Protein 2LPM (pdb70)

CATH classification: 3.40.50.2300

Nearest PDB structures (foldseek):
  2lpm-assembly1_A  TM=9.044E-01  e=1.992E-19  Sinorhizobium meliloti 1021
  2m98-assembly1_A  TM=8.127E-01  e=1.547E-15  Sinorhizobium meliloti 1021
  1mvo-assembly1_A-2  TM=5.714E-01  e=1.784E-02  Bacillus subtilis
  1krw-assembly1_A  TM=5.373E-01  e=9.145E-02  Salmonella enterica subsp. enterica serovar Typhimurium
  1rnl-assembly1_A  TM=5.120E-01  e=8.566E-02  Escherichia coli str. K-12 substr. W3110

Secondary structure (DSSP, 8-state):
----------EEEESSSTTTSHHHHHHHHHH-----B-S--HHHHHHHHHH--SSEEEE-SSSSS--SHHHHHHHHHT--SS--B-TT-TTS--SSS-S-S-B-SSSSHHHHHHHHSTT-S--

InterPro domains:
  IPR001789 Signal transduction response regulator, receiver domain [PF00072] (8-110)
  IPR001789 Signal transduction response regulator, receiver domain [PS50110] (7-117)
  IPR001789 Signal transduction response regulator, receiver domain [SM00448] (6-113)
  IPR011006 CheY-like superfamily [SSF52172] (5-116)
  IPR050595 Bacterial response regulator [PTHR44591] (1-114)

Sequence (123 aa):
GSHMTERRLRVLVVEDESMIAMLIEDTLCELGHEVAATASRMQEALDIARKGQFDIAIIDVNLDGEPSYPVADILAERNVPFIFATGYGSKGLDTRYSNIPLLTKPFLDSELEAVLVQISKEVGSHMTERRLRVLVVEDESMIAMLIEDTLCELGHEVAATASRMQEALDIARKGQFDIAIIDVNLDGEPSYPVADILAERNVPFIFATGYGSKGLDTRYSNIPLLTKPFLDSELEAVLVQISKEVGSHMTERRLRVLVVEDESMIAMLIEDTLCELGHEVAATASRMQEALDIARKGQFDIAIIDVNLDGEPSYPVADILAERNVPFIFATGYGSKGLDTRYSNIPLLTKPFLDSELEAVLVQISKEVGSHMTERRLRVLVVEDESMIAMLIEDTLCELGHEVAATASRMQEALDIARKGQFDIAIIDVNLDGEPSYPVADILAERNVPFIFATGYGSKGLDTRYSNIPLLTKPFLDSELEAVLVQISKEVGSHMTERRLRVLVVEDESMIAMLIEDTLCELGHEVAATASRMQEALDIARKGQFDIAIIDVNLDGEPSYPVADILAERNVPFIFATGYGSKGLDTRYSNIPLLTKPFLDSELEAVLVQISKEVGSHMTERRLRVLVVEDESMIAMLIEDTLCELGHEVAATASRMQEALDIARKGQFDIAIIDVNLDGEPSYPVADILAERNVPFIFATGYGSKGLDTRYSNIPLLTKPFLDSELEAVLVQISKEVGSHMTERRLRVLVVEDESMIAMLIEDTLCELGHEVAATASRMQEALDIARKGQFDIAIIDVNLDGEPSYPVADILAERNVPFIFATGYGSKGLDTRYSNIPLLTKPFLDSELEAVLVQISKEVGSHMTERRLRVLVVEDESMIAMLIEDTLCELGHEVAATASRMQEALDIARKGQFDIAIIDVNLDGEPSYPVADILAERNVPFIFATGYGSKGLDTRYSNIPLLTKPFLDSELEAVLVQISKEVGSHMTERRLRVLVVEDESMIAMLIEDTLCELGHEVAATASRMQEALDIARKGQFDIAIIDVNLDGEPSYPVADILAERNVPFIFATGYGSKGLDTRYSNIPLLTKPFLDSELEAVLVQISKEVGSHMTERRLRVLVVEDESMIAMLIEDTLCELGHEVAATASRMQEALDIARKGQFDIAIIDVNLDGEPSYPVADILAERNVPFIFATGYGSKGLDTRYSNIPLLTKPFLDSELEAVLVQISKEVGSHMTERRLRVLVVEDESMIAMLIEDTLCELGHEVAATASRMQEALDIARKGQFDIAIIDVNLDGEPSYPVADILAERNVPFIFATGYGSKGLDTRYSNIPLLTKPFLDSELEAVLVQISKEVGSHMTERRLRVLVVEDESMIAMLIEDTLCELGHEVAATASRMQEALDIARKGQFDIAIIDVNLDGEPSYPVADILAERNVPFIFATGYGSKGLDTRYSNIPLLTKPFLDSELEAVLVQISKEVGSHMTERRLRVLVVEDESMIAMLIEDTLCELGHEVAATASRMQEALDIARKGQFDIAIIDVNLDGEPSYPVADILAERNVPFIFATGYGSKGLDTRYSNIPLLTKPFLDSELEAVLVQISKEVGSHMTERRLRVLVVEDESMIAMLIEDTLCELGHEVAATASRMQEALDIARKGQFDIAIIDVNLDGEPSYPVADILAERNVPFIFATGYGSKGLDTRYSNIPLLTKPFLDSELEAVLVQISKEVGSHMTERRLRVLVVEDESMIAMLIEDTLCELGHEVAATASRMQEALDIARKGQFDIAIIDVNLDGEPSYPVADILAERNVPFIFATGYGSKGLDTRYSNIPLLTKPFLDSELEAVLVQISKEVGSHMTERRLRVLVVEDESMIAMLIEDTLCELGHEVAATASRMQEALDIARKGQFDIAIIDVNLDGEPSYPVADILAERNVPFIFATGYGSKGLDTRYSNIPLLTKPFLDSELEAVLVQISKEVGSHMTERRLRVLVVEDESMIAMLIEDTLCELGHEVAATASRMQEALDIARKGQFDIAIIDVNLDGEPSYPVADILAERNVPFIFATGYGSKGLDTRYSNIPLLTKPFLDSELEAVLVQISKEVGSHMTERRLRVLVVEDESMIAMLIEDTLCELGHEVAATASRMQEALDIARKGQFDIAIIDVNLDGEPSYPVADILAERNVPFIFATGYGSKGLDTRYSNIPLLTKPFLDSELEAVLVQISKEVGSHMTERRLRVLVVEDESMIAMLIEDTLCELGHEVAATASRMQEALDIARKGQFDIAIIDVNLDGEPSYPVADILAERNVPFIFATGYGSKGLDTRYSNIPLLTKPFLDSELEAVLVQISKEVGSHMTERRLRVLVVEDESMIAMLIEDTLCELGHEVAATASRMQEALDIARKGQFDIAIIDVNLDGEPSYPVADILAERNVPFIFATGYGSKGLDTRYSNIPLLTKPFLDSELEAVLVQISKEV

Structure (mmCIF, N/CA/C/O backbone):
data_2LPM
#
_entry.id   2LPM
#
loop_
_atom_site.group_PDB
_atom_site.id
_atom_site.type_symbol
_atom_site.label_atom_id
_atom_site.label_alt_id
_atom_site.label_comp_id
_atom_site.label_asym_id
_atom_site.label_entity_id
_atom_site.label_seq_id
_atom_site.pdbx_PDB_ins_code
_atom_site.Cartn_x
_atom_site.Cartn_y
_atom_site.Cartn_z
_atom_site.occupancy
_atom_site.B_iso_or_equiv
_atom_site.auth_seq_id
_atom_site.auth_comp_id
_atom_site.auth_asym_id
_atom_site.auth_atom_id
_atom_site.pdbx_PDB_model_num
ATOM 1 N N . GLY A 1 1 ? 9.613 32.478 2.242 1.00 0.00 1 GLY A N 1
ATOM 2 C CA . GLY A 1 1 ? 9.774 31.541 3.390 1.00 0.00 1 GLY A CA 1
ATOM 3 C C . GLY A 1 1 ? 9.463 30.115 2.931 1.00 0.00 1 GLY A C 1
ATOM 4 O O . GLY A 1 1 ? 8.771 29.905 1.955 1.00 0.00 1 GLY A O 1
ATOM 10 N N . SER A 1 2 ? 9.965 29.132 3.628 1.00 0.00 2 SER A N 1
ATOM 11 C CA . SER A 1 2 ? 9.692 27.722 3.229 1.00 0.00 2 SER A CA 1
ATOM 12 C C . SER A 1 2 ? 9.480 26.849 4.470 1.00 0.00 2 SER A C 1
ATOM 13 O O . SER A 1 2 ? 9.433 25.637 4.386 1.00 0.00 2 SER A O 1
ATOM 21 N N . HIS A 1 3 ? 9.347 27.453 5.620 1.00 0.00 3 HIS A N 1
ATOM 22 C CA . HIS A 1 3 ? 9.135 26.654 6.862 1.00 0.00 3 HIS A CA 1
ATOM 23 C C . HIS A 1 3 ? 7.695 26.136 6.925 1.00 0.00 3 HIS A C 1
ATOM 24 O O . HIS A 1 3 ? 6.826 26.742 7.520 1.00 0.00 3 HIS A O 1
ATOM 38 N N . MET A 1 4 ? 7.437 25.013 6.311 1.00 0.00 4 MET A N 1
ATOM 39 C CA . MET A 1 4 ? 6.055 24.454 6.330 1.00 0.00 4 MET A CA 1
ATOM 40 C C . MET A 1 4 ? 6.095 22.925 6.229 1.00 0.00 4 MET A C 1
ATOM 41 O O . MET A 1 4 ? 7.133 22.333 6.011 1.00 0.00 4 MET A O 1
ATOM 55 N N . THR A 1 5 ? 4.968 22.285 6.380 1.00 0.00 5 THR A N 1
ATOM 56 C CA . THR A 1 5 ? 4.929 20.798 6.287 1.00 0.00 5 THR A CA 1
ATOM 57 C C . THR A 1 5 ? 3.818 20.377 5.331 1.00 0.00 5 THR A C 1
ATOM 58 O O . THR A 1 5 ? 2.931 21.147 5.020 1.00 0.00 5 THR A O 1
ATOM 69 N N . GLU A 1 6 ? 3.852 19.165 4.861 1.00 0.00 6 GLU A N 1
ATOM 70 C CA . GLU A 1 6 ? 2.789 18.712 3.926 1.00 0.00 6 GLU A CA 1
ATOM 71 C C . GLU A 1 6 ? 2.390 17.269 4.240 1.00 0.00 6 GLU A C 1
ATOM 72 O O . GLU A 1 6 ? 1.931 16.538 3.386 1.00 0.00 6 GLU A O 1
ATOM 84 N N . ARG A 1 7 ? 2.554 16.864 5.470 1.00 0.00 7 ARG A N 1
ATOM 85 C CA . ARG A 1 7 ? 2.176 15.476 5.864 1.00 0.00 7 ARG A CA 1
ATOM 86 C C . ARG A 1 7 ? 3.040 14.444 5.135 1.00 0.00 7 ARG A C 1
ATOM 87 O O . ARG A 1 7 ? 2.776 14.082 4.005 1.00 0.00 7 ARG A O 1
ATOM 108 N N . ARG A 1 8 ? 4.062 13.955 5.783 1.00 0.00 8 ARG A N 1
ATOM 109 C CA . ARG A 1 8 ? 4.936 12.931 5.141 1.00 0.00 8 ARG A CA 1
ATOM 110 C C . ARG A 1 8 ? 4.493 11.534 5.594 1.00 0.00 8 ARG A C 1
ATOM 111 O O . ARG A 1 8 ? 4.545 11.211 6.764 1.00 0.00 8 ARG A O 1
ATOM 132 N N . LEU A 1 9 ? 4.044 10.708 4.686 1.00 0.00 9 LEU A N 1
ATOM 133 C CA . LEU A 1 9 ? 3.587 9.348 5.084 1.00 0.00 9 LEU A CA 1
ATOM 134 C C . LEU A 1 9 ? 4.443 8.267 4.408 1.00 0.00 9 LEU A C 1
ATOM 135 O O . LEU A 1 9 ? 5.218 8.553 3.516 1.00 0.00 9 LEU A O 1
ATOM 151 N N . ARG A 1 10 ? 4.315 7.025 4.819 1.00 0.00 10 ARG A N 1
ATOM 152 C CA . ARG A 1 10 ? 5.135 5.953 4.177 1.00 0.00 10 ARG A CA 1
ATOM 153 C C . ARG A 1 10 ? 4.231 4.870 3.573 1.00 0.00 10 ARG A C 1
ATOM 154 O O . ARG A 1 10 ? 3.169 4.576 4.077 1.00 0.00 10 ARG A O 1
ATOM 175 N N . VAL A 1 11 ? 4.635 4.274 2.492 1.00 0.00 11 VAL A N 1
ATOM 176 C CA . VAL A 1 11 ? 3.780 3.220 1.877 1.00 0.00 11 VAL A CA 1
ATOM 177 C C . VAL A 1 11 ? 4.640 2.064 1.366 1.00 0.00 11 VAL A C 1
ATOM 178 O O . VAL A 1 11 ? 5.064 2.056 0.228 1.00 0.00 11 VAL A O 1
ATOM 191 N N . LEU A 1 12 ? 4.894 1.077 2.186 1.00 0.00 12 LEU A N 1
ATOM 192 C CA . LEU A 1 12 ? 5.718 -0.071 1.711 1.00 0.00 12 LEU A CA 1
ATOM 193 C C . LEU A 1 12 ? 4.913 -0.849 0.685 1.00 0.00 12 LEU A C 1
ATOM 194 O O . LEU A 1 12 ? 4.233 -1.804 1.008 1.00 0.00 12 LEU A O 1
ATOM 210 N N . VAL A 1 13 ? 4.967 -0.450 -0.551 1.00 0.00 13 VAL A N 1
ATOM 211 C CA . VAL A 1 13 ? 4.181 -1.181 -1.571 1.00 0.00 13 VAL A CA 1
ATOM 212 C C . VAL A 1 13 ? 5.073 -2.172 -2.296 1.00 0.00 13 VAL A C 1
ATOM 213 O O . VAL A 1 13 ? 6.211 -1.890 -2.611 1.00 0.00 13 VAL A O 1
ATOM 226 N N . VAL A 1 14 ? 4.568 -3.343 -2.542 1.00 0.00 14 VAL A N 1
ATOM 227 C CA . VAL A 1 14 ? 5.391 -4.368 -3.220 1.00 0.00 14 VAL A CA 1
ATOM 228 C C . VAL A 1 14 ? 4.497 -5.417 -3.893 1.00 0.00 14 VAL A C 1
ATOM 229 O O . VAL A 1 14 ? 3.363 -5.627 -3.500 1.00 0.00 14 VAL A O 1
ATOM 242 N N . GLU A 1 15 ? 4.995 -6.078 -4.904 1.00 0.00 15 GLU A N 1
ATOM 243 C CA . GLU A 1 15 ? 4.159 -7.110 -5.589 1.00 0.00 15 GLU A CA 1
ATOM 244 C C . GLU A 1 15 ? 4.954 -7.833 -6.691 1.00 0.00 15 GLU A C 1
ATOM 245 O O . GLU A 1 15 ? 5.019 -9.046 -6.717 1.00 0.00 15 GLU A O 1
ATOM 257 N N . ASP A 1 16 ? 5.552 -7.108 -7.600 1.00 0.00 16 ASP A N 1
ATOM 258 C CA . ASP A 1 16 ? 6.327 -7.772 -8.686 1.00 0.00 16 ASP A CA 1
ATOM 259 C C . ASP A 1 16 ? 7.681 -7.081 -8.879 1.00 0.00 16 ASP A C 1
ATOM 260 O O . ASP A 1 16 ? 8.633 -7.372 -8.183 1.00 0.00 16 ASP A O 1
ATOM 269 N N . GLU A 1 17 ? 7.789 -6.179 -9.819 1.00 0.00 17 GLU A N 1
ATOM 270 C CA . GLU A 1 17 ? 9.103 -5.503 -10.031 1.00 0.00 17 GLU A CA 1
ATOM 271 C C . GLU A 1 17 ? 8.924 -4.104 -10.641 1.00 0.00 17 GLU A C 1
ATOM 272 O O . GLU A 1 17 ? 8.876 -3.116 -9.935 1.00 0.00 17 GLU A O 1
ATOM 284 N N . SER A 1 18 ? 8.843 -4.005 -11.942 1.00 0.00 18 SER A N 1
ATOM 285 C CA . SER A 1 18 ? 8.692 -2.665 -12.582 1.00 0.00 18 SER A CA 1
ATOM 286 C C . SER A 1 18 ? 7.229 -2.207 -12.570 1.00 0.00 18 SER A C 1
ATOM 287 O O . SER A 1 18 ? 6.939 -1.038 -12.725 1.00 0.00 18 SER A O 1
ATOM 295 N N . MET A 1 19 ? 6.306 -3.112 -12.393 1.00 0.00 19 MET A N 1
ATOM 296 C CA . MET A 1 19 ? 4.869 -2.710 -12.380 1.00 0.00 19 MET A CA 1
ATOM 297 C C . MET A 1 19 ? 4.534 -1.963 -11.086 1.00 0.00 19 MET A C 1
ATOM 298 O O . MET A 1 19 ? 3.615 -1.170 -11.036 1.00 0.00 19 MET A O 1
ATOM 312 N N . ILE A 1 20 ? 5.276 -2.207 -10.042 1.00 0.00 20 ILE A N 1
ATOM 313 C CA . ILE A 1 20 ? 5.009 -1.508 -8.750 1.00 0.00 20 ILE A CA 1
ATOM 314 C C . ILE A 1 20 ? 6.072 -0.438 -8.509 1.00 0.00 20 ILE A C 1
ATOM 315 O O . ILE A 1 20 ? 5.928 0.423 -7.664 1.00 0.00 20 ILE A O 1
ATOM 331 N N . ALA A 1 21 ? 7.145 -0.498 -9.242 1.00 0.00 21 ALA A N 1
ATOM 332 C CA . ALA A 1 21 ? 8.233 0.499 -9.062 1.00 0.00 21 ALA A CA 1
ATOM 333 C C . ALA A 1 21 ? 7.813 1.860 -9.629 1.00 0.00 21 ALA A C 1
ATOM 334 O O . ALA A 1 21 ? 7.287 2.697 -8.926 1.00 0.00 21 ALA A O 1
ATOM 341 N N . MET A 1 22 ? 8.040 2.089 -10.894 1.00 0.00 22 MET A N 1
ATOM 342 C CA . MET A 1 22 ? 7.651 3.401 -11.498 1.00 0.00 22 MET A CA 1
ATOM 343 C C . MET A 1 22 ? 6.250 3.811 -11.032 1.00 0.00 22 MET A C 1
ATOM 344 O O . MET A 1 22 ? 5.904 4.976 -11.017 1.00 0.00 22 MET A O 1
ATOM 358 N N . LEU A 1 23 ? 5.442 2.860 -10.660 1.00 0.00 23 LEU A N 1
ATOM 359 C CA . LEU A 1 23 ? 4.061 3.181 -10.203 1.00 0.00 23 LEU A CA 1
ATOM 360 C C . LEU A 1 23 ? 4.086 3.715 -8.762 1.00 0.00 23 LEU A C 1
ATOM 361 O O . LEU A 1 23 ? 3.079 4.140 -8.233 1.00 0.00 23 LEU A O 1
ATOM 377 N N . ILE A 1 24 ? 5.231 3.707 -8.124 1.00 0.00 24 ILE A N 1
ATOM 378 C CA . ILE A 1 24 ? 5.303 4.219 -6.720 1.00 0.00 24 ILE A CA 1
ATOM 379 C C . ILE A 1 24 ? 6.116 5.515 -6.648 1.00 0.00 24 ILE A C 1
ATOM 380 O O . ILE A 1 24 ? 5.888 6.355 -5.800 1.00 0.00 24 ILE A O 1
ATOM 396 N N . GLU A 1 25 ? 7.062 5.685 -7.526 1.00 0.00 25 GLU A N 1
ATOM 397 C CA . GLU A 1 25 ? 7.885 6.928 -7.498 1.00 0.00 25 GLU A CA 1
ATOM 398 C C . GLU A 1 25 ? 7.152 8.054 -8.225 1.00 0.00 25 GLU A C 1
ATOM 399 O O . GLU A 1 25 ? 7.360 9.221 -7.957 1.00 0.00 25 GLU A O 1
ATOM 411 N N . ASP A 1 26 ? 6.287 7.710 -9.137 1.00 0.00 26 ASP A N 1
ATOM 412 C CA . ASP A 1 26 ? 5.529 8.754 -9.875 1.00 0.00 26 ASP A CA 1
ATOM 413 C C . ASP A 1 26 ? 4.332 9.205 -9.034 1.00 0.00 26 ASP A C 1
ATOM 414 O O . ASP A 1 26 ? 3.984 10.368 -9.004 1.00 0.00 26 ASP A O 1
ATOM 423 N N . THR A 1 27 ? 3.710 8.295 -8.336 1.00 0.00 27 THR A N 1
ATOM 424 C CA . THR A 1 27 ? 2.556 8.681 -7.485 1.00 0.00 27 THR A CA 1
ATOM 425 C C . THR A 1 27 ? 3.041 9.647 -6.406 1.00 0.00 27 THR A C 1
ATOM 426 O O . THR A 1 27 ? 2.425 10.658 -6.134 1.00 0.00 27 THR A O 1
ATOM 437 N N . LEU A 1 28 ? 4.159 9.350 -5.805 1.00 0.00 28 LEU A N 1
ATOM 438 C CA . LEU A 1 28 ? 4.707 10.254 -4.760 1.00 0.00 28 LEU A CA 1
ATOM 439 C C . LEU A 1 28 ? 5.012 11.618 -5.389 1.00 0.00 28 LEU A C 1
ATOM 440 O O . LEU A 1 28 ? 4.733 12.655 -4.820 1.00 0.00 28 LEU A O 1
ATOM 456 N N . CYS A 1 29 ? 5.575 11.621 -6.567 1.00 0.00 29 CYS A N 1
ATOM 457 C CA . CYS A 1 29 ? 5.890 12.912 -7.235 1.00 0.00 29 CYS A CA 1
ATOM 458 C C . CYS A 1 29 ? 4.682 13.845 -7.139 1.00 0.00 29 CYS A C 1
ATOM 459 O O . CYS A 1 29 ? 4.810 15.054 -7.171 1.00 0.00 29 CYS A O 1
ATOM 467 N N . GLU A 1 30 ? 3.508 13.286 -7.026 1.00 0.00 30 GLU A N 1
ATOM 468 C CA . GLU A 1 30 ? 2.286 14.124 -6.934 1.00 0.00 30 GLU A CA 1
ATOM 469 C C . GLU A 1 30 ? 1.854 14.312 -5.472 1.00 0.00 30 GLU A C 1
ATOM 470 O O . GLU A 1 30 ? 1.524 15.404 -5.053 1.00 0.00 30 GLU A O 1
ATOM 482 N N . LEU A 1 31 ? 1.835 13.258 -4.695 1.00 0.00 31 LEU A N 1
ATOM 483 C CA . LEU A 1 31 ? 1.402 13.391 -3.269 1.00 0.00 31 LEU A CA 1
ATOM 484 C C . LEU A 1 31 ? 2.545 13.920 -2.395 1.00 0.00 31 LEU A C 1
ATOM 485 O O . LEU A 1 31 ? 2.412 14.928 -1.731 1.00 0.00 31 LEU A O 1
ATOM 501 N N . GLY A 1 32 ? 3.668 13.253 -2.388 1.00 0.00 32 GLY A N 1
ATOM 502 C CA . GLY A 1 32 ? 4.808 13.733 -1.556 1.00 0.00 32 GLY A CA 1
ATOM 503 C C . GLY A 1 32 ? 5.158 12.698 -0.481 1.00 0.00 32 GLY A C 1
ATOM 504 O O . GLY A 1 32 ? 5.911 12.977 0.431 1.00 0.00 32 GLY A O 1
ATOM 508 N N . HIS A 1 33 ? 4.623 11.508 -0.570 1.00 0.00 33 HIS A N 1
ATOM 509 C CA . HIS A 1 33 ? 4.943 10.473 0.458 1.00 0.00 33 HIS A CA 1
ATOM 510 C C . HIS A 1 33 ? 6.455 10.446 0.716 1.00 0.00 33 HIS A C 1
ATOM 511 O O . HIS A 1 33 ? 7.220 11.107 0.043 1.00 0.00 33 HIS A O 1
ATOM 525 N N . GLU A 1 34 ? 6.895 9.704 1.697 1.00 0.00 34 GLU A N 1
ATOM 526 C CA . GLU A 1 34 ? 8.358 9.667 1.999 1.00 0.00 34 GLU A CA 1
ATOM 527 C C . GLU A 1 34 ? 8.987 8.326 1.595 1.00 0.00 34 GLU A C 1
ATOM 528 O O . GLU A 1 34 ? 9.679 7.714 2.377 1.00 0.00 34 GLU A O 1
ATOM 540 N N . VAL A 1 35 ? 8.760 7.885 0.379 1.00 0.00 35 VAL A N 1
ATOM 541 C CA . VAL A 1 35 ? 9.348 6.588 -0.110 1.00 0.00 35 VAL A CA 1
ATOM 542 C C . VAL A 1 35 ? 9.079 5.435 0.867 1.00 0.00 35 VAL A C 1
ATOM 543 O O . VAL A 1 35 ? 8.924 5.629 2.054 1.00 0.00 35 VAL A O 1
ATOM 556 N N . ALA A 1 36 ? 9.020 4.226 0.377 1.00 0.00 36 ALA A N 1
ATOM 557 C CA . ALA A 1 36 ? 8.765 3.081 1.290 1.00 0.00 36 ALA A CA 1
ATOM 558 C C . ALA A 1 36 ? 9.227 1.760 0.668 1.00 0.00 36 ALA A C 1
ATOM 559 O O . ALA A 1 36 ? 10.380 1.393 0.774 1.00 0.00 36 ALA A O 1
ATOM 566 N N . ALA A 1 37 ? 8.345 1.024 0.037 1.00 0.00 37 ALA A N 1
ATOM 567 C CA . ALA A 1 37 ? 8.775 -0.273 -0.553 1.00 0.00 37 ALA A CA 1
ATOM 568 C C . ALA A 1 37 ? 8.389 -0.365 -2.030 1.00 0.00 37 ALA A C 1
ATOM 569 O O . ALA A 1 37 ? 7.416 0.214 -2.473 1.00 0.00 37 ALA A O 1
ATOM 576 N N . THR A 1 38 ? 9.152 -1.107 -2.785 1.00 0.00 38 THR A N 1
ATOM 577 C CA . THR A 1 38 ? 8.867 -1.279 -4.235 1.00 0.00 38 THR A CA 1
ATOM 578 C C . THR A 1 38 ? 9.127 -2.738 -4.620 1.00 0.00 38 THR A C 1
ATOM 579 O O . THR A 1 38 ? 9.875 -3.433 -3.961 1.00 0.00 38 THR A O 1
ATOM 590 N N . ALA A 1 39 ? 8.507 -3.218 -5.661 1.00 0.00 39 ALA A N 1
ATOM 591 C CA . ALA A 1 39 ? 8.718 -4.644 -6.053 1.00 0.00 39 ALA A CA 1
ATOM 592 C C . ALA A 1 39 ? 8.350 -5.527 -4.868 1.00 0.00 39 ALA A C 1
ATOM 593 O O . ALA A 1 39 ? 7.947 -5.030 -3.851 1.00 0.00 39 ALA A O 1
ATOM 600 N N . SER A 1 40 ? 8.475 -6.820 -4.966 1.00 0.00 40 SER A N 1
ATOM 601 C CA . SER A 1 40 ? 8.108 -7.659 -3.789 1.00 0.00 40 SER A CA 1
ATOM 602 C C . SER A 1 40 ? 9.352 -8.228 -3.112 1.00 0.00 40 SER A C 1
ATOM 603 O O . SER A 1 40 ? 10.142 -8.936 -3.705 1.00 0.00 40 SER A O 1
ATOM 611 N N . ARG A 1 41 ? 9.526 -7.898 -1.859 1.00 0.00 41 ARG A N 1
ATOM 612 C CA . ARG A 1 41 ? 10.704 -8.379 -1.102 1.00 0.00 41 ARG A CA 1
ATOM 613 C C . ARG A 1 41 ? 10.263 -9.101 0.174 1.00 0.00 41 ARG A C 1
ATOM 614 O O . ARG A 1 41 ? 9.329 -8.694 0.837 1.00 0.00 41 ARG A O 1
ATOM 635 N N . MET A 1 42 ? 10.929 -10.167 0.525 1.00 0.00 42 MET A N 1
ATOM 636 C CA . MET A 1 42 ? 10.554 -10.911 1.756 1.00 0.00 42 MET A CA 1
ATOM 637 C C . MET A 1 42 ? 11.111 -10.195 2.989 1.00 0.00 42 MET A C 1
ATOM 638 O O . MET A 1 42 ? 10.548 -10.255 4.064 1.00 0.00 42 MET A O 1
ATOM 652 N N . GLN A 1 43 ? 12.214 -9.516 2.838 1.00 0.00 43 GLN A N 1
ATOM 653 C CA . GLN A 1 43 ? 12.813 -8.792 3.994 1.00 0.00 43 GLN A CA 1
ATOM 654 C C . GLN A 1 43 ? 11.962 -7.569 4.339 1.00 0.00 43 GLN A C 1
ATOM 655 O O . GLN A 1 43 ? 11.656 -7.315 5.487 1.00 0.00 43 GLN A O 1
ATOM 669 N N . GLU A 1 44 ? 11.572 -6.812 3.349 1.00 0.00 44 GLU A N 1
ATOM 670 C CA . GLU A 1 44 ? 10.738 -5.609 3.615 1.00 0.00 44 GLU A CA 1
ATOM 671 C C . GLU A 1 44 ? 9.398 -6.026 4.228 1.00 0.00 44 GLU A C 1
ATOM 672 O O . GLU A 1 44 ? 8.976 -5.498 5.237 1.00 0.00 44 GLU A O 1
ATOM 684 N N . ALA A 1 45 ? 8.729 -6.976 3.633 1.00 0.00 45 ALA A N 1
ATOM 685 C CA . ALA A 1 45 ? 7.425 -7.424 4.195 1.00 0.00 45 ALA A CA 1
ATOM 686 C C . ALA A 1 45 ? 7.588 -7.734 5.684 1.00 0.00 45 ALA A C 1
ATOM 687 O O . ALA A 1 45 ? 6.870 -7.221 6.520 1.00 0.00 45 ALA A O 1
ATOM 694 N N . LEU A 1 46 ? 8.537 -8.562 6.023 1.00 0.00 46 LEU A N 1
ATOM 695 C CA . LEU A 1 46 ? 8.760 -8.898 7.456 1.00 0.00 46 LEU A CA 1
ATOM 696 C C . LEU A 1 46 ? 8.875 -7.613 8.274 1.00 0.00 46 LEU A C 1
ATOM 697 O O . LEU A 1 46 ? 8.359 -7.511 9.369 1.00 0.00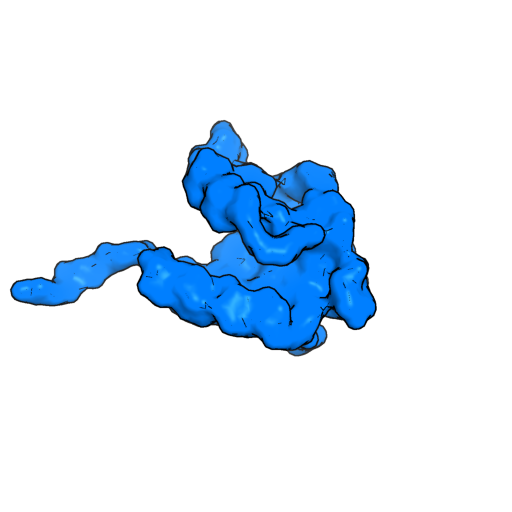 46 LEU A O 1
ATOM 713 N N . ASP A 1 47 ? 9.548 -6.628 7.746 1.00 0.00 47 ASP A N 1
ATOM 714 C CA . ASP A 1 47 ? 9.695 -5.349 8.490 1.00 0.00 47 ASP A CA 1
ATOM 715 C C . ASP A 1 47 ? 8.323 -4.709 8.695 1.00 0.00 47 ASP A C 1
ATOM 716 O O . ASP A 1 47 ? 7.945 -4.374 9.801 1.00 0.00 47 ASP A O 1
ATOM 725 N N . ILE A 1 48 ? 7.564 -4.546 7.645 1.00 0.00 48 ILE A N 1
ATOM 726 C CA . ILE A 1 48 ? 6.215 -3.941 7.807 1.00 0.00 48 ILE A CA 1
ATOM 727 C C . ILE A 1 48 ? 5.306 -4.952 8.513 1.00 0.00 48 ILE A C 1
ATOM 728 O O . ILE A 1 48 ? 4.267 -4.613 9.034 1.00 0.00 48 ILE A O 1
ATOM 744 N N . ALA A 1 49 ? 5.712 -6.194 8.558 1.00 0.00 49 ALA A N 1
ATOM 745 C CA . ALA A 1 49 ? 4.891 -7.220 9.254 1.00 0.00 49 ALA A CA 1
ATOM 746 C C . ALA A 1 49 ? 5.163 -7.152 10.757 1.00 0.00 49 ALA A C 1
ATOM 747 O O . ALA A 1 49 ? 4.335 -7.513 11.570 1.00 0.00 49 ALA A O 1
ATOM 754 N N . ARG A 1 50 ? 6.327 -6.691 11.126 1.00 0.00 50 ARG A N 1
ATOM 755 C CA . ARG A 1 50 ? 6.674 -6.589 12.564 1.00 0.00 50 ARG A CA 1
ATOM 756 C C . ARG A 1 50 ? 6.566 -5.133 13.018 1.00 0.00 50 ARG A C 1
ATOM 757 O O . ARG A 1 50 ? 6.398 -4.844 14.186 1.00 0.00 50 ARG A O 1
ATOM 778 N N . LYS A 1 51 ? 6.663 -4.215 12.096 1.00 0.00 51 LYS A N 1
ATOM 779 C CA . LYS A 1 51 ? 6.570 -2.775 12.457 1.00 0.00 51 LYS A CA 1
ATOM 780 C C . LYS A 1 51 ? 5.144 -2.415 12.878 1.00 0.00 51 LYS A C 1
ATOM 781 O O . LYS A 1 51 ? 4.933 -1.769 13.885 1.00 0.00 51 LYS A O 1
ATOM 800 N N . GLY A 1 52 ? 4.162 -2.808 12.112 1.00 0.00 52 GLY A N 1
ATOM 801 C CA . GLY A 1 52 ? 2.762 -2.458 12.481 1.00 0.00 52 GLY A CA 1
ATOM 802 C C . GLY A 1 52 ? 2.674 -0.940 12.628 1.00 0.00 52 GLY A C 1
ATOM 803 O O . GLY A 1 52 ? 1.784 -0.411 13.264 1.00 0.00 52 GLY A O 1
ATOM 807 N N . GLN A 1 53 ? 3.607 -0.242 12.041 1.00 0.00 53 GLN A N 1
ATOM 808 C CA . GLN A 1 53 ? 3.615 1.243 12.128 1.00 0.00 53 GLN A CA 1
ATOM 809 C C . GLN A 1 53 ? 4.296 1.816 10.889 1.00 0.00 53 GLN A C 1
ATOM 810 O O . GLN A 1 53 ? 5.374 2.371 10.959 1.00 0.00 53 GLN A O 1
ATOM 824 N N . PHE A 1 54 ? 3.685 1.664 9.751 1.00 0.00 54 PHE A N 1
ATOM 825 C CA . PHE A 1 54 ? 4.311 2.177 8.504 1.00 0.00 54 PHE A CA 1
ATOM 826 C C . PHE A 1 54 ? 3.256 2.792 7.582 1.00 0.00 54 PHE A C 1
ATOM 827 O O . PHE A 1 54 ? 3.387 2.767 6.376 1.00 0.00 54 PHE A O 1
ATOM 844 N N . ASP A 1 55 ? 2.222 3.348 8.143 1.00 0.00 55 ASP A N 1
ATOM 845 C CA . ASP A 1 55 ? 1.153 3.975 7.320 1.00 0.00 55 ASP A CA 1
ATOM 846 C C . ASP A 1 55 ? 0.479 2.947 6.390 1.00 0.00 55 ASP A C 1
ATOM 847 O O . ASP A 1 55 ? -0.705 2.703 6.506 1.00 0.00 55 ASP A O 1
ATOM 856 N N . ILE A 1 56 ? 1.189 2.345 5.460 1.00 0.00 56 ILE A N 1
ATOM 857 C CA . ILE A 1 56 ? 0.493 1.360 4.561 1.00 0.00 56 ILE A CA 1
ATOM 858 C C . ILE A 1 56 ? 1.375 0.164 4.158 1.00 0.00 56 ILE A C 1
ATOM 859 O O . ILE A 1 56 ? 2.582 0.181 4.300 1.00 0.00 56 ILE A O 1
ATOM 875 N N . ALA A 1 57 ? 0.752 -0.896 3.674 1.00 0.00 57 ALA A N 1
ATOM 876 C CA . ALA A 1 57 ? 1.516 -2.126 3.287 1.00 0.00 57 ALA A CA 1
ATOM 877 C C . ALA A 1 57 ? 0.859 -2.850 2.101 1.00 0.00 57 ALA A C 1
ATOM 878 O O . ALA A 1 57 ? -0.107 -3.562 2.268 1.00 0.00 57 ALA A O 1
ATOM 885 N N . ILE A 1 58 ? 1.390 -2.728 0.915 1.00 0.00 58 ILE A N 1
ATOM 886 C CA . ILE A 1 58 ? 0.782 -3.457 -0.229 1.00 0.00 58 ILE A CA 1
ATOM 887 C C . ILE A 1 58 ? 1.672 -4.641 -0.583 1.00 0.00 58 ILE A C 1
ATOM 888 O O . ILE A 1 58 ? 2.879 -4.531 -0.628 1.00 0.00 58 ILE A O 1
ATOM 904 N N . ILE A 1 59 ? 1.081 -5.769 -0.819 1.00 0.00 59 ILE A N 1
ATOM 905 C CA . ILE A 1 59 ? 1.875 -6.989 -1.154 1.00 0.00 59 ILE A CA 1
ATOM 906 C C . ILE A 1 59 ? 1.000 -7.975 -1.959 1.00 0.00 59 ILE A C 1
ATOM 907 O O . ILE A 1 59 ? 0.541 -8.975 -1.442 1.00 0.00 59 ILE A O 1
ATOM 923 N N . ASP A 1 60 ? 0.750 -7.692 -3.208 1.00 0.00 60 ASP A N 1
ATOM 924 C CA . ASP A 1 60 ? -0.104 -8.595 -4.041 1.00 0.00 60 ASP A CA 1
ATOM 925 C C . ASP A 1 60 ? 0.243 -10.068 -3.823 1.00 0.00 60 ASP A C 1
ATOM 926 O O . ASP A 1 60 ? 1.393 -10.460 -3.847 1.00 0.00 60 ASP A O 1
ATOM 935 N N . VAL A 1 61 ? -0.762 -10.880 -3.605 1.00 0.00 61 VAL A N 1
ATOM 936 C CA . VAL A 1 61 ? -0.533 -12.342 -3.362 1.00 0.00 61 VAL A CA 1
ATOM 937 C C . VAL A 1 61 ? -0.981 -13.198 -4.546 1.00 0.00 61 VAL A C 1
ATOM 938 O O . VAL A 1 61 ? -1.256 -14.372 -4.394 1.00 0.00 61 VAL A O 1
ATOM 951 N N . ASN A 1 62 ? -1.065 -12.646 -5.717 1.00 0.00 62 ASN A N 1
ATOM 952 C CA . ASN A 1 62 ? -1.505 -13.481 -6.869 1.00 0.00 62 ASN A CA 1
ATOM 953 C C . ASN A 1 62 ? -1.086 -12.869 -8.204 1.00 0.00 62 ASN A C 1
ATOM 954 O O . ASN A 1 62 ? -1.536 -13.288 -9.252 1.00 0.00 62 ASN A O 1
ATOM 965 N N . LEU A 1 63 ? -0.224 -11.898 -8.187 1.00 0.00 63 LEU A N 1
ATOM 966 C CA . LEU A 1 63 ? 0.215 -11.293 -9.470 1.00 0.00 63 LEU A CA 1
ATOM 967 C C . LEU A 1 63 ? 1.685 -11.611 -9.705 1.00 0.00 63 LEU A C 1
ATOM 968 O O . LEU A 1 63 ? 2.508 -11.478 -8.822 1.00 0.00 63 LEU A O 1
ATOM 984 N N . ASP A 1 64 ? 2.011 -12.041 -10.889 1.00 0.00 64 ASP A N 1
ATOM 985 C CA . ASP A 1 64 ? 3.423 -12.381 -11.214 1.00 0.00 64 ASP A CA 1
ATOM 986 C C . ASP A 1 64 ? 3.938 -13.558 -10.367 1.00 0.00 64 ASP A C 1
ATOM 987 O O . ASP A 1 64 ? 5.065 -13.980 -10.532 1.00 0.00 64 ASP A O 1
ATOM 996 N N . GLY A 1 65 ? 3.145 -14.124 -9.483 1.00 0.00 65 GLY A N 1
ATOM 997 C CA . GLY A 1 65 ? 3.674 -15.286 -8.700 1.00 0.00 65 GLY A CA 1
ATOM 998 C C . GLY A 1 65 ? 3.238 -15.244 -7.231 1.00 0.00 65 GLY A C 1
ATOM 999 O O . GLY A 1 65 ? 3.829 -15.900 -6.396 1.00 0.00 65 GLY A O 1
ATOM 1003 N N . GLU A 1 66 ? 2.218 -14.501 -6.907 1.00 0.00 66 GLU A N 1
ATOM 1004 C CA . GLU A 1 66 ? 1.746 -14.438 -5.494 1.00 0.00 66 GLU A CA 1
ATOM 1005 C C . GLU A 1 66 ? 2.917 -14.464 -4.507 1.00 0.00 66 GLU A C 1
ATOM 1006 O O . GLU A 1 66 ? 2.950 -15.281 -3.608 1.00 0.00 66 GLU A O 1
ATOM 1018 N N . PRO A 1 67 ? 3.834 -13.556 -4.696 1.00 0.00 67 PRO A N 1
ATOM 1019 C CA . PRO A 1 67 ? 5.008 -13.467 -3.799 1.00 0.00 67 PRO A CA 1
ATOM 1020 C C . PRO A 1 67 ? 4.655 -12.710 -2.512 1.00 0.00 67 PRO A C 1
ATOM 1021 O O . PRO A 1 67 ? 5.514 -12.147 -1.862 1.00 0.00 67 PRO A O 1
ATOM 1032 N N . SER A 1 68 ? 3.400 -12.671 -2.143 1.00 0.00 68 SER A N 1
ATOM 1033 C CA . SER A 1 68 ? 3.019 -11.924 -0.904 1.00 0.00 68 SER A CA 1
ATOM 1034 C C . SER A 1 68 ? 3.294 -12.740 0.363 1.00 0.00 68 SER A C 1
ATOM 1035 O O . SER A 1 68 ? 2.787 -12.428 1.420 1.00 0.00 68 SER A O 1
ATOM 1043 N N . TYR A 1 69 ? 4.098 -13.760 0.273 1.00 0.00 69 TYR A N 1
ATOM 1044 C CA . TYR A 1 69 ? 4.424 -14.588 1.477 1.00 0.00 69 TYR A CA 1
ATOM 1045 C C . TYR A 1 69 ? 3.164 -14.956 2.275 1.00 0.00 69 TYR A C 1
ATOM 1046 O O . TYR A 1 69 ? 2.077 -14.449 2.042 1.00 0.00 69 TYR A O 1
ATOM 1064 N N . PRO A 1 70 ? 3.366 -15.835 3.215 1.00 0.00 70 PRO A N 1
ATOM 1065 C CA . PRO A 1 70 ? 2.257 -16.285 4.079 1.00 0.00 70 PRO A CA 1
ATOM 1066 C C . PRO A 1 70 ? 1.849 -15.155 5.022 1.00 0.00 70 PRO A C 1
ATOM 1067 O O . PRO A 1 70 ? 0.896 -15.270 5.765 1.00 0.00 70 PRO A O 1
ATOM 1078 N N . VAL A 1 71 ? 2.559 -14.054 4.993 1.00 0.00 71 VAL A N 1
ATOM 1079 C CA . VAL A 1 71 ? 2.184 -12.927 5.889 1.00 0.00 71 VAL A CA 1
ATOM 1080 C C . VAL A 1 71 ? 1.167 -12.023 5.189 1.00 0.00 71 VAL A C 1
ATOM 1081 O O . VAL A 1 71 ? 0.079 -11.846 5.691 1.00 0.00 71 VAL A O 1
ATOM 1094 N N . ALA A 1 72 ? 1.462 -11.489 4.019 1.00 0.00 72 ALA A N 1
ATOM 1095 C CA . ALA A 1 72 ? 0.422 -10.667 3.319 1.00 0.00 72 ALA A CA 1
ATOM 1096 C C . ALA A 1 72 ? -0.885 -11.432 3.424 1.00 0.00 72 ALA A C 1
ATOM 1097 O O . ALA A 1 72 ? -1.948 -10.876 3.606 1.00 0.00 72 ALA A O 1
ATOM 1104 N N . ASP A 1 73 ? -0.781 -12.731 3.362 1.00 0.00 73 ASP A N 1
ATOM 1105 C CA . ASP A 1 73 ? -1.982 -13.584 3.517 1.00 0.00 73 ASP A CA 1
ATOM 1106 C C . ASP A 1 73 ? -2.588 -13.311 4.888 1.00 0.00 73 ASP A C 1
ATOM 1107 O O . ASP A 1 73 ? -3.759 -13.023 5.033 1.00 0.00 73 ASP A O 1
ATOM 1116 N N . ILE A 1 74 ? -1.762 -13.397 5.892 1.00 0.00 74 ILE A N 1
ATOM 1117 C CA . ILE A 1 74 ? -2.224 -13.141 7.284 1.00 0.00 74 ILE A CA 1
ATOM 1118 C C . ILE A 1 74 ? -2.597 -11.670 7.431 1.00 0.00 74 ILE A C 1
ATOM 1119 O O . ILE A 1 74 ? -3.629 -11.325 7.972 1.00 0.00 74 ILE A O 1
ATOM 1135 N N . LEU A 1 75 ? -1.760 -10.801 6.937 1.00 0.00 75 LEU A N 1
ATOM 1136 C CA . LEU A 1 75 ? -2.052 -9.349 7.025 1.00 0.00 75 LEU A CA 1
ATOM 1137 C C . LEU A 1 75 ? -3.491 -9.095 6.574 1.00 0.00 75 LEU A C 1
ATOM 1138 O O . LEU A 1 75 ? -4.107 -8.113 6.936 1.00 0.00 75 LEU A O 1
ATOM 1154 N N . ALA A 1 76 ? -4.024 -9.984 5.784 1.00 0.00 76 ALA A N 1
ATOM 1155 C CA . ALA A 1 76 ? -5.413 -9.825 5.296 1.00 0.00 76 ALA A CA 1
ATOM 1156 C C . ALA A 1 76 ? -6.393 -10.536 6.234 1.00 0.00 76 ALA A C 1
ATOM 1157 O O . ALA A 1 76 ? -7.525 -10.123 6.392 1.00 0.00 76 ALA A O 1
ATOM 1164 N N . GLU A 1 77 ? -5.972 -11.607 6.850 1.00 0.00 77 GLU A N 1
ATOM 1165 C CA . GLU A 1 77 ? -6.883 -12.345 7.767 1.00 0.00 77 GLU A CA 1
ATOM 1166 C C . GLU A 1 77 ? -7.235 -11.480 8.980 1.00 0.00 77 GLU A C 1
ATOM 1167 O O . GLU A 1 77 ? -8.355 -11.485 9.452 1.00 0.00 77 GLU A O 1
ATOM 1179 N N . ARG A 1 78 ? -6.291 -10.732 9.489 1.00 0.00 78 ARG A N 1
ATOM 1180 C CA . ARG A 1 78 ? -6.583 -9.870 10.664 1.00 0.00 78 ARG A CA 1
ATOM 1181 C C . ARG A 1 78 ? -6.606 -8.396 10.249 1.00 0.00 78 ARG A C 1
ATOM 1182 O O . ARG A 1 78 ? -7.316 -7.596 10.823 1.00 0.00 78 ARG A O 1
ATOM 1203 N N . ASN A 1 79 ? -5.850 -8.039 9.245 1.00 0.00 79 ASN A N 1
ATOM 1204 C CA . ASN A 1 79 ? -5.829 -6.630 8.774 1.00 0.00 79 ASN A CA 1
ATOM 1205 C C . ASN A 1 79 ? -5.484 -5.657 9.916 1.00 0.00 79 ASN A C 1
ATOM 1206 O O . ASN A 1 79 ? -5.920 -5.802 11.040 1.00 0.00 79 ASN A O 1
ATOM 1217 N N . VAL A 1 80 ? -4.699 -4.662 9.616 1.00 0.00 80 VAL A N 1
ATOM 1218 C CA . VAL A 1 80 ? -4.298 -3.648 10.640 1.00 0.00 80 VAL A CA 1
ATOM 1219 C C . VAL A 1 80 ? -4.372 -2.259 9.970 1.00 0.00 80 VAL A C 1
ATOM 1220 O O . VAL A 1 80 ? -4.749 -2.184 8.823 1.00 0.00 80 VAL A O 1
ATOM 1233 N N . PRO A 1 81 ? -4.005 -1.199 10.656 1.00 0.00 81 PRO A N 1
ATOM 1234 C CA . PRO A 1 81 ? -4.042 0.133 9.997 1.00 0.00 81 PRO A CA 1
ATOM 1235 C C . PRO A 1 81 ? -3.045 0.120 8.844 1.00 0.00 81 PRO A C 1
ATOM 1236 O O . PRO A 1 81 ? -1.857 -0.025 9.049 1.00 0.00 81 PRO A O 1
ATOM 1247 N N . PHE A 1 82 ? -3.526 0.225 7.634 1.00 0.00 82 PHE A N 1
ATOM 1248 C CA . PHE A 1 82 ? -2.616 0.152 6.456 1.00 0.00 82 PHE A CA 1
ATOM 1249 C C . PHE A 1 82 ? -3.412 0.151 5.143 1.00 0.00 82 PHE A C 1
ATOM 1250 O O . PHE A 1 82 ? -4.397 0.845 4.985 1.00 0.00 82 PHE A O 1
ATOM 1267 N N . ILE A 1 83 ? -2.993 -0.683 4.227 1.00 0.00 83 ILE A N 1
ATOM 1268 C CA . ILE A 1 83 ? -3.688 -0.834 2.930 1.00 0.00 83 ILE A CA 1
ATOM 1269 C C . ILE A 1 83 ? -3.090 -2.055 2.242 1.00 0.00 83 ILE A C 1
ATOM 1270 O O . ILE A 1 83 ? -2.030 -2.502 2.618 1.00 0.00 83 ILE A O 1
ATOM 1286 N N . PHE A 1 84 ? -3.750 -2.616 1.271 1.00 0.00 84 PHE A N 1
ATOM 1287 C CA . PHE A 1 84 ? -3.177 -3.826 0.618 1.00 0.00 84 PHE A CA 1
ATOM 1288 C C . PHE A 1 84 ? -3.732 -4.016 -0.794 1.00 0.00 84 PHE A C 1
ATOM 1289 O O . PHE A 1 84 ? -4.708 -3.407 -1.207 1.00 0.00 84 PHE A O 1
ATOM 1306 N N . ALA A 1 85 ? -3.113 -4.872 -1.539 1.00 0.00 85 ALA A N 1
ATOM 1307 C CA . ALA A 1 85 ? -3.588 -5.137 -2.907 1.00 0.00 85 ALA A CA 1
ATOM 1308 C C . ALA A 1 85 ? -3.249 -6.568 -3.274 1.00 0.00 85 ALA A C 1
ATOM 1309 O O . ALA A 1 85 ? -2.210 -7.055 -2.899 1.00 0.00 85 ALA A O 1
ATOM 1316 N N . THR A 1 86 ? -4.089 -7.230 -4.017 1.00 0.00 86 THR A N 1
ATOM 1317 C CA . THR A 1 86 ? -3.774 -8.642 -4.413 1.00 0.00 86 THR A CA 1
ATOM 1318 C C . THR A 1 86 ? -4.689 -9.094 -5.548 1.00 0.00 86 THR A C 1
ATOM 1319 O O . THR A 1 86 ? -5.558 -8.371 -5.981 1.00 0.00 86 THR A O 1
ATOM 1330 N N . GLY A 1 87 ? -4.504 -10.296 -6.021 1.00 0.00 87 GLY A N 1
ATOM 1331 C CA . GLY A 1 87 ? -5.364 -10.807 -7.123 1.00 0.00 87 GLY A CA 1
ATOM 1332 C C . GLY A 1 87 ? -6.842 -10.708 -6.735 1.00 0.00 87 GLY A C 1
ATOM 1333 O O . GLY A 1 87 ? -7.692 -10.491 -7.578 1.00 0.00 87 GLY A O 1
ATOM 1337 N N . TYR A 1 88 ? -7.173 -10.868 -5.478 1.00 0.00 88 TYR A N 1
ATOM 1338 C CA . TYR A 1 88 ? -8.613 -10.780 -5.094 1.00 0.00 88 TYR A CA 1
ATOM 1339 C C . TYR A 1 88 ? -8.973 -9.361 -4.643 1.00 0.00 88 TYR A C 1
ATOM 1340 O O . TYR A 1 88 ? -10.120 -9.063 -4.378 1.00 0.00 88 TYR A O 1
ATOM 1358 N N . GLY A 1 89 ? -8.012 -8.481 -4.564 1.00 0.00 89 GLY A N 1
ATOM 1359 C CA . GLY A 1 89 ? -8.321 -7.088 -4.140 1.00 0.00 89 GLY A CA 1
ATOM 1360 C C . GLY A 1 89 ? -8.637 -7.070 -2.645 1.00 0.00 89 GLY A C 1
ATOM 1361 O O . GLY A 1 89 ? -9.742 -6.771 -2.237 1.00 0.00 89 GLY A O 1
ATOM 1365 N N . SER A 1 90 ? -7.671 -7.391 -1.828 1.00 0.00 90 SER A N 1
ATOM 1366 C CA . SER A 1 90 ? -7.892 -7.399 -0.353 1.00 0.00 90 SER A CA 1
ATOM 1367 C C . SER A 1 90 ? -8.950 -8.432 0.041 1.00 0.00 90 SER A C 1
ATOM 1368 O O . SER A 1 90 ? -8.612 -9.525 0.422 1.00 0.00 90 SER A O 1
ATOM 1376 N N . LYS A 1 91 ? -10.212 -8.053 -0.045 1.00 0.00 91 LYS A N 1
ATOM 1377 C CA . LYS A 1 91 ? -11.391 -8.932 0.326 1.00 0.00 91 LYS A CA 1
ATOM 1378 C C . LYS A 1 91 ? -12.232 -8.187 1.358 1.00 0.00 91 LYS A C 1
ATOM 1379 O O . LYS A 1 91 ? -12.760 -8.771 2.282 1.00 0.00 91 LYS A O 1
ATOM 1398 N N . GLY A 1 92 ? -12.331 -6.893 1.230 1.00 0.00 92 GLY A N 1
ATOM 1399 C CA . GLY A 1 92 ? -13.106 -6.110 2.229 1.00 0.00 92 GLY A CA 1
ATOM 1400 C C . GLY A 1 92 ? -12.239 -5.961 3.478 1.00 0.00 92 GLY A C 1
ATOM 1401 O O . GLY A 1 92 ? -12.726 -5.744 4.571 1.00 0.00 92 GLY A O 1
ATOM 1405 N N . LEU A 1 93 ? -10.948 -6.092 3.312 1.00 0.00 93 LEU A N 1
ATOM 1406 C CA . LEU A 1 93 ? -10.011 -5.978 4.465 1.00 0.00 93 LEU A CA 1
ATOM 1407 C C . LEU A 1 93 ? -10.468 -4.884 5.437 1.00 0.00 93 LEU A C 1
ATOM 1408 O O . LEU A 1 93 ? -11.159 -3.956 5.069 1.00 0.00 93 LEU A O 1
ATOM 1424 N N . ASP A 1 94 ? -10.107 -5.008 6.689 1.00 0.00 94 ASP A N 1
ATOM 1425 C CA . ASP A 1 94 ? -10.540 -3.996 7.700 1.00 0.00 94 ASP A CA 1
ATOM 1426 C C . ASP A 1 94 ? -9.349 -3.170 8.191 1.00 0.00 94 ASP A C 1
ATOM 1427 O O . ASP A 1 94 ? -8.249 -3.668 8.323 1.00 0.00 94 ASP A O 1
ATOM 1436 N N . THR A 1 95 ? -9.565 -1.913 8.468 1.00 0.00 95 THR A N 1
ATOM 1437 C CA . THR A 1 95 ? -8.451 -1.051 8.955 1.00 0.00 95 THR A CA 1
ATOM 1438 C C . THR A 1 95 ? -8.970 0.363 9.224 1.00 0.00 95 THR A C 1
ATOM 1439 O O . THR A 1 95 ? -10.098 0.688 8.912 1.00 0.00 95 THR A O 1
ATOM 1450 N N . ARG A 1 96 ? -8.159 1.212 9.791 1.00 0.00 96 ARG A N 1
ATOM 1451 C CA . ARG A 1 96 ? -8.622 2.601 10.060 1.00 0.00 96 ARG A CA 1
ATOM 1452 C C . ARG A 1 96 ? -8.617 3.405 8.757 1.00 0.00 96 ARG A C 1
ATOM 1453 O O . ARG A 1 96 ? -8.935 4.578 8.738 1.00 0.00 96 ARG A O 1
ATOM 1474 N N . TYR A 1 97 ? -8.248 2.784 7.664 1.00 0.00 97 TYR A N 1
ATOM 1475 C CA . TYR A 1 97 ? -8.213 3.527 6.369 1.00 0.00 97 TYR A CA 1
ATOM 1476 C C . TYR A 1 97 ? -9.565 3.439 5.639 1.00 0.00 97 TYR A C 1
ATOM 1477 O O . TYR A 1 97 ? -10.112 4.453 5.258 1.00 0.00 97 TYR A O 1
ATOM 1495 N N . SER A 1 98 ? -10.085 2.230 5.449 1.00 0.00 98 SER A N 1
ATOM 1496 C CA . SER A 1 98 ? -11.407 1.994 4.755 1.00 0.00 98 SER A CA 1
ATOM 1497 C C . SER A 1 98 ? -11.197 1.501 3.322 1.00 0.00 98 SER A C 1
ATOM 1498 O O . SER A 1 98 ? -11.618 2.148 2.387 1.00 0.00 98 SER A O 1
ATOM 1506 N N . ASN A 1 99 ? -10.566 0.356 3.146 1.00 0.00 99 ASN A N 1
ATOM 1507 C CA . ASN A 1 99 ? -10.337 -0.199 1.765 1.00 0.00 99 ASN A CA 1
ATOM 1508 C C . ASN A 1 99 ? -9.466 0.752 0.944 1.00 0.00 99 ASN A C 1
ATOM 1509 O O . ASN A 1 99 ? -8.412 0.389 0.460 1.00 0.00 99 ASN A O 1
ATOM 1520 N N . ILE A 1 100 ? -9.889 1.970 0.815 1.00 0.00 100 ILE A N 1
ATOM 1521 C CA . ILE A 1 100 ? -9.084 2.982 0.076 1.00 0.00 100 ILE A CA 1
ATOM 1522 C C . ILE A 1 100 ? -8.657 2.410 -1.308 1.00 0.00 100 ILE A C 1
ATOM 1523 O O . ILE A 1 100 ? -9.503 1.848 -1.975 1.00 0.00 100 ILE A O 1
ATOM 1539 N N . PRO A 1 101 ? -7.413 2.575 -1.768 1.00 0.00 101 PRO A N 1
ATOM 1540 C CA . PRO A 1 101 ? -7.082 2.057 -3.114 1.00 0.00 101 PRO A CA 1
ATOM 1541 C C . PRO A 1 101 ? -6.715 0.576 -3.102 1.00 0.00 101 PRO A C 1
ATOM 1542 O O . PRO A 1 101 ? -5.555 0.214 -3.118 1.00 0.00 101 PRO A O 1
ATOM 1553 N N . LEU A 1 102 ? -7.688 -0.282 -3.128 1.00 0.00 102 LEU A N 1
ATOM 1554 C CA . LEU A 1 102 ? -7.380 -1.736 -3.176 1.00 0.00 102 LEU A CA 1
ATOM 1555 C C . LEU A 1 102 ? -6.750 -2.023 -4.543 1.00 0.00 102 LEU A C 1
ATOM 1556 O O . LEU A 1 102 ? -7.302 -1.659 -5.561 1.00 0.00 102 LEU A O 1
ATOM 1572 N N . LEU A 1 103 ? -5.579 -2.602 -4.611 1.00 0.00 103 LEU A N 1
ATOM 1573 C CA . LEU A 1 103 ? -4.992 -2.772 -5.976 1.00 0.00 103 LEU A CA 1
ATOM 1574 C C . LEU A 1 103 ? -4.877 -4.216 -6.465 1.00 0.00 103 LEU A C 1
ATOM 1575 O O . LEU A 1 103 ? -4.597 -5.147 -5.736 1.00 0.00 103 LEU A O 1
ATOM 1591 N N . THR A 1 104 ? -5.082 -4.348 -7.746 1.00 0.00 104 THR A N 1
ATOM 1592 C CA . THR A 1 104 ? -4.994 -5.651 -8.457 1.00 0.00 104 THR A CA 1
ATOM 1593 C C . THR A 1 104 ? -5.314 -5.416 -9.945 1.00 0.00 104 THR A C 1
ATOM 1594 O O . THR A 1 104 ? -5.833 -6.278 -10.625 1.00 0.00 104 THR A O 1
ATOM 1605 N N . LYS A 1 105 ? -5.009 -4.237 -10.447 1.00 0.00 105 LYS A N 1
ATOM 1606 C CA . LYS A 1 105 ? -5.292 -3.904 -11.879 1.00 0.00 105 LYS A CA 1
ATOM 1607 C C . LYS A 1 105 ? -4.127 -3.066 -12.441 1.00 0.00 105 LYS A C 1
ATOM 1608 O O . LYS A 1 105 ? -3.138 -2.870 -11.763 1.00 0.00 105 LYS A O 1
ATOM 1627 N N . PRO A 1 106 ? -4.264 -2.605 -13.663 1.00 0.00 106 PRO A N 1
ATOM 1628 C CA . PRO A 1 106 ? -3.188 -1.804 -14.287 1.00 0.00 106 PRO A CA 1
ATOM 1629 C C . PRO A 1 106 ? -3.263 -0.324 -13.872 1.00 0.00 106 PRO A C 1
ATOM 1630 O O . PRO A 1 106 ? -2.960 0.562 -14.646 1.00 0.00 106 PRO A O 1
ATOM 1641 N N . PHE A 1 107 ? -3.633 -0.054 -12.646 1.00 0.00 107 PHE A N 1
ATOM 1642 C CA . PHE A 1 107 ? -3.694 1.363 -12.162 1.00 0.00 107 PHE A CA 1
ATOM 1643 C C . PHE A 1 107 ? -4.857 2.138 -12.796 1.00 0.00 107 PHE A C 1
ATOM 1644 O O . PHE A 1 107 ? -4.937 2.288 -13.999 1.00 0.00 107 PHE A O 1
ATOM 1661 N N . LEU A 1 108 ? -5.740 2.649 -11.973 1.00 0.00 108 LEU A N 1
ATOM 1662 C CA . LEU A 1 108 ? -6.905 3.444 -12.475 1.00 0.00 108 LEU A CA 1
ATOM 1663 C C . LEU A 1 108 ? -7.782 3.859 -11.279 1.00 0.00 108 LEU A C 1
ATOM 1664 O O . LEU A 1 108 ? -7.418 4.730 -10.505 1.00 0.00 108 LEU A O 1
ATOM 1680 N N . ASP A 1 109 ? -8.917 3.234 -11.091 1.00 0.00 109 ASP A N 1
ATOM 1681 C CA . ASP A 1 109 ? -9.761 3.599 -9.923 1.00 0.00 109 ASP A CA 1
ATOM 1682 C C . ASP A 1 109 ? -8.887 3.581 -8.676 1.00 0.00 109 ASP A C 1
ATOM 1683 O O . ASP A 1 109 ? -9.171 4.226 -7.686 1.00 0.00 109 ASP A O 1
ATOM 1692 N N . SER A 1 110 ? -7.812 2.844 -8.731 1.00 0.00 110 SER A N 1
ATOM 1693 C CA . SER A 1 110 ? -6.895 2.772 -7.569 1.00 0.00 110 SER A CA 1
ATOM 1694 C C . SER A 1 110 ? -6.629 4.170 -7.024 1.00 0.00 110 SER A C 1
ATOM 1695 O O . SER A 1 110 ? -7.114 4.530 -5.973 1.00 0.00 110 SER A O 1
ATOM 1703 N N . GLU A 1 111 ? -5.879 4.969 -7.737 1.00 0.00 111 GLU A N 1
ATOM 1704 C CA . GLU A 1 111 ? -5.596 6.345 -7.251 1.00 0.00 111 GLU A CA 1
ATOM 1705 C C . GLU A 1 111 ? -6.910 7.054 -6.923 1.00 0.00 111 GLU A C 1
ATOM 1706 O O . GLU A 1 111 ? -6.979 7.877 -6.031 1.00 0.00 111 GLU A O 1
ATOM 1718 N N . LEU A 1 112 ? -7.961 6.723 -7.622 1.00 0.00 112 LEU A N 1
ATOM 1719 C CA . LEU A 1 112 ? -9.271 7.370 -7.323 1.00 0.00 112 LEU A CA 1
ATOM 1720 C C . LEU A 1 112 ? -9.728 6.935 -5.932 1.00 0.00 112 LEU A C 1
ATOM 1721 O O . LEU A 1 112 ? -9.847 7.738 -5.029 1.00 0.00 112 LEU A O 1
ATOM 1737 N N . GLU A 1 113 ? -9.955 5.666 -5.742 1.00 0.00 113 GLU A N 1
ATOM 1738 C CA . GLU A 1 113 ? -10.367 5.188 -4.396 1.00 0.00 113 GLU A CA 1
ATOM 1739 C C . GLU A 1 113 ? -9.230 5.447 -3.419 1.00 0.00 113 GLU A C 1
ATOM 1740 O O . GLU A 1 113 ? -9.409 5.458 -2.218 1.00 0.00 113 GLU A O 1
ATOM 1752 N N . ALA A 1 114 ? -8.050 5.646 -3.935 1.00 0.00 114 ALA A N 1
ATOM 1753 C CA . ALA A 1 114 ? -6.889 5.889 -3.046 1.00 0.00 114 ALA A CA 1
ATOM 1754 C C . ALA A 1 114 ? -7.084 7.157 -2.224 1.00 0.00 114 ALA A C 1
ATOM 1755 O O . ALA A 1 114 ? -6.687 7.222 -1.077 1.00 0.00 114 ALA A O 1
ATOM 1762 N N . VAL A 1 115 ? -7.663 8.178 -2.787 1.00 0.00 115 VAL A N 1
ATOM 1763 C CA . VAL A 1 115 ? -7.828 9.430 -1.988 1.00 0.00 115 VAL A CA 1
ATOM 1764 C C . VAL A 1 115 ? -9.308 9.766 -1.749 1.00 0.00 115 VAL A C 1
ATOM 1765 O O . VAL A 1 115 ? -9.647 10.427 -0.788 1.00 0.00 115 VAL A O 1
ATOM 1778 N N . LEU A 1 116 ? -10.192 9.332 -2.608 1.00 0.00 116 LEU A N 1
ATOM 1779 C CA . LEU A 1 116 ? -11.640 9.655 -2.405 1.00 0.00 116 LEU A CA 1
ATOM 1780 C C . LEU A 1 116 ? -12.261 8.742 -1.339 1.00 0.00 116 LEU A C 1
ATOM 1781 O O . LEU A 1 116 ? -13.336 9.007 -0.839 1.00 0.00 116 LEU A O 1
ATOM 1797 N N . VAL A 1 117 ? -11.604 7.671 -0.988 1.00 0.00 117 VAL A N 1
ATOM 1798 C CA . VAL A 1 117 ? -12.175 6.755 0.043 1.00 0.00 117 VAL A CA 1
ATOM 1799 C C . VAL A 1 117 ? -11.474 6.946 1.388 1.00 0.00 117 VAL A C 1
ATOM 1800 O O . VAL A 1 117 ? -11.866 6.379 2.389 1.00 0.00 117 VAL A O 1
ATOM 1813 N N . GLN A 1 118 ? -10.423 7.716 1.419 1.00 0.00 118 GLN A N 1
ATOM 1814 C CA . GLN A 1 118 ? -9.681 7.917 2.695 1.00 0.00 118 GLN A CA 1
ATOM 1815 C C . GLN A 1 118 ? -10.418 8.876 3.620 1.00 0.00 118 GLN A C 1
ATOM 1816 O O . GLN A 1 118 ? -9.850 9.811 4.152 1.00 0.00 118 GLN A O 1
ATOM 1830 N N . ILE A 1 119 ? -11.667 8.624 3.844 1.00 0.00 119 ILE A N 1
ATOM 1831 C CA . ILE A 1 119 ? -12.451 9.480 4.767 1.00 0.00 119 ILE A CA 1
ATOM 1832 C C . ILE A 1 119 ? -12.436 8.843 6.153 1.00 0.00 119 ILE A C 1
ATOM 1833 O O . ILE A 1 119 ? -12.924 9.407 7.114 1.00 0.00 119 ILE A O 1
ATOM 1849 N N . SER A 1 120 ? -11.900 7.648 6.240 1.00 0.00 120 SER A N 1
ATOM 1850 C CA . SER A 1 120 ? -11.852 6.902 7.535 1.00 0.00 120 SER A CA 1
ATOM 1851 C C . SER A 1 120 ? -13.194 6.220 7.790 1.00 0.00 120 SER A C 1
ATOM 1852 O O . SER A 1 120 ? -13.256 5.067 8.167 1.00 0.00 120 SER A O 1
ATOM 1860 N N . LYS A 1 121 ? -14.270 6.925 7.586 1.00 0.00 121 LYS A N 1
ATOM 1861 C CA . LYS A 1 121 ? -15.609 6.322 7.814 1.00 0.00 121 LYS A CA 1
ATOM 1862 C C . LYS A 1 121 ? -15.711 5.810 9.251 1.00 0.00 121 LYS A C 1
ATOM 1863 O O . LYS A 1 121 ? -15.170 4.776 9.587 1.00 0.00 121 LYS A O 1
ATOM 1882 N N . GLU A 1 122 ? -16.381 6.546 10.102 1.00 0.00 122 GLU A N 1
ATOM 1883 C CA . GLU A 1 122 ? -16.514 6.133 11.532 1.00 0.00 122 GLU A CA 1
ATOM 1884 C C . GLU A 1 122 ? -15.184 5.577 12.023 1.00 0.00 122 GLU A C 1
ATOM 1885 O O . GLU A 1 122 ? -15.127 4.737 12.899 1.00 0.00 122 GLU A O 1
ATOM 1897 N N . VAL A 1 123 ? -14.115 6.055 11.450 1.00 0.00 123 VAL A N 1
ATOM 1898 C CA . VAL A 1 123 ? -12.759 5.588 11.843 1.00 0.00 123 VAL A CA 1
ATOM 1899 C C . VAL A 1 123 ? -12.777 4.098 12.195 1.00 0.00 123 VAL A C 1
ATOM 1900 O O . VAL A 1 123 ? -13.583 3.383 11.624 1.00 0.00 123 VAL A O 1
ATOM 1913 N N . GLY A 1 1 ? 17.179 22.857 3.215 1.00 0.00 1 GLY A N 2
ATOM 1914 C CA . GLY A 1 1 ? 17.075 21.707 4.157 1.00 0.00 1 GLY A CA 2
ATOM 1915 C C . GLY A 1 1 ? 15.919 20.801 3.731 1.00 0.00 1 GLY A C 2
ATOM 1916 O O . GLY A 1 1 ? 15.422 20.888 2.625 1.00 0.00 1 GLY A O 2
ATOM 1922 N N . SER A 1 2 ? 15.485 19.932 4.601 1.00 0.00 2 SER A N 2
ATOM 1923 C CA . SER A 1 2 ? 14.361 19.020 4.246 1.00 0.00 2 SER A CA 2
ATOM 1924 C C . SER A 1 2 ? 13.310 19.021 5.362 1.00 0.00 2 SER A C 2
ATOM 1925 O O . SER A 1 2 ? 12.413 18.202 5.382 1.00 0.00 2 SER A O 2
ATOM 1933 N N . HIS A 1 3 ? 13.415 19.934 6.291 1.00 0.00 3 HIS A N 2
ATOM 1934 C CA . HIS A 1 3 ? 12.423 19.986 7.405 1.00 0.00 3 HIS A CA 2
ATOM 1935 C C . HIS A 1 3 ? 12.149 18.576 7.933 1.00 0.00 3 HIS A C 2
ATOM 1936 O O . HIS A 1 3 ? 12.968 17.687 7.810 1.00 0.00 3 HIS A O 2
ATOM 1950 N N . MET A 1 4 ? 11.002 18.365 8.518 1.00 0.00 4 MET A N 2
ATOM 1951 C CA . MET A 1 4 ? 10.679 17.012 9.050 1.00 0.00 4 MET A CA 2
ATOM 1952 C C . MET A 1 4 ? 9.438 16.453 8.354 1.00 0.00 4 MET A C 2
ATOM 1953 O O . MET A 1 4 ? 9.509 15.477 7.632 1.00 0.00 4 MET A O 2
ATOM 1967 N N . THR A 1 5 ? 8.301 17.059 8.561 1.00 0.00 5 THR A N 2
ATOM 1968 C CA . THR A 1 5 ? 7.066 16.555 7.909 1.00 0.00 5 THR A CA 2
ATOM 1969 C C . THR A 1 5 ? 6.330 17.696 7.213 1.00 0.00 5 THR A C 2
ATOM 1970 O O . THR A 1 5 ? 6.570 18.859 7.469 1.00 0.00 5 THR A O 2
ATOM 1981 N N . GLU A 1 6 ? 5.430 17.365 6.341 1.00 0.00 6 GLU A N 2
ATOM 1982 C CA . GLU A 1 6 ? 4.660 18.409 5.624 1.00 0.00 6 GLU A CA 2
ATOM 1983 C C . GLU A 1 6 ? 3.622 17.718 4.744 1.00 0.00 6 GLU A C 2
ATOM 1984 O O . GLU A 1 6 ? 3.775 17.624 3.543 1.00 0.00 6 GLU A O 2
ATOM 1996 N N . ARG A 1 7 ? 2.589 17.195 5.348 1.00 0.00 7 ARG A N 2
ATOM 1997 C CA . ARG A 1 7 ? 1.550 16.465 4.567 1.00 0.00 7 ARG A CA 2
ATOM 1998 C C . ARG A 1 7 ? 2.201 15.253 3.901 1.00 0.00 7 ARG A C 2
ATOM 1999 O O . ARG A 1 7 ? 1.870 14.877 2.795 1.00 0.00 7 ARG A O 2
ATOM 2020 N N . ARG A 1 8 ? 3.140 14.647 4.579 1.00 0.00 8 ARG A N 2
ATOM 2021 C CA . ARG A 1 8 ? 3.841 13.463 4.009 1.00 0.00 8 ARG A CA 2
ATOM 2022 C C . ARG A 1 8 ? 3.271 12.173 4.600 1.00 0.00 8 ARG A C 2
ATOM 2023 O O . ARG A 1 8 ? 3.448 11.881 5.767 1.00 0.00 8 ARG A O 2
ATOM 2044 N N . LEU A 1 9 ? 2.599 11.393 3.801 1.00 0.00 9 LEU A N 2
ATOM 2045 C CA . LEU A 1 9 ? 2.030 10.121 4.305 1.00 0.00 9 LEU A CA 2
ATOM 2046 C C . LEU A 1 9 ? 3.000 8.981 4.002 1.00 0.00 9 LEU A C 2
ATOM 2047 O O . LEU A 1 9 ? 3.962 9.157 3.282 1.00 0.00 9 LEU A O 2
ATOM 2063 N N . ARG A 1 10 ? 2.773 7.816 4.542 1.00 0.00 10 ARG A N 2
ATOM 2064 C CA . ARG A 1 10 ? 3.713 6.697 4.263 1.00 0.00 10 ARG A CA 2
ATOM 2065 C C . ARG A 1 10 ? 3.006 5.605 3.454 1.00 0.00 10 ARG A C 2
ATOM 2066 O O . ARG A 1 10 ? 2.110 4.938 3.935 1.00 0.00 10 ARG A O 2
ATOM 2087 N N . VAL A 1 11 ? 3.398 5.421 2.226 1.00 0.00 11 VAL A N 2
ATOM 2088 C CA . VAL A 1 11 ? 2.743 4.381 1.385 1.00 0.00 11 VAL A CA 2
ATOM 2089 C C . VAL A 1 11 ? 3.792 3.400 0.847 1.00 0.00 11 VAL A C 2
ATOM 2090 O O . VAL A 1 11 ? 4.430 3.648 -0.157 1.00 0.00 11 VAL A O 2
ATOM 2103 N N . LEU A 1 12 ? 3.966 2.285 1.502 1.00 0.00 12 LEU A N 2
ATOM 2104 C CA . LEU A 1 12 ? 4.964 1.291 1.022 1.00 0.00 12 LEU A CA 2
ATOM 2105 C C . LEU A 1 12 ? 4.283 0.269 0.118 1.00 0.00 12 LEU A C 2
ATOM 2106 O O . LEU A 1 12 ? 3.700 -0.693 0.576 1.00 0.00 12 LEU A O 2
ATOM 2122 N N . VAL A 1 13 ? 4.345 0.473 -1.165 1.00 0.00 13 VAL A N 2
ATOM 2123 C CA . VAL A 1 13 ? 3.692 -0.486 -2.095 1.00 0.00 13 VAL A CA 2
ATOM 2124 C C . VAL A 1 13 ? 4.746 -1.399 -2.729 1.00 0.00 13 VAL A C 2
ATOM 2125 O O . VAL A 1 13 ? 5.850 -0.981 -3.010 1.00 0.00 13 VAL A O 2
ATOM 2138 N N . VAL A 1 14 ? 4.422 -2.649 -2.943 1.00 0.00 14 VAL A N 2
ATOM 2139 C CA . VAL A 1 14 ? 5.421 -3.579 -3.540 1.00 0.00 14 VAL A CA 2
ATOM 2140 C C . VAL A 1 14 ? 4.714 -4.665 -4.380 1.00 0.00 14 VAL A C 2
ATOM 2141 O O . VAL A 1 14 ? 3.681 -5.188 -3.991 1.00 0.00 14 VAL A O 2
ATOM 2154 N N . GLU A 1 15 ? 5.271 -5.001 -5.529 1.00 0.00 15 GLU A N 2
ATOM 2155 C CA . GLU A 1 15 ? 4.665 -6.042 -6.422 1.00 0.00 15 GLU A CA 2
ATOM 2156 C C . GLU A 1 15 ? 5.156 -5.824 -7.848 1.00 0.00 15 GLU A C 2
ATOM 2157 O O . GLU A 1 15 ? 4.785 -4.864 -8.489 1.00 0.00 15 GLU A O 2
ATOM 2169 N N . ASP A 1 16 ? 5.989 -6.697 -8.345 1.00 0.00 16 ASP A N 2
ATOM 2170 C CA . ASP A 1 16 ? 6.518 -6.550 -9.726 1.00 0.00 16 ASP A CA 2
ATOM 2171 C C . ASP A 1 16 ? 7.640 -5.517 -9.744 1.00 0.00 16 ASP A C 2
ATOM 2172 O O . ASP A 1 16 ? 7.551 -4.468 -9.159 1.00 0.00 16 ASP A O 2
ATOM 2181 N N . GLU A 1 17 ? 8.715 -5.839 -10.378 1.00 0.00 17 GLU A N 2
ATOM 2182 C CA . GLU A 1 17 ? 9.879 -4.908 -10.402 1.00 0.00 17 GLU A CA 2
ATOM 2183 C C . GLU A 1 17 ? 9.609 -3.613 -11.193 1.00 0.00 17 GLU A C 2
ATOM 2184 O O . GLU A 1 17 ? 9.955 -2.537 -10.747 1.00 0.00 17 GLU A O 2
ATOM 2196 N N . SER A 1 18 ? 9.058 -3.692 -12.377 1.00 0.00 18 SER A N 2
ATOM 2197 C CA . SER A 1 18 ? 8.862 -2.434 -13.172 1.00 0.00 18 SER A CA 2
ATOM 2198 C C . SER A 1 18 ? 7.403 -1.957 -13.243 1.00 0.00 18 SER A C 2
ATOM 2199 O O . SER A 1 18 ? 7.120 -0.944 -13.853 1.00 0.00 18 SER A O 2
ATOM 2207 N N . MET A 1 19 ? 6.475 -2.641 -12.647 1.00 0.00 19 MET A N 2
ATOM 2208 C CA . MET A 1 19 ? 5.061 -2.162 -12.725 1.00 0.00 19 MET A CA 2
ATOM 2209 C C . MET A 1 19 ? 4.774 -1.192 -11.577 1.00 0.00 19 MET A C 2
ATOM 2210 O O . MET A 1 19 ? 4.438 -0.042 -11.781 1.00 0.00 19 MET A O 2
ATOM 2224 N N . ILE A 1 20 ? 4.915 -1.659 -10.376 1.00 0.00 20 ILE A N 2
ATOM 2225 C CA . ILE A 1 20 ? 4.670 -0.797 -9.180 1.00 0.00 20 ILE A CA 2
ATOM 2226 C C . ILE A 1 20 ? 5.711 0.316 -9.114 1.00 0.00 20 ILE A C 2
ATOM 2227 O O . ILE A 1 20 ? 5.586 1.265 -8.367 1.00 0.00 20 ILE A O 2
ATOM 2243 N N . ALA A 1 21 ? 6.742 0.187 -9.888 1.00 0.00 21 ALA A N 2
ATOM 2244 C CA . ALA A 1 21 ? 7.820 1.203 -9.897 1.00 0.00 21 ALA A CA 2
ATOM 2245 C C . ALA A 1 21 ? 7.263 2.597 -10.214 1.00 0.00 21 ALA A C 2
ATOM 2246 O O . ALA A 1 21 ? 6.783 3.296 -9.341 1.00 0.00 21 ALA A O 2
ATOM 2253 N N . MET A 1 22 ? 7.321 3.011 -11.451 1.00 0.00 22 MET A N 2
ATOM 2254 C CA . MET A 1 22 ? 6.789 4.359 -11.806 1.00 0.00 22 MET A CA 2
ATOM 2255 C C . MET A 1 22 ? 5.417 4.562 -11.161 1.00 0.00 22 MET A C 2
ATOM 2256 O O . MET A 1 22 ? 4.977 5.672 -10.947 1.00 0.00 22 MET A O 2
ATOM 2270 N N . LEU A 1 23 ? 4.740 3.489 -10.862 1.00 0.00 23 LEU A N 2
ATOM 2271 C CA . LEU A 1 23 ? 3.388 3.580 -10.241 1.00 0.00 23 LEU A CA 2
ATOM 2272 C C . LEU A 1 23 ? 3.425 4.332 -8.902 1.00 0.00 23 LEU A C 2
ATOM 2273 O O . LEU A 1 23 ? 2.425 4.860 -8.458 1.00 0.00 23 LEU A O 2
ATOM 2289 N N . ILE A 1 24 ? 4.553 4.376 -8.244 1.00 0.00 24 ILE A N 2
ATOM 2290 C CA . ILE A 1 24 ? 4.608 5.086 -6.930 1.00 0.00 24 ILE A CA 2
ATOM 2291 C C . ILE A 1 24 ? 5.408 6.385 -7.037 1.00 0.00 24 ILE A C 2
ATOM 2292 O O . ILE A 1 24 ? 5.011 7.411 -6.522 1.00 0.00 24 ILE A O 2
ATOM 2308 N N . GLU A 1 25 ? 6.536 6.351 -7.684 1.00 0.00 25 GLU A N 2
ATOM 2309 C CA . GLU A 1 25 ? 7.358 7.587 -7.796 1.00 0.00 25 GLU A CA 2
ATOM 2310 C C . GLU A 1 25 ? 6.617 8.657 -8.600 1.00 0.00 25 GLU A C 2
ATOM 2311 O O . GLU A 1 25 ? 6.936 9.827 -8.531 1.00 0.00 25 GLU A O 2
ATOM 2323 N N . ASP A 1 26 ? 5.626 8.272 -9.355 1.00 0.00 26 ASP A N 2
ATOM 2324 C CA . ASP A 1 26 ? 4.867 9.280 -10.148 1.00 0.00 26 ASP A CA 2
ATOM 2325 C C . ASP A 1 26 ? 3.710 9.823 -9.309 1.00 0.00 26 ASP A C 2
ATOM 2326 O O . ASP A 1 26 ? 3.499 11.016 -9.226 1.00 0.00 26 ASP A O 2
ATOM 2335 N N . THR A 1 27 ? 2.971 8.961 -8.665 1.00 0.00 27 THR A N 2
ATOM 2336 C CA . THR A 1 27 ? 1.853 9.444 -7.815 1.00 0.00 27 THR A CA 2
ATOM 2337 C C . THR A 1 27 ? 2.430 10.326 -6.713 1.00 0.00 27 THR A C 2
ATOM 2338 O O . THR A 1 27 ? 1.857 11.328 -6.333 1.00 0.00 27 THR A O 2
ATOM 2349 N N . LEU A 1 28 ? 3.580 9.963 -6.216 1.00 0.00 28 LEU A N 2
ATOM 2350 C CA . LEU A 1 28 ? 4.226 10.777 -5.156 1.00 0.00 28 LEU A CA 2
ATOM 2351 C C . LEU A 1 28 ? 4.629 12.130 -5.747 1.00 0.00 28 LEU A C 2
ATOM 2352 O O . LEU A 1 28 ? 4.473 13.163 -5.126 1.00 0.00 28 LEU A O 2
ATOM 2368 N N . CYS A 1 29 ? 5.137 12.129 -6.950 1.00 0.00 29 CYS A N 2
ATOM 2369 C CA . CYS A 1 29 ? 5.539 13.414 -7.587 1.00 0.00 29 CYS A CA 2
ATOM 2370 C C . CYS A 1 29 ? 4.385 14.412 -7.493 1.00 0.00 29 CYS A C 2
ATOM 2371 O O . CYS A 1 29 ? 4.582 15.610 -7.432 1.00 0.00 29 CYS A O 2
ATOM 2379 N N . GLU A 1 30 ? 3.178 13.916 -7.481 1.00 0.00 30 GLU A N 2
ATOM 2380 C CA . GLU A 1 30 ? 1.997 14.807 -7.393 1.00 0.00 30 GLU A CA 2
ATOM 2381 C C . GLU A 1 30 ? 1.526 14.927 -5.940 1.00 0.00 30 GLU A C 2
ATOM 2382 O O . GLU A 1 30 ? 1.194 15.997 -5.470 1.00 0.00 30 GLU A O 2
ATOM 2394 N N . LEU A 1 31 ? 1.488 13.834 -5.228 1.00 0.00 31 LEU A N 2
ATOM 2395 C CA . LEU A 1 31 ? 1.029 13.882 -3.810 1.00 0.00 31 LEU A CA 2
ATOM 2396 C C . LEU A 1 31 ? 2.155 14.371 -2.895 1.00 0.00 31 LEU A C 2
ATOM 2397 O O . LEU A 1 31 ? 2.007 15.343 -2.181 1.00 0.00 31 LEU A O 2
ATOM 2413 N N . GLY A 1 32 ? 3.279 13.711 -2.913 1.00 0.00 32 GLY A N 2
ATOM 2414 C CA . GLY A 1 32 ? 4.407 14.149 -2.045 1.00 0.00 32 GLY A CA 2
ATOM 2415 C C . GLY A 1 32 ? 4.637 13.129 -0.928 1.00 0.00 32 GLY A C 2
ATOM 2416 O O . GLY A 1 32 ? 5.317 13.410 0.034 1.00 0.00 32 GLY A O 2
ATOM 2420 N N . HIS A 1 33 ? 4.073 11.951 -1.046 1.00 0.00 33 HIS A N 2
ATOM 2421 C CA . HIS A 1 33 ? 4.261 10.909 0.014 1.00 0.00 33 HIS A CA 2
ATOM 2422 C C . HIS A 1 33 ? 5.682 10.980 0.592 1.00 0.00 33 HIS A C 2
ATOM 2423 O O . HIS A 1 33 ? 6.637 11.235 -0.115 1.00 0.00 33 HIS A O 2
ATOM 2437 N N . GLU A 1 34 ? 5.820 10.783 1.877 1.00 0.00 34 GLU A N 2
ATOM 2438 C CA . GLU A 1 34 ? 7.171 10.867 2.513 1.00 0.00 34 GLU A CA 2
ATOM 2439 C C . GLU A 1 34 ? 8.095 9.756 2.011 1.00 0.00 34 GLU A C 2
ATOM 2440 O O . GLU A 1 34 ? 9.057 10.006 1.312 1.00 0.00 34 GLU A O 2
ATOM 2452 N N . VAL A 1 35 ? 7.825 8.533 2.373 1.00 0.00 35 VAL A N 2
ATOM 2453 C CA . VAL A 1 35 ? 8.704 7.417 1.925 1.00 0.00 35 VAL A CA 2
ATOM 2454 C C . VAL A 1 35 ? 7.858 6.269 1.374 1.00 0.00 35 VAL A C 2
ATOM 2455 O O . VAL A 1 35 ? 7.315 5.473 2.115 1.00 0.00 35 VAL A O 2
ATOM 2468 N N . ALA A 1 36 ? 7.741 6.178 0.078 1.00 0.00 36 ALA A N 2
ATOM 2469 C CA . ALA A 1 36 ? 6.935 5.089 -0.517 1.00 0.00 36 ALA A CA 2
ATOM 2470 C C . ALA A 1 36 ? 7.827 3.884 -0.808 1.00 0.00 36 ALA A C 2
ATOM 2471 O O . ALA A 1 36 ? 9.037 3.972 -0.767 1.00 0.00 36 ALA A O 2
ATOM 2478 N N . ALA A 1 37 ? 7.243 2.762 -1.114 1.00 0.00 37 ALA A N 2
ATOM 2479 C CA . ALA A 1 37 ? 8.063 1.559 -1.418 1.00 0.00 37 ALA A CA 2
ATOM 2480 C C . ALA A 1 37 ? 7.679 1.034 -2.800 1.00 0.00 37 ALA A C 2
ATOM 2481 O O . ALA A 1 37 ? 6.566 1.220 -3.250 1.00 0.00 37 ALA A O 2
ATOM 2488 N N . THR A 1 38 ? 8.585 0.404 -3.491 1.00 0.00 38 THR A N 2
ATOM 2489 C CA . THR A 1 38 ? 8.247 -0.090 -4.851 1.00 0.00 38 THR A CA 2
ATOM 2490 C C . THR A 1 38 ? 8.708 -1.536 -5.054 1.00 0.00 38 THR A C 2
ATOM 2491 O O . THR A 1 38 ? 9.440 -2.092 -4.260 1.00 0.00 38 THR A O 2
ATOM 2502 N N . ALA A 1 39 ? 8.272 -2.138 -6.124 1.00 0.00 39 ALA A N 2
ATOM 2503 C CA . ALA A 1 39 ? 8.654 -3.547 -6.414 1.00 0.00 39 ALA A CA 2
ATOM 2504 C C . ALA A 1 39 ? 8.337 -4.412 -5.207 1.00 0.00 39 ALA A C 2
ATOM 2505 O O . ALA A 1 39 ? 8.013 -3.904 -4.165 1.00 0.00 39 ALA A O 2
ATOM 2512 N N . SER A 1 40 ? 8.422 -5.706 -5.327 1.00 0.00 40 SER A N 2
ATOM 2513 C CA . SER A 1 40 ? 8.115 -6.563 -4.148 1.00 0.00 40 SER A CA 2
ATOM 2514 C C . SER A 1 40 ? 9.401 -6.904 -3.394 1.00 0.00 40 SER A C 2
ATOM 2515 O O . SER A 1 40 ? 10.313 -7.498 -3.933 1.00 0.00 40 SER A O 2
ATOM 2523 N N . ARG A 1 41 ? 9.482 -6.509 -2.151 1.00 0.00 41 ARG A N 2
ATOM 2524 C CA . ARG A 1 41 ? 10.706 -6.780 -1.358 1.00 0.00 41 ARG A CA 2
ATOM 2525 C C . ARG A 1 41 ? 10.347 -7.207 0.069 1.00 0.00 41 ARG A C 2
ATOM 2526 O O . ARG A 1 41 ? 9.469 -6.645 0.693 1.00 0.00 41 ARG A O 2
ATOM 2547 N N . MET A 1 42 ? 11.028 -8.190 0.594 1.00 0.00 42 MET A N 2
ATOM 2548 C CA . MET A 1 42 ? 10.735 -8.640 1.979 1.00 0.00 42 MET A CA 2
ATOM 2549 C C . MET A 1 42 ? 11.413 -7.702 2.983 1.00 0.00 42 MET A C 2
ATOM 2550 O O . MET A 1 42 ? 10.883 -7.419 4.039 1.00 0.00 42 MET A O 2
ATOM 2564 N N . GLN A 1 43 ? 12.575 -7.204 2.651 1.00 0.00 43 GLN A N 2
ATOM 2565 C CA . GLN A 1 43 ? 13.277 -6.270 3.575 1.00 0.00 43 GLN A CA 2
ATOM 2566 C C . GLN A 1 43 ? 12.359 -5.089 3.883 1.00 0.00 43 GLN A C 2
ATOM 2567 O O . GLN A 1 43 ? 11.930 -4.898 5.004 1.00 0.00 43 GLN A O 2
ATOM 2581 N N . GLU A 1 44 ? 12.033 -4.307 2.891 1.00 0.00 44 GLU A N 2
ATOM 2582 C CA . GLU A 1 44 ? 11.120 -3.159 3.129 1.00 0.00 44 GLU A CA 2
ATOM 2583 C C . GLU A 1 44 ? 9.830 -3.682 3.755 1.00 0.00 44 GLU A C 2
ATOM 2584 O O . GLU A 1 44 ? 9.355 -3.173 4.750 1.00 0.00 44 GLU A O 2
ATOM 2596 N N . ALA A 1 45 ? 9.277 -4.719 3.184 1.00 0.00 45 ALA A N 2
ATOM 2597 C CA . ALA A 1 45 ? 8.032 -5.306 3.748 1.00 0.00 45 ALA A CA 2
ATOM 2598 C C . ALA A 1 45 ? 8.252 -5.582 5.231 1.00 0.00 45 ALA A C 2
ATOM 2599 O O . ALA A 1 45 ? 7.366 -5.445 6.047 1.00 0.00 45 ALA A O 2
ATOM 2606 N N . LEU A 1 46 ? 9.445 -5.954 5.583 1.00 0.00 46 LEU A N 2
ATOM 2607 C CA . LEU A 1 46 ? 9.751 -6.218 7.007 1.00 0.00 46 LEU A CA 2
ATOM 2608 C C . LEU A 1 46 ? 9.481 -4.952 7.818 1.00 0.00 46 LEU A C 2
ATOM 2609 O O . LEU A 1 46 ? 8.858 -4.987 8.861 1.00 0.00 46 LEU A O 2
ATOM 2625 N N . ASP A 1 47 ? 9.939 -3.830 7.334 1.00 0.00 47 ASP A N 2
ATOM 2626 C CA . ASP A 1 47 ? 9.706 -2.555 8.060 1.00 0.00 47 ASP A CA 2
ATOM 2627 C C . ASP A 1 47 ? 8.207 -2.246 8.110 1.00 0.00 47 AS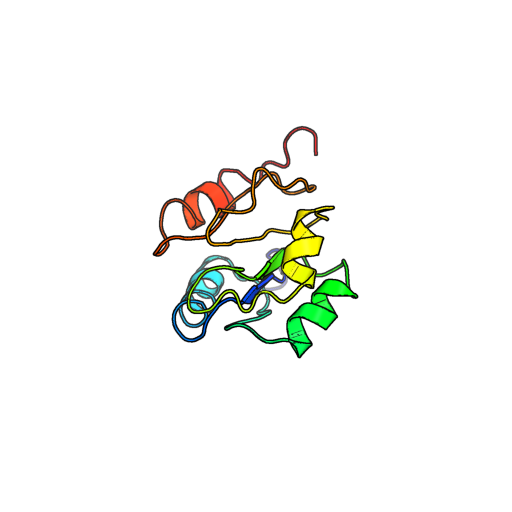P A C 2
ATOM 2628 O O . ASP A 1 47 ? 7.732 -1.590 9.014 1.00 0.00 47 ASP A O 2
ATOM 2637 N N . ILE A 1 48 ? 7.454 -2.714 7.147 1.00 0.00 48 ILE A N 2
ATOM 2638 C CA . ILE A 1 48 ? 5.991 -2.437 7.162 1.00 0.00 48 ILE A CA 2
ATOM 2639 C C . ILE A 1 48 ? 5.276 -3.473 8.040 1.00 0.00 48 ILE A C 2
ATOM 2640 O O . ILE A 1 48 ? 4.126 -3.320 8.384 1.00 0.00 48 ILE A O 2
ATOM 2656 N N . ALA A 1 49 ? 5.951 -4.526 8.404 1.00 0.00 49 ALA A N 2
ATOM 2657 C CA . ALA A 1 49 ? 5.311 -5.559 9.258 1.00 0.00 49 ALA A CA 2
ATOM 2658 C C . ALA A 1 49 ? 5.618 -5.301 10.730 1.00 0.00 49 ALA A C 2
ATOM 2659 O O . ALA A 1 49 ? 4.743 -5.324 11.573 1.00 0.00 49 ALA A O 2
ATOM 2666 N N . ARG A 1 50 ? 6.856 -5.064 11.047 1.00 0.00 50 ARG A N 2
ATOM 2667 C CA . ARG A 1 50 ? 7.226 -4.817 12.461 1.00 0.00 50 ARG A CA 2
ATOM 2668 C C . ARG A 1 50 ? 6.787 -3.415 12.887 1.00 0.00 50 ARG A C 2
ATOM 2669 O O . ARG A 1 50 ? 6.771 -3.087 14.057 1.00 0.00 50 ARG A O 2
ATOM 2690 N N . LYS A 1 51 ? 6.429 -2.586 11.947 1.00 0.00 51 LYS A N 2
ATOM 2691 C CA . LYS A 1 51 ? 5.987 -1.209 12.302 1.00 0.00 51 LYS A CA 2
ATOM 2692 C C . LYS A 1 51 ? 4.804 -1.268 13.270 1.00 0.00 51 LYS A C 2
ATOM 2693 O O . LYS A 1 51 ? 4.792 -0.617 14.296 1.00 0.00 51 LYS A O 2
ATOM 2712 N N . GLY A 1 52 ? 3.806 -2.036 12.942 1.00 0.00 52 GLY A N 2
ATOM 2713 C CA . GLY A 1 52 ? 2.613 -2.140 13.819 1.00 0.00 52 GLY A CA 2
ATOM 2714 C C . GLY A 1 52 ? 1.762 -0.857 13.734 1.00 0.00 52 GLY A C 2
ATOM 2715 O O . GLY A 1 52 ? 0.679 -0.800 14.281 1.00 0.00 52 GLY A O 2
ATOM 2719 N N . GLN A 1 53 ? 2.229 0.178 13.071 1.00 0.00 53 GLN A N 2
ATOM 2720 C CA . GLN A 1 53 ? 1.408 1.429 13.000 1.00 0.00 53 GLN A CA 2
ATOM 2721 C C . GLN A 1 53 ? 1.599 2.192 11.672 1.00 0.00 53 GLN A C 2
ATOM 2722 O O . GLN A 1 53 ? 0.788 3.026 11.321 1.00 0.00 53 GLN A O 2
ATOM 2736 N N . PHE A 1 54 ? 2.657 1.943 10.941 1.00 0.00 54 PHE A N 2
ATOM 2737 C CA . PHE A 1 54 ? 2.867 2.687 9.654 1.00 0.00 54 PHE A CA 2
ATOM 2738 C C . PHE A 1 54 ? 1.553 2.811 8.869 1.00 0.00 54 PHE A C 2
ATOM 2739 O O . PHE A 1 54 ? 0.559 2.189 9.185 1.00 0.00 54 PHE A O 2
ATOM 2756 N N . ASP A 1 55 ? 1.528 3.687 7.904 1.00 0.00 55 ASP A N 2
ATOM 2757 C CA . ASP A 1 55 ? 0.266 3.962 7.153 1.00 0.00 55 ASP A CA 2
ATOM 2758 C C . ASP A 1 55 ? -0.243 2.821 6.255 1.00 0.00 55 ASP A C 2
ATOM 2759 O O . ASP A 1 55 ? -1.355 2.368 6.433 1.00 0.00 55 ASP A O 2
ATOM 2768 N N . ILE A 1 56 ? 0.483 2.392 5.250 1.00 0.00 56 ILE A N 2
ATOM 2769 C CA . ILE A 1 56 ? -0.132 1.342 4.353 1.00 0.00 56 ILE A CA 2
ATOM 2770 C C . ILE A 1 56 ? 0.865 0.354 3.726 1.00 0.00 56 ILE A C 2
ATOM 2771 O O . ILE A 1 56 ? 2.023 0.659 3.516 1.00 0.00 56 ILE A O 2
ATOM 2787 N N . ALA A 1 57 ? 0.400 -0.858 3.443 1.00 0.00 57 ALA A N 2
ATOM 2788 C CA . ALA A 1 57 ? 1.293 -1.920 2.866 1.00 0.00 57 ALA A CA 2
ATOM 2789 C C . ALA A 1 57 ? 0.662 -2.627 1.661 1.00 0.00 57 ALA A C 2
ATOM 2790 O O . ALA A 1 57 ? -0.187 -3.474 1.817 1.00 0.00 57 ALA A O 2
ATOM 2797 N N . ILE A 1 58 ? 1.104 -2.351 0.471 1.00 0.00 58 ILE A N 2
ATOM 2798 C CA . ILE A 1 58 ? 0.535 -3.071 -0.695 1.00 0.00 58 ILE A CA 2
ATOM 2799 C C . ILE A 1 58 ? 1.531 -4.135 -1.141 1.00 0.00 58 ILE A C 2
ATOM 2800 O O . ILE A 1 58 ? 2.712 -3.883 -1.257 1.00 0.00 58 ILE A O 2
ATOM 2816 N N . ILE A 1 59 ? 1.065 -5.328 -1.360 1.00 0.00 59 ILE A N 2
ATOM 2817 C CA . ILE A 1 59 ? 1.975 -6.433 -1.765 1.00 0.00 59 ILE A CA 2
ATOM 2818 C C . ILE A 1 59 ? 1.194 -7.478 -2.557 1.00 0.00 59 ILE A C 2
ATOM 2819 O O . ILE A 1 59 ? 0.820 -8.503 -2.033 1.00 0.00 59 ILE A O 2
ATOM 2835 N N . ASP A 1 60 ? 0.937 -7.224 -3.806 1.00 0.00 60 ASP A N 2
ATOM 2836 C CA . ASP A 1 60 ? 0.159 -8.210 -4.619 1.00 0.00 60 ASP A CA 2
ATOM 2837 C C . ASP A 1 60 ? 0.575 -9.642 -4.274 1.00 0.00 60 ASP A C 2
ATOM 2838 O O . ASP A 1 60 ? 1.739 -9.991 -4.312 1.00 0.00 60 ASP A O 2
ATOM 2847 N N . VAL A 1 61 ? -0.373 -10.470 -3.925 1.00 0.00 61 VAL A N 2
ATOM 2848 C CA . VAL A 1 61 ? -0.041 -11.879 -3.562 1.00 0.00 61 VAL A CA 2
ATOM 2849 C C . VAL A 1 61 ? -0.243 -12.803 -4.763 1.00 0.00 61 VAL A C 2
ATOM 2850 O O . VAL A 1 61 ? -0.141 -14.009 -4.657 1.00 0.00 61 VAL A O 2
ATOM 2863 N N . ASN A 1 62 ? -0.527 -12.244 -5.902 1.00 0.00 62 ASN A N 2
ATOM 2864 C CA . ASN A 1 62 ? -0.735 -13.081 -7.114 1.00 0.00 62 ASN A CA 2
ATOM 2865 C C . ASN A 1 62 ? -0.148 -12.372 -8.333 1.00 0.00 62 ASN A C 2
ATOM 2866 O O . ASN A 1 62 ? -0.433 -12.715 -9.464 1.00 0.00 62 ASN A O 2
ATOM 2877 N N . LEU A 1 63 ? 0.669 -11.382 -8.107 1.00 0.00 63 LEU A N 2
ATOM 2878 C CA . LEU A 1 63 ? 1.278 -10.641 -9.244 1.00 0.00 63 LEU A CA 2
ATOM 2879 C C . LEU A 1 63 ? 2.744 -11.039 -9.396 1.00 0.00 63 LEU A C 2
ATOM 2880 O O . LEU A 1 63 ? 3.502 -11.028 -8.447 1.00 0.00 63 LEU A O 2
ATOM 2896 N N . ASP A 1 64 ? 3.143 -11.402 -10.585 1.00 0.00 64 ASP A N 2
ATOM 2897 C CA . ASP A 1 64 ? 4.559 -11.823 -10.824 1.00 0.00 64 ASP A CA 2
ATOM 2898 C C . ASP A 1 64 ? 4.810 -13.240 -10.284 1.00 0.00 64 ASP A C 2
ATOM 2899 O O . ASP A 1 64 ? 5.795 -13.867 -10.620 1.00 0.00 64 ASP A O 2
ATOM 2908 N N . GLY A 1 65 ? 3.931 -13.765 -9.465 1.00 0.00 65 GLY A N 2
ATOM 2909 C CA . GLY A 1 65 ? 4.150 -15.145 -8.944 1.00 0.00 65 GLY A CA 2
ATOM 2910 C C . GLY A 1 65 ? 3.950 -15.185 -7.428 1.00 0.00 65 GLY A C 2
ATOM 2911 O O . GLY A 1 65 ? 4.646 -15.886 -6.721 1.00 0.00 65 GLY A O 2
ATOM 2915 N N . GLU A 1 66 ? 2.999 -14.454 -6.927 1.00 0.00 66 GLU A N 2
ATOM 2916 C CA . GLU A 1 66 ? 2.744 -14.463 -5.458 1.00 0.00 66 GLU A CA 2
ATOM 2917 C C . GLU A 1 66 ? 3.976 -13.987 -4.679 1.00 0.00 66 GLU A C 2
ATOM 2918 O O . GLU A 1 66 ? 4.507 -14.707 -3.858 1.00 0.00 66 GLU A O 2
ATOM 2930 N N . PRO A 1 67 ? 4.375 -12.776 -4.953 1.00 0.00 67 PRO A N 2
ATOM 2931 C CA . PRO A 1 67 ? 5.540 -12.175 -4.264 1.00 0.00 67 PRO A CA 2
ATOM 2932 C C . PRO A 1 67 ? 5.098 -11.536 -2.941 1.00 0.00 67 PRO A C 2
ATOM 2933 O O . PRO A 1 67 ? 5.697 -10.595 -2.461 1.00 0.00 67 PRO A O 2
ATOM 2944 N N . SER A 1 68 ? 4.041 -12.037 -2.361 1.00 0.00 68 SER A N 2
ATOM 2945 C CA . SER A 1 68 ? 3.528 -11.470 -1.080 1.00 0.00 68 SER A CA 2
ATOM 2946 C C . SER A 1 68 ? 4.253 -12.085 0.120 1.00 0.00 68 SER A C 2
ATOM 2947 O O . SER A 1 68 ? 3.965 -11.774 1.256 1.00 0.00 68 SER A O 2
ATOM 2955 N N . TYR A 1 69 ? 5.177 -12.967 -0.124 1.00 0.00 69 TYR A N 2
ATOM 2956 C CA . TYR A 1 69 ? 5.907 -13.627 0.997 1.00 0.00 69 TYR A CA 2
ATOM 2957 C C . TYR A 1 69 ? 4.913 -14.169 2.029 1.00 0.00 69 TYR A C 2
ATOM 2958 O O . TYR A 1 69 ? 3.713 -13.936 1.949 1.00 0.00 69 TYR A O 2
ATOM 2976 N N . PRO A 1 70 ? 5.454 -14.881 2.975 1.00 0.00 70 PRO A N 2
ATOM 2977 C CA . PRO A 1 70 ? 4.624 -15.477 4.042 1.00 0.00 70 PRO A CA 2
ATOM 2978 C C . PRO A 1 70 ? 4.055 -14.388 4.952 1.00 0.00 70 PRO A C 2
ATOM 2979 O O . PRO A 1 70 ? 3.293 -14.667 5.856 1.00 0.00 70 PRO A O 2
ATOM 2990 N N . VAL A 1 71 ? 4.403 -13.145 4.729 1.00 0.00 71 VAL A N 2
ATOM 2991 C CA . VAL A 1 71 ? 3.848 -12.085 5.609 1.00 0.00 71 VAL A CA 2
ATOM 2992 C C . VAL A 1 71 ? 2.635 -11.423 4.958 1.00 0.00 71 VAL A C 2
ATOM 2993 O O . VAL A 1 71 ? 1.566 -11.452 5.527 1.00 0.00 71 VAL A O 2
ATOM 3006 N N . ALA A 1 72 ? 2.752 -10.871 3.767 1.00 0.00 72 ALA A N 2
ATOM 3007 C CA . ALA A 1 72 ? 1.542 -10.282 3.112 1.00 0.00 72 ALA A CA 2
ATOM 3008 C C . ALA A 1 72 ? 0.388 -11.233 3.366 1.00 0.00 72 ALA A C 2
ATOM 3009 O O . ALA A 1 72 ? -0.726 -10.847 3.670 1.00 0.00 72 ALA A O 2
ATOM 3016 N N . ASP A 1 73 ? 0.692 -12.495 3.276 1.00 0.00 73 ASP A N 2
ATOM 3017 C CA . ASP A 1 73 ? -0.323 -13.531 3.541 1.00 0.00 73 ASP A CA 2
ATOM 3018 C C . ASP A 1 73 ? -0.817 -13.389 4.976 1.00 0.00 73 ASP A C 2
ATOM 3019 O O . ASP A 1 73 ? -1.994 -13.244 5.243 1.00 0.00 73 ASP A O 2
ATOM 3028 N N . ILE A 1 74 ? 0.101 -13.424 5.901 1.00 0.00 74 ILE A N 2
ATOM 3029 C CA . ILE A 1 74 ? -0.276 -13.284 7.334 1.00 0.00 74 ILE A CA 2
ATOM 3030 C C . ILE A 1 74 ? -0.921 -11.919 7.542 1.00 0.00 74 ILE A C 2
ATOM 3031 O O . ILE A 1 74 ? -1.881 -11.771 8.272 1.00 0.00 74 ILE A O 2
ATOM 3047 N N . LEU A 1 75 ? -0.405 -10.922 6.881 1.00 0.00 75 LEU A N 2
ATOM 3048 C CA . LEU A 1 75 ? -0.986 -9.565 7.005 1.00 0.00 75 LEU A CA 2
ATOM 3049 C C . LEU A 1 75 ? -2.484 -9.644 6.707 1.00 0.00 75 LEU A C 2
ATOM 3050 O O . LEU A 1 75 ? -3.262 -8.814 7.132 1.00 0.00 75 LEU A O 2
ATOM 3066 N N . ALA A 1 76 ? -2.885 -10.658 5.987 1.00 0.00 76 ALA A N 2
ATOM 3067 C CA . ALA A 1 76 ? -4.322 -10.838 5.662 1.00 0.00 76 ALA A CA 2
ATOM 3068 C C . ALA A 1 76 ? -4.967 -11.787 6.678 1.00 0.00 76 ALA A C 2
ATOM 3069 O O . ALA A 1 76 ? -6.173 -11.881 6.783 1.00 0.00 76 ALA A O 2
ATOM 3076 N N . GLU A 1 77 ? -4.164 -12.498 7.423 1.00 0.00 77 GLU A N 2
ATOM 3077 C CA . GLU A 1 77 ? -4.718 -13.441 8.433 1.00 0.00 77 GLU A CA 2
ATOM 3078 C C . GLU A 1 77 ? -5.050 -12.679 9.729 1.00 0.00 77 GLU A C 2
ATOM 3079 O O . GLU A 1 77 ? -5.823 -13.134 10.549 1.00 0.00 77 GLU A O 2
ATOM 3091 N N . ARG A 1 78 ? -4.475 -11.520 9.907 1.00 0.00 78 ARG A N 2
ATOM 3092 C CA . ARG A 1 78 ? -4.756 -10.718 11.133 1.00 0.00 78 ARG A CA 2
ATOM 3093 C C . ARG A 1 78 ? -5.112 -9.272 10.752 1.00 0.00 78 ARG A C 2
ATOM 3094 O O . ARG A 1 78 ? -5.864 -8.607 11.435 1.00 0.00 78 ARG A O 2
ATOM 3115 N N . ASN A 1 79 ? -4.597 -8.802 9.646 1.00 0.00 79 ASN A N 2
ATOM 3116 C CA . ASN A 1 79 ? -4.905 -7.420 9.161 1.00 0.00 79 ASN A CA 2
ATOM 3117 C C . ASN A 1 79 ? -4.859 -6.371 10.283 1.00 0.00 79 ASN A C 2
ATOM 3118 O O . ASN A 1 79 ? -5.700 -6.331 11.159 1.00 0.00 79 ASN A O 2
ATOM 3129 N N . VAL A 1 80 ? -3.900 -5.487 10.217 1.00 0.00 80 VAL A N 2
ATOM 3130 C CA . VAL A 1 80 ? -3.793 -4.387 11.221 1.00 0.00 80 VAL A CA 2
ATOM 3131 C C . VAL A 1 80 ? -4.121 -3.072 10.480 1.00 0.00 80 VAL A C 2
ATOM 3132 O O . VAL A 1 80 ? -4.827 -3.120 9.495 1.00 0.00 80 VAL A O 2
ATOM 3145 N N . PRO A 1 81 ? -3.614 -1.939 10.923 1.00 0.00 81 PRO A N 2
ATOM 3146 C CA . PRO A 1 81 ? -3.909 -0.683 10.194 1.00 0.00 81 PRO A CA 2
ATOM 3147 C C . PRO A 1 81 ? -3.026 -0.638 8.951 1.00 0.00 81 PRO A C 2
ATOM 3148 O O . PRO A 1 81 ? -1.817 -0.681 9.048 1.00 0.00 81 PRO A O 2
ATOM 3159 N N . PHE A 1 82 ? -3.620 -0.590 7.787 1.00 0.00 82 PHE A N 2
ATOM 3160 C CA . PHE A 1 82 ? -2.819 -0.602 6.537 1.00 0.00 82 PHE A CA 2
ATOM 3161 C C . PHE A 1 82 ? -3.742 -0.676 5.320 1.00 0.00 82 PHE A C 2
ATOM 3162 O O . PHE A 1 82 ? -4.838 -0.151 5.309 1.00 0.00 82 PHE A O 2
ATOM 3179 N N . ILE A 1 83 ? -3.291 -1.355 4.308 1.00 0.00 83 ILE A N 2
ATOM 3180 C CA . ILE A 1 83 ? -4.092 -1.529 3.076 1.00 0.00 83 ILE A CA 2
ATOM 3181 C C . ILE A 1 83 ? -3.379 -2.567 2.223 1.00 0.00 83 ILE A C 2
ATOM 3182 O O . ILE A 1 83 ? -2.175 -2.661 2.273 1.00 0.00 83 ILE A O 2
ATOM 3198 N N . PHE A 1 84 ? -4.091 -3.351 1.465 1.00 0.00 84 PHE A N 2
ATOM 3199 C CA . PHE A 1 84 ? -3.400 -4.386 0.648 1.00 0.00 84 PHE A CA 2
ATOM 3200 C C . PHE A 1 84 ? -4.213 -4.753 -0.586 1.00 0.00 84 PHE A C 2
ATOM 3201 O O . PHE A 1 84 ? -5.426 -4.626 -0.628 1.00 0.00 84 PHE A O 2
ATOM 3218 N N . ALA A 1 85 ? -3.558 -5.235 -1.589 1.00 0.00 85 ALA A N 2
ATOM 3219 C CA . ALA A 1 85 ? -4.294 -5.632 -2.801 1.00 0.00 85 ALA A CA 2
ATOM 3220 C C . ALA A 1 85 ? -3.731 -6.936 -3.340 1.00 0.00 85 ALA A C 2
ATOM 3221 O O . ALA A 1 85 ? -2.654 -7.359 -2.972 1.00 0.00 85 ALA A O 2
ATOM 3228 N N . THR A 1 86 ? -4.447 -7.579 -4.205 1.00 0.00 86 THR A N 2
ATOM 3229 C CA . THR A 1 86 ? -3.941 -8.863 -4.756 1.00 0.00 86 THR A CA 2
ATOM 3230 C C . THR A 1 86 ? -4.628 -9.174 -6.084 1.00 0.00 86 THR A C 2
ATOM 3231 O O . THR A 1 86 ? -5.494 -8.448 -6.530 1.00 0.00 86 THR A O 2
ATOM 3242 N N . GLY A 1 87 ? -4.254 -10.247 -6.720 1.00 0.00 87 GLY A N 2
ATOM 3243 C CA . GLY A 1 87 ? -4.891 -10.595 -8.018 1.00 0.00 87 GLY A CA 2
ATOM 3244 C C . GLY A 1 87 ? -6.155 -11.421 -7.772 1.00 0.00 87 GLY A C 2
ATOM 3245 O O . GLY A 1 87 ? -6.578 -12.183 -8.618 1.00 0.00 87 GLY A O 2
ATOM 3249 N N . TYR A 1 88 ? -6.767 -11.283 -6.624 1.00 0.00 88 TYR A N 2
ATOM 3250 C CA . TYR A 1 88 ? -8.003 -12.075 -6.355 1.00 0.00 88 TYR A CA 2
ATOM 3251 C C . TYR A 1 88 ? -9.002 -11.302 -5.479 1.00 0.00 88 TYR A C 2
ATOM 3252 O O . TYR A 1 88 ? -10.113 -11.750 -5.277 1.00 0.00 88 TYR A O 2
ATOM 3270 N N . GLY A 1 89 ? -8.642 -10.153 -4.955 1.00 0.00 89 GLY A N 2
ATOM 3271 C CA . GLY A 1 89 ? -9.619 -9.409 -4.111 1.00 0.00 89 GLY A CA 2
ATOM 3272 C C . GLY A 1 89 ? -9.375 -9.705 -2.631 1.00 0.00 89 GLY A C 2
ATOM 3273 O O . GLY A 1 89 ? -10.028 -10.548 -2.051 1.00 0.00 89 GLY A O 2
ATOM 3277 N N . SER A 1 90 ? -8.443 -8.996 -2.033 1.00 0.00 90 SER A N 2
ATOM 3278 C CA . SER A 1 90 ? -8.107 -9.170 -0.576 1.00 0.00 90 SER A CA 2
ATOM 3279 C C . SER A 1 90 ? -9.056 -10.121 0.133 1.00 0.00 90 SER A C 2
ATOM 3280 O O . SER A 1 90 ? -10.250 -9.908 0.192 1.00 0.00 90 SER A O 2
ATOM 3288 N N . LYS A 1 91 ? -8.517 -11.169 0.680 1.00 0.00 91 LYS A N 2
ATOM 3289 C CA . LYS A 1 91 ? -9.354 -12.148 1.405 1.00 0.00 91 LYS A CA 2
ATOM 3290 C C . LYS A 1 91 ? -10.139 -11.432 2.507 1.00 0.00 91 LYS A C 2
ATOM 3291 O O . LYS A 1 91 ? -9.725 -11.393 3.649 1.00 0.00 91 LYS A O 2
ATOM 3310 N N . GLY A 1 92 ? -11.261 -10.852 2.170 1.00 0.00 92 GLY A N 2
ATOM 3311 C CA . GLY A 1 92 ? -12.067 -10.125 3.196 1.00 0.00 92 GLY A CA 2
ATOM 3312 C C . GLY A 1 92 ? -11.129 -9.342 4.118 1.00 0.00 92 GLY A C 2
ATOM 3313 O O . GLY A 1 92 ? -11.427 -9.110 5.273 1.00 0.00 92 GLY A O 2
ATOM 3317 N N . LEU A 1 93 ? -9.989 -8.944 3.617 1.00 0.00 93 LEU A N 2
ATOM 3318 C CA . LEU A 1 93 ? -9.021 -8.188 4.466 1.00 0.00 93 LEU A CA 2
ATOM 3319 C C . LEU A 1 93 ? -9.727 -7.075 5.250 1.00 0.00 93 LEU A C 2
ATOM 3320 O O . LEU A 1 93 ? -10.493 -6.297 4.722 1.00 0.00 93 LEU A O 2
ATOM 3336 N N . ASP A 1 94 ? -9.478 -7.009 6.525 1.00 0.00 94 ASP A N 2
ATOM 3337 C CA . ASP A 1 94 ? -10.133 -5.963 7.358 1.00 0.00 94 ASP A CA 2
ATOM 3338 C C . ASP A 1 94 ? -9.102 -4.936 7.809 1.00 0.00 94 ASP A C 2
ATOM 3339 O O . ASP A 1 94 ? -7.929 -5.233 7.922 1.00 0.00 94 ASP A O 2
ATOM 3348 N N . THR A 1 95 ? -9.519 -3.731 8.065 1.00 0.00 95 THR A N 2
ATOM 3349 C CA . THR A 1 95 ? -8.540 -2.702 8.501 1.00 0.00 95 THR A CA 2
ATOM 3350 C C . THR A 1 95 ? -9.247 -1.467 9.043 1.00 0.00 95 THR A C 2
ATOM 3351 O O . THR A 1 95 ? -10.345 -1.136 8.639 1.00 0.00 95 THR A O 2
ATOM 3362 N N . ARG A 1 96 ? -8.601 -0.750 9.920 1.00 0.00 96 ARG A N 2
ATOM 3363 C CA . ARG A 1 96 ? -9.215 0.496 10.440 1.00 0.00 96 ARG A CA 2
ATOM 3364 C C . ARG A 1 96 ? -9.490 1.415 9.248 1.00 0.00 96 ARG A C 2
ATOM 3365 O O . ARG A 1 96 ? -10.251 2.359 9.326 1.00 0.00 96 ARG A O 2
ATOM 3386 N N . TYR A 1 97 ? -8.855 1.127 8.141 1.00 0.00 97 TYR A N 2
ATOM 3387 C CA . TYR A 1 97 ? -9.034 1.945 6.915 1.00 0.00 97 TYR A CA 2
ATOM 3388 C C . TYR A 1 97 ? -10.434 1.749 6.327 1.00 0.00 97 TYR A C 2
ATOM 3389 O O . TYR A 1 97 ? -10.912 2.560 5.559 1.00 0.00 97 TYR A O 2
ATOM 3407 N N . SER A 1 98 ? -11.101 0.685 6.691 1.00 0.00 98 SER A N 2
ATOM 3408 C CA . SER A 1 98 ? -12.479 0.439 6.169 1.00 0.00 98 SER A CA 2
ATOM 3409 C C . SER A 1 98 ? -12.440 0.013 4.698 1.00 0.00 98 SER A C 2
ATOM 3410 O O . SER A 1 98 ? -13.350 0.291 3.942 1.00 0.00 98 SER A O 2
ATOM 3418 N N . ASN A 1 99 ? -11.403 -0.670 4.286 1.00 0.00 99 ASN A N 2
ATOM 3419 C CA . ASN A 1 99 ? -11.327 -1.124 2.865 1.00 0.00 99 ASN A CA 2
ATOM 3420 C C . ASN A 1 99 ? -11.404 0.060 1.895 1.00 0.00 99 ASN A C 2
ATOM 3421 O O . ASN A 1 99 ? -12.428 0.700 1.761 1.00 0.00 99 ASN A O 2
ATOM 3432 N N . ILE A 1 100 ? -10.332 0.341 1.204 1.00 0.00 100 ILE A N 2
ATOM 3433 C CA . ILE A 1 100 ? -10.344 1.468 0.223 1.00 0.00 100 ILE A CA 2
ATOM 3434 C C . ILE A 1 100 ? -9.513 1.041 -1.032 1.00 0.00 100 ILE A C 2
ATOM 3435 O O . ILE A 1 100 ? -10.016 0.222 -1.775 1.00 0.00 100 ILE A O 2
ATOM 3451 N N . PRO A 1 101 ? -8.292 1.517 -1.280 1.00 0.00 101 PRO A N 2
ATOM 3452 C CA . PRO A 1 101 ? -7.577 1.015 -2.486 1.00 0.00 101 PRO A CA 2
ATOM 3453 C C . PRO A 1 101 ? -7.103 -0.411 -2.222 1.00 0.00 101 PRO A C 2
ATOM 3454 O O . PRO A 1 101 ? -5.990 -0.626 -1.785 1.00 0.00 101 PRO A O 2
ATOM 3465 N N . LEU A 1 102 ? -7.931 -1.389 -2.450 1.00 0.00 102 LEU A N 2
ATOM 3466 C CA . LEU A 1 102 ? -7.492 -2.781 -2.161 1.00 0.00 102 LEU A CA 2
ATOM 3467 C C . LEU A 1 102 ? -7.619 -3.687 -3.386 1.00 0.00 102 LEU A C 2
ATOM 3468 O O . LEU A 1 102 ? -7.736 -3.233 -4.505 1.00 0.00 102 LEU A O 2
ATOM 3484 N N . LEU A 1 103 ? -7.602 -4.975 -3.156 1.00 0.00 103 LEU A N 2
ATOM 3485 C CA . LEU A 1 103 ? -7.730 -5.979 -4.265 1.00 0.00 103 LEU A CA 2
ATOM 3486 C C . LEU A 1 103 ? -6.931 -5.566 -5.507 1.00 0.00 103 LEU A C 2
ATOM 3487 O O . LEU A 1 103 ? -5.984 -4.821 -5.422 1.00 0.00 103 LEU A O 2
ATOM 3503 N N . THR A 1 104 ? -7.280 -6.079 -6.658 1.00 0.00 104 THR A N 2
ATOM 3504 C CA . THR A 1 104 ? -6.512 -5.740 -7.892 1.00 0.00 104 THR A CA 2
ATOM 3505 C C . THR A 1 104 ? -6.929 -4.377 -8.457 1.00 0.00 104 THR A C 2
ATOM 3506 O O . THR A 1 104 ? -8.059 -3.957 -8.332 1.00 0.00 104 THR A O 2
ATOM 3517 N N . LYS A 1 105 ? -6.017 -3.686 -9.088 1.00 0.00 105 LYS A N 2
ATOM 3518 C CA . LYS A 1 105 ? -6.352 -2.353 -9.668 1.00 0.00 105 LYS A CA 2
ATOM 3519 C C . LYS A 1 105 ? -5.601 -2.149 -10.988 1.00 0.00 105 LYS A C 2
ATOM 3520 O O . LYS A 1 105 ? -4.424 -2.434 -11.082 1.00 0.00 105 LYS A O 2
ATOM 3539 N N . PRO A 1 106 ? -6.316 -1.669 -11.970 1.00 0.00 106 PRO A N 2
ATOM 3540 C CA . PRO A 1 106 ? -5.719 -1.431 -13.308 1.00 0.00 106 PRO A CA 2
ATOM 3541 C C . PRO A 1 106 ? -4.867 -0.155 -13.318 1.00 0.00 106 PRO A C 2
ATOM 3542 O O . PRO A 1 106 ? -5.102 0.748 -14.096 1.00 0.00 106 PRO A O 2
ATOM 3553 N N . PHE A 1 107 ? -3.875 -0.077 -12.470 1.00 0.00 107 PHE A N 2
ATOM 3554 C CA . PHE A 1 107 ? -3.004 1.137 -12.440 1.00 0.00 107 PHE A CA 2
ATOM 3555 C C . PHE A 1 107 ? -3.829 2.390 -12.117 1.00 0.00 107 PHE A C 2
ATOM 3556 O O . PHE A 1 107 ? -3.756 2.926 -11.032 1.00 0.00 107 PHE A O 2
ATOM 3573 N N . LEU A 1 108 ? -4.605 2.865 -13.052 1.00 0.00 108 LEU A N 2
ATOM 3574 C CA . LEU A 1 108 ? -5.425 4.086 -12.797 1.00 0.00 108 LEU A CA 2
ATOM 3575 C C . LEU A 1 108 ? -6.233 3.934 -11.503 1.00 0.00 108 LEU A C 2
ATOM 3576 O O . LEU A 1 108 ? -5.916 4.529 -10.491 1.00 0.00 108 LEU A O 2
ATOM 3592 N N . ASP A 1 109 ? -7.276 3.143 -11.531 1.00 0.00 109 ASP A N 2
ATOM 3593 C CA . ASP A 1 109 ? -8.115 2.948 -10.309 1.00 0.00 109 ASP A CA 2
ATOM 3594 C C . ASP A 1 109 ? -7.239 2.900 -9.056 1.00 0.00 109 ASP A C 2
ATOM 3595 O O . ASP A 1 109 ? -7.669 3.241 -7.972 1.00 0.00 109 ASP A O 2
ATOM 3604 N N . SER A 1 110 ? -6.015 2.476 -9.194 1.00 0.00 110 SER A N 2
ATOM 3605 C CA . SER A 1 110 ? -5.114 2.403 -8.013 1.00 0.00 110 SER A CA 2
ATOM 3606 C C . SER A 1 110 ? -5.137 3.722 -7.236 1.00 0.00 110 SER A C 2
ATOM 3607 O O . SER A 1 110 ? -5.331 3.738 -6.040 1.00 0.00 110 SER A O 2
ATOM 3615 N N . GLU A 1 111 ? -4.929 4.826 -7.901 1.00 0.00 111 GLU A N 2
ATOM 3616 C CA . GLU A 1 111 ? -4.927 6.138 -7.186 1.00 0.00 111 GLU A CA 2
ATOM 3617 C C . GLU A 1 111 ? -6.351 6.673 -7.030 1.00 0.00 111 GLU A C 2
ATOM 3618 O O . GLU A 1 111 ? -6.615 7.547 -6.230 1.00 0.00 111 GLU A O 2
ATOM 3630 N N . LEU A 1 112 ? -7.270 6.156 -7.787 1.00 0.00 112 LEU A N 2
ATOM 3631 C CA . LEU A 1 112 ? -8.679 6.641 -7.678 1.00 0.00 112 LEU A CA 2
ATOM 3632 C C . LEU A 1 112 ? -9.339 6.032 -6.446 1.00 0.00 112 LEU A C 2
ATOM 3633 O O . LEU A 1 112 ? -9.878 6.726 -5.607 1.00 0.00 112 LEU A O 2
ATOM 3649 N N . GLU A 1 113 ? -9.300 4.735 -6.333 1.00 0.00 113 GLU A N 2
ATOM 3650 C CA . GLU A 1 113 ? -9.922 4.072 -5.158 1.00 0.00 113 GLU A CA 2
ATOM 3651 C C . GLU A 1 113 ? -9.122 4.385 -3.898 1.00 0.00 113 GLU A C 2
ATOM 3652 O O . GLU A 1 113 ? -9.623 4.299 -2.794 1.00 0.00 113 GLU A O 2
ATOM 3664 N N . ALA A 1 114 ? -7.873 4.722 -4.055 1.00 0.00 114 ALA A N 2
ATOM 3665 C CA . ALA A 1 114 ? -7.029 5.001 -2.857 1.00 0.00 114 ALA A CA 2
ATOM 3666 C C . ALA A 1 114 ? -7.265 6.400 -2.292 1.00 0.00 114 ALA A C 2
ATOM 3667 O O . ALA A 1 114 ? -7.051 6.639 -1.120 1.00 0.00 114 ALA A O 2
ATOM 3674 N N . VAL A 1 115 ? -7.678 7.333 -3.093 1.00 0.00 115 VAL A N 2
ATOM 3675 C CA . VAL A 1 115 ? -7.883 8.704 -2.543 1.00 0.00 115 VAL A CA 2
ATOM 3676 C C . VAL A 1 115 ? -9.363 9.091 -2.575 1.00 0.00 115 VAL A C 2
ATOM 3677 O O . VAL A 1 115 ? -9.794 9.984 -1.872 1.00 0.00 115 VAL A O 2
ATOM 3690 N N . LEU A 1 116 ? -10.148 8.434 -3.379 1.00 0.00 116 LEU A N 2
ATOM 3691 C CA . LEU A 1 116 ? -11.598 8.778 -3.443 1.00 0.00 116 LEU A CA 2
ATOM 3692 C C . LEU A 1 116 ? -12.403 7.890 -2.493 1.00 0.00 116 LEU A C 2
ATOM 3693 O O . LEU A 1 116 ? -13.374 8.322 -1.904 1.00 0.00 116 LEU A O 2
ATOM 3709 N N . VAL A 1 117 ? -12.019 6.652 -2.338 1.00 0.00 117 VAL A N 2
ATOM 3710 C CA . VAL A 1 117 ? -12.786 5.761 -1.426 1.00 0.00 117 VAL A CA 2
ATOM 3711 C C . VAL A 1 117 ? -12.428 6.062 0.034 1.00 0.00 117 VAL A C 2
ATOM 3712 O O . VAL A 1 117 ? -13.227 5.862 0.927 1.00 0.00 117 VAL A O 2
ATOM 3725 N N . GLN A 1 118 ? -11.245 6.564 0.290 1.00 0.00 118 GLN A N 2
ATOM 3726 C CA . GLN A 1 118 ? -10.871 6.893 1.698 1.00 0.00 118 GLN A CA 2
ATOM 3727 C C . GLN A 1 118 ? -11.356 8.301 2.023 1.00 0.00 118 GLN A C 2
ATOM 3728 O O . GLN A 1 118 ? -12.021 8.533 3.012 1.00 0.00 118 GLN A O 2
ATOM 3742 N N . ILE A 1 119 ? -11.064 9.226 1.158 1.00 0.00 119 ILE A N 2
ATOM 3743 C CA . ILE A 1 119 ? -11.528 10.621 1.336 1.00 0.00 119 ILE A CA 2
ATOM 3744 C C . ILE A 1 119 ? -11.568 11.055 2.815 1.00 0.00 119 ILE A C 2
ATOM 3745 O O . ILE A 1 119 ? -12.328 11.920 3.189 1.00 0.00 119 ILE A O 2
ATOM 3761 N N . SER A 1 120 ? -10.734 10.491 3.649 1.00 0.00 120 SER A N 2
ATOM 3762 C CA . SER A 1 120 ? -10.713 10.897 5.095 1.00 0.00 120 SER A CA 2
ATOM 3763 C C . SER A 1 120 ? -12.049 10.581 5.781 1.00 0.00 120 SER A C 2
ATOM 3764 O O . SER A 1 120 ? -12.088 9.876 6.770 1.00 0.00 120 SER A O 2
ATOM 3772 N N . LYS A 1 121 ? -13.141 11.102 5.274 1.00 0.00 121 LYS A N 2
ATOM 3773 C CA . LYS A 1 121 ? -14.475 10.837 5.898 1.00 0.00 121 LYS A CA 2
ATOM 3774 C C . LYS A 1 121 ? -14.623 11.647 7.182 1.00 0.00 121 LYS A C 2
ATOM 3775 O O . LYS A 1 121 ? -13.674 11.847 7.904 1.00 0.00 121 LYS A O 2
ATOM 3794 N N . GLU A 1 122 ? -15.810 12.141 7.437 1.00 0.00 122 GLU A N 2
ATOM 3795 C CA . GLU A 1 122 ? -16.056 12.976 8.648 1.00 0.00 122 GLU A CA 2
ATOM 3796 C C . GLU A 1 122 ? -15.093 14.155 8.638 1.00 0.00 122 GLU A C 2
ATOM 3797 O O . GLU A 1 122 ? -14.669 14.644 9.667 1.00 0.00 122 GLU A O 2
ATOM 3809 N N . VAL A 1 123 ? -14.737 14.602 7.467 1.00 0.00 123 VAL A N 2
ATOM 3810 C CA . VAL A 1 123 ? -13.789 15.739 7.360 1.00 0.00 123 VAL A CA 2
ATOM 3811 C C . VAL A 1 123 ? -14.367 16.982 8.041 1.00 0.00 123 VAL A C 2
ATOM 3812 O O . VAL A 1 123 ? -14.536 16.949 9.248 1.00 0.00 123 VAL A O 2
ATOM 3825 N N . GLY A 1 1 ? 18.363 26.171 13.799 1.00 0.00 1 GLY A N 3
ATOM 3826 C CA . GLY A 1 1 ? 17.277 25.728 12.880 1.00 0.00 1 GLY A CA 3
ATOM 3827 C C . GLY A 1 1 ? 16.912 24.274 13.184 1.00 0.00 1 GLY A C 3
ATOM 3828 O O . GLY A 1 1 ? 17.232 23.748 14.232 1.00 0.00 1 GLY A O 3
ATOM 3834 N N . SER A 1 2 ? 16.243 23.619 12.275 1.00 0.00 2 SER A N 3
ATOM 3835 C CA . SER A 1 2 ? 15.857 22.199 12.511 1.00 0.00 2 SER A CA 3
ATOM 3836 C C . SER A 1 2 ? 16.220 21.344 11.294 1.00 0.00 2 SER A C 3
ATOM 3837 O O . SER A 1 2 ? 16.882 21.794 10.379 1.00 0.00 2 SER A O 3
ATOM 3845 N N . HIS A 1 3 ? 15.790 20.114 11.276 1.00 0.00 3 HIS A N 3
ATOM 3846 C CA . HIS A 1 3 ? 16.109 19.228 10.118 1.00 0.00 3 HIS A CA 3
ATOM 3847 C C . HIS A 1 3 ? 15.094 18.086 10.028 1.00 0.00 3 HIS A C 3
ATOM 3848 O O . HIS A 1 3 ? 14.067 18.102 10.677 1.00 0.00 3 HIS A O 3
ATOM 3862 N N . MET A 1 4 ? 15.373 17.095 9.224 1.00 0.00 4 MET A N 3
ATOM 3863 C CA . MET A 1 4 ? 14.422 15.952 9.088 1.00 0.00 4 MET A CA 3
ATOM 3864 C C . MET A 1 4 ? 13.131 16.416 8.409 1.00 0.00 4 MET A C 3
ATOM 3865 O O . MET A 1 4 ? 12.913 17.595 8.207 1.00 0.00 4 MET A O 3
ATOM 3879 N N . THR A 1 5 ? 12.274 15.499 8.055 1.00 0.00 5 THR A N 3
ATOM 3880 C CA . THR A 1 5 ? 10.998 15.888 7.389 1.00 0.00 5 THR A CA 3
ATOM 3881 C C . THR A 1 5 ? 9.802 15.349 8.179 1.00 0.00 5 THR A C 3
ATOM 3882 O O . THR A 1 5 ? 9.931 14.444 8.979 1.00 0.00 5 THR A O 3
ATOM 3893 N N . GLU A 1 6 ? 8.638 15.900 7.965 1.00 0.00 6 GLU A N 3
ATOM 3894 C CA . GLU A 1 6 ? 7.439 15.418 8.708 1.00 0.00 6 GLU A CA 3
ATOM 3895 C C . GLU A 1 6 ? 6.166 15.700 7.904 1.00 0.00 6 GLU A C 3
ATOM 3896 O O . GLU A 1 6 ? 5.103 15.895 8.458 1.00 0.00 6 GLU A O 3
ATOM 3908 N N . ARG A 1 7 ? 6.267 15.730 6.603 1.00 0.00 7 ARG A N 3
ATOM 3909 C CA . ARG A 1 7 ? 5.057 16.006 5.770 1.00 0.00 7 ARG A CA 3
ATOM 3910 C C . ARG A 1 7 ? 4.953 15.020 4.603 1.00 0.00 7 ARG A C 3
ATOM 3911 O O . ARG A 1 7 ? 3.933 14.930 3.950 1.00 0.00 7 ARG A O 3
ATOM 3932 N N . ARG A 1 8 ? 5.991 14.280 4.333 1.00 0.00 8 ARG A N 3
ATOM 3933 C CA . ARG A 1 8 ? 5.928 13.309 3.212 1.00 0.00 8 ARG A CA 3
ATOM 3934 C C . ARG A 1 8 ? 5.377 11.990 3.735 1.00 0.00 8 ARG A C 3
ATOM 3935 O O . ARG A 1 8 ? 5.928 11.391 4.639 1.00 0.00 8 ARG A O 3
ATOM 3956 N N . LEU A 1 9 ? 4.292 11.532 3.186 1.00 0.00 9 LEU A N 3
ATOM 3957 C CA . LEU A 1 9 ? 3.713 10.260 3.668 1.00 0.00 9 LEU A CA 3
ATOM 3958 C C . LEU A 1 9 ? 4.460 9.099 3.022 1.00 0.00 9 LEU A C 3
ATOM 3959 O O . LEU A 1 9 ? 5.231 9.291 2.113 1.00 0.00 9 LEU A O 3
ATOM 3975 N N . ARG A 1 10 ? 4.257 7.899 3.470 1.00 0.00 10 ARG A N 3
ATOM 3976 C CA . ARG A 1 10 ? 4.996 6.775 2.838 1.00 0.00 10 ARG A CA 3
ATOM 3977 C C . ARG A 1 10 ? 4.015 5.694 2.371 1.00 0.00 10 ARG A C 3
ATOM 3978 O O . ARG A 1 10 ? 3.213 5.191 3.139 1.00 0.00 10 ARG A O 3
ATOM 3999 N N . VAL A 1 11 ? 4.067 5.335 1.118 1.00 0.00 11 VAL A N 3
ATOM 4000 C CA . VAL A 1 11 ? 3.133 4.295 0.602 1.00 0.00 11 VAL A CA 3
ATOM 4001 C C . VAL A 1 11 ? 3.893 3.016 0.233 1.00 0.00 11 VAL A C 3
ATOM 4002 O O . VAL A 1 11 ? 4.268 2.817 -0.906 1.00 0.00 11 VAL A O 3
ATOM 4015 N N . LEU A 1 12 ? 4.109 2.138 1.175 1.00 0.00 12 LEU A N 3
ATOM 4016 C CA . LEU A 1 12 ? 4.826 0.873 0.848 1.00 0.00 12 LEU A CA 3
ATOM 4017 C C . LEU A 1 12 ? 3.926 0.024 -0.037 1.00 0.00 12 LEU A C 3
ATOM 4018 O O . LEU A 1 12 ? 3.123 -0.755 0.435 1.00 0.00 12 LEU A O 3
ATOM 4034 N N . VAL A 1 13 ? 4.036 0.196 -1.324 1.00 0.00 13 VAL A N 3
ATOM 4035 C CA . VAL A 1 13 ? 3.164 -0.572 -2.248 1.00 0.00 13 VAL A CA 3
ATOM 4036 C C . VAL A 1 13 ? 3.981 -1.588 -3.042 1.00 0.00 13 VAL A C 3
ATOM 4037 O O . VAL A 1 13 ? 5.036 -1.286 -3.561 1.00 0.00 13 VAL A O 3
ATOM 4050 N N . VAL A 1 14 ? 3.492 -2.791 -3.147 1.00 0.00 14 VAL A N 3
ATOM 4051 C CA . VAL A 1 14 ? 4.229 -3.828 -3.916 1.00 0.00 14 VAL A CA 3
ATOM 4052 C C . VAL A 1 14 ? 3.234 -4.810 -4.554 1.00 0.00 14 VAL A C 3
ATOM 4053 O O . VAL A 1 14 ? 2.129 -4.986 -4.077 1.00 0.00 14 VAL A O 3
ATOM 4066 N N . GLU A 1 15 ? 3.605 -5.440 -5.639 1.00 0.00 15 GLU A N 3
ATOM 4067 C CA . GLU A 1 15 ? 2.662 -6.392 -6.304 1.00 0.00 15 GLU A CA 3
ATOM 4068 C C . GLU A 1 15 ? 3.421 -7.396 -7.179 1.00 0.00 15 GLU A C 3
ATOM 4069 O O . GLU A 1 15 ? 3.764 -8.476 -6.747 1.00 0.00 15 GLU A O 3
ATOM 4081 N N . ASP A 1 16 ? 3.670 -7.050 -8.415 1.00 0.00 16 ASP A N 3
ATOM 4082 C CA . ASP A 1 16 ? 4.393 -7.983 -9.316 1.00 0.00 16 ASP A CA 3
ATOM 4083 C C . ASP A 1 16 ? 5.852 -7.548 -9.476 1.00 0.00 16 ASP A C 3
ATOM 4084 O O . ASP A 1 16 ? 6.744 -8.119 -8.882 1.00 0.00 16 ASP A O 3
ATOM 4093 N N . GLU A 1 17 ? 6.110 -6.543 -10.272 1.00 0.00 17 GLU A N 3
ATOM 4094 C CA . GLU A 1 17 ? 7.522 -6.094 -10.451 1.00 0.00 17 GLU A CA 3
ATOM 4095 C C . GLU A 1 17 ? 7.606 -4.900 -11.410 1.00 0.00 17 GLU A C 3
ATOM 4096 O O . GLU A 1 17 ? 8.089 -3.843 -11.055 1.00 0.00 17 GLU A O 3
ATOM 4108 N N . SER A 1 18 ? 7.158 -5.061 -12.626 1.00 0.00 18 SER A N 3
ATOM 4109 C CA . SER A 1 18 ? 7.238 -3.934 -13.604 1.00 0.00 18 SER A CA 3
ATOM 4110 C C . SER A 1 18 ? 5.955 -3.093 -13.590 1.00 0.00 18 SER A C 3
ATOM 4111 O O . SER A 1 18 ? 5.898 -2.033 -14.183 1.00 0.00 18 SER A O 3
ATOM 4119 N N . MET A 1 19 ? 4.928 -3.545 -12.927 1.00 0.00 19 MET A N 3
ATOM 4120 C CA . MET A 1 19 ? 3.662 -2.751 -12.894 1.00 0.00 19 MET A CA 3
ATOM 4121 C C . MET A 1 19 ? 3.657 -1.806 -11.691 1.00 0.00 19 MET A C 3
ATOM 4122 O O . MET A 1 19 ? 3.319 -0.645 -11.804 1.00 0.00 19 MET A O 3
ATOM 4136 N N . ILE A 1 20 ? 4.025 -2.293 -10.541 1.00 0.00 20 ILE A N 3
ATOM 4137 C CA . ILE A 1 20 ? 4.036 -1.418 -9.336 1.00 0.00 20 ILE A CA 3
ATOM 4138 C C . ILE A 1 20 ? 5.405 -0.776 -9.162 1.00 0.00 20 ILE A C 3
ATOM 4139 O O . ILE A 1 20 ? 6.061 -0.942 -8.153 1.00 0.00 20 ILE A O 3
ATOM 4155 N N . ALA A 1 21 ? 5.840 -0.046 -10.140 1.00 0.00 21 ALA A N 3
ATOM 4156 C CA . ALA A 1 21 ? 7.166 0.608 -10.042 1.00 0.00 21 ALA A CA 3
ATOM 4157 C C . ALA A 1 21 ? 7.061 2.044 -10.555 1.00 0.00 21 ALA A C 3
ATOM 4158 O O . ALA A 1 21 ? 6.656 2.934 -9.838 1.00 0.00 21 ALA A O 3
ATOM 4165 N N . MET A 1 22 ? 7.394 2.282 -11.791 1.00 0.00 22 MET A N 3
ATOM 4166 C CA . MET A 1 22 ? 7.273 3.667 -12.320 1.00 0.00 22 MET A CA 3
ATOM 4167 C C . MET A 1 22 ? 5.847 4.167 -12.086 1.00 0.00 22 MET A C 3
ATOM 4168 O O . MET A 1 22 ? 5.603 5.349 -11.958 1.00 0.00 22 MET A O 3
ATOM 4182 N N . LEU A 1 23 ? 4.904 3.264 -12.024 1.00 0.00 23 LEU A N 3
ATOM 4183 C CA . LEU A 1 23 ? 3.488 3.670 -11.793 1.00 0.00 23 LEU A CA 3
ATOM 4184 C C . LEU A 1 23 ? 3.334 4.301 -10.404 1.00 0.00 23 LEU A C 3
ATOM 4185 O O . LEU A 1 23 ? 2.504 5.161 -10.194 1.00 0.00 23 LEU A O 3
ATOM 4201 N N . ILE A 1 24 ? 4.122 3.878 -9.451 1.00 0.00 24 ILE A N 3
ATOM 4202 C CA . ILE A 1 24 ? 4.004 4.457 -8.079 1.00 0.00 24 ILE A CA 3
ATOM 4203 C C . ILE A 1 24 ? 4.856 5.720 -7.961 1.00 0.00 24 ILE A C 3
ATOM 4204 O O . ILE A 1 24 ? 4.580 6.597 -7.167 1.00 0.00 24 ILE A O 3
ATOM 4220 N N . GLU A 1 25 ? 5.888 5.818 -8.748 1.00 0.00 25 GLU A N 3
ATOM 4221 C CA . GLU A 1 25 ? 6.761 7.023 -8.686 1.00 0.00 25 GLU A CA 3
ATOM 4222 C C . GLU A 1 25 ? 6.203 8.121 -9.594 1.00 0.00 25 GLU A C 3
ATOM 4223 O O . GLU A 1 25 ? 6.579 9.272 -9.496 1.00 0.00 25 GLU A O 3
ATOM 4235 N N . ASP A 1 26 ? 5.308 7.774 -10.479 1.00 0.00 26 ASP A N 3
ATOM 4236 C CA . ASP A 1 26 ? 4.730 8.800 -11.391 1.00 0.00 26 ASP A CA 3
ATOM 4237 C C . ASP A 1 26 ? 3.552 9.503 -10.704 1.00 0.00 26 ASP A C 3
ATOM 4238 O O . ASP A 1 26 ? 3.488 10.716 -10.652 1.00 0.00 26 ASP A O 3
ATOM 4247 N N . THR A 1 27 ? 2.631 8.754 -10.159 1.00 0.00 27 THR A N 3
ATOM 4248 C CA . THR A 1 27 ? 1.479 9.382 -9.460 1.00 0.00 27 THR A CA 3
ATOM 4249 C C . THR A 1 27 ? 1.995 10.112 -8.223 1.00 0.00 27 THR A C 3
ATOM 4250 O O . THR A 1 27 ? 1.631 11.238 -7.945 1.00 0.00 27 THR A O 3
ATOM 4261 N N . LEU A 1 28 ? 2.865 9.473 -7.495 1.00 0.00 28 LEU A N 3
ATOM 4262 C CA . LEU A 1 28 ? 3.450 10.105 -6.284 1.00 0.00 28 LEU A CA 3
ATOM 4263 C C . LEU A 1 28 ? 4.216 11.364 -6.695 1.00 0.00 28 LEU A C 3
ATOM 4264 O O . LEU A 1 28 ? 4.269 12.340 -5.974 1.00 0.00 28 LEU A O 3
ATOM 4280 N N . CYS A 1 29 ? 4.807 11.341 -7.861 1.00 0.00 29 CYS A N 3
ATOM 4281 C CA . CYS A 1 29 ? 5.570 12.527 -8.341 1.00 0.00 29 CYS A CA 3
ATOM 4282 C C . CYS A 1 29 ? 4.724 13.792 -8.183 1.00 0.00 29 CYS A C 3
ATOM 4283 O O . CYS A 1 29 ? 5.227 14.854 -7.872 1.00 0.00 29 CYS A O 3
ATOM 4291 N N . GLU A 1 30 ? 3.441 13.685 -8.397 1.00 0.00 30 GLU A N 3
ATOM 4292 C CA . GLU A 1 30 ? 2.562 14.875 -8.262 1.00 0.00 30 GLU A CA 3
ATOM 4293 C C . GLU A 1 30 ? 1.943 14.923 -6.864 1.00 0.00 30 GLU A C 3
ATOM 4294 O O . GLU A 1 30 ? 1.877 15.964 -6.241 1.00 0.00 30 GLU A O 3
ATOM 4306 N N . LEU A 1 31 ? 1.491 13.805 -6.362 1.00 0.00 31 LEU A N 3
ATOM 4307 C CA . LEU A 1 31 ? 0.881 13.800 -5.002 1.00 0.00 31 LEU A CA 3
ATOM 4308 C C . LEU A 1 31 ? 1.892 14.308 -3.976 1.00 0.00 31 LEU A C 3
ATOM 4309 O O . LEU A 1 31 ? 1.594 15.163 -3.166 1.00 0.00 31 LEU A O 3
ATOM 4325 N N . GLY A 1 32 ? 3.087 13.786 -4.002 1.00 0.00 32 GLY A N 3
ATOM 4326 C CA . GLY A 1 32 ? 4.115 14.238 -3.023 1.00 0.00 32 GLY A CA 3
ATOM 4327 C C . GLY A 1 32 ? 4.461 13.075 -2.097 1.00 0.00 32 GLY A C 3
ATOM 4328 O O . GLY A 1 32 ? 5.512 13.045 -1.488 1.00 0.00 32 GLY A O 3
ATOM 4332 N N . HIS A 1 33 ? 3.577 12.117 -1.994 1.00 0.00 33 HIS A N 3
ATOM 4333 C CA . HIS A 1 33 ? 3.827 10.937 -1.120 1.00 0.00 33 HIS A CA 3
ATOM 4334 C C . HIS A 1 33 ? 5.305 10.545 -1.161 1.00 0.00 33 HIS A C 3
ATOM 4335 O O . HIS A 1 33 ? 5.932 10.558 -2.201 1.00 0.00 33 HIS A O 3
ATOM 4349 N N . GLU A 1 34 ? 5.862 10.190 -0.042 1.00 0.00 34 GLU A N 3
ATOM 4350 C CA . GLU A 1 34 ? 7.291 9.785 -0.021 1.00 0.00 34 GLU A CA 3
ATOM 4351 C C . GLU A 1 34 ? 7.437 8.410 -0.677 1.00 0.00 34 GLU A C 3
ATOM 4352 O O . GLU A 1 34 ? 6.518 7.615 -0.687 1.00 0.00 34 GLU A O 3
ATOM 4364 N N . VAL A 1 35 ? 8.581 8.126 -1.224 1.00 0.00 35 VAL A N 3
ATOM 4365 C CA . VAL A 1 35 ? 8.786 6.803 -1.879 1.00 0.00 35 VAL A CA 3
ATOM 4366 C C . VAL A 1 35 ? 8.840 5.715 -0.811 1.00 0.00 35 VAL A C 3
ATOM 4367 O O . VAL A 1 35 ? 9.545 5.833 0.171 1.00 0.00 35 VAL A O 3
ATOM 4380 N N . ALA A 1 36 ? 8.090 4.665 -0.983 1.00 0.00 36 ALA A N 3
ATOM 4381 C CA . ALA A 1 36 ? 8.092 3.590 0.034 1.00 0.00 36 ALA A CA 3
ATOM 4382 C C . ALA A 1 36 ? 8.439 2.236 -0.597 1.00 0.00 36 ALA A C 3
ATOM 4383 O O . ALA A 1 36 ? 9.580 1.818 -0.578 1.00 0.00 36 ALA A O 3
ATOM 4390 N N . ALA A 1 37 ? 7.480 1.532 -1.144 1.00 0.00 37 ALA A N 3
ATOM 4391 C CA . ALA A 1 37 ? 7.811 0.207 -1.744 1.00 0.00 37 ALA A CA 3
ATOM 4392 C C . ALA A 1 37 ? 7.351 0.116 -3.203 1.00 0.00 37 ALA A C 3
ATOM 4393 O O . ALA A 1 37 ? 6.328 0.649 -3.585 1.00 0.00 37 ALA A O 3
ATOM 4400 N N . THR A 1 38 ? 8.110 -0.579 -4.009 1.00 0.00 38 THR A N 3
ATOM 4401 C CA . THR A 1 38 ? 7.753 -0.751 -5.448 1.00 0.00 38 THR A CA 3
ATOM 4402 C C . THR A 1 38 ? 8.026 -2.202 -5.858 1.00 0.00 38 THR A C 3
ATOM 4403 O O . THR A 1 38 ? 8.929 -2.833 -5.347 1.00 0.00 38 THR A O 3
ATOM 4414 N N . ALA A 1 39 ? 7.242 -2.754 -6.746 1.00 0.00 39 ALA A N 3
ATOM 4415 C CA . ALA A 1 39 ? 7.464 -4.177 -7.133 1.00 0.00 39 ALA A CA 3
ATOM 4416 C C . ALA A 1 39 ? 7.117 -5.038 -5.923 1.00 0.00 39 ALA A C 3
ATOM 4417 O O . ALA A 1 39 ? 6.516 -4.558 -4.994 1.00 0.00 39 ALA A O 3
ATOM 4424 N N . SER A 1 40 ? 7.483 -6.284 -5.893 1.00 0.00 40 SER A N 3
ATOM 4425 C CA . SER A 1 40 ? 7.142 -7.091 -4.687 1.00 0.00 40 SER A CA 3
ATOM 4426 C C . SER A 1 40 ? 8.400 -7.708 -4.084 1.00 0.00 40 SER A C 3
ATOM 4427 O O . SER A 1 40 ? 9.094 -8.487 -4.705 1.00 0.00 40 SER A O 3
ATOM 4435 N N . ARG A 1 41 ? 8.705 -7.324 -2.874 1.00 0.00 41 ARG A N 3
ATOM 4436 C CA . ARG A 1 41 ? 9.923 -7.829 -2.202 1.00 0.00 41 ARG A CA 3
ATOM 4437 C C . ARG A 1 41 ? 9.588 -8.432 -0.835 1.00 0.00 41 ARG A C 3
ATOM 4438 O O . ARG A 1 41 ? 8.782 -7.906 -0.092 1.00 0.00 41 ARG A O 3
ATOM 4459 N N . MET A 1 42 ? 10.214 -9.524 -0.491 1.00 0.00 42 MET A N 3
ATOM 4460 C CA . MET A 1 42 ? 9.945 -10.150 0.828 1.00 0.00 42 MET A CA 3
ATOM 4461 C C . MET A 1 42 ? 10.711 -9.402 1.923 1.00 0.00 42 MET A C 3
ATOM 4462 O O . MET A 1 42 ? 10.229 -9.232 3.025 1.00 0.00 42 MET A O 3
ATOM 4476 N N . GLN A 1 43 ? 11.898 -8.943 1.626 1.00 0.00 43 GLN A N 3
ATOM 4477 C CA . GLN A 1 43 ? 12.680 -8.199 2.651 1.00 0.00 43 GLN A CA 3
ATOM 4478 C C . GLN A 1 43 ? 11.975 -6.881 2.972 1.00 0.00 43 GLN A C 3
ATOM 4479 O O . GLN A 1 43 ? 11.642 -6.605 4.107 1.00 0.00 43 GLN A O 3
ATOM 4493 N N . GLU A 1 44 ? 11.731 -6.071 1.978 1.00 0.00 44 GLU A N 3
ATOM 4494 C CA . GLU A 1 44 ? 11.033 -4.783 2.235 1.00 0.00 44 GLU A CA 3
ATOM 4495 C C . GLU A 1 44 ? 9.767 -5.053 3.050 1.00 0.00 44 GLU A C 3
ATOM 4496 O O . GLU A 1 44 ? 9.418 -4.306 3.942 1.00 0.00 44 GLU A O 3
ATOM 4508 N N . ALA A 1 45 ? 9.086 -6.129 2.759 1.00 0.00 45 ALA A N 3
ATOM 4509 C CA . ALA A 1 45 ? 7.853 -6.457 3.530 1.00 0.00 45 ALA A CA 3
ATOM 4510 C C . ALA A 1 45 ? 8.218 -6.611 5.007 1.00 0.00 45 ALA A C 3
ATOM 4511 O O . ALA A 1 45 ? 7.433 -6.347 5.893 1.00 0.00 45 ALA A O 3
ATOM 4518 N N . LEU A 1 46 ? 9.421 -7.026 5.274 1.00 0.00 46 LEU A N 3
ATOM 4519 C CA . LEU A 1 46 ? 9.859 -7.179 6.683 1.00 0.00 46 LEU A CA 3
ATOM 4520 C C . LEU A 1 46 ? 9.966 -5.792 7.325 1.00 0.00 46 LEU A C 3
ATOM 4521 O O . LEU A 1 46 ? 9.596 -5.590 8.464 1.00 0.00 46 LEU A O 3
ATOM 4537 N N . ASP A 1 47 ? 10.465 -4.832 6.593 1.00 0.00 47 ASP A N 3
ATOM 4538 C CA . ASP A 1 47 ? 10.593 -3.456 7.148 1.00 0.00 47 ASP A CA 3
ATOM 4539 C C . ASP A 1 47 ? 9.211 -2.889 7.486 1.00 0.00 47 ASP A C 3
ATOM 4540 O O . ASP A 1 47 ? 9.049 -2.159 8.438 1.00 0.00 47 ASP A O 3
ATOM 4549 N N . ILE A 1 48 ? 8.211 -3.226 6.718 1.00 0.00 48 ILE A N 3
ATOM 4550 C CA . ILE A 1 48 ? 6.844 -2.710 7.009 1.00 0.00 48 ILE A CA 3
ATOM 4551 C C . ILE A 1 48 ? 6.070 -3.762 7.814 1.00 0.00 48 ILE A C 3
ATOM 4552 O O . ILE A 1 48 ? 4.999 -3.507 8.321 1.00 0.00 48 ILE A O 3
ATOM 4568 N N . ALA A 1 49 ? 6.612 -4.945 7.937 1.00 0.00 49 ALA A N 3
ATOM 4569 C CA . ALA A 1 49 ? 5.915 -6.006 8.708 1.00 0.00 49 ALA A CA 3
ATOM 4570 C C . ALA A 1 49 ? 6.184 -5.831 10.206 1.00 0.00 49 ALA A C 3
ATOM 4571 O O . ALA A 1 49 ? 5.283 -5.892 11.018 1.00 0.00 49 ALA A O 3
ATOM 4578 N N . ARG A 1 50 ? 7.418 -5.613 10.579 1.00 0.00 50 ARG A N 3
ATOM 4579 C CA . ARG A 1 50 ? 7.737 -5.436 12.021 1.00 0.00 50 ARG A CA 3
ATOM 4580 C C . ARG A 1 50 ? 7.556 -3.969 12.422 1.00 0.00 50 ARG A C 3
ATOM 4581 O O . ARG A 1 50 ? 7.268 -3.655 13.560 1.00 0.00 50 ARG A O 3
ATOM 4602 N N . LYS A 1 51 ? 7.734 -3.067 11.494 1.00 0.00 51 LYS A N 3
ATOM 4603 C CA . LYS A 1 51 ? 7.585 -1.618 11.815 1.00 0.00 51 LYS A CA 3
ATOM 4604 C C . LYS A 1 51 ? 6.190 -1.323 12.372 1.00 0.00 51 LYS A C 3
ATOM 4605 O O . LYS A 1 51 ? 6.043 -0.702 13.406 1.00 0.00 51 LYS A O 3
ATOM 4624 N N . GLY A 1 52 ? 5.164 -1.753 11.691 1.00 0.00 52 GLY A N 3
ATOM 4625 C CA . GLY A 1 52 ? 3.783 -1.485 12.181 1.00 0.00 52 GLY A CA 3
ATOM 4626 C C . GLY A 1 52 ? 3.609 0.018 12.408 1.00 0.00 52 GLY A C 3
ATOM 4627 O O . GLY A 1 52 ? 2.723 0.449 13.118 1.00 0.00 52 GLY A O 3
ATOM 4631 N N . GLN A 1 53 ? 4.450 0.820 11.812 1.00 0.00 53 GLN A N 3
ATOM 4632 C CA . GLN A 1 53 ? 4.333 2.296 11.996 1.00 0.00 53 GLN A CA 3
ATOM 4633 C C . GLN A 1 53 ? 4.290 3.001 10.632 1.00 0.00 53 GLN A C 3
ATOM 4634 O O . GLN A 1 53 ? 3.923 4.154 10.532 1.00 0.00 53 GLN A O 3
ATOM 4648 N N . PHE A 1 54 ? 4.663 2.319 9.584 1.00 0.00 54 PHE A N 3
ATOM 4649 C CA . PHE A 1 54 ? 4.644 2.957 8.239 1.00 0.00 54 PHE A CA 3
ATOM 4650 C C . PHE A 1 54 ? 3.265 3.551 7.973 1.00 0.00 54 PHE A C 3
ATOM 4651 O O . PHE A 1 54 ? 2.397 3.535 8.824 1.00 0.00 54 PHE A O 3
ATOM 4668 N N . ASP A 1 55 ? 3.050 4.079 6.803 1.00 0.00 55 ASP A N 3
ATOM 4669 C CA . ASP A 1 55 ? 1.721 4.672 6.504 1.00 0.00 55 ASP A CA 3
ATOM 4670 C C . ASP A 1 55 ? 0.821 3.645 5.816 1.00 0.00 55 ASP A C 3
ATOM 4671 O O . ASP A 1 55 ? -0.296 3.417 6.234 1.00 0.00 55 ASP A O 3
ATOM 4680 N N . ILE A 1 56 ? 1.280 3.023 4.763 1.00 0.00 56 ILE A N 3
ATOM 4681 C CA . ILE A 1 56 ? 0.407 2.025 4.080 1.00 0.00 56 ILE A CA 3
ATOM 4682 C C . ILE A 1 56 ? 1.218 0.840 3.544 1.00 0.00 56 ILE A C 3
ATOM 4683 O O . ILE A 1 56 ? 2.430 0.879 3.489 1.00 0.00 56 ILE A O 3
ATOM 4699 N N . ALA A 1 57 ? 0.551 -0.230 3.178 1.00 0.00 57 ALA A N 3
ATOM 4700 C CA . ALA A 1 57 ? 1.278 -1.436 2.680 1.00 0.00 57 ALA A CA 3
ATOM 4701 C C . ALA A 1 57 ? 0.450 -2.198 1.635 1.00 0.00 57 ALA A C 3
ATOM 4702 O O . ALA A 1 57 ? -0.449 -2.937 1.973 1.00 0.00 57 ALA A O 3
ATOM 4709 N N . ILE A 1 58 ? 0.764 -2.072 0.374 1.00 0.00 58 ILE A N 3
ATOM 4710 C CA . ILE A 1 58 ? -0.009 -2.826 -0.652 1.00 0.00 58 ILE A CA 3
ATOM 4711 C C . ILE A 1 58 ? 0.831 -3.997 -1.147 1.00 0.00 58 ILE A C 3
ATOM 4712 O O . ILE A 1 58 ? 1.988 -3.843 -1.474 1.00 0.00 58 ILE A O 3
ATOM 4728 N N . ILE A 1 59 ? 0.271 -5.170 -1.183 1.00 0.00 59 ILE A N 3
ATOM 4729 C CA . ILE A 1 59 ? 1.062 -6.349 -1.632 1.00 0.00 59 ILE A CA 3
ATOM 4730 C C . ILE A 1 59 ? 0.148 -7.391 -2.277 1.00 0.00 59 ILE A C 3
ATOM 4731 O O . ILE A 1 59 ? -0.172 -8.394 -1.681 1.00 0.00 59 ILE A O 3
ATOM 4747 N N . ASP A 1 60 ? -0.279 -7.172 -3.480 1.00 0.00 60 ASP A N 3
ATOM 4748 C CA . ASP A 1 60 ? -1.174 -8.169 -4.134 1.00 0.00 60 ASP A CA 3
ATOM 4749 C C . ASP A 1 60 ? -0.662 -9.595 -3.883 1.00 0.00 60 ASP A C 3
ATOM 4750 O O . ASP A 1 60 ? 0.488 -9.900 -4.128 1.00 0.00 60 ASP A O 3
ATOM 4759 N N . VAL A 1 61 ? -1.512 -10.467 -3.398 1.00 0.00 61 VAL A N 3
ATOM 4760 C CA . VAL A 1 61 ? -1.084 -11.877 -3.121 1.00 0.00 61 VAL A CA 3
ATOM 4761 C C . VAL A 1 61 ? -1.714 -12.840 -4.123 1.00 0.00 61 VAL A C 3
ATOM 4762 O O . VAL A 1 61 ? -1.909 -14.007 -3.845 1.00 0.00 61 VAL A O 3
ATOM 4775 N N . ASN A 1 62 ? -2.023 -12.363 -5.288 1.00 0.00 62 ASN A N 3
ATOM 4776 C CA . ASN A 1 62 ? -2.630 -13.250 -6.315 1.00 0.00 62 ASN A CA 3
ATOM 4777 C C . ASN A 1 62 ? -2.428 -12.642 -7.700 1.00 0.00 62 ASN A C 3
ATOM 4778 O O . ASN A 1 62 ? -3.130 -12.955 -8.641 1.00 0.00 62 ASN A O 3
ATOM 4789 N N . LEU A 1 63 ? -1.466 -11.775 -7.825 1.00 0.00 63 LEU A N 3
ATOM 4790 C CA . LEU A 1 63 ? -1.196 -11.136 -9.138 1.00 0.00 63 LEU A CA 3
ATOM 4791 C C . LEU A 1 63 ? 0.207 -11.519 -9.606 1.00 0.00 63 LEU A C 3
ATOM 4792 O O . LEU A 1 63 ? 1.194 -11.175 -8.987 1.00 0.00 63 LEU A O 3
ATOM 4808 N N . ASP A 1 64 ? 0.293 -12.234 -10.695 1.00 0.00 64 ASP A N 3
ATOM 4809 C CA . ASP A 1 64 ? 1.618 -12.663 -11.237 1.00 0.00 64 ASP A CA 3
ATOM 4810 C C . ASP A 1 64 ? 2.183 -13.854 -10.448 1.00 0.00 64 ASP A C 3
ATOM 4811 O O . ASP A 1 64 ? 3.153 -14.459 -10.860 1.00 0.00 64 ASP A O 3
ATOM 4820 N N . GLY A 1 65 ? 1.593 -14.221 -9.334 1.00 0.00 65 GLY A N 3
ATOM 4821 C CA . GLY A 1 65 ? 2.141 -15.397 -8.588 1.00 0.00 65 GLY A CA 3
ATOM 4822 C C . GLY A 1 65 ? 2.168 -15.138 -7.080 1.00 0.00 65 GLY A C 3
ATOM 4823 O O . GLY A 1 65 ? 3.171 -15.354 -6.429 1.00 0.00 65 GLY A O 3
ATOM 4827 N N . GLU A 1 66 ? 1.065 -14.703 -6.530 1.00 0.00 66 GLU A N 3
ATOM 4828 C CA . GLU A 1 66 ? 0.965 -14.441 -5.059 1.00 0.00 66 GLU A CA 3
ATOM 4829 C C . GLU A 1 66 ? 2.324 -14.168 -4.407 1.00 0.00 66 GLU A C 3
ATOM 4830 O O . GLU A 1 66 ? 2.729 -14.873 -3.503 1.00 0.00 66 GLU A O 3
ATOM 4842 N N . PRO A 1 67 ? 2.974 -13.137 -4.867 1.00 0.00 67 PRO A N 3
ATOM 4843 C CA . PRO A 1 67 ? 4.283 -12.753 -4.299 1.00 0.00 67 PRO A CA 3
ATOM 4844 C C . PRO A 1 67 ? 4.074 -11.889 -3.046 1.00 0.00 67 PRO A C 3
ATOM 4845 O O . PRO A 1 67 ? 4.979 -11.226 -2.577 1.00 0.00 67 PRO A O 3
ATOM 4856 N N . SER A 1 68 ? 2.878 -11.883 -2.513 1.00 0.00 68 SER A N 3
ATOM 4857 C CA . SER A 1 68 ? 2.591 -11.051 -1.301 1.00 0.00 68 SER A CA 3
ATOM 4858 C C . SER A 1 68 ? 3.099 -11.729 -0.022 1.00 0.00 68 SER A C 3
ATOM 4859 O O . SER A 1 68 ? 2.788 -11.308 1.073 1.00 0.00 68 SER A O 3
ATOM 4867 N N . TYR A 1 69 ? 3.886 -12.763 -0.161 1.00 0.00 69 TYR A N 3
ATOM 4868 C CA . TYR A 1 69 ? 4.444 -13.487 1.023 1.00 0.00 69 TYR A CA 3
ATOM 4869 C C . TYR A 1 69 ? 3.362 -13.809 2.061 1.00 0.00 69 TYR A C 3
ATOM 4870 O O . TYR A 1 69 ? 2.271 -13.253 2.062 1.00 0.00 69 TYR A O 3
ATOM 4888 N N . PRO A 1 70 ? 3.718 -14.711 2.928 1.00 0.00 70 PRO A N 3
ATOM 4889 C CA . PRO A 1 70 ? 2.799 -15.137 3.999 1.00 0.00 70 PRO A CA 3
ATOM 4890 C C . PRO A 1 70 ? 2.611 -14.003 5.002 1.00 0.00 70 PRO A C 3
ATOM 4891 O O . PRO A 1 70 ? 1.820 -14.104 5.918 1.00 0.00 70 PRO A O 3
ATOM 4902 N N . VAL A 1 71 ? 3.315 -12.910 4.837 1.00 0.00 71 VAL A N 3
ATOM 4903 C CA . VAL A 1 71 ? 3.123 -11.799 5.798 1.00 0.00 71 VAL A CA 3
ATOM 4904 C C . VAL A 1 71 ? 1.973 -10.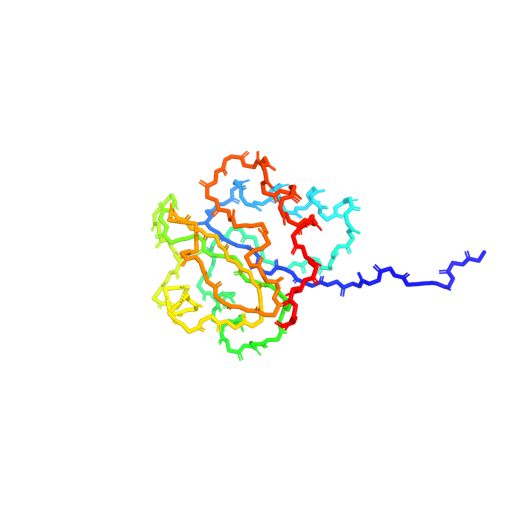918 5.323 1.00 0.00 71 VAL A C 3
ATOM 4905 O O . VAL A 1 71 ? 1.011 -10.764 6.029 1.00 0.00 71 VAL A O 3
ATOM 4918 N N . ALA A 1 72 ? 2.010 -10.389 4.119 1.00 0.00 72 ALA A N 3
ATOM 4919 C CA . ALA A 1 72 ? 0.837 -9.593 3.639 1.00 0.00 72 ALA A CA 3
ATOM 4920 C C . ALA A 1 72 ? -0.419 -10.337 4.053 1.00 0.00 72 ALA A C 3
ATOM 4921 O O . ALA A 1 72 ? -1.403 -9.767 4.482 1.00 0.00 72 ALA A O 3
ATOM 4928 N N . ASP A 1 73 ? -0.347 -11.633 3.951 1.00 0.00 73 ASP A N 3
ATOM 4929 C CA . ASP A 1 73 ? -1.483 -12.490 4.362 1.00 0.00 73 ASP A CA 3
ATOM 4930 C C . ASP A 1 73 ? -1.753 -12.300 5.848 1.00 0.00 73 ASP A C 3
ATOM 4931 O O . ASP A 1 73 ? -2.848 -11.989 6.273 1.00 0.00 73 ASP A O 3
ATOM 4940 N N . ILE A 1 74 ? -0.736 -12.502 6.635 1.00 0.00 74 ILE A N 3
ATOM 4941 C CA . ILE A 1 74 ? -0.875 -12.358 8.111 1.00 0.00 74 ILE A CA 3
ATOM 4942 C C . ILE A 1 74 ? -1.092 -10.893 8.473 1.00 0.00 74 ILE A C 3
ATOM 4943 O O . ILE A 1 74 ? -1.888 -10.562 9.329 1.00 0.00 74 ILE A O 3
ATOM 4959 N N . LEU A 1 75 ? -0.399 -10.013 7.815 1.00 0.00 75 LEU A N 3
ATOM 4960 C CA . LEU A 1 75 ? -0.572 -8.575 8.100 1.00 0.00 75 LEU A CA 3
ATOM 4961 C C . LEU A 1 75 ? -2.061 -8.257 8.044 1.00 0.00 75 LEU A C 3
ATOM 4962 O O . LEU A 1 75 ? -2.598 -7.608 8.905 1.00 0.00 75 LEU A O 3
ATOM 4978 N N . ALA A 1 76 ? -2.725 -8.736 7.035 1.00 0.00 76 ALA A N 3
ATOM 4979 C CA . ALA A 1 76 ? -4.189 -8.498 6.899 1.00 0.00 76 ALA A CA 3
ATOM 4980 C C . ALA A 1 76 ? -4.959 -9.086 8.090 1.00 0.00 76 ALA A C 3
ATOM 4981 O O . ALA A 1 76 ? -5.928 -8.518 8.554 1.00 0.00 76 ALA A O 3
ATOM 4988 N N . GLU A 1 77 ? -4.547 -10.224 8.581 1.00 0.00 77 GLU A N 3
ATOM 4989 C CA . GLU A 1 77 ? -5.265 -10.853 9.731 1.00 0.00 77 GLU A CA 3
ATOM 4990 C C . GLU A 1 77 ? -5.154 -9.979 10.986 1.00 0.00 77 GLU A C 3
ATOM 4991 O O . GLU A 1 77 ? -6.075 -9.881 11.772 1.00 0.00 77 GLU A O 3
ATOM 5003 N N . ARG A 1 78 ? -4.033 -9.342 11.169 1.00 0.00 78 ARG A N 3
ATOM 5004 C CA . ARG A 1 78 ? -3.842 -8.464 12.357 1.00 0.00 78 ARG A CA 3
ATOM 5005 C C . ARG A 1 78 ? -3.500 -7.055 11.881 1.00 0.00 78 ARG A C 3
ATOM 5006 O O . ARG A 1 78 ? -2.891 -6.269 12.579 1.00 0.00 78 ARG A O 3
ATOM 5027 N N . ASN A 1 79 ? -3.861 -6.761 10.670 1.00 0.00 79 ASN A N 3
ATOM 5028 C CA . ASN A 1 79 ? -3.544 -5.438 10.074 1.00 0.00 79 ASN A CA 3
ATOM 5029 C C . ASN A 1 79 ? -4.251 -4.307 10.824 1.00 0.00 79 ASN A C 3
ATOM 5030 O O . ASN A 1 79 ? -5.412 -4.409 11.169 1.00 0.00 79 ASN A O 3
ATOM 5041 N N . VAL A 1 80 ? -3.565 -3.221 11.063 1.00 0.00 80 VAL A N 3
ATOM 5042 C CA . VAL A 1 80 ? -4.213 -2.079 11.772 1.00 0.00 80 VAL A CA 3
ATOM 5043 C C . VAL A 1 80 ? -4.120 -0.781 10.905 1.00 0.00 80 VAL A C 3
ATOM 5044 O O . VAL A 1 80 ? -4.935 -0.639 10.016 1.00 0.00 80 VAL A O 3
ATOM 5057 N N . PRO A 1 81 ? -3.175 0.137 11.125 1.00 0.00 81 PRO A N 3
ATOM 5058 C CA . PRO A 1 81 ? -3.128 1.345 10.254 1.00 0.00 81 PRO A CA 3
ATOM 5059 C C . PRO A 1 81 ? -2.343 1.054 8.972 1.00 0.00 81 PRO A C 3
ATOM 5060 O O . PRO A 1 81 ? -1.164 0.776 9.020 1.00 0.00 81 PRO A O 3
ATOM 5071 N N . PHE A 1 82 ? -2.986 1.136 7.833 1.00 0.00 82 PHE A N 3
ATOM 5072 C CA . PHE A 1 82 ? -2.289 0.869 6.531 1.00 0.00 82 PHE A CA 3
ATOM 5073 C C . PHE A 1 82 ? -3.323 0.752 5.401 1.00 0.00 82 PHE A C 3
ATOM 5074 O O . PHE A 1 82 ? -4.377 1.356 5.426 1.00 0.00 82 PHE A O 3
ATOM 5091 N N . ILE A 1 83 ? -3.021 -0.074 4.435 1.00 0.00 83 ILE A N 3
ATOM 5092 C CA . ILE A 1 83 ? -3.954 -0.324 3.304 1.00 0.00 83 ILE A CA 3
ATOM 5093 C C . ILE A 1 83 ? -3.425 -1.523 2.520 1.00 0.00 83 ILE A C 3
ATOM 5094 O O . ILE A 1 83 ? -2.259 -1.826 2.597 1.00 0.00 83 ILE A O 3
ATOM 5110 N N . PHE A 1 84 ? -4.242 -2.219 1.780 1.00 0.00 84 PHE A N 3
ATOM 5111 C CA . PHE A 1 84 ? -3.691 -3.388 1.037 1.00 0.00 84 PHE A CA 3
ATOM 5112 C C . PHE A 1 84 ? -4.560 -3.788 -0.163 1.00 0.00 84 PHE A C 3
ATOM 5113 O O . PHE A 1 84 ? -5.714 -3.390 -0.319 1.00 0.00 84 PHE A O 3
ATOM 5130 N N . ALA A 1 85 ? -4.011 -4.608 -1.007 1.00 0.00 85 ALA A N 3
ATOM 5131 C CA . ALA A 1 85 ? -4.784 -5.077 -2.171 1.00 0.00 85 ALA A CA 3
ATOM 5132 C C . ALA A 1 85 ? -4.346 -6.490 -2.554 1.00 0.00 85 ALA A C 3
ATOM 5133 O O . ALA A 1 85 ? -3.257 -6.919 -2.233 1.00 0.00 85 ALA A O 3
ATOM 5140 N N . THR A 1 86 ? -5.178 -7.215 -3.241 1.00 0.00 86 THR A N 3
ATOM 5141 C CA . THR A 1 86 ? -4.793 -8.593 -3.639 1.00 0.00 86 THR A CA 3
ATOM 5142 C C . THR A 1 86 ? -5.831 -9.168 -4.612 1.00 0.00 86 THR A C 3
ATOM 5143 O O . THR A 1 86 ? -6.924 -8.652 -4.742 1.00 0.00 86 THR A O 3
ATOM 5154 N N . GLY A 1 87 ? -5.494 -10.229 -5.295 1.00 0.00 87 GLY A N 3
ATOM 5155 C CA . GLY A 1 87 ? -6.457 -10.836 -6.260 1.00 0.00 87 GLY A CA 3
ATOM 5156 C C . GLY A 1 87 ? -7.652 -11.416 -5.498 1.00 0.00 87 GLY A C 3
ATOM 5157 O O . GLY A 1 87 ? -7.939 -12.594 -5.578 1.00 0.00 87 GLY A O 3
ATOM 5161 N N . TYR A 1 88 ? -8.351 -10.595 -4.762 1.00 0.00 88 TYR A N 3
ATOM 5162 C CA . TYR A 1 88 ? -9.531 -11.086 -3.994 1.00 0.00 88 TYR A CA 3
ATOM 5163 C C . TYR A 1 88 ? -10.358 -9.889 -3.502 1.00 0.00 88 TYR A C 3
ATOM 5164 O O . TYR A 1 88 ? -11.573 -9.911 -3.541 1.00 0.00 88 TYR A O 3
ATOM 5182 N N . GLY A 1 89 ? -9.715 -8.843 -3.046 1.00 0.00 89 GLY A N 3
ATOM 5183 C CA . GLY A 1 89 ? -10.482 -7.656 -2.567 1.00 0.00 89 GLY A CA 3
ATOM 5184 C C . GLY A 1 89 ? -10.303 -7.474 -1.056 1.00 0.00 89 GLY A C 3
ATOM 5185 O O . GLY A 1 89 ? -11.127 -6.870 -0.399 1.00 0.00 89 GLY A O 3
ATOM 5189 N N . SER A 1 90 ? -9.233 -7.977 -0.496 1.00 0.00 90 SER A N 3
ATOM 5190 C CA . SER A 1 90 ? -9.008 -7.814 0.975 1.00 0.00 90 SER A CA 3
ATOM 5191 C C . SER A 1 90 ? -10.008 -8.650 1.778 1.00 0.00 90 SER A C 3
ATOM 5192 O O . SER A 1 90 ? -11.173 -8.734 1.443 1.00 0.00 90 SER A O 3
ATOM 5200 N N . LYS A 1 91 ? -9.564 -9.257 2.847 1.00 0.00 91 LYS A N 3
ATOM 5201 C CA . LYS A 1 91 ? -10.491 -10.068 3.683 1.00 0.00 91 LYS A CA 3
ATOM 5202 C C . LYS A 1 91 ? -11.235 -9.142 4.638 1.00 0.00 91 LYS A C 3
ATOM 5203 O O . LYS A 1 91 ? -11.137 -9.277 5.842 1.00 0.00 91 LYS A O 3
ATOM 5222 N N . GLY A 1 92 ? -11.947 -8.176 4.127 1.00 0.00 92 GLY A N 3
ATOM 5223 C CA . GLY A 1 92 ? -12.644 -7.236 5.042 1.00 0.00 92 GLY A CA 3
ATOM 5224 C C . GLY A 1 92 ? -11.611 -6.728 6.047 1.00 0.00 92 GLY A C 3
ATOM 5225 O O . GLY A 1 92 ? -11.939 -6.302 7.137 1.00 0.00 92 GLY A O 3
ATOM 5229 N N . LEU A 1 93 ? -10.356 -6.789 5.672 1.00 0.00 93 LEU A N 3
ATOM 5230 C CA . LEU A 1 93 ? -9.258 -6.334 6.570 1.00 0.00 93 LEU A CA 3
ATOM 5231 C C . LEU A 1 93 ? -9.695 -5.131 7.409 1.00 0.00 93 LEU A C 3
ATOM 5232 O O . LEU A 1 93 ? -10.532 -4.347 7.009 1.00 0.00 93 LEU A O 3
ATOM 5248 N N . ASP A 1 94 ? -9.145 -4.998 8.586 1.00 0.00 94 ASP A N 3
ATOM 5249 C CA . ASP A 1 94 ? -9.536 -3.866 9.476 1.00 0.00 94 ASP A CA 3
ATOM 5250 C C . ASP A 1 94 ? -8.411 -2.836 9.562 1.00 0.00 94 ASP A C 3
ATOM 5251 O O . ASP A 1 94 ? -7.251 -3.152 9.388 1.00 0.00 94 ASP A O 3
ATOM 5260 N N . THR A 1 95 ? -8.746 -1.604 9.829 1.00 0.00 95 THR A N 3
ATOM 5261 C CA . THR A 1 95 ? -7.693 -0.554 9.925 1.00 0.00 95 THR A CA 3
ATOM 5262 C C . THR A 1 95 ? -8.302 0.786 10.329 1.00 0.00 95 THR A C 3
ATOM 5263 O O . THR A 1 95 ? -9.473 1.038 10.122 1.00 0.00 95 THR A O 3
ATOM 5274 N N . ARG A 1 96 ? -7.503 1.666 10.872 1.00 0.00 96 ARG A N 3
ATOM 5275 C CA . ARG A 1 96 ? -8.028 3.006 11.248 1.00 0.00 96 ARG A CA 3
ATOM 5276 C C . ARG A 1 96 ? -8.471 3.732 9.976 1.00 0.00 96 ARG A C 3
ATOM 5277 O O . ARG A 1 96 ? -9.116 4.761 10.018 1.00 0.00 96 ARG A O 3
ATOM 5298 N N . TYR A 1 97 ? -8.106 3.197 8.843 1.00 0.00 97 TYR A N 3
ATOM 5299 C CA . TYR A 1 97 ? -8.468 3.832 7.551 1.00 0.00 97 TYR A CA 3
ATOM 5300 C C . TYR A 1 97 ? -9.940 3.582 7.206 1.00 0.00 97 TYR A C 3
ATOM 5301 O O . TYR A 1 97 ? -10.524 4.286 6.407 1.00 0.00 97 TYR A O 3
ATOM 5319 N N . SER A 1 98 ? -10.542 2.581 7.791 1.00 0.00 98 SER A N 3
ATOM 5320 C CA . SER A 1 98 ? -11.970 2.281 7.486 1.00 0.00 98 SER A CA 3
ATOM 5321 C C . SER A 1 98 ? -12.082 1.697 6.079 1.00 0.00 98 SER A C 3
ATOM 5322 O O . SER A 1 98 ? -13.025 1.958 5.360 1.00 0.00 98 SER A O 3
ATOM 5330 N N . ASN A 1 99 ? -11.122 0.905 5.683 1.00 0.00 99 ASN A N 3
ATOM 5331 C CA . ASN A 1 99 ? -11.172 0.300 4.328 1.00 0.00 99 ASN A CA 3
ATOM 5332 C C . ASN A 1 99 ? -11.230 1.400 3.265 1.00 0.00 99 ASN A C 3
ATOM 5333 O O . ASN A 1 99 ? -12.172 2.162 3.197 1.00 0.00 99 ASN A O 3
ATOM 5344 N N . ILE A 1 100 ? -10.221 1.490 2.441 1.00 0.00 100 ILE A N 3
ATOM 5345 C CA . ILE A 1 100 ? -10.208 2.545 1.380 1.00 0.00 100 ILE A CA 3
ATOM 5346 C C . ILE A 1 100 ? -9.822 1.888 0.019 1.00 0.00 100 ILE A C 3
ATOM 5347 O O . ILE A 1 100 ? -10.706 1.339 -0.608 1.00 0.00 100 ILE A O 3
ATOM 5363 N N . PRO A 1 101 ? -8.564 1.887 -0.430 1.00 0.00 101 PRO A N 3
ATOM 5364 C CA . PRO A 1 101 ? -8.263 1.194 -1.717 1.00 0.00 101 PRO A CA 3
ATOM 5365 C C . PRO A 1 101 ? -8.299 -0.326 -1.525 1.00 0.00 101 PRO A C 3
ATOM 5366 O O . PRO A 1 101 ? -7.397 -1.024 -1.946 1.00 0.00 101 PRO A O 3
ATOM 5377 N N . LEU A 1 102 ? -9.306 -0.855 -0.892 1.00 0.00 102 LEU A N 3
ATOM 5378 C CA . LEU A 1 102 ? -9.331 -2.334 -0.692 1.00 0.00 102 LEU A CA 3
ATOM 5379 C C . LEU A 1 102 ? -9.566 -3.040 -2.026 1.00 0.00 102 LEU A C 3
ATOM 5380 O O . LEU A 1 102 ? -10.681 -3.163 -2.486 1.00 0.00 102 LEU A O 3
ATOM 5396 N N . LEU A 1 103 ? -8.528 -3.505 -2.670 1.00 0.00 103 LEU A N 3
ATOM 5397 C CA . LEU A 1 103 ? -8.764 -4.180 -3.985 1.00 0.00 103 LEU A CA 3
ATOM 5398 C C . LEU A 1 103 ? -7.489 -4.826 -4.531 1.00 0.00 103 LEU A C 3
ATOM 5399 O O . LEU A 1 103 ? -6.683 -5.343 -3.796 1.00 0.00 103 LEU A O 3
ATOM 5415 N N . THR A 1 104 ? -7.315 -4.817 -5.825 1.00 0.00 104 THR A N 3
ATOM 5416 C CA . THR A 1 104 ? -6.105 -5.441 -6.418 1.00 0.00 104 THR A CA 3
ATOM 5417 C C . THR A 1 104 ? -5.448 -4.490 -7.425 1.00 0.00 104 THR A C 3
ATOM 5418 O O . THR A 1 104 ? -4.396 -4.773 -7.963 1.00 0.00 104 THR A O 3
ATOM 5429 N N . LYS A 1 105 ? -6.057 -3.365 -7.685 1.00 0.00 105 LYS A N 3
ATOM 5430 C CA . LYS A 1 105 ? -5.462 -2.402 -8.657 1.00 0.00 105 LYS A CA 3
ATOM 5431 C C . LYS A 1 105 ? -4.548 -1.414 -7.930 1.00 0.00 105 LYS A C 3
ATOM 5432 O O . LYS A 1 105 ? -4.849 -0.977 -6.838 1.00 0.00 105 LYS A O 3
ATOM 5451 N N . PRO A 1 106 ? -3.457 -1.097 -8.568 1.00 0.00 106 PRO A N 3
ATOM 5452 C CA . PRO A 1 106 ? -2.477 -0.149 -7.981 1.00 0.00 106 PRO A CA 3
ATOM 5453 C C . PRO A 1 106 ? -3.020 1.286 -8.010 1.00 0.00 106 PRO A C 3
ATOM 5454 O O . PRO A 1 106 ? -3.692 1.723 -7.097 1.00 0.00 106 PRO A O 3
ATOM 5465 N N . PHE A 1 107 ? -2.726 2.025 -9.047 1.00 0.00 107 PHE A N 3
ATOM 5466 C CA . PHE A 1 107 ? -3.218 3.431 -9.125 1.00 0.00 107 PHE A CA 3
ATOM 5467 C C . PHE A 1 107 ? -4.196 3.595 -10.289 1.00 0.00 107 PHE A C 3
ATOM 5468 O O . PHE A 1 107 ? -3.800 3.722 -11.430 1.00 0.00 107 PHE A O 3
ATOM 5485 N N . LEU A 1 108 ? -5.470 3.599 -10.007 1.00 0.00 108 LEU A N 3
ATOM 5486 C CA . LEU A 1 108 ? -6.480 3.762 -11.094 1.00 0.00 108 LEU A CA 3
ATOM 5487 C C . LEU A 1 108 ? -7.893 3.706 -10.499 1.00 0.00 108 LEU A C 3
ATOM 5488 O O . LEU A 1 108 ? -8.134 4.215 -9.422 1.00 0.00 108 LEU A O 3
ATOM 5504 N N . ASP A 1 109 ? -8.827 3.097 -11.183 1.00 0.00 109 ASP A N 3
ATOM 5505 C CA . ASP A 1 109 ? -10.215 3.021 -10.639 1.00 0.00 109 ASP A CA 3
ATOM 5506 C C . ASP A 1 109 ? -10.163 2.685 -9.142 1.00 0.00 109 ASP A C 3
ATOM 5507 O O . ASP A 1 109 ? -11.044 3.039 -8.384 1.00 0.00 109 ASP A O 3
ATOM 5516 N N . SER A 1 110 ? -9.132 2.010 -8.715 1.00 0.00 110 SER A N 3
ATOM 5517 C CA . SER A 1 110 ? -9.015 1.658 -7.273 1.00 0.00 110 SER A CA 3
ATOM 5518 C C . SER A 1 110 ? -8.549 2.878 -6.475 1.00 0.00 110 SER A C 3
ATOM 5519 O O . SER A 1 110 ? -9.123 3.227 -5.464 1.00 0.00 110 SER A O 3
ATOM 5527 N N . GLU A 1 111 ? -7.513 3.533 -6.927 1.00 0.00 111 GLU A N 3
ATOM 5528 C CA . GLU A 1 111 ? -7.016 4.735 -6.196 1.00 0.00 111 GLU A CA 3
ATOM 5529 C C . GLU A 1 111 ? -8.194 5.628 -5.810 1.00 0.00 111 GLU A C 3
ATOM 5530 O O . GLU A 1 111 ? -8.140 6.367 -4.846 1.00 0.00 111 GLU A O 3
ATOM 5542 N N . LEU A 1 112 ? -9.265 5.551 -6.549 1.00 0.00 112 LEU A N 3
ATOM 5543 C CA . LEU A 1 112 ? -10.459 6.381 -6.216 1.00 0.00 112 LEU A CA 3
ATOM 5544 C C . LEU A 1 112 ? -10.959 5.975 -4.836 1.00 0.00 112 LEU A C 3
ATOM 5545 O O . LEU A 1 112 ? -10.952 6.754 -3.903 1.00 0.00 112 LEU A O 3
ATOM 5561 N N . GLU A 1 113 ? -11.366 4.744 -4.694 1.00 0.00 113 GLU A N 3
ATOM 5562 C CA . GLU A 1 113 ? -11.838 4.266 -3.369 1.00 0.00 113 GLU A CA 3
ATOM 5563 C C . GLU A 1 113 ? -10.763 4.551 -2.332 1.00 0.00 113 GLU A C 3
ATOM 5564 O O . GLU A 1 113 ? -11.022 4.598 -1.147 1.00 0.00 113 GLU A O 3
ATOM 5576 N N . ALA A 1 114 ? -9.549 4.716 -2.780 1.00 0.00 114 ALA A N 3
ATOM 5577 C CA . ALA A 1 114 ? -8.433 4.965 -1.830 1.00 0.00 114 ALA A CA 3
ATOM 5578 C C . ALA A 1 114 ? -8.452 6.390 -1.286 1.00 0.00 114 ALA A C 3
ATOM 5579 O O . ALA A 1 114 ? -7.925 6.656 -0.225 1.00 0.00 114 ALA A O 3
ATOM 5586 N N . VAL A 1 115 ? -9.024 7.315 -1.995 1.00 0.00 115 VAL A N 3
ATOM 5587 C CA . VAL A 1 115 ? -9.021 8.713 -1.482 1.00 0.00 115 VAL A CA 3
ATOM 5588 C C . VAL A 1 115 ? -10.433 9.170 -1.098 1.00 0.00 115 VAL A C 3
ATOM 5589 O O . VAL A 1 115 ? -10.613 9.916 -0.157 1.00 0.00 115 VAL A O 3
ATOM 5602 N N . LEU A 1 116 ? -11.433 8.743 -1.819 1.00 0.00 116 LEU A N 3
ATOM 5603 C CA . LEU A 1 116 ? -12.823 9.174 -1.487 1.00 0.00 116 LEU A CA 3
ATOM 5604 C C . LEU A 1 116 ? -13.395 8.344 -0.334 1.00 0.00 116 LEU A C 3
ATOM 5605 O O . LEU A 1 116 ? -14.059 8.875 0.525 1.00 0.00 116 LEU A O 3
ATOM 5621 N N . VAL A 1 117 ? -13.151 7.061 -0.278 1.00 0.00 117 VAL A N 3
ATOM 5622 C CA . VAL A 1 117 ? -13.718 6.286 0.861 1.00 0.00 117 VAL A CA 3
ATOM 5623 C C . VAL A 1 117 ? -13.391 7.002 2.167 1.00 0.00 117 VAL A C 3
ATOM 5624 O O . VAL A 1 117 ? -14.156 6.977 3.111 1.00 0.00 117 VAL A O 3
ATOM 5637 N N . GLN A 1 118 ? -12.270 7.669 2.219 1.00 0.00 118 GLN A N 3
ATOM 5638 C CA . GLN A 1 118 ? -11.916 8.417 3.455 1.00 0.00 118 GLN A CA 3
ATOM 5639 C C . GLN A 1 118 ? -13.063 9.367 3.782 1.00 0.00 118 GLN A C 3
ATOM 5640 O O . GLN A 1 118 ? -13.521 9.454 4.903 1.00 0.00 118 GLN A O 3
ATOM 5654 N N . ILE A 1 119 ? -13.533 10.073 2.791 1.00 0.00 119 ILE A N 3
ATOM 5655 C CA . ILE A 1 119 ? -14.657 11.018 3.011 1.00 0.00 119 ILE A CA 3
ATOM 5656 C C . ILE A 1 119 ? -15.727 10.821 1.929 1.00 0.00 119 ILE A C 3
ATOM 5657 O O . ILE A 1 119 ? -16.276 11.760 1.391 1.00 0.00 119 ILE A O 3
ATOM 5673 N N . SER A 1 120 ? -16.028 9.611 1.608 1.00 0.00 120 SER A N 3
ATOM 5674 C CA . SER A 1 120 ? -17.065 9.364 0.580 1.00 0.00 120 SER A CA 3
ATOM 5675 C C . SER A 1 120 ? -18.309 8.886 1.297 1.00 0.00 120 SER A C 3
ATOM 5676 O O . SER A 1 120 ? -19.307 9.572 1.393 1.00 0.00 120 SER A O 3
ATOM 5684 N N . LYS A 1 121 ? -18.228 7.710 1.819 1.00 0.00 121 LYS A N 3
ATOM 5685 C CA . LYS A 1 121 ? -19.375 7.136 2.569 1.00 0.00 121 LYS A CA 3
ATOM 5686 C C . LYS A 1 121 ? -20.531 6.887 1.604 1.00 0.00 121 LYS A C 3
ATOM 5687 O O . LYS A 1 121 ? -21.685 6.810 1.977 1.00 0.00 121 LYS A O 3
ATOM 5706 N N . GLU A 1 122 ? -20.196 6.757 0.359 1.00 0.00 122 GLU A N 3
ATOM 5707 C CA . GLU A 1 122 ? -21.199 6.502 -0.704 1.00 0.00 122 GLU A CA 3
ATOM 5708 C C . GLU A 1 122 ? -20.459 6.554 -2.033 1.00 0.00 122 GLU A C 3
ATOM 5709 O O . GLU A 1 122 ? -20.581 5.679 -2.867 1.00 0.00 122 GLU A O 3
ATOM 5721 N N . VAL A 1 123 ? -19.646 7.563 -2.201 1.00 0.00 123 VAL A N 3
ATOM 5722 C CA . VAL A 1 123 ? -18.832 7.689 -3.436 1.00 0.00 123 VAL A CA 3
ATOM 5723 C C . VAL A 1 123 ? -18.098 9.037 -3.435 1.00 0.00 123 VAL A C 3
ATOM 5724 O O . VAL A 1 123 ? -17.365 9.292 -4.376 1.00 0.00 123 VAL A O 3
ATOM 5737 N N . GLY A 1 1 ? 6.527 7.314 19.947 1.00 0.00 1 GLY A N 4
ATOM 5738 C CA . GLY A 1 1 ? 5.890 8.118 18.865 1.00 0.00 1 GLY A CA 4
ATOM 5739 C C . GLY A 1 1 ? 5.378 7.187 17.763 1.00 0.00 1 GLY A C 4
ATOM 5740 O O . GLY A 1 1 ? 5.794 6.050 17.654 1.00 0.00 1 GLY A O 4
ATOM 5746 N N . SER A 1 2 ? 4.476 7.660 16.947 1.00 0.00 2 SER A N 4
ATOM 5747 C CA . SER A 1 2 ? 3.936 6.801 15.852 1.00 0.00 2 SER A CA 4
ATOM 5748 C C . SER A 1 2 ? 3.906 7.571 14.527 1.00 0.00 2 SER A C 4
ATOM 5749 O O . SER A 1 2 ? 3.998 6.993 13.463 1.00 0.00 2 SER A O 4
ATOM 5757 N N . HIS A 1 3 ? 3.772 8.870 14.581 1.00 0.00 3 HIS A N 4
ATOM 5758 C CA . HIS A 1 3 ? 3.731 9.667 13.321 1.00 0.00 3 HIS A CA 4
ATOM 5759 C C . HIS A 1 3 ? 4.066 11.134 13.604 1.00 0.00 3 HIS A C 4
ATOM 5760 O O . HIS A 1 3 ? 3.968 11.603 14.721 1.00 0.00 3 HIS A O 4
ATOM 5774 N N . MET A 1 4 ? 4.452 11.862 12.595 1.00 0.00 4 MET A N 4
ATOM 5775 C CA . MET A 1 4 ? 4.787 13.301 12.791 1.00 0.00 4 MET A CA 4
ATOM 5776 C C . MET A 1 4 ? 4.860 13.996 11.430 1.00 0.00 4 MET A C 4
ATOM 5777 O O . MET A 1 4 ? 5.718 14.820 11.185 1.00 0.00 4 MET A O 4
ATOM 5791 N N . THR A 1 5 ? 3.963 13.660 10.541 1.00 0.00 5 THR A N 4
ATOM 5792 C CA . THR A 1 5 ? 3.971 14.286 9.188 1.00 0.00 5 THR A CA 4
ATOM 5793 C C . THR A 1 5 ? 2.597 14.880 8.873 1.00 0.00 5 THR A C 4
ATOM 5794 O O . THR A 1 5 ? 1.612 14.564 9.509 1.00 0.00 5 THR A O 4
ATOM 5805 N N . GLU A 1 6 ? 2.524 15.737 7.894 1.00 0.00 6 GLU A N 4
ATOM 5806 C CA . GLU A 1 6 ? 1.214 16.348 7.537 1.00 0.00 6 GLU A CA 4
ATOM 5807 C C . GLU A 1 6 ? 1.194 16.711 6.051 1.00 0.00 6 GLU A C 4
ATOM 5808 O O . GLU A 1 6 ? 0.463 17.580 5.626 1.00 0.00 6 GLU A O 4
ATOM 5820 N N . ARG A 1 7 ? 1.993 16.047 5.261 1.00 0.00 7 ARG A N 4
ATOM 5821 C CA . ARG A 1 7 ? 2.025 16.347 3.799 1.00 0.00 7 ARG A CA 4
ATOM 5822 C C . ARG A 1 7 ? 2.871 15.301 3.072 1.00 0.00 7 ARG A C 4
ATOM 5823 O O . ARG A 1 7 ? 2.471 14.753 2.064 1.00 0.00 7 ARG A O 4
ATOM 5844 N N . ARG A 1 8 ? 4.034 15.012 3.588 1.00 0.00 8 ARG A N 4
ATOM 5845 C CA . ARG A 1 8 ? 4.903 13.995 2.942 1.00 0.00 8 ARG A CA 4
ATOM 5846 C C . ARG A 1 8 ? 4.443 12.608 3.373 1.00 0.00 8 ARG A C 4
ATOM 5847 O O . ARG A 1 8 ? 4.743 12.155 4.459 1.00 0.00 8 ARG A O 4
ATOM 5868 N N . LEU A 1 9 ? 3.705 11.933 2.541 1.00 0.00 9 LEU A N 4
ATOM 5869 C CA . LEU A 1 9 ? 3.222 10.590 2.923 1.00 0.00 9 LEU A CA 4
ATOM 5870 C C . LEU A 1 9 ? 4.155 9.523 2.355 1.00 0.00 9 LEU A C 4
ATOM 5871 O O . LEU A 1 9 ? 4.995 9.803 1.523 1.00 0.00 9 LEU A O 4
ATOM 5887 N N . ARG A 1 10 ? 4.022 8.304 2.792 1.00 0.00 10 ARG A N 4
ATOM 5888 C CA . ARG A 1 10 ? 4.910 7.236 2.263 1.00 0.00 10 ARG A CA 4
ATOM 5889 C C . ARG A 1 10 ? 4.085 5.988 1.946 1.00 0.00 10 ARG A C 4
ATOM 5890 O O . ARG A 1 10 ? 3.510 5.375 2.824 1.00 0.00 10 ARG A O 4
ATOM 5911 N N . VAL A 1 11 ? 4.015 5.607 0.704 1.00 0.00 11 VAL A N 4
ATOM 5912 C CA . VAL A 1 11 ? 3.214 4.403 0.348 1.00 0.00 11 VAL A CA 4
ATOM 5913 C C . VAL A 1 11 ? 4.114 3.296 -0.205 1.00 0.00 11 VAL A C 4
ATOM 5914 O O . VAL A 1 11 ? 4.696 3.426 -1.262 1.00 0.00 11 VAL A O 4
ATOM 5927 N N . LEU A 1 12 ? 4.220 2.200 0.495 1.00 0.00 12 LEU A N 4
ATOM 5928 C CA . LEU A 1 12 ? 5.066 1.077 -0.003 1.00 0.00 12 LEU A CA 4
ATOM 5929 C C . LEU A 1 12 ? 4.189 0.098 -0.784 1.00 0.00 12 LEU A C 4
ATOM 5930 O O . LEU A 1 12 ? 3.413 -0.639 -0.208 1.00 0.00 12 LEU A O 4
ATOM 5946 N N . VAL A 1 13 ? 4.281 0.086 -2.087 1.00 0.00 13 VAL A N 4
ATOM 5947 C CA . VAL A 1 13 ? 3.419 -0.846 -2.864 1.00 0.00 13 VAL A CA 4
ATOM 5948 C C . VAL A 1 13 ? 4.270 -1.834 -3.658 1.00 0.00 13 VAL A C 4
ATOM 5949 O O . VAL A 1 13 ? 4.837 -1.507 -4.680 1.00 0.00 13 VAL A O 4
ATOM 5962 N N . VAL A 1 14 ? 4.356 -3.049 -3.194 1.00 0.00 14 VAL A N 4
ATOM 5963 C CA . VAL A 1 14 ? 5.168 -4.065 -3.919 1.00 0.00 14 VAL A CA 4
ATOM 5964 C C . VAL A 1 14 ? 4.250 -5.201 -4.413 1.00 0.00 14 VAL A C 4
ATOM 5965 O O . VAL A 1 14 ? 3.237 -5.514 -3.803 1.00 0.00 14 VAL A O 4
ATOM 5978 N N . GLU A 1 15 ? 4.574 -5.801 -5.530 1.00 0.00 15 GLU A N 4
ATOM 5979 C CA . GLU A 1 15 ? 3.691 -6.883 -6.062 1.00 0.00 15 GLU A CA 4
ATOM 5980 C C . GLU A 1 15 ? 4.425 -7.772 -7.073 1.00 0.00 15 GLU A C 4
ATOM 5981 O O . GLU A 1 15 ? 4.732 -8.915 -6.797 1.00 0.00 15 GLU A O 4
ATOM 5993 N N . ASP A 1 16 ? 4.692 -7.267 -8.247 1.00 0.00 16 ASP A N 4
ATOM 5994 C CA . ASP A 1 16 ? 5.386 -8.095 -9.264 1.00 0.00 16 ASP A CA 4
ATOM 5995 C C . ASP A 1 16 ? 6.596 -7.348 -9.833 1.00 0.00 16 ASP A C 4
ATOM 5996 O O . ASP A 1 16 ? 7.702 -7.495 -9.351 1.00 0.00 16 ASP A O 4
ATOM 6005 N N . GLU A 1 17 ? 6.412 -6.556 -10.860 1.00 0.00 17 GLU A N 4
ATOM 6006 C CA . GLU A 1 17 ? 7.583 -5.832 -11.435 1.00 0.00 17 GLU A CA 4
ATOM 6007 C C . GLU A 1 17 ? 7.158 -4.678 -12.356 1.00 0.00 17 GLU A C 4
ATOM 6008 O O . GLU A 1 17 ? 7.528 -3.541 -12.143 1.00 0.00 17 GLU A O 4
ATOM 6020 N N . SER A 1 18 ? 6.422 -4.959 -13.397 1.00 0.00 18 SER A N 4
ATOM 6021 C CA . SER A 1 18 ? 6.026 -3.871 -14.344 1.00 0.00 18 SER A CA 4
ATOM 6022 C C . SER A 1 18 ? 4.641 -3.295 -14.021 1.00 0.00 18 SER A C 4
ATOM 6023 O O . SER A 1 18 ? 4.332 -2.177 -14.385 1.00 0.00 18 SER A O 4
ATOM 6031 N N . MET A 1 19 ? 3.800 -4.036 -13.357 1.00 0.00 19 MET A N 4
ATOM 6032 C CA . MET A 1 19 ? 2.441 -3.502 -13.041 1.00 0.00 19 MET A CA 4
ATOM 6033 C C . MET A 1 19 ? 2.516 -2.507 -11.884 1.00 0.00 19 MET A C 4
ATOM 6034 O O . MET A 1 19 ? 1.877 -1.474 -11.898 1.00 0.00 19 MET A O 4
ATOM 6048 N N . ILE A 1 20 ? 3.290 -2.812 -10.885 1.00 0.00 20 ILE A N 4
ATOM 6049 C CA . ILE A 1 20 ? 3.409 -1.889 -9.725 1.00 0.00 20 ILE A CA 4
ATOM 6050 C C . ILE A 1 20 ? 4.630 -0.990 -9.893 1.00 0.00 20 ILE A C 4
ATOM 6051 O O . ILE A 1 20 ? 5.496 -0.931 -9.044 1.00 0.00 20 ILE A O 4
ATOM 6067 N N . ALA A 1 21 ? 4.702 -0.294 -10.986 1.00 0.00 21 ALA A N 4
ATOM 6068 C CA . ALA A 1 21 ? 5.862 0.603 -11.226 1.00 0.00 21 ALA A CA 4
ATOM 6069 C C . ALA A 1 21 ? 5.374 1.907 -11.857 1.00 0.00 21 ALA A C 4
ATOM 6070 O O . ALA A 1 21 ? 5.046 2.854 -11.169 1.00 0.00 21 ALA A O 4
ATOM 6077 N N . MET A 1 22 ? 5.298 1.965 -13.156 1.00 0.00 22 MET A N 4
ATOM 6078 C CA . MET A 1 22 ? 4.799 3.209 -13.800 1.00 0.00 22 MET A CA 4
ATOM 6079 C C . MET A 1 22 ? 3.479 3.603 -13.122 1.00 0.00 22 MET A C 4
ATOM 6080 O O . MET A 1 22 ? 3.093 4.754 -13.100 1.00 0.00 22 MET A O 4
ATOM 6094 N N . LEU A 1 23 ? 2.795 2.644 -12.553 1.00 0.00 23 LEU A N 4
ATOM 6095 C CA . LEU A 1 23 ? 1.510 2.947 -11.859 1.00 0.00 23 LEU A CA 4
ATOM 6096 C C . LEU A 1 23 ? 1.795 3.589 -10.495 1.00 0.00 23 LEU A C 4
ATOM 6097 O O . LEU A 1 23 ? 0.933 4.190 -9.887 1.00 0.00 23 LEU A O 4
ATOM 6113 N N . ILE A 1 24 ? 3.000 3.464 -10.009 1.00 0.00 24 ILE A N 4
ATOM 6114 C CA . ILE A 1 24 ? 3.337 4.062 -8.683 1.00 0.00 24 ILE A CA 4
ATOM 6115 C C . ILE A 1 24 ? 4.304 5.235 -8.858 1.00 0.00 24 ILE A C 4
ATOM 6116 O O . ILE A 1 24 ? 4.331 6.159 -8.069 1.00 0.00 24 ILE A O 4
ATOM 6132 N N . GLU A 1 25 ? 5.104 5.192 -9.884 1.00 0.00 25 GLU A N 4
ATOM 6133 C CA . GLU A 1 25 ? 6.088 6.289 -10.122 1.00 0.00 25 GLU A CA 4
ATOM 6134 C C . GLU A 1 25 ? 5.390 7.526 -10.691 1.00 0.00 25 GLU A C 4
ATOM 6135 O O . GLU A 1 25 ? 5.830 8.642 -10.497 1.00 0.00 25 GLU A O 4
ATOM 6147 N N . ASP A 1 26 ? 4.311 7.337 -11.397 1.00 0.00 26 ASP A N 4
ATOM 6148 C CA . ASP A 1 26 ? 3.592 8.503 -11.985 1.00 0.00 26 ASP A CA 4
ATOM 6149 C C . ASP A 1 26 ? 2.855 9.280 -10.889 1.00 0.00 26 ASP A C 4
ATOM 6150 O O . ASP A 1 26 ? 2.904 10.494 -10.836 1.00 0.00 26 ASP A O 4
ATOM 6159 N N . THR A 1 27 ? 2.179 8.592 -10.012 1.00 0.00 27 THR A N 4
ATOM 6160 C CA . THR A 1 27 ? 1.451 9.295 -8.921 1.00 0.00 27 THR A CA 4
ATOM 6161 C C . THR A 1 27 ? 2.443 10.091 -8.073 1.00 0.00 27 THR A C 4
ATOM 6162 O O . THR A 1 27 ? 2.272 11.271 -7.842 1.00 0.00 27 THR A O 4
ATOM 6173 N N . LEU A 1 28 ? 3.487 9.455 -7.618 1.00 0.00 28 LEU A N 4
ATOM 6174 C CA . LEU A 1 28 ? 4.499 10.177 -6.796 1.00 0.00 28 LEU A CA 4
ATOM 6175 C C . LEU A 1 28 ? 5.090 11.331 -7.606 1.00 0.00 28 LEU A C 4
ATOM 6176 O O . LEU A 1 28 ? 5.349 12.399 -7.089 1.00 0.00 28 LEU A O 4
ATOM 6192 N N . CYS A 1 29 ? 5.298 11.124 -8.876 1.00 0.00 29 CYS A N 4
ATOM 6193 C CA . CYS A 1 29 ? 5.867 12.208 -9.723 1.00 0.00 29 CYS A CA 4
ATOM 6194 C C . CYS A 1 29 ? 5.084 13.508 -9.516 1.00 0.00 29 CYS A C 4
ATOM 6195 O O . CYS A 1 29 ? 5.626 14.592 -9.598 1.00 0.00 29 CYS A O 4
ATOM 6203 N N . GLU A 1 30 ? 3.808 13.405 -9.263 1.00 0.00 30 GLU A N 4
ATOM 6204 C CA . GLU A 1 30 ? 2.985 14.626 -9.069 1.00 0.00 30 GLU A CA 4
ATOM 6205 C C . GLU A 1 30 ? 2.828 14.962 -7.580 1.00 0.00 30 GLU A C 4
ATOM 6206 O O . GLU A 1 30 ? 2.834 16.114 -7.195 1.00 0.00 30 GLU A O 4
ATOM 6218 N N . LEU A 1 31 ? 2.674 13.973 -6.740 1.00 0.00 31 LEU A N 4
ATOM 6219 C CA . LEU A 1 31 ? 2.503 14.259 -5.284 1.00 0.00 31 LEU A CA 4
ATOM 6220 C C . LEU A 1 31 ? 3.859 14.506 -4.616 1.00 0.00 31 LEU A C 4
ATOM 6221 O O . LEU A 1 31 ? 4.088 15.543 -4.028 1.00 0.00 31 LEU A O 4
ATOM 6237 N N . GLY A 1 32 ? 4.765 13.572 -4.707 1.00 0.00 32 GLY A N 4
ATOM 6238 C CA . GLY A 1 32 ? 6.102 13.774 -4.080 1.00 0.00 32 GLY A CA 4
ATOM 6239 C C . GLY A 1 32 ? 6.252 12.872 -2.850 1.00 0.00 32 GLY A C 4
ATOM 6240 O O . GLY A 1 32 ? 7.186 13.015 -2.087 1.00 0.00 32 GLY A O 4
ATOM 6244 N N . HIS A 1 33 ? 5.338 11.953 -2.652 1.00 0.00 33 HIS A N 4
ATOM 6245 C CA . HIS A 1 33 ? 5.418 11.036 -1.474 1.00 0.00 33 HIS A CA 4
ATOM 6246 C C . HIS A 1 33 ? 6.879 10.706 -1.145 1.00 0.00 33 HIS A C 4
ATOM 6247 O O . HIS A 1 33 ? 7.733 10.705 -2.008 1.00 0.00 33 HIS A O 4
ATOM 6261 N N . GLU A 1 34 ? 7.174 10.443 0.100 1.00 0.00 34 GLU A N 4
ATOM 6262 C CA . GLU A 1 34 ? 8.583 10.131 0.486 1.00 0.00 34 GLU A CA 4
ATOM 6263 C C . GLU A 1 34 ? 9.038 8.810 -0.139 1.00 0.00 34 GLU A C 4
ATOM 6264 O O . GLU A 1 34 ? 9.421 7.885 0.549 1.00 0.00 34 GLU A O 4
ATOM 6276 N N . VAL A 1 35 ? 9.005 8.721 -1.439 1.00 0.00 35 VAL A N 4
ATOM 6277 C CA . VAL A 1 35 ? 9.442 7.469 -2.119 1.00 0.00 35 VAL A CA 4
ATOM 6278 C C . VAL A 1 35 ? 8.550 6.296 -1.713 1.00 0.00 35 VAL A C 4
ATOM 6279 O O . VAL A 1 35 ? 8.421 5.972 -0.548 1.00 0.00 35 VAL A O 4
ATOM 6292 N N . ALA A 1 36 ? 7.941 5.654 -2.668 1.00 0.00 36 ALA A N 4
ATOM 6293 C CA . ALA A 1 36 ? 7.065 4.500 -2.355 1.00 0.00 36 ALA A CA 4
ATOM 6294 C C . ALA A 1 36 ? 7.825 3.199 -2.612 1.00 0.00 36 ALA A C 4
ATOM 6295 O O . ALA A 1 36 ? 9.039 3.163 -2.594 1.00 0.00 36 ALA A O 4
ATOM 6302 N N . ALA A 1 37 ? 7.122 2.135 -2.865 1.00 0.00 37 ALA A N 4
ATOM 6303 C CA . ALA A 1 37 ? 7.804 0.843 -3.140 1.00 0.00 37 ALA A CA 4
ATOM 6304 C C . ALA A 1 37 ? 7.328 0.311 -4.490 1.0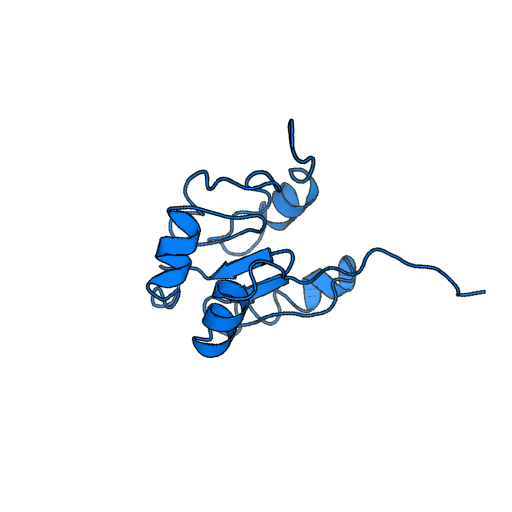0 0.00 37 ALA A C 4
ATOM 6305 O O . ALA A 1 37 ? 6.157 0.377 -4.808 1.00 0.00 37 ALA A O 4
ATOM 6312 N N . THR A 1 38 ? 8.227 -0.196 -5.292 1.00 0.00 38 THR A N 4
ATOM 6313 C CA . THR A 1 38 ? 7.831 -0.712 -6.631 1.00 0.00 38 THR A CA 4
ATOM 6314 C C . THR A 1 38 ? 8.126 -2.206 -6.736 1.00 0.00 38 THR A C 4
ATOM 6315 O O . THR A 1 38 ? 9.055 -2.714 -6.141 1.00 0.00 38 THR A O 4
ATOM 6326 N N . ALA A 1 39 ? 7.337 -2.910 -7.493 1.00 0.00 39 ALA A N 4
ATOM 6327 C CA . ALA A 1 39 ? 7.557 -4.374 -7.645 1.00 0.00 39 ALA A CA 4
ATOM 6328 C C . ALA A 1 39 ? 7.622 -5.013 -6.267 1.00 0.00 39 ALA A C 4
ATOM 6329 O O . ALA A 1 39 ? 7.558 -4.331 -5.275 1.00 0.00 39 ALA A O 4
ATOM 6336 N N . SER A 1 40 ? 7.742 -6.308 -6.190 1.00 0.00 40 SER A N 4
ATOM 6337 C CA . SER A 1 40 ? 7.804 -6.961 -4.852 1.00 0.00 40 SER A CA 4
ATOM 6338 C C . SER A 1 40 ? 9.261 -7.198 -4.447 1.00 0.00 40 SER A C 4
ATOM 6339 O O . SER A 1 40 ? 10.053 -7.716 -5.208 1.00 0.00 40 SER A O 4
ATOM 6347 N N . ARG A 1 41 ? 9.622 -6.805 -3.255 1.00 0.00 41 ARG A N 4
ATOM 6348 C CA . ARG A 1 41 ? 11.024 -6.986 -2.799 1.00 0.00 41 ARG A CA 4
ATOM 6349 C C . ARG A 1 41 ? 11.061 -7.455 -1.344 1.00 0.00 41 ARG A C 4
ATOM 6350 O O . ARG A 1 41 ? 10.516 -6.819 -0.464 1.00 0.00 41 ARG A O 4
ATOM 6371 N N . MET A 1 42 ? 11.701 -8.559 -1.083 1.00 0.00 42 MET A N 4
ATOM 6372 C CA . MET A 1 42 ? 11.774 -9.067 0.313 1.00 0.00 42 MET A CA 4
ATOM 6373 C C . MET A 1 42 ? 12.611 -8.124 1.183 1.00 0.00 42 MET A C 4
ATOM 6374 O O . MET A 1 42 ? 12.329 -7.926 2.349 1.00 0.00 42 MET A O 4
ATOM 6388 N N . GLN A 1 43 ? 13.640 -7.542 0.628 1.00 0.00 43 GLN A N 4
ATOM 6389 C CA . GLN A 1 43 ? 14.491 -6.615 1.430 1.00 0.00 43 GLN A CA 4
ATOM 6390 C C . GLN A 1 43 ? 13.652 -5.433 1.915 1.00 0.00 43 GLN A C 4
ATOM 6391 O O . GLN A 1 43 ? 13.562 -5.165 3.096 1.00 0.00 43 GLN A O 4
ATOM 6405 N N . GLU A 1 44 ? 13.031 -4.729 1.009 1.00 0.00 44 GLU A N 4
ATOM 6406 C CA . GLU A 1 44 ? 12.191 -3.574 1.414 1.00 0.00 44 GLU A CA 4
ATOM 6407 C C . GLU A 1 44 ? 10.909 -4.076 2.085 1.00 0.00 44 GLU A C 4
ATOM 6408 O O . GLU A 1 44 ? 10.511 -3.591 3.125 1.00 0.00 44 GLU A O 4
ATOM 6420 N N . ALA A 1 45 ? 10.264 -5.053 1.503 1.00 0.00 45 ALA A N 4
ATOM 6421 C CA . ALA A 1 45 ? 9.014 -5.589 2.117 1.00 0.00 45 ALA A CA 4
ATOM 6422 C C . ALA A 1 45 ? 9.237 -5.843 3.608 1.00 0.00 45 ALA A C 4
ATOM 6423 O O . ALA A 1 45 ? 8.336 -5.714 4.412 1.00 0.00 45 ALA A O 4
ATOM 6430 N N . LEU A 1 46 ? 10.434 -6.196 3.986 1.00 0.00 46 LEU A N 4
ATOM 6431 C CA . LEU A 1 46 ? 10.715 -6.443 5.424 1.00 0.00 46 LEU A CA 4
ATOM 6432 C C . LEU A 1 46 ? 10.669 -5.117 6.184 1.00 0.00 46 LEU A C 4
ATOM 6433 O O . LEU A 1 46 ? 10.169 -5.034 7.287 1.00 0.00 46 LEU A O 4
ATOM 6449 N N . ASP A 1 47 ? 11.184 -4.077 5.591 1.00 0.00 47 ASP A N 4
ATOM 6450 C CA . ASP A 1 47 ? 11.172 -2.751 6.265 1.00 0.00 47 ASP A CA 4
ATOM 6451 C C . ASP A 1 47 ? 9.732 -2.342 6.594 1.00 0.00 47 ASP A C 4
ATOM 6452 O O . ASP A 1 47 ? 9.477 -1.674 7.575 1.00 0.00 47 ASP A O 4
ATOM 6461 N N . ILE A 1 48 ? 8.790 -2.740 5.782 1.00 0.00 48 ILE A N 4
ATOM 6462 C CA . ILE A 1 48 ? 7.371 -2.380 6.046 1.00 0.00 48 ILE A CA 4
ATOM 6463 C C . ILE A 1 48 ? 6.660 -3.545 6.746 1.00 0.00 48 ILE A C 4
ATOM 6464 O O . ILE A 1 48 ? 5.526 -3.437 7.167 1.00 0.00 48 ILE A O 4
ATOM 6480 N N . ALA A 1 49 ? 7.316 -4.665 6.865 1.00 0.00 49 ALA A N 4
ATOM 6481 C CA . ALA A 1 49 ? 6.681 -5.831 7.530 1.00 0.00 49 ALA A CA 4
ATOM 6482 C C . ALA A 1 49 ? 6.943 -5.802 9.040 1.00 0.00 49 ALA A C 4
ATOM 6483 O O . ALA A 1 49 ? 6.083 -6.134 9.832 1.00 0.00 49 ALA A O 4
ATOM 6490 N N . ARG A 1 50 ? 8.124 -5.420 9.447 1.00 0.00 50 ARG A N 4
ATOM 6491 C CA . ARG A 1 50 ? 8.432 -5.389 10.904 1.00 0.00 50 ARG A CA 4
ATOM 6492 C C . ARG A 1 50 ? 8.402 -3.950 11.433 1.00 0.00 50 ARG A C 4
ATOM 6493 O O . ARG A 1 50 ? 8.556 -3.715 12.615 1.00 0.00 50 ARG A O 4
ATOM 6514 N N . LYS A 1 51 ? 8.222 -2.986 10.572 1.00 0.00 51 LYS A N 4
ATOM 6515 C CA . LYS A 1 51 ? 8.203 -1.571 11.034 1.00 0.00 51 LYS A CA 4
ATOM 6516 C C . LYS A 1 51 ? 6.798 -1.161 11.483 1.00 0.00 51 LYS A C 4
ATOM 6517 O O . LYS A 1 51 ? 6.614 -0.609 12.550 1.00 0.00 51 LYS A O 4
ATOM 6536 N N . GLY A 1 52 ? 5.805 -1.415 10.677 1.00 0.00 52 GLY A N 4
ATOM 6537 C CA . GLY A 1 52 ? 4.421 -1.023 11.067 1.00 0.00 52 GLY A CA 4
ATOM 6538 C C . GLY A 1 52 ? 4.422 0.450 11.480 1.00 0.00 52 GLY A C 4
ATOM 6539 O O . GLY A 1 52 ? 3.766 0.845 12.424 1.00 0.00 52 GLY A O 4
ATOM 6543 N N . GLN A 1 53 ? 5.163 1.264 10.777 1.00 0.00 53 GLN A N 4
ATOM 6544 C CA . GLN A 1 53 ? 5.224 2.716 11.117 1.00 0.00 53 GLN A CA 4
ATOM 6545 C C . GLN A 1 53 ? 4.958 3.559 9.867 1.00 0.00 53 GLN A C 4
ATOM 6546 O O . GLN A 1 53 ? 4.374 4.622 9.933 1.00 0.00 53 GLN A O 4
ATOM 6560 N N . PHE A 1 54 ? 5.389 3.091 8.728 1.00 0.00 54 PHE A N 4
ATOM 6561 C CA . PHE A 1 54 ? 5.167 3.860 7.469 1.00 0.00 54 PHE A CA 4
ATOM 6562 C C . PHE A 1 54 ? 3.685 4.196 7.309 1.00 0.00 54 PHE A C 4
ATOM 6563 O O . PHE A 1 54 ? 2.898 4.041 8.223 1.00 0.00 54 PHE A O 4
ATOM 6580 N N . ASP A 1 55 ? 3.299 4.654 6.152 1.00 0.00 55 ASP A N 4
ATOM 6581 C CA . ASP A 1 55 ? 1.869 5.000 5.929 1.00 0.00 55 ASP A CA 4
ATOM 6582 C C . ASP A 1 55 ? 1.106 3.796 5.371 1.00 0.00 55 ASP A C 4
ATOM 6583 O O . ASP A 1 55 ? 0.025 3.475 5.821 1.00 0.00 55 ASP A O 4
ATOM 6592 N N . ILE A 1 56 ? 1.636 3.129 4.384 1.00 0.00 56 ILE A N 4
ATOM 6593 C CA . ILE A 1 56 ? 0.886 1.972 3.824 1.00 0.00 56 ILE A CA 4
ATOM 6594 C C . ILE A 1 56 ? 1.811 0.851 3.359 1.00 0.00 56 ILE A C 4
ATOM 6595 O O . ILE A 1 56 ? 3.015 1.004 3.297 1.00 0.00 56 ILE A O 4
ATOM 6611 N N . ALA A 1 57 ? 1.248 -0.291 3.048 1.00 0.00 57 ALA A N 4
ATOM 6612 C CA . ALA A 1 57 ? 2.087 -1.437 2.605 1.00 0.00 57 ALA A CA 4
ATOM 6613 C C . ALA A 1 57 ? 1.302 -2.369 1.678 1.00 0.00 57 ALA A C 4
ATOM 6614 O O . ALA A 1 57 ? 0.516 -3.175 2.127 1.00 0.00 57 ALA A O 4
ATOM 6621 N N . ILE A 1 58 ? 1.532 -2.314 0.396 1.00 0.00 58 ILE A N 4
ATOM 6622 C CA . ILE A 1 58 ? 0.805 -3.244 -0.504 1.00 0.00 58 ILE A CA 4
ATOM 6623 C C . ILE A 1 58 ? 1.768 -4.331 -0.959 1.00 0.00 58 ILE A C 4
ATOM 6624 O O . ILE A 1 58 ? 2.845 -4.067 -1.453 1.00 0.00 58 ILE A O 4
ATOM 6640 N N . ILE A 1 59 ? 1.380 -5.546 -0.770 1.00 0.00 59 ILE A N 4
ATOM 6641 C CA . ILE A 1 59 ? 2.243 -6.691 -1.151 1.00 0.00 59 ILE A CA 4
ATOM 6642 C C . ILE A 1 59 ? 1.363 -7.860 -1.599 1.00 0.00 59 ILE A C 4
ATOM 6643 O O . ILE A 1 59 ? 1.140 -8.801 -0.865 1.00 0.00 59 ILE A O 4
ATOM 6659 N N . ASP A 1 60 ? 0.848 -7.794 -2.796 1.00 0.00 60 ASP A N 4
ATOM 6660 C CA . ASP A 1 60 ? -0.039 -8.893 -3.288 1.00 0.00 60 ASP A CA 4
ATOM 6661 C C . ASP A 1 60 ? 0.521 -10.260 -2.888 1.00 0.00 60 ASP A C 4
ATOM 6662 O O . ASP A 1 60 ? 1.715 -10.486 -2.908 1.00 0.00 60 ASP A O 4
ATOM 6671 N N . VAL A 1 61 ? -0.339 -11.170 -2.518 1.00 0.00 61 VAL A N 4
ATOM 6672 C CA . VAL A 1 61 ? 0.128 -12.528 -2.107 1.00 0.00 61 VAL A CA 4
ATOM 6673 C C . VAL A 1 61 ? -0.476 -13.600 -3.014 1.00 0.00 61 VAL A C 4
ATOM 6674 O O . VAL A 1 61 ? -0.541 -14.762 -2.664 1.00 0.00 61 VAL A O 4
ATOM 6687 N N . ASN A 1 62 ? -0.898 -13.221 -4.182 1.00 0.00 62 ASN A N 4
ATOM 6688 C CA . ASN A 1 62 ? -1.477 -14.214 -5.130 1.00 0.00 62 ASN A CA 4
ATOM 6689 C C . ASN A 1 62 ? -1.005 -13.897 -6.549 1.00 0.00 62 ASN A C 4
ATOM 6690 O O . ASN A 1 62 ? -1.443 -14.495 -7.511 1.00 0.00 62 ASN A O 4
ATOM 6701 N N . LEU A 1 63 ? -0.104 -12.962 -6.679 1.00 0.00 63 LEU A N 4
ATOM 6702 C CA . LEU A 1 63 ? 0.415 -12.602 -8.021 1.00 0.00 63 LEU A CA 4
ATOM 6703 C C . LEU A 1 63 ? 1.852 -13.093 -8.138 1.00 0.00 63 LEU A C 4
ATOM 6704 O O . LEU A 1 63 ? 2.658 -12.892 -7.250 1.00 0.00 63 LEU A O 4
ATOM 6720 N N . ASP A 1 64 ? 2.173 -13.750 -9.216 1.00 0.00 64 ASP A N 4
ATOM 6721 C CA . ASP A 1 64 ? 3.557 -14.282 -9.403 1.00 0.00 64 ASP A CA 4
ATOM 6722 C C . ASP A 1 64 ? 3.776 -15.544 -8.554 1.00 0.00 64 ASP A C 4
ATOM 6723 O O . ASP A 1 64 ? 4.727 -16.271 -8.762 1.00 0.00 64 ASP A O 4
ATOM 6732 N N . GLY A 1 65 ? 2.907 -15.835 -7.610 1.00 0.00 65 GLY A N 4
ATOM 6733 C CA . GLY A 1 65 ? 3.109 -17.072 -6.796 1.00 0.00 65 GLY A CA 4
ATOM 6734 C C . GLY A 1 65 ? 3.032 -16.764 -5.299 1.00 0.00 65 GLY A C 4
ATOM 6735 O O . GLY A 1 65 ? 3.546 -17.500 -4.481 1.00 0.00 65 GLY A O 4
ATOM 6739 N N . GLU A 1 66 ? 2.383 -15.699 -4.933 1.00 0.00 66 GLU A N 4
ATOM 6740 C CA . GLU A 1 66 ? 2.256 -15.356 -3.487 1.00 0.00 66 GLU A CA 4
ATOM 6741 C C . GLU A 1 66 ? 3.607 -14.972 -2.874 1.00 0.00 66 GLU A C 4
ATOM 6742 O O . GLU A 1 66 ? 4.046 -15.579 -1.917 1.00 0.00 66 GLU A O 4
ATOM 6754 N N . PRO A 1 67 ? 4.209 -13.957 -3.429 1.00 0.00 67 PRO A N 4
ATOM 6755 C CA . PRO A 1 67 ? 5.504 -13.465 -2.912 1.00 0.00 67 PRO A CA 4
ATOM 6756 C C . PRO A 1 67 ? 5.269 -12.444 -1.788 1.00 0.00 67 PRO A C 4
ATOM 6757 O O . PRO A 1 67 ? 6.043 -11.526 -1.600 1.00 0.00 67 PRO A O 4
ATOM 6768 N N . SER A 1 68 ? 4.195 -12.585 -1.054 1.00 0.00 68 SER A N 4
ATOM 6769 C CA . SER A 1 68 ? 3.898 -11.610 0.039 1.00 0.00 68 SER A CA 4
ATOM 6770 C C . SER A 1 68 ? 4.522 -12.053 1.364 1.00 0.00 68 SER A C 4
ATOM 6771 O O . SER A 1 68 ? 4.173 -11.554 2.412 1.00 0.00 68 SER A O 4
ATOM 6779 N N . TYR A 1 69 ? 5.448 -12.969 1.322 1.00 0.00 69 TYR A N 4
ATOM 6780 C CA . TYR A 1 69 ? 6.113 -13.439 2.578 1.00 0.00 69 TYR A CA 4
ATOM 6781 C C . TYR A 1 69 ? 5.085 -13.723 3.680 1.00 0.00 69 TYR A C 4
ATOM 6782 O O . TYR A 1 69 ? 3.904 -13.435 3.554 1.00 0.00 69 TYR A O 4
ATOM 6800 N N . PRO A 1 70 ? 5.583 -14.285 4.741 1.00 0.00 70 PRO A N 4
ATOM 6801 C CA . PRO A 1 70 ? 4.722 -14.618 5.893 1.00 0.00 70 PRO A CA 4
ATOM 6802 C C . PRO A 1 70 ? 4.322 -13.345 6.642 1.00 0.00 70 PRO A C 4
ATOM 6803 O O . PRO A 1 70 ? 3.621 -13.400 7.633 1.00 0.00 70 PRO A O 4
ATOM 6814 N N . VAL A 1 71 ? 4.755 -12.194 6.187 1.00 0.00 71 VAL A N 4
ATOM 6815 C CA . VAL A 1 71 ? 4.370 -10.955 6.911 1.00 0.00 71 VAL A CA 4
ATOM 6816 C C . VAL A 1 71 ? 3.131 -10.321 6.274 1.00 0.00 71 VAL A C 4
ATOM 6817 O O . VAL A 1 71 ? 2.119 -10.196 6.927 1.00 0.00 71 VAL A O 4
ATOM 6830 N N . ALA A 1 72 ? 3.153 -9.963 5.010 1.00 0.00 72 ALA A N 4
ATOM 6831 C CA . ALA A 1 72 ? 1.907 -9.407 4.408 1.00 0.00 72 ALA A CA 4
ATOM 6832 C C . ALA A 1 72 ? 0.782 -10.353 4.789 1.00 0.00 72 ALA A C 4
ATOM 6833 O O . ALA A 1 72 ? -0.324 -9.958 5.104 1.00 0.00 72 ALA A O 4
ATOM 6840 N N . ASP A 1 73 ? 1.103 -11.616 4.804 1.00 0.00 73 ASP A N 4
ATOM 6841 C CA . ASP A 1 73 ? 0.118 -12.642 5.211 1.00 0.00 73 ASP A CA 4
ATOM 6842 C C . ASP A 1 73 ? -0.374 -12.328 6.618 1.00 0.00 73 ASP A C 4
ATOM 6843 O O . ASP A 1 73 ? -1.555 -12.221 6.882 1.00 0.00 73 ASP A O 4
ATOM 6852 N N . ILE A 1 74 ? 0.557 -12.179 7.519 1.00 0.00 74 ILE A N 4
ATOM 6853 C CA . ILE A 1 74 ? 0.206 -11.867 8.933 1.00 0.00 74 ILE A CA 4
ATOM 6854 C C . ILE A 1 74 ? -0.396 -10.470 9.001 1.00 0.00 74 ILE A C 4
ATOM 6855 O O . ILE A 1 74 ? -1.390 -10.235 9.661 1.00 0.00 74 ILE A O 4
ATOM 6871 N N . LEU A 1 75 ? 0.190 -9.549 8.292 1.00 0.00 75 LEU A N 4
ATOM 6872 C CA . LEU A 1 75 ? -0.345 -8.167 8.268 1.00 0.00 75 LEU A CA 4
ATOM 6873 C C . LEU A 1 75 ? -1.862 -8.238 8.082 1.00 0.00 75 LEU A C 4
ATOM 6874 O O . LEU A 1 75 ? -2.594 -7.346 8.460 1.00 0.00 75 LEU A O 4
ATOM 6890 N N . ALA A 1 76 ? -2.330 -9.310 7.499 1.00 0.00 76 ALA A N 4
ATOM 6891 C CA . ALA A 1 76 ? -3.784 -9.482 7.272 1.00 0.00 76 ALA A CA 4
ATOM 6892 C C . ALA A 1 76 ? -4.431 -10.252 8.435 1.00 0.00 76 ALA A C 4
ATOM 6893 O O . ALA A 1 76 ? -5.533 -9.952 8.850 1.00 0.00 76 ALA A O 4
ATOM 6900 N N . GLU A 1 77 ? -3.762 -11.248 8.956 1.00 0.00 77 GLU A N 4
ATOM 6901 C CA . GLU A 1 77 ? -4.353 -12.036 10.080 1.00 0.00 77 GLU A CA 4
ATOM 6902 C C . GLU A 1 77 ? -4.676 -11.126 11.273 1.00 0.00 77 GLU A C 4
ATOM 6903 O O . GLU A 1 77 ? -5.373 -11.514 12.189 1.00 0.00 77 GLU A O 4
ATOM 6915 N N . ARG A 1 78 ? -4.178 -9.922 11.268 1.00 0.00 78 ARG A N 4
ATOM 6916 C CA . ARG A 1 78 ? -4.455 -8.994 12.393 1.00 0.00 78 ARG A CA 4
ATOM 6917 C C . ARG A 1 78 ? -4.691 -7.579 11.858 1.00 0.00 78 ARG A C 4
ATOM 6918 O O . ARG A 1 78 ? -5.530 -6.849 12.347 1.00 0.00 78 ARG A O 4
ATOM 6939 N N . ASN A 1 79 ? -3.964 -7.196 10.847 1.00 0.00 79 ASN A N 4
ATOM 6940 C CA . ASN A 1 79 ? -4.145 -5.844 10.262 1.00 0.00 79 ASN A CA 4
ATOM 6941 C C . ASN A 1 79 ? -3.794 -4.749 11.275 1.00 0.00 79 ASN A C 4
ATOM 6942 O O . ASN A 1 79 ? -4.223 -4.764 12.412 1.00 0.00 79 ASN A O 4
ATOM 6953 N N . VAL A 1 80 ? -3.012 -3.800 10.844 1.00 0.00 80 VAL A N 4
ATOM 6954 C CA . VAL A 1 80 ? -2.595 -2.669 11.721 1.00 0.00 80 VAL A CA 4
ATOM 6955 C C . VAL A 1 80 ? -2.699 -1.384 10.872 1.00 0.00 80 VAL A C 4
ATOM 6956 O O . VAL A 1 80 ? -3.276 -1.440 9.807 1.00 0.00 80 VAL A O 4
ATOM 6969 N N . PRO A 1 81 ? -2.157 -0.267 11.307 1.00 0.00 81 PRO A N 4
ATOM 6970 C CA . PRO A 1 81 ? -2.258 0.946 10.457 1.00 0.00 81 PRO A CA 4
ATOM 6971 C C . PRO A 1 81 ? -1.475 0.698 9.173 1.00 0.00 81 PRO A C 4
ATOM 6972 O O . PRO A 1 81 ? -0.274 0.517 9.192 1.00 0.00 81 PRO A O 4
ATOM 6983 N N . PHE A 1 82 ? -2.165 0.646 8.066 1.00 0.00 82 PHE A N 4
ATOM 6984 C CA . PHE A 1 82 ? -1.506 0.345 6.769 1.00 0.00 82 PHE A CA 4
ATOM 6985 C C . PHE A 1 82 ? -2.548 0.192 5.662 1.00 0.00 82 PHE A C 4
ATOM 6986 O O . PHE A 1 82 ? -3.616 0.770 5.692 1.00 0.00 82 PHE A O 4
ATOM 7003 N N . ILE A 1 83 ? -2.241 -0.651 4.722 1.00 0.00 83 ILE A N 4
ATOM 7004 C CA . ILE A 1 83 ? -3.181 -0.955 3.622 1.00 0.00 83 ILE A CA 4
ATOM 7005 C C . ILE A 1 83 ? -2.610 -2.134 2.850 1.00 0.00 83 ILE A C 4
ATOM 7006 O O . ILE A 1 83 ? -1.429 -2.396 2.928 1.00 0.00 83 ILE A O 4
ATOM 7022 N N . PHE A 1 84 ? -3.414 -2.866 2.137 1.00 0.00 84 PHE A N 4
ATOM 7023 C CA . PHE A 1 84 ? -2.850 -4.042 1.421 1.00 0.00 84 PHE A CA 4
ATOM 7024 C C . PHE A 1 84 ? -3.689 -4.467 0.221 1.00 0.00 84 PHE A C 4
ATOM 7025 O O . PHE A 1 84 ? -4.824 -4.058 0.024 1.00 0.00 84 PHE A O 4
ATOM 7042 N N . ALA A 1 85 ? -3.127 -5.322 -0.573 1.00 0.00 85 ALA A N 4
ATOM 7043 C CA . ALA A 1 85 ? -3.856 -5.830 -1.747 1.00 0.00 85 ALA A CA 4
ATOM 7044 C C . ALA A 1 85 ? -3.428 -7.274 -2.004 1.00 0.00 85 ALA A C 4
ATOM 7045 O O . ALA A 1 85 ? -2.413 -7.720 -1.508 1.00 0.00 85 ALA A O 4
ATOM 7052 N N . THR A 1 86 ? -4.183 -8.017 -2.761 1.00 0.00 86 THR A N 4
ATOM 7053 C CA . THR A 1 86 ? -3.792 -9.433 -3.019 1.00 0.00 86 THR A CA 4
ATOM 7054 C C . THR A 1 86 ? -4.922 -10.164 -3.753 1.00 0.00 86 THR A C 4
ATOM 7055 O O . THR A 1 86 ? -6.024 -9.668 -3.867 1.00 0.00 86 THR A O 4
ATOM 7066 N N . GLY A 1 87 ? -4.665 -11.358 -4.213 1.00 0.00 87 GLY A N 4
ATOM 7067 C CA . GLY A 1 87 ? -5.734 -12.139 -4.897 1.00 0.00 87 GLY A CA 4
ATOM 7068 C C . GLY A 1 87 ? -6.753 -12.540 -3.833 1.00 0.00 87 GLY A C 4
ATOM 7069 O O . GLY A 1 87 ? -6.968 -13.705 -3.560 1.00 0.00 87 GLY A O 4
ATOM 7073 N N . TYR A 1 88 ? -7.353 -11.566 -3.212 1.00 0.00 88 TYR A N 4
ATOM 7074 C CA . TYR A 1 88 ? -8.337 -11.835 -2.130 1.00 0.00 88 TYR A CA 4
ATOM 7075 C C . TYR A 1 88 ? -9.353 -10.690 -2.074 1.00 0.00 88 TYR A C 4
ATOM 7076 O O . TYR A 1 88 ? -10.527 -10.897 -1.841 1.00 0.00 88 TYR A O 4
ATOM 7094 N N . GLY A 1 89 ? -8.904 -9.479 -2.291 1.00 0.00 89 GLY A N 4
ATOM 7095 C CA . GLY A 1 89 ? -9.838 -8.317 -2.257 1.00 0.00 89 GLY A CA 4
ATOM 7096 C C . GLY A 1 89 ? -9.854 -7.718 -0.852 1.00 0.00 89 GLY A C 4
ATOM 7097 O O . GLY A 1 89 ? -10.784 -7.038 -0.466 1.00 0.00 89 GLY A O 4
ATOM 7101 N N . SER A 1 90 ? -8.830 -7.966 -0.084 1.00 0.00 90 SER A N 4
ATOM 7102 C CA . SER A 1 90 ? -8.788 -7.412 1.298 1.00 0.00 90 SER A CA 4
ATOM 7103 C C . SER A 1 90 ? -10.151 -7.589 1.971 1.00 0.00 90 SER A C 4
ATOM 7104 O O . SER A 1 90 ? -11.023 -6.754 1.849 1.00 0.00 90 SER A O 4
ATOM 7112 N N . LYS A 1 91 ? -10.339 -8.673 2.677 1.00 0.00 91 LYS A N 4
ATOM 7113 C CA . LYS A 1 91 ? -11.644 -8.910 3.360 1.00 0.00 91 LYS A CA 4
ATOM 7114 C C . LYS A 1 91 ? -11.982 -7.733 4.271 1.00 0.00 91 LYS A C 4
ATOM 7115 O O . LYS A 1 91 ? -11.750 -7.776 5.463 1.00 0.00 91 LYS A O 4
ATOM 7134 N N . GLY A 1 92 ? -12.513 -6.676 3.727 1.00 0.00 92 GLY A N 4
ATOM 7135 C CA . GLY A 1 92 ? -12.844 -5.499 4.574 1.00 0.00 92 GLY A CA 4
ATOM 7136 C C . GLY A 1 92 ? -11.545 -4.814 5.002 1.00 0.00 92 GLY A C 4
ATOM 7137 O O . GLY A 1 92 ? -11.356 -3.634 4.788 1.00 0.00 92 GLY A O 4
ATOM 7141 N N . LEU A 1 93 ? -10.648 -5.546 5.607 1.00 0.00 93 LEU A N 4
ATOM 7142 C CA . LEU A 1 93 ? -9.368 -4.934 6.048 1.00 0.00 93 LEU A CA 4
ATOM 7143 C C . LEU A 1 93 ? -9.658 -3.820 7.049 1.00 0.00 93 LEU A C 4
ATOM 7144 O O . LEU A 1 93 ? -10.366 -2.878 6.756 1.00 0.00 93 LEU A O 4
ATOM 7160 N N . ASP A 1 94 ? -9.134 -3.928 8.234 1.00 0.00 94 ASP A N 4
ATOM 7161 C CA . ASP A 1 94 ? -9.403 -2.881 9.256 1.00 0.00 94 ASP A CA 4
ATOM 7162 C C . ASP A 1 94 ? -8.152 -2.057 9.529 1.00 0.00 94 ASP A C 4
ATOM 7163 O O . ASP A 1 94 ? -7.063 -2.581 9.651 1.00 0.00 94 ASP A O 4
ATOM 7172 N N . THR A 1 95 ? -8.304 -0.768 9.625 1.00 0.00 95 THR A N 4
ATOM 7173 C CA . THR A 1 95 ? -7.131 0.101 9.884 1.00 0.00 95 THR A CA 4
ATOM 7174 C C . THR A 1 95 ? -7.580 1.558 9.982 1.00 0.00 95 THR A C 4
ATOM 7175 O O . THR A 1 95 ? -8.676 1.907 9.590 1.00 0.00 95 THR A O 4
ATOM 7186 N N . ARG A 1 96 ? -6.741 2.415 10.489 1.00 0.00 96 ARG A N 4
ATOM 7187 C CA . ARG A 1 96 ? -7.120 3.852 10.595 1.00 0.00 96 ARG A CA 4
ATOM 7188 C C . ARG A 1 96 ? -7.190 4.473 9.199 1.00 0.00 96 ARG A C 4
ATOM 7189 O O . ARG A 1 96 ? -7.500 5.637 9.040 1.00 0.00 96 ARG A O 4
ATOM 7210 N N . TYR A 1 97 ? -6.870 3.710 8.188 1.00 0.00 97 TYR A N 4
ATOM 7211 C CA . TYR A 1 97 ? -6.879 4.259 6.804 1.00 0.00 97 TYR A CA 4
ATOM 7212 C C . TYR A 1 97 ? -8.279 4.252 6.181 1.00 0.00 97 TYR A C 4
ATOM 7213 O O . TYR A 1 97 ? -8.542 4.986 5.249 1.00 0.00 97 TYR A O 4
ATOM 7231 N N . SER A 1 98 ? -9.183 3.449 6.678 1.00 0.00 98 SER A N 4
ATOM 7232 C CA . SER A 1 98 ? -10.561 3.431 6.103 1.00 0.00 98 SER A CA 4
ATOM 7233 C C . SER A 1 98 ? -10.561 2.795 4.715 1.00 0.00 98 SER A C 4
ATOM 7234 O O . SER A 1 98 ? -11.169 3.308 3.798 1.00 0.00 98 SER A O 4
ATOM 7242 N N . ASN A 1 99 ? -9.907 1.681 4.547 1.00 0.00 99 ASN A N 4
ATOM 7243 C CA . ASN A 1 99 ? -9.912 1.038 3.202 1.00 0.00 99 ASN A CA 4
ATOM 7244 C C . ASN A 1 99 ? -9.446 2.025 2.120 1.00 0.00 99 ASN A C 4
ATOM 7245 O O . ASN A 1 99 ? -10.154 2.942 1.753 1.00 0.00 99 ASN A O 4
ATOM 7256 N N . ILE A 1 100 ? -8.261 1.841 1.605 1.00 0.00 100 ILE A N 4
ATOM 7257 C CA . ILE A 1 100 ? -7.742 2.762 0.545 1.00 0.00 100 ILE A CA 4
ATOM 7258 C C . ILE A 1 100 ? -7.647 1.974 -0.791 1.00 0.00 100 ILE A C 4
ATOM 7259 O O . ILE A 1 100 ? -8.608 1.306 -1.118 1.00 0.00 100 ILE A O 4
ATOM 7275 N N . PRO A 1 101 ? -6.547 2.008 -1.557 1.00 0.00 101 PRO A N 4
ATOM 7276 C CA . PRO A 1 101 ? -6.547 1.197 -2.812 1.00 0.00 101 PRO A CA 4
ATOM 7277 C C . PRO A 1 101 ? -6.479 -0.300 -2.483 1.00 0.00 101 PRO A C 4
ATOM 7278 O O . PRO A 1 101 ? -5.694 -1.030 -3.053 1.00 0.00 101 PRO A O 4
ATOM 7289 N N . LEU A 1 102 ? -7.276 -0.764 -1.557 1.00 0.00 102 LEU A N 4
ATOM 7290 C CA . LEU A 1 102 ? -7.226 -2.205 -1.191 1.00 0.00 102 LEU A CA 4
ATOM 7291 C C . LEU A 1 102 ? -7.855 -3.079 -2.277 1.00 0.00 102 LEU A C 4
ATOM 7292 O O . LEU A 1 102 ? -8.912 -2.778 -2.786 1.00 0.00 102 LEU A O 4
ATOM 7308 N N . LEU A 1 103 ? -7.208 -4.170 -2.612 1.00 0.00 103 LEU A N 4
ATOM 7309 C CA . LEU A 1 103 ? -7.754 -5.103 -3.661 1.00 0.00 103 LEU A CA 4
ATOM 7310 C C . LEU A 1 103 ? -6.638 -6.005 -4.191 1.00 0.00 103 LEU A C 4
ATOM 7311 O O . LEU A 1 103 ? -5.586 -6.113 -3.605 1.00 0.00 103 LEU A O 4
ATOM 7327 N N . THR A 1 104 ? -6.859 -6.649 -5.304 1.00 0.00 104 THR A N 4
ATOM 7328 C CA . THR A 1 104 ? -5.804 -7.531 -5.873 1.00 0.00 104 THR A CA 4
ATOM 7329 C C . THR A 1 104 ? -4.692 -6.680 -6.494 1.00 0.00 104 THR A C 4
ATOM 7330 O O . THR A 1 104 ? -3.641 -6.499 -5.913 1.00 0.00 104 THR A O 4
ATOM 7341 N N . LYS A 1 105 ? -4.917 -6.147 -7.663 1.00 0.00 105 LYS A N 4
ATOM 7342 C CA . LYS A 1 105 ? -3.871 -5.300 -8.306 1.00 0.00 105 LYS A CA 4
ATOM 7343 C C . LYS A 1 105 ? -4.395 -3.866 -8.463 1.00 0.00 105 LYS A C 4
ATOM 7344 O O . LYS A 1 105 ? -5.474 -3.655 -8.981 1.00 0.00 105 LYS A O 4
ATOM 7363 N N . PRO A 1 106 ? -3.616 -2.929 -7.996 1.00 0.00 106 PRO A N 4
ATOM 7364 C CA . PRO A 1 106 ? -4.014 -1.501 -8.071 1.00 0.00 106 PRO A CA 4
ATOM 7365 C C . PRO A 1 106 ? -3.843 -0.951 -9.493 1.00 0.00 106 PRO A C 4
ATOM 7366 O O . PRO A 1 106 ? -2.754 -0.931 -10.032 1.00 0.00 106 PRO A O 4
ATOM 7377 N N . PHE A 1 107 ? -4.908 -0.493 -10.101 1.00 0.00 107 PHE A N 4
ATOM 7378 C CA . PHE A 1 107 ? -4.798 0.066 -11.481 1.00 0.00 107 PHE A CA 4
ATOM 7379 C C . PHE A 1 107 ? -6.086 0.803 -11.868 1.00 0.00 107 PHE A C 4
ATOM 7380 O O . PHE A 1 107 ? -6.048 1.869 -12.451 1.00 0.00 107 PHE A O 4
ATOM 7397 N N . LEU A 1 108 ? -7.225 0.248 -11.554 1.00 0.00 108 LEU A N 4
ATOM 7398 C CA . LEU A 1 108 ? -8.504 0.929 -11.913 1.00 0.00 108 LEU A CA 4
ATOM 7399 C C . LEU A 1 108 ? -9.174 1.506 -10.656 1.00 0.00 108 LEU A C 4
ATOM 7400 O O . LEU A 1 108 ? -8.860 2.600 -10.221 1.00 0.00 108 LEU A O 4
ATOM 7416 N N . ASP A 1 109 ? -10.091 0.786 -10.065 1.00 0.00 109 ASP A N 4
ATOM 7417 C CA . ASP A 1 109 ? -10.769 1.308 -8.845 1.00 0.00 109 ASP A CA 4
ATOM 7418 C C . ASP A 1 109 ? -9.732 1.675 -7.787 1.00 0.00 109 ASP A C 4
ATOM 7419 O O . ASP A 1 109 ? -9.966 2.511 -6.938 1.00 0.00 109 ASP A O 4
ATOM 7428 N N . SER A 1 110 ? -8.582 1.066 -7.836 1.00 0.00 110 SER A N 4
ATOM 7429 C CA . SER A 1 110 ? -7.535 1.397 -6.835 1.00 0.00 110 SER A CA 4
ATOM 7430 C C . SER A 1 110 ? -7.244 2.896 -6.884 1.00 0.00 110 SER A C 4
ATOM 7431 O O . SER A 1 110 ? -7.585 3.625 -5.981 1.00 0.00 110 SER A O 4
ATOM 7439 N N . GLU A 1 111 ? -6.634 3.362 -7.943 1.00 0.00 111 GLU A N 4
ATOM 7440 C CA . GLU A 1 111 ? -6.337 4.821 -8.057 1.00 0.00 111 GLU A CA 4
ATOM 7441 C C . GLU A 1 111 ? -7.522 5.635 -7.529 1.00 0.00 111 GLU A C 4
ATOM 7442 O O . GLU A 1 111 ? -7.365 6.575 -6.772 1.00 0.00 111 GLU A O 4
ATOM 7454 N N . LEU A 1 112 ? -8.710 5.263 -7.911 1.00 0.00 112 LEU A N 4
ATOM 7455 C CA . LEU A 1 112 ? -9.913 6.009 -7.419 1.00 0.00 112 LEU A CA 4
ATOM 7456 C C . LEU A 1 112 ? -10.059 5.800 -5.915 1.00 0.00 112 LEU A C 4
ATOM 7457 O O . LEU A 1 112 ? -10.091 6.738 -5.143 1.00 0.00 112 LEU A O 4
ATOM 7473 N N . GLU A 1 113 ? -10.149 4.571 -5.497 1.00 0.00 113 GLU A N 4
ATOM 7474 C CA . GLU A 1 113 ? -10.296 4.282 -4.045 1.00 0.00 113 GLU A CA 4
ATOM 7475 C C . GLU A 1 113 ? -9.059 4.723 -3.282 1.00 0.00 113 GLU A C 4
ATOM 7476 O O . GLU A 1 113 ? -9.109 4.954 -2.098 1.00 0.00 113 GLU A O 4
ATOM 7488 N N . ALA A 1 114 ? -7.942 4.802 -3.934 1.00 0.00 114 ALA A N 4
ATOM 7489 C CA . ALA A 1 114 ? -6.703 5.170 -3.200 1.00 0.00 114 ALA A CA 4
ATOM 7490 C C . ALA A 1 114 ? -6.577 6.662 -2.935 1.00 0.00 114 ALA A C 4
ATOM 7491 O O . ALA A 1 114 ? -5.788 7.071 -2.106 1.00 0.00 114 ALA A O 4
ATOM 7498 N N . VAL A 1 115 ? -7.293 7.497 -3.618 1.00 0.00 115 VAL A N 4
ATOM 7499 C CA . VAL A 1 115 ? -7.097 8.944 -3.336 1.00 0.00 115 VAL A CA 4
ATOM 7500 C C . VAL A 1 115 ? -8.319 9.565 -2.648 1.00 0.00 115 VAL A C 4
ATOM 7501 O O . VAL A 1 115 ? -8.229 10.625 -2.059 1.00 0.00 115 VAL A O 4
ATOM 7514 N N . LEU A 1 116 ? -9.453 8.927 -2.702 1.00 0.00 116 LEU A N 4
ATOM 7515 C CA . LEU A 1 116 ? -10.656 9.507 -2.032 1.00 0.00 116 LEU A CA 4
ATOM 7516 C C . LEU A 1 116 ? -10.801 8.939 -0.617 1.00 0.00 116 LEU A C 4
ATOM 7517 O O . LEU A 1 116 ? -11.091 9.650 0.325 1.00 0.00 116 LEU A O 4
ATOM 7533 N N . VAL A 1 117 ? -10.605 7.660 -0.471 1.00 0.00 117 VAL A N 4
ATOM 7534 C CA . VAL A 1 117 ? -10.729 7.016 0.871 1.00 0.00 117 VAL A CA 4
ATOM 7535 C C . VAL A 1 117 ? -10.105 7.878 1.975 1.00 0.00 117 VAL A C 4
ATOM 7536 O O . VAL A 1 117 ? -10.640 7.989 3.060 1.00 0.00 117 VAL A O 4
ATOM 7549 N N . GLN A 1 118 ? -8.961 8.453 1.726 1.00 0.00 118 GLN A N 4
ATOM 7550 C CA . GLN A 1 118 ? -8.288 9.263 2.785 1.00 0.00 118 GLN A CA 4
ATOM 7551 C C . GLN A 1 118 ? -9.049 10.557 3.100 1.00 0.00 118 GLN A C 4
ATOM 7552 O O . GLN A 1 118 ? -8.639 11.325 3.948 1.00 0.00 118 GLN A O 4
ATOM 7566 N N . ILE A 1 119 ? -10.150 10.815 2.449 1.00 0.00 119 ILE A N 4
ATOM 7567 C CA . ILE A 1 119 ? -10.900 12.069 2.761 1.00 0.00 119 ILE A CA 4
ATOM 7568 C C . ILE A 1 119 ? -12.406 11.870 2.581 1.00 0.00 119 ILE A C 4
ATOM 7569 O O . ILE A 1 119 ? -13.191 12.356 3.370 1.00 0.00 119 ILE A O 4
ATOM 7585 N N . SER A 1 120 ? -12.807 11.177 1.543 1.00 0.00 120 SER A N 4
ATOM 7586 C CA . SER A 1 120 ? -14.265 10.952 1.293 1.00 0.00 120 SER A CA 4
ATOM 7587 C C . SER A 1 120 ? -15.028 10.875 2.616 1.00 0.00 120 SER A C 4
ATOM 7588 O O . SER A 1 120 ? -15.600 11.848 3.066 1.00 0.00 120 SER A O 4
ATOM 7596 N N . LYS A 1 121 ? -15.043 9.729 3.237 1.00 0.00 121 LYS A N 4
ATOM 7597 C CA . LYS A 1 121 ? -15.768 9.589 4.537 1.00 0.00 121 LYS A CA 4
ATOM 7598 C C . LYS A 1 121 ? -17.248 9.920 4.341 1.00 0.00 121 LYS A C 4
ATOM 7599 O O . LYS A 1 121 ? -17.987 10.135 5.281 1.00 0.00 121 LYS A O 4
ATOM 7618 N N . GLU A 1 122 ? -17.673 9.963 3.112 1.00 0.00 122 GLU A N 4
ATOM 7619 C CA . GLU A 1 122 ? -19.094 10.280 2.797 1.00 0.00 122 GLU A CA 4
ATOM 7620 C C . GLU A 1 122 ? -19.224 10.517 1.291 1.00 0.00 122 GLU A C 4
ATOM 7621 O O . GLU A 1 122 ? -20.014 11.324 0.845 1.00 0.00 122 GLU A O 4
ATOM 7633 N N . VAL A 1 123 ? -18.434 9.811 0.519 1.00 0.00 123 VAL A N 4
ATOM 7634 C CA . VAL A 1 123 ? -18.453 9.959 -0.964 1.00 0.00 123 VAL A CA 4
ATOM 7635 C C . VAL A 1 123 ? -18.865 11.376 -1.378 1.00 0.00 123 VAL A C 4
ATOM 7636 O O . VAL A 1 123 ? -19.584 11.499 -2.356 1.00 0.00 123 VAL A O 4
ATOM 7649 N N . GLY A 1 1 ? 7.127 22.009 -6.393 1.00 0.00 1 GLY A N 5
ATOM 7650 C CA . GLY A 1 1 ? 7.752 23.335 -6.121 1.00 0.00 1 GLY A CA 5
ATOM 7651 C C . GLY A 1 1 ? 7.778 23.586 -4.614 1.00 0.00 1 GLY A C 5
ATOM 7652 O O . GLY A 1 1 ? 7.455 24.661 -4.148 1.00 0.00 1 GLY A O 5
ATOM 7658 N N . SER A 1 2 ? 8.159 22.603 -3.848 1.00 0.00 2 SER A N 5
ATOM 7659 C CA . SER A 1 2 ? 8.204 22.785 -2.371 1.00 0.00 2 SER A CA 5
ATOM 7660 C C . SER A 1 2 ? 9.233 21.837 -1.750 1.00 0.00 2 SER A C 5
ATOM 7661 O O . SER A 1 2 ? 9.066 20.633 -1.750 1.00 0.00 2 SER A O 5
ATOM 7669 N N . HIS A 1 3 ? 10.297 22.374 -1.221 1.00 0.00 3 HIS A N 5
ATOM 7670 C CA . HIS A 1 3 ? 11.341 21.513 -0.598 1.00 0.00 3 HIS A CA 5
ATOM 7671 C C . HIS A 1 3 ? 11.302 21.678 0.928 1.00 0.00 3 HIS A C 5
ATOM 7672 O O . HIS A 1 3 ? 11.710 22.688 1.466 1.00 0.00 3 HIS A O 5
ATOM 7686 N N . MET A 1 4 ? 10.813 20.690 1.625 1.00 0.00 4 MET A N 5
ATOM 7687 C CA . MET A 1 4 ? 10.744 20.781 3.112 1.00 0.00 4 MET A CA 5
ATOM 7688 C C . MET A 1 4 ? 10.153 19.492 3.688 1.00 0.00 4 MET A C 5
ATOM 7689 O O . MET A 1 4 ? 9.689 18.636 2.961 1.00 0.00 4 MET A O 5
ATOM 7703 N N . THR A 1 5 ? 10.158 19.346 4.985 1.00 0.00 5 THR A N 5
ATOM 7704 C CA . THR A 1 5 ? 9.586 18.112 5.590 1.00 0.00 5 THR A CA 5
ATOM 7705 C C . THR A 1 5 ? 8.599 18.482 6.693 1.00 0.00 5 THR A C 5
ATOM 7706 O O . THR A 1 5 ? 8.687 19.535 7.293 1.00 0.00 5 THR A O 5
ATOM 7717 N N . GLU A 1 6 ? 7.667 17.620 6.968 1.00 0.00 6 GLU A N 5
ATOM 7718 C CA . GLU A 1 6 ? 6.676 17.913 8.038 1.00 0.00 6 GLU A CA 5
ATOM 7719 C C . GLU A 1 6 ? 5.846 16.659 8.323 1.00 0.00 6 GLU A C 5
ATOM 7720 O O . GLU A 1 6 ? 4.657 16.619 8.076 1.00 0.00 6 GLU A O 5
ATOM 7732 N N . ARG A 1 7 ? 6.474 15.635 8.833 1.00 0.00 7 ARG A N 5
ATOM 7733 C CA . ARG A 1 7 ? 5.745 14.369 9.131 1.00 0.00 7 ARG A CA 5
ATOM 7734 C C . ARG A 1 7 ? 5.170 13.767 7.852 1.00 0.00 7 ARG A C 5
ATOM 7735 O O . ARG A 1 7 ? 3.992 13.880 7.578 1.00 0.00 7 ARG A O 5
ATOM 7756 N N . ARG A 1 8 ? 5.981 13.105 7.080 1.00 0.00 8 ARG A N 5
ATOM 7757 C CA . ARG A 1 8 ? 5.463 12.477 5.842 1.00 0.00 8 ARG A CA 5
ATOM 7758 C C . ARG A 1 8 ? 5.106 11.031 6.155 1.00 0.00 8 ARG A C 5
ATOM 7759 O O . ARG A 1 8 ? 5.796 10.362 6.898 1.00 0.00 8 ARG A O 5
ATOM 7780 N N . LEU A 1 9 ? 4.037 10.536 5.612 1.00 0.00 9 LEU A N 5
ATOM 7781 C CA . LEU A 1 9 ? 3.666 9.139 5.907 1.00 0.00 9 LEU A CA 5
ATOM 7782 C C . LEU A 1 9 ? 4.485 8.210 5.025 1.00 0.00 9 LEU A C 5
ATOM 7783 O O . LEU A 1 9 ? 4.946 8.593 3.969 1.00 0.00 9 LEU A O 5
ATOM 7799 N N . ARG A 1 10 ? 4.684 6.998 5.443 1.00 0.00 10 ARG A N 5
ATOM 7800 C CA . ARG A 1 10 ? 5.490 6.075 4.604 1.00 0.00 10 ARG A CA 5
ATOM 7801 C C . ARG A 1 10 ? 4.620 4.905 4.136 1.00 0.00 10 ARG A C 5
ATOM 7802 O O . ARG A 1 10 ? 3.824 4.364 4.882 1.00 0.00 10 ARG A O 5
ATOM 7823 N N . VAL A 1 11 ? 4.747 4.523 2.898 1.00 0.00 11 VAL A N 5
ATOM 7824 C CA . VAL A 1 11 ? 3.904 3.409 2.380 1.00 0.00 11 VAL A CA 5
ATOM 7825 C C . VAL A 1 11 ? 4.762 2.239 1.898 1.00 0.00 11 VAL A C 5
ATOM 7826 O O . VAL A 1 11 ? 5.382 2.298 0.854 1.00 0.00 11 VAL A O 5
ATOM 7839 N N . LEU A 1 12 ? 4.778 1.161 2.633 1.00 0.00 12 LEU A N 5
ATOM 7840 C CA . LEU A 1 12 ? 5.569 -0.017 2.194 1.00 0.00 12 LEU A CA 5
ATOM 7841 C C . LEU A 1 12 ? 4.793 -0.742 1.094 1.00 0.00 12 LEU A C 5
ATOM 7842 O O . LEU A 1 12 ? 3.909 -1.532 1.358 1.00 0.00 12 LEU A O 5
ATOM 7858 N N . VAL A 1 13 ? 5.101 -0.455 -0.142 1.00 0.00 13 VAL A N 5
ATOM 7859 C CA . VAL A 1 13 ? 4.363 -1.103 -1.266 1.00 0.00 13 VAL A CA 5
ATOM 7860 C C . VAL A 1 13 ? 5.134 -2.305 -1.800 1.00 0.00 13 VAL A C 5
ATOM 7861 O O . VAL A 1 13 ? 6.322 -2.442 -1.590 1.00 0.00 13 VAL A O 5
ATOM 7874 N N . VAL A 1 14 ? 4.448 -3.185 -2.473 1.00 0.00 14 VAL A N 5
ATOM 7875 C CA . VAL A 1 14 ? 5.108 -4.403 -3.009 1.00 0.00 14 VAL A CA 5
ATOM 7876 C C . VAL A 1 14 ? 4.194 -5.082 -4.049 1.00 0.00 14 VAL A C 5
ATOM 7877 O O . VAL A 1 14 ? 2.976 -5.050 -3.954 1.00 0.00 14 VAL A O 5
ATOM 7890 N N . GLU A 1 15 ? 4.783 -5.704 -5.032 1.00 0.00 15 GLU A N 5
ATOM 7891 C CA . GLU A 1 15 ? 3.993 -6.394 -6.085 1.00 0.00 15 GLU A CA 5
ATOM 7892 C C . GLU A 1 15 ? 4.897 -7.384 -6.810 1.00 0.00 15 GLU A C 5
ATOM 7893 O O . GLU A 1 15 ? 6.105 -7.261 -6.777 1.00 0.00 15 GLU A O 5
ATOM 7905 N N . ASP A 1 16 ? 4.322 -8.372 -7.432 1.00 0.00 16 ASP A N 5
ATOM 7906 C CA . ASP A 1 16 ? 5.128 -9.413 -8.138 1.00 0.00 16 ASP A CA 5
ATOM 7907 C C . ASP A 1 16 ? 6.491 -8.888 -8.617 1.00 0.00 16 ASP A C 5
ATOM 7908 O O . ASP A 1 16 ? 7.522 -9.306 -8.129 1.00 0.00 16 ASP A O 5
ATOM 7917 N N . GLU A 1 17 ? 6.521 -8.001 -9.576 1.00 0.00 17 GLU A N 5
ATOM 7918 C CA . GLU A 1 17 ? 7.845 -7.508 -10.065 1.00 0.00 17 GLU A CA 5
ATOM 7919 C C . GLU A 1 17 ? 7.936 -5.975 -10.038 1.00 0.00 17 GLU A C 5
ATOM 7920 O O . GLU A 1 17 ? 7.235 -5.309 -9.303 1.00 0.00 17 GLU A O 5
ATOM 7932 N N . SER A 1 18 ? 8.824 -5.423 -10.826 1.00 0.00 18 SER A N 5
ATOM 7933 C CA . SER A 1 18 ? 9.016 -3.941 -10.853 1.00 0.00 18 SER A CA 5
ATOM 7934 C C . SER A 1 18 ? 7.783 -3.213 -11.407 1.00 0.00 18 SER A C 5
ATOM 7935 O O . SER A 1 18 ? 7.742 -1.998 -11.434 1.00 0.00 18 SER A O 5
ATOM 7943 N N . MET A 1 19 ? 6.773 -3.924 -11.830 1.00 0.00 19 MET A N 5
ATOM 7944 C CA . MET A 1 19 ? 5.559 -3.227 -12.352 1.00 0.00 19 MET A CA 5
ATOM 7945 C C . MET A 1 19 ? 5.111 -2.189 -11.324 1.00 0.00 19 MET A C 5
ATOM 7946 O O . MET A 1 19 ? 4.437 -1.227 -11.631 1.00 0.00 19 MET A O 5
ATOM 7960 N N . ILE A 1 20 ? 5.498 -2.397 -10.099 1.00 0.00 20 ILE A N 5
ATOM 7961 C CA . ILE A 1 20 ? 5.133 -1.459 -9.004 1.00 0.00 20 ILE A CA 5
ATOM 7962 C C . ILE A 1 20 ? 6.340 -0.593 -8.656 1.00 0.00 20 ILE A C 5
ATOM 7963 O O . ILE A 1 20 ? 6.491 -0.134 -7.542 1.00 0.00 20 ILE A O 5
ATOM 7979 N N . ALA A 1 21 ? 7.212 -0.390 -9.600 1.00 0.00 21 ALA A N 5
ATOM 7980 C CA . ALA A 1 21 ? 8.428 0.423 -9.332 1.00 0.00 21 ALA A CA 5
ATOM 7981 C C . ALA A 1 21 ? 8.371 1.748 -10.104 1.00 0.00 21 ALA A C 5
ATOM 7982 O O . ALA A 1 21 ? 8.052 2.783 -9.553 1.00 0.00 21 ALA A O 5
ATOM 7989 N N . MET A 1 22 ? 8.654 1.736 -11.375 1.00 0.00 22 MET A N 5
ATOM 7990 C CA . MET A 1 22 ? 8.576 3.011 -12.144 1.00 0.00 22 MET A CA 5
ATOM 7991 C C . MET A 1 22 ? 7.156 3.571 -12.021 1.00 0.00 22 MET A C 5
ATOM 7992 O O . MET A 1 22 ? 6.900 4.726 -12.298 1.00 0.00 22 MET A O 5
ATOM 8006 N N . LEU A 1 23 ? 6.234 2.742 -11.605 1.00 0.00 23 LEU A N 5
ATOM 8007 C CA . LEU A 1 23 ? 4.819 3.180 -11.450 1.00 0.00 23 LEU A CA 5
ATOM 8008 C C . LEU A 1 23 ? 4.561 3.655 -10.011 1.00 0.00 23 LEU A C 5
ATOM 8009 O O . LEU A 1 23 ? 3.565 4.287 -9.729 1.00 0.00 23 LEU A O 5
ATOM 8025 N N . ILE A 1 24 ? 5.442 3.350 -9.091 1.00 0.00 24 ILE A N 5
ATOM 8026 C CA . ILE A 1 24 ? 5.211 3.783 -7.677 1.00 0.00 24 ILE A CA 5
ATOM 8027 C C . ILE A 1 24 ? 6.105 4.967 -7.295 1.00 0.00 24 ILE A C 5
ATOM 8028 O O . ILE A 1 24 ? 5.685 5.866 -6.594 1.00 0.00 24 ILE A O 5
ATOM 8044 N N . GLU A 1 25 ? 7.331 4.980 -7.735 1.00 0.00 25 GLU A N 5
ATOM 8045 C CA . GLU A 1 25 ? 8.227 6.117 -7.374 1.00 0.00 25 GLU A CA 5
ATOM 8046 C C . GLU A 1 25 ? 7.765 7.392 -8.082 1.00 0.00 25 GLU A C 5
ATOM 8047 O O . GLU A 1 25 ? 8.048 8.493 -7.650 1.00 0.00 25 GLU A O 5
ATOM 8059 N N . ASP A 1 26 ? 7.048 7.250 -9.164 1.00 0.00 26 ASP A N 5
ATOM 8060 C CA . ASP A 1 26 ? 6.556 8.449 -9.898 1.00 0.00 26 ASP A CA 5
ATOM 8061 C C . ASP A 1 26 ? 5.345 9.043 -9.168 1.00 0.00 26 ASP A C 5
ATOM 8062 O O . ASP A 1 26 ? 5.188 10.244 -9.080 1.00 0.00 26 ASP A O 5
ATOM 8071 N N . THR A 1 27 ? 4.493 8.210 -8.632 1.00 0.00 27 THR A N 5
ATOM 8072 C CA . THR A 1 27 ? 3.309 8.733 -7.898 1.00 0.00 27 THR A CA 5
ATOM 8073 C C . THR A 1 27 ? 3.778 9.504 -6.666 1.00 0.00 27 THR A C 5
ATOM 8074 O O . THR A 1 27 ? 3.495 10.676 -6.504 1.00 0.00 27 THR A O 5
ATOM 8085 N N . LEU A 1 28 ? 4.512 8.857 -5.804 1.00 0.00 28 LEU A N 5
ATOM 8086 C CA . LEU A 1 28 ? 5.022 9.552 -4.592 1.00 0.00 28 LEU A CA 5
ATOM 8087 C C . LEU A 1 28 ? 5.651 10.882 -5.017 1.00 0.00 28 LEU A C 5
ATOM 8088 O O . LEU A 1 28 ? 5.547 11.880 -4.333 1.00 0.00 28 LEU A O 5
ATOM 8104 N N . CYS A 1 29 ? 6.293 10.898 -6.152 1.00 0.00 29 CYS A N 5
ATOM 8105 C CA . CYS A 1 29 ? 6.923 12.156 -6.638 1.00 0.00 29 CYS A CA 5
ATOM 8106 C C . CYS A 1 29 ? 5.931 13.317 -6.535 1.00 0.00 29 CYS A C 5
ATOM 8107 O O . CYS A 1 29 ? 6.312 14.468 -6.452 1.00 0.00 29 CYS A O 5
ATOM 8115 N N . GLU A 1 30 ? 4.659 13.024 -6.556 1.00 0.00 30 GLU A N 5
ATOM 8116 C CA . GLU A 1 30 ? 3.647 14.107 -6.478 1.00 0.00 30 GLU A CA 5
ATOM 8117 C C . GLU A 1 30 ? 3.156 14.308 -5.041 1.00 0.00 30 GLU A C 5
ATOM 8118 O O . GLU A 1 30 ? 2.925 15.421 -4.612 1.00 0.00 30 GLU A O 5
ATOM 8130 N N . LEU A 1 31 ? 2.978 13.250 -4.295 1.00 0.00 31 LEU A N 5
ATOM 8131 C CA . LEU A 1 31 ? 2.484 13.413 -2.895 1.00 0.00 31 LEU A CA 5
ATOM 8132 C C . LEU A 1 31 ? 3.646 13.681 -1.932 1.00 0.00 31 LEU A C 5
ATOM 8133 O O . LEU A 1 31 ? 3.672 14.684 -1.248 1.00 0.00 31 LEU A O 5
ATOM 8149 N N . GLY A 1 32 ? 4.609 12.800 -1.871 1.00 0.00 32 GLY A N 5
ATOM 8150 C CA . GLY A 1 32 ? 5.760 13.024 -0.948 1.00 0.00 32 GLY A CA 5
ATOM 8151 C C . GLY A 1 32 ? 5.917 11.822 -0.013 1.00 0.00 32 GLY A C 5
ATOM 8152 O O . GLY A 1 32 ? 7.011 11.512 0.413 1.00 0.00 32 GLY A O 5
ATOM 8156 N N . HIS A 1 33 ? 4.826 11.157 0.305 1.00 0.00 33 HIS A N 5
ATOM 8157 C CA . HIS A 1 33 ? 4.863 9.962 1.216 1.00 0.00 33 HIS A CA 5
ATOM 8158 C C . HIS A 1 33 ? 6.274 9.381 1.345 1.00 0.00 33 HIS A C 5
ATOM 8159 O O . HIS A 1 33 ? 6.854 8.912 0.386 1.00 0.00 33 HIS A O 5
ATOM 8173 N N . GLU A 1 34 ? 6.828 9.407 2.525 1.00 0.00 34 GLU A N 5
ATOM 8174 C CA . GLU A 1 34 ? 8.198 8.856 2.719 1.00 0.00 34 GLU A CA 5
ATOM 8175 C C . GLU A 1 34 ? 8.320 7.493 2.030 1.00 0.00 34 GLU A C 5
ATOM 8176 O O . GLU A 1 34 ? 7.855 6.491 2.536 1.00 0.00 34 GLU A O 5
ATOM 8188 N N . VAL A 1 35 ? 8.941 7.454 0.878 1.00 0.00 35 VAL A N 5
ATOM 8189 C CA . VAL A 1 35 ? 9.103 6.163 0.140 1.00 0.00 35 VAL A CA 5
ATOM 8190 C C . VAL A 1 35 ? 9.359 5.019 1.123 1.00 0.00 35 VAL A C 5
ATOM 8191 O O . VAL A 1 35 ? 9.905 5.219 2.190 1.00 0.00 35 VAL A O 5
ATOM 8204 N N . ALA A 1 36 ? 8.953 3.824 0.787 1.00 0.00 36 ALA A N 5
ATOM 8205 C CA . ALA A 1 36 ? 9.163 2.691 1.723 1.00 0.00 36 ALA A CA 5
ATOM 8206 C C . ALA A 1 36 ? 9.476 1.393 0.971 1.00 0.00 36 ALA A C 5
ATOM 8207 O O . ALA A 1 36 ? 10.611 0.962 0.917 1.00 0.00 36 ALA A O 5
ATOM 8214 N N . ALA A 1 37 ? 8.487 0.749 0.407 1.00 0.00 37 ALA A N 5
ATOM 8215 C CA . ALA A 1 37 ? 8.765 -0.531 -0.310 1.00 0.00 37 ALA A CA 5
ATOM 8216 C C . ALA A 1 37 ? 8.258 -0.483 -1.753 1.00 0.00 37 ALA A C 5
ATOM 8217 O O . ALA A 1 37 ? 7.256 0.134 -2.058 1.00 0.00 37 ALA A O 5
ATOM 8224 N N . THR A 1 38 ? 8.949 -1.148 -2.638 1.00 0.00 38 THR A N 5
ATOM 8225 C CA . THR A 1 38 ? 8.528 -1.174 -4.067 1.00 0.00 38 THR A CA 5
ATOM 8226 C C . THR A 1 38 ? 8.860 -2.545 -4.666 1.00 0.00 38 THR A C 5
ATOM 8227 O O . THR A 1 38 ? 10.003 -2.958 -4.672 1.00 0.00 38 THR A O 5
ATOM 8238 N N . ALA A 1 39 ? 7.854 -3.252 -5.137 1.00 0.00 39 ALA A N 5
ATOM 8239 C CA . ALA A 1 39 ? 8.048 -4.625 -5.724 1.00 0.00 39 ALA A CA 5
ATOM 8240 C C . ALA A 1 39 ? 7.889 -5.653 -4.621 1.00 0.00 39 ALA A C 5
ATOM 8241 O O . ALA A 1 39 ? 7.811 -5.315 -3.464 1.00 0.00 39 ALA A O 5
ATOM 8248 N N . SER A 1 40 ? 7.778 -6.901 -4.954 1.00 0.00 40 SER A N 5
ATOM 8249 C CA . SER A 1 40 ? 7.566 -7.894 -3.873 1.00 0.00 40 SER A CA 5
ATOM 8250 C C . SER A 1 40 ? 8.868 -8.546 -3.433 1.00 0.00 40 SER A C 5
ATOM 8251 O O . SER A 1 40 ? 9.631 -9.065 -4.223 1.00 0.00 40 SER A O 5
ATOM 8259 N N . ARG A 1 41 ? 9.105 -8.519 -2.153 1.00 0.00 41 ARG A N 5
ATOM 8260 C CA . ARG A 1 41 ? 10.329 -9.124 -1.587 1.00 0.00 41 ARG A CA 5
ATOM 8261 C C . ARG A 1 41 ? 9.991 -9.745 -0.228 1.00 0.00 41 ARG A C 5
ATOM 8262 O O . ARG A 1 41 ? 9.416 -9.107 0.632 1.00 0.00 41 ARG A O 5
ATOM 8283 N N . MET A 1 42 ? 10.316 -10.992 -0.039 1.00 0.00 42 MET A N 5
ATOM 8284 C CA . MET A 1 42 ? 9.986 -11.668 1.248 1.00 0.00 42 MET A CA 5
ATOM 8285 C C . MET A 1 42 ? 10.723 -11.021 2.428 1.00 0.00 42 MET A C 5
ATOM 8286 O O . MET A 1 42 ? 10.222 -10.988 3.535 1.00 0.00 42 MET A O 5
ATOM 8300 N N . GLN A 1 43 ? 11.904 -10.512 2.211 1.00 0.00 43 GLN A N 5
ATOM 8301 C CA . GLN A 1 43 ? 12.656 -9.879 3.334 1.00 0.00 43 GLN A CA 5
ATOM 8302 C C . GLN A 1 43 ? 12.029 -8.530 3.701 1.00 0.00 43 GLN A C 5
ATOM 8303 O O . GLN A 1 43 ? 11.682 -8.286 4.840 1.00 0.00 43 GLN A O 5
ATOM 8317 N N . GLU A 1 44 ? 11.882 -7.653 2.746 1.00 0.00 44 GLU A N 5
ATOM 8318 C CA . GLU A 1 44 ? 11.281 -6.321 3.041 1.00 0.00 44 GLU A CA 5
ATOM 8319 C C . GLU A 1 44 ? 9.845 -6.483 3.550 1.00 0.00 44 GLU A C 5
ATOM 8320 O O . GLU A 1 44 ? 9.432 -5.829 4.486 1.00 0.00 44 GLU A O 5
ATOM 8332 N N . ALA A 1 45 ? 9.080 -7.351 2.947 1.00 0.00 45 ALA A N 5
ATOM 8333 C CA . ALA A 1 45 ? 7.678 -7.547 3.416 1.00 0.00 45 ALA A CA 5
ATOM 8334 C C . ALA A 1 45 ? 7.672 -7.737 4.933 1.00 0.00 45 ALA A C 5
ATOM 8335 O O . ALA A 1 45 ? 6.984 -7.045 5.658 1.00 0.00 45 ALA A O 5
ATOM 8342 N N . LEU A 1 46 ? 8.449 -8.664 5.417 1.00 0.00 46 LEU A N 5
ATOM 8343 C CA . LEU A 1 46 ? 8.514 -8.902 6.885 1.00 0.00 46 LEU A CA 5
ATOM 8344 C C . LEU A 1 46 ? 8.707 -7.574 7.614 1.00 0.00 46 LEU A C 5
ATOM 8345 O O . LEU A 1 46 ? 8.131 -7.327 8.655 1.00 0.00 46 LEU A O 5
ATOM 8361 N N . ASP A 1 47 ? 9.527 -6.727 7.069 1.00 0.00 47 ASP A N 5
ATOM 8362 C CA . ASP A 1 47 ? 9.788 -5.409 7.713 1.00 0.00 47 ASP A CA 5
ATOM 8363 C C . ASP A 1 47 ? 8.486 -4.626 7.895 1.00 0.00 47 ASP A C 5
ATOM 8364 O O . ASP A 1 47 ? 8.223 -4.088 8.949 1.00 0.00 47 ASP A O 5
ATOM 8373 N N . ILE A 1 48 ? 7.672 -4.552 6.878 1.00 0.00 48 ILE A N 5
ATOM 8374 C CA . ILE A 1 48 ? 6.392 -3.783 7.017 1.00 0.00 48 ILE A CA 5
ATOM 8375 C C . ILE A 1 48 ? 5.539 -4.402 8.130 1.00 0.00 48 ILE A C 5
ATOM 8376 O O . ILE A 1 48 ? 4.806 -3.718 8.815 1.00 0.00 48 ILE A O 5
ATOM 8392 N N . ALA A 1 49 ? 5.637 -5.691 8.319 1.00 0.00 49 ALA A N 5
ATOM 8393 C CA . ALA A 1 49 ? 4.842 -6.345 9.392 1.00 0.00 49 ALA A CA 5
ATOM 8394 C C . ALA A 1 49 ? 5.411 -5.966 10.761 1.00 0.00 49 ALA A C 5
ATOM 8395 O O . ALA A 1 49 ? 4.693 -5.568 11.658 1.00 0.00 49 ALA A O 5
ATOM 8402 N N . ARG A 1 50 ? 6.700 -6.088 10.926 1.00 0.00 50 ARG A N 5
ATOM 8403 C CA . ARG A 1 50 ? 7.327 -5.741 12.228 1.00 0.00 50 ARG A CA 5
ATOM 8404 C C . ARG A 1 50 ? 7.539 -4.226 12.335 1.00 0.00 50 ARG A C 5
ATOM 8405 O O . ARG A 1 50 ? 7.647 -3.681 13.415 1.00 0.00 50 ARG A O 5
ATOM 8426 N N . LYS A 1 51 ? 7.599 -3.544 11.224 1.00 0.00 51 LYS A N 5
ATOM 8427 C CA . LYS A 1 51 ? 7.804 -2.067 11.265 1.00 0.00 51 LYS A CA 5
ATOM 8428 C C . LYS A 1 51 ? 6.695 -1.413 12.093 1.00 0.00 51 LYS A C 5
ATOM 8429 O O . LYS A 1 51 ? 6.953 -0.647 13.000 1.00 0.00 51 LYS A O 5
ATOM 8448 N N . GLY A 1 52 ? 5.462 -1.721 11.799 1.00 0.00 52 GLY A N 5
ATOM 8449 C CA . GLY A 1 52 ? 4.338 -1.128 12.579 1.00 0.00 52 GLY A CA 5
ATOM 8450 C C . GLY A 1 52 ? 4.243 0.375 12.304 1.00 0.00 52 GLY A C 5
ATOM 8451 O O . GLY A 1 52 ? 3.249 0.859 11.800 1.00 0.00 52 GLY A O 5
ATOM 8455 N N . GLN A 1 53 ? 5.262 1.119 12.638 1.00 0.00 53 GLN A N 5
ATOM 8456 C CA . GLN A 1 53 ? 5.216 2.591 12.401 1.00 0.00 53 GLN A CA 5
ATOM 8457 C C . GLN A 1 53 ? 4.920 2.892 10.929 1.00 0.00 53 GLN A C 5
ATOM 8458 O O . GLN A 1 53 ? 4.549 3.995 10.578 1.00 0.00 53 GLN A O 5
ATOM 8472 N N . PHE A 1 54 ? 5.069 1.927 10.060 1.00 0.00 54 PHE A N 5
ATOM 8473 C CA . PHE A 1 54 ? 4.782 2.186 8.621 1.00 0.00 54 PHE A CA 5
ATOM 8474 C C . PHE A 1 54 ? 3.309 2.577 8.459 1.00 0.00 54 PHE A C 5
ATOM 8475 O O . PHE A 1 54 ? 2.476 2.230 9.272 1.00 0.00 54 PHE A O 5
ATOM 8492 N N . ASP A 1 55 ? 2.987 3.330 7.444 1.00 0.00 55 ASP A N 5
ATOM 8493 C CA . ASP A 1 55 ? 1.574 3.775 7.272 1.00 0.00 55 ASP A CA 5
ATOM 8494 C C . ASP A 1 55 ? 0.754 2.786 6.435 1.00 0.00 55 ASP A C 5
ATOM 8495 O O . ASP A 1 55 ? -0.420 2.598 6.685 1.00 0.00 55 ASP A O 5
ATOM 8504 N N . ILE A 1 56 ? 1.325 2.166 5.435 1.00 0.00 56 ILE A N 5
ATOM 8505 C CA . ILE A 1 56 ? 0.493 1.229 4.619 1.00 0.00 56 ILE A CA 5
ATOM 8506 C C . ILE A 1 56 ? 1.263 -0.015 4.165 1.00 0.00 56 ILE A C 5
ATOM 8507 O O . ILE A 1 56 ? 2.471 -0.088 4.257 1.00 0.00 56 ILE A O 5
ATOM 8523 N N . ALA A 1 57 ? 0.544 -1.001 3.678 1.00 0.00 57 ALA A N 5
ATOM 8524 C CA . ALA A 1 57 ? 1.191 -2.268 3.217 1.00 0.00 57 ALA A CA 5
ATOM 8525 C C . ALA A 1 57 ? 0.545 -2.759 1.913 1.00 0.00 57 ALA A C 5
ATOM 8526 O O . ALA A 1 57 ? -0.520 -3.338 1.930 1.00 0.00 57 ALA A O 5
ATOM 8533 N N . ILE A 1 58 ? 1.177 -2.571 0.787 1.00 0.00 58 ILE A N 5
ATOM 8534 C CA . ILE A 1 58 ? 0.566 -3.062 -0.481 1.00 0.00 58 ILE A CA 5
ATOM 8535 C C . ILE A 1 58 ? 1.365 -4.250 -1.005 1.00 0.00 58 ILE A C 5
ATOM 8536 O O . ILE A 1 58 ? 2.519 -4.132 -1.351 1.00 0.00 58 ILE A O 5
ATOM 8552 N N . ILE A 1 59 ? 0.757 -5.394 -1.057 1.00 0.00 59 ILE A N 5
ATOM 8553 C CA . ILE A 1 59 ? 1.472 -6.599 -1.547 1.00 0.00 59 ILE A CA 5
ATOM 8554 C C . ILE A 1 59 ? 0.503 -7.470 -2.351 1.00 0.00 59 ILE A C 5
ATOM 8555 O O . ILE A 1 59 ? -0.017 -8.447 -1.857 1.00 0.00 59 ILE A O 5
ATOM 8571 N N . ASP A 1 60 ? 0.244 -7.115 -3.575 1.00 0.00 60 ASP A N 5
ATOM 8572 C CA . ASP A 1 60 ? -0.710 -7.916 -4.403 1.00 0.00 60 ASP A CA 5
ATOM 8573 C C . ASP A 1 60 ? -0.542 -9.416 -4.145 1.00 0.00 60 ASP A C 5
ATOM 8574 O O . ASP A 1 60 ? 0.545 -9.952 -4.219 1.00 0.00 60 ASP A O 5
ATOM 8583 N N . VAL A 1 61 ? -1.617 -10.098 -3.853 1.00 0.00 61 VAL A N 5
ATOM 8584 C CA . VAL A 1 61 ? -1.523 -11.565 -3.602 1.00 0.00 61 VAL A CA 5
ATOM 8585 C C . VAL A 1 61 ? -2.290 -12.332 -4.684 1.00 0.00 61 VAL A C 5
ATOM 8586 O O . VAL A 1 61 ? -2.776 -13.423 -4.461 1.00 0.00 61 VAL A O 5
ATOM 8599 N N . ASN A 1 62 ? -2.403 -11.763 -5.853 1.00 0.00 62 ASN A N 5
ATOM 8600 C CA . ASN A 1 62 ? -3.132 -12.452 -6.959 1.00 0.00 62 ASN A CA 5
ATOM 8601 C C . ASN A 1 62 ? -2.809 -11.786 -8.295 1.00 0.00 62 ASN A C 5
ATOM 8602 O O . ASN A 1 62 ? -3.540 -11.919 -9.257 1.00 0.00 62 ASN A O 5
ATOM 8613 N N . LEU A 1 63 ? -1.727 -11.065 -8.367 1.00 0.00 63 LEU A N 5
ATOM 8614 C CA . LEU A 1 63 ? -1.377 -10.394 -9.644 1.00 0.00 63 LEU A CA 5
ATOM 8615 C C . LEU A 1 63 ? -0.070 -10.952 -10.196 1.00 0.00 63 LEU A C 5
ATOM 8616 O O . LEU A 1 63 ? 1.003 -10.627 -9.727 1.00 0.00 63 LEU A O 5
ATOM 8632 N N . ASP A 1 64 ? -0.160 -11.779 -11.199 1.00 0.00 64 ASP A N 5
ATOM 8633 C CA . ASP A 1 64 ? 1.061 -12.364 -11.823 1.00 0.00 64 ASP A CA 5
ATOM 8634 C C . ASP A 1 64 ? 1.671 -13.478 -10.958 1.00 0.00 64 ASP A C 5
ATOM 8635 O O . ASP A 1 64 ? 2.695 -14.030 -11.308 1.00 0.00 64 ASP A O 5
ATOM 8644 N N . GLY A 1 65 ? 1.068 -13.848 -9.850 1.00 0.00 65 GLY A N 5
ATOM 8645 C CA . GLY A 1 65 ? 1.689 -14.957 -9.055 1.00 0.00 65 GLY A CA 5
ATOM 8646 C C . GLY A 1 65 ? 1.386 -14.856 -7.556 1.00 0.00 65 GLY A C 5
ATOM 8647 O O . GLY A 1 65 ? 1.871 -15.654 -6.780 1.00 0.00 65 GLY A O 5
ATOM 8651 N N . GLU A 1 66 ? 0.602 -13.904 -7.137 1.00 0.00 66 GLU A N 5
ATOM 8652 C CA . GLU A 1 66 ? 0.279 -13.778 -5.687 1.00 0.00 66 GLU A CA 5
ATOM 8653 C C . GLU A 1 66 ? 1.494 -14.107 -4.815 1.00 0.00 66 GLU A C 5
ATOM 8654 O O . GLU A 1 66 ? 1.441 -14.999 -3.990 1.00 0.00 66 GLU A O 5
ATOM 8666 N N . PRO A 1 67 ? 2.547 -13.360 -5.014 1.00 0.00 67 PRO A N 5
ATOM 8667 C CA . PRO A 1 67 ? 3.778 -13.560 -4.224 1.00 0.00 67 PRO A CA 5
ATOM 8668 C C . PRO A 1 67 ? 3.680 -12.801 -2.896 1.00 0.00 67 PRO A C 5
ATOM 8669 O O . PRO A 1 67 ? 4.677 -12.468 -2.286 1.00 0.00 67 PRO A O 5
ATOM 8680 N N . SER A 1 68 ? 2.482 -12.520 -2.448 1.00 0.00 68 SER A N 5
ATOM 8681 C CA . SER A 1 68 ? 2.311 -11.775 -1.162 1.00 0.00 68 SER A CA 5
ATOM 8682 C C . SER A 1 68 ? 2.533 -12.698 0.046 1.00 0.00 68 SER A C 5
ATOM 8683 O O . SER A 1 68 ? 2.258 -12.330 1.170 1.00 0.00 68 SER A O 5
ATOM 8691 N N . TYR A 1 69 ? 3.034 -13.887 -0.180 1.00 0.00 69 TYR A N 5
ATOM 8692 C CA . TYR A 1 69 ? 3.288 -14.850 0.943 1.00 0.00 69 TYR A CA 5
ATOM 8693 C C . TYR A 1 69 ? 2.082 -14.937 1.888 1.00 0.00 69 TYR A C 5
ATOM 8694 O O . TYR A 1 69 ? 1.108 -14.211 1.751 1.00 0.00 69 TYR A O 5
ATOM 8712 N N . PRO A 1 70 ? 2.191 -15.836 2.830 1.00 0.00 70 PRO A N 5
ATOM 8713 C CA . PRO A 1 70 ? 1.105 -16.031 3.814 1.00 0.00 70 PRO A CA 5
ATOM 8714 C C . PRO A 1 70 ? 1.017 -14.817 4.734 1.00 0.00 70 PRO A C 5
ATOM 8715 O O . PRO A 1 70 ? 0.138 -14.722 5.567 1.00 0.00 70 PRO A O 5
ATOM 8726 N N . VAL A 1 71 ? 1.916 -13.878 4.588 1.00 0.00 71 VAL A N 5
ATOM 8727 C CA . VAL A 1 71 ? 1.859 -12.677 5.455 1.00 0.00 71 VAL A CA 5
ATOM 8728 C C . VAL A 1 71 ? 0.805 -11.715 4.924 1.00 0.00 71 VAL A C 5
ATOM 8729 O O . VAL A 1 71 ? -0.229 -11.553 5.529 1.00 0.00 71 VAL A O 5
ATOM 8742 N N . ALA A 1 72 ? 1.031 -11.104 3.784 1.00 0.00 72 ALA A N 5
ATOM 8743 C CA . ALA A 1 72 ? -0.014 -10.197 3.212 1.00 0.00 72 ALA A CA 5
ATOM 8744 C C . ALA A 1 72 ? -1.354 -10.870 3.425 1.00 0.00 72 ALA A C 5
ATOM 8745 O O . ALA A 1 72 ? -2.360 -10.252 3.714 1.00 0.00 72 ALA A O 5
ATOM 8752 N N . ASP A 1 73 ? -1.332 -12.164 3.320 1.00 0.00 73 ASP A N 5
ATOM 8753 C CA . ASP A 1 73 ? -2.551 -12.963 3.550 1.00 0.00 73 ASP A CA 5
ATOM 8754 C C . ASP A 1 73 ? -3.003 -12.774 4.992 1.00 0.00 73 ASP A C 5
ATOM 8755 O O . ASP A 1 73 ? -4.125 -12.409 5.282 1.00 0.00 73 ASP A O 5
ATOM 8764 N N . ILE A 1 74 ? -2.102 -13.023 5.895 1.00 0.00 74 ILE A N 5
ATOM 8765 C CA . ILE A 1 74 ? -2.410 -12.872 7.341 1.00 0.00 74 ILE A CA 5
ATOM 8766 C C . ILE A 1 74 ? -2.613 -11.396 7.665 1.00 0.00 74 ILE A C 5
ATOM 8767 O O . ILE A 1 74 ? -3.512 -11.023 8.392 1.00 0.00 74 ILE A O 5
ATOM 8783 N N . LEU A 1 75 ? -1.790 -10.550 7.115 1.00 0.00 75 LEU A N 5
ATOM 8784 C CA . LEU A 1 75 ? -1.945 -9.102 7.376 1.00 0.00 75 LEU A CA 5
ATOM 8785 C C . LEU A 1 75 ? -3.361 -8.687 6.987 1.00 0.00 75 LEU A C 5
ATOM 8786 O O . LEU A 1 75 ? -3.867 -7.678 7.423 1.00 0.00 75 LEU A O 5
ATOM 8802 N N . ALA A 1 76 ? -4.006 -9.479 6.172 1.00 0.00 76 ALA A N 5
ATOM 8803 C CA . ALA A 1 76 ? -5.392 -9.158 5.748 1.00 0.00 76 ALA A CA 5
ATOM 8804 C C . ALA A 1 76 ? -6.403 -9.760 6.730 1.00 0.00 76 ALA A C 5
ATOM 8805 O O . ALA A 1 76 ? -7.508 -9.276 6.870 1.00 0.00 76 ALA A O 5
ATOM 8812 N N . GLU A 1 77 ? -6.040 -10.815 7.404 1.00 0.00 77 GLU A N 5
ATOM 8813 C CA . GLU A 1 77 ? -6.989 -11.441 8.366 1.00 0.00 77 GLU A CA 5
ATOM 8814 C C . GLU A 1 77 ? -7.236 -10.518 9.576 1.00 0.00 77 GLU A C 5
ATOM 8815 O O . GLU A 1 77 ? -8.318 -10.488 10.127 1.00 0.00 77 GLU A O 5
ATOM 8827 N N . ARG A 1 78 ? -6.249 -9.770 9.997 1.00 0.00 78 ARG A N 5
ATOM 8828 C CA . ARG A 1 78 ? -6.449 -8.867 11.168 1.00 0.00 78 ARG A CA 5
ATOM 8829 C C . ARG A 1 78 ? -6.035 -7.429 10.826 1.00 0.00 78 ARG A C 5
ATOM 8830 O O . ARG A 1 78 ? -6.705 -6.480 11.178 1.00 0.00 78 ARG A O 5
ATOM 8851 N N . ASN A 1 79 ? -4.944 -7.281 10.118 1.00 0.00 79 ASN A N 5
ATOM 8852 C CA . ASN A 1 79 ? -4.430 -5.936 9.693 1.00 0.00 79 ASN A CA 5
ATOM 8853 C C . ASN A 1 79 ? -4.529 -4.851 10.776 1.00 0.00 79 ASN A C 5
ATOM 8854 O O . ASN A 1 79 ? -5.127 -5.011 11.820 1.00 0.00 79 ASN A O 5
ATOM 8865 N N . VAL A 1 80 ? -3.926 -3.731 10.484 1.00 0.00 80 VAL A N 5
ATOM 8866 C CA . VAL A 1 80 ? -3.928 -2.554 11.401 1.00 0.00 80 VAL A CA 5
ATOM 8867 C C . VAL A 1 80 ? -4.150 -1.309 10.513 1.00 0.00 80 VAL A C 5
ATOM 8868 O O . VAL A 1 80 ? -4.695 -1.454 9.438 1.00 0.00 80 VAL A O 5
ATOM 8881 N N . PRO A 1 81 ? -3.715 -0.129 10.919 1.00 0.00 81 PRO A N 5
ATOM 8882 C CA . PRO A 1 81 ? -3.907 1.041 10.026 1.00 0.00 81 PRO A CA 5
ATOM 8883 C C . PRO A 1 81 ? -3.038 0.832 8.786 1.00 0.00 81 PRO A C 5
ATOM 8884 O O . PRO A 1 81 ? -1.835 0.693 8.890 1.00 0.00 81 PRO A O 5
ATOM 8895 N N . PHE A 1 82 ? -3.629 0.766 7.616 1.00 0.00 82 PHE A N 5
ATOM 8896 C CA . PHE A 1 82 ? -2.812 0.504 6.397 1.00 0.00 82 PHE A CA 5
ATOM 8897 C C . PHE A 1 82 ? -3.684 0.428 5.140 1.00 0.00 82 PHE A C 5
ATOM 8898 O O . PHE A 1 82 ? -4.718 1.049 5.038 1.00 0.00 82 PHE A O 5
ATOM 8915 N N . ILE A 1 83 ? -3.264 -0.362 4.191 1.00 0.00 83 ILE A N 5
ATOM 8916 C CA . ILE A 1 83 ? -4.046 -0.527 2.937 1.00 0.00 83 ILE A CA 5
ATOM 8917 C C . ILE A 1 83 ? -3.448 -1.677 2.127 1.00 0.00 83 ILE A C 5
ATOM 8918 O O . ILE A 1 83 ? -2.274 -1.954 2.219 1.00 0.00 83 ILE A O 5
ATOM 8934 N N . PHE A 1 84 ? -4.244 -2.353 1.352 1.00 0.00 84 PHE A N 5
ATOM 8935 C CA . PHE A 1 84 ? -3.698 -3.502 0.559 1.00 0.00 84 PHE A CA 5
ATOM 8936 C C . PHE A 1 84 ? -4.540 -3.790 -0.687 1.00 0.00 84 PHE A C 5
ATOM 8937 O O . PHE A 1 84 ? -5.732 -3.556 -0.735 1.00 0.00 84 PHE A O 5
ATOM 8954 N N . ALA A 1 85 ? -3.940 -4.331 -1.696 1.00 0.00 85 ALA A N 5
ATOM 8955 C CA . ALA A 1 85 ? -4.741 -4.652 -2.899 1.00 0.00 85 ALA A CA 5
ATOM 8956 C C . ALA A 1 85 ? -4.461 -6.083 -3.351 1.00 0.00 85 ALA A C 5
ATOM 8957 O O . ALA A 1 85 ? -3.329 -6.516 -3.418 1.00 0.00 85 ALA A O 5
ATOM 8964 N N . THR A 1 86 ? -5.490 -6.820 -3.653 1.00 0.00 86 THR A N 5
ATOM 8965 C CA . THR A 1 86 ? -5.294 -8.229 -4.095 1.00 0.00 86 THR A CA 5
ATOM 8966 C C . THR A 1 86 ? -6.361 -8.607 -5.130 1.00 0.00 86 THR A C 5
ATOM 8967 O O . THR A 1 86 ? -7.420 -8.023 -5.188 1.00 0.00 86 THR A O 5
ATOM 8978 N N . GLY A 1 87 ? -6.067 -9.562 -5.960 1.00 0.00 87 GLY A N 5
ATOM 8979 C CA . GLY A 1 87 ? -7.023 -9.981 -7.028 1.00 0.00 87 GLY A CA 5
ATOM 8980 C C . GLY A 1 87 ? -8.487 -9.981 -6.561 1.00 0.00 87 GLY A C 5
ATOM 8981 O O . GLY A 1 87 ? -9.383 -9.923 -7.378 1.00 0.00 87 GLY A O 5
ATOM 8985 N N . TYR A 1 88 ? -8.772 -10.075 -5.288 1.00 0.00 88 TYR A N 5
ATOM 8986 C CA . TYR A 1 88 ? -10.218 -10.109 -4.892 1.00 0.00 88 TYR A CA 5
ATOM 8987 C C . TYR A 1 88 ? -10.654 -8.862 -4.109 1.00 0.00 88 TYR A C 5
ATOM 8988 O O . TYR A 1 88 ? -11.807 -8.737 -3.745 1.00 0.00 88 TYR A O 5
ATOM 9006 N N . GLY A 1 89 ? -9.781 -7.925 -3.870 1.00 0.00 89 GLY A N 5
ATOM 9007 C CA . GLY A 1 89 ? -10.221 -6.695 -3.144 1.00 0.00 89 GLY A CA 5
ATOM 9008 C C . GLY A 1 89 ? -9.802 -6.731 -1.671 1.00 0.00 89 GLY A C 5
ATOM 9009 O O . GLY A 1 89 ? -10.240 -5.915 -0.886 1.00 0.00 89 GLY A O 5
ATOM 9013 N N . SER A 1 90 ? -8.957 -7.653 -1.289 1.00 0.00 90 SER A N 5
ATOM 9014 C CA . SER A 1 90 ? -8.499 -7.723 0.139 1.00 0.00 90 SER A CA 5
ATOM 9015 C C . SER A 1 90 ? -9.568 -8.322 1.044 1.00 0.00 90 SER A C 5
ATOM 9016 O O . SER A 1 90 ? -9.598 -8.063 2.231 1.00 0.00 90 SER A O 5
ATOM 9024 N N . LYS A 1 91 ? -10.419 -9.148 0.512 1.00 0.00 91 LYS A N 5
ATOM 9025 C CA . LYS A 1 91 ? -11.445 -9.787 1.371 1.00 0.00 91 LYS A CA 5
ATOM 9026 C C . LYS A 1 91 ? -12.265 -8.722 2.108 1.00 0.00 91 LYS A C 5
ATOM 9027 O O . LYS A 1 91 ? -13.318 -8.317 1.662 1.00 0.00 91 LYS A O 5
ATOM 9046 N N . GLY A 1 92 ? -11.791 -8.275 3.235 1.00 0.00 92 GLY A N 5
ATOM 9047 C CA . GLY A 1 92 ? -12.539 -7.246 4.009 1.00 0.00 92 GLY A CA 5
ATOM 9048 C C . GLY A 1 92 ? -11.685 -6.808 5.196 1.00 0.00 92 GLY A C 5
ATOM 9049 O O . GLY A 1 92 ? -12.182 -6.547 6.274 1.00 0.00 92 GLY A O 5
ATOM 9053 N N . LEU A 1 93 ? -10.398 -6.730 4.994 1.00 0.00 93 LEU A N 5
ATOM 9054 C CA . LEU A 1 93 ? -9.478 -6.313 6.088 1.00 0.00 93 LEU A CA 5
ATOM 9055 C C . LEU A 1 93 ? -10.119 -5.208 6.941 1.00 0.00 93 LEU A C 5
ATOM 9056 O O . LEU A 1 93 ? -10.991 -4.491 6.494 1.00 0.00 93 LEU A O 5
ATOM 9072 N N . ASP A 1 94 ? -9.714 -5.080 8.175 1.00 0.00 94 ASP A N 5
ATOM 9073 C CA . ASP A 1 94 ? -10.322 -4.032 9.047 1.00 0.00 94 ASP A CA 5
ATOM 9074 C C . ASP A 1 94 ? -9.313 -2.922 9.354 1.00 0.00 94 ASP A C 5
ATOM 9075 O O . ASP A 1 94 ? -8.200 -3.176 9.768 1.00 0.00 94 ASP A O 5
ATOM 9084 N N . THR A 1 95 ? -9.702 -1.692 9.163 1.00 0.00 95 THR A N 5
ATOM 9085 C CA . THR A 1 95 ? -8.776 -0.560 9.451 1.00 0.00 95 THR A CA 5
ATOM 9086 C C . THR A 1 95 ? -9.546 0.765 9.406 1.00 0.00 95 THR A C 5
ATOM 9087 O O . THR A 1 95 ? -10.506 0.909 8.676 1.00 0.00 95 THR A O 5
ATOM 9098 N N . ARG A 1 96 ? -9.127 1.743 10.167 1.00 0.00 96 ARG A N 5
ATOM 9099 C CA . ARG A 1 96 ? -9.834 3.057 10.141 1.00 0.00 96 ARG A CA 5
ATOM 9100 C C . ARG A 1 96 ? -10.118 3.448 8.693 1.00 0.00 96 ARG A C 5
ATOM 9101 O O . ARG A 1 96 ? -11.031 4.192 8.401 1.00 0.00 96 ARG A O 5
ATOM 9122 N N . TYR A 1 97 ? -9.334 2.940 7.789 1.00 0.00 97 TYR A N 5
ATOM 9123 C CA . TYR A 1 97 ? -9.524 3.254 6.355 1.00 0.00 97 TYR A CA 5
ATOM 9124 C C . TYR A 1 97 ? -10.865 2.684 5.869 1.00 0.00 97 TYR A C 5
ATOM 9125 O O . TYR A 1 97 ? -11.707 3.413 5.387 1.00 0.00 97 TYR A O 5
ATOM 9143 N N . SER A 1 98 ? -11.064 1.390 6.012 1.00 0.00 98 SER A N 5
ATOM 9144 C CA . SER A 1 98 ? -12.346 0.733 5.591 1.00 0.00 98 SER A CA 5
ATOM 9145 C C . SER A 1 98 ? -12.313 0.369 4.109 1.00 0.00 98 SER A C 5
ATOM 9146 O O . SER A 1 98 ? -13.157 0.793 3.347 1.00 0.00 98 SER A O 5
ATOM 9154 N N . ASN A 1 99 ? -11.360 -0.442 3.711 1.00 0.00 99 ASN A N 5
ATOM 9155 C CA . ASN A 1 99 ? -11.270 -0.881 2.279 1.00 0.00 99 ASN A CA 5
ATOM 9156 C C . ASN A 1 99 ? -11.064 0.304 1.328 1.00 0.00 99 ASN A C 5
ATOM 9157 O O . ASN A 1 99 ? -10.080 0.381 0.624 1.00 0.00 99 ASN A O 5
ATOM 9168 N N . ILE A 1 100 ? -11.996 1.217 1.319 1.00 0.00 100 ILE A N 5
ATOM 9169 C CA . ILE A 1 100 ? -11.936 2.436 0.427 1.00 0.00 100 ILE A CA 5
ATOM 9170 C C . ILE A 1 100 ? -10.833 2.339 -0.679 1.00 0.00 100 ILE A C 5
ATOM 9171 O O . ILE A 1 100 ? -11.073 1.664 -1.660 1.00 0.00 100 ILE A O 5
ATOM 9187 N N . PRO A 1 101 ? -9.670 2.983 -0.555 1.00 0.00 101 PRO A N 5
ATOM 9188 C CA . PRO A 1 101 ? -8.639 2.877 -1.640 1.00 0.00 101 PRO A CA 5
ATOM 9189 C C . PRO A 1 101 ? -8.205 1.456 -1.943 1.00 0.00 101 PRO A C 5
ATOM 9190 O O . PRO A 1 101 ? -8.036 1.076 -3.085 1.00 0.00 101 PRO A O 5
ATOM 9201 N N . LEU A 1 102 ? -7.951 0.691 -0.936 1.00 0.00 102 LEU A N 5
ATOM 9202 C CA . LEU A 1 102 ? -7.439 -0.672 -1.174 1.00 0.00 102 LEU A CA 5
ATOM 9203 C C . LEU A 1 102 ? -8.480 -1.567 -1.821 1.00 0.00 102 LEU A C 5
ATOM 9204 O O . LEU A 1 102 ? -9.663 -1.463 -1.565 1.00 0.00 102 LEU A O 5
ATOM 9220 N N . LEU A 1 103 ? -8.021 -2.434 -2.688 1.00 0.00 103 LEU A N 5
ATOM 9221 C CA . LEU A 1 103 ? -8.942 -3.338 -3.417 1.00 0.00 103 LEU A CA 5
ATOM 9222 C C . LEU A 1 103 ? -8.158 -4.181 -4.434 1.00 0.00 103 LEU A C 5
ATOM 9223 O O . LEU A 1 103 ? -7.671 -5.248 -4.117 1.00 0.00 103 LEU A O 5
ATOM 9239 N N . THR A 1 104 ? -8.029 -3.710 -5.651 1.00 0.00 104 THR A N 5
ATOM 9240 C CA . THR A 1 104 ? -7.286 -4.479 -6.683 1.00 0.00 104 THR A CA 5
ATOM 9241 C C . THR A 1 104 ? -7.030 -3.603 -7.915 1.00 0.00 104 THR A C 5
ATOM 9242 O O . THR A 1 104 ? -7.865 -3.513 -8.781 1.00 0.00 104 THR A O 5
ATOM 9253 N N . LYS A 1 105 ? -5.888 -2.966 -8.003 1.00 0.00 105 LYS A N 5
ATOM 9254 C CA . LYS A 1 105 ? -5.585 -2.098 -9.193 1.00 0.00 105 LYS A CA 5
ATOM 9255 C C . LYS A 1 105 ? -4.289 -1.312 -8.929 1.00 0.00 105 LYS A C 5
ATOM 9256 O O . LYS A 1 105 ? -3.685 -1.467 -7.887 1.00 0.00 105 LYS A O 5
ATOM 9275 N N . PRO A 1 106 ? -3.892 -0.493 -9.874 1.00 0.00 106 PRO A N 5
ATOM 9276 C CA . PRO A 1 106 ? -2.655 0.302 -9.703 1.00 0.00 106 PRO A CA 5
ATOM 9277 C C . PRO A 1 106 ? -2.913 1.496 -8.780 1.00 0.00 106 PRO A C 5
ATOM 9278 O O . PRO A 1 106 ? -3.854 1.504 -8.011 1.00 0.00 106 PRO A O 5
ATOM 9289 N N . PHE A 1 107 ? -2.085 2.501 -8.845 1.00 0.00 107 PHE A N 5
ATOM 9290 C CA . PHE A 1 107 ? -2.288 3.685 -7.963 1.00 0.00 107 PHE A CA 5
ATOM 9291 C C . PHE A 1 107 ? -3.062 4.781 -8.703 1.00 0.00 107 PHE A C 5
ATOM 9292 O O . PHE A 1 107 ? -4.227 4.619 -9.005 1.00 0.00 107 PHE A O 5
ATOM 9309 N N . LEU A 1 108 ? -2.449 5.898 -8.992 1.00 0.00 108 LEU A N 5
ATOM 9310 C CA . LEU A 1 108 ? -3.201 6.972 -9.695 1.00 0.00 108 LEU A CA 5
ATOM 9311 C C . LEU A 1 108 ? -4.545 7.169 -8.985 1.00 0.00 108 LEU A C 5
ATOM 9312 O O . LEU A 1 108 ? -4.581 7.523 -7.826 1.00 0.00 108 LEU A O 5
ATOM 9328 N N . ASP A 1 109 ? -5.648 6.921 -9.646 1.00 0.00 109 ASP A N 5
ATOM 9329 C CA . ASP A 1 109 ? -6.965 7.082 -8.966 1.00 0.00 109 ASP A CA 5
ATOM 9330 C C . ASP A 1 109 ? -6.903 6.446 -7.575 1.00 0.00 109 ASP A C 5
ATOM 9331 O O . ASP A 1 109 ? -7.508 6.917 -6.632 1.00 0.00 109 ASP A O 5
ATOM 9340 N N . SER A 1 110 ? -6.170 5.374 -7.448 1.00 0.00 110 SER A N 5
ATOM 9341 C CA . SER A 1 110 ? -6.054 4.690 -6.128 1.00 0.00 110 SER A CA 5
ATOM 9342 C C . SER A 1 110 ? -5.418 5.629 -5.101 1.00 0.00 110 SER A C 5
ATOM 9343 O O . SER A 1 110 ? -6.041 6.009 -4.129 1.00 0.00 110 SER A O 5
ATOM 9351 N N . GLU A 1 111 ? -4.183 6.006 -5.313 1.00 0.00 111 GLU A N 5
ATOM 9352 C CA . GLU A 1 111 ? -3.505 6.927 -4.354 1.00 0.00 111 GLU A CA 5
ATOM 9353 C C . GLU A 1 111 ? -4.483 8.005 -3.903 1.00 0.00 111 GLU A C 5
ATOM 9354 O O . GLU A 1 111 ? -4.570 8.337 -2.737 1.00 0.00 111 GLU A O 5
ATOM 9366 N N . LEU A 1 112 ? -5.236 8.538 -4.822 1.00 0.00 112 LEU A N 5
ATOM 9367 C CA . LEU A 1 112 ? -6.234 9.583 -4.443 1.00 0.00 112 LEU A CA 5
ATOM 9368 C C . LEU A 1 112 ? -7.171 8.980 -3.409 1.00 0.00 112 LEU A C 5
ATOM 9369 O O . LEU A 1 112 ? -7.320 9.484 -2.314 1.00 0.00 112 LEU A O 5
ATOM 9385 N N . GLU A 1 113 ? -7.783 7.877 -3.741 1.00 0.00 113 GLU A N 5
ATOM 9386 C CA . GLU A 1 113 ? -8.682 7.214 -2.766 1.00 0.00 113 GLU A CA 5
ATOM 9387 C C . GLU A 1 113 ? -7.860 6.799 -1.560 1.00 0.00 113 GLU A C 5
ATOM 9388 O O . GLU A 1 113 ? -8.350 6.713 -0.451 1.00 0.00 113 GLU A O 5
ATOM 9400 N N . ALA A 1 114 ? -6.605 6.504 -1.783 1.00 0.00 114 ALA A N 5
ATOM 9401 C CA . ALA A 1 114 ? -5.744 6.051 -0.655 1.00 0.00 114 ALA A CA 5
ATOM 9402 C C . ALA A 1 114 ? -5.707 7.107 0.439 1.00 0.00 114 ALA A C 5
ATOM 9403 O O . ALA A 1 114 ? -5.465 6.812 1.592 1.00 0.00 114 ALA A O 5
ATOM 9410 N N . VAL A 1 115 ? -5.972 8.332 0.098 1.00 0.00 115 VAL A N 5
ATOM 9411 C CA . VAL A 1 115 ? -5.981 9.393 1.140 1.00 0.00 115 VAL A CA 5
ATOM 9412 C C . VAL A 1 115 ? -7.396 9.948 1.286 1.00 0.00 115 VAL A C 5
ATOM 9413 O O . VAL A 1 115 ? -7.793 10.390 2.345 1.00 0.00 115 VAL A O 5
ATOM 9426 N N . LEU A 1 116 ? -8.169 9.911 0.237 1.00 0.00 116 LEU A N 5
ATOM 9427 C CA . LEU A 1 116 ? -9.565 10.417 0.334 1.00 0.00 116 LEU A CA 5
ATOM 9428 C C . LEU A 1 116 ? -10.357 9.517 1.284 1.00 0.00 116 LEU A C 5
ATOM 9429 O O . LEU A 1 116 ? -11.396 9.886 1.787 1.00 0.00 116 LEU A O 5
ATOM 9445 N N . VAL A 1 117 ? -9.858 8.337 1.536 1.00 0.00 117 VAL A N 5
ATOM 9446 C CA . VAL A 1 117 ? -10.562 7.395 2.456 1.00 0.00 117 VAL A CA 5
ATOM 9447 C C . VAL A 1 117 ? -11.111 8.145 3.673 1.00 0.00 117 VAL A C 5
ATOM 9448 O O . VAL A 1 117 ? -12.089 7.744 4.273 1.00 0.00 117 VAL A O 5
ATOM 9461 N N . GLN A 1 118 ? -10.488 9.225 4.044 1.00 0.00 118 GLN A N 5
ATOM 9462 C CA . GLN A 1 118 ? -10.969 9.994 5.224 1.00 0.00 118 GLN A CA 5
ATOM 9463 C C . GLN A 1 118 ? -12.222 10.806 4.863 1.00 0.00 118 GLN A C 5
ATOM 9464 O O . GLN A 1 118 ? -12.737 11.562 5.662 1.00 0.00 118 GLN A O 5
ATOM 9478 N N . ILE A 1 119 ? -12.716 10.648 3.662 1.00 0.00 119 ILE A N 5
ATOM 9479 C CA . ILE A 1 119 ? -13.935 11.398 3.238 1.00 0.00 119 ILE A CA 5
ATOM 9480 C C . ILE A 1 119 ? -14.521 10.803 1.941 1.00 0.00 119 ILE A C 5
ATOM 9481 O O . ILE A 1 119 ? -15.697 10.937 1.670 1.00 0.00 119 ILE A O 5
ATOM 9497 N N . SER A 1 120 ? -13.699 10.153 1.145 1.00 0.00 120 SER A N 5
ATOM 9498 C CA . SER A 1 120 ? -14.162 9.540 -0.143 1.00 0.00 120 SER A CA 5
ATOM 9499 C C . SER A 1 120 ? -15.644 9.165 -0.107 1.00 0.00 120 SER A C 5
ATOM 9500 O O . SER A 1 120 ? -16.502 9.965 -0.421 1.00 0.00 120 SER A O 5
ATOM 9508 N N . LYS A 1 121 ? -15.957 7.950 0.248 1.00 0.00 121 LYS A N 5
ATOM 9509 C CA . LYS A 1 121 ? -17.381 7.540 0.269 1.00 0.00 121 LYS A CA 5
ATOM 9510 C C . LYS A 1 121 ? -17.935 7.608 -1.156 1.00 0.00 121 LYS A C 5
ATOM 9511 O O . LYS A 1 121 ? -18.282 8.664 -1.642 1.00 0.00 121 LYS A O 5
ATOM 9530 N N . GLU A 1 122 ? -17.980 6.491 -1.835 1.00 0.00 122 GLU A N 5
ATOM 9531 C CA . GLU A 1 122 ? -18.474 6.471 -3.245 1.00 0.00 122 GLU A CA 5
ATOM 9532 C C . GLU A 1 122 ? -17.772 7.562 -4.051 1.00 0.00 122 GLU A C 5
ATOM 9533 O O . GLU A 1 122 ? -18.260 8.015 -5.067 1.00 0.00 122 GLU A O 5
ATOM 9545 N N . VAL A 1 123 ? -16.620 7.974 -3.591 1.00 0.00 123 VAL A N 5
ATOM 9546 C CA . VAL A 1 123 ? -15.843 9.034 -4.294 1.00 0.00 123 VAL A CA 5
ATOM 9547 C C . VAL A 1 123 ? -16.773 10.055 -4.958 1.00 0.00 123 VAL A C 5
ATOM 9548 O O . VAL A 1 123 ? -16.428 10.532 -6.025 1.00 0.00 123 VAL A O 5
ATOM 9561 N N . GLY A 1 1 ? 15.767 18.821 8.038 1.00 0.00 1 GLY A N 6
ATOM 9562 C CA . GLY A 1 1 ? 16.023 19.531 6.753 1.00 0.00 1 GLY A CA 6
ATOM 9563 C C . GLY A 1 1 ? 15.093 20.741 6.645 1.00 0.00 1 GLY A C 6
ATOM 9564 O O . GLY A 1 1 ? 13.978 20.639 6.173 1.00 0.00 1 GLY A O 6
ATOM 9570 N N . SER A 1 2 ? 15.541 21.885 7.082 1.00 0.00 2 SER A N 6
ATOM 9571 C CA . SER A 1 2 ? 14.678 23.099 7.004 1.00 0.00 2 SER A CA 6
ATOM 9572 C C . SER A 1 2 ? 13.343 22.841 7.710 1.00 0.00 2 SER A C 6
ATOM 9573 O O . SER A 1 2 ? 13.104 21.770 8.234 1.00 0.00 2 SER A O 6
ATOM 9581 N N . HIS A 1 3 ? 12.470 23.812 7.726 1.00 0.00 3 HIS A N 6
ATOM 9582 C CA . HIS A 1 3 ? 11.152 23.618 8.397 1.00 0.00 3 HIS A CA 6
ATOM 9583 C C . HIS A 1 3 ? 10.268 22.685 7.562 1.00 0.00 3 HIS A C 6
ATOM 9584 O O . HIS A 1 3 ? 10.070 21.535 7.900 1.00 0.00 3 HIS A O 6
ATOM 9598 N N . MET A 1 4 ? 9.739 23.170 6.472 1.00 0.00 4 MET A N 6
ATOM 9599 C CA . MET A 1 4 ? 8.873 22.310 5.615 1.00 0.00 4 MET A CA 6
ATOM 9600 C C . MET A 1 4 ? 7.864 21.541 6.472 1.00 0.00 4 MET A C 6
ATOM 9601 O O . MET A 1 4 ? 7.448 21.997 7.519 1.00 0.00 4 MET A O 6
ATOM 9615 N N . THR A 1 5 ? 7.469 20.377 6.036 1.00 0.00 5 THR A N 6
ATOM 9616 C CA . THR A 1 5 ? 6.489 19.576 6.819 1.00 0.00 5 THR A CA 6
ATOM 9617 C C . THR A 1 5 ? 7.004 18.148 6.989 1.00 0.00 5 THR A C 6
ATOM 9618 O O . THR A 1 5 ? 7.901 17.714 6.295 1.00 0.00 5 THR A O 6
ATOM 9629 N N . GLU A 1 6 ? 6.444 17.413 7.905 1.00 0.00 6 GLU A N 6
ATOM 9630 C CA . GLU A 1 6 ? 6.904 16.015 8.112 1.00 0.00 6 GLU A CA 6
ATOM 9631 C C . GLU A 1 6 ? 5.709 15.108 8.413 1.00 0.00 6 GLU A C 6
ATOM 9632 O O . GLU A 1 6 ? 5.816 14.140 9.140 1.00 0.00 6 GLU A O 6
ATOM 9644 N N . ARG A 1 7 ? 4.571 15.410 7.846 1.00 0.00 7 ARG A N 6
ATOM 9645 C CA . ARG A 1 7 ? 3.369 14.561 8.083 1.00 0.00 7 ARG A CA 6
ATOM 9646 C C . ARG A 1 7 ? 2.940 13.900 6.777 1.00 0.00 7 ARG A C 6
ATOM 9647 O O . ARG A 1 7 ? 1.766 13.753 6.499 1.00 0.00 7 ARG A O 6
ATOM 9668 N N . ARG A 1 8 ? 3.880 13.486 5.980 1.00 0.00 8 ARG A N 6
ATOM 9669 C CA . ARG A 1 8 ? 3.527 12.820 4.708 1.00 0.00 8 ARG A CA 6
ATOM 9670 C C . ARG A 1 8 ? 3.251 11.358 5.019 1.00 0.00 8 ARG A C 6
ATOM 9671 O O . ARG A 1 8 ? 3.988 10.719 5.744 1.00 0.00 8 ARG A O 6
ATOM 9692 N N . LEU A 1 9 ? 2.188 10.824 4.512 1.00 0.00 9 LEU A N 6
ATOM 9693 C CA . LEU A 1 9 ? 1.875 9.418 4.823 1.00 0.00 9 LEU A CA 6
ATOM 9694 C C . LEU A 1 9 ? 2.785 8.508 4.023 1.00 0.00 9 LEU A C 6
ATOM 9695 O O . LEU A 1 9 ? 3.481 8.948 3.129 1.00 0.00 9 LEU A O 6
ATOM 9711 N N . ARG A 1 10 ? 2.799 7.246 4.320 1.00 0.00 10 ARG A N 6
ATOM 9712 C CA . ARG A 1 10 ? 3.682 6.352 3.544 1.00 0.00 10 ARG A CA 6
ATOM 9713 C C . ARG A 1 10 ? 2.873 5.206 2.939 1.00 0.00 10 ARG A C 6
ATOM 9714 O O . ARG A 1 10 ? 2.275 4.414 3.641 1.00 0.00 10 ARG A O 6
ATOM 9735 N N . VAL A 1 11 ? 2.847 5.111 1.644 1.00 0.00 11 VAL A N 6
ATOM 9736 C CA . VAL A 1 11 ? 2.077 4.013 1.003 1.00 0.00 11 VAL A CA 6
ATOM 9737 C C . VAL A 1 11 ? 3.005 2.839 0.685 1.00 0.00 11 VAL A C 6
ATOM 9738 O O . VAL A 1 11 ? 3.528 2.728 -0.405 1.00 0.00 11 VAL A O 6
ATOM 9751 N N . LEU A 1 12 ? 3.211 1.951 1.621 1.00 0.00 12 LEU A N 6
ATOM 9752 C CA . LEU A 1 12 ? 4.101 0.793 1.336 1.00 0.00 12 LEU A CA 6
ATOM 9753 C C . LEU A 1 12 ? 3.411 -0.097 0.312 1.00 0.00 12 LEU A C 6
ATOM 9754 O O . LEU A 1 12 ? 2.628 -0.961 0.649 1.00 0.00 12 LEU A O 6
ATOM 9770 N N . VAL A 1 13 ? 3.680 0.125 -0.941 1.00 0.00 13 VAL A N 6
ATOM 9771 C CA . VAL A 1 13 ? 3.018 -0.690 -1.997 1.00 0.00 13 VAL A CA 6
ATOM 9772 C C . VAL A 1 13 ? 4.048 -1.532 -2.750 1.00 0.00 13 VAL A C 6
ATOM 9773 O O . VAL A 1 13 ? 4.954 -1.018 -3.370 1.00 0.00 13 VAL A O 6
ATOM 9786 N N . VAL A 1 14 ? 3.912 -2.828 -2.701 1.00 0.00 14 VAL A N 6
ATOM 9787 C CA . VAL A 1 14 ? 4.883 -3.701 -3.414 1.00 0.00 14 VAL A CA 6
ATOM 9788 C C . VAL A 1 14 ? 4.142 -4.795 -4.202 1.00 0.00 14 VAL A C 6
ATOM 9789 O O . VAL A 1 14 ? 3.159 -5.344 -3.744 1.00 0.00 14 VAL A O 6
ATOM 9802 N N . GLU A 1 15 ? 4.614 -5.103 -5.390 1.00 0.00 15 GLU A N 6
ATOM 9803 C CA . GLU A 1 15 ? 3.956 -6.150 -6.240 1.00 0.00 15 GLU A CA 6
ATOM 9804 C C . GLU A 1 15 ? 4.411 -6.000 -7.695 1.00 0.00 15 GLU A C 6
ATOM 9805 O O . GLU A 1 15 ? 3.858 -5.214 -8.437 1.00 0.00 15 GLU A O 6
ATOM 9817 N N . ASP A 1 16 ? 5.412 -6.756 -8.087 1.00 0.00 16 ASP A N 6
ATOM 9818 C CA . ASP A 1 16 ? 5.960 -6.715 -9.490 1.00 0.00 16 ASP A CA 6
ATOM 9819 C C . ASP A 1 16 ? 7.162 -5.768 -9.575 1.00 0.00 16 ASP A C 6
ATOM 9820 O O . ASP A 1 16 ? 7.108 -4.624 -9.173 1.00 0.00 16 ASP A O 6
ATOM 9829 N N . GLU A 1 17 ? 8.252 -6.271 -10.079 1.00 0.00 17 GLU A N 6
ATOM 9830 C CA . GLU A 1 17 ? 9.509 -5.471 -10.190 1.00 0.00 17 GLU A CA 6
ATOM 9831 C C . GLU A 1 17 ? 9.277 -3.998 -10.593 1.00 0.00 17 GLU A C 6
ATOM 9832 O O . GLU A 1 17 ? 9.000 -3.157 -9.761 1.00 0.00 17 GLU A O 6
ATOM 9844 N N . SER A 1 18 ? 9.462 -3.673 -11.850 1.00 0.00 18 SER A N 6
ATOM 9845 C CA . SER A 1 18 ? 9.340 -2.248 -12.305 1.00 0.00 18 SER A CA 6
ATOM 9846 C C . SER A 1 18 ? 7.892 -1.775 -12.502 1.00 0.00 18 SER A C 6
ATOM 9847 O O . SER A 1 18 ? 7.666 -0.673 -12.961 1.00 0.00 18 SER A O 6
ATOM 9855 N N . MET A 1 19 ? 6.908 -2.563 -12.184 1.00 0.00 19 MET A N 6
ATOM 9856 C CA . MET A 1 19 ? 5.510 -2.084 -12.392 1.00 0.00 19 MET A CA 6
ATOM 9857 C C . MET A 1 19 ? 5.075 -1.199 -11.227 1.00 0.00 19 MET A C 6
ATOM 9858 O O . MET A 1 19 ? 4.426 -0.188 -11.406 1.00 0.00 19 MET A O 6
ATOM 9872 N N . ILE A 1 20 ? 5.429 -1.575 -10.038 1.00 0.00 20 ILE A N 6
ATOM 9873 C CA . ILE A 1 20 ? 5.046 -0.764 -8.851 1.00 0.00 20 ILE A CA 6
ATOM 9874 C C . ILE A 1 20 ? 6.263 -0.021 -8.324 1.00 0.00 20 ILE A C 6
ATOM 9875 O O . ILE A 1 20 ? 6.430 0.173 -7.137 1.00 0.00 20 ILE A O 6
ATOM 9891 N N . ALA A 1 21 ? 7.122 0.379 -9.203 1.00 0.00 21 ALA A N 6
ATOM 9892 C CA . ALA A 1 21 ? 8.344 1.094 -8.777 1.00 0.00 21 ALA A CA 6
ATOM 9893 C C . ALA A 1 21 ? 8.278 2.547 -9.255 1.00 0.00 21 ALA A C 6
ATOM 9894 O O . ALA A 1 21 ? 7.580 3.356 -8.678 1.00 0.00 21 ALA A O 6
ATOM 9901 N N . MET A 1 22 ? 8.969 2.889 -10.309 1.00 0.00 22 MET A N 6
ATOM 9902 C CA . MET A 1 22 ? 8.888 4.294 -10.801 1.00 0.00 22 MET A CA 6
ATOM 9903 C C . MET A 1 22 ? 7.420 4.705 -10.845 1.00 0.00 22 MET A C 6
ATOM 9904 O O . MET A 1 22 ? 7.080 5.867 -10.738 1.00 0.00 22 MET A O 6
ATOM 9918 N N . LEU A 1 23 ? 6.543 3.746 -10.989 1.00 0.00 23 LEU A N 6
ATOM 9919 C CA . LEU A 1 23 ? 5.091 4.061 -11.025 1.00 0.00 23 LEU A CA 6
ATOM 9920 C C . LEU A 1 23 ? 4.651 4.662 -9.683 1.00 0.00 23 LEU A C 6
ATOM 9921 O O . LEU A 1 23 ? 3.599 5.259 -9.580 1.00 0.00 23 LEU A O 6
ATOM 9937 N N . ILE A 1 24 ? 5.450 4.519 -8.654 1.00 0.00 24 ILE A N 6
ATOM 9938 C CA . ILE A 1 24 ? 5.066 5.098 -7.329 1.00 0.00 24 ILE A CA 6
ATOM 9939 C C . ILE A 1 24 ? 5.880 6.369 -7.067 1.00 0.00 24 ILE A C 6
ATOM 9940 O O . ILE A 1 24 ? 5.344 7.394 -6.697 1.00 0.00 24 ILE A O 6
ATOM 9956 N N . GLU A 1 25 ? 7.170 6.311 -7.264 1.00 0.00 25 GLU A N 6
ATOM 9957 C CA . GLU A 1 25 ? 8.014 7.518 -7.030 1.00 0.00 25 GLU A CA 6
ATOM 9958 C C . GLU A 1 25 ? 7.520 8.680 -7.895 1.00 0.00 25 GLU A C 6
ATOM 9959 O O . GLU A 1 25 ? 7.682 9.834 -7.551 1.00 0.00 25 GLU A O 6
ATOM 9971 N N . ASP A 1 26 ? 6.914 8.385 -9.012 1.00 0.00 26 ASP A N 6
ATOM 9972 C CA . ASP A 1 26 ? 6.407 9.476 -9.889 1.00 0.00 26 ASP A CA 6
ATOM 9973 C C . ASP A 1 26 ? 5.076 10.002 -9.340 1.00 0.00 26 ASP A C 6
ATOM 9974 O O . ASP A 1 26 ? 4.885 11.193 -9.195 1.00 0.00 26 ASP A O 6
ATOM 9983 N N . THR A 1 27 ? 4.161 9.128 -9.009 1.00 0.00 27 THR A N 6
ATOM 9984 C CA . THR A 1 27 ? 2.868 9.601 -8.444 1.00 0.00 27 THR A CA 6
ATOM 9985 C C . THR A 1 27 ? 3.132 10.233 -7.078 1.00 0.00 27 THR A C 6
ATOM 9986 O O . THR A 1 27 ? 2.821 11.384 -6.844 1.00 0.00 27 THR A O 6
ATOM 9997 N N . LEU A 1 28 ? 3.736 9.495 -6.184 1.00 0.00 28 LEU A N 6
ATOM 9998 C CA . LEU A 1 28 ? 4.055 10.065 -4.846 1.00 0.00 28 LEU A CA 6
ATOM 9999 C C . LEU A 1 28 ? 4.744 11.412 -5.054 1.00 0.00 28 LEU A C 6
ATOM 10000 O O . LEU A 1 28 ? 4.556 12.347 -4.301 1.00 0.00 28 LEU A O 6
ATOM 10016 N N . CYS A 1 29 ? 5.532 11.516 -6.093 1.00 0.00 29 CYS A N 6
ATOM 10017 C CA . CYS A 1 29 ? 6.226 12.800 -6.377 1.00 0.00 29 CYS A CA 6
ATOM 10018 C C . CYS A 1 29 ? 5.209 13.942 -6.347 1.00 0.00 29 CYS A C 6
ATOM 10019 O O . CYS A 1 29 ? 5.509 15.047 -5.942 1.00 0.00 29 CYS A O 6
ATOM 10027 N N . GLU A 1 30 ? 4.003 13.673 -6.769 1.00 0.00 30 GLU A N 6
ATOM 10028 C CA . GLU A 1 30 ? 2.953 14.725 -6.765 1.00 0.00 30 GLU A CA 6
ATOM 10029 C C . GLU A 1 30 ? 2.200 14.710 -5.431 1.00 0.00 30 GLU A C 6
ATOM 10030 O O . GLU A 1 30 ? 1.791 15.736 -4.926 1.00 0.00 30 GLU A O 6
ATOM 10042 N N . LEU A 1 31 ? 2.014 13.551 -4.860 1.00 0.00 31 LEU A N 6
ATOM 10043 C CA . LEU A 1 31 ? 1.284 13.466 -3.562 1.00 0.00 31 LEU A CA 6
ATOM 10044 C C . LEU A 1 31 ? 2.145 14.024 -2.427 1.00 0.00 31 LEU A C 6
ATOM 10045 O O . LEU A 1 31 ? 1.748 14.936 -1.729 1.00 0.00 31 LEU A O 6
ATOM 10061 N N . GLY A 1 32 ? 3.323 13.493 -2.236 1.00 0.00 32 GLY A N 6
ATOM 10062 C CA . GLY A 1 32 ? 4.195 14.014 -1.145 1.00 0.00 32 GLY A CA 6
ATOM 10063 C C . GLY A 1 32 ? 4.406 12.936 -0.079 1.00 0.00 32 GLY A C 6
ATOM 10064 O O . GLY A 1 32 ? 5.213 13.095 0.815 1.00 0.00 32 GLY A O 6
ATOM 10068 N N . HIS A 1 33 ? 3.686 11.844 -0.167 1.00 0.00 33 HIS A N 6
ATOM 10069 C CA . HIS A 1 33 ? 3.837 10.744 0.836 1.00 0.00 33 HIS A CA 6
ATOM 10070 C C . HIS A 1 33 ? 5.295 10.638 1.304 1.00 0.00 33 HIS A C 6
ATOM 10071 O O . HIS A 1 33 ? 6.216 10.887 0.552 1.00 0.00 33 HIS A O 6
ATOM 10085 N N . GLU A 1 34 ? 5.511 10.285 2.543 1.00 0.00 34 GLU A N 6
ATOM 10086 C CA . GLU A 1 34 ? 6.909 10.181 3.061 1.00 0.00 34 GLU A CA 6
ATOM 10087 C C . GLU A 1 34 ? 7.557 8.869 2.622 1.00 0.00 34 GLU A C 6
ATOM 10088 O O . GLU A 1 34 ? 7.682 7.951 3.404 1.00 0.00 34 GLU A O 6
ATOM 10100 N N . VAL A 1 35 ? 7.970 8.776 1.384 1.00 0.00 35 VAL A N 6
ATOM 10101 C CA . VAL A 1 35 ? 8.611 7.519 0.893 1.00 0.00 35 VAL A CA 6
ATOM 10102 C C . VAL A 1 35 ? 7.686 6.326 1.147 1.00 0.00 35 VAL A C 6
ATOM 10103 O O . VAL A 1 35 ? 6.864 6.340 2.039 1.00 0.00 35 VAL A O 6
ATOM 10116 N N . ALA A 1 36 ? 7.796 5.300 0.360 1.00 0.00 36 ALA A N 6
ATOM 10117 C CA . ALA A 1 36 ? 6.909 4.129 0.557 1.00 0.00 36 ALA A CA 6
ATOM 10118 C C . ALA A 1 36 ? 7.622 2.847 0.129 1.00 0.00 36 ALA A C 6
ATOM 10119 O O . ALA A 1 36 ? 8.818 2.709 0.292 1.00 0.00 36 ALA A O 6
ATOM 10126 N N . ALA A 1 37 ? 6.903 1.912 -0.424 1.00 0.00 37 ALA A N 6
ATOM 10127 C CA . ALA A 1 37 ? 7.548 0.649 -0.866 1.00 0.00 37 ALA A CA 6
ATOM 10128 C C . ALA A 1 37 ? 7.273 0.446 -2.354 1.00 0.00 37 ALA A C 6
ATOM 10129 O O . ALA A 1 37 ? 6.233 0.816 -2.854 1.00 0.00 37 ALA A O 6
ATOM 10136 N N . THR A 1 38 ? 8.205 -0.115 -3.069 1.00 0.00 38 THR A N 6
ATOM 10137 C CA . THR A 1 38 ? 8.000 -0.321 -4.534 1.00 0.00 38 THR A CA 6
ATOM 10138 C C . THR A 1 38 ? 8.375 -1.750 -4.926 1.00 0.00 38 THR A C 6
ATOM 10139 O O . THR A 1 38 ? 9.200 -2.384 -4.298 1.00 0.00 38 THR A O 6
ATOM 10150 N N . ALA A 1 39 ? 7.766 -2.262 -5.959 1.00 0.00 39 ALA A N 6
ATOM 10151 C CA . ALA A 1 39 ? 8.077 -3.652 -6.392 1.00 0.00 39 ALA A CA 6
ATOM 10152 C C . ALA A 1 39 ? 7.803 -4.602 -5.241 1.00 0.00 39 ALA A C 6
ATOM 10153 O O . ALA A 1 39 ? 7.462 -4.177 -4.165 1.00 0.00 39 ALA A O 6
ATOM 10160 N N . SER A 1 40 ? 7.966 -5.876 -5.437 1.00 0.00 40 SER A N 6
ATOM 10161 C CA . SER A 1 40 ? 7.733 -6.808 -4.306 1.00 0.00 40 SER A CA 6
ATOM 10162 C C . SER A 1 40 ? 9.084 -7.207 -3.724 1.00 0.00 40 SER A C 6
ATOM 10163 O O . SER A 1 40 ? 9.908 -7.811 -4.381 1.00 0.00 40 SER A O 6
ATOM 10171 N N . ARG A 1 41 ? 9.331 -6.831 -2.503 1.00 0.00 41 ARG A N 6
ATOM 10172 C CA . ARG A 1 41 ? 10.637 -7.137 -1.882 1.00 0.00 41 ARG A CA 6
ATOM 10173 C C . ARG A 1 41 ? 10.455 -7.625 -0.445 1.00 0.00 41 ARG A C 6
ATOM 10174 O O . ARG A 1 41 ? 9.888 -6.942 0.384 1.00 0.00 41 ARG A O 6
ATOM 10195 N N . MET A 1 42 ? 10.939 -8.797 -0.141 1.00 0.00 42 MET A N 6
ATOM 10196 C CA . MET A 1 42 ? 10.799 -9.315 1.247 1.00 0.00 42 MET A CA 6
ATOM 10197 C C . MET A 1 42 ? 11.508 -8.371 2.221 1.00 0.00 42 MET A C 6
ATOM 10198 O O . MET A 1 42 ? 11.053 -8.147 3.326 1.00 0.00 42 MET A O 6
ATOM 10212 N N . GLN A 1 43 ? 12.612 -7.806 1.814 1.00 0.00 43 GLN A N 6
ATOM 10213 C CA . GLN A 1 43 ? 13.340 -6.866 2.712 1.00 0.00 43 GLN A CA 6
ATOM 10214 C C . GLN A 1 43 ? 12.415 -5.708 3.088 1.00 0.00 43 GLN A C 6
ATOM 10215 O O . GLN A 1 43 ? 12.155 -5.458 4.248 1.00 0.00 43 GLN A O 6
ATOM 10229 N N . GLU A 1 44 ? 11.908 -5.005 2.110 1.00 0.00 44 GLU A N 6
ATOM 10230 C CA . GLU A 1 44 ? 10.988 -3.873 2.405 1.00 0.00 44 GLU A CA 6
ATOM 10231 C C . GLU A 1 44 ? 9.734 -4.404 3.102 1.00 0.00 44 GLU A C 6
ATOM 10232 O O . GLU A 1 44 ? 9.285 -3.864 4.093 1.00 0.00 44 GLU A O 6
ATOM 10244 N N . ALA A 1 45 ? 9.175 -5.469 2.593 1.00 0.00 45 ALA A N 6
ATOM 10245 C CA . ALA A 1 45 ? 7.959 -6.051 3.229 1.00 0.00 45 ALA A CA 6
ATOM 10246 C C . ALA A 1 45 ? 8.186 -6.202 4.733 1.00 0.00 45 ALA A C 6
ATOM 10247 O O . ALA A 1 45 ? 7.384 -5.777 5.540 1.00 0.00 45 ALA A O 6
ATOM 10254 N N . LEU A 1 46 ? 9.283 -6.796 5.115 1.00 0.00 46 LEU A N 6
ATOM 10255 C CA . LEU A 1 46 ? 9.569 -6.963 6.566 1.00 0.00 46 LEU A CA 6
ATOM 10256 C C . LEU A 1 46 ? 9.392 -5.621 7.278 1.00 0.00 46 LEU A C 6
ATOM 10257 O O . LEU A 1 46 ? 8.899 -5.551 8.386 1.00 0.00 46 LEU A O 6
ATOM 10273 N N . ASP A 1 47 ? 9.789 -4.556 6.638 1.00 0.00 47 ASP A N 6
ATOM 10274 C CA . ASP A 1 47 ? 9.647 -3.210 7.256 1.00 0.00 47 ASP A CA 6
ATOM 10275 C C . ASP A 1 47 ? 8.167 -2.838 7.366 1.00 0.00 47 ASP A C 6
ATOM 10276 O O . ASP A 1 47 ? 7.779 -2.025 8.178 1.00 0.00 47 ASP A O 6
ATOM 10285 N N . ILE A 1 48 ? 7.340 -3.427 6.549 1.00 0.00 48 ILE A N 6
ATOM 10286 C CA . ILE A 1 48 ? 5.885 -3.118 6.593 1.00 0.00 48 ILE A CA 6
ATOM 10287 C C . ILE A 1 48 ? 5.154 -4.214 7.386 1.00 0.00 48 ILE A C 6
ATOM 10288 O O . ILE A 1 48 ? 3.973 -4.126 7.649 1.00 0.00 48 ILE A O 6
ATOM 10304 N N . ALA A 1 49 ? 5.854 -5.251 7.761 1.00 0.00 49 ALA A N 6
ATOM 10305 C CA . ALA A 1 49 ? 5.214 -6.350 8.531 1.00 0.00 49 ALA A CA 6
ATOM 10306 C C . ALA A 1 49 ? 5.292 -6.075 10.040 1.00 0.00 49 ALA A C 6
ATOM 10307 O O . ALA A 1 49 ? 4.329 -6.250 10.761 1.00 0.00 49 ALA A O 6
ATOM 10314 N N . ARG A 1 50 ? 6.433 -5.661 10.524 1.00 0.00 50 ARG A N 6
ATOM 10315 C CA . ARG A 1 50 ? 6.578 -5.395 11.982 1.00 0.00 50 ARG A CA 6
ATOM 10316 C C . ARG A 1 50 ? 6.364 -3.911 12.292 1.00 0.00 50 ARG A C 6
ATOM 10317 O O . ARG A 1 50 ? 5.979 -3.545 13.385 1.00 0.00 50 ARG A O 6
ATOM 10338 N N . LYS A 1 51 ? 6.618 -3.053 11.345 1.00 0.00 51 LYS A N 6
ATOM 10339 C CA . LYS A 1 51 ? 6.437 -1.594 11.591 1.00 0.00 51 LYS A CA 6
ATOM 10340 C C . LYS A 1 51 ? 4.993 -1.290 11.997 1.00 0.00 51 LYS A C 6
ATOM 10341 O O . LYS A 1 51 ? 4.750 -0.569 12.944 1.00 0.00 51 LYS A O 6
ATOM 10360 N N . GLY A 1 52 ? 4.033 -1.826 11.290 1.00 0.00 52 GLY A N 6
ATOM 10361 C CA . GLY A 1 52 ? 2.611 -1.551 11.646 1.00 0.00 52 GLY A CA 6
ATOM 10362 C C . GLY A 1 52 ? 2.462 -0.055 11.924 1.00 0.00 52 GLY A C 6
ATOM 10363 O O . GLY A 1 52 ? 1.762 0.359 12.827 1.00 0.00 52 GLY A O 6
ATOM 10367 N N . GLN A 1 53 ? 3.135 0.755 11.155 1.00 0.00 53 GLN A N 6
ATOM 10368 C CA . GLN A 1 53 ? 3.067 2.231 11.360 1.00 0.00 53 GLN A CA 6
ATOM 10369 C C . GLN A 1 53 ? 3.410 2.951 10.055 1.00 0.00 53 GLN A C 6
ATOM 10370 O O . GLN A 1 53 ? 3.980 4.024 10.053 1.00 0.00 53 GLN A O 6
ATOM 10384 N N . PHE A 1 54 ? 3.074 2.357 8.947 1.00 0.00 54 PHE A N 6
ATOM 10385 C CA . PHE A 1 54 ? 3.384 2.983 7.629 1.00 0.00 54 PHE A CA 6
ATOM 10386 C C . PHE A 1 54 ? 2.091 3.381 6.921 1.00 0.00 54 PHE A C 6
ATOM 10387 O O . PHE A 1 54 ? 2.026 3.430 5.711 1.00 0.00 54 PHE A O 6
ATOM 10404 N N . ASP A 1 55 ? 1.062 3.657 7.665 1.00 0.00 55 ASP A N 6
ATOM 10405 C CA . ASP A 1 55 ? -0.233 4.047 7.043 1.00 0.00 55 ASP A CA 6
ATOM 10406 C C . ASP A 1 55 ? -0.820 2.897 6.216 1.00 0.00 55 ASP A C 6
ATOM 10407 O O . ASP A 1 55 ? -1.885 2.401 6.518 1.00 0.00 55 ASP A O 6
ATOM 10416 N N . ILE A 1 56 ? -0.163 2.478 5.161 1.00 0.00 56 ILE A N 6
ATOM 10417 C CA . ILE A 1 56 ? -0.757 1.381 4.333 1.00 0.00 56 ILE A CA 6
ATOM 10418 C C . ILE A 1 56 ? 0.304 0.422 3.771 1.00 0.00 56 ILE A C 6
ATOM 10419 O O . ILE A 1 56 ? 1.471 0.739 3.709 1.00 0.00 56 ILE A O 6
ATOM 10435 N N . ALA A 1 57 ? -0.103 -0.770 3.385 1.00 0.00 57 ALA A N 6
ATOM 10436 C CA . ALA A 1 57 ? 0.881 -1.777 2.865 1.00 0.00 57 ALA A CA 6
ATOM 10437 C C . ALA A 1 57 ? 0.280 -2.651 1.749 1.00 0.00 57 ALA A C 6
ATOM 10438 O O . ALA A 1 57 ? -0.580 -3.463 1.998 1.00 0.00 57 ALA A O 6
ATOM 10445 N N . ILE A 1 58 ? 0.745 -2.539 0.530 1.00 0.00 58 ILE A N 6
ATOM 10446 C CA . ILE A 1 58 ? 0.183 -3.411 -0.542 1.00 0.00 58 ILE A CA 6
ATOM 10447 C C . ILE A 1 58 ? 1.226 -4.433 -0.979 1.00 0.00 58 ILE A C 6
ATOM 10448 O O . ILE A 1 58 ? 2.371 -4.112 -1.232 1.00 0.00 58 ILE A O 6
ATOM 10464 N N . ILE A 1 59 ? 0.822 -5.661 -1.067 1.00 0.00 59 ILE A N 6
ATOM 10465 C CA . ILE A 1 59 ? 1.744 -6.753 -1.476 1.00 0.00 59 ILE A CA 6
ATOM 10466 C C . ILE A 1 59 ? 0.952 -7.780 -2.290 1.00 0.00 59 ILE A C 6
ATOM 10467 O O . ILE A 1 59 ? 0.612 -8.838 -1.800 1.00 0.00 59 ILE A O 6
ATOM 10483 N N . ASP A 1 60 ? 0.630 -7.464 -3.512 1.00 0.00 60 ASP A N 6
ATOM 10484 C CA . ASP A 1 60 ? -0.172 -8.411 -4.348 1.00 0.00 60 ASP A CA 6
ATOM 10485 C C . ASP A 1 60 ? 0.246 -9.863 -4.095 1.00 0.00 60 ASP A C 6
ATOM 10486 O O . ASP A 1 60 ? 1.379 -10.147 -3.763 1.00 0.00 60 ASP A O 6
ATOM 10495 N N . VAL A 1 61 ? -0.666 -10.779 -4.262 1.00 0.00 61 VAL A N 6
ATOM 10496 C CA . VAL A 1 61 ? -0.330 -12.215 -4.045 1.00 0.00 61 VAL A CA 6
ATOM 10497 C C . VAL A 1 61 ? -0.721 -13.039 -5.278 1.00 0.00 61 VAL A C 6
ATOM 10498 O O . VAL A 1 61 ? -0.789 -14.251 -5.231 1.00 0.00 61 VAL A O 6
ATOM 10511 N N . ASN A 1 62 ? -0.968 -12.387 -6.382 1.00 0.00 62 ASN A N 6
ATOM 10512 C CA . ASN A 1 62 ? -1.342 -13.126 -7.624 1.00 0.00 62 ASN A CA 6
ATOM 10513 C C . ASN A 1 62 ? -0.813 -12.385 -8.850 1.00 0.00 62 ASN A C 6
ATOM 10514 O O . ASN A 1 62 ? -1.188 -12.669 -9.970 1.00 0.00 62 ASN A O 6
ATOM 10525 N N . LEU A 1 63 ? 0.060 -11.440 -8.649 1.00 0.00 63 LEU A N 6
ATOM 10526 C CA . LEU A 1 63 ? 0.616 -10.686 -9.802 1.00 0.00 63 LEU A CA 6
ATOM 10527 C C . LEU A 1 63 ? 2.025 -11.178 -10.076 1.00 0.00 63 LEU A C 6
ATOM 10528 O O . LEU A 1 63 ? 2.781 -11.449 -9.166 1.00 0.00 63 LEU A O 6
ATOM 10544 N N . ASP A 1 64 ? 2.386 -11.327 -11.312 1.00 0.00 64 ASP A N 6
ATOM 10545 C CA . ASP A 1 64 ? 3.744 -11.837 -11.600 1.00 0.00 64 ASP A CA 6
ATOM 10546 C C . ASP A 1 64 ? 3.895 -13.210 -10.940 1.00 0.00 64 ASP A C 6
ATOM 10547 O O . ASP A 1 64 ? 4.986 -13.719 -10.777 1.00 0.00 64 ASP A O 6
ATOM 10556 N N . GLY A 1 65 ? 2.793 -13.809 -10.550 1.00 0.00 65 GLY A N 6
ATOM 10557 C CA . GLY A 1 65 ? 2.856 -15.141 -9.890 1.00 0.00 65 GLY A CA 6
ATOM 10558 C C . GLY A 1 65 ? 2.186 -15.051 -8.516 1.00 0.00 65 GLY A C 6
ATOM 10559 O O . GLY A 1 65 ? 1.247 -15.768 -8.240 1.00 0.00 65 GLY A O 6
ATOM 10563 N N . GLU A 1 66 ? 2.668 -14.153 -7.677 1.00 0.00 66 GLU A N 6
ATOM 10564 C CA . GLU A 1 66 ? 2.108 -13.938 -6.293 1.00 0.00 66 GLU A CA 6
ATOM 10565 C C . GLU A 1 66 ? 3.230 -13.554 -5.318 1.00 0.00 66 GLU A C 6
ATOM 10566 O O . GLU A 1 66 ? 3.452 -14.244 -4.344 1.00 0.00 66 GLU A O 6
ATOM 10578 N N . PRO A 1 67 ? 3.900 -12.467 -5.598 1.00 0.00 67 PRO A N 6
ATOM 10579 C CA . PRO A 1 67 ? 4.998 -12.011 -4.708 1.00 0.00 67 PRO A CA 6
ATOM 10580 C C . PRO A 1 67 ? 4.421 -11.471 -3.397 1.00 0.00 67 PRO A C 6
ATOM 10581 O O . PRO A 1 67 ? 4.608 -10.320 -3.052 1.00 0.00 67 PRO A O 6
ATOM 10592 N N . SER A 1 68 ? 3.710 -12.287 -2.671 1.00 0.00 68 SER A N 6
ATOM 10593 C CA . SER A 1 68 ? 3.110 -11.814 -1.388 1.00 0.00 68 SER A CA 6
ATOM 10594 C C . SER A 1 68 ? 3.646 -12.635 -0.214 1.00 0.00 68 SER A C 6
ATOM 10595 O O . SER A 1 68 ? 3.423 -12.312 0.935 1.00 0.00 68 SER A O 6
ATOM 10603 N N . TYR A 1 69 ? 4.347 -13.695 -0.502 1.00 0.00 69 TYR A N 6
ATOM 10604 C CA . TYR A 1 69 ? 4.899 -14.571 0.573 1.00 0.00 69 TYR A CA 6
ATOM 10605 C C . TYR A 1 69 ? 3.809 -14.897 1.604 1.00 0.00 69 TYR A C 6
ATOM 10606 O O . TYR A 1 69 ? 2.700 -14.383 1.546 1.00 0.00 69 TYR A O 6
ATOM 10624 N N . PRO A 1 70 ? 4.155 -15.767 2.509 1.00 0.00 70 PRO A N 6
ATOM 10625 C CA . PRO A 1 70 ? 3.195 -16.196 3.551 1.00 0.00 70 PRO A CA 6
ATOM 10626 C C . PRO A 1 70 ? 2.898 -15.072 4.548 1.00 0.00 70 PRO A C 6
ATOM 10627 O O . PRO A 1 70 ? 2.184 -15.276 5.509 1.00 0.00 70 PRO A O 6
ATOM 10638 N N . VAL A 1 71 ? 3.421 -13.887 4.352 1.00 0.00 71 VAL A N 6
ATOM 10639 C CA . VAL A 1 71 ? 3.112 -12.814 5.334 1.00 0.00 71 VAL A CA 6
ATOM 10640 C C . VAL A 1 71 ? 1.909 -11.998 4.860 1.00 0.00 71 VAL A C 6
ATOM 10641 O O . VAL A 1 71 ? 0.912 -11.929 5.539 1.00 0.00 71 VAL A O 6
ATOM 10654 N N . ALA A 1 72 ? 1.947 -11.432 3.685 1.00 0.00 72 ALA A N 6
ATOM 10655 C CA . ALA A 1 72 ? 0.749 -10.706 3.194 1.00 0.00 72 ALA A CA 6
ATOM 10656 C C . ALA A 1 72 ? -0.414 -11.659 3.358 1.00 0.00 72 ALA A C 6
ATOM 10657 O O . ALA A 1 72 ? -1.518 -11.294 3.709 1.00 0.00 72 ALA A O 6
ATOM 10664 N N . ASP A 1 73 ? -0.125 -12.906 3.129 1.00 0.00 73 ASP A N 6
ATOM 10665 C CA . ASP A 1 73 ? -1.143 -13.960 3.287 1.00 0.00 73 ASP A CA 6
ATOM 10666 C C . ASP A 1 73 ? -1.603 -13.994 4.737 1.00 0.00 73 ASP A C 6
ATOM 10667 O O . ASP A 1 73 ? -2.772 -13.878 5.051 1.00 0.00 73 ASP A O 6
ATOM 10676 N N . ILE A 1 74 ? -0.662 -14.145 5.621 1.00 0.00 74 ILE A N 6
ATOM 10677 C CA . ILE A 1 74 ? -0.993 -14.181 7.071 1.00 0.00 74 ILE A CA 6
ATOM 10678 C C . ILE A 1 74 ? -1.612 -12.847 7.456 1.00 0.00 74 ILE A C 6
ATOM 10679 O O . ILE A 1 74 ? -2.607 -12.776 8.154 1.00 0.00 74 ILE A O 6
ATOM 10695 N N . LEU A 1 75 ? -1.039 -11.786 6.972 1.00 0.00 75 LEU A N 6
ATOM 10696 C CA . LEU A 1 75 ? -1.590 -10.449 7.264 1.00 0.00 75 LEU A CA 6
ATOM 10697 C C . LEU A 1 75 ? -3.089 -10.490 6.981 1.00 0.00 75 LEU A C 6
ATOM 10698 O O . LEU A 1 75 ? -3.879 -9.889 7.672 1.00 0.00 75 LEU A O 6
ATOM 10714 N N . ALA A 1 76 ? -3.480 -11.230 5.979 1.00 0.00 76 ALA A N 6
ATOM 10715 C CA . ALA A 1 76 ? -4.925 -11.350 5.652 1.00 0.00 76 ALA A CA 6
ATOM 10716 C C . ALA A 1 76 ? -5.654 -12.080 6.784 1.00 0.00 76 ALA A C 6
ATOM 10717 O O . ALA A 1 76 ? -6.794 -11.794 7.090 1.00 0.00 76 ALA A O 6
ATOM 10724 N N . GLU A 1 77 ? -5.000 -13.025 7.407 1.00 0.00 77 GLU A N 6
ATOM 10725 C CA . GLU A 1 77 ? -5.651 -13.780 8.519 1.00 0.00 77 GLU A CA 6
ATOM 10726 C C . GLU A 1 77 ? -6.021 -12.843 9.679 1.00 0.00 77 GLU A C 6
ATOM 10727 O O . GLU A 1 77 ? -6.957 -13.098 10.411 1.00 0.00 77 GLU A O 6
ATOM 10739 N N . ARG A 1 78 ? -5.298 -11.767 9.863 1.00 0.00 78 ARG A N 6
ATOM 10740 C CA . ARG A 1 78 ? -5.628 -10.840 10.985 1.00 0.00 78 ARG A CA 6
ATOM 10741 C C . ARG A 1 78 ? -5.785 -9.398 10.485 1.00 0.00 78 ARG A C 6
ATOM 10742 O O . ARG A 1 78 ? -6.681 -8.693 10.895 1.00 0.00 78 ARG A O 6
ATOM 10763 N N . ASN A 1 79 ? -4.933 -8.970 9.594 1.00 0.00 79 ASN A N 6
ATOM 10764 C CA . ASN A 1 79 ? -5.019 -7.591 9.040 1.00 0.00 79 ASN A CA 6
ATOM 10765 C C . ASN A 1 79 ? -5.135 -6.526 10.145 1.00 0.00 79 ASN A C 6
ATOM 10766 O O . ASN A 1 79 ? -6.058 -6.512 10.935 1.00 0.00 79 ASN A O 6
ATOM 10777 N N . VAL A 1 80 ? -4.193 -5.623 10.182 1.00 0.00 80 VAL A N 6
ATOM 10778 C CA . VAL A 1 80 ? -4.202 -4.530 11.205 1.00 0.00 80 VAL A CA 6
ATOM 10779 C C . VAL A 1 80 ? -4.536 -3.204 10.488 1.00 0.00 80 VAL A C 6
ATOM 10780 O O . VAL A 1 80 ? -5.052 -3.245 9.392 1.00 0.00 80 VAL A O 6
ATOM 10793 N N . PRO A 1 81 ? -4.235 -2.062 11.081 1.00 0.00 81 PRO A N 6
ATOM 10794 C CA . PRO A 1 81 ? -4.539 -0.788 10.379 1.00 0.00 81 PRO A CA 6
ATOM 10795 C C . PRO A 1 81 ? -3.621 -0.699 9.165 1.00 0.00 81 PRO A C 6
ATOM 10796 O O . PRO A 1 81 ? -2.417 -0.765 9.292 1.00 0.00 81 PRO A O 6
ATOM 10807 N N . PHE A 1 82 ? -4.188 -0.604 7.991 1.00 0.00 82 PHE A N 6
ATOM 10808 C CA . PHE A 1 82 ? -3.365 -0.591 6.744 1.00 0.00 82 PHE A CA 6
ATOM 10809 C C . PHE A 1 82 ? -4.259 -0.722 5.507 1.00 0.00 82 PHE A C 6
ATOM 10810 O O . PHE A 1 82 ? -5.375 -0.246 5.463 1.00 0.00 82 PHE A O 6
ATOM 10827 N N . ILE A 1 83 ? -3.762 -1.419 4.519 1.00 0.00 83 ILE A N 6
ATOM 10828 C CA . ILE A 1 83 ? -4.536 -1.670 3.280 1.00 0.00 83 ILE A CA 6
ATOM 10829 C C . ILE A 1 83 ? -3.775 -2.705 2.450 1.00 0.00 83 ILE A C 6
ATOM 10830 O O . ILE A 1 83 ? -2.599 -2.892 2.647 1.00 0.00 83 ILE A O 6
ATOM 10846 N N . PHE A 1 84 ? -4.426 -3.396 1.553 1.00 0.00 84 PHE A N 6
ATOM 10847 C CA . PHE A 1 84 ? -3.697 -4.436 0.757 1.00 0.00 84 PHE A CA 6
ATOM 10848 C C . PHE A 1 84 ? -4.408 -4.731 -0.566 1.00 0.00 84 PHE A C 6
ATOM 10849 O O . PHE A 1 84 ? -5.557 -4.376 -0.778 1.00 0.00 84 PHE A O 6
ATOM 10866 N N . ALA A 1 85 ? -3.737 -5.405 -1.454 1.00 0.00 85 ALA A N 6
ATOM 10867 C CA . ALA A 1 85 ? -4.377 -5.753 -2.743 1.00 0.00 85 ALA A CA 6
ATOM 10868 C C . ALA A 1 85 ? -3.885 -7.118 -3.227 1.00 0.00 85 ALA A C 6
ATOM 10869 O O . ALA A 1 85 ? -2.778 -7.531 -2.944 1.00 0.00 85 ALA A O 6
ATOM 10876 N N . THR A 1 86 ? -4.701 -7.815 -3.964 1.00 0.00 86 THR A N 6
ATOM 10877 C CA . THR A 1 86 ? -4.296 -9.150 -4.485 1.00 0.00 86 THR A CA 6
ATOM 10878 C C . THR A 1 86 ? -5.117 -9.478 -5.736 1.00 0.00 86 THR A C 6
ATOM 10879 O O . THR A 1 86 ? -6.201 -8.962 -5.924 1.00 0.00 86 THR A O 6
ATOM 10890 N N . GLY A 1 87 ? -4.623 -10.330 -6.591 1.00 0.00 87 GLY A N 6
ATOM 10891 C CA . GLY A 1 87 ? -5.400 -10.676 -7.816 1.00 0.00 87 GLY A CA 6
ATOM 10892 C C . GLY A 1 87 ? -6.795 -11.149 -7.404 1.00 0.00 87 GLY A C 6
ATOM 10893 O O . GLY A 1 87 ? -7.722 -11.149 -8.188 1.00 0.00 87 GLY A O 6
ATOM 10897 N N . TYR A 1 88 ? -6.945 -11.558 -6.173 1.00 0.00 88 TYR A N 6
ATOM 10898 C CA . TYR A 1 88 ? -8.273 -12.042 -5.695 1.00 0.00 88 TYR A CA 6
ATOM 10899 C C . TYR A 1 88 ? -9.228 -10.863 -5.459 1.00 0.00 88 TYR A C 6
ATOM 10900 O O . TYR A 1 88 ? -10.428 -10.999 -5.587 1.00 0.00 88 TYR A O 6
ATOM 10918 N N . GLY A 1 89 ? -8.715 -9.711 -5.116 1.00 0.00 89 GLY A N 6
ATOM 10919 C CA . GLY A 1 89 ? -9.616 -8.547 -4.878 1.00 0.00 89 GLY A CA 6
ATOM 10920 C C . GLY A 1 89 ? -9.887 -8.401 -3.380 1.00 0.00 89 GLY A C 6
ATOM 10921 O O . GLY A 1 89 ? -10.869 -7.814 -2.971 1.00 0.00 89 GLY A O 6
ATOM 10925 N N . SER A 1 90 ? -9.019 -8.928 -2.559 1.00 0.00 90 SER A N 6
ATOM 10926 C CA . SER A 1 90 ? -9.211 -8.818 -1.084 1.00 0.00 90 SER A CA 6
ATOM 10927 C C . SER A 1 90 ? -10.526 -9.473 -0.650 1.00 0.00 90 SER A C 6
ATOM 10928 O O . SER A 1 90 ? -11.413 -9.705 -1.447 1.00 0.00 90 SER A O 6
ATOM 10936 N N . LYS A 1 91 ? -10.653 -9.762 0.617 1.00 0.00 91 LYS A N 6
ATOM 10937 C CA . LYS A 1 91 ? -11.898 -10.389 1.133 1.00 0.00 91 LYS A CA 6
ATOM 10938 C C . LYS A 1 91 ? -12.618 -9.411 2.063 1.00 0.00 91 LYS A C 6
ATOM 10939 O O . LYS A 1 91 ? -13.388 -9.805 2.916 1.00 0.00 91 LYS A O 6
ATOM 10958 N N . GLY A 1 92 ? -12.345 -8.143 1.934 1.00 0.00 92 GLY A N 6
ATOM 10959 C CA . GLY A 1 92 ? -12.986 -7.159 2.846 1.00 0.00 92 GLY A CA 6
ATOM 10960 C C . GLY A 1 92 ? -12.327 -7.305 4.216 1.00 0.00 92 GLY A C 6
ATOM 10961 O O . GLY A 1 92 ? -12.984 -7.376 5.235 1.00 0.00 92 GLY A O 6
ATOM 10965 N N . LEU A 1 93 ? -11.023 -7.376 4.228 1.00 0.00 93 LEU A N 6
ATOM 10966 C CA . LEU A 1 93 ? -10.274 -7.544 5.506 1.00 0.00 93 LEU A CA 6
ATOM 10967 C C . LEU A 1 93 ? -10.753 -6.556 6.566 1.00 0.00 93 LEU A C 6
ATOM 10968 O O . LEU A 1 93 ? -11.703 -5.831 6.373 1.00 0.00 93 LEU A O 6
ATOM 10984 N N . ASP A 1 94 ? -10.094 -6.524 7.688 1.00 0.00 94 ASP A N 6
ATOM 10985 C CA . ASP A 1 94 ? -10.501 -5.576 8.761 1.00 0.00 94 ASP A CA 6
ATOM 10986 C C . ASP A 1 94 ? -9.446 -4.488 8.906 1.00 0.00 94 ASP A C 6
ATOM 10987 O O . ASP A 1 94 ? -8.267 -4.735 8.764 1.00 0.00 94 ASP A O 6
ATOM 10996 N N . THR A 1 95 ? -9.854 -3.291 9.192 1.00 0.00 95 THR A N 6
ATOM 10997 C CA . THR A 1 95 ? -8.864 -2.197 9.346 1.00 0.00 95 THR A CA 6
ATOM 10998 C C . THR A 1 95 ? -9.582 -0.898 9.673 1.00 0.00 95 THR A C 6
ATOM 10999 O O . THR A 1 95 ? -10.723 -0.699 9.307 1.00 0.00 95 THR A O 6
ATOM 11010 N N . ARG A 1 96 ? -8.916 0.007 10.326 1.00 0.00 96 ARG A N 6
ATOM 11011 C CA . ARG A 1 96 ? -9.562 1.307 10.626 1.00 0.00 96 ARG A CA 6
ATOM 11012 C C . ARG A 1 96 ? -9.855 2.018 9.303 1.00 0.00 96 ARG A C 6
ATOM 11013 O O . ARG A 1 96 ? -10.535 3.024 9.256 1.00 0.00 96 ARG A O 6
ATOM 11034 N N . TYR A 1 97 ? -9.326 1.493 8.225 1.00 0.00 97 TYR A N 6
ATOM 11035 C CA . TYR A 1 97 ? -9.538 2.109 6.892 1.00 0.00 97 TYR A CA 6
ATOM 11036 C C . TYR A 1 97 ? -10.970 1.861 6.394 1.00 0.00 97 TYR A C 6
ATOM 11037 O O . TYR A 1 97 ? -11.417 2.478 5.447 1.00 0.00 97 TYR A O 6
ATOM 11055 N N . SER A 1 98 ? -11.704 0.988 7.040 1.00 0.00 98 SER A N 6
ATOM 11056 C CA . SER A 1 98 ? -13.118 0.728 6.623 1.00 0.00 98 SER A CA 6
ATOM 11057 C C . SER A 1 98 ? -13.175 -0.045 5.306 1.00 0.00 98 SER A C 6
ATOM 11058 O O . SER A 1 98 ? -14.125 0.067 4.560 1.00 0.00 98 SER A O 6
ATOM 11066 N N . ASN A 1 99 ? -12.179 -0.837 5.020 1.00 0.00 99 ASN A N 6
ATOM 11067 C CA . ASN A 1 99 ? -12.200 -1.622 3.751 1.00 0.00 99 ASN A CA 6
ATOM 11068 C C . ASN A 1 99 ? -12.517 -0.707 2.565 1.00 0.00 99 ASN A C 6
ATOM 11069 O O . ASN A 1 99 ? -13.646 -0.315 2.347 1.00 0.00 99 ASN A O 6
ATOM 11080 N N . ILE A 1 100 ? -11.521 -0.356 1.803 1.00 0.00 100 ILE A N 6
ATOM 11081 C CA . ILE A 1 100 ? -11.752 0.551 0.640 1.00 0.00 100 ILE A CA 6
ATOM 11082 C C . ILE A 1 100 ? -10.725 0.261 -0.504 1.00 0.00 100 ILE A C 6
ATOM 11083 O O . ILE A 1 100 ? -10.972 -0.659 -1.259 1.00 0.00 100 ILE A O 6
ATOM 11099 N N . PRO A 1 101 ? -9.612 0.990 -0.655 1.00 0.00 101 PRO A N 6
ATOM 11100 C CA . PRO A 1 101 ? -8.676 0.649 -1.772 1.00 0.00 101 PRO A CA 6
ATOM 11101 C C . PRO A 1 101 ? -8.013 -0.710 -1.566 1.00 0.00 101 PRO A C 6
ATOM 11102 O O . PRO A 1 101 ? -6.802 -0.811 -1.522 1.00 0.00 101 PRO A O 6
ATOM 11113 N N . LEU A 1 102 ? -8.770 -1.757 -1.439 1.00 0.00 102 LEU A N 6
ATOM 11114 C CA . LEU A 1 102 ? -8.127 -3.082 -1.239 1.00 0.00 102 LEU A CA 6
ATOM 11115 C C . LEU A 1 102 ? -8.688 -4.104 -2.223 1.00 0.00 102 LEU A C 6
ATOM 11116 O O . LEU A 1 102 ? -9.850 -4.444 -2.181 1.00 0.00 102 LEU A O 6
ATOM 11132 N N . LEU A 1 103 ? -7.852 -4.592 -3.101 1.00 0.00 103 LEU A N 6
ATOM 11133 C CA . LEU A 1 103 ? -8.299 -5.602 -4.113 1.00 0.00 103 LEU A CA 6
ATOM 11134 C C . LEU A 1 103 ? -7.222 -5.753 -5.203 1.00 0.00 103 LEU A C 6
ATOM 11135 O O . LEU A 1 103 ? -6.081 -6.040 -4.913 1.00 0.00 103 LEU A O 6
ATOM 11151 N N . THR A 1 104 ? -7.567 -5.555 -6.452 1.00 0.00 104 THR A N 6
ATOM 11152 C CA . THR A 1 104 ? -6.558 -5.682 -7.537 1.00 0.00 104 THR A CA 6
ATOM 11153 C C . THR A 1 104 ? -6.581 -4.427 -8.415 1.00 0.00 104 THR A C 6
ATOM 11154 O O . THR A 1 104 ? -7.530 -4.182 -9.133 1.00 0.00 104 THR A O 6
ATOM 11165 N N . LYS A 1 105 ? -5.550 -3.625 -8.362 1.00 0.00 105 LYS A N 6
ATOM 11166 C CA . LYS A 1 105 ? -5.537 -2.384 -9.194 1.00 0.00 105 LYS A CA 6
ATOM 11167 C C . LYS A 1 105 ? -4.123 -1.796 -9.281 1.00 0.00 105 LYS A C 6
ATOM 11168 O O . LYS A 1 105 ? -3.326 -1.947 -8.376 1.00 0.00 105 LYS A O 6
ATOM 11187 N N . PRO A 1 106 ? -3.870 -1.132 -10.379 1.00 0.00 106 PRO A N 6
ATOM 11188 C CA . PRO A 1 106 ? -2.553 -0.496 -10.607 1.00 0.00 106 PRO A CA 6
ATOM 11189 C C . PRO A 1 106 ? -2.480 0.843 -9.858 1.00 0.00 106 PRO A C 6
ATOM 11190 O O . PRO A 1 106 ? -2.214 0.882 -8.673 1.00 0.00 106 PRO A O 6
ATOM 11201 N N . PHE A 1 107 ? -2.731 1.939 -10.528 1.00 0.00 107 PHE A N 6
ATOM 11202 C CA . PHE A 1 107 ? -2.691 3.258 -9.832 1.00 0.00 107 PHE A CA 6
ATOM 11203 C C . PHE A 1 107 ? -3.781 4.181 -10.389 1.00 0.00 107 PHE A C 6
ATOM 11204 O O . PHE A 1 107 ? -3.817 5.359 -10.097 1.00 0.00 107 PHE A O 6
ATOM 11221 N N . LEU A 1 108 ? -4.682 3.649 -11.175 1.00 0.00 108 LEU A N 6
ATOM 11222 C CA . LEU A 1 108 ? -5.781 4.494 -11.729 1.00 0.00 108 LEU A CA 6
ATOM 11223 C C . LEU A 1 108 ? -7.016 4.368 -10.831 1.00 0.00 108 LEU A C 6
ATOM 11224 O O . LEU A 1 108 ? -7.138 5.052 -9.830 1.00 0.00 108 LEU A O 6
ATOM 11240 N N . ASP A 1 109 ? -7.924 3.486 -11.156 1.00 0.00 109 ASP A N 6
ATOM 11241 C CA . ASP A 1 109 ? -9.120 3.321 -10.285 1.00 0.00 109 ASP A CA 6
ATOM 11242 C C . ASP A 1 109 ? -8.649 3.218 -8.837 1.00 0.00 109 ASP A C 6
ATOM 11243 O O . ASP A 1 109 ? -9.359 3.552 -7.908 1.00 0.00 109 ASP A O 6
ATOM 11252 N N . SER A 1 110 ? -7.439 2.769 -8.649 1.00 0.00 110 SER A N 6
ATOM 11253 C CA . SER A 1 110 ? -6.882 2.651 -7.276 1.00 0.00 110 SER A CA 6
ATOM 11254 C C . SER A 1 110 ? -6.811 4.036 -6.638 1.00 0.00 110 SER A C 6
ATOM 11255 O O . SER A 1 110 ? -7.441 4.298 -5.637 1.00 0.00 110 SER A O 6
ATOM 11263 N N . GLU A 1 111 ? -6.052 4.924 -7.226 1.00 0.00 111 GLU A N 6
ATOM 11264 C CA . GLU A 1 111 ? -5.938 6.305 -6.676 1.00 0.00 111 GLU A CA 6
ATOM 11265 C C . GLU A 1 111 ? -7.294 6.769 -6.156 1.00 0.00 111 GLU A C 6
ATOM 11266 O O . GLU A 1 111 ? -7.396 7.483 -5.177 1.00 0.00 111 GLU A O 6
ATOM 11278 N N . LEU A 1 112 ? -8.335 6.359 -6.817 1.00 0.00 112 LEU A N 6
ATOM 11279 C CA . LEU A 1 112 ? -9.707 6.761 -6.384 1.00 0.00 112 LEU A CA 6
ATOM 11280 C C . LEU A 1 112 ? -10.016 6.158 -5.013 1.00 0.00 112 LEU A C 6
ATOM 11281 O O . LEU A 1 112 ? -10.069 6.854 -4.018 1.00 0.00 112 LEU A O 6
ATOM 11297 N N . GLU A 1 113 ? -10.197 4.869 -4.942 1.00 0.00 113 GLU A N 6
ATOM 11298 C CA . GLU A 1 113 ? -10.473 4.242 -3.622 1.00 0.00 113 GLU A CA 6
ATOM 11299 C C . GLU A 1 113 ? -9.249 4.431 -2.733 1.00 0.00 113 GLU A C 6
ATOM 11300 O O . GLU A 1 113 ? -9.348 4.563 -1.532 1.00 0.00 113 GLU A O 6
ATOM 11312 N N . ALA A 1 114 ? -8.093 4.438 -3.333 1.00 0.00 114 ALA A N 6
ATOM 11313 C CA . ALA A 1 114 ? -6.832 4.598 -2.559 1.00 0.00 114 ALA A CA 6
ATOM 11314 C C . ALA A 1 114 ? -6.836 5.879 -1.728 1.00 0.00 114 ALA A C 6
ATOM 11315 O O . ALA A 1 114 ? -6.165 5.963 -0.719 1.00 0.00 114 ALA A O 6
ATOM 11322 N N . VAL A 1 115 ? -7.558 6.888 -2.128 1.00 0.00 115 VAL A N 6
ATOM 11323 C CA . VAL A 1 115 ? -7.535 8.134 -1.315 1.00 0.00 115 VAL A CA 6
ATOM 11324 C C . VAL A 1 115 ? -8.891 8.397 -0.664 1.00 0.00 115 VAL A C 6
ATOM 11325 O O . VAL A 1 115 ? -8.970 8.688 0.513 1.00 0.00 115 VAL A O 6
ATOM 11338 N N . LEU A 1 116 ? -9.956 8.301 -1.405 1.00 0.00 116 LEU A N 6
ATOM 11339 C CA . LEU A 1 116 ? -11.292 8.549 -0.797 1.00 0.00 116 LEU A CA 6
ATOM 11340 C C . LEU A 1 116 ? -11.375 7.848 0.562 1.00 0.00 116 LEU A C 6
ATOM 11341 O O . LEU A 1 116 ? -12.099 8.259 1.446 1.00 0.00 116 LEU A O 6
ATOM 11357 N N . VAL A 1 117 ? -10.629 6.791 0.726 1.00 0.00 117 VAL A N 6
ATOM 11358 C CA . VAL A 1 117 ? -10.647 6.047 2.021 1.00 0.00 117 VAL A CA 6
ATOM 11359 C C . VAL A 1 117 ? -10.295 6.972 3.196 1.00 0.00 117 VAL A C 6
ATOM 11360 O O . VAL A 1 117 ? -10.808 6.820 4.287 1.00 0.00 117 VAL A O 6
ATOM 11373 N N . GLN A 1 118 ? -9.415 7.914 2.995 1.00 0.00 118 GLN A N 6
ATOM 11374 C CA . GLN A 1 118 ? -9.034 8.818 4.119 1.00 0.00 118 GLN A CA 6
ATOM 11375 C C . GLN A 1 118 ? -10.039 9.961 4.257 1.00 0.00 118 GLN A C 6
ATOM 11376 O O . GLN A 1 118 ? -9.828 10.898 5.001 1.00 0.00 118 GLN A O 6
ATOM 11390 N N . ILE A 1 119 ? -11.136 9.890 3.555 1.00 0.00 119 ILE A N 6
ATOM 11391 C CA . ILE A 1 119 ? -12.149 10.974 3.663 1.00 0.00 119 ILE A CA 6
ATOM 11392 C C . ILE A 1 119 ? -13.559 10.375 3.757 1.00 0.00 119 ILE A C 6
ATOM 11393 O O . ILE A 1 119 ? -14.546 11.082 3.721 1.00 0.00 119 ILE A O 6
ATOM 11409 N N . SER A 1 120 ? -13.657 9.080 3.886 1.00 0.00 120 SER A N 6
ATOM 11410 C CA . SER A 1 120 ? -15.000 8.443 3.994 1.00 0.00 120 SER A CA 6
ATOM 11411 C C . SER A 1 120 ? -15.594 8.726 5.376 1.00 0.00 120 SER A C 6
ATOM 11412 O O . SER A 1 120 ? -16.710 8.350 5.676 1.00 0.00 120 SER A O 6
ATOM 11420 N N . LYS A 1 121 ? -14.852 9.397 6.217 1.00 0.00 121 LYS A N 6
ATOM 11421 C CA . LYS A 1 121 ? -15.362 9.721 7.580 1.00 0.00 121 LYS A CA 6
ATOM 11422 C C . LYS A 1 121 ? -16.516 10.711 7.463 1.00 0.00 121 LYS A C 6
ATOM 11423 O O . LYS A 1 121 ? -17.447 10.704 8.244 1.00 0.00 121 LYS A O 6
ATOM 11442 N N . GLU A 1 122 ? -16.456 11.554 6.476 1.00 0.00 122 GLU A N 6
ATOM 11443 C CA . GLU A 1 122 ? -17.538 12.553 6.263 1.00 0.00 122 GLU A CA 6
ATOM 11444 C C . GLU A 1 122 ? -17.823 12.659 4.767 1.00 0.00 122 GLU A C 6
ATOM 11445 O O . GLU A 1 122 ? -18.406 13.615 4.296 1.00 0.00 122 GLU A O 6
ATOM 11457 N N . VAL A 1 123 ? -17.411 11.667 4.025 1.00 0.00 123 VAL A N 6
ATOM 11458 C CA . VAL A 1 123 ? -17.642 11.668 2.557 1.00 0.00 123 VAL A CA 6
ATOM 11459 C C . VAL A 1 123 ? -17.464 13.075 1.980 1.00 0.00 123 VAL A C 6
ATOM 11460 O O . VAL A 1 123 ? -18.381 13.546 1.328 1.00 0.00 123 VAL A O 6
ATOM 11473 N N . GLY A 1 1 ? 20.262 20.604 4.306 1.00 0.00 1 GLY A N 7
ATOM 11474 C CA . GLY A 1 1 ? 20.223 19.467 5.269 1.00 0.00 1 GLY A CA 7
ATOM 11475 C C . GLY A 1 1 ? 19.717 19.962 6.626 1.00 0.00 1 GLY A C 7
ATOM 11476 O O . GLY A 1 1 ? 20.325 19.726 7.651 1.00 0.00 1 GLY A O 7
ATOM 11482 N N . SER A 1 2 ? 18.606 20.648 6.639 1.00 0.00 2 SER A N 7
ATOM 11483 C CA . SER A 1 2 ? 18.059 21.160 7.928 1.00 0.00 2 SER A CA 7
ATOM 11484 C C . SER A 1 2 ? 17.097 20.137 8.540 1.00 0.00 2 SER A C 7
ATOM 11485 O O . SER A 1 2 ? 17.321 18.945 8.480 1.00 0.00 2 SER A O 7
ATOM 11493 N N . HIS A 1 3 ? 16.029 20.596 9.132 1.00 0.00 3 HIS A N 7
ATOM 11494 C CA . HIS A 1 3 ? 15.053 19.652 9.753 1.00 0.00 3 HIS A CA 7
ATOM 11495 C C . HIS A 1 3 ? 13.616 20.091 9.429 1.00 0.00 3 HIS A C 7
ATOM 11496 O O . HIS A 1 3 ? 13.150 19.926 8.318 1.00 0.00 3 HIS A O 7
ATOM 11510 N N . MET A 1 4 ? 12.908 20.651 10.379 1.00 0.00 4 MET A N 7
ATOM 11511 C CA . MET A 1 4 ? 11.511 21.097 10.104 1.00 0.00 4 MET A CA 7
ATOM 11512 C C . MET A 1 4 ? 10.670 19.934 9.566 1.00 0.00 4 MET A C 7
ATOM 11513 O O . MET A 1 4 ? 10.269 19.926 8.419 1.00 0.00 4 MET A O 7
ATOM 11527 N N . THR A 1 5 ? 10.392 18.956 10.386 1.00 0.00 5 THR A N 7
ATOM 11528 C CA . THR A 1 5 ? 9.569 17.805 9.913 1.00 0.00 5 THR A CA 7
ATOM 11529 C C . THR A 1 5 ? 8.359 17.604 10.828 1.00 0.00 5 THR A C 7
ATOM 11530 O O . THR A 1 5 ? 8.341 18.049 11.958 1.00 0.00 5 THR A O 7
ATOM 11541 N N . GLU A 1 6 ? 7.353 16.931 10.347 1.00 0.00 6 GLU A N 7
ATOM 11542 C CA . GLU A 1 6 ? 6.143 16.692 11.183 1.00 0.00 6 GLU A CA 7
ATOM 11543 C C . GLU A 1 6 ? 5.442 15.413 10.725 1.00 0.00 6 GLU A C 7
ATOM 11544 O O . GLU A 1 6 ? 4.289 15.427 10.343 1.00 0.00 6 GLU A O 7
ATOM 11556 N N . ARG A 1 7 ? 6.137 14.310 10.760 1.00 0.00 7 ARG A N 7
ATOM 11557 C CA . ARG A 1 7 ? 5.534 13.014 10.329 1.00 0.00 7 ARG A CA 7
ATOM 11558 C C . ARG A 1 7 ? 5.374 12.968 8.809 1.00 0.00 7 ARG A C 7
ATOM 11559 O O . ARG A 1 7 ? 4.449 13.529 8.255 1.00 0.00 7 ARG A O 7
ATOM 11580 N N . ARG A 1 8 ? 6.247 12.277 8.135 1.00 0.00 8 ARG A N 7
ATOM 11581 C CA . ARG A 1 8 ? 6.122 12.163 6.662 1.00 0.00 8 ARG A CA 7
ATOM 11582 C C . ARG A 1 8 ? 5.273 10.932 6.362 1.00 0.00 8 ARG A C 7
ATOM 11583 O O . ARG A 1 8 ? 5.320 9.954 7.082 1.00 0.00 8 ARG A O 7
ATOM 11604 N N . LEU A 1 9 ? 4.484 10.959 5.329 1.00 0.00 9 LEU A N 7
ATOM 11605 C CA . LEU A 1 9 ? 3.644 9.781 5.039 1.00 0.00 9 LEU A CA 7
ATOM 11606 C C . LEU A 1 9 ? 4.420 8.799 4.175 1.00 0.00 9 LEU A C 7
ATOM 11607 O O . LEU A 1 9 ? 5.162 9.193 3.283 1.00 0.00 9 LEU A O 7
ATOM 11623 N N . ARG A 1 10 ? 4.266 7.526 4.407 1.00 0.00 10 ARG A N 7
ATOM 11624 C CA . ARG A 1 10 ? 5.014 6.578 3.560 1.00 0.00 10 ARG A CA 7
ATOM 11625 C C . ARG A 1 10 ? 4.197 5.335 3.218 1.00 0.00 10 ARG A C 7
ATOM 11626 O O . ARG A 1 10 ? 3.591 4.713 4.064 1.00 0.00 10 ARG A O 7
ATOM 11647 N N . VAL A 1 11 ? 4.192 4.973 1.966 1.00 0.00 11 VAL A N 7
ATOM 11648 C CA . VAL A 1 11 ? 3.425 3.776 1.529 1.00 0.00 11 VAL A CA 7
ATOM 11649 C C . VAL A 1 11 ? 4.366 2.693 0.994 1.00 0.00 11 VAL A C 7
ATOM 11650 O O . VAL A 1 11 ? 4.737 2.698 -0.162 1.00 0.00 11 VAL A O 7
ATOM 11663 N N . LEU A 1 12 ? 4.742 1.753 1.810 1.00 0.00 12 LEU A N 7
ATOM 11664 C CA . LEU A 1 12 ? 5.639 0.674 1.315 1.00 0.00 12 LEU A CA 7
ATOM 11665 C C . LEU A 1 12 ? 4.860 -0.239 0.361 1.00 0.00 12 LEU A C 7
ATOM 11666 O O . LEU A 1 12 ? 4.219 -1.183 0.777 1.00 0.00 12 LEU A O 7
ATOM 11682 N N . VAL A 1 13 ? 4.903 0.044 -0.917 1.00 0.00 13 VAL A N 7
ATOM 11683 C CA . VAL A 1 13 ? 4.154 -0.801 -1.893 1.00 0.00 13 VAL A CA 7
ATOM 11684 C C . VAL A 1 13 ? 5.031 -1.951 -2.375 1.00 0.00 13 VAL A C 7
ATOM 11685 O O . VAL A 1 13 ? 6.240 -1.906 -2.280 1.00 0.00 13 VAL A O 7
ATOM 11698 N N . VAL A 1 14 ? 4.426 -2.993 -2.868 1.00 0.00 14 VAL A N 7
ATOM 11699 C CA . VAL A 1 14 ? 5.216 -4.164 -3.326 1.00 0.00 14 VAL A CA 7
ATOM 11700 C C . VAL A 1 14 ? 4.356 -5.067 -4.231 1.00 0.00 14 VAL A C 7
ATOM 11701 O O . VAL A 1 14 ? 3.145 -5.136 -4.099 1.00 0.00 14 VAL A O 7
ATOM 11714 N N . GLU A 1 15 ? 4.978 -5.762 -5.149 1.00 0.00 15 GLU A N 7
ATOM 11715 C CA . GLU A 1 15 ? 4.202 -6.656 -6.060 1.00 0.00 15 GLU A CA 7
ATOM 11716 C C . GLU A 1 15 ? 5.135 -7.384 -7.038 1.00 0.00 15 GLU A C 7
ATOM 11717 O O . GLU A 1 15 ? 5.624 -8.460 -6.762 1.00 0.00 15 GLU A O 7
ATOM 11729 N N . ASP A 1 16 ? 5.372 -6.812 -8.187 1.00 0.00 16 ASP A N 7
ATOM 11730 C CA . ASP A 1 16 ? 6.256 -7.478 -9.178 1.00 0.00 16 ASP A CA 7
ATOM 11731 C C . ASP A 1 16 ? 7.653 -6.845 -9.177 1.00 0.00 16 ASP A C 7
ATOM 11732 O O . ASP A 1 16 ? 8.499 -7.200 -8.380 1.00 0.00 16 ASP A O 7
ATOM 11741 N N . GLU A 1 17 ? 7.909 -5.918 -10.065 1.00 0.00 17 GLU A N 7
ATOM 11742 C CA . GLU A 1 17 ? 9.258 -5.283 -10.107 1.00 0.00 17 GLU A CA 7
ATOM 11743 C C . GLU A 1 17 ? 9.194 -3.915 -10.802 1.00 0.00 17 GLU A C 7
ATOM 11744 O O . GLU A 1 17 ? 9.346 -2.884 -10.176 1.00 0.00 17 GLU A O 7
ATOM 11756 N N . SER A 1 18 ? 8.978 -3.896 -12.092 1.00 0.00 18 SER A N 7
ATOM 11757 C CA . SER A 1 18 ? 8.915 -2.593 -12.819 1.00 0.00 18 SER A CA 7
ATOM 11758 C C . SER A 1 18 ? 7.462 -2.123 -12.959 1.00 0.00 18 SER A C 7
ATOM 11759 O O . SER A 1 18 ? 7.194 -0.949 -13.126 1.00 0.00 18 SER A O 7
ATOM 11767 N N . MET A 1 19 ? 6.521 -3.028 -12.890 1.00 0.00 19 MET A N 7
ATOM 11768 C CA . MET A 1 19 ? 5.087 -2.629 -13.016 1.00 0.00 19 MET A CA 7
ATOM 11769 C C . MET A 1 19 ? 4.648 -1.833 -11.782 1.00 0.00 19 MET A C 7
ATOM 11770 O O . MET A 1 19 ? 3.912 -0.871 -11.879 1.00 0.00 19 MET A O 7
ATOM 11784 N N . ILE A 1 20 ? 5.100 -2.227 -10.623 1.00 0.00 20 ILE A N 7
ATOM 11785 C CA . ILE A 1 20 ? 4.721 -1.495 -9.378 1.00 0.00 20 ILE A CA 7
ATOM 11786 C C . ILE A 1 20 ? 5.551 -0.215 -9.258 1.00 0.00 20 ILE A C 7
ATOM 11787 O O . ILE A 1 20 ? 5.255 0.664 -8.472 1.00 0.00 20 ILE A O 7
ATOM 11803 N N . ALA A 1 21 ? 6.596 -0.120 -10.030 1.00 0.00 21 ALA A N 7
ATOM 11804 C CA . ALA A 1 21 ? 7.479 1.080 -9.984 1.00 0.00 21 ALA A CA 7
ATOM 11805 C C . ALA A 1 21 ? 6.720 2.345 -10.403 1.00 0.00 21 ALA A C 7
ATOM 11806 O O . ALA A 1 21 ? 6.207 3.064 -9.571 1.00 0.00 21 ALA A O 7
ATOM 11813 N N . MET A 1 22 ? 6.639 2.627 -11.679 1.00 0.00 22 MET A N 7
ATOM 11814 C CA . MET A 1 22 ? 5.901 3.850 -12.123 1.00 0.00 22 MET A CA 7
ATOM 11815 C C . MET A 1 22 ? 4.589 3.951 -11.347 1.00 0.00 22 MET A C 7
ATOM 11816 O O . MET A 1 22 ? 4.059 5.019 -11.113 1.00 0.00 22 MET A O 7
ATOM 11830 N N . LEU A 1 23 ? 4.078 2.828 -10.943 1.00 0.00 23 LEU A N 7
ATOM 11831 C CA . LEU A 1 23 ? 2.809 2.788 -10.168 1.00 0.00 23 LEU A CA 7
ATOM 11832 C C . LEU A 1 23 ? 2.982 3.520 -8.833 1.00 0.00 23 LEU A C 7
ATOM 11833 O O . LEU A 1 23 ? 2.023 3.864 -8.172 1.00 0.00 23 LEU A O 7
ATOM 11849 N N . ILE A 1 24 ? 4.198 3.737 -8.422 1.00 0.00 24 ILE A N 7
ATOM 11850 C CA . ILE A 1 24 ? 4.437 4.415 -7.118 1.00 0.00 24 ILE A CA 7
ATOM 11851 C C . ILE A 1 24 ? 4.900 5.866 -7.323 1.00 0.00 24 ILE A C 7
ATOM 11852 O O . ILE A 1 24 ? 4.456 6.772 -6.645 1.00 0.00 24 ILE A O 7
ATOM 11868 N N . GLU A 1 25 ? 5.798 6.089 -8.242 1.00 0.00 25 GLU A N 7
ATOM 11869 C CA . GLU A 1 25 ? 6.299 7.475 -8.477 1.00 0.00 25 GLU A CA 7
ATOM 11870 C C . GLU A 1 25 ? 5.191 8.363 -9.052 1.00 0.00 25 GLU A C 7
ATOM 11871 O O . GLU A 1 25 ? 5.221 9.571 -8.922 1.00 0.00 25 GLU A O 7
ATOM 11883 N N . ASP A 1 26 ? 4.214 7.782 -9.690 1.00 0.00 26 ASP A N 7
ATOM 11884 C CA . ASP A 1 26 ? 3.116 8.607 -10.268 1.00 0.00 26 ASP A CA 7
ATOM 11885 C C . ASP A 1 26 ? 2.109 8.987 -9.177 1.00 0.00 26 ASP A C 7
ATOM 11886 O O . ASP A 1 26 ? 1.623 10.099 -9.127 1.00 0.00 26 ASP A O 7
ATOM 11895 N N . THR A 1 27 ? 1.794 8.070 -8.304 1.00 0.00 27 THR A N 7
ATOM 11896 C CA . THR A 1 27 ? 0.821 8.378 -7.219 1.00 0.00 27 THR A CA 7
ATOM 11897 C C . THR A 1 27 ? 1.400 9.439 -6.284 1.00 0.00 27 THR A C 7
ATOM 11898 O O . THR A 1 27 ? 0.763 10.430 -5.976 1.00 0.00 27 THR A O 7
ATOM 11909 N N . LEU A 1 28 ? 2.608 9.244 -5.834 1.00 0.00 28 LEU A N 7
ATOM 11910 C CA . LEU A 1 28 ? 3.229 10.246 -4.930 1.00 0.00 28 LEU A CA 7
ATOM 11911 C C . LEU A 1 28 ? 3.419 11.555 -5.698 1.00 0.00 28 LEU A C 7
ATOM 11912 O O . LEU A 1 28 ? 3.477 12.622 -5.119 1.00 0.00 28 LEU A O 7
ATOM 11928 N N . CYS A 1 29 ? 3.493 11.487 -7.000 1.00 0.00 29 CYS A N 7
ATOM 11929 C CA . CYS A 1 29 ? 3.650 12.737 -7.790 1.00 0.00 29 CYS A CA 7
ATOM 11930 C C . CYS A 1 29 ? 2.431 13.625 -7.551 1.00 0.00 29 CYS A C 7
ATOM 11931 O O . CYS A 1 29 ? 2.428 14.800 -7.862 1.00 0.00 29 CYS A O 7
ATOM 11939 N N . GLU A 1 30 ? 1.389 13.060 -7.001 1.00 0.00 30 GLU A N 7
ATOM 11940 C CA . GLU A 1 30 ? 0.158 13.849 -6.739 1.00 0.00 30 GLU A CA 7
ATOM 11941 C C . GLU A 1 30 ? 0.127 14.346 -5.290 1.00 0.00 30 GLU A C 7
ATOM 11942 O O . GLU A 1 30 ? -0.061 15.518 -5.034 1.00 0.00 30 GLU A O 7
ATOM 11954 N N . LEU A 1 31 ? 0.293 13.465 -4.337 1.00 0.00 31 LEU A N 7
ATOM 11955 C CA . LEU A 1 31 ? 0.252 13.905 -2.907 1.00 0.00 31 LEU A CA 7
ATOM 11956 C C . LEU A 1 31 ? 1.592 14.511 -2.480 1.00 0.00 31 LEU A C 7
ATOM 11957 O O . LEU A 1 31 ? 1.661 15.644 -2.049 1.00 0.00 31 LEU A O 7
ATOM 11973 N N . GLY A 1 32 ? 2.655 13.763 -2.586 1.00 0.00 32 GLY A N 7
ATOM 11974 C CA . GLY A 1 32 ? 3.984 14.293 -2.178 1.00 0.00 32 GLY A CA 7
ATOM 11975 C C . GLY A 1 32 ? 4.768 13.155 -1.539 1.00 0.00 32 GLY A C 7
ATOM 11976 O O . GLY A 1 32 ? 5.778 12.721 -2.051 1.00 0.00 32 GLY A O 7
ATOM 11980 N N . HIS A 1 33 ? 4.275 12.642 -0.446 1.00 0.00 33 HIS A N 7
ATOM 11981 C CA . HIS A 1 33 ? 4.946 11.498 0.223 1.00 0.00 33 HIS A CA 7
ATOM 11982 C C . HIS A 1 33 ? 6.473 11.673 0.261 1.00 0.00 33 HIS A C 7
ATOM 11983 O O . HIS A 1 33 ? 7.017 12.663 -0.183 1.00 0.00 33 HIS A O 7
ATOM 11997 N N . GLU A 1 34 ? 7.162 10.717 0.817 1.00 0.00 34 GLU A N 7
ATOM 11998 C CA . GLU A 1 34 ? 8.656 10.816 0.906 1.00 0.00 34 GLU A CA 7
ATOM 11999 C C . GLU A 1 34 ? 9.335 9.854 -0.085 1.00 0.00 34 GLU A C 7
ATOM 12000 O O . GLU A 1 34 ? 9.907 10.271 -1.073 1.00 0.00 34 GLU A O 7
ATOM 12012 N N . VAL A 1 35 ? 9.268 8.572 0.168 1.00 0.00 35 VAL A N 7
ATOM 12013 C CA . VAL A 1 35 ? 9.898 7.572 -0.756 1.00 0.00 35 VAL A CA 7
ATOM 12014 C C . VAL A 1 35 ? 9.304 6.193 -0.465 1.00 0.00 35 VAL A C 7
ATOM 12015 O O . VAL A 1 35 ? 9.748 5.486 0.417 1.00 0.00 35 VAL A O 7
ATOM 12028 N N . ALA A 1 36 ? 8.282 5.822 -1.184 1.00 0.00 36 ALA A N 7
ATOM 12029 C CA . ALA A 1 36 ? 7.618 4.523 -0.943 1.00 0.00 36 ALA A CA 7
ATOM 12030 C C . ALA A 1 36 ? 8.495 3.364 -1.383 1.00 0.00 36 ALA A C 7
ATOM 12031 O O . ALA A 1 36 ? 9.682 3.505 -1.604 1.00 0.00 36 ALA A O 7
ATOM 12038 N N . ALA A 1 37 ? 7.905 2.216 -1.508 1.00 0.00 37 ALA A N 7
ATOM 12039 C CA . ALA A 1 37 ? 8.675 1.024 -1.931 1.00 0.00 37 ALA A CA 7
ATOM 12040 C C . ALA A 1 37 ? 7.954 0.342 -3.092 1.00 0.00 37 ALA A C 7
ATOM 12041 O O . ALA A 1 37 ? 6.748 0.202 -3.090 1.00 0.00 37 ALA A O 7
ATOM 12048 N N . THR A 1 38 ? 8.682 -0.057 -4.092 1.00 0.00 38 THR A N 7
ATOM 12049 C CA . THR A 1 38 ? 8.041 -0.704 -5.269 1.00 0.00 38 THR A CA 7
ATOM 12050 C C . THR A 1 38 ? 8.717 -2.037 -5.607 1.00 0.00 38 THR A C 7
ATOM 12051 O O . THR A 1 38 ? 9.925 -2.113 -5.703 1.00 0.00 38 THR A O 7
ATOM 12062 N N . ALA A 1 39 ? 7.915 -3.075 -5.767 1.00 0.00 39 ALA A N 7
ATOM 12063 C CA . ALA A 1 39 ? 8.406 -4.466 -6.091 1.00 0.00 39 ALA A CA 7
ATOM 12064 C C . ALA A 1 39 ? 8.196 -5.336 -4.871 1.00 0.00 39 ALA A C 7
ATOM 12065 O O . ALA A 1 39 ? 7.914 -4.844 -3.809 1.00 0.00 39 ALA A O 7
ATOM 12072 N N . SER A 1 40 ? 8.308 -6.620 -4.992 1.00 0.00 40 SER A N 7
ATOM 12073 C CA . SER A 1 40 ? 8.077 -7.454 -3.790 1.00 0.00 40 SER A CA 7
ATOM 12074 C C . SER A 1 40 ? 9.369 -8.075 -3.279 1.00 0.00 40 SER A C 7
ATOM 12075 O O . SER A 1 40 ? 10.054 -8.804 -3.968 1.00 0.00 40 SER A O 7
ATOM 12083 N N . ARG A 1 41 ? 9.689 -7.778 -2.053 1.00 0.00 41 ARG A N 7
ATOM 12084 C CA . ARG A 1 41 ? 10.914 -8.318 -1.431 1.00 0.00 41 ARG A CA 7
ATOM 12085 C C . ARG A 1 41 ? 10.556 -8.938 -0.078 1.00 0.00 41 ARG A C 7
ATOM 12086 O O . ARG A 1 41 ? 9.900 -8.326 0.742 1.00 0.00 41 ARG A O 7
ATOM 12107 N N . MET A 1 42 ? 10.958 -10.155 0.151 1.00 0.00 42 MET A N 7
ATOM 12108 C CA . MET A 1 42 ? 10.617 -10.825 1.437 1.00 0.00 42 MET A CA 7
ATOM 12109 C C . MET A 1 42 ? 11.209 -10.076 2.637 1.00 0.00 42 MET A C 7
ATOM 12110 O O . MET A 1 42 ? 10.630 -10.055 3.705 1.00 0.00 42 MET A O 7
ATOM 12124 N N . GLN A 1 43 ? 12.352 -9.465 2.484 1.00 0.00 43 GLN A N 7
ATOM 12125 C CA . GLN A 1 43 ? 12.950 -8.733 3.638 1.00 0.00 43 GLN A CA 7
ATOM 12126 C C . GLN A 1 43 ? 12.193 -7.428 3.895 1.00 0.00 43 GLN A C 7
ATOM 12127 O O . GLN A 1 43 ? 11.741 -7.172 4.994 1.00 0.00 43 GLN A O 7
ATOM 12141 N N . GLU A 1 44 ? 12.050 -6.598 2.897 1.00 0.00 44 GLU A N 7
ATOM 12142 C CA . GLU A 1 44 ? 11.320 -5.315 3.104 1.00 0.00 44 GLU A CA 7
ATOM 12143 C C . GLU A 1 44 ? 9.886 -5.601 3.554 1.00 0.00 44 GLU A C 7
ATOM 12144 O O . GLU A 1 44 ? 9.402 -5.026 4.508 1.00 0.00 44 GLU A O 7
ATOM 12156 N N . ALA A 1 45 ? 9.207 -6.494 2.881 1.00 0.00 45 ALA A N 7
ATOM 12157 C CA . ALA A 1 45 ? 7.810 -6.819 3.289 1.00 0.00 45 ALA A CA 7
ATOM 12158 C C . ALA A 1 45 ? 7.754 -6.947 4.810 1.00 0.00 45 ALA A C 7
ATOM 12159 O O . ALA A 1 45 ? 7.054 -6.221 5.482 1.00 0.00 45 ALA A O 7
ATOM 12166 N N . LEU A 1 46 ? 8.514 -7.848 5.360 1.00 0.00 46 LEU A N 7
ATOM 12167 C CA . LEU A 1 46 ? 8.527 -7.998 6.837 1.00 0.00 46 LEU A CA 7
ATOM 12168 C C . LEU A 1 46 ? 8.715 -6.622 7.473 1.00 0.00 46 LEU A C 7
ATOM 12169 O O . LEU A 1 46 ? 8.089 -6.281 8.457 1.00 0.00 46 LEU A O 7
ATOM 12185 N N . ASP A 1 47 ? 9.585 -5.834 6.906 1.00 0.00 47 ASP A N 7
ATOM 12186 C CA . ASP A 1 47 ? 9.844 -4.475 7.453 1.00 0.00 47 ASP A CA 7
ATOM 12187 C C . ASP A 1 47 ? 8.570 -3.621 7.420 1.00 0.00 47 ASP A C 7
ATOM 12188 O O . ASP A 1 47 ? 8.192 -3.027 8.406 1.00 0.00 47 ASP A O 7
ATOM 12197 N N . ILE A 1 48 ? 7.903 -3.549 6.300 1.00 0.00 48 ILE A N 7
ATOM 12198 C CA . ILE A 1 48 ? 6.659 -2.713 6.243 1.00 0.00 48 ILE A CA 7
ATOM 12199 C C . ILE A 1 48 ? 5.660 -3.215 7.291 1.00 0.00 48 ILE A C 7
ATOM 12200 O O . ILE A 1 48 ? 4.801 -2.487 7.747 1.00 0.00 48 ILE A O 7
ATOM 12216 N N . ALA A 1 49 ? 5.775 -4.456 7.674 1.00 0.00 49 ALA A N 7
ATOM 12217 C CA . ALA A 1 49 ? 4.847 -5.017 8.689 1.00 0.00 49 ALA A CA 7
ATOM 12218 C C . ALA A 1 49 ? 5.345 -4.679 10.099 1.00 0.00 49 ALA A C 7
ATOM 12219 O O . ALA A 1 49 ? 4.579 -4.313 10.970 1.00 0.00 49 ALA A O 7
ATOM 12226 N N . ARG A 1 50 ? 6.624 -4.797 10.329 1.00 0.00 50 ARG A N 7
ATOM 12227 C CA . ARG A 1 50 ? 7.173 -4.484 11.674 1.00 0.00 50 ARG A CA 7
ATOM 12228 C C . ARG A 1 50 ? 7.549 -3.003 11.759 1.00 0.00 50 ARG A C 7
ATOM 12229 O O . ARG A 1 50 ? 7.786 -2.470 12.825 1.00 0.00 50 ARG A O 7
ATOM 12250 N N . LYS A 1 51 ? 7.611 -2.336 10.639 1.00 0.00 51 LYS A N 7
ATOM 12251 C CA . LYS A 1 51 ? 7.979 -0.894 10.645 1.00 0.00 51 LYS A CA 7
ATOM 12252 C C . LYS A 1 51 ? 6.889 -0.068 11.335 1.00 0.00 51 LYS A C 7
ATOM 12253 O O . LYS A 1 51 ? 7.161 0.715 12.224 1.00 0.00 51 LYS A O 7
ATOM 12272 N N . GLY A 1 52 ? 5.658 -0.238 10.936 1.00 0.00 52 GLY A N 7
ATOM 12273 C CA . GLY A 1 52 ? 4.551 0.533 11.572 1.00 0.00 52 GLY A CA 7
ATOM 12274 C C . GLY A 1 52 ? 4.617 2.003 11.142 1.00 0.00 52 GLY A C 7
ATOM 12275 O O . GLY A 1 52 ? 3.649 2.559 10.662 1.00 0.00 52 GLY A O 7
ATOM 12279 N N . GLN A 1 53 ? 5.745 2.642 11.318 1.00 0.00 53 GLN A N 7
ATOM 12280 C CA . GLN A 1 53 ? 5.854 4.077 10.923 1.00 0.00 53 GLN A CA 7
ATOM 12281 C C . GLN A 1 53 ? 5.239 4.292 9.530 1.00 0.00 53 GLN A C 7
ATOM 12282 O O . GLN A 1 53 ? 4.447 5.191 9.329 1.00 0.00 53 GLN A O 7
ATOM 12296 N N . PHE A 1 54 ? 5.590 3.475 8.569 1.00 0.00 54 PHE A N 7
ATOM 12297 C CA . PHE A 1 54 ? 5.006 3.652 7.206 1.00 0.00 54 PHE A CA 7
ATOM 12298 C C . PHE A 1 54 ? 3.489 3.832 7.325 1.00 0.00 54 PHE A C 7
ATOM 12299 O O . PHE A 1 54 ? 2.891 3.471 8.319 1.00 0.00 54 PHE A O 7
ATOM 12316 N N . ASP A 1 55 ? 2.859 4.419 6.346 1.00 0.00 55 ASP A N 7
ATOM 12317 C CA . ASP A 1 55 ? 1.391 4.639 6.460 1.00 0.00 55 ASP A CA 7
ATOM 12318 C C . ASP A 1 55 ? 0.590 3.599 5.676 1.00 0.00 55 ASP A C 7
ATOM 12319 O O . ASP A 1 55 ? -0.606 3.497 5.844 1.00 0.00 55 ASP A O 7
ATOM 12328 N N . ILE A 1 56 ? 1.211 2.831 4.818 1.00 0.00 56 ILE A N 7
ATOM 12329 C CA . ILE A 1 56 ? 0.415 1.827 4.051 1.00 0.00 56 ILE A CA 7
ATOM 12330 C C . ILE A 1 56 ? 1.267 0.642 3.597 1.00 0.00 56 ILE A C 7
ATOM 12331 O O . ILE A 1 56 ? 2.478 0.664 3.676 1.00 0.00 56 ILE A O 7
ATOM 12347 N N . ALA A 1 57 ? 0.629 -0.407 3.137 1.00 0.00 57 ALA A N 7
ATOM 12348 C CA . ALA A 1 57 ? 1.388 -1.609 2.700 1.00 0.00 57 ALA A CA 7
ATOM 12349 C C . ALA A 1 57 ? 0.708 -2.276 1.505 1.00 0.00 57 ALA A C 7
ATOM 12350 O O . ALA A 1 57 ? -0.314 -2.913 1.647 1.00 0.00 57 ALA A O 7
ATOM 12357 N N . ILE A 1 58 ? 1.272 -2.173 0.339 1.00 0.00 58 ILE A N 7
ATOM 12358 C CA . ILE A 1 58 ? 0.643 -2.841 -0.824 1.00 0.00 58 ILE A CA 7
ATOM 12359 C C . ILE A 1 58 ? 1.486 -4.042 -1.223 1.00 0.00 58 ILE A C 7
ATOM 12360 O O . ILE A 1 58 ? 2.663 -3.940 -1.490 1.00 0.00 58 ILE A O 7
ATOM 12376 N N . ILE A 1 59 ? 0.879 -5.182 -1.245 1.00 0.00 59 ILE A N 7
ATOM 12377 C CA . ILE A 1 59 ? 1.608 -6.424 -1.606 1.00 0.00 59 ILE A CA 7
ATOM 12378 C C . ILE A 1 59 ? 0.644 -7.349 -2.362 1.00 0.00 59 ILE A C 7
ATOM 12379 O O . ILE A 1 59 ? 0.152 -8.325 -1.833 1.00 0.00 59 ILE A O 7
ATOM 12395 N N . ASP A 1 60 ? 0.345 -7.010 -3.588 1.00 0.00 60 ASP A N 7
ATOM 12396 C CA . ASP A 1 60 ? -0.623 -7.820 -4.394 1.00 0.00 60 ASP A CA 7
ATOM 12397 C C . ASP A 1 60 ? -0.276 -9.311 -4.385 1.00 0.00 60 ASP A C 7
ATOM 12398 O O . ASP A 1 60 ? 0.874 -9.697 -4.328 1.00 0.00 60 ASP A O 7
ATOM 12407 N N . VAL A 1 61 ? -1.281 -10.147 -4.457 1.00 0.00 61 VAL A N 7
ATOM 12408 C CA . VAL A 1 61 ? -1.048 -11.619 -4.468 1.00 0.00 61 VAL A CA 7
ATOM 12409 C C . VAL A 1 61 ? -1.681 -12.238 -5.717 1.00 0.00 61 VAL A C 7
ATOM 12410 O O . VAL A 1 61 ? -1.849 -13.438 -5.813 1.00 0.00 61 VAL A O 7
ATOM 12423 N N . ASN A 1 62 ? -2.015 -11.427 -6.679 1.00 0.00 62 ASN A N 7
ATOM 12424 C CA . ASN A 1 62 ? -2.617 -11.963 -7.934 1.00 0.00 62 ASN A CA 7
ATOM 12425 C C . ASN A 1 62 ? -2.140 -11.157 -9.143 1.00 0.00 62 ASN A C 7
ATOM 12426 O O . ASN A 1 62 ? -2.568 -11.382 -10.257 1.00 0.00 62 ASN A O 7
ATOM 12437 N N . LEU A 1 63 ? -1.256 -10.222 -8.935 1.00 0.00 63 LEU A N 7
ATOM 12438 C CA . LEU A 1 63 ? -0.754 -9.412 -10.072 1.00 0.00 63 LEU A CA 7
ATOM 12439 C C . LEU A 1 63 ? 0.679 -9.820 -10.389 1.00 0.00 63 LEU A C 7
ATOM 12440 O O . LEU A 1 63 ? 1.531 -9.834 -9.526 1.00 0.00 63 LEU A O 7
ATOM 12456 N N . ASP A 1 64 ? 0.941 -10.153 -11.620 1.00 0.00 64 ASP A N 7
ATOM 12457 C CA . ASP A 1 64 ? 2.315 -10.563 -12.032 1.00 0.00 64 ASP A CA 7
ATOM 12458 C C . ASP A 1 64 ? 2.680 -11.961 -11.503 1.00 0.00 64 ASP A C 7
ATOM 12459 O O . ASP A 1 64 ? 3.654 -12.541 -11.939 1.00 0.00 64 ASP A O 7
ATOM 12468 N N . GLY A 1 65 ? 1.920 -12.539 -10.597 1.00 0.00 65 GLY A N 7
ATOM 12469 C CA . GLY A 1 65 ? 2.297 -13.914 -10.138 1.00 0.00 65 GLY A CA 7
ATOM 12470 C C . GLY A 1 65 ? 2.179 -14.061 -8.621 1.00 0.00 65 GLY A C 7
ATOM 12471 O O . GLY A 1 65 ? 2.924 -14.797 -8.001 1.00 0.00 65 GLY A O 7
ATOM 12475 N N . GLU A 1 66 ? 1.239 -13.403 -8.020 1.00 0.00 66 GLU A N 7
ATOM 12476 C CA . GLU A 1 66 ? 1.057 -13.538 -6.550 1.00 0.00 66 GLU A CA 7
ATOM 12477 C C . GLU A 1 66 ? 2.386 -13.463 -5.798 1.00 0.00 66 GLU A C 7
ATOM 12478 O O . GLU A 1 66 ? 2.794 -14.412 -5.157 1.00 0.00 66 GLU A O 7
ATOM 12490 N N . PRO A 1 67 ? 2.998 -12.316 -5.875 1.00 0.00 67 PRO A N 7
ATOM 12491 C CA . PRO A 1 67 ? 4.270 -12.080 -5.168 1.00 0.00 67 PRO A CA 7
ATOM 12492 C C . PRO A 1 67 ? 3.986 -11.573 -3.749 1.00 0.00 67 PRO A C 7
ATOM 12493 O O . PRO A 1 67 ? 4.812 -10.933 -3.133 1.00 0.00 67 PRO A O 7
ATOM 12504 N N . SER A 1 68 ? 2.811 -11.838 -3.238 1.00 0.00 68 SER A N 7
ATOM 12505 C CA . SER A 1 68 ? 2.463 -11.352 -1.865 1.00 0.00 68 SER A CA 7
ATOM 12506 C C . SER A 1 68 ? 2.925 -12.340 -0.792 1.00 0.00 68 SER A C 7
ATOM 12507 O O . SER A 1 68 ? 2.726 -12.115 0.384 1.00 0.00 68 SER A O 7
ATOM 12515 N N . TYR A 1 69 ? 3.526 -13.428 -1.190 1.00 0.00 69 TYR A N 7
ATOM 12516 C CA . TYR A 1 69 ? 3.993 -14.458 -0.206 1.00 0.00 69 TYR A CA 7
ATOM 12517 C C . TYR A 1 69 ? 2.908 -14.747 0.841 1.00 0.00 69 TYR A C 7
ATOM 12518 O O . TYR A 1 69 ? 1.859 -14.118 0.871 1.00 0.00 69 TYR A O 7
ATOM 12536 N N . PRO A 1 70 ? 3.195 -15.703 1.681 1.00 0.00 70 PRO A N 7
ATOM 12537 C CA . PRO A 1 70 ? 2.236 -16.075 2.742 1.00 0.00 70 PRO A CA 7
ATOM 12538 C C . PRO A 1 70 ? 2.082 -14.930 3.742 1.00 0.00 70 PRO A C 7
ATOM 12539 O O . PRO A 1 70 ? 1.265 -14.990 4.639 1.00 0.00 70 PRO A O 7
ATOM 12550 N N . VAL A 1 71 ? 2.845 -13.876 3.596 1.00 0.00 71 VAL A N 7
ATOM 12551 C CA . VAL A 1 71 ? 2.697 -12.747 4.546 1.00 0.00 71 VAL A CA 7
ATOM 12552 C C . VAL A 1 71 ? 1.503 -11.895 4.128 1.00 0.00 71 VAL A C 7
ATOM 12553 O O . VAL A 1 71 ? 0.481 -11.956 4.758 1.00 0.00 71 VAL A O 7
ATOM 12566 N N . ALA A 1 72 ? 1.601 -11.137 3.054 1.00 0.00 72 ALA A N 7
ATOM 12567 C CA . ALA A 1 72 ? 0.419 -10.336 2.586 1.00 0.00 72 ALA A CA 7
ATOM 12568 C C . ALA A 1 72 ? -0.833 -11.147 2.864 1.00 0.00 72 ALA A C 7
ATOM 12569 O O . ALA A 1 72 ? -1.866 -10.639 3.253 1.00 0.00 72 ALA A O 7
ATOM 12576 N N . ASP A 1 73 ? -0.704 -12.431 2.701 1.00 0.00 73 ASP A N 7
ATOM 12577 C CA . ASP A 1 73 ? -1.830 -13.343 2.985 1.00 0.00 73 ASP A CA 7
ATOM 12578 C C . ASP A 1 73 ? -2.140 -13.291 4.476 1.00 0.00 73 ASP A C 7
ATOM 12579 O O . ASP A 1 73 ? -3.229 -12.954 4.906 1.00 0.00 73 ASP A O 7
ATOM 12588 N N . ILE A 1 74 ? -1.155 -13.607 5.264 1.00 0.00 74 ILE A N 7
ATOM 12589 C CA . ILE A 1 74 ? -1.331 -13.568 6.739 1.00 0.00 74 ILE A CA 7
ATOM 12590 C C . ILE A 1 74 ? -1.646 -12.135 7.139 1.00 0.00 74 ILE A C 7
ATOM 12591 O O . ILE A 1 74 ? -2.492 -11.872 7.966 1.00 0.00 74 ILE A O 7
ATOM 12607 N N . LEU A 1 75 ? -0.990 -11.202 6.519 1.00 0.00 75 LEU A N 7
ATOM 12608 C CA . LEU A 1 75 ? -1.269 -9.784 6.816 1.00 0.00 75 LEU A CA 7
ATOM 12609 C C . LEU A 1 75 ? -2.782 -9.595 6.784 1.00 0.00 75 LEU A C 7
ATOM 12610 O O . LEU A 1 75 ? -3.383 -9.126 7.727 1.00 0.00 75 LEU A O 7
ATOM 12626 N N . ALA A 1 76 ? -3.403 -10.004 5.712 1.00 0.00 76 ALA A N 7
ATOM 12627 C CA . ALA A 1 76 ? -4.883 -9.893 5.622 1.00 0.00 76 ALA A CA 7
ATOM 12628 C C . ALA A 1 76 ? -5.509 -10.436 6.905 1.00 0.00 76 ALA A C 7
ATOM 12629 O O . ALA A 1 76 ? -6.517 -9.948 7.377 1.00 0.00 76 ALA A O 7
ATOM 12636 N N . GLU A 1 77 ? -4.920 -11.451 7.475 1.00 0.00 77 GLU A N 7
ATOM 12637 C CA . GLU A 1 77 ? -5.486 -12.023 8.728 1.00 0.00 77 GLU A CA 7
ATOM 12638 C C . GLU A 1 77 ? -5.265 -11.069 9.915 1.00 0.00 77 GLU A C 7
ATOM 12639 O O . GLU A 1 77 ? -6.180 -10.783 10.661 1.00 0.00 77 GLU A O 7
ATOM 12651 N N . ARG A 1 78 ? -4.064 -10.577 10.108 1.00 0.00 78 ARG A N 7
ATOM 12652 C CA . ARG A 1 78 ? -3.818 -9.656 11.257 1.00 0.00 78 ARG A CA 7
ATOM 12653 C C . ARG A 1 78 ? -3.985 -8.188 10.828 1.00 0.00 78 ARG A C 7
ATOM 12654 O O . ARG A 1 78 ? -4.684 -7.434 11.466 1.00 0.00 78 ARG A O 7
ATOM 12675 N N . ASN A 1 79 ? -3.371 -7.800 9.739 1.00 0.00 79 ASN A N 7
ATOM 12676 C CA . ASN A 1 79 ? -3.486 -6.403 9.219 1.00 0.00 79 ASN A CA 7
ATOM 12677 C C . ASN A 1 79 ? -3.304 -5.322 10.301 1.00 0.00 79 ASN A C 7
ATOM 12678 O O . ASN A 1 79 ? -3.629 -5.490 11.457 1.00 0.00 79 ASN A O 7
ATOM 12689 N N . VAL A 1 80 ? -2.783 -4.196 9.897 1.00 0.00 80 VAL A N 7
ATOM 12690 C CA . VAL A 1 80 ? -2.564 -3.057 10.838 1.00 0.00 80 VAL A CA 7
ATOM 12691 C C . VAL A 1 80 ? -2.990 -1.759 10.118 1.00 0.00 80 VAL A C 7
ATOM 12692 O O . VAL A 1 80 ? -3.751 -1.828 9.175 1.00 0.00 80 VAL A O 7
ATOM 12705 N N . PRO A 1 81 ? -2.498 -0.614 10.545 1.00 0.00 81 PRO A N 7
ATOM 12706 C CA . PRO A 1 81 ? -2.882 0.642 9.856 1.00 0.00 81 PRO A CA 7
ATOM 12707 C C . PRO A 1 81 ? -2.143 0.727 8.523 1.00 0.00 81 PRO A C 7
ATOM 12708 O O . PRO A 1 81 ? -0.930 0.718 8.483 1.00 0.00 81 PRO A O 7
ATOM 12719 N N . PHE A 1 82 ? -2.872 0.786 7.435 1.00 0.00 82 PHE A N 7
ATOM 12720 C CA . PHE A 1 82 ? -2.232 0.828 6.088 1.00 0.00 82 PHE A CA 7
ATOM 12721 C C . PHE A 1 82 ? -3.285 0.685 4.973 1.00 0.00 82 PHE A C 7
ATOM 12722 O O . PHE A 1 82 ? -4.316 1.331 4.983 1.00 0.00 82 PHE A O 7
ATOM 12739 N N . ILE A 1 83 ? -3.023 -0.183 4.021 1.00 0.00 83 ILE A N 7
ATOM 12740 C CA . ILE A 1 83 ? -3.973 -0.423 2.903 1.00 0.00 83 ILE A CA 7
ATOM 12741 C C . ILE A 1 83 ? -3.493 -1.643 2.130 1.00 0.00 83 ILE A C 7
ATOM 12742 O O . ILE A 1 83 ? -2.320 -1.959 2.157 1.00 0.00 83 ILE A O 7
ATOM 12758 N N . PHE A 1 84 ? -4.365 -2.329 1.441 1.00 0.00 84 PHE A N 7
ATOM 12759 C CA . PHE A 1 84 ? -3.886 -3.526 0.681 1.00 0.00 84 PHE A CA 7
ATOM 12760 C C . PHE A 1 84 ? -4.800 -3.897 -0.488 1.00 0.00 84 PHE A C 7
ATOM 12761 O O . PHE A 1 84 ? -5.916 -3.416 -0.642 1.00 0.00 84 PHE A O 7
ATOM 12778 N N . ALA A 1 85 ? -4.322 -4.772 -1.318 1.00 0.00 85 ALA A N 7
ATOM 12779 C CA . ALA A 1 85 ? -5.133 -5.212 -2.469 1.00 0.00 85 ALA A CA 7
ATOM 12780 C C . ALA A 1 85 ? -4.777 -6.661 -2.823 1.00 0.00 85 ALA A C 7
ATOM 12781 O O . ALA A 1 85 ? -3.669 -7.104 -2.597 1.00 0.00 85 ALA A O 7
ATOM 12788 N N . THR A 1 86 ? -5.695 -7.404 -3.379 1.00 0.00 86 THR A N 7
ATOM 12789 C CA . THR A 1 86 ? -5.377 -8.817 -3.740 1.00 0.00 86 THR A CA 7
ATOM 12790 C C . THR A 1 86 ? -6.552 -9.461 -4.480 1.00 0.00 86 THR A C 7
ATOM 12791 O O . THR A 1 86 ? -7.585 -9.732 -3.904 1.00 0.00 86 THR A O 7
ATOM 12802 N N . GLY A 1 87 ? -6.373 -9.722 -5.750 1.00 0.00 87 GLY A N 7
ATOM 12803 C CA . GLY A 1 87 ? -7.439 -10.370 -6.574 1.00 0.00 87 GLY A CA 7
ATOM 12804 C C . GLY A 1 87 ? -8.846 -10.005 -6.080 1.00 0.00 87 GLY A C 7
ATOM 12805 O O . GLY A 1 87 ? -9.461 -9.077 -6.562 1.00 0.00 87 GLY A O 7
ATOM 12809 N N . TYR A 1 88 ? -9.375 -10.753 -5.149 1.00 0.00 88 TYR A N 7
ATOM 12810 C CA . TYR A 1 88 ? -10.758 -10.469 -4.658 1.00 0.00 88 TYR A CA 7
ATOM 12811 C C . TYR A 1 88 ? -10.872 -9.072 -4.032 1.00 0.00 88 TYR A C 7
ATOM 12812 O O . TYR A 1 88 ? -11.935 -8.485 -4.023 1.00 0.00 88 TYR A O 7
ATOM 12830 N N . GLY A 1 89 ? -9.808 -8.528 -3.503 1.00 0.00 89 GLY A N 7
ATOM 12831 C CA . GLY A 1 89 ? -9.916 -7.174 -2.885 1.00 0.00 89 GLY A CA 7
ATOM 12832 C C . GLY A 1 89 ? -9.921 -7.308 -1.360 1.00 0.00 89 GLY A C 7
ATOM 12833 O O . GLY A 1 89 ? -10.903 -7.029 -0.704 1.00 0.00 89 GLY A O 7
ATOM 12837 N N . SER A 1 90 ? -8.818 -7.731 -0.811 1.00 0.00 90 SER A N 7
ATOM 12838 C CA . SER A 1 90 ? -8.688 -7.904 0.673 1.00 0.00 90 SER A CA 7
ATOM 12839 C C . SER A 1 90 ? -10.013 -8.331 1.318 1.00 0.00 90 SER A C 7
ATOM 12840 O O . SER A 1 90 ? -10.905 -7.531 1.518 1.00 0.00 90 SER A O 7
ATOM 12848 N N . LYS A 1 91 ? -10.136 -9.587 1.663 1.00 0.00 91 LYS A N 7
ATOM 12849 C CA . LYS A 1 91 ? -11.394 -10.070 2.309 1.00 0.00 91 LYS A CA 7
ATOM 12850 C C . LYS A 1 91 ? -11.918 -9.031 3.311 1.00 0.00 91 LYS A C 7
ATOM 12851 O O . LYS A 1 91 ? -12.708 -8.174 2.969 1.00 0.00 91 LYS A O 7
ATOM 12870 N N . GLY A 1 92 ? -11.485 -9.094 4.542 1.00 0.00 92 GLY A N 7
ATOM 12871 C CA . GLY A 1 92 ? -11.962 -8.106 5.550 1.00 0.00 92 GLY A CA 7
ATOM 12872 C C . GLY A 1 92 ? -10.765 -7.579 6.344 1.00 0.00 92 GLY A C 7
ATOM 12873 O O . GLY A 1 92 ? -10.831 -7.408 7.545 1.00 0.00 92 GLY A O 7
ATOM 12877 N N . LEU A 1 93 ? -9.671 -7.324 5.682 1.00 0.00 93 LEU A N 7
ATOM 12878 C CA . LEU A 1 93 ? -8.468 -6.812 6.396 1.00 0.00 93 LEU A CA 7
ATOM 12879 C C . LEU A 1 93 ? -8.881 -5.712 7.389 1.00 0.00 93 LEU A C 7
ATOM 12880 O O . LEU A 1 93 ? -9.828 -4.989 7.164 1.00 0.00 93 LEU A O 7
ATOM 12896 N N . ASP A 1 94 ? -8.177 -5.588 8.485 1.00 0.00 94 ASP A N 7
ATOM 12897 C CA . ASP A 1 94 ? -8.533 -4.540 9.490 1.00 0.00 94 ASP A CA 7
ATOM 12898 C C . ASP A 1 94 ? -7.482 -3.423 9.478 1.00 0.00 94 ASP A C 7
ATOM 12899 O O . ASP A 1 94 ? -6.341 -3.643 9.122 1.00 0.00 94 ASP A O 7
ATOM 12908 N N . THR A 1 95 ? -7.851 -2.226 9.852 1.00 0.00 95 THR A N 7
ATOM 12909 C CA . THR A 1 95 ? -6.851 -1.113 9.842 1.00 0.00 95 THR A CA 7
ATOM 12910 C C . THR A 1 95 ? -7.499 0.213 10.246 1.00 0.00 95 THR A C 7
ATOM 12911 O O . THR A 1 95 ? -8.699 0.386 10.157 1.00 0.00 95 THR A O 7
ATOM 12922 N N . ARG A 1 96 ? -6.704 1.162 10.673 1.00 0.00 96 ARG A N 7
ATOM 12923 C CA . ARG A 1 96 ? -7.264 2.488 11.062 1.00 0.00 96 ARG A CA 7
ATOM 12924 C C . ARG A 1 96 ? -7.977 3.105 9.862 1.00 0.00 96 ARG A C 7
ATOM 12925 O O . ARG A 1 96 ? -8.716 4.062 9.985 1.00 0.00 96 ARG A O 7
ATOM 12946 N N . TYR A 1 97 ? -7.742 2.568 8.697 1.00 0.00 97 TYR A N 7
ATOM 12947 C CA . TYR A 1 97 ? -8.380 3.122 7.476 1.00 0.00 97 TYR A CA 7
ATOM 12948 C C . TYR A 1 97 ? -9.866 2.750 7.423 1.00 0.00 97 TYR A C 7
ATOM 12949 O O . TYR A 1 97 ? -10.650 3.438 6.799 1.00 0.00 97 TYR A O 7
ATOM 12967 N N . SER A 1 98 ? -10.247 1.669 8.075 1.00 0.00 98 SER A N 7
ATOM 12968 C CA . SER A 1 98 ? -11.679 1.210 8.103 1.00 0.00 98 SER A CA 7
ATOM 12969 C C . SER A 1 98 ? -11.959 0.236 6.958 1.00 0.00 98 SER A C 7
ATOM 12970 O O . SER A 1 98 ? -13.096 0.011 6.594 1.00 0.00 98 SER A O 7
ATOM 12978 N N . ASN A 1 99 ? -10.941 -0.366 6.400 1.00 0.00 99 ASN A N 7
ATOM 12979 C CA . ASN A 1 99 ? -11.183 -1.344 5.300 1.00 0.00 99 ASN A CA 7
ATOM 12980 C C . ASN A 1 99 ? -11.991 -0.683 4.196 1.00 0.00 99 ASN A C 7
ATOM 12981 O O . ASN A 1 99 ? -13.180 -0.469 4.325 1.00 0.00 99 ASN A O 7
ATOM 12992 N N . ILE A 1 100 ? -11.361 -0.326 3.116 1.00 0.00 100 ILE A N 7
ATOM 12993 C CA . ILE A 1 100 ? -12.119 0.356 2.041 1.00 0.00 100 ILE A CA 7
ATOM 12994 C C . ILE A 1 100 ? -11.394 0.288 0.676 1.00 0.00 100 ILE A C 7
ATOM 12995 O O . ILE A 1 100 ? -11.934 -0.260 -0.263 1.00 0.00 100 ILE A O 7
ATOM 13011 N N . PRO A 1 101 ? -10.216 0.860 0.586 1.00 0.00 101 PRO A N 7
ATOM 13012 C CA . PRO A 1 101 ? -9.473 0.867 -0.700 1.00 0.00 101 PRO A CA 7
ATOM 13013 C C . PRO A 1 101 ? -8.892 -0.505 -1.024 1.00 0.00 101 PRO A C 7
ATOM 13014 O O . PRO A 1 101 ? -7.752 -0.617 -1.431 1.00 0.00 101 PRO A O 7
ATOM 13025 N N . LEU A 1 102 ? -9.649 -1.549 -0.872 1.00 0.00 102 LEU A N 7
ATOM 13026 C CA . LEU A 1 102 ? -9.095 -2.879 -1.204 1.00 0.00 102 LEU A CA 7
ATOM 13027 C C . LEU A 1 102 ? -9.285 -3.132 -2.691 1.00 0.00 102 LEU A C 7
ATOM 13028 O O . LEU A 1 102 ? -10.378 -3.033 -3.211 1.00 0.00 102 LEU A O 7
ATOM 13044 N N . LEU A 1 103 ? -8.230 -3.429 -3.395 1.00 0.00 103 LEU A N 7
ATOM 13045 C CA . LEU A 1 103 ? -8.399 -3.647 -4.865 1.00 0.00 103 LEU A CA 7
ATOM 13046 C C . LEU A 1 103 ? -7.313 -4.562 -5.445 1.00 0.00 103 LEU A C 7
ATOM 13047 O O . LEU A 1 103 ? -6.737 -5.382 -4.760 1.00 0.00 103 LEU A O 7
ATOM 13063 N N . THR A 1 104 ? -7.054 -4.427 -6.720 1.00 0.00 104 THR A N 7
ATOM 13064 C CA . THR A 1 104 ? -6.028 -5.270 -7.394 1.00 0.00 104 THR A CA 7
ATOM 13065 C C . THR A 1 104 ? -5.970 -4.892 -8.878 1.00 0.00 104 THR A C 7
ATOM 13066 O O . THR A 1 104 ? -5.926 -5.740 -9.746 1.00 0.00 104 THR A O 7
ATOM 13077 N N . LYS A 1 105 ? -5.976 -3.617 -9.169 1.00 0.00 105 LYS A N 7
ATOM 13078 C CA . LYS A 1 105 ? -5.929 -3.166 -10.596 1.00 0.00 105 LYS A CA 7
ATOM 13079 C C . LYS A 1 105 ? -4.841 -2.094 -10.769 1.00 0.00 105 LYS A C 7
ATOM 13080 O O . LYS A 1 105 ? -4.157 -1.755 -9.825 1.00 0.00 105 LYS A O 7
ATOM 13099 N N . PRO A 1 106 ? -4.713 -1.596 -11.977 1.00 0.00 106 PRO A N 7
ATOM 13100 C CA . PRO A 1 106 ? -3.688 -0.556 -12.269 1.00 0.00 106 PRO A CA 7
ATOM 13101 C C . PRO A 1 106 ? -4.074 0.782 -11.623 1.00 0.00 106 PRO A C 7
ATOM 13102 O O . PRO A 1 106 ? -4.794 0.813 -10.651 1.00 0.00 106 PRO A O 7
ATOM 13113 N N . PHE A 1 107 ? -3.592 1.887 -12.137 1.00 0.00 107 PHE A N 7
ATOM 13114 C CA . PHE A 1 107 ? -3.941 3.208 -11.516 1.00 0.00 107 PHE A CA 7
ATOM 13115 C C . PHE A 1 107 ? -5.191 3.789 -12.182 1.00 0.00 107 PHE A C 7
ATOM 13116 O O . PHE A 1 107 ? -5.991 3.073 -12.750 1.00 0.00 107 PHE A O 7
ATOM 13133 N N . LEU A 1 108 ? -5.364 5.086 -12.121 1.00 0.00 108 LEU A N 7
ATOM 13134 C CA . LEU A 1 108 ? -6.562 5.715 -12.754 1.00 0.00 108 LEU A CA 7
ATOM 13135 C C . LEU A 1 108 ? -7.830 5.329 -11.964 1.00 0.00 108 LEU A C 7
ATOM 13136 O O . LEU A 1 108 ? -7.893 5.543 -10.770 1.00 0.00 108 LEU A O 7
ATOM 13152 N N . ASP A 1 109 ? -8.835 4.757 -12.590 1.00 0.00 109 ASP A N 7
ATOM 13153 C CA . ASP A 1 109 ? -10.063 4.365 -11.830 1.00 0.00 109 ASP A CA 7
ATOM 13154 C C . ASP A 1 109 ? -9.681 3.711 -10.497 1.00 0.00 109 ASP A C 7
ATOM 13155 O O . ASP A 1 109 ? -10.470 3.633 -9.580 1.00 0.00 109 ASP A O 7
ATOM 13164 N N . SER A 1 110 ? -8.479 3.223 -10.390 1.00 0.00 110 SER A N 7
ATOM 13165 C CA . SER A 1 110 ? -8.044 2.567 -9.130 1.00 0.00 110 SER A CA 7
ATOM 13166 C C . SER A 1 110 ? -7.518 3.596 -8.128 1.00 0.00 110 SER A C 7
ATOM 13167 O O . SER A 1 110 ? -7.968 3.663 -7.002 1.00 0.00 110 SER A O 7
ATOM 13175 N N . GLU A 1 111 ? -6.558 4.390 -8.533 1.00 0.00 111 GLU A N 7
ATOM 13176 C CA . GLU A 1 111 ? -5.983 5.411 -7.610 1.00 0.00 111 GLU A CA 7
ATOM 13177 C C . GLU A 1 111 ? -7.099 6.032 -6.781 1.00 0.00 111 GLU A C 7
ATOM 13178 O O . GLU A 1 111 ? -6.985 6.200 -5.580 1.00 0.00 111 GLU A O 7
ATOM 13190 N N . LEU A 1 112 ? -8.186 6.357 -7.416 1.00 0.00 112 LEU A N 7
ATOM 13191 C CA . LEU A 1 112 ? -9.323 6.955 -6.652 1.00 0.00 112 LEU A CA 7
ATOM 13192 C C . LEU A 1 112 ? -9.700 6.023 -5.511 1.00 0.00 112 LEU A C 7
ATOM 13193 O O . LEU A 1 112 ? -9.619 6.376 -4.351 1.00 0.00 112 LEU A O 7
ATOM 13209 N N . GLU A 1 113 ? -10.118 4.833 -5.839 1.00 0.00 113 GLU A N 7
ATOM 13210 C CA . GLU A 1 113 ? -10.507 3.869 -4.780 1.00 0.00 113 GLU A CA 7
ATOM 13211 C C . GLU A 1 113 ? -9.511 3.930 -3.628 1.00 0.00 113 GLU A C 7
ATOM 13212 O O . GLU A 1 113 ? -9.844 4.275 -2.512 1.00 0.00 113 GLU A O 7
ATOM 13224 N N . ALA A 1 114 ? -8.297 3.562 -3.897 1.00 0.00 114 ALA A N 7
ATOM 13225 C CA . ALA A 1 114 ? -7.259 3.544 -2.836 1.00 0.00 114 ALA A CA 7
ATOM 13226 C C . ALA A 1 114 ? -7.418 4.694 -1.833 1.00 0.00 114 ALA A C 7
ATOM 13227 O O . ALA A 1 114 ? -7.178 4.523 -0.654 1.00 0.00 114 ALA A O 7
ATOM 13234 N N . VAL A 1 115 ? -7.783 5.868 -2.270 1.00 0.00 115 VAL A N 7
ATOM 13235 C CA . VAL A 1 115 ? -7.899 6.994 -1.291 1.00 0.00 115 VAL A CA 7
ATOM 13236 C C . VAL A 1 115 ? -9.348 7.478 -1.129 1.00 0.00 115 VAL A C 7
ATOM 13237 O O . VAL A 1 115 ? -9.683 8.111 -0.148 1.00 0.00 115 VAL A O 7
ATOM 13250 N N . LEU A 1 116 ? -10.210 7.205 -2.069 1.00 0.00 116 LEU A N 7
ATOM 13251 C CA . LEU A 1 116 ? -11.622 7.680 -1.928 1.00 0.00 116 LEU A CA 7
ATOM 13252 C C . LEU A 1 116 ? -12.469 6.650 -1.179 1.00 0.00 116 LEU A C 7
ATOM 13253 O O . LEU A 1 116 ? -13.307 7.002 -0.373 1.00 0.00 116 LEU A O 7
ATOM 13269 N N . VAL A 1 117 ? -12.259 5.383 -1.411 1.00 0.00 117 VAL A N 7
ATOM 13270 C CA . VAL A 1 117 ? -13.068 4.377 -0.664 1.00 0.00 117 VAL A CA 7
ATOM 13271 C C . VAL A 1 117 ? -12.916 4.667 0.826 1.00 0.00 117 VAL A C 7
ATOM 13272 O O . VAL A 1 117 ? -13.842 4.565 1.596 1.00 0.00 117 VAL A O 7
ATOM 13285 N N . GLN A 1 118 ? -11.750 5.079 1.230 1.00 0.00 118 GLN A N 7
ATOM 13286 C CA . GLN A 1 118 ? -11.535 5.416 2.662 1.00 0.00 118 GLN A CA 7
ATOM 13287 C C . GLN A 1 118 ? -12.582 6.430 3.130 1.00 0.00 118 GLN A C 7
ATOM 13288 O O . GLN A 1 118 ? -12.747 6.672 4.309 1.00 0.00 118 GLN A O 7
ATOM 13302 N N . ILE A 1 119 ? -13.280 7.040 2.214 1.00 0.00 119 ILE A N 7
ATOM 13303 C CA . ILE A 1 119 ? -14.294 8.051 2.603 1.00 0.00 119 ILE A CA 7
ATOM 13304 C C . ILE A 1 119 ? -15.729 7.580 2.275 1.00 0.00 119 ILE A C 7
ATOM 13305 O O . ILE A 1 119 ? -16.597 8.380 1.991 1.00 0.00 119 ILE A O 7
ATOM 13321 N N . SER A 1 120 ? -16.000 6.302 2.319 1.00 0.00 120 SER A N 7
ATOM 13322 C CA . SER A 1 120 ? -17.393 5.845 2.016 1.00 0.00 120 SER A CA 7
ATOM 13323 C C . SER A 1 120 ? -18.127 5.486 3.298 1.00 0.00 120 SER A C 7
ATOM 13324 O O . SER A 1 120 ? -18.588 4.374 3.464 1.00 0.00 120 SER A O 7
ATOM 13332 N N . LYS A 1 121 ? -18.250 6.399 4.208 1.00 0.00 121 LYS A N 7
ATOM 13333 C CA . LYS A 1 121 ? -18.966 6.064 5.460 1.00 0.00 121 LYS A CA 7
ATOM 13334 C C . LYS A 1 121 ? -20.374 6.654 5.422 1.00 0.00 121 LYS A C 7
ATOM 13335 O O . LYS A 1 121 ? -21.240 6.294 6.195 1.00 0.00 121 LYS A O 7
ATOM 13354 N N . GLU A 1 122 ? -20.598 7.562 4.520 1.00 0.00 122 GLU A N 7
ATOM 13355 C CA . GLU A 1 122 ? -21.937 8.201 4.397 1.00 0.00 122 GLU A CA 7
ATOM 13356 C C . GLU A 1 122 ? -21.874 9.298 3.333 1.00 0.00 122 GLU A C 7
ATOM 13357 O O . GLU A 1 122 ? -22.554 10.301 3.417 1.00 0.00 122 GLU A O 7
ATOM 13369 N N . VAL A 1 123 ? -21.053 9.109 2.332 1.00 0.00 123 VAL A N 7
ATOM 13370 C CA . VAL A 1 123 ? -20.924 10.132 1.255 1.00 0.00 123 VAL A CA 7
ATOM 13371 C C . VAL A 1 123 ? -22.301 10.688 0.874 1.00 0.00 123 VAL A C 7
ATOM 13372 O O . VAL A 1 123 ? -22.343 11.733 0.246 1.00 0.00 123 VAL A O 7
ATOM 13385 N N . GLY A 1 1 ? 15.338 21.584 4.386 1.00 0.00 1 GLY A N 8
ATOM 13386 C CA . GLY A 1 1 ? 14.248 20.648 3.992 1.00 0.00 1 GLY A CA 8
ATOM 13387 C C . GLY A 1 1 ? 13.556 20.112 5.247 1.00 0.00 1 GLY A C 8
ATOM 13388 O O . GLY A 1 1 ? 13.980 19.136 5.835 1.00 0.00 1 GLY A O 8
ATOM 13394 N N . SER A 1 2 ? 12.493 20.743 5.662 1.00 0.00 2 SER A N 8
ATOM 13395 C CA . SER A 1 2 ? 11.773 20.273 6.880 1.00 0.00 2 SER A CA 8
ATOM 13396 C C . SER A 1 2 ? 10.614 21.219 7.204 1.00 0.00 2 SER A C 8
ATOM 13397 O O . SER A 1 2 ? 9.461 20.838 7.177 1.00 0.00 2 SER A O 8
ATOM 13405 N N . HIS A 1 3 ? 10.914 22.450 7.512 1.00 0.00 3 HIS A N 8
ATOM 13406 C CA . HIS A 1 3 ? 9.833 23.422 7.839 1.00 0.00 3 HIS A CA 8
ATOM 13407 C C . HIS A 1 3 ? 8.905 23.610 6.637 1.00 0.00 3 HIS A C 8
ATOM 13408 O O . HIS A 1 3 ? 7.709 23.761 6.782 1.00 0.00 3 HIS A O 8
ATOM 13422 N N . MET A 1 4 ? 9.448 23.605 5.450 1.00 0.00 4 MET A N 8
ATOM 13423 C CA . MET A 1 4 ? 8.597 23.788 4.240 1.00 0.00 4 MET A CA 8
ATOM 13424 C C . MET A 1 4 ? 7.354 22.896 4.323 1.00 0.00 4 MET A C 8
ATOM 13425 O O . MET A 1 4 ? 6.244 23.340 4.101 1.00 0.00 4 MET A O 8
ATOM 13439 N N . THR A 1 5 ? 7.527 21.642 4.642 1.00 0.00 5 THR A N 8
ATOM 13440 C CA . THR A 1 5 ? 6.350 20.731 4.738 1.00 0.00 5 THR A CA 8
ATOM 13441 C C . THR A 1 5 ? 6.381 19.955 6.057 1.00 0.00 5 THR A C 8
ATOM 13442 O O . THR A 1 5 ? 7.402 19.853 6.707 1.00 0.00 5 THR A O 8
ATOM 13453 N N . GLU A 1 6 ? 5.268 19.401 6.452 1.00 0.00 6 GLU A N 8
ATOM 13454 C CA . GLU A 1 6 ? 5.230 18.623 7.722 1.00 0.00 6 GLU A CA 8
ATOM 13455 C C . GLU A 1 6 ? 4.178 17.514 7.618 1.00 0.00 6 GLU A C 8
ATOM 13456 O O . GLU A 1 6 ? 3.549 17.145 8.590 1.00 0.00 6 GLU A O 8
ATOM 13468 N N . ARG A 1 7 ? 3.986 16.980 6.441 1.00 0.00 7 ARG A N 8
ATOM 13469 C CA . ARG A 1 7 ? 2.978 15.894 6.266 1.00 0.00 7 ARG A CA 8
ATOM 13470 C C . ARG A 1 7 ? 3.474 14.869 5.241 1.00 0.00 7 ARG A C 8
ATOM 13471 O O . ARG A 1 7 ? 2.831 14.612 4.243 1.00 0.00 7 ARG A O 8
ATOM 13492 N N . ARG A 1 8 ? 4.617 14.284 5.479 1.00 0.00 8 ARG A N 8
ATOM 13493 C CA . ARG A 1 8 ? 5.158 13.280 4.520 1.00 0.00 8 ARG A CA 8
ATOM 13494 C C . ARG A 1 8 ? 4.901 11.861 5.029 1.00 0.00 8 ARG A C 8
ATOM 13495 O O . ARG A 1 8 ? 5.398 11.460 6.063 1.00 0.00 8 ARG A O 8
ATOM 13516 N N . LEU A 1 9 ? 4.130 11.099 4.304 1.00 0.00 9 LEU A N 8
ATOM 13517 C CA . LEU A 1 9 ? 3.838 9.709 4.731 1.00 0.00 9 LEU A CA 8
ATOM 13518 C C . LEU A 1 9 ? 4.636 8.729 3.869 1.00 0.00 9 LEU A C 8
ATOM 13519 O O . LEU A 1 9 ? 5.238 9.111 2.885 1.00 0.00 9 LEU A O 8
ATOM 13535 N N . ARG A 1 10 ? 4.654 7.472 4.220 1.00 0.00 10 ARG A N 8
ATOM 13536 C CA . ARG A 1 10 ? 5.424 6.495 3.399 1.00 0.00 10 ARG A CA 8
ATOM 13537 C C . ARG A 1 10 ? 4.500 5.401 2.860 1.00 0.00 10 ARG A C 8
ATOM 13538 O O . ARG A 1 10 ? 3.983 4.584 3.597 1.00 0.00 10 ARG A O 8
ATOM 13559 N N . VAL A 1 11 ? 4.302 5.376 1.575 1.00 0.00 11 VAL A N 8
ATOM 13560 C CA . VAL A 1 11 ? 3.420 4.336 0.969 1.00 0.00 11 VAL A CA 8
ATOM 13561 C C . VAL A 1 11 ? 4.250 3.102 0.620 1.00 0.00 11 VAL A C 8
ATOM 13562 O O . VAL A 1 11 ? 4.805 2.998 -0.458 1.00 0.00 11 VAL A O 8
ATOM 13575 N N . LEU A 1 12 ? 4.342 2.160 1.516 1.00 0.00 12 LEU A N 8
ATOM 13576 C CA . LEU A 1 12 ? 5.140 0.940 1.217 1.00 0.00 12 LEU A CA 8
ATOM 13577 C C . LEU A 1 12 ? 4.395 0.118 0.170 1.00 0.00 12 LEU A C 8
ATOM 13578 O O . LEU A 1 12 ? 3.462 -0.595 0.483 1.00 0.00 12 LEU A O 8
ATOM 13594 N N . VAL A 1 13 ? 4.776 0.217 -1.074 1.00 0.00 13 VAL A N 8
ATOM 13595 C CA . VAL A 1 13 ? 4.048 -0.558 -2.113 1.00 0.00 13 VAL A CA 8
ATOM 13596 C C . VAL A 1 13 ? 5.003 -1.485 -2.867 1.00 0.00 13 VAL A C 8
ATOM 13597 O O . VAL A 1 13 ? 5.919 -1.046 -3.529 1.00 0.00 13 VAL A O 8
ATOM 13610 N N . VAL A 1 14 ? 4.799 -2.772 -2.763 1.00 0.00 14 VAL A N 8
ATOM 13611 C CA . VAL A 1 14 ? 5.709 -3.721 -3.464 1.00 0.00 14 VAL A CA 8
ATOM 13612 C C . VAL A 1 14 ? 4.921 -4.809 -4.215 1.00 0.00 14 VAL A C 8
ATOM 13613 O O . VAL A 1 14 ? 3.865 -5.245 -3.786 1.00 0.00 14 VAL A O 8
ATOM 13626 N N . GLU A 1 15 ? 5.443 -5.255 -5.334 1.00 0.00 15 GLU A N 8
ATOM 13627 C CA . GLU A 1 15 ? 4.751 -6.324 -6.131 1.00 0.00 15 GLU A CA 8
ATOM 13628 C C . GLU A 1 15 ? 5.728 -6.969 -7.117 1.00 0.00 15 GLU A C 8
ATOM 13629 O O . GLU A 1 15 ? 6.088 -8.123 -6.995 1.00 0.00 15 GLU A O 8
ATOM 13641 N N . ASP A 1 16 ? 6.144 -6.221 -8.105 1.00 0.00 16 ASP A N 8
ATOM 13642 C CA . ASP A 1 16 ? 7.079 -6.755 -9.119 1.00 0.00 16 ASP A CA 8
ATOM 13643 C C . ASP A 1 16 ? 8.025 -5.647 -9.583 1.00 0.00 16 ASP A C 8
ATOM 13644 O O . ASP A 1 16 ? 7.619 -4.680 -10.194 1.00 0.00 16 ASP A O 8
ATOM 13653 N N . GLU A 1 17 ? 9.274 -5.803 -9.264 1.00 0.00 17 GLU A N 8
ATOM 13654 C CA . GLU A 1 17 ? 10.336 -4.808 -9.625 1.00 0.00 17 GLU A CA 8
ATOM 13655 C C . GLU A 1 17 ? 9.949 -3.859 -10.765 1.00 0.00 17 GLU A C 8
ATOM 13656 O O . GLU A 1 17 ? 10.257 -2.685 -10.719 1.00 0.00 17 GLU A O 8
ATOM 13668 N N . SER A 1 18 ? 9.327 -4.335 -11.803 1.00 0.00 18 SER A N 8
ATOM 13669 C CA . SER A 1 18 ? 9.006 -3.409 -12.925 1.00 0.00 18 SER A CA 8
ATOM 13670 C C . SER A 1 18 ? 7.557 -2.898 -12.884 1.00 0.00 18 SER A C 8
ATOM 13671 O O . SER A 1 18 ? 7.281 -1.792 -13.304 1.00 0.00 18 SER A O 8
ATOM 13679 N N . MET A 1 19 ? 6.627 -3.681 -12.417 1.00 0.00 19 MET A N 8
ATOM 13680 C CA . MET A 1 19 ? 5.208 -3.205 -12.403 1.00 0.00 19 MET A CA 8
ATOM 13681 C C . MET A 1 19 ? 4.972 -2.185 -11.285 1.00 0.00 19 MET A C 8
ATOM 13682 O O . MET A 1 19 ? 4.431 -1.125 -11.512 1.00 0.00 19 MET A O 8
ATOM 13696 N N . ILE A 1 20 ? 5.359 -2.503 -10.086 1.00 0.00 20 ILE A N 8
ATOM 13697 C CA . ILE A 1 20 ? 5.147 -1.563 -8.941 1.00 0.00 20 ILE A CA 8
ATOM 13698 C C . ILE A 1 20 ? 6.150 -0.416 -8.982 1.00 0.00 20 ILE A C 8
ATOM 13699 O O . ILE A 1 20 ? 6.078 0.520 -8.211 1.00 0.00 20 ILE A O 8
ATOM 13715 N N . ALA A 1 21 ? 7.089 -0.487 -9.868 1.00 0.00 21 ALA A N 8
ATOM 13716 C CA . ALA A 1 21 ? 8.108 0.586 -9.960 1.00 0.00 21 ALA A CA 8
ATOM 13717 C C . ALA A 1 21 ? 7.448 1.922 -10.299 1.00 0.00 21 ALA A C 8
ATOM 13718 O O . ALA A 1 21 ? 7.037 2.661 -9.428 1.00 0.00 21 ALA A O 8
ATOM 13725 N N . MET A 1 22 ? 7.330 2.237 -11.557 1.00 0.00 22 MET A N 8
ATOM 13726 C CA . MET A 1 22 ? 6.681 3.521 -11.931 1.00 0.00 22 MET A CA 8
ATOM 13727 C C . MET A 1 22 ? 5.359 3.653 -11.172 1.00 0.00 22 MET A C 8
ATOM 13728 O O . MET A 1 22 ? 4.849 4.735 -10.962 1.00 0.00 22 MET A O 8
ATOM 13742 N N . LEU A 1 23 ? 4.806 2.544 -10.765 1.00 0.00 23 LEU A N 8
ATOM 13743 C CA . LEU A 1 23 ? 3.516 2.557 -10.021 1.00 0.00 23 LEU A CA 8
ATOM 13744 C C . LEU A 1 23 ? 3.623 3.365 -8.725 1.00 0.00 23 LEU A C 8
ATOM 13745 O O . LEU A 1 23 ? 2.628 3.792 -8.173 1.00 0.00 23 LEU A O 8
ATOM 13761 N N . ILE A 1 24 ? 4.810 3.566 -8.219 1.00 0.00 24 ILE A N 8
ATOM 13762 C CA . ILE A 1 24 ? 4.940 4.334 -6.946 1.00 0.00 24 ILE A CA 8
ATOM 13763 C C . ILE A 1 24 ? 5.541 5.717 -7.200 1.00 0.00 24 ILE A C 8
ATOM 13764 O O . ILE A 1 24 ? 5.058 6.711 -6.696 1.00 0.00 24 ILE A O 8
ATOM 13780 N N . GLU A 1 25 ? 6.588 5.795 -7.972 1.00 0.00 25 GLU A N 8
ATOM 13781 C CA . GLU A 1 25 ? 7.206 7.122 -8.239 1.00 0.00 25 GLU A CA 8
ATOM 13782 C C . GLU A 1 25 ? 6.182 8.048 -8.897 1.00 0.00 25 GLU A C 8
ATOM 13783 O O . GLU A 1 25 ? 6.248 9.257 -8.774 1.00 0.00 25 GLU A O 8
ATOM 13795 N N . ASP A 1 26 ? 5.226 7.490 -9.583 1.00 0.00 26 ASP A N 8
ATOM 13796 C CA . ASP A 1 26 ? 4.191 8.334 -10.238 1.00 0.00 26 ASP A CA 8
ATOM 13797 C C . ASP A 1 26 ? 3.076 8.652 -9.236 1.00 0.00 26 ASP A C 8
ATOM 13798 O O . ASP A 1 26 ? 2.648 9.781 -9.106 1.00 0.00 26 ASP A O 8
ATOM 13807 N N . THR A 1 27 ? 2.612 7.664 -8.517 1.00 0.00 27 THR A N 8
ATOM 13808 C CA . THR A 1 27 ? 1.536 7.913 -7.517 1.00 0.00 27 THR A CA 8
ATOM 13809 C C . THR A 1 27 ? 1.986 9.004 -6.546 1.00 0.00 27 THR A C 8
ATOM 13810 O O . THR A 1 27 ? 1.280 9.960 -6.292 1.00 0.00 27 THR A O 8
ATOM 13821 N N . LEU A 1 28 ? 3.165 8.865 -6.006 1.00 0.00 28 LEU A N 8
ATOM 13822 C CA . LEU A 1 28 ? 3.680 9.889 -5.054 1.00 0.00 28 LEU A CA 8
ATOM 13823 C C . LEU A 1 28 ? 3.769 11.246 -5.756 1.00 0.00 28 LEU A C 8
ATOM 13824 O O . LEU A 1 28 ? 3.440 12.271 -5.193 1.00 0.00 28 LEU A O 8
ATOM 13840 N N . CYS A 1 29 ? 4.210 11.256 -6.984 1.00 0.00 29 CYS A N 8
ATOM 13841 C CA . CYS A 1 29 ? 4.318 12.543 -7.727 1.00 0.00 29 CYS A CA 8
ATOM 13842 C C . CYS A 1 29 ? 3.020 13.343 -7.582 1.00 0.00 29 CYS A C 8
ATOM 13843 O O . CYS A 1 29 ? 3.024 14.559 -7.572 1.00 0.00 29 CYS A O 8
ATOM 13851 N N . GLU A 1 30 ? 1.907 12.667 -7.476 1.00 0.00 30 GLU A N 8
ATOM 13852 C CA . GLU A 1 30 ? 0.610 13.377 -7.339 1.00 0.00 30 GLU A CA 8
ATOM 13853 C C . GLU A 1 30 ? 0.205 13.486 -5.866 1.00 0.00 30 GLU A C 8
ATOM 13854 O O . GLU A 1 30 ? -0.620 14.299 -5.501 1.00 0.00 30 GLU A O 8
ATOM 13866 N N . LEU A 1 31 ? 0.767 12.672 -5.014 1.00 0.00 31 LEU A N 8
ATOM 13867 C CA . LEU A 1 31 ? 0.392 12.739 -3.572 1.00 0.00 31 LEU A CA 8
ATOM 13868 C C . LEU A 1 31 ? 1.356 13.645 -2.798 1.00 0.00 31 LEU A C 8
ATOM 13869 O O . LEU A 1 31 ? 0.948 14.600 -2.168 1.00 0.00 31 LEU A O 8
ATOM 13885 N N . GLY A 1 32 ? 2.629 13.361 -2.837 1.00 0.00 32 GLY A N 8
ATOM 13886 C CA . GLY A 1 32 ? 3.600 14.219 -2.099 1.00 0.00 32 GLY A CA 8
ATOM 13887 C C . GLY A 1 32 ? 4.305 13.397 -1.014 1.00 0.00 32 GLY A C 8
ATOM 13888 O O . GLY A 1 32 ? 5.113 13.911 -0.267 1.00 0.00 32 GLY A O 8
ATOM 13892 N N . HIS A 1 33 ? 4.011 12.126 -0.921 1.00 0.00 33 HIS A N 8
ATOM 13893 C CA . HIS A 1 33 ? 4.675 11.277 0.113 1.00 0.00 33 HIS A CA 8
ATOM 13894 C C . HIS A 1 33 ? 6.197 11.403 -0.004 1.00 0.00 33 HIS A C 8
ATOM 13895 O O . HIS A 1 33 ? 6.710 12.281 -0.668 1.00 0.00 33 HIS A O 8
ATOM 13909 N N . GLU A 1 34 ? 6.925 10.529 0.633 1.00 0.00 34 GLU A N 8
ATOM 13910 C CA . GLU A 1 34 ? 8.411 10.603 0.553 1.00 0.00 34 GLU A CA 8
ATOM 13911 C C . GLU A 1 34 ? 8.988 9.235 0.189 1.00 0.00 34 GLU A C 8
ATOM 13912 O O . GLU A 1 34 ? 9.823 8.700 0.890 1.00 0.00 34 GLU A O 8
ATOM 13924 N N . VAL A 1 35 ? 8.551 8.665 -0.902 1.00 0.00 35 VAL A N 8
ATOM 13925 C CA . VAL A 1 35 ? 9.078 7.331 -1.308 1.00 0.00 35 VAL A CA 8
ATOM 13926 C C . VAL A 1 35 ? 8.819 6.307 -0.199 1.00 0.00 35 VAL A C 8
ATOM 13927 O O . VAL A 1 35 ? 8.748 6.646 0.965 1.00 0.00 35 VAL A O 8
ATOM 13940 N N . ALA A 1 36 ? 8.667 5.058 -0.545 1.00 0.00 36 ALA A N 8
ATOM 13941 C CA . ALA A 1 36 ? 8.404 4.031 0.498 1.00 0.00 36 ALA A CA 8
ATOM 13942 C C . ALA A 1 36 ? 8.937 2.663 0.063 1.00 0.00 36 ALA A C 8
ATOM 13943 O O . ALA A 1 36 ? 10.088 2.342 0.286 1.00 0.00 36 ALA A O 8
ATOM 13950 N N . ALA A 1 37 ? 8.120 1.846 -0.553 1.00 0.00 37 ALA A N 8
ATOM 13951 C CA . ALA A 1 37 ? 8.618 0.508 -0.981 1.00 0.00 37 ALA A CA 8
ATOM 13952 C C . ALA A 1 37 ? 8.418 0.324 -2.481 1.00 0.00 37 ALA A C 8
ATOM 13953 O O . ALA A 1 37 ? 7.388 0.657 -3.026 1.00 0.00 37 ALA A O 8
ATOM 13960 N N . THR A 1 38 ? 9.400 -0.213 -3.147 1.00 0.00 38 THR A N 8
ATOM 13961 C CA . THR A 1 38 ? 9.281 -0.434 -4.614 1.00 0.00 38 THR A CA 8
ATOM 13962 C C . THR A 1 38 ? 9.610 -1.890 -4.941 1.00 0.00 38 THR A C 8
ATOM 13963 O O . THR A 1 38 ? 10.414 -2.517 -4.280 1.00 0.00 38 THR A O 8
ATOM 13974 N N . ALA A 1 39 ? 8.986 -2.438 -5.944 1.00 0.00 39 ALA A N 8
ATOM 13975 C CA . ALA A 1 39 ? 9.253 -3.861 -6.295 1.00 0.00 39 ALA A CA 8
ATOM 13976 C C . ALA A 1 39 ? 8.832 -4.736 -5.123 1.00 0.00 39 ALA A C 8
ATOM 13977 O O . ALA A 1 39 ? 8.317 -4.241 -4.150 1.00 0.00 39 ALA A O 8
ATOM 13984 N N . SER A 1 40 ? 9.045 -6.019 -5.184 1.00 0.00 40 SER A N 8
ATOM 13985 C CA . SER A 1 40 ? 8.645 -6.865 -4.025 1.00 0.00 40 SER A CA 8
ATOM 13986 C C . SER A 1 40 ? 9.882 -7.426 -3.337 1.00 0.00 40 SER A C 8
ATOM 13987 O O . SER A 1 40 ? 10.673 -8.142 -3.919 1.00 0.00 40 SER A O 8
ATOM 13995 N N . ARG A 1 41 ? 10.060 -7.064 -2.098 1.00 0.00 41 ARG A N 8
ATOM 13996 C CA . ARG A 1 41 ? 11.246 -7.518 -1.341 1.00 0.00 41 ARG A CA 8
ATOM 13997 C C . ARG A 1 41 ? 10.839 -8.131 -0.001 1.00 0.00 41 ARG A C 8
ATOM 13998 O O . ARG A 1 41 ? 9.907 -7.687 0.639 1.00 0.00 41 ARG A O 8
ATOM 14019 N N . MET A 1 42 ? 11.539 -9.141 0.436 1.00 0.00 42 MET A N 8
ATOM 14020 C CA . MET A 1 42 ? 11.203 -9.773 1.737 1.00 0.00 42 MET A CA 8
ATOM 14021 C C . MET A 1 42 ? 11.833 -8.974 2.881 1.00 0.00 42 MET A C 8
ATOM 14022 O O . MET A 1 42 ? 11.293 -8.898 3.968 1.00 0.00 42 MET A O 8
ATOM 14036 N N . GLN A 1 43 ? 12.967 -8.369 2.644 1.00 0.00 43 GLN A N 8
ATOM 14037 C CA . GLN A 1 43 ? 13.623 -7.567 3.717 1.00 0.00 43 GLN A CA 8
ATOM 14038 C C . GLN A 1 43 ? 12.816 -6.290 3.974 1.00 0.00 43 GLN A C 8
ATOM 14039 O O . GLN A 1 43 ? 12.480 -5.973 5.097 1.00 0.00 43 GLN A O 8
ATOM 14053 N N . GLU A 1 44 ? 12.495 -5.558 2.939 1.00 0.00 44 GLU A N 8
ATOM 14054 C CA . GLU A 1 44 ? 11.703 -4.310 3.127 1.00 0.00 44 GLU A CA 8
ATOM 14055 C C . GLU A 1 44 ? 10.334 -4.654 3.712 1.00 0.00 44 GLU A C 8
ATOM 14056 O O . GLU A 1 44 ? 9.924 -4.115 4.721 1.00 0.00 44 GLU A O 8
ATOM 14068 N N . ALA A 1 45 ? 9.628 -5.556 3.088 1.00 0.00 45 ALA A N 8
ATOM 14069 C CA . ALA A 1 45 ? 8.289 -5.944 3.616 1.00 0.00 45 ALA A CA 8
ATOM 14070 C C . ALA A 1 45 ? 8.412 -6.268 5.104 1.00 0.00 45 ALA A C 8
ATOM 14071 O O . ALA A 1 45 ? 7.642 -5.810 5.922 1.00 0.00 45 ALA A O 8
ATOM 14078 N N . LEU A 1 46 ? 9.395 -7.042 5.463 1.00 0.00 46 LEU A N 8
ATOM 14079 C CA . LEU A 1 46 ? 9.586 -7.375 6.898 1.00 0.00 46 LEU A CA 8
ATOM 14080 C C . LEU A 1 46 ? 9.538 -6.091 7.719 1.00 0.00 46 LEU A C 8
ATOM 14081 O O . LEU A 1 46 ? 9.029 -6.055 8.822 1.00 0.00 46 LEU A O 8
ATOM 14097 N N . ASP A 1 47 ? 10.073 -5.036 7.175 1.00 0.00 47 ASP A N 8
ATOM 14098 C CA . ASP A 1 47 ? 10.075 -3.738 7.899 1.00 0.00 47 ASP A CA 8
ATOM 14099 C C . ASP A 1 47 ? 8.639 -3.273 8.141 1.00 0.00 47 ASP A C 8
ATOM 14100 O O . ASP A 1 47 ? 8.247 -3.008 9.258 1.00 0.00 47 ASP A O 8
ATOM 14109 N N . ILE A 1 48 ? 7.843 -3.188 7.109 1.00 0.00 48 ILE A N 8
ATOM 14110 C CA . ILE A 1 48 ? 6.430 -2.751 7.320 1.00 0.00 48 ILE A CA 8
ATOM 14111 C C . ILE A 1 48 ? 5.660 -3.892 7.993 1.00 0.00 48 ILE A C 8
ATOM 14112 O O . ILE A 1 48 ? 4.639 -3.685 8.612 1.00 0.00 48 ILE A O 8
ATOM 14128 N N . ALA A 1 49 ? 6.159 -5.094 7.892 1.00 0.00 49 ALA A N 8
ATOM 14129 C CA . ALA A 1 49 ? 5.472 -6.240 8.542 1.00 0.00 49 ALA A CA 8
ATOM 14130 C C . ALA A 1 49 ? 5.703 -6.180 10.051 1.00 0.00 49 ALA A C 8
ATOM 14131 O O . ALA A 1 49 ? 4.898 -6.641 10.835 1.00 0.00 49 ALA A O 8
ATOM 14138 N N . ARG A 1 50 ? 6.803 -5.610 10.457 1.00 0.00 50 ARG A N 8
ATOM 14139 C CA . ARG A 1 50 ? 7.103 -5.508 11.904 1.00 0.00 50 ARG A CA 8
ATOM 14140 C C . ARG A 1 50 ? 6.939 -4.058 12.373 1.00 0.00 50 ARG A C 8
ATOM 14141 O O . ARG A 1 50 ? 6.711 -3.794 13.536 1.00 0.00 50 ARG A O 8
ATOM 14162 N N . LYS A 1 51 ? 7.052 -3.118 11.474 1.00 0.00 51 LYS A N 8
ATOM 14163 C CA . LYS A 1 51 ? 6.901 -1.687 11.863 1.00 0.00 51 LYS A CA 8
ATOM 14164 C C . LYS A 1 51 ? 5.511 -1.444 12.460 1.00 0.00 51 LYS A C 8
ATOM 14165 O O . LYS A 1 51 ? 5.372 -0.908 13.541 1.00 0.00 51 LYS A O 8
ATOM 14184 N N . GLY A 1 52 ? 4.484 -1.850 11.766 1.00 0.00 52 GLY A N 8
ATOM 14185 C CA . GLY A 1 52 ? 3.099 -1.663 12.288 1.00 0.00 52 GLY A CA 8
ATOM 14186 C C . GLY A 1 52 ? 2.820 -0.178 12.563 1.00 0.00 52 GLY A C 8
ATOM 14187 O O . GLY A 1 52 ? 1.881 0.161 13.253 1.00 0.00 52 GLY A O 8
ATOM 14191 N N . GLN A 1 53 ? 3.615 0.710 12.026 1.00 0.00 53 GLN A N 8
ATOM 14192 C CA . GLN A 1 53 ? 3.366 2.166 12.265 1.00 0.00 53 GLN A CA 8
ATOM 14193 C C . GLN A 1 53 ? 3.639 2.969 10.988 1.00 0.00 53 GLN A C 8
ATOM 14194 O O . GLN A 1 53 ? 3.731 4.181 11.007 1.00 0.00 53 GLN A O 8
ATOM 14208 N N . PHE A 1 54 ? 3.753 2.296 9.878 1.00 0.00 54 PHE A N 8
ATOM 14209 C CA . PHE A 1 54 ? 4.003 3.000 8.585 1.00 0.00 54 PHE A CA 8
ATOM 14210 C C . PHE A 1 54 ? 2.681 3.544 8.039 1.00 0.00 54 PHE A C 8
ATOM 14211 O O . PHE A 1 54 ? 1.645 3.409 8.659 1.00 0.00 54 PHE A O 8
ATOM 14228 N N . ASP A 1 55 ? 2.700 4.164 6.894 1.00 0.00 55 ASP A N 8
ATOM 14229 C CA . ASP A 1 55 ? 1.432 4.714 6.340 1.00 0.00 55 ASP A CA 8
ATOM 14230 C C . ASP A 1 55 ? 0.606 3.610 5.679 1.00 0.00 55 ASP A C 8
ATOM 14231 O O . ASP A 1 55 ? -0.532 3.385 6.037 1.00 0.00 55 ASP A O 8
ATOM 14240 N N . ILE A 1 56 ? 1.160 2.927 4.710 1.00 0.00 56 ILE A N 8
ATOM 14241 C CA . ILE A 1 56 ? 0.377 1.852 4.021 1.00 0.00 56 ILE A CA 8
ATOM 14242 C C . ILE A 1 56 ? 1.267 0.663 3.639 1.00 0.00 56 ILE A C 8
ATOM 14243 O O . ILE A 1 56 ? 2.465 0.695 3.829 1.00 0.00 56 ILE A O 8
ATOM 14259 N N . ALA A 1 57 ? 0.685 -0.395 3.114 1.00 0.00 57 ALA A N 8
ATOM 14260 C CA . ALA A 1 57 ? 1.505 -1.588 2.743 1.00 0.00 57 ALA A CA 8
ATOM 14261 C C . ALA A 1 57 ? 0.871 -2.366 1.584 1.00 0.00 57 ALA A C 8
ATOM 14262 O O . ALA A 1 57 ? -0.073 -3.105 1.770 1.00 0.00 57 ALA A O 8
ATOM 14269 N N . ILE A 1 58 ? 1.399 -2.246 0.397 1.00 0.00 58 ILE A N 8
ATOM 14270 C CA . ILE A 1 58 ? 0.825 -3.013 -0.740 1.00 0.00 58 ILE A CA 8
ATOM 14271 C C . ILE A 1 58 ? 1.798 -4.116 -1.144 1.00 0.00 58 ILE A C 8
ATOM 14272 O O . ILE A 1 58 ? 2.953 -3.873 -1.426 1.00 0.00 58 ILE A O 8
ATOM 14288 N N . ILE A 1 59 ? 1.332 -5.327 -1.152 1.00 0.00 59 ILE A N 8
ATOM 14289 C CA . ILE A 1 59 ? 2.203 -6.480 -1.509 1.00 0.00 59 ILE A CA 8
ATOM 14290 C C . ILE A 1 59 ? 1.378 -7.500 -2.302 1.00 0.00 59 ILE A C 8
ATOM 14291 O O . ILE A 1 59 ? 0.940 -8.502 -1.779 1.00 0.00 59 ILE A O 8
ATOM 14307 N N . ASP A 1 60 ? 1.146 -7.229 -3.552 1.00 0.00 60 ASP A N 8
ATOM 14308 C CA . ASP A 1 60 ? 0.318 -8.151 -4.398 1.00 0.00 60 ASP A CA 8
ATOM 14309 C C . ASP A 1 60 ? 0.572 -9.619 -4.054 1.00 0.00 60 ASP A C 8
ATOM 14310 O O . ASP A 1 60 ? 1.683 -10.031 -3.787 1.00 0.00 60 ASP A O 8
ATOM 14319 N N . VAL A 1 61 ? -0.467 -10.410 -4.066 1.00 0.00 61 VAL A N 8
ATOM 14320 C CA . VAL A 1 61 ? -0.313 -11.857 -3.748 1.00 0.00 61 VAL A CA 8
ATOM 14321 C C . VAL A 1 61 ? -0.586 -12.702 -4.999 1.00 0.00 61 VAL A C 8
ATOM 14322 O O . VAL A 1 61 ? -0.748 -13.904 -4.923 1.00 0.00 61 VAL A O 8
ATOM 14335 N N . ASN A 1 62 ? -0.644 -12.083 -6.149 1.00 0.00 62 ASN A N 8
ATOM 14336 C CA . ASN A 1 62 ? -0.911 -12.861 -7.391 1.00 0.00 62 ASN A CA 8
ATOM 14337 C C . ASN A 1 62 ? -0.584 -12.042 -8.639 1.00 0.00 62 ASN A C 8
ATOM 14338 O O . ASN A 1 62 ? -1.119 -12.284 -9.703 1.00 0.00 62 ASN A O 8
ATOM 14349 N N . LEU A 1 63 ? 0.280 -11.076 -8.529 1.00 0.00 63 LEU A N 8
ATOM 14350 C CA . LEU A 1 63 ? 0.610 -10.260 -9.727 1.00 0.00 63 LEU A CA 8
ATOM 14351 C C . LEU A 1 63 ? 2.033 -10.552 -10.204 1.00 0.00 63 LEU A C 8
ATOM 14352 O O . LEU A 1 63 ? 2.982 -10.498 -9.447 1.00 0.00 63 LEU A O 8
ATOM 14368 N N . ASP A 1 64 ? 2.177 -10.854 -11.465 1.00 0.00 64 ASP A N 8
ATOM 14369 C CA . ASP A 1 64 ? 3.526 -11.143 -12.029 1.00 0.00 64 ASP A CA 8
ATOM 14370 C C . ASP A 1 64 ? 4.184 -12.344 -11.338 1.00 0.00 64 ASP A C 8
ATOM 14371 O O . ASP A 1 64 ? 5.336 -12.640 -11.587 1.00 0.00 64 ASP A O 8
ATOM 14380 N N . GLY A 1 65 ? 3.489 -13.048 -10.480 1.00 0.00 65 GLY A N 8
ATOM 14381 C CA . GLY A 1 65 ? 4.145 -14.216 -9.823 1.00 0.00 65 GLY A CA 8
ATOM 14382 C C . GLY A 1 65 ? 3.332 -14.691 -8.621 1.00 0.00 65 GLY A C 8
ATOM 14383 O O . GLY A 1 65 ? 3.098 -15.870 -8.466 1.00 0.00 65 GLY A O 8
ATOM 14387 N N . GLU A 1 66 ? 2.930 -13.777 -7.769 1.00 0.00 66 GLU A N 8
ATOM 14388 C CA . GLU A 1 66 ? 2.141 -14.118 -6.537 1.00 0.00 66 GLU A CA 8
ATOM 14389 C C . GLU A 1 66 ? 3.069 -14.396 -5.340 1.00 0.00 66 GLU A C 8
ATOM 14390 O O . GLU A 1 66 ? 2.754 -15.214 -4.500 1.00 0.00 66 GLU A O 8
ATOM 14402 N N . PRO A 1 67 ? 4.177 -13.695 -5.273 1.00 0.00 67 PRO A N 8
ATOM 14403 C CA . PRO A 1 67 ? 5.101 -13.895 -4.139 1.00 0.00 67 PRO A CA 8
ATOM 14404 C C . PRO A 1 67 ? 4.500 -13.288 -2.873 1.00 0.00 67 PRO A C 8
ATOM 14405 O O . PRO A 1 67 ? 3.938 -13.978 -2.047 1.00 0.00 67 PRO A O 8
ATOM 14416 N N . SER A 1 68 ? 4.606 -11.999 -2.719 1.00 0.00 68 SER A N 8
ATOM 14417 C CA . SER A 1 68 ? 4.033 -11.331 -1.508 1.00 0.00 68 SER A CA 8
ATOM 14418 C C . SER A 1 68 ? 4.467 -12.030 -0.204 1.00 0.00 68 SER A C 8
ATOM 14419 O O . SER A 1 68 ? 3.978 -11.708 0.859 1.00 0.00 68 SER A O 8
ATOM 14427 N N . TYR A 1 69 ? 5.380 -12.968 -0.273 1.00 0.00 69 TYR A N 8
ATOM 14428 C CA . TYR A 1 69 ? 5.844 -13.688 0.954 1.00 0.00 69 TYR A CA 8
ATOM 14429 C C . TYR A 1 69 ? 4.664 -14.122 1.841 1.00 0.00 69 TYR A C 8
ATOM 14430 O O . TYR A 1 69 ? 3.514 -13.755 1.626 1.00 0.00 69 TYR A O 8
ATOM 14448 N N . PRO A 1 70 ? 5.005 -14.900 2.829 1.00 0.00 70 PRO A N 8
ATOM 14449 C CA . PRO A 1 70 ? 3.996 -15.406 3.783 1.00 0.00 70 PRO A CA 8
ATOM 14450 C C . PRO A 1 70 ? 3.517 -14.273 4.687 1.00 0.00 70 PRO A C 8
ATOM 14451 O O . PRO A 1 70 ? 2.674 -14.465 5.540 1.00 0.00 70 PRO A O 8
ATOM 14462 N N . VAL A 1 71 ? 4.033 -13.083 4.505 1.00 0.00 71 VAL A N 8
ATOM 14463 C CA . VAL A 1 71 ? 3.572 -11.963 5.362 1.00 0.00 71 VAL A CA 8
ATOM 14464 C C . VAL A 1 71 ? 2.391 -11.279 4.677 1.00 0.00 71 VAL A C 8
ATOM 14465 O O . VAL A 1 71 ? 1.296 -11.313 5.186 1.00 0.00 71 VAL A O 8
ATOM 14478 N N . ALA A 1 72 ? 2.581 -10.705 3.511 1.00 0.00 72 ALA A N 8
ATOM 14479 C CA . ALA A 1 72 ? 1.423 -10.085 2.791 1.00 0.00 72 ALA A CA 8
ATOM 14480 C C . ALA A 1 72 ? 0.227 -10.999 2.974 1.00 0.00 72 ALA A C 8
ATOM 14481 O O . ALA A 1 72 ? -0.889 -10.571 3.190 1.00 0.00 72 ALA A O 8
ATOM 14488 N N . ASP A 1 73 ? 0.487 -12.275 2.932 1.00 0.00 73 ASP A N 8
ATOM 14489 C CA . ASP A 1 73 ? -0.592 -13.262 3.149 1.00 0.00 73 ASP A CA 8
ATOM 14490 C C . ASP A 1 73 ? -1.194 -13.037 4.529 1.00 0.00 73 ASP A C 8
ATOM 14491 O O . ASP A 1 73 ? -2.383 -12.847 4.698 1.00 0.00 73 ASP A O 8
ATOM 14500 N N . ILE A 1 74 ? -0.350 -13.050 5.518 1.00 0.00 74 ILE A N 8
ATOM 14501 C CA . ILE A 1 74 ? -0.815 -12.833 6.912 1.00 0.00 74 ILE A CA 8
ATOM 14502 C C . ILE A 1 74 ? -1.272 -11.389 7.072 1.00 0.00 74 ILE A C 8
ATOM 14503 O O . ILE A 1 74 ? -2.310 -11.111 7.639 1.00 0.00 74 ILE A O 8
ATOM 14519 N N . LEU A 1 75 ? -0.513 -10.466 6.554 1.00 0.00 75 LEU A N 8
ATOM 14520 C CA . LEU A 1 75 ? -0.912 -9.043 6.653 1.00 0.00 75 LEU A CA 8
ATOM 14521 C C . LEU A 1 75 ? -2.383 -8.928 6.271 1.00 0.00 75 LEU A C 8
ATOM 14522 O O . LEU A 1 75 ? -3.081 -8.037 6.699 1.00 0.00 75 LEU A O 8
ATOM 14538 N N . ALA A 1 76 ? -2.858 -9.842 5.470 1.00 0.00 76 ALA A N 8
ATOM 14539 C CA . ALA A 1 76 ? -4.281 -9.815 5.056 1.00 0.00 76 ALA A CA 8
ATOM 14540 C C . ALA A 1 76 ? -5.161 -10.443 6.143 1.00 0.00 76 ALA A C 8
ATOM 14541 O O . ALA A 1 76 ? -6.262 -9.999 6.400 1.00 0.00 76 ALA A O 8
ATOM 14548 N N . GLU A 1 77 ? -4.684 -11.483 6.775 1.00 0.00 77 GLU A N 8
ATOM 14549 C CA . GLU A 1 77 ? -5.490 -12.154 7.837 1.00 0.00 77 GLU A CA 8
ATOM 14550 C C . GLU A 1 77 ? -5.532 -11.318 9.127 1.00 0.00 77 GLU A C 8
ATOM 14551 O O . GLU A 1 77 ? -6.371 -11.529 9.979 1.00 0.00 77 GLU A O 8
ATOM 14563 N N . ARG A 1 78 ? -4.634 -10.383 9.287 1.00 0.00 78 ARG A N 8
ATOM 14564 C CA . ARG A 1 78 ? -4.632 -9.560 10.528 1.00 0.00 78 ARG A CA 8
ATOM 14565 C C . ARG A 1 78 ? -4.140 -8.146 10.226 1.00 0.00 78 ARG A C 8
ATOM 14566 O O . ARG A 1 78 ? -3.703 -7.428 11.104 1.00 0.00 78 ARG A O 8
ATOM 14587 N N . ASN A 1 79 ? -4.190 -7.758 8.986 1.00 0.00 79 ASN A N 8
ATOM 14588 C CA . ASN A 1 79 ? -3.708 -6.397 8.589 1.00 0.00 79 ASN A CA 8
ATOM 14589 C C . ASN A 1 79 ? -3.969 -5.352 9.681 1.00 0.00 79 ASN A C 8
ATOM 14590 O O . ASN A 1 79 ? -4.857 -5.484 10.498 1.00 0.00 79 ASN A O 8
ATOM 14601 N N . VAL A 1 80 ? -3.186 -4.309 9.673 1.00 0.00 80 VAL A N 8
ATOM 14602 C CA . VAL A 1 80 ? -3.338 -3.205 10.674 1.00 0.00 80 VAL A CA 8
ATOM 14603 C C . VAL A 1 80 ? -3.623 -1.910 9.883 1.00 0.00 80 VAL A C 8
ATOM 14604 O O . VAL A 1 80 ? -4.055 -2.010 8.752 1.00 0.00 80 VAL A O 8
ATOM 14617 N N . PRO A 1 81 ? -3.383 -0.728 10.436 1.00 0.00 81 PRO A N 8
ATOM 14618 C CA . PRO A 1 81 ? -3.661 0.496 9.638 1.00 0.00 81 PRO A CA 8
ATOM 14619 C C . PRO A 1 81 ? -2.764 0.496 8.402 1.00 0.00 81 PRO A C 8
ATOM 14620 O O . PRO A 1 81 ? -1.553 0.501 8.499 1.00 0.00 81 PRO A O 8
ATOM 14631 N N . PHE A 1 82 ? -3.363 0.440 7.240 1.00 0.00 82 PHE A N 8
ATOM 14632 C CA . PHE A 1 82 ? -2.572 0.374 5.983 1.00 0.00 82 PHE A CA 8
ATOM 14633 C C . PHE A 1 82 ? -3.514 0.246 4.774 1.00 0.00 82 PHE A C 8
ATOM 14634 O O . PHE A 1 82 ? -4.622 0.746 4.766 1.00 0.00 82 PHE A O 8
ATOM 14651 N N . ILE A 1 83 ? -3.076 -0.480 3.784 1.00 0.00 83 ILE A N 8
ATOM 14652 C CA . ILE A 1 83 ? -3.908 -0.742 2.582 1.00 0.00 83 ILE A CA 8
ATOM 14653 C C . ILE A 1 83 ? -3.211 -1.827 1.769 1.00 0.00 83 ILE A C 8
ATOM 14654 O O . ILE A 1 83 ? -2.007 -1.951 1.819 1.00 0.00 83 ILE A O 8
ATOM 14670 N N . PHE A 1 84 ? -3.944 -2.636 1.059 1.00 0.00 84 PHE A N 8
ATOM 14671 C CA . PHE A 1 84 ? -3.277 -3.737 0.296 1.00 0.00 84 PHE A CA 8
ATOM 14672 C C . PHE A 1 84 ? -4.038 -4.070 -0.984 1.00 0.00 84 PHE A C 8
ATOM 14673 O O . PHE A 1 84 ? -5.185 -3.699 -1.173 1.00 0.00 84 PHE A O 8
ATOM 14690 N N . ALA A 1 85 ? -3.405 -4.785 -1.860 1.00 0.00 85 ALA A N 8
ATOM 14691 C CA . ALA A 1 85 ? -4.077 -5.171 -3.114 1.00 0.00 85 ALA A CA 8
ATOM 14692 C C . ALA A 1 85 ? -3.587 -6.549 -3.553 1.00 0.00 85 ALA A C 8
ATOM 14693 O O . ALA A 1 85 ? -2.528 -6.996 -3.160 1.00 0.00 85 ALA A O 8
ATOM 14700 N N . THR A 1 86 ? -4.346 -7.228 -4.362 1.00 0.00 86 THR A N 8
ATOM 14701 C CA . THR A 1 86 ? -3.917 -8.581 -4.820 1.00 0.00 86 THR A CA 8
ATOM 14702 C C . THR A 1 86 ? -4.631 -8.950 -6.126 1.00 0.00 86 THR A C 8
ATOM 14703 O O . THR A 1 86 ? -5.488 -8.228 -6.598 1.00 0.00 86 THR A O 8
ATOM 14714 N N . GLY A 1 87 ? -4.287 -10.067 -6.713 1.00 0.00 87 GLY A N 8
ATOM 14715 C CA . GLY A 1 87 ? -4.952 -10.476 -7.985 1.00 0.00 87 GLY A CA 8
ATOM 14716 C C . GLY A 1 87 ? -6.458 -10.238 -7.865 1.00 0.00 87 GLY A C 8
ATOM 14717 O O . GLY A 1 87 ? -7.131 -9.946 -8.833 1.00 0.00 87 GLY A O 8
ATOM 14721 N N . TYR A 1 88 ? -6.986 -10.355 -6.678 1.00 0.00 88 TYR A N 8
ATOM 14722 C CA . TYR A 1 88 ? -8.446 -10.128 -6.480 1.00 0.00 88 TYR A CA 8
ATOM 14723 C C . TYR A 1 88 ? -8.688 -8.667 -6.106 1.00 0.00 88 TYR A C 8
ATOM 14724 O O . TYR A 1 88 ? -9.399 -7.947 -6.779 1.00 0.00 88 TYR A O 8
ATOM 14742 N N . GLY A 1 89 ? -8.111 -8.234 -5.026 1.00 0.00 89 GLY A N 8
ATOM 14743 C CA . GLY A 1 89 ? -8.309 -6.829 -4.583 1.00 0.00 89 GLY A CA 8
ATOM 14744 C C . GLY A 1 89 ? -8.888 -6.835 -3.170 1.00 0.00 89 GLY A C 8
ATOM 14745 O O . GLY A 1 89 ? -9.256 -5.809 -2.633 1.00 0.00 89 GLY A O 8
ATOM 14749 N N . SER A 1 90 ? -8.969 -7.988 -2.558 1.00 0.00 90 SER A N 8
ATOM 14750 C CA . SER A 1 90 ? -9.521 -8.056 -1.179 1.00 0.00 90 SER A CA 8
ATOM 14751 C C . SER A 1 90 ? -9.572 -9.507 -0.684 1.00 0.00 90 SER A C 8
ATOM 14752 O O . SER A 1 90 ? -8.836 -10.343 -1.153 1.00 0.00 90 SER A O 8
ATOM 14760 N N . LYS A 1 91 ? -10.448 -9.773 0.263 1.00 0.00 91 LYS A N 8
ATOM 14761 C CA . LYS A 1 91 ? -10.635 -11.146 0.865 1.00 0.00 91 LYS A CA 8
ATOM 14762 C C . LYS A 1 91 ? -10.964 -10.977 2.346 1.00 0.00 91 LYS A C 8
ATOM 14763 O O . LYS A 1 91 ? -11.547 -11.838 2.973 1.00 0.00 91 LYS A O 8
ATOM 14782 N N . GLY A 1 92 ? -10.578 -9.863 2.903 1.00 0.00 92 GLY A N 8
ATOM 14783 C CA . GLY A 1 92 ? -10.843 -9.600 4.343 1.00 0.00 92 GLY A CA 8
ATOM 14784 C C . GLY A 1 92 ? -9.998 -8.405 4.791 1.00 0.00 92 GLY A C 8
ATOM 14785 O O . GLY A 1 92 ? -9.454 -8.386 5.877 1.00 0.00 92 GLY A O 8
ATOM 14789 N N . LEU A 1 93 ? -9.881 -7.408 3.954 1.00 0.00 93 LEU A N 8
ATOM 14790 C CA . LEU A 1 93 ? -9.067 -6.209 4.314 1.00 0.00 93 LEU A CA 8
ATOM 14791 C C . LEU A 1 93 ? -9.560 -5.596 5.627 1.00 0.00 93 LEU A C 8
ATOM 14792 O O . LEU A 1 93 ? -10.446 -4.767 5.639 1.00 0.00 93 LEU A O 8
ATOM 14808 N N . ASP A 1 94 ? -8.987 -5.985 6.733 1.00 0.00 94 ASP A N 8
ATOM 14809 C CA . ASP A 1 94 ? -9.423 -5.405 8.035 1.00 0.00 94 ASP A CA 8
ATOM 14810 C C . ASP A 1 94 ? -8.329 -4.481 8.580 1.00 0.00 94 ASP A C 8
ATOM 14811 O O . ASP A 1 94 ? -7.164 -4.825 8.591 1.00 0.00 94 ASP A O 8
ATOM 14820 N N . THR A 1 95 ? -8.688 -3.308 9.018 1.00 0.00 95 THR A N 8
ATOM 14821 C CA . THR A 1 95 ? -7.656 -2.368 9.545 1.00 0.00 95 THR A CA 8
ATOM 14822 C C . THR A 1 95 ? -8.313 -1.078 10.028 1.00 0.00 95 THR A C 8
ATOM 14823 O O . THR A 1 95 ? -9.521 -0.940 10.021 1.00 0.00 95 THR A O 8
ATOM 14834 N N . ARG A 1 96 ? -7.524 -0.119 10.421 1.00 0.00 96 ARG A N 8
ATOM 14835 C CA . ARG A 1 96 ? -8.101 1.174 10.871 1.00 0.00 96 ARG A CA 8
ATOM 14836 C C . ARG A 1 96 ? -8.641 1.925 9.653 1.00 0.00 96 ARG A C 8
ATOM 14837 O O . ARG A 1 96 ? -9.232 2.980 9.770 1.00 0.00 96 ARG A O 8
ATOM 14858 N N . TYR A 1 97 ? -8.437 1.382 8.479 1.00 0.00 97 TYR A N 8
ATOM 14859 C CA . TYR A 1 97 ? -8.931 2.054 7.247 1.00 0.00 97 TYR A CA 8
ATOM 14860 C C . TYR A 1 97 ? -10.382 1.640 6.957 1.00 0.00 97 TYR A C 8
ATOM 14861 O O . TYR A 1 97 ? -11.149 2.417 6.426 1.00 0.00 97 TYR A O 8
ATOM 14879 N N . SER A 1 98 ? -10.762 0.430 7.320 1.00 0.00 98 SER A N 8
ATOM 14880 C CA . SER A 1 98 ? -12.165 -0.055 7.103 1.00 0.00 98 SER A CA 8
ATOM 14881 C C . SER A 1 98 ? -12.344 -0.617 5.696 1.00 0.00 98 SER A C 8
ATOM 14882 O O . SER A 1 98 ? -13.311 -0.310 5.033 1.00 0.00 98 SER A O 8
ATOM 14890 N N . ASN A 1 99 ? -11.431 -1.453 5.252 1.00 0.00 99 ASN A N 8
ATOM 14891 C CA . ASN A 1 99 ? -11.549 -2.074 3.890 1.00 0.00 99 ASN A CA 8
ATOM 14892 C C . ASN A 1 99 ? -11.545 -1.008 2.789 1.00 0.00 99 ASN A C 8
ATOM 14893 O O . ASN A 1 99 ? -10.707 -1.018 1.911 1.00 0.00 99 ASN A O 8
ATOM 14904 N N . ILE A 1 100 ? -12.481 -0.093 2.859 1.00 0.00 100 ILE A N 8
ATOM 14905 C CA . ILE A 1 100 ? -12.611 1.027 1.864 1.00 0.00 100 ILE A CA 8
ATOM 14906 C C . ILE A 1 100 ? -11.642 0.889 0.654 1.00 0.00 100 ILE A C 8
ATOM 14907 O O . ILE A 1 100 ? -11.817 -0.047 -0.101 1.00 0.00 100 ILE A O 8
ATOM 14923 N N . PRO A 1 101 ? -10.670 1.776 0.426 1.00 0.00 101 PRO A N 8
ATOM 14924 C CA . PRO A 1 101 ? -9.814 1.586 -0.776 1.00 0.00 101 PRO A CA 8
ATOM 14925 C C . PRO A 1 101 ? -9.051 0.270 -0.780 1.00 0.00 101 PRO A C 8
ATOM 14926 O O . PRO A 1 101 ? -8.454 -0.139 0.196 1.00 0.00 101 PRO A O 8
ATOM 14937 N N . LEU A 1 102 ? -9.053 -0.364 -1.909 1.00 0.00 102 LEU A N 8
ATOM 14938 C CA . LEU A 1 102 ? -8.322 -1.641 -2.086 1.00 0.00 102 LEU A CA 8
ATOM 14939 C C . LEU A 1 102 ? -7.980 -1.756 -3.567 1.00 0.00 102 LEU A C 8
ATOM 14940 O O . LEU A 1 102 ? -8.570 -1.071 -4.378 1.00 0.00 102 LEU A O 8
ATOM 14956 N N . LEU A 1 103 ? -7.051 -2.578 -3.966 1.00 0.00 103 LEU A N 8
ATOM 14957 C CA . LEU A 1 103 ? -6.777 -2.612 -5.432 1.00 0.00 103 LEU A CA 8
ATOM 14958 C C . LEU A 1 103 ? -5.902 -3.791 -5.871 1.00 0.00 103 LEU A C 8
ATOM 14959 O O . LEU A 1 103 ? -5.828 -4.818 -5.228 1.00 0.00 103 LEU A O 8
ATOM 14975 N N . THR A 1 104 ? -5.268 -3.628 -7.000 1.00 0.00 104 THR A N 8
ATOM 14976 C CA . THR A 1 104 ? -4.395 -4.681 -7.582 1.00 0.00 104 THR A CA 8
ATOM 14977 C C . THR A 1 104 ? -3.745 -4.113 -8.849 1.00 0.00 104 THR A C 8
ATOM 14978 O O . THR A 1 104 ? -2.612 -4.411 -9.172 1.00 0.00 104 THR A O 8
ATOM 14989 N N . LYS A 1 105 ? -4.462 -3.272 -9.553 1.00 0.00 105 LYS A N 8
ATOM 14990 C CA . LYS A 1 105 ? -3.911 -2.646 -10.786 1.00 0.00 105 LYS A CA 8
ATOM 14991 C C . LYS A 1 105 ? -3.354 -1.256 -10.445 1.00 0.00 105 LYS A C 8
ATOM 14992 O O . LYS A 1 105 ? -3.516 -0.781 -9.338 1.00 0.00 105 LYS A O 8
ATOM 15011 N N . PRO A 1 106 ? -2.694 -0.660 -11.400 1.00 0.00 106 PRO A N 8
ATOM 15012 C CA . PRO A 1 106 ? -2.083 0.675 -11.186 1.00 0.00 106 PRO A CA 8
ATOM 15013 C C . PRO A 1 106 ? -3.092 1.825 -11.360 1.00 0.00 106 PRO A C 8
ATOM 15014 O O . PRO A 1 106 ? -3.783 1.917 -12.356 1.00 0.00 106 PRO A O 8
ATOM 15025 N N . PHE A 1 107 ? -3.141 2.723 -10.406 1.00 0.00 107 PHE A N 8
ATOM 15026 C CA . PHE A 1 107 ? -4.057 3.913 -10.502 1.00 0.00 107 PHE A CA 8
ATOM 15027 C C . PHE A 1 107 ? -5.530 3.494 -10.629 1.00 0.00 107 PHE A C 8
ATOM 15028 O O . PHE A 1 107 ? -5.906 2.397 -10.269 1.00 0.00 107 PHE A O 8
ATOM 15045 N N . LEU A 1 108 ? -6.352 4.387 -11.150 1.00 0.00 108 LEU A N 8
ATOM 15046 C CA . LEU A 1 108 ? -7.822 4.115 -11.348 1.00 0.00 108 LEU A CA 8
ATOM 15047 C C . LEU A 1 108 ? -8.644 4.458 -10.094 1.00 0.00 108 LEU A C 8
ATOM 15048 O O . LEU A 1 108 ? -8.165 5.076 -9.149 1.00 0.00 108 LEU A O 8
ATOM 15064 N N . ASP A 1 109 ? -9.893 4.054 -10.089 1.00 0.00 109 ASP A N 8
ATOM 15065 C CA . ASP A 1 109 ? -10.774 4.331 -8.921 1.00 0.00 109 ASP A CA 8
ATOM 15066 C C . ASP A 1 109 ? -10.049 3.963 -7.631 1.00 0.00 109 ASP A C 8
ATOM 15067 O O . ASP A 1 109 ? -10.363 4.448 -6.567 1.00 0.00 109 ASP A O 8
ATOM 15076 N N . SER A 1 110 ? -9.077 3.105 -7.727 1.00 0.00 110 SER A N 8
ATOM 15077 C CA . SER A 1 110 ? -8.311 2.695 -6.520 1.00 0.00 110 SER A CA 8
ATOM 15078 C C . SER A 1 110 ? -7.658 3.909 -5.856 1.00 0.00 110 SER A C 8
ATOM 15079 O O . SER A 1 110 ? -7.987 4.282 -4.747 1.00 0.00 110 SER A O 8
ATOM 15087 N N . GLU A 1 111 ? -6.720 4.518 -6.532 1.00 0.00 111 GLU A N 8
ATOM 15088 C CA . GLU A 1 111 ? -6.020 5.698 -5.956 1.00 0.00 111 GLU A CA 8
ATOM 15089 C C . GLU A 1 111 ? -7.034 6.682 -5.382 1.00 0.00 111 GLU A C 8
ATOM 15090 O O . GLU A 1 111 ? -6.950 7.086 -4.230 1.00 0.00 111 GLU A O 8
ATOM 15102 N N . LEU A 1 112 ? -8.001 7.078 -6.161 1.00 0.00 112 LEU A N 8
ATOM 15103 C CA . LEU A 1 112 ? -8.992 8.046 -5.601 1.00 0.00 112 LEU A CA 8
ATOM 15104 C C . LEU A 1 112 ? -9.656 7.443 -4.369 1.00 0.00 112 LEU A C 8
ATOM 15105 O O . LEU A 1 112 ? -9.684 8.046 -3.314 1.00 0.00 112 LEU A O 8
ATOM 15121 N N . GLU A 1 113 ? -10.167 6.251 -4.475 1.00 0.00 113 GLU A N 8
ATOM 15122 C CA . GLU A 1 113 ? -10.792 5.625 -3.282 1.00 0.00 113 GLU A CA 8
ATOM 15123 C C . GLU A 1 113 ? -9.766 5.599 -2.160 1.00 0.00 113 GLU A C 8
ATOM 15124 O O . GLU A 1 113 ? -10.058 5.855 -1.008 1.00 0.00 113 GLU A O 8
ATOM 15136 N N . ALA A 1 114 ? -8.559 5.260 -2.510 1.00 0.00 114 ALA A N 8
ATOM 15137 C CA . ALA A 1 114 ? -7.466 5.166 -1.511 1.00 0.00 114 ALA A CA 8
ATOM 15138 C C . ALA A 1 114 ? -7.351 6.429 -0.667 1.00 0.00 114 ALA A C 8
ATOM 15139 O O . ALA A 1 114 ? -6.764 6.406 0.396 1.00 0.00 114 ALA A O 8
ATOM 15146 N N . VAL A 1 115 ? -7.880 7.533 -1.102 1.00 0.00 115 VAL A N 8
ATOM 15147 C CA . VAL A 1 115 ? -7.734 8.748 -0.251 1.00 0.00 115 VAL A CA 8
ATOM 15148 C C . VAL A 1 115 ? -9.076 9.259 0.308 1.00 0.00 115 VAL A C 8
ATOM 15149 O O . VAL A 1 115 ? -9.151 9.662 1.451 1.00 0.00 115 VAL A O 8
ATOM 15162 N N . LEU A 1 116 ? -10.124 9.280 -0.470 1.00 0.00 116 LEU A N 8
ATOM 15163 C CA . LEU A 1 116 ? -11.421 9.810 0.064 1.00 0.00 116 LEU A CA 8
ATOM 15164 C C . LEU A 1 116 ? -12.276 8.707 0.705 1.00 0.00 116 LEU A C 8
ATOM 15165 O O . LEU A 1 116 ? -13.277 8.987 1.333 1.00 0.00 116 LEU A O 8
ATOM 15181 N N . VAL A 1 117 ? -11.903 7.465 0.568 1.00 0.00 117 VAL A N 8
ATOM 15182 C CA . VAL A 1 117 ? -12.721 6.383 1.195 1.00 0.00 117 VAL A CA 8
ATOM 15183 C C . VAL A 1 117 ? -12.052 5.857 2.468 1.00 0.00 117 VAL A C 8
ATOM 15184 O O . VAL A 1 117 ? -12.651 5.128 3.229 1.00 0.00 117 VAL A O 8
ATOM 15197 N N . GLN A 1 118 ? -10.818 6.213 2.713 1.00 0.00 118 GLN A N 8
ATOM 15198 C CA . GLN A 1 118 ? -10.143 5.712 3.948 1.00 0.00 118 GLN A CA 8
ATOM 15199 C C . GLN A 1 118 ? -10.791 6.322 5.192 1.00 0.00 118 GLN A C 8
ATOM 15200 O O . GLN A 1 118 ? -10.452 5.989 6.310 1.00 0.00 118 GLN A O 8
ATOM 15214 N N . ILE A 1 119 ? -11.718 7.217 5.005 1.00 0.00 119 ILE A N 8
ATOM 15215 C CA . ILE A 1 119 ? -12.383 7.852 6.171 1.00 0.00 119 ILE A CA 8
ATOM 15216 C C . ILE A 1 119 ? -13.905 7.881 5.964 1.00 0.00 119 ILE A C 8
ATOM 15217 O O . ILE A 1 119 ? -14.650 8.351 6.799 1.00 0.00 119 ILE A O 8
ATOM 15233 N N . SER A 1 120 ? -14.369 7.364 4.858 1.00 0.00 120 SER A N 8
ATOM 15234 C CA . SER A 1 120 ? -15.838 7.350 4.591 1.00 0.00 120 SER A CA 8
ATOM 15235 C C . SER A 1 120 ? -16.612 6.944 5.847 1.00 0.00 120 SER A C 8
ATOM 15236 O O . SER A 1 120 ? -17.580 7.578 6.215 1.00 0.00 120 SER A O 8
ATOM 15244 N N . LYS A 1 121 ? -16.197 5.884 6.496 1.00 0.00 121 LYS A N 8
ATOM 15245 C CA . LYS A 1 121 ? -16.899 5.410 7.726 1.00 0.00 121 LYS A CA 8
ATOM 15246 C C . LYS A 1 121 ? -18.171 4.660 7.344 1.00 0.00 121 LYS A C 8
ATOM 15247 O O . LYS A 1 121 ? -18.373 3.526 7.732 1.00 0.00 121 LYS A O 8
ATOM 15266 N N . GLU A 1 122 ? -19.011 5.268 6.563 1.00 0.00 122 GLU A N 8
ATOM 15267 C CA . GLU A 1 122 ? -20.251 4.575 6.123 1.00 0.00 122 GLU A CA 8
ATOM 15268 C C . GLU A 1 122 ? -19.867 3.172 5.679 1.00 0.00 122 GLU A C 8
ATOM 15269 O O . GLU A 1 122 ? -20.628 2.232 5.791 1.00 0.00 122 GLU A O 8
ATOM 15281 N N . VAL A 1 123 ? -18.662 3.036 5.197 1.00 0.00 123 VAL A N 8
ATOM 15282 C CA . VAL A 1 123 ? -18.165 1.711 4.757 1.00 0.00 123 VAL A CA 8
ATOM 15283 C C . VAL A 1 123 ? -16.847 1.875 3.991 1.00 0.00 123 VAL A C 8
ATOM 15284 O O . VAL A 1 123 ? -16.120 0.901 3.887 1.00 0.00 123 VAL A O 8
ATOM 15297 N N . GLY A 1 1 ? 16.609 7.309 8.878 1.00 0.00 1 GLY A N 9
ATOM 15298 C CA . GLY A 1 1 ? 15.252 7.462 9.476 1.00 0.00 1 GLY A CA 9
ATOM 15299 C C . GLY A 1 1 ? 14.824 8.928 9.406 1.00 0.00 1 GLY A C 9
ATOM 15300 O O . GLY A 1 1 ? 13.860 9.271 8.751 1.00 0.00 1 GLY A O 9
ATOM 15306 N N . SER A 1 2 ? 15.530 9.795 10.076 1.00 0.00 2 SER A N 9
ATOM 15307 C CA . SER A 1 2 ? 15.159 11.239 10.047 1.00 0.00 2 SER A CA 9
ATOM 15308 C C . SER A 1 2 ? 15.639 11.884 8.744 1.00 0.00 2 SER A C 9
ATOM 15309 O O . SER A 1 2 ? 16.014 11.208 7.806 1.00 0.00 2 SER A O 9
ATOM 15317 N N . HIS A 1 3 ? 15.634 13.187 8.682 1.00 0.00 3 HIS A N 9
ATOM 15318 C CA . HIS A 1 3 ? 16.095 13.878 7.444 1.00 0.00 3 HIS A CA 9
ATOM 15319 C C . HIS A 1 3 ? 15.164 13.551 6.270 1.00 0.00 3 HIS A C 9
ATOM 15320 O O . HIS A 1 3 ? 14.185 12.850 6.425 1.00 0.00 3 HIS A O 9
ATOM 15334 N N . MET A 1 4 ? 15.471 14.063 5.101 1.00 0.00 4 MET A N 9
ATOM 15335 C CA . MET A 1 4 ? 14.622 13.804 3.893 1.00 0.00 4 MET A CA 9
ATOM 15336 C C . MET A 1 4 ? 13.142 13.662 4.268 1.00 0.00 4 MET A C 9
ATOM 15337 O O . MET A 1 4 ? 12.462 12.770 3.802 1.00 0.00 4 MET A O 9
ATOM 15351 N N . THR A 1 5 ? 12.637 14.534 5.100 1.00 0.00 5 THR A N 9
ATOM 15352 C CA . THR A 1 5 ? 11.203 14.446 5.492 1.00 0.00 5 THR A CA 9
ATOM 15353 C C . THR A 1 5 ? 10.535 15.810 5.327 1.00 0.00 5 THR A C 9
ATOM 15354 O O . THR A 1 5 ? 11.191 16.833 5.310 1.00 0.00 5 THR A O 9
ATOM 15365 N N . GLU A 1 6 ? 9.238 15.837 5.212 1.00 0.00 6 GLU A N 9
ATOM 15366 C CA . GLU A 1 6 ? 8.535 17.140 5.057 1.00 0.00 6 GLU A CA 9
ATOM 15367 C C . GLU A 1 6 ? 7.019 16.924 5.041 1.00 0.00 6 GLU A C 9
ATOM 15368 O O . GLU A 1 6 ? 6.342 17.272 4.094 1.00 0.00 6 GLU A O 9
ATOM 15380 N N . ARG A 1 7 ? 6.482 16.348 6.083 1.00 0.00 7 ARG A N 9
ATOM 15381 C CA . ARG A 1 7 ? 5.011 16.107 6.127 1.00 0.00 7 ARG A CA 9
ATOM 15382 C C . ARG A 1 7 ? 4.583 15.264 4.932 1.00 0.00 7 ARG A C 9
ATOM 15383 O O . ARG A 1 7 ? 3.570 15.517 4.312 1.00 0.00 7 ARG A O 9
ATOM 15404 N N . ARG A 1 8 ? 5.344 14.265 4.601 1.00 0.00 8 ARG A N 9
ATOM 15405 C CA . ARG A 1 8 ? 4.978 13.412 3.446 1.00 0.00 8 ARG A CA 9
ATOM 15406 C C . ARG A 1 8 ? 4.470 12.064 3.956 1.00 0.00 8 ARG A C 9
ATOM 15407 O O . ARG A 1 8 ? 5.135 11.382 4.711 1.00 0.00 8 ARG A O 9
ATOM 15428 N N . LEU A 1 9 ? 3.293 11.679 3.555 1.00 0.00 9 LEU A N 9
ATOM 15429 C CA . LEU A 1 9 ? 2.744 10.387 4.022 1.00 0.00 9 LEU A CA 9
ATOM 15430 C C . LEU A 1 9 ? 3.601 9.268 3.461 1.00 0.00 9 LEU A C 9
ATOM 15431 O O . LEU A 1 9 ? 4.441 9.492 2.608 1.00 0.00 9 LEU A O 9
ATOM 15447 N N . ARG A 1 10 ? 3.423 8.068 3.918 1.00 0.00 10 ARG A N 9
ATOM 15448 C CA . ARG A 1 10 ? 4.271 6.987 3.374 1.00 0.00 10 ARG A CA 9
ATOM 15449 C C . ARG A 1 10 ? 3.413 5.817 2.882 1.00 0.00 10 ARG A C 9
ATOM 15450 O O . ARG A 1 10 ? 2.579 5.295 3.598 1.00 0.00 10 ARG A O 9
ATOM 15471 N N . VAL A 1 11 ? 3.616 5.404 1.663 1.00 0.00 11 VAL A N 9
ATOM 15472 C CA . VAL A 1 11 ? 2.820 4.272 1.114 1.00 0.00 11 VAL A CA 9
ATOM 15473 C C . VAL A 1 11 ? 3.730 3.078 0.818 1.00 0.00 11 VAL A C 9
ATOM 15474 O O . VAL A 1 11 ? 4.306 2.979 -0.245 1.00 0.00 11 VAL A O 9
ATOM 15487 N N . LEU A 1 12 ? 3.865 2.168 1.746 1.00 0.00 12 LEU A N 9
ATOM 15488 C CA . LEU A 1 12 ? 4.741 0.984 1.497 1.00 0.00 12 LEU A CA 9
ATOM 15489 C C . LEU A 1 12 ? 4.093 0.100 0.432 1.00 0.00 12 LEU A C 9
ATOM 15490 O O . LEU A 1 12 ? 3.409 -0.856 0.739 1.00 0.00 12 LEU A O 9
ATOM 15506 N N . VAL A 1 13 ? 4.296 0.412 -0.821 1.00 0.00 13 VAL A N 9
ATOM 15507 C CA . VAL A 1 13 ? 3.680 -0.418 -1.895 1.00 0.00 13 VAL A CA 9
ATOM 15508 C C . VAL A 1 13 ? 4.698 -1.434 -2.389 1.00 0.00 13 VAL A C 9
ATOM 15509 O O . VAL A 1 13 ? 5.890 -1.217 -2.322 1.00 0.00 13 VAL A O 9
ATOM 15522 N N . VAL A 1 14 ? 4.246 -2.563 -2.848 1.00 0.00 14 VAL A N 9
ATOM 15523 C CA . VAL A 1 14 ? 5.208 -3.594 -3.292 1.00 0.00 14 VAL A CA 9
ATOM 15524 C C . VAL A 1 14 ? 4.538 -4.616 -4.223 1.00 0.00 14 VAL A C 9
ATOM 15525 O O . VAL A 1 14 ? 3.426 -5.063 -4.003 1.00 0.00 14 VAL A O 9
ATOM 15538 N N . GLU A 1 15 ? 5.236 -4.987 -5.258 1.00 0.00 15 GLU A N 9
ATOM 15539 C CA . GLU A 1 15 ? 4.710 -5.981 -6.231 1.00 0.00 15 GLU A CA 9
ATOM 15540 C C . GLU A 1 15 ? 5.877 -6.534 -7.055 1.00 0.00 15 GLU A C 9
ATOM 15541 O O . GLU A 1 15 ? 6.833 -5.838 -7.330 1.00 0.00 15 GLU A O 9
ATOM 15553 N N . ASP A 1 16 ? 5.818 -7.783 -7.427 1.00 0.00 16 ASP A N 9
ATOM 15554 C CA . ASP A 1 16 ? 6.935 -8.389 -8.211 1.00 0.00 16 ASP A CA 9
ATOM 15555 C C . ASP A 1 16 ? 7.092 -7.711 -9.575 1.00 0.00 16 ASP A C 9
ATOM 15556 O O . ASP A 1 16 ? 7.041 -8.367 -10.597 1.00 0.00 16 ASP A O 9
ATOM 15565 N N . GLU A 1 17 ? 7.290 -6.418 -9.618 1.00 0.00 17 GLU A N 9
ATOM 15566 C CA . GLU A 1 17 ? 7.447 -5.759 -10.949 1.00 0.00 17 GLU A CA 9
ATOM 15567 C C . GLU A 1 17 ? 7.664 -4.249 -10.824 1.00 0.00 17 GLU A C 9
ATOM 15568 O O . GLU A 1 17 ? 7.661 -3.689 -9.745 1.00 0.00 17 GLU A O 9
ATOM 15580 N N . SER A 1 18 ? 7.842 -3.590 -11.942 1.00 0.00 18 SER A N 9
ATOM 15581 C CA . SER A 1 18 ? 8.048 -2.116 -11.931 1.00 0.00 18 SER A CA 9
ATOM 15582 C C . SER A 1 18 ? 6.695 -1.406 -11.979 1.00 0.00 18 SER A C 9
ATOM 15583 O O . SER A 1 18 ? 6.592 -0.226 -11.713 1.00 0.00 18 SER A O 9
ATOM 15591 N N . MET A 1 19 ? 5.649 -2.121 -12.305 1.00 0.00 19 MET A N 9
ATOM 15592 C CA . MET A 1 19 ? 4.303 -1.482 -12.352 1.00 0.00 19 MET A CA 9
ATOM 15593 C C . MET A 1 19 ? 4.064 -0.732 -11.043 1.00 0.00 19 MET A C 9
ATOM 15594 O O . MET A 1 19 ? 3.252 0.167 -10.965 1.00 0.00 19 MET A O 9
ATOM 15608 N N . ILE A 1 20 ? 4.778 -1.107 -10.017 1.00 0.00 20 ILE A N 9
ATOM 15609 C CA . ILE A 1 20 ? 4.626 -0.437 -8.694 1.00 0.00 20 ILE A CA 9
ATOM 15610 C C . ILE A 1 20 ? 5.688 0.657 -8.537 1.00 0.00 20 ILE A C 9
ATOM 15611 O O . ILE A 1 20 ? 5.636 1.457 -7.625 1.00 0.00 20 ILE A O 9
ATOM 15627 N N . ALA A 1 21 ? 6.652 0.697 -9.420 1.00 0.00 21 ALA A N 9
ATOM 15628 C CA . ALA A 1 21 ? 7.718 1.739 -9.320 1.00 0.00 21 ALA A CA 9
ATOM 15629 C C . ALA A 1 21 ? 7.271 3.019 -10.029 1.00 0.00 21 ALA A C 9
ATOM 15630 O O . ALA A 1 21 ? 6.751 3.928 -9.417 1.00 0.00 21 ALA A O 9
ATOM 15637 N N . MET A 1 22 ? 7.455 3.098 -11.318 1.00 0.00 22 MET A N 9
ATOM 15638 C CA . MET A 1 22 ? 7.023 4.322 -12.049 1.00 0.00 22 MET A CA 9
ATOM 15639 C C . MET A 1 22 ? 5.631 4.742 -11.566 1.00 0.00 22 MET A C 9
ATOM 15640 O O . MET A 1 22 ? 5.249 5.891 -11.661 1.00 0.00 22 MET A O 9
ATOM 15654 N N . LEU A 1 23 ? 4.871 3.811 -11.053 1.00 0.00 23 LEU A N 9
ATOM 15655 C CA . LEU A 1 23 ? 3.501 4.137 -10.565 1.00 0.00 23 LEU A CA 9
ATOM 15656 C C . LEU A 1 23 ? 3.550 4.735 -9.150 1.00 0.00 23 LEU A C 9
ATOM 15657 O O . LEU A 1 23 ? 2.608 5.353 -8.701 1.00 0.00 23 LEU A O 9
ATOM 15673 N N . ILE A 1 24 ? 4.630 4.557 -8.439 1.00 0.00 24 ILE A N 9
ATOM 15674 C CA . ILE A 1 24 ? 4.700 5.120 -7.055 1.00 0.00 24 ILE A CA 9
ATOM 15675 C C . ILE A 1 24 ? 5.472 6.442 -7.043 1.00 0.00 24 ILE A C 9
ATOM 15676 O O . ILE A 1 24 ? 5.138 7.355 -6.313 1.00 0.00 24 ILE A O 9
ATOM 15692 N N . GLU A 1 25 ? 6.495 6.559 -7.844 1.00 0.00 25 GLU A N 9
ATOM 15693 C CA . GLU A 1 25 ? 7.272 7.830 -7.867 1.00 0.00 25 GLU A CA 9
ATOM 15694 C C . GLU A 1 25 ? 6.482 8.903 -8.621 1.00 0.00 25 GLU A C 9
ATOM 15695 O O . GLU A 1 25 ? 6.695 10.087 -8.447 1.00 0.00 25 GLU A O 9
ATOM 15707 N N . ASP A 1 26 ? 5.557 8.496 -9.444 1.00 0.00 26 ASP A N 9
ATOM 15708 C CA . ASP A 1 26 ? 4.737 9.487 -10.194 1.00 0.00 26 ASP A CA 9
ATOM 15709 C C . ASP A 1 26 ? 3.543 9.910 -9.333 1.00 0.00 26 ASP A C 9
ATOM 15710 O O . ASP A 1 26 ? 3.179 11.067 -9.278 1.00 0.00 26 ASP A O 9
ATOM 15719 N N . THR A 1 27 ? 2.941 8.973 -8.650 1.00 0.00 27 THR A N 9
ATOM 15720 C CA . THR A 1 27 ? 1.783 9.312 -7.780 1.00 0.00 27 THR A CA 9
ATOM 15721 C C . THR A 1 27 ? 2.208 10.370 -6.763 1.00 0.00 27 THR A C 9
ATOM 15722 O O . THR A 1 27 ? 1.553 11.378 -6.586 1.00 0.00 27 THR A O 9
ATOM 15733 N N . LEU A 1 28 ? 3.315 10.154 -6.106 1.00 0.00 28 LEU A N 9
ATOM 15734 C CA . LEU A 1 28 ? 3.801 11.152 -5.114 1.00 0.00 28 LEU A CA 9
ATOM 15735 C C . LEU A 1 28 ? 4.079 12.468 -5.842 1.00 0.00 28 LEU A C 9
ATOM 15736 O O . LEU A 1 28 ? 3.751 13.536 -5.362 1.00 0.00 28 LEU A O 9
ATOM 15752 N N . CYS A 1 29 ? 4.662 12.398 -7.006 1.00 0.00 29 CYS A N 9
ATOM 15753 C CA . CYS A 1 29 ? 4.946 13.644 -7.766 1.00 0.00 29 CYS A CA 9
ATOM 15754 C C . CYS A 1 29 ? 3.655 14.437 -7.952 1.00 0.00 29 CYS A C 9
ATOM 15755 O O . CYS A 1 29 ? 3.656 15.651 -8.005 1.00 0.00 29 CYS A O 9
ATOM 15763 N N . GLU A 1 30 ? 2.552 13.752 -8.055 1.00 0.00 30 GLU A N 9
ATOM 15764 C CA . GLU A 1 30 ? 1.255 14.445 -8.242 1.00 0.00 30 GLU A CA 9
ATOM 15765 C C . GLU A 1 30 ? 0.524 14.605 -6.905 1.00 0.00 30 GLU A C 9
ATOM 15766 O O . GLU A 1 30 ? -0.332 15.455 -6.755 1.00 0.00 30 GLU A O 9
ATOM 15778 N N . LEU A 1 31 ? 0.835 13.782 -5.940 1.00 0.00 31 LEU A N 9
ATOM 15779 C CA . LEU A 1 31 ? 0.130 13.880 -4.626 1.00 0.00 31 LEU A CA 9
ATOM 15780 C C . LEU A 1 31 ? 0.985 14.615 -3.588 1.00 0.00 31 LEU A C 9
ATOM 15781 O O . LEU A 1 31 ? 0.568 15.609 -3.028 1.00 0.00 31 LEU A O 9
ATOM 15797 N N . GLY A 1 32 ? 2.173 14.144 -3.322 1.00 0.00 32 GLY A N 9
ATOM 15798 C CA . GLY A 1 32 ? 3.032 14.836 -2.317 1.00 0.00 32 GLY A CA 9
ATOM 15799 C C . GLY A 1 32 ? 3.626 13.817 -1.339 1.00 0.00 32 GLY A C 9
ATOM 15800 O O . GLY A 1 32 ? 4.412 14.163 -0.480 1.00 0.00 32 GLY A O 9
ATOM 15804 N N . HIS A 1 33 ? 3.259 12.568 -1.458 1.00 0.00 33 HIS A N 9
ATOM 15805 C CA . HIS A 1 33 ? 3.810 11.533 -0.533 1.00 0.00 33 HIS A CA 9
ATOM 15806 C C . HIS A 1 33 ? 5.340 11.572 -0.546 1.00 0.00 33 HIS A C 9
ATOM 15807 O O . HIS A 1 33 ? 5.943 12.530 -0.980 1.00 0.00 33 HIS A O 9
ATOM 15821 N N . GLU A 1 34 ? 5.976 10.541 -0.070 1.00 0.00 34 GLU A N 9
ATOM 15822 C CA . GLU A 1 34 ? 7.464 10.537 -0.061 1.00 0.00 34 GLU A CA 9
ATOM 15823 C C . GLU A 1 34 ? 7.993 9.272 -0.753 1.00 0.00 34 GLU A C 9
ATOM 15824 O O . GLU A 1 34 ? 7.623 8.970 -1.871 1.00 0.00 34 GLU A O 9
ATOM 15836 N N . VAL A 1 35 ? 8.844 8.529 -0.102 1.00 0.00 35 VAL A N 9
ATOM 15837 C CA . VAL A 1 35 ? 9.383 7.289 -0.723 1.00 0.00 35 VAL A CA 9
ATOM 15838 C C . VAL A 1 35 ? 9.128 6.111 0.218 1.00 0.00 35 VAL A C 9
ATOM 15839 O O . VAL A 1 35 ? 9.770 5.969 1.239 1.00 0.00 35 VAL A O 9
ATOM 15852 N N . ALA A 1 36 ? 8.174 5.283 -0.103 1.00 0.00 36 ALA A N 9
ATOM 15853 C CA . ALA A 1 36 ? 7.857 4.138 0.787 1.00 0.00 36 ALA A CA 9
ATOM 15854 C C . ALA A 1 36 ? 8.395 2.821 0.216 1.00 0.00 36 ALA A C 9
ATOM 15855 O O . ALA A 1 36 ? 9.568 2.525 0.326 1.00 0.00 36 ALA A O 9
ATOM 15862 N N . ALA A 1 37 ? 7.551 2.021 -0.387 1.00 0.00 37 ALA A N 9
ATOM 15863 C CA . ALA A 1 37 ? 8.033 0.730 -0.946 1.00 0.00 37 ALA A CA 9
ATOM 15864 C C . ALA A 1 37 ? 7.669 0.631 -2.425 1.00 0.00 37 ALA A C 9
ATOM 15865 O O . ALA A 1 37 ? 6.611 1.051 -2.851 1.00 0.00 37 ALA A O 9
ATOM 15872 N N . THR A 1 38 ? 8.546 0.074 -3.207 1.00 0.00 38 THR A N 9
ATOM 15873 C CA . THR A 1 38 ? 8.280 -0.067 -4.666 1.00 0.00 38 THR A CA 9
ATOM 15874 C C . THR A 1 38 ? 8.859 -1.391 -5.162 1.00 0.00 38 THR A C 9
ATOM 15875 O O . THR A 1 38 ? 10.055 -1.595 -5.118 1.00 0.00 38 THR A O 9
ATOM 15886 N N . ALA A 1 39 ? 8.002 -2.300 -5.585 1.00 0.00 39 ALA A N 9
ATOM 15887 C CA . ALA A 1 39 ? 8.438 -3.661 -6.057 1.00 0.00 39 ALA A CA 9
ATOM 15888 C C . ALA A 1 39 ? 8.316 -4.606 -4.878 1.00 0.00 39 ALA A C 9
ATOM 15889 O O . ALA A 1 39 ? 8.117 -4.174 -3.765 1.00 0.00 39 ALA A O 9
ATOM 15896 N N . SER A 1 40 ? 8.380 -5.879 -5.088 1.00 0.00 40 SER A N 9
ATOM 15897 C CA . SER A 1 40 ? 8.211 -6.784 -3.924 1.00 0.00 40 SER A CA 9
ATOM 15898 C C . SER A 1 40 ? 9.548 -7.285 -3.379 1.00 0.00 40 SER A C 9
ATOM 15899 O O . SER A 1 40 ? 10.363 -7.846 -4.083 1.00 0.00 40 SER A O 9
ATOM 15907 N N . ARG A 1 41 ? 9.754 -7.074 -2.104 1.00 0.00 41 ARG A N 9
ATOM 15908 C CA . ARG A 1 41 ? 11.005 -7.511 -1.436 1.00 0.00 41 ARG A CA 9
ATOM 15909 C C . ARG A 1 41 ? 10.679 -8.010 -0.024 1.00 0.00 41 ARG A C 9
ATOM 15910 O O . ARG A 1 41 ? 10.162 -7.280 0.798 1.00 0.00 41 ARG A O 9
ATOM 15931 N N . MET A 1 42 ? 10.963 -9.251 0.259 1.00 0.00 42 MET A N 9
ATOM 15932 C CA . MET A 1 42 ? 10.656 -9.803 1.611 1.00 0.00 42 MET A CA 9
ATOM 15933 C C . MET A 1 42 ? 11.298 -8.953 2.715 1.00 0.00 42 MET A C 9
ATOM 15934 O O . MET A 1 42 ? 10.718 -8.745 3.762 1.00 0.00 42 MET A O 9
ATOM 15948 N N . GLN A 1 43 ? 12.488 -8.462 2.497 1.00 0.00 43 GLN A N 9
ATOM 15949 C CA . GLN A 1 43 ? 13.147 -7.631 3.548 1.00 0.00 43 GLN A CA 9
ATOM 15950 C C . GLN A 1 43 ? 12.255 -6.442 3.911 1.00 0.00 43 GLN A C 9
ATOM 15951 O O . GLN A 1 43 ? 11.835 -6.292 5.041 1.00 0.00 43 GLN A O 9
ATOM 15965 N N . GLU A 1 44 ? 11.957 -5.596 2.960 1.00 0.00 44 GLU A N 9
ATOM 15966 C CA . GLU A 1 44 ? 11.088 -4.423 3.253 1.00 0.00 44 GLU A CA 9
ATOM 15967 C C . GLU A 1 44 ? 9.744 -4.898 3.808 1.00 0.00 44 GLU A C 9
ATOM 15968 O O . GLU A 1 44 ? 9.241 -4.366 4.777 1.00 0.00 44 GLU A O 9
ATOM 15980 N N . ALA A 1 45 ? 9.163 -5.902 3.209 1.00 0.00 45 ALA A N 9
ATOM 15981 C CA . ALA A 1 45 ? 7.857 -6.411 3.720 1.00 0.00 45 ALA A CA 9
ATOM 15982 C C . ALA A 1 45 ? 7.955 -6.618 5.231 1.00 0.00 45 ALA A C 9
ATOM 15983 O O . ALA A 1 45 ? 7.061 -6.271 5.977 1.00 0.00 45 ALA A O 9
ATOM 15990 N N . LEU A 1 46 ? 9.048 -7.169 5.687 1.00 0.00 46 LEU A N 9
ATOM 15991 C CA . LEU A 1 46 ? 9.227 -7.388 7.148 1.00 0.00 46 LEU A CA 9
ATOM 15992 C C . LEU A 1 46 ? 9.214 -6.039 7.873 1.00 0.00 46 LEU A C 9
ATOM 15993 O O . LEU A 1 46 ? 8.567 -5.871 8.889 1.00 0.00 46 LEU A O 9
ATOM 16009 N N . ASP A 1 47 ? 9.920 -5.075 7.346 1.00 0.00 47 ASP A N 9
ATOM 16010 C CA . ASP A 1 47 ? 9.951 -3.730 7.985 1.00 0.00 47 ASP A CA 9
ATOM 16011 C C . ASP A 1 47 ? 8.527 -3.191 8.138 1.00 0.00 47 ASP A C 9
ATOM 16012 O O . ASP A 1 47 ? 8.244 -2.398 9.012 1.00 0.00 47 ASP A O 9
ATOM 16021 N N . ILE A 1 48 ? 7.629 -3.620 7.293 1.00 0.00 48 ILE A N 9
ATOM 16022 C CA . ILE A 1 48 ? 6.223 -3.138 7.392 1.00 0.00 48 ILE A CA 9
ATOM 16023 C C . ILE A 1 48 ? 5.363 -4.192 8.106 1.00 0.00 48 ILE A C 9
ATOM 16024 O O . ILE A 1 48 ? 4.276 -3.909 8.569 1.00 0.00 48 ILE A O 9
ATOM 16040 N N . ALA A 1 49 ? 5.838 -5.404 8.193 1.00 0.00 49 ALA A N 9
ATOM 16041 C CA . ALA A 1 49 ? 5.045 -6.466 8.865 1.00 0.00 49 ALA A CA 9
ATOM 16042 C C . ALA A 1 49 ? 5.199 -6.388 10.388 1.00 0.00 49 ALA A C 9
ATOM 16043 O O . ALA A 1 49 ? 4.234 -6.461 11.123 1.00 0.00 49 ALA A O 9
ATOM 16050 N N . ARG A 1 50 ? 6.405 -6.268 10.867 1.00 0.00 50 ARG A N 9
ATOM 16051 C CA . ARG A 1 50 ? 6.624 -6.218 12.338 1.00 0.00 50 ARG A CA 9
ATOM 16052 C C . ARG A 1 50 ? 6.599 -4.770 12.844 1.00 0.00 50 ARG A C 9
ATOM 16053 O O . ARG A 1 50 ? 6.628 -4.519 14.033 1.00 0.00 50 ARG A O 9
ATOM 16074 N N . LYS A 1 51 ? 6.543 -3.817 11.956 1.00 0.00 51 LYS A N 9
ATOM 16075 C CA . LYS A 1 51 ? 6.515 -2.395 12.391 1.00 0.00 51 LYS A CA 9
ATOM 16076 C C . LYS A 1 51 ? 5.091 -1.984 12.772 1.00 0.00 51 LYS A C 9
ATOM 16077 O O . LYS A 1 51 ? 4.849 -1.443 13.833 1.00 0.00 51 LYS A O 9
ATOM 16096 N N . GLY A 1 52 ? 4.146 -2.238 11.910 1.00 0.00 52 GLY A N 9
ATOM 16097 C CA . GLY A 1 52 ? 2.737 -1.866 12.215 1.00 0.00 52 GLY A CA 9
ATOM 16098 C C . GLY A 1 52 ? 2.629 -0.347 12.368 1.00 0.00 52 GLY A C 9
ATOM 16099 O O . GLY A 1 52 ? 1.647 0.167 12.867 1.00 0.00 52 GLY A O 9
ATOM 16103 N N . GLN A 1 53 ? 3.629 0.378 11.944 1.00 0.00 53 GLN A N 9
ATOM 16104 C CA . GLN A 1 53 ? 3.570 1.862 12.070 1.00 0.00 53 GLN A CA 9
ATOM 16105 C C . GLN A 1 53 ? 3.482 2.513 10.682 1.00 0.00 53 GLN A C 9
ATOM 16106 O O . GLN A 1 53 ? 2.880 3.555 10.514 1.00 0.00 53 GLN A O 9
ATOM 16120 N N . PHE A 1 54 ? 4.079 1.910 9.690 1.00 0.00 54 PHE A N 9
ATOM 16121 C CA . PHE A 1 54 ? 4.026 2.501 8.319 1.00 0.00 54 PHE A CA 9
ATOM 16122 C C . PHE A 1 54 ? 2.616 3.017 8.020 1.00 0.00 54 PHE A C 9
ATOM 16123 O O . PHE A 1 54 ? 1.636 2.480 8.494 1.00 0.00 54 PHE A O 9
ATOM 16140 N N . ASP A 1 55 ? 2.512 4.059 7.241 1.00 0.00 55 ASP A N 9
ATOM 16141 C CA . ASP A 1 55 ? 1.170 4.621 6.914 1.00 0.00 55 ASP A CA 9
ATOM 16142 C C . ASP A 1 55 ? 0.289 3.575 6.222 1.00 0.00 55 ASP A C 9
ATOM 16143 O O . ASP A 1 55 ? -0.810 3.292 6.660 1.00 0.00 55 ASP A O 9
ATOM 16152 N N . ILE A 1 56 ? 0.745 3.012 5.134 1.00 0.00 56 ILE A N 9
ATOM 16153 C CA . ILE A 1 56 ? -0.094 2.006 4.415 1.00 0.00 56 ILE A CA 9
ATOM 16154 C C . ILE A 1 56 ? 0.779 0.937 3.746 1.00 0.00 56 ILE A C 9
ATOM 16155 O O . ILE A 1 56 ? 1.972 1.107 3.607 1.00 0.00 56 ILE A O 9
ATOM 16171 N N . ALA A 1 57 ? 0.203 -0.174 3.341 1.00 0.00 57 ALA A N 9
ATOM 16172 C CA . ALA A 1 57 ? 1.029 -1.240 2.707 1.00 0.00 57 ALA A CA 9
ATOM 16173 C C . ALA A 1 57 ? 0.346 -1.794 1.449 1.00 0.00 57 ALA A C 9
ATOM 16174 O O . ALA A 1 57 ? -0.850 -1.737 1.303 1.00 0.00 57 ALA A O 9
ATOM 16181 N N . ILE A 1 58 ? 1.100 -2.354 0.548 1.00 0.00 58 ILE A N 9
ATOM 16182 C CA . ILE A 1 58 ? 0.485 -2.954 -0.674 1.00 0.00 58 ILE A CA 9
ATOM 16183 C C . ILE A 1 58 ? 1.399 -4.055 -1.203 1.00 0.00 58 ILE A C 9
ATOM 16184 O O . ILE A 1 58 ? 2.495 -3.813 -1.665 1.00 0.00 58 ILE A O 9
ATOM 16200 N N . ILE A 1 59 ? 0.948 -5.268 -1.115 1.00 0.00 59 ILE A N 9
ATOM 16201 C CA . ILE A 1 59 ? 1.764 -6.419 -1.583 1.00 0.00 59 ILE A CA 9
ATOM 16202 C C . ILE A 1 59 ? 0.875 -7.390 -2.361 1.00 0.00 59 ILE A C 9
ATOM 16203 O O . ILE A 1 59 ? 0.286 -8.286 -1.797 1.00 0.00 59 ILE A O 9
ATOM 16219 N N . ASP A 1 60 ? 0.768 -7.212 -3.646 1.00 0.00 60 ASP A N 9
ATOM 16220 C CA . ASP A 1 60 ? -0.096 -8.123 -4.468 1.00 0.00 60 ASP A CA 9
ATOM 16221 C C . ASP A 1 60 ? 0.002 -9.569 -3.969 1.00 0.00 60 ASP A C 9
ATOM 16222 O O . ASP A 1 60 ? 1.040 -10.011 -3.517 1.00 0.00 60 ASP A O 9
ATOM 16231 N N . VAL A 1 61 ? -1.074 -10.311 -4.048 1.00 0.00 61 VAL A N 9
ATOM 16232 C CA . VAL A 1 61 ? -1.035 -11.724 -3.578 1.00 0.00 61 VAL A CA 9
ATOM 16233 C C . VAL A 1 61 ? -1.412 -12.687 -4.722 1.00 0.00 61 VAL A C 9
ATOM 16234 O O . VAL A 1 61 ? -1.711 -13.842 -4.497 1.00 0.00 61 VAL A O 9
ATOM 16247 N N . ASN A 1 62 ? -1.387 -12.232 -5.945 1.00 0.00 62 ASN A N 9
ATOM 16248 C CA . ASN A 1 62 ? -1.738 -13.150 -7.072 1.00 0.00 62 ASN A CA 9
ATOM 16249 C C . ASN A 1 62 ? -0.973 -12.795 -8.350 1.00 0.00 62 ASN A C 9
ATOM 16250 O O . ASN A 1 62 ? -1.174 -13.404 -9.383 1.00 0.00 62 ASN A O 9
ATOM 16261 N N . LEU A 1 63 ? -0.110 -11.820 -8.307 1.00 0.00 63 LEU A N 9
ATOM 16262 C CA . LEU A 1 63 ? 0.637 -11.453 -9.541 1.00 0.00 63 LEU A CA 9
ATOM 16263 C C . LEU A 1 63 ? 1.998 -12.146 -9.571 1.00 0.00 63 LEU A C 9
ATOM 16264 O O . LEU A 1 63 ? 2.780 -12.046 -8.646 1.00 0.00 63 LEU A O 9
ATOM 16280 N N . ASP A 1 64 ? 2.286 -12.849 -10.631 1.00 0.00 64 ASP A N 9
ATOM 16281 C CA . ASP A 1 64 ? 3.597 -13.551 -10.731 1.00 0.00 64 ASP A CA 9
ATOM 16282 C C . ASP A 1 64 ? 3.779 -14.507 -9.553 1.00 0.00 64 ASP A C 9
ATOM 16283 O O . ASP A 1 64 ? 4.879 -14.706 -9.076 1.00 0.00 64 ASP A O 9
ATOM 16292 N N . GLY A 1 65 ? 2.719 -15.082 -9.052 1.00 0.00 65 GLY A N 9
ATOM 16293 C CA . GLY A 1 65 ? 2.881 -15.988 -7.882 1.00 0.00 65 GLY A CA 9
ATOM 16294 C C . GLY A 1 65 ? 3.337 -15.122 -6.715 1.00 0.00 65 GLY A C 9
ATOM 16295 O O . GLY A 1 65 ? 4.422 -15.269 -6.189 1.00 0.00 65 GLY A O 9
ATOM 16299 N N . GLU A 1 66 ? 2.509 -14.191 -6.348 1.00 0.00 66 GLU A N 9
ATOM 16300 C CA . GLU A 1 66 ? 2.830 -13.241 -5.260 1.00 0.00 66 GLU A CA 9
ATOM 16301 C C . GLU A 1 66 ? 3.734 -13.842 -4.189 1.00 0.00 66 GLU A C 9
ATOM 16302 O O . GLU A 1 66 ? 3.463 -14.900 -3.657 1.00 0.00 66 GLU A O 9
ATOM 16314 N N . PRO A 1 67 ? 4.753 -13.100 -3.863 1.00 0.00 67 PRO A N 9
ATOM 16315 C CA . PRO A 1 67 ? 5.663 -13.494 -2.790 1.00 0.00 67 PRO A CA 9
ATOM 16316 C C . PRO A 1 67 ? 5.145 -12.813 -1.524 1.00 0.00 67 PRO A C 9
ATOM 16317 O O . PRO A 1 67 ? 5.891 -12.263 -0.748 1.00 0.00 67 PRO A O 9
ATOM 16328 N N . SER A 1 68 ? 3.846 -12.812 -1.353 1.00 0.00 68 SER A N 9
ATOM 16329 C CA . SER A 1 68 ? 3.219 -12.128 -0.176 1.00 0.00 68 SER A CA 9
ATOM 16330 C C . SER A 1 68 ? 3.733 -12.656 1.174 1.00 0.00 68 SER A C 9
ATOM 16331 O O . SER A 1 68 ? 3.313 -12.179 2.210 1.00 0.00 68 SER A O 9
ATOM 16339 N N . TYR A 1 69 ? 4.609 -13.634 1.174 1.00 0.00 69 TYR A N 9
ATOM 16340 C CA . TYR A 1 69 ? 5.131 -14.210 2.456 1.00 0.00 69 TYR A CA 9
ATOM 16341 C C . TYR A 1 69 ? 4.002 -14.385 3.477 1.00 0.00 69 TYR A C 9
ATOM 16342 O O . TYR A 1 69 ? 2.857 -14.041 3.232 1.00 0.00 69 TYR A O 9
ATOM 16360 N N . PRO A 1 70 ? 4.363 -14.919 4.608 1.00 0.00 70 PRO A N 9
ATOM 16361 C CA . PRO A 1 70 ? 3.371 -15.130 5.680 1.00 0.00 70 PRO A CA 9
ATOM 16362 C C . PRO A 1 70 ? 3.005 -13.800 6.346 1.00 0.00 70 PRO A C 9
ATOM 16363 O O . PRO A 1 70 ? 2.348 -13.775 7.366 1.00 0.00 70 PRO A O 9
ATOM 16374 N N . VAL A 1 71 ? 3.416 -12.686 5.796 1.00 0.00 71 VAL A N 9
ATOM 16375 C CA . VAL A 1 71 ? 3.062 -11.400 6.442 1.00 0.00 71 VAL A CA 9
ATOM 16376 C C . VAL A 1 71 ? 1.896 -10.740 5.699 1.00 0.00 71 VAL A C 9
ATOM 16377 O O . VAL A 1 71 ? 0.817 -10.660 6.233 1.00 0.00 71 VAL A O 9
ATOM 16390 N N . ALA A 1 72 ? 2.057 -10.309 4.471 1.00 0.00 72 ALA A N 9
ATOM 16391 C CA . ALA A 1 72 ? 0.885 -9.728 3.756 1.00 0.00 72 ALA A CA 9
ATOM 16392 C C . ALA A 1 72 ? -0.252 -10.711 3.930 1.00 0.00 72 ALA A C 9
ATOM 16393 O O . ALA A 1 72 ? -1.408 -10.360 4.080 1.00 0.00 72 ALA A O 9
ATOM 16400 N N . ASP A 1 73 ? 0.107 -11.959 3.948 1.00 0.00 73 ASP A N 9
ATOM 16401 C CA . ASP A 1 73 ? -0.888 -13.021 4.153 1.00 0.00 73 ASP A CA 9
ATOM 16402 C C . ASP A 1 73 ? -1.545 -12.816 5.511 1.00 0.00 73 ASP A C 9
ATOM 16403 O O . ASP A 1 73 ? -2.748 -12.718 5.642 1.00 0.00 73 ASP A O 9
ATOM 16412 N N . ILE A 1 74 ? -0.724 -12.741 6.521 1.00 0.00 74 ILE A N 9
ATOM 16413 C CA . ILE A 1 74 ? -1.232 -12.529 7.904 1.00 0.00 74 ILE A CA 9
ATOM 16414 C C . ILE A 1 74 ? -1.906 -11.165 7.951 1.00 0.00 74 ILE A C 9
ATOM 16415 O O . ILE A 1 74 ? -2.942 -10.974 8.559 1.00 0.00 74 ILE A O 9
ATOM 16431 N N . LEU A 1 75 ? -1.318 -10.226 7.277 1.00 0.00 75 LEU A N 9
ATOM 16432 C CA . LEU A 1 75 ? -1.887 -8.868 7.220 1.00 0.00 75 LEU A CA 9
ATOM 16433 C C . LEU A 1 75 ? -3.361 -8.982 6.839 1.00 0.00 75 LEU A C 9
ATOM 16434 O O . LEU A 1 75 ? -4.164 -8.119 7.127 1.00 0.00 75 LEU A O 9
ATOM 16450 N N . ALA A 1 76 ? -3.719 -10.066 6.208 1.00 0.00 76 ALA A N 9
ATOM 16451 C CA . ALA A 1 76 ? -5.133 -10.276 5.822 1.00 0.00 76 ALA A CA 9
ATOM 16452 C C . ALA A 1 76 ? -5.863 -11.049 6.928 1.00 0.00 76 ALA A C 9
ATOM 16453 O O . ALA A 1 76 ? -7.004 -10.779 7.242 1.00 0.00 76 ALA A O 9
ATOM 16460 N N . GLU A 1 77 ? -5.213 -12.014 7.518 1.00 0.00 77 GLU A N 9
ATOM 16461 C CA . GLU A 1 77 ? -5.868 -12.807 8.594 1.00 0.00 77 GLU A CA 9
ATOM 16462 C C . GLU A 1 77 ? -6.209 -11.913 9.790 1.00 0.00 77 GLU A C 9
ATOM 16463 O O . GLU A 1 77 ? -7.258 -12.035 10.391 1.00 0.00 77 GLU A O 9
ATOM 16475 N N . ARG A 1 78 ? -5.328 -11.018 10.144 1.00 0.00 78 ARG A N 9
ATOM 16476 C CA . ARG A 1 78 ? -5.596 -10.124 11.300 1.00 0.00 78 ARG A CA 9
ATOM 16477 C C . ARG A 1 78 ? -5.824 -8.685 10.824 1.00 0.00 78 ARG A C 9
ATOM 16478 O O . ARG A 1 78 ? -6.684 -7.987 11.320 1.00 0.00 78 ARG A O 9
ATOM 16499 N N . ASN A 1 79 ? -5.064 -8.243 9.859 1.00 0.00 79 ASN A N 9
ATOM 16500 C CA . ASN A 1 79 ? -5.232 -6.856 9.336 1.00 0.00 79 ASN A CA 9
ATOM 16501 C C . ASN A 1 79 ? -5.052 -5.816 10.450 1.00 0.00 79 ASN A C 9
ATOM 16502 O O . ASN A 1 79 ? -5.521 -5.977 11.560 1.00 0.00 79 ASN A O 9
ATOM 16513 N N . VAL A 1 80 ? -4.372 -4.748 10.139 1.00 0.00 80 VAL A N 9
ATOM 16514 C CA . VAL A 1 80 ? -4.131 -3.654 11.135 1.00 0.00 80 VAL A CA 9
ATOM 16515 C C . VAL A 1 80 ? -4.330 -2.312 10.410 1.00 0.00 80 VAL A C 9
ATOM 16516 O O . VAL A 1 80 ? -4.795 -2.310 9.289 1.00 0.00 80 VAL A O 9
ATOM 16529 N N . PRO A 1 81 ? -3.961 -1.207 11.022 1.00 0.00 81 PRO A N 9
ATOM 16530 C CA . PRO A 1 81 ? -4.117 0.093 10.320 1.00 0.00 81 PRO A CA 9
ATOM 16531 C C . PRO A 1 81 ? -3.225 0.069 9.084 1.00 0.00 81 PRO A C 9
ATOM 16532 O O . PRO A 1 81 ? -2.021 -0.054 9.184 1.00 0.00 81 PRO A O 9
ATOM 16543 N N . PHE A 1 82 ? -3.817 0.134 7.920 1.00 0.00 82 PHE A N 9
ATOM 16544 C CA . PHE A 1 82 ? -3.024 0.044 6.666 1.00 0.00 82 PHE A CA 9
ATOM 16545 C C . PHE A 1 82 ? -3.954 -0.010 5.448 1.00 0.00 82 PHE A C 9
ATOM 16546 O O . PHE A 1 82 ? -5.031 0.550 5.427 1.00 0.00 82 PHE A O 9
ATOM 16563 N N . ILE A 1 83 ? -3.532 -0.742 4.457 1.00 0.00 83 ILE A N 9
ATOM 16564 C CA . ILE A 1 83 ? -4.335 -0.944 3.226 1.00 0.00 83 ILE A CA 9
ATOM 16565 C C . ILE A 1 83 ? -3.634 -2.052 2.439 1.00 0.00 83 ILE A C 9
ATOM 16566 O O . ILE A 1 83 ? -2.463 -2.289 2.650 1.00 0.00 83 ILE A O 9
ATOM 16582 N N . PHE A 1 84 ? -4.321 -2.748 1.571 1.00 0.00 84 PHE A N 9
ATOM 16583 C CA . PHE A 1 84 ? -3.651 -3.848 0.814 1.00 0.00 84 PHE A CA 9
ATOM 16584 C C . PHE A 1 84 ? -4.381 -4.139 -0.499 1.00 0.00 84 PHE A C 9
ATOM 16585 O O . PHE A 1 84 ? -5.514 -3.728 -0.730 1.00 0.00 84 PHE A O 9
ATOM 16602 N N . ALA A 1 85 ? -3.735 -4.852 -1.364 1.00 0.00 85 ALA A N 9
ATOM 16603 C CA . ALA A 1 85 ? -4.361 -5.194 -2.659 1.00 0.00 85 ALA A CA 9
ATOM 16604 C C . ALA A 1 85 ? -3.803 -6.522 -3.151 1.00 0.00 85 ALA A C 9
ATOM 16605 O O . ALA A 1 85 ? -2.790 -6.993 -2.674 1.00 0.00 85 ALA A O 9
ATOM 16612 N N . THR A 1 86 ? -4.449 -7.131 -4.094 1.00 0.00 86 THR A N 9
ATOM 16613 C CA . THR A 1 86 ? -3.939 -8.433 -4.601 1.00 0.00 86 THR A CA 9
ATOM 16614 C C . THR A 1 86 ? -4.696 -8.848 -5.868 1.00 0.00 86 THR A C 9
ATOM 16615 O O . THR A 1 86 ? -5.732 -8.298 -6.187 1.00 0.00 86 THR A O 9
ATOM 16626 N N . GLY A 1 87 ? -4.205 -9.818 -6.587 1.00 0.00 87 GLY A N 9
ATOM 16627 C CA . GLY A 1 87 ? -4.930 -10.257 -7.816 1.00 0.00 87 GLY A CA 9
ATOM 16628 C C . GLY A 1 87 ? -6.415 -10.426 -7.475 1.00 0.00 87 GLY A C 9
ATOM 16629 O O . GLY A 1 87 ? -7.279 -10.276 -8.316 1.00 0.00 87 GLY A O 9
ATOM 16633 N N . TYR A 1 88 ? -6.712 -10.723 -6.237 1.00 0.00 88 TYR A N 9
ATOM 16634 C CA . TYR A 1 88 ? -8.135 -10.888 -5.813 1.00 0.00 88 TYR A CA 9
ATOM 16635 C C . TYR A 1 88 ? -8.654 -9.555 -5.261 1.00 0.00 88 TYR A C 9
ATOM 16636 O O . TYR A 1 88 ? -9.844 -9.326 -5.171 1.00 0.00 88 TYR A O 9
ATOM 16654 N N . GLY A 1 89 ? -7.762 -8.668 -4.917 1.00 0.00 89 GLY A N 9
ATOM 16655 C CA . GLY A 1 89 ? -8.181 -7.338 -4.401 1.00 0.00 89 GLY A CA 9
ATOM 16656 C C . GLY A 1 89 ? -8.085 -7.278 -2.871 1.00 0.00 89 GLY A C 9
ATOM 16657 O O . GLY A 1 89 ? -7.338 -6.500 -2.313 1.00 0.00 89 GLY A O 9
ATOM 16661 N N . SER A 1 90 ? -8.857 -8.076 -2.199 1.00 0.00 90 SER A N 9
ATOM 16662 C CA . SER A 1 90 ? -8.854 -8.069 -0.705 1.00 0.00 90 SER A CA 9
ATOM 16663 C C . SER A 1 90 ? -10.009 -8.927 -0.180 1.00 0.00 90 SER A C 9
ATOM 16664 O O . SER A 1 90 ? -11.084 -8.947 -0.746 1.00 0.00 90 SER A O 9
ATOM 16672 N N . LYS A 1 91 ? -9.797 -9.636 0.893 1.00 0.00 91 LYS A N 9
ATOM 16673 C CA . LYS A 1 91 ? -10.883 -10.488 1.443 1.00 0.00 91 LYS A CA 9
ATOM 16674 C C . LYS A 1 91 ? -11.635 -9.746 2.550 1.00 0.00 91 LYS A C 9
ATOM 16675 O O . LYS A 1 91 ? -12.006 -10.321 3.554 1.00 0.00 91 LYS A O 9
ATOM 16694 N N . GLY A 1 92 ? -11.869 -8.475 2.370 1.00 0.00 92 GLY A N 9
ATOM 16695 C CA . GLY A 1 92 ? -12.605 -7.694 3.405 1.00 0.00 92 GLY A CA 9
ATOM 16696 C C . GLY A 1 92 ? -11.725 -7.501 4.643 1.00 0.00 92 GLY A C 9
ATOM 16697 O O . GLY A 1 92 ? -12.195 -7.549 5.762 1.00 0.00 92 GLY A O 9
ATOM 16701 N N . LEU A 1 93 ? -10.452 -7.283 4.456 1.00 0.00 93 LEU A N 9
ATOM 16702 C CA . LEU A 1 93 ? -9.552 -7.089 5.632 1.00 0.00 93 LEU A CA 9
ATOM 16703 C C . LEU A 1 93 ? -10.164 -6.113 6.651 1.00 0.00 93 LEU A C 9
ATOM 16704 O O . LEU A 1 93 ? -11.058 -5.348 6.347 1.00 0.00 93 LEU A O 9
ATOM 16720 N N . ASP A 1 94 ? -9.683 -6.143 7.863 1.00 0.00 94 ASP A N 9
ATOM 16721 C CA . ASP A 1 94 ? -10.210 -5.223 8.912 1.00 0.00 94 ASP A CA 9
ATOM 16722 C C . ASP A 1 94 ? -9.129 -4.207 9.297 1.00 0.00 94 ASP A C 9
ATOM 16723 O O . ASP A 1 94 ? -7.951 -4.500 9.248 1.00 0.00 94 ASP A O 9
ATOM 16732 N N . THR A 1 95 ? -9.508 -3.023 9.681 1.00 0.00 95 THR A N 9
ATOM 16733 C CA . THR A 1 95 ? -8.485 -2.008 10.067 1.00 0.00 95 THR A CA 9
ATOM 16734 C C . THR A 1 95 ? -9.164 -0.690 10.430 1.00 0.00 95 THR A C 9
ATOM 16735 O O . THR A 1 95 ? -10.369 -0.554 10.348 1.00 0.00 95 THR A O 9
ATOM 16746 N N . ARG A 1 96 ? -8.398 0.288 10.816 1.00 0.00 96 ARG A N 9
ATOM 16747 C CA . ARG A 1 96 ? -8.995 1.603 11.166 1.00 0.00 96 ARG A CA 9
ATOM 16748 C C . ARG A 1 96 ? -9.321 2.364 9.882 1.00 0.00 96 ARG A C 9
ATOM 16749 O O . ARG A 1 96 ? -9.796 3.481 9.910 1.00 0.00 96 ARG A O 9
ATOM 16770 N N . TYR A 1 97 ? -9.049 1.765 8.753 1.00 0.00 97 TYR A N 9
ATOM 16771 C CA . TYR A 1 97 ? -9.319 2.445 7.456 1.00 0.00 97 TYR A CA 9
ATOM 16772 C C . TYR A 1 97 ? -10.752 2.177 6.977 1.00 0.00 97 TYR A C 9
ATOM 16773 O O . TYR A 1 97 ? -11.376 3.029 6.375 1.00 0.00 97 TYR A O 9
ATOM 16791 N N . SER A 1 98 ? -11.273 1.001 7.238 1.00 0.00 98 SER A N 9
ATOM 16792 C CA . SER A 1 98 ? -12.661 0.655 6.813 1.00 0.00 98 SER A CA 9
ATOM 16793 C C . SER A 1 98 ? -12.687 0.285 5.334 1.00 0.00 98 SER A C 9
ATOM 16794 O O . SER A 1 98 ? -13.381 0.903 4.553 1.00 0.00 98 SER A O 9
ATOM 16802 N N . ASN A 1 99 ? -11.950 -0.734 4.955 1.00 0.00 99 ASN A N 9
ATOM 16803 C CA . ASN A 1 99 ? -11.938 -1.181 3.528 1.00 0.00 99 ASN A CA 9
ATOM 16804 C C . ASN A 1 99 ? -11.432 -0.072 2.606 1.00 0.00 99 ASN A C 9
ATOM 16805 O O . ASN A 1 99 ? -10.406 -0.204 1.969 1.00 0.00 99 ASN A O 9
ATOM 16816 N N . ILE A 1 100 ? -12.151 1.013 2.549 1.00 0.00 100 ILE A N 9
ATOM 16817 C CA . ILE A 1 100 ? -11.753 2.176 1.693 1.00 0.00 100 ILE A CA 9
ATOM 16818 C C . ILE A 1 100 ? -10.975 1.683 0.427 1.00 0.00 100 ILE A C 9
ATOM 16819 O O . ILE A 1 100 ? -11.419 0.720 -0.166 1.00 0.00 100 ILE A O 9
ATOM 16835 N N . PRO A 1 101 ? -9.892 2.319 -0.018 1.00 0.00 101 PRO A N 9
ATOM 16836 C CA . PRO A 1 101 ? -9.228 1.830 -1.264 1.00 0.00 101 PRO A CA 9
ATOM 16837 C C . PRO A 1 101 ? -8.575 0.472 -1.122 1.00 0.00 101 PRO A C 9
ATOM 16838 O O . PRO A 1 101 ? -7.369 0.375 -1.028 1.00 0.00 101 PRO A O 9
ATOM 16849 N N . LEU A 1 102 ? -9.330 -0.581 -1.159 1.00 0.00 102 LEU A N 9
ATOM 16850 C CA . LEU A 1 102 ? -8.688 -1.909 -1.069 1.00 0.00 102 LEU A CA 9
ATOM 16851 C C . LEU A 1 102 ? -9.185 -2.815 -2.187 1.00 0.00 102 LEU A C 9
ATOM 16852 O O . LEU A 1 102 ? -10.370 -3.007 -2.365 1.00 0.00 102 LEU A O 9
ATOM 16868 N N . LEU A 1 103 ? -8.262 -3.361 -2.939 1.00 0.00 103 LEU A N 9
ATOM 16869 C CA . LEU A 1 103 ? -8.608 -4.264 -4.087 1.00 0.00 103 LEU A CA 9
ATOM 16870 C C . LEU A 1 103 ? -7.408 -4.322 -5.049 1.00 0.00 103 LEU A C 9
ATOM 16871 O O . LEU A 1 103 ? -6.274 -4.355 -4.620 1.00 0.00 103 LEU A O 9
ATOM 16887 N N . THR A 1 104 ? -7.629 -4.328 -6.338 1.00 0.00 104 THR A N 9
ATOM 16888 C CA . THR A 1 104 ? -6.474 -4.365 -7.277 1.00 0.00 104 THR A CA 9
ATOM 16889 C C . THR A 1 104 ? -6.122 -2.936 -7.698 1.00 0.00 104 THR A C 9
ATOM 16890 O O . THR A 1 104 ? -6.780 -1.991 -7.308 1.00 0.00 104 THR A O 9
ATOM 16901 N N . LYS A 1 105 ? -5.095 -2.758 -8.482 1.00 0.00 105 LYS A N 9
ATOM 16902 C CA . LYS A 1 105 ? -4.731 -1.373 -8.900 1.00 0.00 105 LYS A CA 9
ATOM 16903 C C . LYS A 1 105 ? -4.761 -1.239 -10.425 1.00 0.00 105 LYS A C 9
ATOM 16904 O O . LYS A 1 105 ? -3.845 -1.651 -11.111 1.00 0.00 105 LYS A O 9
ATOM 16923 N N . PRO A 1 106 ? -5.825 -0.647 -10.894 1.00 0.00 106 PRO A N 9
ATOM 16924 C CA . PRO A 1 106 ? -6.019 -0.412 -12.336 1.00 0.00 106 PRO A CA 9
ATOM 16925 C C . PRO A 1 106 ? -5.490 0.976 -12.720 1.00 0.00 106 PRO A C 9
ATOM 16926 O O . PRO A 1 106 ? -5.345 1.299 -13.882 1.00 0.00 106 PRO A O 9
ATOM 16937 N N . PHE A 1 107 ? -5.204 1.796 -11.739 1.00 0.00 107 PHE A N 9
ATOM 16938 C CA . PHE A 1 107 ? -4.687 3.175 -12.009 1.00 0.00 107 PHE A CA 9
ATOM 16939 C C . PHE A 1 107 ? -5.827 4.098 -12.450 1.00 0.00 107 PHE A C 9
ATOM 16940 O O . PHE A 1 107 ? -5.662 4.947 -13.304 1.00 0.00 107 PHE A O 9
ATOM 16957 N N . LEU A 1 108 ? -6.980 3.941 -11.857 1.00 0.00 108 LEU A N 9
ATOM 16958 C CA . LEU A 1 108 ? -8.143 4.808 -12.211 1.00 0.00 108 LEU A CA 9
ATOM 16959 C C . LEU A 1 108 ? -9.146 4.824 -11.050 1.00 0.00 108 LEU A C 9
ATOM 16960 O O . LEU A 1 108 ? -8.992 5.566 -10.098 1.00 0.00 108 LEU A O 9
ATOM 16976 N N . ASP A 1 109 ? -10.164 4.008 -11.108 1.00 0.00 109 ASP A N 9
ATOM 16977 C CA . ASP A 1 109 ? -11.155 3.985 -9.995 1.00 0.00 109 ASP A CA 9
ATOM 16978 C C . ASP A 1 109 ? -10.422 3.846 -8.657 1.00 0.00 109 ASP A C 9
ATOM 16979 O O . ASP A 1 109 ? -10.920 4.233 -7.619 1.00 0.00 109 ASP A O 9
ATOM 16988 N N . SER A 1 110 ? -9.237 3.301 -8.682 1.00 0.00 110 SER A N 9
ATOM 16989 C CA . SER A 1 110 ? -8.459 3.138 -7.421 1.00 0.00 110 SER A CA 9
ATOM 16990 C C . SER A 1 110 ? -7.967 4.499 -6.925 1.00 0.00 110 SER A C 9
ATOM 16991 O O . SER A 1 110 ? -8.266 4.908 -5.821 1.00 0.00 110 SER A O 9
ATOM 16999 N N . GLU A 1 111 ? -7.217 5.205 -7.734 1.00 0.00 111 GLU A N 9
ATOM 17000 C CA . GLU A 1 111 ? -6.713 6.543 -7.305 1.00 0.00 111 GLU A CA 9
ATOM 17001 C C . GLU A 1 111 ? -7.830 7.298 -6.584 1.00 0.00 111 GLU A C 9
ATOM 17002 O O . GLU A 1 111 ? -7.595 8.062 -5.667 1.00 0.00 111 GLU A O 9
ATOM 17014 N N . LEU A 1 112 ? -9.048 7.066 -6.985 1.00 0.00 112 LEU A N 9
ATOM 17015 C CA . LEU A 1 112 ? -10.195 7.749 -6.318 1.00 0.00 112 LEU A CA 9
ATOM 17016 C C . LEU A 1 112 ? -10.346 7.191 -4.905 1.00 0.00 112 LEU A C 9
ATOM 17017 O O . LEU A 1 112 ? -10.073 7.860 -3.928 1.00 0.00 112 LEU A O 9
ATOM 17033 N N . GLU A 1 113 ? -10.761 5.961 -4.787 1.00 0.00 113 GLU A N 9
ATOM 17034 C CA . GLU A 1 113 ? -10.901 5.366 -3.420 1.00 0.00 113 GLU A CA 9
ATOM 17035 C C . GLU A 1 113 ? -9.573 5.510 -2.683 1.00 0.00 113 GLU A C 9
ATOM 17036 O O . GLU A 1 113 ? -9.527 5.709 -1.483 1.00 0.00 113 GLU A O 9
ATOM 17048 N N . ALA A 1 114 ? -8.488 5.366 -3.396 1.00 0.00 114 ALA A N 9
ATOM 17049 C CA . ALA A 1 114 ? -7.144 5.440 -2.747 1.00 0.00 114 ALA A CA 9
ATOM 17050 C C . ALA A 1 114 ? -6.996 6.698 -1.896 1.00 0.00 114 ALA A C 9
ATOM 17051 O O . ALA A 1 114 ? -6.380 6.672 -0.850 1.00 0.00 114 ALA A O 9
ATOM 17058 N N . VAL A 1 115 ? -7.541 7.800 -2.319 1.00 0.00 115 VAL A N 9
ATOM 17059 C CA . VAL A 1 115 ? -7.396 9.033 -1.496 1.00 0.00 115 VAL A CA 9
ATOM 17060 C C . VAL A 1 115 ? -8.656 9.267 -0.656 1.00 0.00 115 VAL A C 9
ATOM 17061 O O . VAL A 1 115 ? -8.601 9.837 0.413 1.00 0.00 115 VAL A O 9
ATOM 17074 N N . LEU A 1 116 ? -9.785 8.826 -1.131 1.00 0.00 116 LEU A N 9
ATOM 17075 C CA . LEU A 1 116 ? -11.059 9.015 -0.370 1.00 0.00 116 LEU A CA 9
ATOM 17076 C C . LEU A 1 116 ? -10.938 8.468 1.057 1.00 0.00 116 LEU A C 9
ATOM 17077 O O . LEU A 1 116 ? -11.668 8.852 1.948 1.00 0.00 116 LEU A O 9
ATOM 17093 N N . VAL A 1 117 ? -10.032 7.566 1.269 1.00 0.00 117 VAL A N 9
ATOM 17094 C CA . VAL A 1 117 ? -9.858 6.971 2.625 1.00 0.00 117 VAL A CA 9
ATOM 17095 C C . VAL A 1 117 ? -9.682 8.053 3.697 1.00 0.00 117 VAL A C 9
ATOM 17096 O O . VAL A 1 117 ? -10.293 7.999 4.746 1.00 0.00 117 VAL A O 9
ATOM 17109 N N . GLN A 1 118 ? -8.839 9.018 3.458 1.00 0.00 118 GLN A N 9
ATOM 17110 C CA . GLN A 1 118 ? -8.610 10.071 4.478 1.00 0.00 118 GLN A CA 9
ATOM 17111 C C . GLN A 1 118 ? -9.169 11.408 4.023 1.00 0.00 118 GLN A C 9
ATOM 17112 O O . GLN A 1 118 ? -8.444 12.358 3.802 1.00 0.00 118 GLN A O 9
ATOM 17126 N N . ILE A 1 119 ? -10.460 11.487 3.883 1.00 0.00 119 ILE A N 9
ATOM 17127 C CA . ILE A 1 119 ? -11.070 12.771 3.440 1.00 0.00 119 ILE A CA 9
ATOM 17128 C C . ILE A 1 119 ? -12.591 12.756 3.651 1.00 0.00 119 ILE A C 9
ATOM 17129 O O . ILE A 1 119 ? -13.186 13.763 3.978 1.00 0.00 119 ILE A O 9
ATOM 17145 N N . SER A 1 120 ? -13.223 11.631 3.467 1.00 0.00 120 SER A N 9
ATOM 17146 C CA . SER A 1 120 ? -14.705 11.559 3.650 1.00 0.00 120 SER A CA 9
ATOM 17147 C C . SER A 1 120 ? -15.224 10.256 3.052 1.00 0.00 120 SER A C 9
ATOM 17148 O O . SER A 1 120 ? -15.937 9.504 3.687 1.00 0.00 120 SER A O 9
ATOM 17156 N N . LYS A 1 121 ? -14.861 9.987 1.826 1.00 0.00 121 LYS A N 9
ATOM 17157 C CA . LYS A 1 121 ? -15.312 8.736 1.163 1.00 0.00 121 LYS A CA 9
ATOM 17158 C C . LYS A 1 121 ? -16.814 8.789 0.905 1.00 0.00 121 LYS A C 9
ATOM 17159 O O . LYS A 1 121 ? -17.493 9.691 1.347 1.00 0.00 121 LYS A O 9
ATOM 17178 N N . GLU A 1 122 ? -17.317 7.844 0.153 1.00 0.00 122 GLU A N 9
ATOM 17179 C CA . GLU A 1 122 ? -18.771 7.813 -0.194 1.00 0.00 122 GLU A CA 9
ATOM 17180 C C . GLU A 1 122 ? -19.208 9.154 -0.781 1.00 0.00 122 GLU A C 9
ATOM 17181 O O . GLU A 1 122 ? -20.384 9.442 -0.877 1.00 0.00 122 GLU A O 9
ATOM 17193 N N . VAL A 1 123 ? -18.256 9.956 -1.191 1.00 0.00 123 VAL A N 9
ATOM 17194 C CA . VAL A 1 123 ? -18.559 11.281 -1.796 1.00 0.00 123 VAL A CA 9
ATOM 17195 C C . VAL A 1 123 ? -19.900 11.838 -1.309 1.00 0.00 123 VAL A C 9
ATOM 17196 O O . VAL A 1 123 ? -20.856 11.770 -2.063 1.00 0.00 123 VAL A O 9
ATOM 17209 N N . GLY A 1 1 ? 20.001 16.080 14.718 1.00 0.00 1 GLY A N 10
ATOM 17210 C CA . GLY A 1 1 ? 20.179 14.763 14.039 1.00 0.00 1 GLY A CA 10
ATOM 17211 C C . GLY A 1 1 ? 18.912 13.920 14.210 1.00 0.00 1 GLY A C 10
ATOM 17212 O O . GLY A 1 1 ? 18.017 14.270 14.953 1.00 0.00 1 GLY A O 10
ATOM 17218 N N . SER A 1 2 ? 18.831 12.811 13.525 1.00 0.00 2 SER A N 10
ATOM 17219 C CA . SER A 1 2 ? 17.623 11.940 13.645 1.00 0.00 2 SER A CA 10
ATOM 17220 C C . SER A 1 2 ? 16.349 12.790 13.634 1.00 0.00 2 SER A C 10
ATOM 17221 O O . SER A 1 2 ? 15.864 13.212 14.665 1.00 0.00 2 SER A O 10
ATOM 17229 N N . HIS A 1 3 ? 15.801 13.039 12.476 1.00 0.00 3 HIS A N 10
ATOM 17230 C CA . HIS A 1 3 ? 14.555 13.856 12.401 1.00 0.00 3 HIS A CA 10
ATOM 17231 C C . HIS A 1 3 ? 13.462 13.079 11.656 1.00 0.00 3 HIS A C 10
ATOM 17232 O O . HIS A 1 3 ? 13.737 12.329 10.741 1.00 0.00 3 HIS A O 10
ATOM 17246 N N . MET A 1 4 ? 12.225 13.245 12.045 1.00 0.00 4 MET A N 10
ATOM 17247 C CA . MET A 1 4 ? 11.125 12.505 11.360 1.00 0.00 4 MET A CA 10
ATOM 17248 C C . MET A 1 4 ? 10.034 13.471 10.884 1.00 0.00 4 MET A C 10
ATOM 17249 O O . MET A 1 4 ? 9.869 14.550 11.416 1.00 0.00 4 MET A O 10
ATOM 17263 N N . THR A 1 5 ? 9.284 13.079 9.889 1.00 0.00 5 THR A N 10
ATOM 17264 C CA . THR A 1 5 ? 8.194 13.955 9.372 1.00 0.00 5 THR A CA 10
ATOM 17265 C C . THR A 1 5 ? 6.892 13.155 9.283 1.00 0.00 5 THR A C 10
ATOM 17266 O O . THR A 1 5 ? 6.902 11.940 9.287 1.00 0.00 5 THR A O 10
ATOM 17277 N N . GLU A 1 6 ? 5.771 13.819 9.206 1.00 0.00 6 GLU A N 10
ATOM 17278 C CA . GLU A 1 6 ? 4.479 13.078 9.122 1.00 0.00 6 GLU A CA 10
ATOM 17279 C C . GLU A 1 6 ? 3.496 13.804 8.199 1.00 0.00 6 GLU A C 10
ATOM 17280 O O . GLU A 1 6 ? 2.300 13.599 8.267 1.00 0.00 6 GLU A O 10
ATOM 17292 N N . ARG A 1 7 ? 3.989 14.645 7.330 1.00 0.00 7 ARG A N 10
ATOM 17293 C CA . ARG A 1 7 ? 3.081 15.374 6.397 1.00 0.00 7 ARG A CA 10
ATOM 17294 C C . ARG A 1 7 ? 2.889 14.569 5.118 1.00 0.00 7 ARG A C 10
ATOM 17295 O O . ARG A 1 7 ? 1.793 14.426 4.614 1.00 0.00 7 ARG A O 10
ATOM 17316 N N . ARG A 1 8 ? 3.958 14.044 4.591 1.00 0.00 8 ARG A N 10
ATOM 17317 C CA . ARG A 1 8 ? 3.862 13.249 3.349 1.00 0.00 8 ARG A CA 10
ATOM 17318 C C . ARG A 1 8 ? 3.469 11.832 3.716 1.00 0.00 8 ARG A C 10
ATOM 17319 O O . ARG A 1 8 ? 4.054 11.217 4.585 1.00 0.00 8 ARG A O 10
ATOM 17340 N N . LEU A 1 9 ? 2.476 11.311 3.079 1.00 0.00 9 LEU A N 10
ATOM 17341 C CA . LEU A 1 9 ? 2.042 9.943 3.413 1.00 0.00 9 LEU A CA 10
ATOM 17342 C C . LEU A 1 9 ? 3.011 8.947 2.790 1.00 0.00 9 LEU A C 10
ATOM 17343 O O . LEU A 1 9 ? 3.840 9.307 1.978 1.00 0.00 9 LEU A O 10
ATOM 17359 N N . ARG A 1 10 ? 2.934 7.703 3.157 1.00 0.00 10 ARG A N 10
ATOM 17360 C CA . ARG A 1 10 ? 3.884 6.727 2.563 1.00 0.00 10 ARG A CA 10
ATOM 17361 C C . ARG A 1 10 ? 3.126 5.595 1.859 1.00 0.00 10 ARG A C 10
ATOM 17362 O O . ARG A 1 10 ? 2.247 4.978 2.423 1.00 0.00 10 ARG A O 10
ATOM 17383 N N . VAL A 1 11 ? 3.462 5.309 0.634 1.00 0.00 11 VAL A N 10
ATOM 17384 C CA . VAL A 1 11 ? 2.755 4.214 -0.086 1.00 0.00 11 VAL A CA 10
ATOM 17385 C C . VAL A 1 11 ? 3.685 3.010 -0.270 1.00 0.00 11 VAL A C 10
ATOM 17386 O O . VAL A 1 11 ? 4.298 2.836 -1.308 1.00 0.00 11 VAL A O 10
ATOM 17399 N N . LEU A 1 12 ? 3.807 2.171 0.727 1.00 0.00 12 LEU A N 10
ATOM 17400 C CA . LEU A 1 12 ? 4.702 0.987 0.581 1.00 0.00 12 LEU A CA 10
ATOM 17401 C C . LEU A 1 12 ? 4.066 0.006 -0.391 1.00 0.00 12 LEU A C 10
ATOM 17402 O O . LEU A 1 12 ? 3.325 -0.875 0.000 1.00 0.00 12 LEU A O 10
ATOM 17418 N N . VAL A 1 13 ? 4.321 0.161 -1.657 1.00 0.00 13 VAL A N 10
ATOM 17419 C CA . VAL A 1 13 ? 3.692 -0.758 -2.639 1.00 0.00 13 VAL A CA 10
ATOM 17420 C C . VAL A 1 13 ? 4.707 -1.735 -3.207 1.00 0.00 13 VAL A C 10
ATOM 17421 O O . VAL A 1 13 ? 5.776 -1.362 -3.645 1.00 0.00 13 VAL A O 10
ATOM 17434 N N . VAL A 1 14 ? 4.364 -2.989 -3.212 1.00 0.00 14 VAL A N 10
ATOM 17435 C CA . VAL A 1 14 ? 5.287 -4.009 -3.759 1.00 0.00 14 VAL A CA 10
ATOM 17436 C C . VAL A 1 14 ? 4.495 -5.187 -4.351 1.00 0.00 14 VAL A C 10
ATOM 17437 O O . VAL A 1 14 ? 3.383 -5.474 -3.933 1.00 0.00 14 VAL A O 10
ATOM 17450 N N . GLU A 1 15 ? 5.103 -5.861 -5.309 1.00 0.00 15 GLU A N 10
ATOM 17451 C CA . GLU A 1 15 ? 4.510 -7.073 -6.001 1.00 0.00 15 GLU A CA 10
ATOM 17452 C C . GLU A 1 15 ? 4.250 -6.838 -7.493 1.00 0.00 15 GLU A C 10
ATOM 17453 O O . GLU A 1 15 ? 3.151 -7.026 -7.970 1.00 0.00 15 GLU A O 10
ATOM 17465 N N . ASP A 1 16 ? 5.266 -6.488 -8.238 1.00 0.00 16 ASP A N 10
ATOM 17466 C CA . ASP A 1 16 ? 5.103 -6.297 -9.716 1.00 0.00 16 ASP A CA 10
ATOM 17467 C C . ASP A 1 16 ? 6.405 -5.767 -10.328 1.00 0.00 16 ASP A C 10
ATOM 17468 O O . ASP A 1 16 ? 6.399 -5.022 -11.288 1.00 0.00 16 ASP A O 10
ATOM 17477 N N . GLU A 1 17 ? 7.522 -6.164 -9.785 1.00 0.00 17 GLU A N 10
ATOM 17478 C CA . GLU A 1 17 ? 8.835 -5.715 -10.331 1.00 0.00 17 GLU A CA 10
ATOM 17479 C C . GLU A 1 17 ? 8.815 -4.234 -10.738 1.00 0.00 17 GLU A C 10
ATOM 17480 O O . GLU A 1 17 ? 8.027 -3.454 -10.254 1.00 0.00 17 GLU A O 10
ATOM 17492 N N . SER A 1 18 ? 9.712 -3.854 -11.612 1.00 0.00 18 SER A N 10
ATOM 17493 C CA . SER A 1 18 ? 9.817 -2.429 -12.061 1.00 0.00 18 SER A CA 10
ATOM 17494 C C . SER A 1 18 ? 8.453 -1.790 -12.374 1.00 0.00 18 SER A C 10
ATOM 17495 O O . SER A 1 18 ? 8.327 -0.583 -12.378 1.00 0.00 18 SER A O 10
ATOM 17503 N N . MET A 1 19 ? 7.434 -2.558 -12.640 1.00 0.00 19 MET A N 10
ATOM 17504 C CA . MET A 1 19 ? 6.112 -1.928 -12.949 1.00 0.00 19 MET A CA 10
ATOM 17505 C C . MET A 1 19 ? 5.643 -1.087 -11.756 1.00 0.00 19 MET A C 10
ATOM 17506 O O . MET A 1 19 ? 5.537 0.120 -11.832 1.00 0.00 19 MET A O 10
ATOM 17520 N N . ILE A 1 20 ? 5.374 -1.726 -10.654 1.00 0.00 20 ILE A N 10
ATOM 17521 C CA . ILE A 1 20 ? 4.922 -0.995 -9.431 1.00 0.00 20 ILE A CA 10
ATOM 17522 C C . ILE A 1 20 ? 5.770 0.266 -9.204 1.00 0.00 20 ILE A C 10
ATOM 17523 O O . ILE A 1 20 ? 5.350 1.197 -8.546 1.00 0.00 20 ILE A O 10
ATOM 17539 N N . ALA A 1 21 ? 6.971 0.292 -9.721 1.00 0.00 21 ALA A N 10
ATOM 17540 C CA . ALA A 1 21 ? 7.854 1.479 -9.510 1.00 0.00 21 ALA A CA 10
ATOM 17541 C C . ALA A 1 21 ? 7.438 2.649 -10.407 1.00 0.00 21 ALA A C 10
ATOM 17542 O O . ALA A 1 21 ? 7.071 3.704 -9.932 1.00 0.00 21 ALA A O 10
ATOM 17549 N N . MET A 1 22 ? 7.488 2.483 -11.698 1.00 0.00 22 MET A N 10
ATOM 17550 C CA . MET A 1 22 ? 7.084 3.607 -12.591 1.00 0.00 22 MET A CA 10
ATOM 17551 C C . MET A 1 22 ? 5.608 3.938 -12.365 1.00 0.00 22 MET A C 10
ATOM 17552 O O . MET A 1 22 ? 5.100 4.931 -12.847 1.00 0.00 22 MET A O 10
ATOM 17566 N N . LEU A 1 23 ? 4.915 3.106 -11.636 1.00 0.00 23 LEU A N 10
ATOM 17567 C CA . LEU A 1 23 ? 3.473 3.355 -11.374 1.00 0.00 23 LEU A CA 10
ATOM 17568 C C . LEU A 1 23 ? 3.280 3.999 -9.992 1.00 0.00 23 LEU A C 10
ATOM 17569 O O . LEU A 1 23 ? 2.226 4.514 -9.683 1.00 0.00 23 LEU A O 10
ATOM 17585 N N . ILE A 1 24 ? 4.280 3.967 -9.150 1.00 0.00 24 ILE A N 10
ATOM 17586 C CA . ILE A 1 24 ? 4.119 4.570 -7.790 1.00 0.00 24 ILE A CA 10
ATOM 17587 C C . ILE A 1 24 ? 4.730 5.970 -7.741 1.00 0.00 24 ILE A C 10
ATOM 17588 O O . ILE A 1 24 ? 4.193 6.869 -7.126 1.00 0.00 24 ILE A O 10
ATOM 17604 N N . GLU A 1 25 ? 5.846 6.165 -8.379 1.00 0.00 25 GLU A N 10
ATOM 17605 C CA . GLU A 1 25 ? 6.484 7.512 -8.361 1.00 0.00 25 GLU A CA 10
ATOM 17606 C C . GLU A 1 25 ? 5.687 8.483 -9.235 1.00 0.00 25 GLU A C 10
ATOM 17607 O O . GLU A 1 25 ? 5.684 9.677 -9.011 1.00 0.00 25 GLU A O 10
ATOM 17619 N N . ASP A 1 26 ? 5.006 7.978 -10.225 1.00 0.00 26 ASP A N 10
ATOM 17620 C CA . ASP A 1 26 ? 4.205 8.870 -11.109 1.00 0.00 26 ASP A CA 10
ATOM 17621 C C . ASP A 1 26 ? 2.872 9.207 -10.434 1.00 0.00 26 ASP A C 10
ATOM 17622 O O . ASP A 1 26 ? 2.442 10.344 -10.419 1.00 0.00 26 ASP A O 10
ATOM 17631 N N . THR A 1 27 ? 2.220 8.231 -9.868 1.00 0.00 27 THR A N 10
ATOM 17632 C CA . THR A 1 27 ? 0.927 8.508 -9.188 1.00 0.00 27 THR A CA 10
ATOM 17633 C C . THR A 1 27 ? 1.163 9.459 -8.015 1.00 0.00 27 THR A C 10
ATOM 17634 O O . THR A 1 27 ? 0.423 10.399 -7.802 1.00 0.00 27 THR A O 10
ATOM 17645 N N . LEU A 1 28 ? 2.200 9.224 -7.259 1.00 0.00 28 LEU A N 10
ATOM 17646 C CA . LEU A 1 28 ? 2.500 10.115 -6.104 1.00 0.00 28 LEU A CA 10
ATOM 17647 C C . LEU A 1 28 ? 2.823 11.517 -6.626 1.00 0.00 28 LEU A C 10
ATOM 17648 O O . LEU A 1 28 ? 2.518 12.511 -5.999 1.00 0.00 28 LEU A O 10
ATOM 17664 N N . CYS A 1 29 ? 3.435 11.600 -7.777 1.00 0.00 29 CYS A N 10
ATOM 17665 C CA . CYS A 1 29 ? 3.771 12.934 -8.343 1.00 0.00 29 CYS A CA 10
ATOM 17666 C C . CYS A 1 29 ? 2.516 13.810 -8.371 1.00 0.00 29 CYS A C 10
ATOM 17667 O O . CYS A 1 29 ? 2.589 15.022 -8.370 1.00 0.00 29 CYS A O 10
ATOM 17675 N N . GLU A 1 30 ? 1.363 13.196 -8.398 1.00 0.00 30 GLU A N 10
ATOM 17676 C CA . GLU A 1 30 ? 0.100 13.975 -8.427 1.00 0.00 30 GLU A CA 10
ATOM 17677 C C . GLU A 1 30 ? -0.459 14.133 -7.010 1.00 0.00 30 GLU A C 10
ATOM 17678 O O . GLU A 1 30 ? -0.976 15.171 -6.648 1.00 0.00 30 GLU A O 10
ATOM 17690 N N . LEU A 1 31 ? -0.364 13.109 -6.204 1.00 0.00 31 LEU A N 10
ATOM 17691 C CA . LEU A 1 31 ? -0.897 13.205 -4.814 1.00 0.00 31 LEU A CA 10
ATOM 17692 C C . LEU A 1 31 ? 0.068 13.988 -3.919 1.00 0.00 31 LEU A C 10
ATOM 17693 O O . LEU A 1 31 ? -0.297 14.980 -3.321 1.00 0.00 31 LEU A O 10
ATOM 17709 N N . GLY A 1 32 ? 1.298 13.558 -3.823 1.00 0.00 32 GLY A N 10
ATOM 17710 C CA . GLY A 1 32 ? 2.270 14.296 -2.966 1.00 0.00 32 GLY A CA 10
ATOM 17711 C C . GLY A 1 32 ? 2.919 13.343 -1.959 1.00 0.00 32 GLY A C 10
ATOM 17712 O O . GLY A 1 32 ? 3.724 13.747 -1.142 1.00 0.00 32 GLY A O 10
ATOM 17716 N N . HIS A 1 33 ? 2.579 12.083 -2.005 1.00 0.00 33 HIS A N 10
ATOM 17717 C CA . HIS A 1 33 ? 3.182 11.112 -1.048 1.00 0.00 33 HIS A CA 10
ATOM 17718 C C . HIS A 1 33 ? 4.710 11.242 -1.052 1.00 0.00 33 HIS A C 10
ATOM 17719 O O . HIS A 1 33 ? 5.267 12.109 -1.695 1.00 0.00 33 HIS A O 10
ATOM 17733 N N . GLU A 1 34 ? 5.389 10.388 -0.337 1.00 0.00 34 GLU A N 10
ATOM 17734 C CA . GLU A 1 34 ? 6.878 10.467 -0.297 1.00 0.00 34 GLU A CA 10
ATOM 17735 C C . GLU A 1 34 ? 7.500 9.141 -0.752 1.00 0.00 34 GLU A C 10
ATOM 17736 O O . GLU A 1 34 ? 7.045 8.519 -1.691 1.00 0.00 34 GLU A O 10
ATOM 17748 N N . VAL A 1 35 ? 8.544 8.711 -0.094 1.00 0.00 35 VAL A N 10
ATOM 17749 C CA . VAL A 1 35 ? 9.211 7.435 -0.481 1.00 0.00 35 VAL A CA 10
ATOM 17750 C C . VAL A 1 35 ? 8.490 6.242 0.146 1.00 0.00 35 VAL A C 10
ATOM 17751 O O . VAL A 1 35 ? 7.876 6.355 1.189 1.00 0.00 35 VAL A O 10
ATOM 17764 N N . ALA A 1 36 ? 8.559 5.097 -0.477 1.00 0.00 36 ALA A N 10
ATOM 17765 C CA . ALA A 1 36 ? 7.879 3.909 0.096 1.00 0.00 36 ALA A CA 10
ATOM 17766 C C . ALA A 1 36 ? 8.475 2.610 -0.463 1.00 0.00 36 ALA A C 10
ATOM 17767 O O . ALA A 1 36 ? 9.661 2.373 -0.350 1.00 0.00 36 ALA A O 10
ATOM 17774 N N . ALA A 1 37 ? 7.672 1.752 -1.050 1.00 0.00 37 ALA A N 10
ATOM 17775 C CA . ALA A 1 37 ? 8.235 0.475 -1.580 1.00 0.00 37 ALA A CA 10
ATOM 17776 C C . ALA A 1 37 ? 7.799 0.236 -3.028 1.00 0.00 37 ALA A C 10
ATOM 17777 O O . ALA A 1 37 ? 6.778 0.723 -3.471 1.00 0.00 37 ALA A O 10
ATOM 17784 N N . THR A 1 38 ? 8.573 -0.520 -3.761 1.00 0.00 38 THR A N 10
ATOM 17785 C CA . THR A 1 38 ? 8.222 -0.814 -5.181 1.00 0.00 38 THR A CA 10
ATOM 17786 C C . THR A 1 38 ? 8.675 -2.232 -5.555 1.00 0.00 38 THR A C 10
ATOM 17787 O O . THR A 1 38 ? 9.840 -2.562 -5.451 1.00 0.00 38 THR A O 10
ATOM 17798 N N . ALA A 1 39 ? 7.752 -3.065 -5.977 1.00 0.00 39 ALA A N 10
ATOM 17799 C CA . ALA A 1 39 ? 8.079 -4.480 -6.364 1.00 0.00 39 ALA A CA 10
ATOM 17800 C C . ALA A 1 39 ? 8.117 -5.336 -5.114 1.00 0.00 39 ALA A C 10
ATOM 17801 O O . ALA A 1 39 ? 8.179 -4.829 -4.032 1.00 0.00 39 ALA A O 10
ATOM 17808 N N . SER A 1 40 ? 8.044 -6.626 -5.235 1.00 0.00 40 SER A N 10
ATOM 17809 C CA . SER A 1 40 ? 8.045 -7.452 -3.994 1.00 0.00 40 SER A CA 10
ATOM 17810 C C . SER A 1 40 ? 9.468 -7.667 -3.482 1.00 0.00 40 SER A C 10
ATOM 17811 O O . SER A 1 40 ? 10.320 -8.196 -4.167 1.00 0.00 40 SER A O 10
ATOM 17819 N N . ARG A 1 41 ? 9.724 -7.245 -2.272 1.00 0.00 41 ARG A N 10
ATOM 17820 C CA . ARG A 1 41 ? 11.078 -7.401 -1.689 1.00 0.00 41 ARG A CA 10
ATOM 17821 C C . ARG A 1 41 ? 10.980 -7.701 -0.190 1.00 0.00 41 ARG A C 10
ATOM 17822 O O . ARG A 1 41 ? 10.472 -6.909 0.579 1.00 0.00 41 ARG A O 10
ATOM 17843 N N . MET A 1 42 ? 11.460 -8.839 0.233 1.00 0.00 42 MET A N 10
ATOM 17844 C CA . MET A 1 42 ? 11.389 -9.184 1.682 1.00 0.00 42 MET A CA 10
ATOM 17845 C C . MET A 1 42 ? 12.142 -8.144 2.516 1.00 0.00 42 MET A C 10
ATOM 17846 O O . MET A 1 42 ? 11.772 -7.845 3.634 1.00 0.00 42 MET A O 10
ATOM 17860 N N . GLN A 1 43 ? 13.195 -7.587 1.981 1.00 0.00 43 GLN A N 10
ATOM 17861 C CA . GLN A 1 43 ? 13.963 -6.564 2.747 1.00 0.00 43 GLN A CA 10
ATOM 17862 C C . GLN A 1 43 ? 13.096 -5.322 2.961 1.00 0.00 43 GLN A C 10
ATOM 17863 O O . GLN A 1 43 ? 12.994 -4.804 4.056 1.00 0.00 43 GLN A O 10
ATOM 17877 N N . GLU A 1 44 ? 12.469 -4.841 1.923 1.00 0.00 44 GLU A N 10
ATOM 17878 C CA . GLU A 1 44 ? 11.607 -3.637 2.060 1.00 0.00 44 GLU A CA 10
ATOM 17879 C C . GLU A 1 44 ? 10.331 -3.981 2.831 1.00 0.00 44 GLU A C 10
ATOM 17880 O O . GLU A 1 44 ? 9.905 -3.250 3.704 1.00 0.00 44 GLU A O 10
ATOM 17892 N N . ALA A 1 45 ? 9.721 -5.092 2.521 1.00 0.00 45 ALA A N 10
ATOM 17893 C CA . ALA A 1 45 ? 8.477 -5.483 3.243 1.00 0.00 45 ALA A CA 10
ATOM 17894 C C . ALA A 1 45 ? 8.722 -5.417 4.750 1.00 0.00 45 ALA A C 10
ATOM 17895 O O . ALA A 1 45 ? 7.933 -4.876 5.499 1.00 0.00 45 ALA A O 10
ATOM 17902 N N . LEU A 1 46 ? 9.822 -5.956 5.193 1.00 0.00 46 LEU A N 10
ATOM 17903 C CA . LEU A 1 46 ? 10.141 -5.921 6.644 1.00 0.00 46 LEU A CA 10
ATOM 17904 C C . LEU A 1 46 ? 10.083 -4.478 7.147 1.00 0.00 46 LEU A C 10
ATOM 17905 O O . LEU A 1 46 ? 9.533 -4.193 8.191 1.00 0.00 46 LEU A O 10
ATOM 17921 N N . ASP A 1 47 ? 10.640 -3.564 6.404 1.00 0.00 47 ASP A N 10
ATOM 17922 C CA . ASP A 1 47 ? 10.612 -2.138 6.831 1.00 0.00 47 ASP A CA 10
ATOM 17923 C C . ASP A 1 47 ? 9.165 -1.681 7.041 1.00 0.00 47 ASP A C 10
ATOM 17924 O O . ASP A 1 47 ? 8.895 -0.785 7.814 1.00 0.00 47 ASP A O 10
ATOM 17933 N N . ILE A 1 48 ? 8.232 -2.291 6.359 1.00 0.00 48 ILE A N 10
ATOM 17934 C CA . ILE A 1 48 ? 6.808 -1.893 6.522 1.00 0.00 48 ILE A CA 10
ATOM 17935 C C . ILE A 1 48 ? 6.116 -2.856 7.497 1.00 0.00 48 ILE A C 10
ATOM 17936 O O . ILE A 1 48 ? 5.026 -2.604 7.966 1.00 0.00 48 ILE A O 10
ATOM 17952 N N . ALA A 1 49 ? 6.747 -3.959 7.800 1.00 0.00 49 ALA A N 10
ATOM 17953 C CA . ALA A 1 49 ? 6.136 -4.937 8.736 1.00 0.00 49 ALA A CA 10
ATOM 17954 C C . ALA A 1 49 ? 6.549 -4.620 10.176 1.00 0.00 49 ALA A C 10
ATOM 17955 O O . ALA A 1 49 ? 5.728 -4.562 11.070 1.00 0.00 49 ALA A O 10
ATOM 17962 N N . ARG A 1 50 ? 7.818 -4.413 10.407 1.00 0.00 50 ARG A N 10
ATOM 17963 C CA . ARG A 1 50 ? 8.280 -4.098 11.786 1.00 0.00 50 ARG A CA 10
ATOM 17964 C C . ARG A 1 50 ? 7.969 -2.632 12.117 1.00 0.00 50 ARG A C 10
ATOM 17965 O O . ARG A 1 50 ? 7.715 -2.281 13.252 1.00 0.00 50 ARG A O 10
ATOM 17986 N N . LYS A 1 51 ? 7.992 -1.777 11.128 1.00 0.00 51 LYS A N 10
ATOM 17987 C CA . LYS A 1 51 ? 7.704 -0.330 11.366 1.00 0.00 51 LYS A CA 10
ATOM 17988 C C . LYS A 1 51 ? 6.310 -0.146 11.979 1.00 0.00 51 LYS A C 10
ATOM 17989 O O . LYS A 1 51 ? 6.149 0.503 12.993 1.00 0.00 51 LYS A O 10
ATOM 18008 N N . GLY A 1 52 ? 5.302 -0.713 11.373 1.00 0.00 52 GLY A N 10
ATOM 18009 C CA . GLY A 1 52 ? 3.920 -0.571 11.921 1.00 0.00 52 GLY A CA 10
ATOM 18010 C C . GLY A 1 52 ? 3.589 0.911 12.132 1.00 0.00 52 GLY A C 10
ATOM 18011 O O . GLY A 1 52 ? 2.676 1.256 12.856 1.00 0.00 52 GLY A O 10
ATOM 18015 N N . GLN A 1 53 ? 4.322 1.789 11.506 1.00 0.00 53 GLN A N 10
ATOM 18016 C CA . GLN A 1 53 ? 4.052 3.249 11.669 1.00 0.00 53 GLN A CA 10
ATOM 18017 C C . GLN A 1 53 ? 3.863 3.908 10.298 1.00 0.00 53 GLN A C 10
ATOM 18018 O O . GLN A 1 53 ? 3.421 5.034 10.193 1.00 0.00 53 GLN A O 10
ATOM 18032 N N . PHE A 1 54 ? 4.198 3.211 9.247 1.00 0.00 54 PHE A N 10
ATOM 18033 C CA . PHE A 1 54 ? 4.046 3.790 7.881 1.00 0.00 54 PHE A CA 10
ATOM 18034 C C . PHE A 1 54 ? 2.585 4.138 7.611 1.00 0.00 54 PHE A C 10
ATOM 18035 O O . PHE A 1 54 ? 1.791 4.272 8.519 1.00 0.00 54 PHE A O 10
ATOM 18052 N N . ASP A 1 55 ? 2.226 4.299 6.368 1.00 0.00 55 ASP A N 10
ATOM 18053 C CA . ASP A 1 55 ? 0.819 4.654 6.049 1.00 0.00 55 ASP A CA 10
ATOM 18054 C C . ASP A 1 55 ? 0.101 3.477 5.378 1.00 0.00 55 ASP A C 10
ATOM 18055 O O . ASP A 1 55 ? -0.982 3.105 5.772 1.00 0.00 55 ASP A O 10
ATOM 18064 N N . ILE A 1 56 ? 0.679 2.875 4.373 1.00 0.00 56 ILE A N 10
ATOM 18065 C CA . ILE A 1 56 ? -0.031 1.729 3.722 1.00 0.00 56 ILE A CA 10
ATOM 18066 C C . ILE A 1 56 ? 0.942 0.635 3.274 1.00 0.00 56 ILE A C 10
ATOM 18067 O O . ILE A 1 56 ? 2.144 0.812 3.296 1.00 0.00 56 ILE A O 10
ATOM 18083 N N . ALA A 1 57 ? 0.422 -0.514 2.896 1.00 0.00 57 ALA A N 10
ATOM 18084 C CA . ALA A 1 57 ? 1.311 -1.640 2.486 1.00 0.00 57 ALA A CA 10
ATOM 18085 C C . ALA A 1 57 ? 0.695 -2.470 1.354 1.00 0.00 57 ALA A C 10
ATOM 18086 O O . ALA A 1 57 ? -0.224 -3.230 1.571 1.00 0.00 57 ALA A O 10
ATOM 18093 N N . ILE A 1 58 ? 1.214 -2.380 0.159 1.00 0.00 58 ILE A N 10
ATOM 18094 C CA . ILE A 1 58 ? 0.655 -3.214 -0.934 1.00 0.00 58 ILE A CA 10
ATOM 18095 C C . ILE A 1 58 ? 1.672 -4.286 -1.305 1.00 0.00 58 ILE A C 10
ATOM 18096 O O . ILE A 1 58 ? 2.806 -4.013 -1.624 1.00 0.00 58 ILE A O 10
ATOM 18112 N N . ILE A 1 59 ? 1.247 -5.501 -1.230 1.00 0.00 59 ILE A N 10
ATOM 18113 C CA . ILE A 1 59 ? 2.117 -6.676 -1.527 1.00 0.00 59 ILE A CA 10
ATOM 18114 C C . ILE A 1 59 ? 1.261 -7.733 -2.224 1.00 0.00 59 ILE A C 10
ATOM 18115 O O . ILE A 1 59 ? 1.016 -8.795 -1.687 1.00 0.00 59 ILE A O 10
ATOM 18131 N N . ASP A 1 60 ? 0.739 -7.416 -3.375 1.00 0.00 60 ASP A N 10
ATOM 18132 C CA . ASP A 1 60 ? -0.186 -8.370 -4.071 1.00 0.00 60 ASP A CA 10
ATOM 18133 C C . ASP A 1 60 ? 0.244 -9.830 -3.881 1.00 0.00 60 ASP A C 10
ATOM 18134 O O . ASP A 1 60 ? 1.395 -10.128 -3.631 1.00 0.00 60 ASP A O 10
ATOM 18143 N N . VAL A 1 61 ? -0.685 -10.742 -4.005 1.00 0.00 61 VAL A N 10
ATOM 18144 C CA . VAL A 1 61 ? -0.345 -12.188 -3.849 1.00 0.00 61 VAL A CA 10
ATOM 18145 C C . VAL A 1 61 ? -0.588 -12.917 -5.171 1.00 0.00 61 VAL A C 10
ATOM 18146 O O . VAL A 1 61 ? -0.240 -14.067 -5.332 1.00 0.00 61 VAL A O 10
ATOM 18159 N N . ASN A 1 62 ? -1.184 -12.250 -6.118 1.00 0.00 62 ASN A N 10
ATOM 18160 C CA . ASN A 1 62 ? -1.444 -12.890 -7.433 1.00 0.00 62 ASN A CA 10
ATOM 18161 C C . ASN A 1 62 ? -0.724 -12.110 -8.531 1.00 0.00 62 ASN A C 10
ATOM 18162 O O . ASN A 1 62 ? -0.869 -12.385 -9.706 1.00 0.00 62 ASN A O 10
ATOM 18173 N N . LEU A 1 63 ? 0.051 -11.133 -8.150 1.00 0.00 63 LEU A N 10
ATOM 18174 C CA . LEU A 1 63 ? 0.784 -10.319 -9.153 1.00 0.00 63 LEU A CA 10
ATOM 18175 C C . LEU A 1 63 ? 2.273 -10.641 -9.071 1.00 0.00 63 LEU A C 10
ATOM 18176 O O . LEU A 1 63 ? 2.841 -10.744 -8.001 1.00 0.00 63 LEU A O 10
ATOM 18192 N N . ASP A 1 64 ? 2.903 -10.819 -10.194 1.00 0.00 64 ASP A N 10
ATOM 18193 C CA . ASP A 1 64 ? 4.356 -11.155 -10.210 1.00 0.00 64 ASP A CA 10
ATOM 18194 C C . ASP A 1 64 ? 4.593 -12.621 -9.800 1.00 0.00 64 ASP A C 10
ATOM 18195 O O . ASP A 1 64 ? 5.643 -13.170 -10.068 1.00 0.00 64 ASP A O 10
ATOM 18204 N N . GLY A 1 65 ? 3.640 -13.283 -9.176 1.00 0.00 65 GLY A N 10
ATOM 18205 C CA . GLY A 1 65 ? 3.883 -14.712 -8.811 1.00 0.00 65 GLY A CA 10
ATOM 18206 C C . GLY A 1 65 ? 3.510 -14.994 -7.355 1.00 0.00 65 GLY A C 10
ATOM 18207 O O . GLY A 1 65 ? 3.752 -16.071 -6.850 1.00 0.00 65 GLY A O 10
ATOM 18211 N N . GLU A 1 66 ? 2.918 -14.045 -6.687 1.00 0.00 66 GLU A N 10
ATOM 18212 C CA . GLU A 1 66 ? 2.503 -14.244 -5.265 1.00 0.00 66 GLU A CA 10
ATOM 18213 C C . GLU A 1 66 ? 3.673 -14.138 -4.268 1.00 0.00 66 GLU A C 10
ATOM 18214 O O . GLU A 1 66 ? 3.565 -14.662 -3.177 1.00 0.00 66 GLU A O 10
ATOM 18226 N N . PRO A 1 67 ? 4.742 -13.455 -4.618 1.00 0.00 67 PRO A N 10
ATOM 18227 C CA . PRO A 1 67 ? 5.862 -13.316 -3.655 1.00 0.00 67 PRO A CA 10
ATOM 18228 C C . PRO A 1 67 ? 5.486 -12.302 -2.567 1.00 0.00 67 PRO A C 10
ATOM 18229 O O . PRO A 1 67 ? 6.218 -11.372 -2.293 1.00 0.00 67 PRO A O 10
ATOM 18240 N N . SER A 1 68 ? 4.345 -12.471 -1.952 1.00 0.00 68 SER A N 10
ATOM 18241 C CA . SER A 1 68 ? 3.912 -11.516 -0.890 1.00 0.00 68 SER A CA 10
ATOM 18242 C C . SER A 1 68 ? 4.455 -11.952 0.474 1.00 0.00 68 SER A C 10
ATOM 18243 O O . SER A 1 68 ? 4.020 -11.485 1.511 1.00 0.00 68 SER A O 10
ATOM 18251 N N . TYR A 1 69 ? 5.418 -12.836 0.468 1.00 0.00 69 TYR A N 10
ATOM 18252 C CA . TYR A 1 69 ? 6.037 -13.329 1.737 1.00 0.00 69 TYR A CA 10
ATOM 18253 C C . TYR A 1 69 ? 4.968 -13.797 2.727 1.00 0.00 69 TYR A C 10
ATOM 18254 O O . TYR A 1 69 ? 3.793 -13.500 2.586 1.00 0.00 69 TYR A O 10
ATOM 18272 N N . PRO A 1 70 ? 5.429 -14.519 3.710 1.00 0.00 70 PRO A N 10
ATOM 18273 C CA . PRO A 1 70 ? 4.528 -15.048 4.759 1.00 0.00 70 PRO A CA 10
ATOM 18274 C C . PRO A 1 70 ? 4.000 -13.904 5.617 1.00 0.00 70 PRO A C 10
ATOM 18275 O O . PRO A 1 70 ? 3.180 -14.102 6.492 1.00 0.00 70 PRO A O 10
ATOM 18286 N N . VAL A 1 71 ? 4.456 -12.704 5.374 1.00 0.00 71 VAL A N 10
ATOM 18287 C CA . VAL A 1 71 ? 3.953 -11.571 6.193 1.00 0.00 71 VAL A CA 10
ATOM 18288 C C . VAL A 1 71 ? 2.730 -10.939 5.530 1.00 0.00 71 VAL A C 10
ATOM 18289 O O . VAL A 1 71 ? 1.666 -10.951 6.108 1.00 0.00 71 VAL A O 10
ATOM 18302 N N . ALA A 1 72 ? 2.832 -10.425 4.319 1.00 0.00 72 ALA A N 10
ATOM 18303 C CA . ALA A 1 72 ? 1.605 -9.863 3.670 1.00 0.00 72 ALA A CA 10
ATOM 18304 C C . ALA A 1 72 ? 0.473 -10.846 3.928 1.00 0.00 72 ALA A C 10
ATOM 18305 O O . ALA A 1 72 ? -0.659 -10.487 4.188 1.00 0.00 72 ALA A O 10
ATOM 18312 N N . ASP A 1 73 ? 0.820 -12.100 3.898 1.00 0.00 73 ASP A N 10
ATOM 18313 C CA . ASP A 1 73 ? -0.164 -13.169 4.178 1.00 0.00 73 ASP A CA 10
ATOM 18314 C C . ASP A 1 73 ? -0.720 -12.985 5.585 1.00 0.00 73 ASP A C 10
ATOM 18315 O O . ASP A 1 73 ? -1.914 -12.954 5.809 1.00 0.00 73 ASP A O 10
ATOM 18324 N N . ILE A 1 74 ? 0.166 -12.864 6.532 1.00 0.00 74 ILE A N 10
ATOM 18325 C CA . ILE A 1 74 ? -0.255 -12.678 7.947 1.00 0.00 74 ILE A CA 10
ATOM 18326 C C . ILE A 1 74 ? -0.839 -11.280 8.119 1.00 0.00 74 ILE A C 10
ATOM 18327 O O . ILE A 1 74 ? -1.794 -11.071 8.840 1.00 0.00 74 ILE A O 10
ATOM 18343 N N . LEU A 1 75 ? -0.283 -10.323 7.434 1.00 0.00 75 LEU A N 10
ATOM 18344 C CA . LEU A 1 75 ? -0.809 -8.942 7.522 1.00 0.00 75 LEU A CA 10
ATOM 18345 C C . LEU A 1 75 ? -2.290 -8.960 7.145 1.00 0.00 75 LEU A C 10
ATOM 18346 O O . LEU A 1 75 ? -3.034 -8.050 7.441 1.00 0.00 75 LEU A O 10
ATOM 18362 N N . ALA A 1 76 ? -2.715 -10.006 6.491 1.00 0.00 76 ALA A N 10
ATOM 18363 C CA . ALA A 1 76 ? -4.135 -10.117 6.087 1.00 0.00 76 ALA A CA 10
ATOM 18364 C C . ALA A 1 76 ? -4.933 -10.877 7.152 1.00 0.00 76 ALA A C 10
ATOM 18365 O O . ALA A 1 76 ? -6.054 -10.528 7.465 1.00 0.00 76 ALA A O 10
ATOM 18372 N N . GLU A 1 77 ? -4.370 -11.918 7.710 1.00 0.00 77 GLU A N 10
ATOM 18373 C CA . GLU A 1 77 ? -5.110 -12.692 8.746 1.00 0.00 77 GLU A CA 10
ATOM 18374 C C . GLU A 1 77 ? -5.293 -11.846 10.011 1.00 0.00 77 GLU A C 10
ATOM 18375 O O . GLU A 1 77 ? -6.082 -12.171 10.877 1.00 0.00 77 GLU A O 10
ATOM 18387 N N . ARG A 1 78 ? -4.581 -10.756 10.118 1.00 0.00 78 ARG A N 10
ATOM 18388 C CA . ARG A 1 78 ? -4.726 -9.885 11.313 1.00 0.00 78 ARG A CA 10
ATOM 18389 C C . ARG A 1 78 ? -4.994 -8.442 10.873 1.00 0.00 78 ARG A C 10
ATOM 18390 O O . ARG A 1 78 ? -5.731 -7.717 11.510 1.00 0.00 78 ARG A O 10
ATOM 18411 N N . ASN A 1 79 ? -4.419 -8.037 9.770 1.00 0.00 79 ASN A N 10
ATOM 18412 C CA . ASN A 1 79 ? -4.639 -6.659 9.247 1.00 0.00 79 ASN A CA 10
ATOM 18413 C C . ASN A 1 79 ? -4.337 -5.578 10.296 1.00 0.00 79 ASN A C 10
ATOM 18414 O O . ASN A 1 79 ? -4.656 -5.696 11.461 1.00 0.00 79 ASN A O 10
ATOM 18425 N N . VAL A 1 80 ? -3.728 -4.513 9.856 1.00 0.00 80 VAL A N 10
ATOM 18426 C CA . VAL A 1 80 ? -3.384 -3.371 10.756 1.00 0.00 80 VAL A CA 10
ATOM 18427 C C . VAL A 1 80 ? -3.719 -2.076 9.987 1.00 0.00 80 VAL A C 10
ATOM 18428 O O . VAL A 1 80 ? -4.220 -2.163 8.887 1.00 0.00 80 VAL A O 10
ATOM 18441 N N . PRO A 1 81 ? -3.435 -0.913 10.532 1.00 0.00 81 PRO A N 10
ATOM 18442 C CA . PRO A 1 81 ? -3.733 0.325 9.770 1.00 0.00 81 PRO A CA 10
ATOM 18443 C C . PRO A 1 81 ? -2.889 0.302 8.501 1.00 0.00 81 PRO A C 10
ATOM 18444 O O . PRO A 1 81 ? -1.677 0.262 8.557 1.00 0.00 81 PRO A O 10
ATOM 18455 N N . PHE A 1 82 ? -3.528 0.270 7.361 1.00 0.00 82 PHE A N 10
ATOM 18456 C CA . PHE A 1 82 ? -2.774 0.169 6.077 1.00 0.00 82 PHE A CA 10
ATOM 18457 C C . PHE A 1 82 ? -3.731 -0.008 4.897 1.00 0.00 82 PHE A C 10
ATOM 18458 O O . PHE A 1 82 ? -4.818 0.527 4.866 1.00 0.00 82 PHE A O 10
ATOM 18475 N N . ILE A 1 83 ? -3.326 -0.822 3.961 1.00 0.00 83 ILE A N 10
ATOM 18476 C CA . ILE A 1 83 ? -4.166 -1.148 2.785 1.00 0.00 83 ILE A CA 10
ATOM 18477 C C . ILE A 1 83 ? -3.498 -2.322 2.079 1.00 0.00 83 ILE A C 10
ATOM 18478 O O . ILE A 1 83 ? -2.289 -2.423 2.072 1.00 0.00 83 ILE A O 10
ATOM 18494 N N . PHE A 1 84 ? -4.247 -3.201 1.492 1.00 0.00 84 PHE A N 10
ATOM 18495 C CA . PHE A 1 84 ? -3.606 -4.346 0.803 1.00 0.00 84 PHE A CA 10
ATOM 18496 C C . PHE A 1 84 ? -4.545 -4.940 -0.241 1.00 0.00 84 PHE A C 10
ATOM 18497 O O . PHE A 1 84 ? -5.757 -4.911 -0.110 1.00 0.00 84 PHE A O 10
ATOM 18514 N N . ALA A 1 85 ? -3.997 -5.491 -1.273 1.00 0.00 85 ALA A N 10
ATOM 18515 C CA . ALA A 1 85 ? -4.843 -6.106 -2.307 1.00 0.00 85 ALA A CA 10
ATOM 18516 C C . ALA A 1 85 ? -4.165 -7.392 -2.805 1.00 0.00 85 ALA A C 10
ATOM 18517 O O . ALA A 1 85 ? -3.055 -7.356 -3.296 1.00 0.00 85 ALA A O 10
ATOM 18524 N N . THR A 1 86 ? -4.803 -8.521 -2.679 1.00 0.00 86 THR A N 10
ATOM 18525 C CA . THR A 1 86 ? -4.161 -9.796 -3.144 1.00 0.00 86 THR A CA 10
ATOM 18526 C C . THR A 1 86 ? -5.234 -10.725 -3.716 1.00 0.00 86 THR A C 10
ATOM 18527 O O . THR A 1 86 ? -6.055 -11.230 -2.983 1.00 0.00 86 THR A O 10
ATOM 18538 N N . GLY A 1 87 ? -5.249 -10.956 -5.014 1.00 0.00 87 GLY A N 10
ATOM 18539 C CA . GLY A 1 87 ? -6.309 -11.844 -5.591 1.00 0.00 87 GLY A CA 10
ATOM 18540 C C . GLY A 1 87 ? -7.628 -11.481 -4.929 1.00 0.00 87 GLY A C 10
ATOM 18541 O O . GLY A 1 87 ? -8.448 -12.321 -4.614 1.00 0.00 87 GLY A O 10
ATOM 18545 N N . TYR A 1 88 ? -7.796 -10.223 -4.678 1.00 0.00 88 TYR A N 10
ATOM 18546 C CA . TYR A 1 88 ? -9.009 -9.739 -3.986 1.00 0.00 88 TYR A CA 10
ATOM 18547 C C . TYR A 1 88 ? -9.282 -10.596 -2.761 1.00 0.00 88 TYR A C 10
ATOM 18548 O O . TYR A 1 88 ? -10.420 -10.853 -2.417 1.00 0.00 88 TYR A O 10
ATOM 18566 N N . GLY A 1 89 ? -8.253 -11.023 -2.079 1.00 0.00 89 GLY A N 10
ATOM 18567 C CA . GLY A 1 89 ? -8.480 -11.837 -0.856 1.00 0.00 89 GLY A CA 10
ATOM 18568 C C . GLY A 1 89 ? -9.528 -11.105 -0.034 1.00 0.00 89 GLY A C 10
ATOM 18569 O O . GLY A 1 89 ? -10.282 -11.698 0.709 1.00 0.00 89 GLY A O 10
ATOM 18573 N N . SER A 1 90 ? -9.574 -9.804 -0.206 1.00 0.00 90 SER A N 10
ATOM 18574 C CA . SER A 1 90 ? -10.562 -8.950 0.506 1.00 0.00 90 SER A CA 10
ATOM 18575 C C . SER A 1 90 ? -10.937 -9.559 1.864 1.00 0.00 90 SER A C 10
ATOM 18576 O O . SER A 1 90 ? -10.336 -9.267 2.879 1.00 0.00 90 SER A O 10
ATOM 18584 N N . LYS A 1 91 ? -11.926 -10.419 1.881 1.00 0.00 91 LYS A N 10
ATOM 18585 C CA . LYS A 1 91 ? -12.342 -11.069 3.159 1.00 0.00 91 LYS A CA 10
ATOM 18586 C C . LYS A 1 91 ? -12.863 -10.012 4.143 1.00 0.00 91 LYS A C 10
ATOM 18587 O O . LYS A 1 91 ? -13.044 -10.273 5.317 1.00 0.00 91 LYS A O 10
ATOM 18606 N N . GLY A 1 92 ? -13.105 -8.822 3.678 1.00 0.00 92 GLY A N 10
ATOM 18607 C CA . GLY A 1 92 ? -13.601 -7.764 4.597 1.00 0.00 92 GLY A CA 10
ATOM 18608 C C . GLY A 1 92 ? -12.414 -7.213 5.380 1.00 0.00 92 GLY A C 10
ATOM 18609 O O . GLY A 1 92 ? -12.509 -6.938 6.560 1.00 0.00 92 GLY A O 10
ATOM 18613 N N . LEU A 1 93 ? -11.296 -7.064 4.716 1.00 0.00 93 LEU A N 10
ATOM 18614 C CA . LEU A 1 93 ? -10.064 -6.537 5.376 1.00 0.00 93 LEU A CA 10
ATOM 18615 C C . LEU A 1 93 ? -10.412 -5.564 6.506 1.00 0.00 93 LEU A C 10
ATOM 18616 O O . LEU A 1 93 ? -11.298 -4.741 6.389 1.00 0.00 93 LEU A O 10
ATOM 18632 N N . ASP A 1 94 ? -9.719 -5.659 7.608 1.00 0.00 94 ASP A N 10
ATOM 18633 C CA . ASP A 1 94 ? -10.004 -4.742 8.747 1.00 0.00 94 ASP A CA 10
ATOM 18634 C C . ASP A 1 94 ? -8.830 -3.786 8.953 1.00 0.00 94 ASP A C 10
ATOM 18635 O O . ASP A 1 94 ? -7.685 -4.156 8.794 1.00 0.00 94 ASP A O 10
ATOM 18644 N N . THR A 1 95 ? -9.103 -2.564 9.309 1.00 0.00 95 THR A N 10
ATOM 18645 C CA . THR A 1 95 ? -7.998 -1.589 9.525 1.00 0.00 95 THR A CA 10
ATOM 18646 C C . THR A 1 95 ? -8.572 -0.230 9.914 1.00 0.00 95 THR A C 10
ATOM 18647 O O . THR A 1 95 ? -9.770 -0.027 9.912 1.00 0.00 95 THR A O 10
ATOM 18658 N N . ARG A 1 96 ? -7.729 0.710 10.232 1.00 0.00 96 ARG A N 10
ATOM 18659 C CA . ARG A 1 96 ? -8.237 2.057 10.597 1.00 0.00 96 ARG A CA 10
ATOM 18660 C C . ARG A 1 96 ? -8.623 2.810 9.323 1.00 0.00 96 ARG A C 10
ATOM 18661 O O . ARG A 1 96 ? -9.053 3.946 9.364 1.00 0.00 96 ARG A O 10
ATOM 18682 N N . TYR A 1 97 ? -8.471 2.179 8.186 1.00 0.00 97 TYR A N 10
ATOM 18683 C CA . TYR A 1 97 ? -8.824 2.851 6.906 1.00 0.00 97 TYR A CA 10
ATOM 18684 C C . TYR A 1 97 ? -10.323 2.667 6.613 1.00 0.00 97 TYR A C 10
ATOM 18685 O O . TYR A 1 97 ? -10.962 3.543 6.065 1.00 0.00 97 TYR A O 10
ATOM 18703 N N . SER A 1 98 ? -10.898 1.556 7.021 1.00 0.00 98 SER A N 10
ATOM 18704 C CA . SER A 1 98 ? -12.364 1.327 6.832 1.00 0.00 98 SER A CA 10
ATOM 18705 C C . SER A 1 98 ? -12.725 0.990 5.387 1.00 0.00 98 SER A C 10
ATOM 18706 O O . SER A 1 98 ? -13.407 1.746 4.728 1.00 0.00 98 SER A O 10
ATOM 18714 N N . ASN A 1 99 ? -12.320 -0.153 4.897 1.00 0.00 99 ASN A N 10
ATOM 18715 C CA . ASN A 1 99 ? -12.703 -0.518 3.504 1.00 0.00 99 ASN A CA 10
ATOM 18716 C C . ASN A 1 99 ? -12.345 0.625 2.553 1.00 0.00 99 ASN A C 10
ATOM 18717 O O . ASN A 1 99 ? -13.027 1.628 2.475 1.00 0.00 99 ASN A O 10
ATOM 18728 N N . ILE A 1 100 ? -11.248 0.500 1.870 1.00 0.00 100 ILE A N 10
ATOM 18729 C CA . ILE A 1 100 ? -10.791 1.593 0.976 1.00 0.00 100 ILE A CA 10
ATOM 18730 C C . ILE A 1 100 ? -10.233 0.961 -0.329 1.00 0.00 100 ILE A C 10
ATOM 18731 O O . ILE A 1 100 ? -10.851 0.042 -0.830 1.00 0.00 100 ILE A O 10
ATOM 18747 N N . PRO A 1 101 ? -9.118 1.426 -0.885 1.00 0.00 101 PRO A N 10
ATOM 18748 C CA . PRO A 1 101 ? -8.639 0.797 -2.142 1.00 0.00 101 PRO A CA 10
ATOM 18749 C C . PRO A 1 101 ? -8.061 -0.584 -1.850 1.00 0.00 101 PRO A C 10
ATOM 18750 O O . PRO A 1 101 ? -6.886 -0.826 -2.041 1.00 0.00 101 PRO A O 10
ATOM 18761 N N . LEU A 1 102 ? -8.866 -1.495 -1.380 1.00 0.00 102 LEU A N 10
ATOM 18762 C CA . LEU A 1 102 ? -8.330 -2.849 -1.077 1.00 0.00 102 LEU A CA 10
ATOM 18763 C C . LEU A 1 102 ? -8.948 -3.901 -2.000 1.00 0.00 102 LEU A C 10
ATOM 18764 O O . LEU A 1 102 ? -10.145 -3.943 -2.203 1.00 0.00 102 LEU A O 10
ATOM 18780 N N . LEU A 1 103 ? -8.129 -4.764 -2.544 1.00 0.00 103 LEU A N 10
ATOM 18781 C CA . LEU A 1 103 ? -8.645 -5.837 -3.453 1.00 0.00 103 LEU A CA 10
ATOM 18782 C C . LEU A 1 103 ? -7.490 -6.504 -4.223 1.00 0.00 103 LEU A C 10
ATOM 18783 O O . LEU A 1 103 ? -7.101 -7.616 -3.923 1.00 0.00 103 LEU A O 10
ATOM 18799 N N . THR A 1 104 ? -6.932 -5.844 -5.207 1.00 0.00 104 THR A N 10
ATOM 18800 C CA . THR A 1 104 ? -5.810 -6.451 -5.974 1.00 0.00 104 THR A CA 10
ATOM 18801 C C . THR A 1 104 ? -5.057 -5.378 -6.771 1.00 0.00 104 THR A C 10
ATOM 18802 O O . THR A 1 104 ? -3.908 -5.086 -6.502 1.00 0.00 104 THR A O 10
ATOM 18813 N N . LYS A 1 105 ? -5.693 -4.796 -7.756 1.00 0.00 105 LYS A N 10
ATOM 18814 C CA . LYS A 1 105 ? -5.011 -3.747 -8.576 1.00 0.00 105 LYS A CA 10
ATOM 18815 C C . LYS A 1 105 ? -4.189 -2.819 -7.674 1.00 0.00 105 LYS A C 10
ATOM 18816 O O . LYS A 1 105 ? -4.656 -2.387 -6.639 1.00 0.00 105 LYS A O 10
ATOM 18835 N N . PRO A 1 106 ? -2.980 -2.554 -8.098 1.00 0.00 106 PRO A N 10
ATOM 18836 C CA . PRO A 1 106 ? -2.072 -1.677 -7.317 1.00 0.00 106 PRO A CA 10
ATOM 18837 C C . PRO A 1 106 ? -2.487 -0.206 -7.430 1.00 0.00 106 PRO A C 10
ATOM 18838 O O . PRO A 1 106 ? -2.815 0.434 -6.449 1.00 0.00 106 PRO A O 10
ATOM 18849 N N . PHE A 1 107 ? -2.469 0.340 -8.615 1.00 0.00 107 PHE A N 10
ATOM 18850 C CA . PHE A 1 107 ? -2.856 1.771 -8.782 1.00 0.00 107 PHE A CA 10
ATOM 18851 C C . PHE A 1 107 ? -3.822 1.923 -9.961 1.00 0.00 107 PHE A C 10
ATOM 18852 O O . PHE A 1 107 ? -4.476 0.981 -10.362 1.00 0.00 107 PHE A O 10
ATOM 18869 N N . LEU A 1 108 ? -3.924 3.101 -10.521 1.00 0.00 108 LEU A N 10
ATOM 18870 C CA . LEU A 1 108 ? -4.856 3.299 -11.670 1.00 0.00 108 LEU A CA 10
ATOM 18871 C C . LEU A 1 108 ? -6.305 3.198 -11.178 1.00 0.00 108 LEU A C 10
ATOM 18872 O O . LEU A 1 108 ? -6.648 3.748 -10.150 1.00 0.00 108 LEU A O 10
ATOM 18888 N N . ASP A 1 109 ? -7.159 2.504 -11.891 1.00 0.00 109 ASP A N 10
ATOM 18889 C CA . ASP A 1 109 ? -8.575 2.381 -11.433 1.00 0.00 109 ASP A CA 10
ATOM 18890 C C . ASP A 1 109 ? -8.607 2.166 -9.918 1.00 0.00 109 ASP A C 10
ATOM 18891 O O . ASP A 1 109 ? -9.542 2.547 -9.244 1.00 0.00 109 ASP A O 10
ATOM 18900 N N . SER A 1 110 ? -7.574 1.577 -9.376 1.00 0.00 110 SER A N 10
ATOM 18901 C CA . SER A 1 110 ? -7.524 1.360 -7.902 1.00 0.00 110 SER A CA 10
ATOM 18902 C C . SER A 1 110 ? -7.356 2.707 -7.198 1.00 0.00 110 SER A C 10
ATOM 18903 O O . SER A 1 110 ? -8.113 3.058 -6.316 1.00 0.00 110 SER A O 10
ATOM 18911 N N . GLU A 1 111 ? -6.370 3.470 -7.593 1.00 0.00 111 GLU A N 10
ATOM 18912 C CA . GLU A 1 111 ? -6.160 4.801 -6.958 1.00 0.00 111 GLU A CA 10
ATOM 18913 C C . GLU A 1 111 ? -7.503 5.522 -6.836 1.00 0.00 111 GLU A C 10
ATOM 18914 O O . GLU A 1 111 ? -7.701 6.351 -5.970 1.00 0.00 111 GLU A O 10
ATOM 18926 N N . LEU A 1 112 ? -8.433 5.192 -7.691 1.00 0.00 112 LEU A N 10
ATOM 18927 C CA . LEU A 1 112 ? -9.775 5.838 -7.619 1.00 0.00 112 LEU A CA 10
ATOM 18928 C C . LEU A 1 112 ? -10.465 5.379 -6.338 1.00 0.00 112 LEU A C 10
ATOM 18929 O O . LEU A 1 112 ? -10.904 6.175 -5.534 1.00 0.00 112 LEU A O 10
ATOM 18945 N N . GLU A 1 113 ? -10.532 4.092 -6.129 1.00 0.00 113 GLU A N 10
ATOM 18946 C CA . GLU A 1 113 ? -11.155 3.574 -4.882 1.00 0.00 113 GLU A CA 10
ATOM 18947 C C . GLU A 1 113 ? -10.327 4.045 -3.693 1.00 0.00 113 GLU A C 10
ATOM 18948 O O . GLU A 1 113 ? -10.758 4.000 -2.558 1.00 0.00 113 GLU A O 10
ATOM 18960 N N . ALA A 1 114 ? -9.124 4.481 -3.955 1.00 0.00 114 ALA A N 10
ATOM 18961 C CA . ALA A 1 114 ? -8.240 4.932 -2.850 1.00 0.00 114 ALA A CA 10
ATOM 18962 C C . ALA A 1 114 ? -8.605 6.337 -2.370 1.00 0.00 114 ALA A C 10
ATOM 18963 O O . ALA A 1 114 ? -8.395 6.675 -1.222 1.00 0.00 114 ALA A O 10
ATOM 18970 N N . VAL A 1 115 ? -9.138 7.165 -3.219 1.00 0.00 115 VAL A N 10
ATOM 18971 C CA . VAL A 1 115 ? -9.488 8.541 -2.757 1.00 0.00 115 VAL A CA 10
ATOM 18972 C C . VAL A 1 115 ? -11.003 8.755 -2.804 1.00 0.00 115 VAL A C 10
ATOM 18973 O O . VAL A 1 115 ? -11.519 9.714 -2.266 1.00 0.00 115 VAL A O 10
ATOM 18986 N N . LEU A 1 116 ? -11.718 7.875 -3.447 1.00 0.00 116 LEU A N 10
ATOM 18987 C CA . LEU A 1 116 ? -13.196 8.038 -3.530 1.00 0.00 116 LEU A CA 10
ATOM 18988 C C . LEU A 1 116 ? -13.891 7.255 -2.411 1.00 0.00 116 LEU A C 10
ATOM 18989 O O . LEU A 1 116 ? -14.967 7.611 -1.972 1.00 0.00 116 LEU A O 10
ATOM 19005 N N . VAL A 1 117 ? -13.294 6.191 -1.946 1.00 0.00 117 VAL A N 10
ATOM 19006 C CA . VAL A 1 117 ? -13.939 5.398 -0.861 1.00 0.00 117 VAL A CA 10
ATOM 19007 C C . VAL A 1 117 ? -13.645 6.021 0.505 1.00 0.00 117 VAL A C 10
ATOM 19008 O O . VAL A 1 117 ? -14.462 5.981 1.404 1.00 0.00 117 VAL A O 10
ATOM 19021 N N . GLN A 1 118 ? -12.487 6.597 0.669 1.00 0.00 118 GLN A N 10
ATOM 19022 C CA . GLN A 1 118 ? -12.146 7.219 1.980 1.00 0.00 118 GLN A CA 10
ATOM 19023 C C . GLN A 1 118 ? -12.586 8.683 2.007 1.00 0.00 118 GLN A C 10
ATOM 19024 O O . GLN A 1 118 ? -11.856 9.550 2.444 1.00 0.00 118 GLN A O 10
ATOM 19038 N N . ILE A 1 119 ? -13.768 8.975 1.538 1.00 0.00 119 ILE A N 10
ATOM 19039 C CA . ILE A 1 119 ? -14.226 10.393 1.543 1.00 0.00 119 ILE A CA 10
ATOM 19040 C C . ILE A 1 119 ? -15.708 10.511 1.928 1.00 0.00 119 ILE A C 10
ATOM 19041 O O . ILE A 1 119 ? -16.187 11.585 2.230 1.00 0.00 119 ILE A O 10
ATOM 19057 N N . SER A 1 120 ? -16.443 9.431 1.924 1.00 0.00 120 SER A N 10
ATOM 19058 C CA . SER A 1 120 ? -17.886 9.524 2.295 1.00 0.00 120 SER A CA 10
ATOM 19059 C C . SER A 1 120 ? -18.052 10.387 3.548 1.00 0.00 120 SER A C 10
ATOM 19060 O O . SER A 1 120 ? -19.098 10.959 3.785 1.00 0.00 120 SER A O 10
ATOM 19068 N N . LYS A 1 121 ? -17.031 10.485 4.354 1.00 0.00 121 LYS A N 10
ATOM 19069 C CA . LYS A 1 121 ? -17.135 11.310 5.590 1.00 0.00 121 LYS A CA 10
ATOM 19070 C C . LYS A 1 121 ? -17.587 12.729 5.243 1.00 0.00 121 LYS A C 10
ATOM 19071 O O . LYS A 1 121 ? -16.805 13.546 4.802 1.00 0.00 121 LYS A O 10
ATOM 19090 N N . GLU A 1 122 ? -18.845 13.020 5.427 1.00 0.00 122 GLU A N 10
ATOM 19091 C CA . GLU A 1 122 ? -19.359 14.380 5.097 1.00 0.00 122 GLU A CA 10
ATOM 19092 C C . GLU A 1 122 ? -18.842 14.794 3.723 1.00 0.00 122 GLU A C 10
ATOM 19093 O O . GLU A 1 122 ? -18.701 15.962 3.419 1.00 0.00 122 GLU A O 10
ATOM 19105 N N . VAL A 1 123 ? -18.551 13.830 2.896 1.00 0.00 123 VAL A N 10
ATOM 19106 C CA . VAL A 1 123 ? -18.032 14.135 1.538 1.00 0.00 123 VAL A CA 10
ATOM 19107 C C . VAL A 1 123 ? -16.874 15.130 1.627 1.00 0.00 123 VAL A C 10
ATOM 19108 O O . VAL A 1 123 ? -15.743 14.686 1.729 1.00 0.00 123 VAL A O 10
ATOM 19121 N N . GLY A 1 1 ? 15.527 20.758 6.581 1.00 0.00 1 GLY A N 11
ATOM 19122 C CA . GLY A 1 1 ? 16.537 20.204 5.635 1.00 0.00 1 GLY A CA 11
ATOM 19123 C C . GLY A 1 1 ? 17.423 19.200 6.372 1.00 0.00 1 GLY A C 11
ATOM 19124 O O . GLY A 1 1 ? 18.035 19.517 7.373 1.00 0.00 1 GLY A O 11
ATOM 19130 N N . SER A 1 2 ? 17.494 17.990 5.889 1.00 0.00 2 SER A N 11
ATOM 19131 C CA . SER A 1 2 ? 18.341 16.966 6.568 1.00 0.00 2 SER A CA 11
ATOM 19132 C C . SER A 1 2 ? 17.761 16.630 7.944 1.00 0.00 2 SER A C 11
ATOM 19133 O O . SER A 1 2 ? 17.672 17.473 8.815 1.00 0.00 2 SER A O 11
ATOM 19141 N N . HIS A 1 3 ? 17.366 15.402 8.146 1.00 0.00 3 HIS A N 11
ATOM 19142 C CA . HIS A 1 3 ? 16.793 15.005 9.465 1.00 0.00 3 HIS A CA 11
ATOM 19143 C C . HIS A 1 3 ? 15.674 15.967 9.876 1.00 0.00 3 HIS A C 11
ATOM 19144 O O . HIS A 1 3 ? 15.925 17.044 10.381 1.00 0.00 3 HIS A O 11
ATOM 19158 N N . MET A 1 4 ? 14.440 15.587 9.671 1.00 0.00 4 MET A N 11
ATOM 19159 C CA . MET A 1 4 ? 13.306 16.481 10.057 1.00 0.00 4 MET A CA 11
ATOM 19160 C C . MET A 1 4 ? 11.973 15.870 9.617 1.00 0.00 4 MET A C 11
ATOM 19161 O O . MET A 1 4 ? 11.922 15.040 8.730 1.00 0.00 4 MET A O 11
ATOM 19175 N N . THR A 1 5 ? 10.892 16.274 10.226 1.00 0.00 5 THR A N 11
ATOM 19176 C CA . THR A 1 5 ? 9.568 15.718 9.837 1.00 0.00 5 THR A CA 11
ATOM 19177 C C . THR A 1 5 ? 8.573 16.852 9.599 1.00 0.00 5 THR A C 11
ATOM 19178 O O . THR A 1 5 ? 8.758 17.959 10.063 1.00 0.00 5 THR A O 11
ATOM 19189 N N . GLU A 1 6 ? 7.515 16.587 8.889 1.00 0.00 6 GLU A N 11
ATOM 19190 C CA . GLU A 1 6 ? 6.508 17.651 8.635 1.00 0.00 6 GLU A CA 11
ATOM 19191 C C . GLU A 1 6 ? 5.288 17.059 7.924 1.00 0.00 6 GLU A C 11
ATOM 19192 O O . GLU A 1 6 ? 5.016 17.365 6.781 1.00 0.00 6 GLU A O 11
ATOM 19204 N N . ARG A 1 7 ? 4.557 16.210 8.595 1.00 0.00 7 ARG A N 11
ATOM 19205 C CA . ARG A 1 7 ? 3.354 15.590 7.967 1.00 0.00 7 ARG A CA 11
ATOM 19206 C C . ARG A 1 7 ? 3.756 14.764 6.742 1.00 0.00 7 ARG A C 11
ATOM 19207 O O . ARG A 1 7 ? 3.612 15.195 5.616 1.00 0.00 7 ARG A O 11
ATOM 19228 N N . ARG A 1 8 ? 4.253 13.578 6.953 1.00 0.00 8 ARG A N 11
ATOM 19229 C CA . ARG A 1 8 ? 4.658 12.725 5.801 1.00 0.00 8 ARG A CA 11
ATOM 19230 C C . ARG A 1 8 ? 3.990 11.352 5.910 1.00 0.00 8 ARG A C 11
ATOM 19231 O O . ARG A 1 8 ? 4.198 10.629 6.864 1.00 0.00 8 ARG A O 11
ATOM 19252 N N . LEU A 1 9 ? 3.198 10.977 4.941 1.00 0.00 9 LEU A N 11
ATOM 19253 C CA . LEU A 1 9 ? 2.542 9.651 5.006 1.00 0.00 9 LEU A CA 11
ATOM 19254 C C . LEU A 1 9 ? 3.446 8.622 4.338 1.00 0.00 9 LEU A C 11
ATOM 19255 O O . LEU A 1 9 ? 4.171 8.931 3.414 1.00 0.00 9 LEU A O 11
ATOM 19271 N N . ARG A 1 10 ? 3.437 7.410 4.804 1.00 0.00 10 ARG A N 11
ATOM 19272 C CA . ARG A 1 10 ? 4.329 6.395 4.192 1.00 0.00 10 ARG A CA 11
ATOM 19273 C C . ARG A 1 10 ? 3.509 5.323 3.471 1.00 0.00 10 ARG A C 11
ATOM 19274 O O . ARG A 1 10 ? 2.539 4.808 3.992 1.00 0.00 10 ARG A O 11
ATOM 19295 N N . VAL A 1 11 ? 3.889 4.986 2.271 1.00 0.00 11 VAL A N 11
ATOM 19296 C CA . VAL A 1 11 ? 3.126 3.955 1.515 1.00 0.00 11 VAL A CA 11
ATOM 19297 C C . VAL A 1 11 ? 4.061 2.861 0.996 1.00 0.00 11 VAL A C 11
ATOM 19298 O O . VAL A 1 11 ? 4.804 3.056 0.054 1.00 0.00 11 VAL A O 11
ATOM 19311 N N . LEU A 1 12 ? 4.019 1.709 1.602 1.00 0.00 12 LEU A N 11
ATOM 19312 C CA . LEU A 1 12 ? 4.889 0.590 1.147 1.00 0.00 12 LEU A CA 11
ATOM 19313 C C . LEU A 1 12 ? 4.095 -0.305 0.192 1.00 0.00 12 LEU A C 11
ATOM 19314 O O . LEU A 1 12 ? 3.273 -1.094 0.614 1.00 0.00 12 LEU A O 11
ATOM 19330 N N . VAL A 1 13 ? 4.316 -0.186 -1.092 1.00 0.00 13 VAL A N 11
ATOM 19331 C CA . VAL A 1 13 ? 3.545 -1.034 -2.046 1.00 0.00 13 VAL A CA 11
ATOM 19332 C C . VAL A 1 13 ? 4.468 -2.007 -2.779 1.00 0.00 13 VAL A C 11
ATOM 19333 O O . VAL A 1 13 ? 5.588 -1.679 -3.112 1.00 0.00 13 VAL A O 11
ATOM 19346 N N . VAL A 1 14 ? 4.008 -3.208 -3.028 1.00 0.00 14 VAL A N 11
ATOM 19347 C CA . VAL A 1 14 ? 4.867 -4.203 -3.731 1.00 0.00 14 VAL A CA 11
ATOM 19348 C C . VAL A 1 14 ? 4.012 -5.337 -4.342 1.00 0.00 14 VAL A C 11
ATOM 19349 O O . VAL A 1 14 ? 2.895 -5.552 -3.919 1.00 0.00 14 VAL A O 11
ATOM 19362 N N . GLU A 1 15 ? 4.567 -6.054 -5.319 1.00 0.00 15 GLU A N 11
ATOM 19363 C CA . GLU A 1 15 ? 3.881 -7.221 -6.011 1.00 0.00 15 GLU A CA 11
ATOM 19364 C C . GLU A 1 15 ? 3.406 -6.862 -7.416 1.00 0.00 15 GLU A C 11
ATOM 19365 O O . GLU A 1 15 ? 2.224 -6.838 -7.700 1.00 0.00 15 GLU A O 11
ATOM 19377 N N . ASP A 1 16 ? 4.336 -6.638 -8.305 1.00 0.00 16 ASP A N 11
ATOM 19378 C CA . ASP A 1 16 ? 3.986 -6.332 -9.724 1.00 0.00 16 ASP A CA 11
ATOM 19379 C C . ASP A 1 16 ? 5.224 -5.862 -10.494 1.00 0.00 16 ASP A C 11
ATOM 19380 O O . ASP A 1 16 ? 5.128 -5.061 -11.401 1.00 0.00 16 ASP A O 11
ATOM 19389 N N . GLU A 1 17 ? 6.379 -6.358 -10.138 1.00 0.00 17 GLU A N 11
ATOM 19390 C CA . GLU A 1 17 ? 7.633 -5.951 -10.838 1.00 0.00 17 GLU A CA 11
ATOM 19391 C C . GLU A 1 17 ? 7.588 -4.471 -11.263 1.00 0.00 17 GLU A C 11
ATOM 19392 O O . GLU A 1 17 ? 7.323 -3.598 -10.460 1.00 0.00 17 GLU A O 11
ATOM 19404 N N . SER A 1 18 ? 7.869 -4.179 -12.511 1.00 0.00 18 SER A N 11
ATOM 19405 C CA . SER A 1 18 ? 7.868 -2.756 -12.973 1.00 0.00 18 SER A CA 11
ATOM 19406 C C . SER A 1 18 ? 6.445 -2.236 -13.221 1.00 0.00 18 SER A C 11
ATOM 19407 O O . SER A 1 18 ? 6.253 -1.074 -13.522 1.00 0.00 18 SER A O 11
ATOM 19415 N N . MET A 1 19 ? 5.445 -3.063 -13.092 1.00 0.00 19 MET A N 11
ATOM 19416 C CA . MET A 1 19 ? 4.053 -2.565 -13.320 1.00 0.00 19 MET A CA 11
ATOM 19417 C C . MET A 1 19 ? 3.625 -1.714 -12.129 1.00 0.00 19 MET A C 11
ATOM 19418 O O . MET A 1 19 ? 3.036 -0.661 -12.273 1.00 0.00 19 MET A O 11
ATOM 19432 N N . ILE A 1 20 ? 3.920 -2.181 -10.951 1.00 0.00 20 ILE A N 11
ATOM 19433 C CA . ILE A 1 20 ? 3.540 -1.433 -9.719 1.00 0.00 20 ILE A CA 11
ATOM 19434 C C . ILE A 1 20 ? 4.443 -0.215 -9.543 1.00 0.00 20 ILE A C 11
ATOM 19435 O O . ILE A 1 20 ? 4.081 0.764 -8.921 1.00 0.00 20 ILE A O 11
ATOM 19451 N N . ALA A 1 21 ? 5.618 -0.280 -10.088 1.00 0.00 21 ALA A N 11
ATOM 19452 C CA . ALA A 1 21 ? 6.572 0.851 -9.970 1.00 0.00 21 ALA A CA 11
ATOM 19453 C C . ALA A 1 21 ? 5.897 2.181 -10.332 1.00 0.00 21 ALA A C 11
ATOM 19454 O O . ALA A 1 21 ? 5.272 2.808 -9.503 1.00 0.00 21 ALA A O 11
ATOM 19461 N N . MET A 1 22 ? 6.016 2.620 -11.559 1.00 0.00 22 MET A N 11
ATOM 19462 C CA . MET A 1 22 ? 5.375 3.911 -11.955 1.00 0.00 22 MET A CA 11
ATOM 19463 C C . MET A 1 22 ? 3.983 4.014 -11.329 1.00 0.00 22 MET A C 11
ATOM 19464 O O . MET A 1 22 ? 3.482 5.089 -11.062 1.00 0.00 22 MET A O 11
ATOM 19478 N N . LEU A 1 23 ? 3.363 2.895 -11.093 1.00 0.00 23 LEU A N 11
ATOM 19479 C CA . LEU A 1 23 ? 2.007 2.889 -10.483 1.00 0.00 23 LEU A CA 11
ATOM 19480 C C . LEU A 1 23 ? 2.003 3.635 -9.144 1.00 0.00 23 LEU A C 11
ATOM 19481 O O . LEU A 1 23 ? 1.000 4.187 -8.737 1.00 0.00 23 LEU A O 11
ATOM 19497 N N . ILE A 1 24 ? 3.107 3.643 -8.447 1.00 0.00 24 ILE A N 11
ATOM 19498 C CA . ILE A 1 24 ? 3.139 4.342 -7.129 1.00 0.00 24 ILE A CA 11
ATOM 19499 C C . ILE A 1 24 ? 3.964 5.629 -7.211 1.00 0.00 24 ILE A C 11
ATOM 19500 O O . ILE A 1 24 ? 3.572 6.658 -6.698 1.00 0.00 24 ILE A O 11
ATOM 19516 N N . GLU A 1 25 ? 5.103 5.583 -7.843 1.00 0.00 25 GLU A N 11
ATOM 19517 C CA . GLU A 1 25 ? 5.941 6.811 -7.942 1.00 0.00 25 GLU A CA 11
ATOM 19518 C C . GLU A 1 25 ? 5.133 7.950 -8.568 1.00 0.00 25 GLU A C 11
ATOM 19519 O O . GLU A 1 25 ? 5.421 9.113 -8.366 1.00 0.00 25 GLU A O 11
ATOM 19531 N N . ASP A 1 26 ? 4.122 7.627 -9.324 1.00 0.00 26 ASP A N 11
ATOM 19532 C CA . ASP A 1 26 ? 3.303 8.698 -9.957 1.00 0.00 26 ASP A CA 11
ATOM 19533 C C . ASP A 1 26 ? 2.278 9.234 -8.954 1.00 0.00 26 ASP A C 11
ATOM 19534 O O . ASP A 1 26 ? 2.119 10.427 -8.799 1.00 0.00 26 ASP A O 11
ATOM 19543 N N . THR A 1 27 ? 1.592 8.366 -8.262 1.00 0.00 27 THR A N 11
ATOM 19544 C CA . THR A 1 27 ? 0.598 8.844 -7.265 1.00 0.00 27 THR A CA 11
ATOM 19545 C C . THR A 1 27 ? 1.317 9.726 -6.236 1.00 0.00 27 THR A C 11
ATOM 19546 O O . THR A 1 27 ? 0.923 10.846 -5.980 1.00 0.00 27 THR A O 11
ATOM 19557 N N . LEU A 1 28 ? 2.386 9.234 -5.666 1.00 0.00 28 LEU A N 11
ATOM 19558 C CA . LEU A 1 28 ? 3.143 10.057 -4.680 1.00 0.00 28 LEU A CA 11
ATOM 19559 C C . LEU A 1 28 ? 3.473 11.405 -5.321 1.00 0.00 28 LEU A C 11
ATOM 19560 O O . LEU A 1 28 ? 3.462 12.435 -4.678 1.00 0.00 28 LEU A O 11
ATOM 19576 N N . CYS A 1 29 ? 3.764 11.397 -6.593 1.00 0.00 29 CYS A N 11
ATOM 19577 C CA . CYS A 1 29 ? 4.091 12.668 -7.289 1.00 0.00 29 CYS A CA 11
ATOM 19578 C C . CYS A 1 29 ? 2.902 13.628 -7.205 1.00 0.00 29 CYS A C 11
ATOM 19579 O O . CYS A 1 29 ? 3.059 14.833 -7.209 1.00 0.00 29 CYS A O 11
ATOM 19587 N N . GLU A 1 30 ? 1.711 13.096 -7.136 1.00 0.00 30 GLU A N 11
ATOM 19588 C CA . GLU A 1 30 ? 0.504 13.959 -7.060 1.00 0.00 30 GLU A CA 11
ATOM 19589 C C . GLU A 1 30 ? 0.053 14.147 -5.605 1.00 0.00 30 GLU A C 11
ATOM 19590 O O . GLU A 1 30 ? -0.642 15.090 -5.280 1.00 0.00 30 GLU A O 11
ATOM 19602 N N . LEU A 1 31 ? 0.428 13.253 -4.729 1.00 0.00 31 LEU A N 11
ATOM 19603 C CA . LEU A 1 31 ? 0.001 13.382 -3.303 1.00 0.00 31 LEU A CA 11
ATOM 19604 C C . LEU A 1 31 ? 1.124 13.971 -2.444 1.00 0.00 31 LEU A C 11
ATOM 19605 O O . LEU A 1 31 ? 0.953 14.986 -1.798 1.00 0.00 31 LEU A O 11
ATOM 19621 N N . GLY A 1 32 ? 2.272 13.348 -2.429 1.00 0.00 32 GLY A N 11
ATOM 19622 C CA . GLY A 1 32 ? 3.394 13.886 -1.607 1.00 0.00 32 GLY A CA 11
ATOM 19623 C C . GLY A 1 32 ? 4.015 12.765 -0.767 1.00 0.00 32 GLY A C 11
ATOM 19624 O O . GLY A 1 32 ? 5.144 12.872 -0.334 1.00 0.00 32 GLY A O 11
ATOM 19628 N N . HIS A 1 33 ? 3.275 11.704 -0.536 1.00 0.00 33 HIS A N 11
ATOM 19629 C CA . HIS A 1 33 ? 3.784 10.548 0.276 1.00 0.00 33 HIS A CA 11
ATOM 19630 C C . HIS A 1 33 ? 5.315 10.498 0.298 1.00 0.00 33 HIS A C 11
ATOM 19631 O O . HIS A 1 33 ? 5.969 10.693 -0.707 1.00 0.00 33 HIS A O 11
ATOM 19645 N N . GLU A 1 34 ? 5.889 10.234 1.441 1.00 0.00 34 GLU A N 11
ATOM 19646 C CA . GLU A 1 34 ? 7.375 10.165 1.533 1.00 0.00 34 GLU A CA 11
ATOM 19647 C C . GLU A 1 34 ? 7.901 9.047 0.623 1.00 0.00 34 GLU A C 11
ATOM 19648 O O . GLU A 1 34 ? 7.370 8.805 -0.443 1.00 0.00 34 GLU A O 11
ATOM 19660 N N . VAL A 1 35 ? 8.936 8.365 1.028 1.00 0.00 35 VAL A N 11
ATOM 19661 C CA . VAL A 1 35 ? 9.485 7.269 0.177 1.00 0.00 35 VAL A CA 11
ATOM 19662 C C . VAL A 1 35 ? 8.584 6.033 0.249 1.00 0.00 35 VAL A C 11
ATOM 19663 O O . VAL A 1 35 ? 8.323 5.504 1.310 1.00 0.00 35 VAL A O 11
ATOM 19676 N N . ALA A 1 36 ? 8.107 5.571 -0.874 1.00 0.00 36 ALA A N 11
ATOM 19677 C CA . ALA A 1 36 ? 7.227 4.378 -0.877 1.00 0.00 36 ALA A CA 11
ATOM 19678 C C . ALA A 1 36 ? 7.993 3.160 -1.397 1.00 0.00 36 ALA A C 11
ATOM 19679 O O . ALA A 1 36 ? 9.194 3.205 -1.574 1.00 0.00 36 ALA A O 11
ATOM 19686 N N . ALA A 1 37 ? 7.315 2.073 -1.649 1.00 0.00 37 ALA A N 11
ATOM 19687 C CA . ALA A 1 37 ? 8.022 0.867 -2.161 1.00 0.00 37 ALA A CA 11
ATOM 19688 C C . ALA A 1 37 ? 7.380 0.407 -3.471 1.00 0.00 37 ALA A C 11
ATOM 19689 O O . ALA A 1 37 ? 6.186 0.531 -3.665 1.00 0.00 37 ALA A O 11
ATOM 19696 N N . THR A 1 38 ? 8.167 -0.110 -4.373 1.00 0.00 38 THR A N 11
ATOM 19697 C CA . THR A 1 38 ? 7.614 -0.567 -5.679 1.00 0.00 38 THR A CA 11
ATOM 19698 C C . THR A 1 38 ? 8.071 -1.997 -5.976 1.00 0.00 38 THR A C 11
ATOM 19699 O O . THR A 1 38 ? 9.169 -2.394 -5.641 1.00 0.00 38 THR A O 11
ATOM 19710 N N . ALA A 1 39 ? 7.226 -2.772 -6.596 1.00 0.00 39 ALA A N 11
ATOM 19711 C CA . ALA A 1 39 ? 7.585 -4.189 -6.918 1.00 0.00 39 ALA A CA 11
ATOM 19712 C C . ALA A 1 39 ? 7.614 -5.008 -5.632 1.00 0.00 39 ALA A C 11
ATOM 19713 O O . ALA A 1 39 ? 7.403 -4.484 -4.568 1.00 0.00 39 ALA A O 11
ATOM 19720 N N . SER A 1 40 ? 7.853 -6.288 -5.700 1.00 0.00 40 SER A N 11
ATOM 19721 C CA . SER A 1 40 ? 7.858 -7.075 -4.435 1.00 0.00 40 SER A CA 11
ATOM 19722 C C . SER A 1 40 ? 9.265 -7.483 -4.030 1.00 0.00 40 SER A C 11
ATOM 19723 O O . SER A 1 40 ? 10.096 -7.839 -4.843 1.00 0.00 40 SER A O 11
ATOM 19731 N N . ARG A 1 41 ? 9.528 -7.400 -2.758 1.00 0.00 41 ARG A N 11
ATOM 19732 C CA . ARG A 1 41 ? 10.864 -7.737 -2.231 1.00 0.00 41 ARG A CA 11
ATOM 19733 C C . ARG A 1 41 ? 10.730 -8.424 -0.869 1.00 0.00 41 ARG A C 11
ATOM 19734 O O . ARG A 1 41 ? 10.180 -7.870 0.063 1.00 0.00 41 ARG A O 11
ATOM 19755 N N . MET A 1 42 ? 11.215 -9.627 -0.746 1.00 0.00 42 MET A N 11
ATOM 19756 C CA . MET A 1 42 ? 11.100 -10.346 0.556 1.00 0.00 42 MET A CA 11
ATOM 19757 C C . MET A 1 42 ? 11.722 -9.522 1.690 1.00 0.00 42 MET A C 11
ATOM 19758 O O . MET A 1 42 ? 11.239 -9.525 2.805 1.00 0.00 42 MET A O 11
ATOM 19772 N N . GLN A 1 43 ? 12.785 -8.816 1.417 1.00 0.00 43 GLN A N 11
ATOM 19773 C CA . GLN A 1 43 ? 13.430 -7.991 2.480 1.00 0.00 43 GLN A CA 11
ATOM 19774 C C . GLN A 1 43 ? 12.497 -6.854 2.905 1.00 0.00 43 GLN A C 11
ATOM 19775 O O . GLN A 1 43 ? 12.107 -6.753 4.051 1.00 0.00 43 GLN A O 11
ATOM 19789 N N . GLU A 1 44 ? 12.137 -5.997 1.987 1.00 0.00 44 GLU A N 11
ATOM 19790 C CA . GLU A 1 44 ? 11.232 -4.867 2.340 1.00 0.00 44 GLU A CA 11
ATOM 19791 C C . GLU A 1 44 ? 9.889 -5.409 2.830 1.00 0.00 44 GLU A C 11
ATOM 19792 O O . GLU A 1 44 ? 9.369 -4.973 3.837 1.00 0.00 44 GLU A O 11
ATOM 19804 N N . ALA A 1 45 ? 9.327 -6.364 2.134 1.00 0.00 45 ALA A N 11
ATOM 19805 C CA . ALA A 1 45 ? 8.023 -6.938 2.577 1.00 0.00 45 ALA A CA 11
ATOM 19806 C C . ALA A 1 45 ? 8.050 -7.136 4.092 1.00 0.00 45 ALA A C 11
ATOM 19807 O O . ALA A 1 45 ? 7.224 -6.614 4.815 1.00 0.00 45 ALA A O 11
ATOM 19814 N N . LEU A 1 46 ? 9.015 -7.864 4.579 1.00 0.00 46 LEU A N 11
ATOM 19815 C CA . LEU A 1 46 ? 9.120 -8.072 6.046 1.00 0.00 46 LEU A CA 11
ATOM 19816 C C . LEU A 1 46 ? 9.179 -6.708 6.730 1.00 0.00 46 LEU A C 11
ATOM 19817 O O . LEU A 1 46 ? 8.463 -6.438 7.675 1.00 0.00 46 LEU A O 11
ATOM 19833 N N . ASP A 1 47 ? 10.023 -5.840 6.244 1.00 0.00 47 ASP A N 11
ATOM 19834 C CA . ASP A 1 47 ? 10.127 -4.484 6.848 1.00 0.00 47 ASP A CA 11
ATOM 19835 C C . ASP A 1 47 ? 8.736 -3.856 6.948 1.00 0.00 47 ASP A C 11
ATOM 19836 O O . ASP A 1 47 ? 8.518 -2.941 7.706 1.00 0.00 47 ASP A O 11
ATOM 19845 N N . ILE A 1 48 ? 7.788 -4.341 6.193 1.00 0.00 48 ILE A N 11
ATOM 19846 C CA . ILE A 1 48 ? 6.418 -3.769 6.275 1.00 0.00 48 ILE A CA 11
ATOM 19847 C C . ILE A 1 48 ? 5.540 -4.687 7.142 1.00 0.00 48 ILE A C 11
ATOM 19848 O O . ILE A 1 48 ? 4.420 -4.365 7.473 1.00 0.00 48 ILE A O 11
ATOM 19864 N N . ALA A 1 49 ? 6.041 -5.839 7.497 1.00 0.00 49 ALA A N 11
ATOM 19865 C CA . ALA A 1 49 ? 5.243 -6.775 8.334 1.00 0.00 49 ALA A CA 11
ATOM 19866 C C . ALA A 1 49 ? 5.596 -6.647 9.825 1.00 0.00 49 ALA A C 11
ATOM 19867 O O . ALA A 1 49 ? 4.850 -7.083 10.679 1.00 0.00 49 ALA A O 11
ATOM 19874 N N . ARG A 1 50 ? 6.740 -6.101 10.151 1.00 0.00 50 ARG A N 11
ATOM 19875 C CA . ARG A 1 50 ? 7.130 -6.014 11.588 1.00 0.00 50 ARG A CA 11
ATOM 19876 C C . ARG A 1 50 ? 7.103 -4.578 12.134 1.00 0.00 50 ARG A C 11
ATOM 19877 O O . ARG A 1 50 ? 7.346 -4.363 13.305 1.00 0.00 50 ARG A O 11
ATOM 19898 N N . LYS A 1 51 ? 6.834 -3.592 11.326 1.00 0.00 51 LYS A N 11
ATOM 19899 C CA . LYS A 1 51 ? 6.830 -2.198 11.864 1.00 0.00 51 LYS A CA 11
ATOM 19900 C C . LYS A 1 51 ? 5.408 -1.703 12.115 1.00 0.00 51 LYS A C 11
ATOM 19901 O O . LYS A 1 51 ? 5.079 -1.232 13.186 1.00 0.00 51 LYS A O 11
ATOM 19920 N N . GLY A 1 52 ? 4.569 -1.791 11.128 1.00 0.00 52 GLY A N 11
ATOM 19921 C CA . GLY A 1 52 ? 3.172 -1.308 11.290 1.00 0.00 52 GLY A CA 11
ATOM 19922 C C . GLY A 1 52 ? 3.173 0.224 11.349 1.00 0.00 52 GLY A C 11
ATOM 19923 O O . GLY A 1 52 ? 2.160 0.845 11.603 1.00 0.00 52 GLY A O 11
ATOM 19927 N N . GLN A 1 53 ? 4.305 0.840 11.113 1.00 0.00 53 GLN A N 11
ATOM 19928 C CA . GLN A 1 53 ? 4.372 2.335 11.153 1.00 0.00 53 GLN A CA 11
ATOM 19929 C C . GLN A 1 53 ? 4.605 2.887 9.743 1.00 0.00 53 GLN A C 11
ATOM 19930 O O . GLN A 1 53 ? 4.871 4.058 9.557 1.00 0.00 53 GLN A O 11
ATOM 19944 N N . PHE A 1 54 ? 4.512 2.047 8.752 1.00 0.00 54 PHE A N 11
ATOM 19945 C CA . PHE A 1 54 ? 4.731 2.512 7.346 1.00 0.00 54 PHE A CA 11
ATOM 19946 C C . PHE A 1 54 ? 3.435 3.074 6.765 1.00 0.00 54 PHE A C 11
ATOM 19947 O O . PHE A 1 54 ? 3.306 3.257 5.571 1.00 0.00 54 PHE A O 11
ATOM 19964 N N . ASP A 1 55 ? 2.476 3.347 7.602 1.00 0.00 55 ASP A N 11
ATOM 19965 C CA . ASP A 1 55 ? 1.181 3.900 7.114 1.00 0.00 55 ASP A CA 11
ATOM 19966 C C . ASP A 1 55 ? 0.433 2.880 6.241 1.00 0.00 55 ASP A C 11
ATOM 19967 O O . ASP A 1 55 ? -0.724 2.596 6.483 1.00 0.00 55 ASP A O 11
ATOM 19976 N N . ILE A 1 56 ? 1.052 2.322 5.226 1.00 0.00 56 ILE A N 11
ATOM 19977 C CA . ILE A 1 56 ? 0.298 1.338 4.388 1.00 0.00 56 ILE A CA 11
ATOM 19978 C C . ILE A 1 56 ? 1.196 0.221 3.826 1.00 0.00 56 ILE A C 11
ATOM 19979 O O . ILE A 1 56 ? 2.406 0.291 3.878 1.00 0.00 56 ILE A O 11
ATOM 19995 N N . ALA A 1 57 ? 0.589 -0.830 3.313 1.00 0.00 57 ALA A N 11
ATOM 19996 C CA . ALA A 1 57 ? 1.385 -1.981 2.778 1.00 0.00 57 ALA A CA 11
ATOM 19997 C C . ALA A 1 57 ? 0.635 -2.716 1.657 1.00 0.00 57 ALA A C 11
ATOM 19998 O O . ALA A 1 57 ? -0.281 -3.468 1.912 1.00 0.00 57 ALA A O 11
ATOM 20005 N N . ILE A 1 58 ? 1.028 -2.545 0.424 1.00 0.00 58 ILE A N 11
ATOM 20006 C CA . ILE A 1 58 ? 0.325 -3.269 -0.669 1.00 0.00 58 ILE A CA 11
ATOM 20007 C C . ILE A 1 58 ? 1.181 -4.431 -1.156 1.00 0.00 58 ILE A C 11
ATOM 20008 O O . ILE A 1 58 ? 2.328 -4.272 -1.520 1.00 0.00 58 ILE A O 11
ATOM 20024 N N . ILE A 1 59 ? 0.620 -5.597 -1.160 1.00 0.00 59 ILE A N 11
ATOM 20025 C CA . ILE A 1 59 ? 1.366 -6.797 -1.613 1.00 0.00 59 ILE A CA 11
ATOM 20026 C C . ILE A 1 59 ? 0.410 -7.714 -2.379 1.00 0.00 59 ILE A C 11
ATOM 20027 O O . ILE A 1 59 ? -0.073 -8.698 -1.858 1.00 0.00 59 ILE A O 11
ATOM 20043 N N . ASP A 1 60 ? 0.129 -7.387 -3.606 1.00 0.00 60 ASP A N 11
ATOM 20044 C CA . ASP A 1 60 ? -0.807 -8.219 -4.420 1.00 0.00 60 ASP A CA 11
ATOM 20045 C C . ASP A 1 60 ? -0.616 -9.712 -4.136 1.00 0.00 60 ASP A C 11
ATOM 20046 O O . ASP A 1 60 ? 0.488 -10.195 -3.982 1.00 0.00 60 ASP A O 11
ATOM 20055 N N . VAL A 1 61 ? -1.697 -10.445 -4.077 1.00 0.00 61 VAL A N 11
ATOM 20056 C CA . VAL A 1 61 ? -1.602 -11.911 -3.819 1.00 0.00 61 VAL A CA 11
ATOM 20057 C C . VAL A 1 61 ? -1.792 -12.679 -5.135 1.00 0.00 61 VAL A C 11
ATOM 20058 O O . VAL A 1 61 ? -1.868 -13.892 -5.150 1.00 0.00 61 VAL A O 11
ATOM 20071 N N . ASN A 1 62 ? -1.865 -11.977 -6.235 1.00 0.00 62 ASN A N 11
ATOM 20072 C CA . ASN A 1 62 ? -2.048 -12.656 -7.551 1.00 0.00 62 ASN A CA 11
ATOM 20073 C C . ASN A 1 62 ? -1.424 -11.822 -8.672 1.00 0.00 62 ASN A C 11
ATOM 20074 O O . ASN A 1 62 ? -1.677 -12.047 -9.839 1.00 0.00 62 ASN A O 11
ATOM 20085 N N . LEU A 1 63 ? -0.607 -10.868 -8.333 1.00 0.00 63 LEU A N 11
ATOM 20086 C CA . LEU A 1 63 ? 0.035 -10.034 -9.384 1.00 0.00 63 LEU A CA 11
ATOM 20087 C C . LEU A 1 63 ? 1.523 -10.341 -9.423 1.00 0.00 63 LEU A C 11
ATOM 20088 O O . LEU A 1 63 ? 2.151 -10.545 -8.403 1.00 0.00 63 LEU A O 11
ATOM 20104 N N . ASP A 1 64 ? 2.089 -10.395 -10.594 1.00 0.00 64 ASP A N 11
ATOM 20105 C CA . ASP A 1 64 ? 3.539 -10.712 -10.712 1.00 0.00 64 ASP A CA 11
ATOM 20106 C C . ASP A 1 64 ? 3.780 -12.195 -10.394 1.00 0.00 64 ASP A C 11
ATOM 20107 O O . ASP A 1 64 ? 4.892 -12.677 -10.469 1.00 0.00 64 ASP A O 11
ATOM 20116 N N . GLY A 1 65 ? 2.748 -12.929 -10.049 1.00 0.00 65 GLY A N 11
ATOM 20117 C CA . GLY A 1 65 ? 2.941 -14.375 -9.744 1.00 0.00 65 GLY A CA 11
ATOM 20118 C C . GLY A 1 65 ? 2.619 -14.650 -8.275 1.00 0.00 65 GLY A C 11
ATOM 20119 O O . GLY A 1 65 ? 3.206 -15.510 -7.657 1.00 0.00 65 GLY A O 11
ATOM 20123 N N . GLU A 1 66 ? 1.689 -13.922 -7.723 1.00 0.00 66 GLU A N 11
ATOM 20124 C CA . GLU A 1 66 ? 1.301 -14.120 -6.296 1.00 0.00 66 GLU A CA 11
ATOM 20125 C C . GLU A 1 66 ? 2.520 -14.174 -5.360 1.00 0.00 66 GLU A C 11
ATOM 20126 O O . GLU A 1 66 ? 2.583 -15.014 -4.483 1.00 0.00 66 GLU A O 11
ATOM 20138 N N . PRO A 1 67 ? 3.448 -13.264 -5.544 1.00 0.00 67 PRO A N 11
ATOM 20139 C CA . PRO A 1 67 ? 4.644 -13.237 -4.673 1.00 0.00 67 PRO A CA 11
ATOM 20140 C C . PRO A 1 67 ? 4.341 -12.487 -3.369 1.00 0.00 67 PRO A C 11
ATOM 20141 O O . PRO A 1 67 ? 5.201 -11.852 -2.803 1.00 0.00 67 PRO A O 11
ATOM 20152 N N . SER A 1 68 ? 3.123 -12.544 -2.900 1.00 0.00 68 SER A N 11
ATOM 20153 C CA . SER A 1 68 ? 2.759 -11.822 -1.643 1.00 0.00 68 SER A CA 11
ATOM 20154 C C . SER A 1 68 ? 3.230 -12.599 -0.410 1.00 0.00 68 SER A C 11
ATOM 20155 O O . SER A 1 68 ? 2.956 -12.222 0.709 1.00 0.00 68 SER A O 11
ATOM 20163 N N . TYR A 1 69 ? 3.932 -13.680 -0.615 1.00 0.00 69 TYR A N 11
ATOM 20164 C CA . TYR A 1 69 ? 4.424 -14.509 0.529 1.00 0.00 69 TYR A CA 11
ATOM 20165 C C . TYR A 1 69 ? 3.297 -14.785 1.532 1.00 0.00 69 TYR A C 11
ATOM 20166 O O . TYR A 1 69 ? 2.222 -14.206 1.473 1.00 0.00 69 TYR A O 11
ATOM 20184 N N . PRO A 1 70 ? 3.595 -15.668 2.439 1.00 0.00 70 PRO A N 11
ATOM 20185 C CA . PRO A 1 70 ? 2.621 -16.039 3.488 1.00 0.00 70 PRO A CA 11
ATOM 20186 C C . PRO A 1 70 ? 2.396 -14.851 4.420 1.00 0.00 70 PRO A C 11
ATOM 20187 O O . PRO A 1 70 ? 1.547 -14.883 5.288 1.00 0.00 70 PRO A O 11
ATOM 20198 N N . VAL A 1 71 ? 3.148 -13.796 4.244 1.00 0.00 71 VAL A N 11
ATOM 20199 C CA . VAL A 1 71 ? 2.964 -12.615 5.124 1.00 0.00 71 VAL A CA 11
ATOM 20200 C C . VAL A 1 71 ? 1.749 -11.820 4.668 1.00 0.00 71 VAL A C 11
ATOM 20201 O O . VAL A 1 71 ? 0.745 -11.803 5.341 1.00 0.00 71 VAL A O 11
ATOM 20214 N N . ALA A 1 72 ? 1.809 -11.190 3.518 1.00 0.00 72 ALA A N 11
ATOM 20215 C CA . ALA A 1 72 ? 0.612 -10.444 3.019 1.00 0.00 72 ALA A CA 11
ATOM 20216 C C . ALA A 1 72 ? -0.608 -11.290 3.328 1.00 0.00 72 ALA A C 11
ATOM 20217 O O . ALA A 1 72 ? -1.663 -10.811 3.696 1.00 0.00 72 ALA A O 11
ATOM 20224 N N . ASP A 1 73 ? -0.422 -12.572 3.218 1.00 0.00 73 ASP A N 11
ATOM 20225 C CA . ASP A 1 73 ? -1.504 -13.521 3.539 1.00 0.00 73 ASP A CA 11
ATOM 20226 C C . ASP A 1 73 ? -1.868 -13.365 5.009 1.00 0.00 73 ASP A C 11
ATOM 20227 O O . ASP A 1 73 ? -3.000 -13.117 5.379 1.00 0.00 73 ASP A O 11
ATOM 20236 N N . ILE A 1 74 ? -0.880 -13.500 5.843 1.00 0.00 74 ILE A N 11
ATOM 20237 C CA . ILE A 1 74 ? -1.098 -13.354 7.305 1.00 0.00 74 ILE A CA 11
ATOM 20238 C C . ILE A 1 74 ? -1.522 -11.918 7.595 1.00 0.00 74 ILE A C 11
ATOM 20239 O O . ILE A 1 74 ? -2.445 -11.664 8.343 1.00 0.00 74 ILE A O 11
ATOM 20255 N N . LEU A 1 75 ? -0.864 -10.979 6.977 1.00 0.00 75 LEU A N 11
ATOM 20256 C CA . LEU A 1 75 ? -1.232 -9.557 7.175 1.00 0.00 75 LEU A CA 11
ATOM 20257 C C . LEU A 1 75 ? -2.752 -9.431 7.086 1.00 0.00 75 LEU A C 11
ATOM 20258 O O . LEU A 1 75 ? -3.356 -8.559 7.677 1.00 0.00 75 LEU A O 11
ATOM 20274 N N . ALA A 1 76 ? -3.370 -10.318 6.353 1.00 0.00 76 ALA A N 11
ATOM 20275 C CA . ALA A 1 76 ? -4.846 -10.288 6.217 1.00 0.00 76 ALA A CA 11
ATOM 20276 C C . ALA A 1 76 ? -5.490 -10.999 7.412 1.00 0.00 76 ALA A C 11
ATOM 20277 O O . ALA A 1 76 ? -6.568 -10.653 7.850 1.00 0.00 76 ALA A O 11
ATOM 20284 N N . GLU A 1 77 ? -4.837 -12.000 7.939 1.00 0.00 77 GLU A N 11
ATOM 20285 C CA . GLU A 1 77 ? -5.417 -12.733 9.102 1.00 0.00 77 GLU A CA 11
ATOM 20286 C C . GLU A 1 77 ? -5.609 -11.788 10.303 1.00 0.00 77 GLU A C 11
ATOM 20287 O O . GLU A 1 77 ? -6.572 -11.897 11.035 1.00 0.00 77 GLU A O 11
ATOM 20299 N N . ARG A 1 78 ? -4.704 -10.867 10.513 1.00 0.00 78 ARG A N 11
ATOM 20300 C CA . ARG A 1 78 ? -4.845 -9.932 11.664 1.00 0.00 78 ARG A CA 11
ATOM 20301 C C . ARG A 1 78 ? -5.097 -8.500 11.171 1.00 0.00 78 ARG A C 11
ATOM 20302 O O . ARG A 1 78 ? -5.582 -7.659 11.899 1.00 0.00 78 ARG A O 11
ATOM 20323 N N . ASN A 1 79 ? -4.770 -8.226 9.938 1.00 0.00 79 ASN A N 11
ATOM 20324 C CA . ASN A 1 79 ? -4.982 -6.858 9.375 1.00 0.00 79 ASN A CA 11
ATOM 20325 C C . ASN A 1 79 ? -4.603 -5.768 10.385 1.00 0.00 79 ASN A C 11
ATOM 20326 O O . ASN A 1 79 ? -5.358 -5.434 11.278 1.00 0.00 79 ASN A O 11
ATOM 20337 N N . VAL A 1 80 ? -3.444 -5.193 10.220 1.00 0.00 80 VAL A N 11
ATOM 20338 C CA . VAL A 1 80 ? -2.994 -4.095 11.127 1.00 0.00 80 VAL A CA 11
ATOM 20339 C C . VAL A 1 80 ? -3.267 -2.762 10.411 1.00 0.00 80 VAL A C 11
ATOM 20340 O O . VAL A 1 80 ? -3.710 -2.780 9.283 1.00 0.00 80 VAL A O 11
ATOM 20353 N N . PRO A 1 81 ? -2.994 -1.646 11.047 1.00 0.00 81 PRO A N 11
ATOM 20354 C CA . PRO A 1 81 ? -3.240 -0.342 10.375 1.00 0.00 81 PRO A CA 11
ATOM 20355 C C . PRO A 1 81 ? -2.420 -0.293 9.094 1.00 0.00 81 PRO A C 11
ATOM 20356 O O . PRO A 1 81 ? -1.213 -0.415 9.124 1.00 0.00 81 PRO A O 11
ATOM 20367 N N .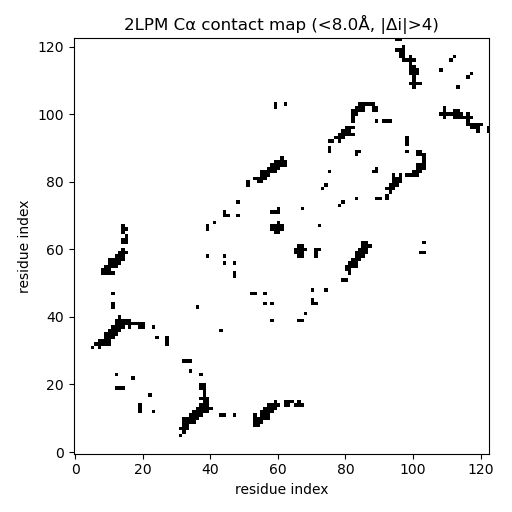 PHE A 1 82 ? -3.072 -0.156 7.965 1.00 0.00 82 PHE A N 11
ATOM 20368 C CA . PHE A 1 82 ? -2.337 -0.164 6.668 1.00 0.00 82 PHE A CA 11
ATOM 20369 C C . PHE A 1 82 ? -3.322 -0.163 5.495 1.00 0.00 82 PHE A C 11
ATOM 20370 O O . PHE A 1 82 ? -4.350 0.485 5.518 1.00 0.00 82 PHE A O 11
ATOM 20387 N N . ILE A 1 83 ? -3.015 -0.934 4.488 1.00 0.00 83 ILE A N 11
ATOM 20388 C CA . ILE A 1 83 ? -3.906 -1.060 3.314 1.00 0.00 83 ILE A CA 11
ATOM 20389 C C . ILE A 1 83 ? -3.367 -2.198 2.452 1.00 0.00 83 ILE A C 11
ATOM 20390 O O . ILE A 1 83 ? -2.201 -2.509 2.522 1.00 0.00 83 ILE A O 11
ATOM 20406 N N . PHE A 1 84 ? -4.184 -2.839 1.669 1.00 0.00 84 PHE A N 11
ATOM 20407 C CA . PHE A 1 84 ? -3.653 -3.968 0.853 1.00 0.00 84 PHE A CA 11
ATOM 20408 C C . PHE A 1 84 ? -4.525 -4.249 -0.362 1.00 0.00 84 PHE A C 11
ATOM 20409 O O . PHE A 1 84 ? -5.711 -3.974 -0.386 1.00 0.00 84 PHE A O 11
ATOM 20426 N N . ALA A 1 85 ? -3.955 -4.837 -1.364 1.00 0.00 85 ALA A N 11
ATOM 20427 C CA . ALA A 1 85 ? -4.765 -5.169 -2.551 1.00 0.00 85 ALA A CA 11
ATOM 20428 C C . ALA A 1 85 ? -4.311 -6.510 -3.127 1.00 0.00 85 ALA A C 11
ATOM 20429 O O . ALA A 1 85 ? -3.162 -6.884 -3.016 1.00 0.00 85 ALA A O 11
ATOM 20436 N N . THR A 1 86 ? -5.199 -7.237 -3.738 1.00 0.00 86 THR A N 11
ATOM 20437 C CA . THR A 1 86 ? -4.804 -8.554 -4.317 1.00 0.00 86 THR A CA 11
ATOM 20438 C C . THR A 1 86 ? -5.715 -8.902 -5.496 1.00 0.00 86 THR A C 11
ATOM 20439 O O . THR A 1 86 ? -6.692 -8.228 -5.755 1.00 0.00 86 THR A O 11
ATOM 20450 N N . GLY A 1 87 ? -5.416 -9.955 -6.204 1.00 0.00 87 GLY A N 11
ATOM 20451 C CA . GLY A 1 87 ? -6.285 -10.341 -7.350 1.00 0.00 87 GLY A CA 11
ATOM 20452 C C . GLY A 1 87 ? -7.667 -10.719 -6.815 1.00 0.00 87 GLY A C 11
ATOM 20453 O O . GLY A 1 87 ? -8.618 -10.854 -7.558 1.00 0.00 87 GLY A O 11
ATOM 20457 N N . TYR A 1 88 ? -7.779 -10.893 -5.525 1.00 0.00 88 TYR A N 11
ATOM 20458 C CA . TYR A 1 88 ? -9.090 -11.265 -4.925 1.00 0.00 88 TYR A CA 11
ATOM 20459 C C . TYR A 1 88 ? -9.901 -10.004 -4.579 1.00 0.00 88 TYR A C 11
ATOM 20460 O O . TYR A 1 88 ? -11.077 -9.917 -4.873 1.00 0.00 88 TYR A O 11
ATOM 20478 N N . GLY A 1 89 ? -9.288 -9.028 -3.958 1.00 0.00 89 GLY A N 11
ATOM 20479 C CA . GLY A 1 89 ? -10.038 -7.789 -3.600 1.00 0.00 89 GLY A CA 11
ATOM 20480 C C . GLY A 1 89 ? -10.141 -7.666 -2.075 1.00 0.00 89 GLY A C 11
ATOM 20481 O O . GLY A 1 89 ? -11.104 -7.144 -1.551 1.00 0.00 89 GLY A O 11
ATOM 20485 N N . SER A 1 90 ? -9.150 -8.133 -1.363 1.00 0.00 90 SER A N 11
ATOM 20486 C CA . SER A 1 90 ? -9.176 -8.037 0.128 1.00 0.00 90 SER A CA 11
ATOM 20487 C C . SER A 1 90 ? -10.429 -8.702 0.704 1.00 0.00 90 SER A C 11
ATOM 20488 O O . SER A 1 90 ? -11.492 -8.675 0.118 1.00 0.00 90 SER A O 11
ATOM 20496 N N . LYS A 1 91 ? -10.314 -9.286 1.865 1.00 0.00 91 LYS A N 11
ATOM 20497 C CA . LYS A 1 91 ? -11.493 -9.930 2.493 1.00 0.00 91 LYS A CA 11
ATOM 20498 C C . LYS A 1 91 ? -12.137 -8.945 3.464 1.00 0.00 91 LYS A C 11
ATOM 20499 O O . LYS A 1 91 ? -12.659 -9.318 4.497 1.00 0.00 91 LYS A O 11
ATOM 20518 N N . GLY A 1 92 ? -12.085 -7.680 3.143 1.00 0.00 92 GLY A N 11
ATOM 20519 C CA . GLY A 1 92 ? -12.671 -6.655 4.047 1.00 0.00 92 GLY A CA 11
ATOM 20520 C C . GLY A 1 92 ? -11.702 -6.418 5.206 1.00 0.00 92 GLY A C 11
ATOM 20521 O O . GLY A 1 92 ? -12.104 -6.226 6.337 1.00 0.00 92 GLY A O 11
ATOM 20525 N N . LEU A 1 93 ? -10.423 -6.443 4.926 1.00 0.00 93 LEU A N 11
ATOM 20526 C CA . LEU A 1 93 ? -9.406 -6.232 5.998 1.00 0.00 93 LEU A CA 11
ATOM 20527 C C . LEU A 1 93 ? -9.887 -5.158 6.986 1.00 0.00 93 LEU A C 11
ATOM 20528 O O . LEU A 1 93 ? -10.704 -4.320 6.663 1.00 0.00 93 LEU A O 11
ATOM 20544 N N . ASP A 1 94 ? -9.389 -5.193 8.189 1.00 0.00 94 ASP A N 11
ATOM 20545 C CA . ASP A 1 94 ? -9.815 -4.190 9.211 1.00 0.00 94 ASP A CA 11
ATOM 20546 C C . ASP A 1 94 ? -8.672 -3.221 9.519 1.00 0.00 94 ASP A C 11
ATOM 20547 O O . ASP A 1 94 ? -7.514 -3.592 9.514 1.00 0.00 94 ASP A O 11
ATOM 20556 N N . THR A 1 95 ? -8.990 -1.979 9.786 1.00 0.00 95 THR A N 11
ATOM 20557 C CA . THR A 1 95 ? -7.928 -0.971 10.093 1.00 0.00 95 THR A CA 11
ATOM 20558 C C . THR A 1 95 ? -8.546 0.443 10.077 1.00 0.00 95 THR A C 11
ATOM 20559 O O . THR A 1 95 ? -9.493 0.706 9.362 1.00 0.00 95 THR A O 11
ATOM 20570 N N . ARG A 1 96 ? -8.024 1.346 10.871 1.00 0.00 96 ARG A N 11
ATOM 20571 C CA . ARG A 1 96 ? -8.587 2.736 10.917 1.00 0.00 96 ARG A CA 11
ATOM 20572 C C . ARG A 1 96 ? -8.850 3.265 9.511 1.00 0.00 96 ARG A C 11
ATOM 20573 O O . ARG A 1 96 ? -9.655 4.152 9.308 1.00 0.00 96 ARG A O 11
ATOM 20594 N N . TYR A 1 97 ? -8.162 2.745 8.547 1.00 0.00 97 TYR A N 11
ATOM 20595 C CA . TYR A 1 97 ? -8.345 3.234 7.159 1.00 0.00 97 TYR A CA 11
ATOM 20596 C C . TYR A 1 97 ? -9.758 2.875 6.679 1.00 0.00 97 TYR A C 11
ATOM 20597 O O . TYR A 1 97 ? -10.475 3.720 6.183 1.00 0.00 97 TYR A O 11
ATOM 20615 N N . SER A 1 98 ? -10.177 1.638 6.860 1.00 0.00 98 SER A N 11
ATOM 20616 C CA . SER A 1 98 ? -11.559 1.223 6.468 1.00 0.00 98 SER A CA 11
ATOM 20617 C C . SER A 1 98 ? -11.702 1.049 4.961 1.00 0.00 98 SER A C 11
ATOM 20618 O O . SER A 1 98 ? -12.420 1.789 4.323 1.00 0.00 98 SER A O 11
ATOM 20626 N N . ASN A 1 99 ? -11.063 0.067 4.381 1.00 0.00 99 ASN A N 11
ATOM 20627 C CA . ASN A 1 99 ? -11.225 -0.127 2.912 1.00 0.00 99 ASN A CA 11
ATOM 20628 C C . ASN A 1 99 ? -10.882 1.184 2.203 1.00 0.00 99 ASN A C 11
ATOM 20629 O O . ASN A 1 99 ? -11.628 2.143 2.225 1.00 0.00 99 ASN A O 11
ATOM 20640 N N . ILE A 1 100 ? -9.709 1.249 1.653 1.00 0.00 100 ILE A N 11
ATOM 20641 C CA . ILE A 1 100 ? -9.231 2.505 1.030 1.00 0.00 100 ILE A CA 11
ATOM 20642 C C . ILE A 1 100 ? -8.505 2.150 -0.302 1.00 0.00 100 ILE A C 11
ATOM 20643 O O . ILE A 1 100 ? -9.035 1.340 -1.036 1.00 0.00 100 ILE A O 11
ATOM 20659 N N . PRO A 1 101 ? -7.343 2.717 -0.631 1.00 0.00 101 PRO A N 11
ATOM 20660 C CA . PRO A 1 101 ? -6.706 2.328 -1.923 1.00 0.00 101 PRO A CA 11
ATOM 20661 C C . PRO A 1 101 ? -6.317 0.846 -1.901 1.00 0.00 101 PRO A C 11
ATOM 20662 O O . PRO A 1 101 ? -5.173 0.500 -1.689 1.00 0.00 101 PRO A O 11
ATOM 20673 N N . LEU A 1 102 ? -7.259 -0.032 -2.119 1.00 0.00 102 LEU A N 11
ATOM 20674 C CA . LEU A 1 102 ? -6.925 -1.488 -2.107 1.00 0.00 102 LEU A CA 11
ATOM 20675 C C . LEU A 1 102 ? -7.735 -2.251 -3.173 1.00 0.00 102 LEU A C 11
ATOM 20676 O O . LEU A 1 102 ? -7.994 -1.731 -4.239 1.00 0.00 102 LEU A O 11
ATOM 20692 N N . LEU A 1 103 ? -8.114 -3.482 -2.899 1.00 0.00 103 LEU A N 11
ATOM 20693 C CA . LEU A 1 103 ? -8.900 -4.296 -3.891 1.00 0.00 103 LEU A CA 11
ATOM 20694 C C . LEU A 1 103 ? -8.001 -4.782 -5.039 1.00 0.00 103 LEU A C 11
ATOM 20695 O O . LEU A 1 103 ? -7.411 -5.842 -4.966 1.00 0.00 103 LEU A O 11
ATOM 20711 N N . THR A 1 104 ? -7.893 -4.023 -6.094 1.00 0.00 104 THR A N 11
ATOM 20712 C CA . THR A 1 104 ? -7.037 -4.443 -7.239 1.00 0.00 104 THR A CA 11
ATOM 20713 C C . THR A 1 104 ? -6.987 -3.322 -8.278 1.00 0.00 104 THR A C 11
ATOM 20714 O O . THR A 1 104 ? -6.859 -3.552 -9.464 1.00 0.00 104 THR A O 11
ATOM 20725 N N . LYS A 1 105 ? -7.090 -2.109 -7.824 1.00 0.00 105 LYS A N 11
ATOM 20726 C CA . LYS A 1 105 ? -7.054 -0.941 -8.745 1.00 0.00 105 LYS A CA 11
ATOM 20727 C C . LYS A 1 105 ? -5.939 -1.092 -9.792 1.00 0.00 105 LYS A C 11
ATOM 20728 O O . LYS A 1 105 ? -4.778 -0.899 -9.490 1.00 0.00 105 LYS A O 11
ATOM 20747 N N . PRO A 1 106 ? -6.336 -1.415 -10.999 1.00 0.00 106 PRO A N 11
ATOM 20748 C CA . PRO A 1 106 ? -5.362 -1.572 -12.114 1.00 0.00 106 PRO A CA 11
ATOM 20749 C C . PRO A 1 106 ? -4.703 -0.227 -12.473 1.00 0.00 106 PRO A C 11
ATOM 20750 O O . PRO A 1 106 ? -3.538 -0.014 -12.202 1.00 0.00 106 PRO A O 11
ATOM 20761 N N . PHE A 1 107 ? -5.426 0.682 -13.079 1.00 0.00 107 PHE A N 11
ATOM 20762 C CA . PHE A 1 107 ? -4.815 2.001 -13.444 1.00 0.00 107 PHE A CA 11
ATOM 20763 C C . PHE A 1 107 ? -5.903 3.019 -13.818 1.00 0.00 107 PHE A C 11
ATOM 20764 O O . PHE A 1 107 ? -7.019 2.661 -14.134 1.00 0.00 107 PHE A O 11
ATOM 20781 N N . LEU A 1 108 ? -5.577 4.288 -13.787 1.00 0.00 108 LEU A N 11
ATOM 20782 C CA . LEU A 1 108 ? -6.580 5.342 -14.145 1.00 0.00 108 LEU A CA 11
ATOM 20783 C C . LEU A 1 108 ? -7.795 5.264 -13.216 1.00 0.00 108 LEU A C 11
ATOM 20784 O O . LEU A 1 108 ? -7.726 5.652 -12.063 1.00 0.00 108 LEU A O 11
ATOM 20800 N N . ASP A 1 109 ? -8.904 4.746 -13.687 1.00 0.00 109 ASP A N 11
ATOM 20801 C CA . ASP A 1 109 ? -10.092 4.633 -12.794 1.00 0.00 109 ASP A CA 11
ATOM 20802 C C . ASP A 1 109 ? -9.624 4.052 -11.463 1.00 0.00 109 ASP A C 11
ATOM 20803 O O . ASP A 1 109 ? -10.216 4.260 -10.423 1.00 0.00 109 ASP A O 11
ATOM 20812 N N . SER A 1 110 ? -8.539 3.333 -11.511 1.00 0.00 110 SER A N 11
ATOM 20813 C CA . SER A 1 110 ? -7.960 2.725 -10.291 1.00 0.00 110 SER A CA 11
ATOM 20814 C C . SER A 1 110 ? -7.548 3.808 -9.289 1.00 0.00 110 SER A C 11
ATOM 20815 O O . SER A 1 110 ? -8.112 3.920 -8.218 1.00 0.00 110 SER A O 11
ATOM 20823 N N . GLU A 1 111 ? -6.561 4.599 -9.632 1.00 0.00 111 GLU A N 11
ATOM 20824 C CA . GLU A 1 111 ? -6.097 5.675 -8.707 1.00 0.00 111 GLU A CA 11
ATOM 20825 C C . GLU A 1 111 ? -7.292 6.317 -8.004 1.00 0.00 111 GLU A C 11
ATOM 20826 O O . GLU A 1 111 ? -7.253 6.599 -6.822 1.00 0.00 111 GLU A O 11
ATOM 20838 N N . LEU A 1 112 ? -8.360 6.538 -8.718 1.00 0.00 112 LEU A N 11
ATOM 20839 C CA . LEU A 1 112 ? -9.563 7.152 -8.072 1.00 0.00 112 LEU A CA 11
ATOM 20840 C C . LEU A 1 112 ? -9.826 6.447 -6.745 1.00 0.00 112 LEU A C 11
ATOM 20841 O O . LEU A 1 112 ? -9.728 7.032 -5.684 1.00 0.00 112 LEU A O 11
ATOM 20857 N N . GLU A 1 113 ? -10.147 5.182 -6.798 1.00 0.00 113 GLU A N 11
ATOM 20858 C CA . GLU A 1 113 ? -10.400 4.430 -5.541 1.00 0.00 113 GLU A CA 11
ATOM 20859 C C . GLU A 1 113 ? -9.276 4.696 -4.567 1.00 0.00 113 GLU A C 11
ATOM 20860 O O . GLU A 1 113 ? -9.444 4.596 -3.374 1.00 0.00 113 GLU A O 11
ATOM 20872 N N . ALA A 1 114 ? -8.120 5.011 -5.065 1.00 0.00 114 ALA A N 11
ATOM 20873 C CA . ALA A 1 114 ? -6.985 5.237 -4.138 1.00 0.00 114 ALA A CA 11
ATOM 20874 C C . ALA A 1 114 ? -6.948 6.671 -3.611 1.00 0.00 114 ALA A C 11
ATOM 20875 O O . ALA A 1 114 ? -6.413 6.928 -2.551 1.00 0.00 114 ALA A O 11
ATOM 20882 N N . VAL A 1 115 ? -7.493 7.609 -4.325 1.00 0.00 115 VAL A N 11
ATOM 20883 C CA . VAL A 1 115 ? -7.452 9.010 -3.825 1.00 0.00 115 VAL A CA 11
ATOM 20884 C C . VAL A 1 115 ? -8.829 9.440 -3.323 1.00 0.00 115 VAL A C 11
ATOM 20885 O O . VAL A 1 115 ? -8.949 10.321 -2.495 1.00 0.00 115 VAL A O 11
ATOM 20898 N N . LEU A 1 116 ? -9.869 8.823 -3.805 1.00 0.00 116 LEU A N 11
ATOM 20899 C CA . LEU A 1 116 ? -11.228 9.201 -3.336 1.00 0.00 116 LEU A CA 11
ATOM 20900 C C . LEU A 1 116 ? -11.496 8.549 -1.980 1.00 0.00 116 LEU A C 11
ATOM 20901 O O . LEU A 1 116 ? -12.063 9.152 -1.090 1.00 0.00 116 LEU A O 11
ATOM 20917 N N . VAL A 1 117 ? -11.093 7.319 -1.814 1.00 0.00 117 VAL A N 11
ATOM 20918 C CA . VAL A 1 117 ? -11.325 6.632 -0.510 1.00 0.00 117 VAL A CA 11
ATOM 20919 C C . VAL A 1 117 ? -10.743 7.441 0.656 1.00 0.00 117 VAL A C 11
ATOM 20920 O O . VAL A 1 117 ? -11.320 7.502 1.723 1.00 0.00 117 VAL A O 11
ATOM 20933 N N . GLN A 1 118 ? -9.600 8.049 0.474 1.00 0.00 118 GLN A N 11
ATOM 20934 C CA . GLN A 1 118 ? -8.994 8.826 1.594 1.00 0.00 118 GLN A CA 11
ATOM 20935 C C . GLN A 1 118 ? -9.380 10.295 1.502 1.00 0.00 118 GLN A C 11
ATOM 20936 O O . GLN A 1 118 ? -8.608 11.182 1.806 1.00 0.00 118 GLN A O 11
ATOM 20950 N N . ILE A 1 119 ? -10.582 10.546 1.106 1.00 0.00 119 ILE A N 11
ATOM 20951 C CA . ILE A 1 119 ? -11.070 11.940 1.005 1.00 0.00 119 ILE A CA 11
ATOM 20952 C C . ILE A 1 119 ? -11.493 12.423 2.390 1.00 0.00 119 ILE A C 11
ATOM 20953 O O . ILE A 1 119 ? -11.347 13.577 2.739 1.00 0.00 119 ILE A O 11
ATOM 20969 N N . SER A 1 120 ? -12.015 11.512 3.165 1.00 0.00 120 SER A N 11
ATOM 20970 C CA . SER A 1 120 ? -12.492 11.803 4.554 1.00 0.00 120 SER A CA 11
ATOM 20971 C C . SER A 1 120 ? -13.596 10.796 4.864 1.00 0.00 120 SER A C 11
ATOM 20972 O O . SER A 1 120 ? -13.329 9.656 5.187 1.00 0.00 120 SER A O 11
ATOM 20980 N N . LYS A 1 121 ? -14.835 11.180 4.721 1.00 0.00 121 LYS A N 11
ATOM 20981 C CA . LYS A 1 121 ? -15.930 10.203 4.960 1.00 0.00 121 LYS A CA 11
ATOM 20982 C C . LYS A 1 121 ? -15.773 9.561 6.339 1.00 0.00 121 LYS A C 11
ATOM 20983 O O . LYS A 1 121 ? -15.836 8.358 6.492 1.00 0.00 121 LYS A O 11
ATOM 21002 N N . GLU A 1 122 ? -15.573 10.378 7.334 1.00 0.00 122 GLU A N 11
ATOM 21003 C CA . GLU A 1 122 ? -15.404 9.886 8.735 1.00 0.00 122 GLU A CA 11
ATOM 21004 C C . GLU A 1 122 ? -14.814 11.010 9.570 1.00 0.00 122 GLU A C 11
ATOM 21005 O O . GLU A 1 122 ? -15.027 11.102 10.760 1.00 0.00 122 GLU A O 11
ATOM 21017 N N . VAL A 1 123 ? -14.087 11.870 8.929 1.00 0.00 123 VAL A N 11
ATOM 21018 C CA . VAL A 1 123 ? -13.468 13.023 9.622 1.00 0.00 123 VAL A CA 11
ATOM 21019 C C . VAL A 1 123 ? -12.375 12.559 10.592 1.00 0.00 123 VAL A C 11
ATOM 21020 O O . VAL A 1 123 ? -11.647 13.407 11.081 1.00 0.00 123 VAL A O 11
ATOM 21033 N N . GLY A 1 1 ? 17.443 14.746 10.184 1.00 0.00 1 GLY A N 12
ATOM 21034 C CA . GLY A 1 1 ? 16.462 13.787 10.766 1.00 0.00 1 GLY A CA 12
ATOM 21035 C C . GLY A 1 1 ? 16.129 14.200 12.202 1.00 0.00 1 GLY A C 12
ATOM 21036 O O . GLY A 1 1 ? 16.136 13.390 13.107 1.00 0.00 1 GLY A O 12
ATOM 21042 N N . SER A 1 2 ? 15.839 15.455 12.421 1.00 0.00 2 SER A N 12
ATOM 21043 C CA . SER A 1 2 ? 15.507 15.911 13.802 1.00 0.00 2 SER A CA 12
ATOM 21044 C C . SER A 1 2 ? 14.034 16.332 13.885 1.00 0.00 2 SER A C 12
ATOM 21045 O O . SER A 1 2 ? 13.419 16.269 14.931 1.00 0.00 2 SER A O 12
ATOM 21053 N N . HIS A 1 3 ? 13.461 16.753 12.788 1.00 0.00 3 HIS A N 12
ATOM 21054 C CA . HIS A 1 3 ? 12.026 17.169 12.804 1.00 0.00 3 HIS A CA 12
ATOM 21055 C C . HIS A 1 3 ? 11.254 16.408 11.721 1.00 0.00 3 HIS A C 12
ATOM 21056 O O . HIS A 1 3 ? 11.698 15.385 11.239 1.00 0.00 3 HIS A O 12
ATOM 21070 N N . MET A 1 4 ? 10.103 16.892 11.331 1.00 0.00 4 MET A N 12
ATOM 21071 C CA . MET A 1 4 ? 9.324 16.174 10.277 1.00 0.00 4 MET A CA 12
ATOM 21072 C C . MET A 1 4 ? 8.126 17.008 9.804 1.00 0.00 4 MET A C 12
ATOM 21073 O O . MET A 1 4 ? 8.014 18.183 10.091 1.00 0.00 4 MET A O 12
ATOM 21087 N N . THR A 1 5 ? 7.226 16.391 9.086 1.00 0.00 5 THR A N 12
ATOM 21088 C CA . THR A 1 5 ? 6.022 17.104 8.587 1.00 0.00 5 THR A CA 12
ATOM 21089 C C . THR A 1 5 ? 4.797 16.258 8.911 1.00 0.00 5 THR A C 12
ATOM 21090 O O . THR A 1 5 ? 4.911 15.089 9.222 1.00 0.00 5 THR A O 12
ATOM 21101 N N . GLU A 1 6 ? 3.631 16.821 8.857 1.00 0.00 6 GLU A N 12
ATOM 21102 C CA . GLU A 1 6 ? 2.430 16.012 9.181 1.00 0.00 6 GLU A CA 12
ATOM 21103 C C . GLU A 1 6 ? 1.371 16.150 8.082 1.00 0.00 6 GLU A C 12
ATOM 21104 O O . GLU A 1 6 ? 0.184 16.156 8.340 1.00 0.00 6 GLU A O 12
ATOM 21116 N N . ARG A 1 7 ? 1.803 16.240 6.854 1.00 0.00 7 ARG A N 12
ATOM 21117 C CA . ARG A 1 7 ? 0.840 16.355 5.718 1.00 0.00 7 ARG A CA 12
ATOM 21118 C C . ARG A 1 7 ? 1.124 15.264 4.686 1.00 0.00 7 ARG A C 12
ATOM 21119 O O . ARG A 1 7 ? 0.245 14.830 3.967 1.00 0.00 7 ARG A O 12
ATOM 21140 N N . ARG A 1 8 ? 2.346 14.815 4.612 1.00 0.00 8 ARG A N 12
ATOM 21141 C CA . ARG A 1 8 ? 2.690 13.752 3.637 1.00 0.00 8 ARG A CA 12
ATOM 21142 C C . ARG A 1 8 ? 2.443 12.393 4.281 1.00 0.00 8 ARG A C 12
ATOM 21143 O O . ARG A 1 8 ? 3.085 12.023 5.244 1.00 0.00 8 ARG A O 12
ATOM 21164 N N . LEU A 1 9 ? 1.513 11.650 3.764 1.00 0.00 9 LEU A N 12
ATOM 21165 C CA . LEU A 1 9 ? 1.216 10.326 4.347 1.00 0.00 9 LEU A CA 12
ATOM 21166 C C . LEU A 1 9 ? 2.219 9.312 3.814 1.00 0.00 9 LEU A C 12
ATOM 21167 O O . LEU A 1 9 ? 2.987 9.606 2.919 1.00 0.00 9 LEU A O 12
ATOM 21183 N N . ARG A 1 10 ? 2.242 8.129 4.352 1.00 0.00 10 ARG A N 12
ATOM 21184 C CA . ARG A 1 10 ? 3.227 7.140 3.852 1.00 0.00 10 ARG A CA 12
ATOM 21185 C C . ARG A 1 10 ? 2.523 6.006 3.102 1.00 0.00 10 ARG A C 12
ATOM 21186 O O . ARG A 1 10 ? 1.601 5.390 3.602 1.00 0.00 10 ARG A O 12
ATOM 21207 N N . VAL A 1 11 ? 2.954 5.729 1.903 1.00 0.00 11 VAL A N 12
ATOM 21208 C CA . VAL A 1 11 ? 2.317 4.642 1.111 1.00 0.00 11 VAL A CA 12
ATOM 21209 C C . VAL A 1 11 ? 3.372 3.637 0.638 1.00 0.00 11 VAL A C 12
ATOM 21210 O O . VAL A 1 11 ? 3.969 3.795 -0.409 1.00 0.00 11 VAL A O 12
ATOM 21223 N N . LEU A 1 12 ? 3.600 2.596 1.392 1.00 0.00 12 LEU A N 12
ATOM 21224 C CA . LEU A 1 12 ? 4.609 1.583 0.966 1.00 0.00 12 LEU A CA 12
ATOM 21225 C C . LEU A 1 12 ? 3.945 0.586 0.018 1.00 0.00 12 LEU A C 12
ATOM 21226 O O . LEU A 1 12 ? 3.081 -0.173 0.412 1.00 0.00 12 LEU A O 12
ATOM 21242 N N . VAL A 1 13 ? 4.318 0.585 -1.231 1.00 0.00 13 VAL A N 12
ATOM 21243 C CA . VAL A 1 13 ? 3.670 -0.362 -2.182 1.00 0.00 13 VAL A CA 12
ATOM 21244 C C . VAL A 1 13 ? 4.721 -1.218 -2.886 1.00 0.00 13 VAL A C 12
ATOM 21245 O O . VAL A 1 13 ? 5.372 -0.791 -3.817 1.00 0.00 13 VAL A O 12
ATOM 21258 N N . VAL A 1 14 ? 4.889 -2.427 -2.435 1.00 0.00 14 VAL A N 12
ATOM 21259 C CA . VAL A 1 14 ? 5.902 -3.323 -3.053 1.00 0.00 14 VAL A CA 12
ATOM 21260 C C . VAL A 1 14 ? 5.206 -4.489 -3.779 1.00 0.00 14 VAL A C 12
ATOM 21261 O O . VAL A 1 14 ? 4.173 -4.977 -3.351 1.00 0.00 14 VAL A O 12
ATOM 21274 N N . GLU A 1 15 ? 5.751 -4.933 -4.884 1.00 0.00 15 GLU A N 12
ATOM 21275 C CA . GLU A 1 15 ? 5.091 -6.053 -5.627 1.00 0.00 15 GLU A CA 12
ATOM 21276 C C . GLU A 1 15 ? 5.993 -6.616 -6.738 1.00 0.00 15 GLU A C 12
ATOM 21277 O O . GLU A 1 15 ? 6.668 -7.608 -6.555 1.00 0.00 15 GLU A O 12
ATOM 21289 N N . ASP A 1 16 ? 5.991 -6.013 -7.899 1.00 0.00 16 ASP A N 12
ATOM 21290 C CA . ASP A 1 16 ? 6.833 -6.547 -9.003 1.00 0.00 16 ASP A CA 12
ATOM 21291 C C . ASP A 1 16 ? 7.704 -5.456 -9.627 1.00 0.00 16 ASP A C 12
ATOM 21292 O O . ASP A 1 16 ? 7.348 -4.846 -10.614 1.00 0.00 16 ASP A O 12
ATOM 21301 N N . GLU A 1 17 ? 8.855 -5.251 -9.059 1.00 0.00 17 GLU A N 12
ATOM 21302 C CA . GLU A 1 17 ? 9.836 -4.246 -9.574 1.00 0.00 17 GLU A CA 12
ATOM 21303 C C . GLU A 1 17 ? 9.217 -3.140 -10.451 1.00 0.00 17 GLU A C 12
ATOM 21304 O O . GLU A 1 17 ? 9.044 -2.019 -10.017 1.00 0.00 17 GLU A O 12
ATOM 21316 N N . SER A 1 18 ? 8.958 -3.427 -11.702 1.00 0.00 18 SER A N 12
ATOM 21317 C CA . SER A 1 18 ? 8.437 -2.372 -12.630 1.00 0.00 18 SER A CA 12
ATOM 21318 C C . SER A 1 18 ? 6.936 -2.074 -12.468 1.00 0.00 18 SER A C 12
ATOM 21319 O O . SER A 1 18 ? 6.544 -0.928 -12.381 1.00 0.00 18 SER A O 12
ATOM 21327 N N . MET A 1 19 ? 6.084 -3.063 -12.462 1.00 0.00 19 MET A N 12
ATOM 21328 C CA . MET A 1 19 ? 4.625 -2.760 -12.349 1.00 0.00 19 MET A CA 12
ATOM 21329 C C . MET A 1 19 ? 4.350 -1.918 -11.115 1.00 0.00 19 MET A C 12
ATOM 21330 O O . MET A 1 19 ? 3.428 -1.128 -11.079 1.00 0.00 19 MET A O 12
ATOM 21344 N N . ILE A 1 20 ? 5.141 -2.074 -10.103 1.00 0.00 20 ILE A N 12
ATOM 21345 C CA . ILE A 1 20 ? 4.921 -1.278 -8.877 1.00 0.00 20 ILE A CA 12
ATOM 21346 C C . ILE A 1 20 ? 5.961 -0.167 -8.788 1.00 0.00 20 ILE A C 12
ATOM 21347 O O . ILE A 1 20 ? 6.533 0.088 -7.747 1.00 0.00 20 ILE A O 12
ATOM 21363 N N . ALA A 1 21 ? 6.209 0.491 -9.883 1.00 0.00 21 ALA A N 12
ATOM 21364 C CA . ALA A 1 21 ? 7.213 1.587 -9.888 1.00 0.00 21 ALA A CA 12
ATOM 21365 C C . ALA A 1 21 ? 6.595 2.847 -10.499 1.00 0.00 21 ALA A C 12
ATOM 21366 O O . ALA A 1 21 ? 6.417 3.847 -9.835 1.00 0.00 21 ALA A O 12
ATOM 21373 N N . MET A 1 22 ? 6.242 2.802 -11.753 1.00 0.00 22 MET A N 12
ATOM 21374 C CA . MET A 1 22 ? 5.605 3.995 -12.374 1.00 0.00 22 MET A CA 12
ATOM 21375 C C . MET A 1 22 ? 4.187 4.141 -11.815 1.00 0.00 22 MET A C 12
ATOM 21376 O O . MET A 1 22 ? 3.532 5.149 -11.993 1.00 0.00 22 MET A O 12
ATOM 21390 N N . LEU A 1 23 ? 3.714 3.124 -11.140 1.00 0.00 23 LEU A N 12
ATOM 21391 C CA . LEU A 1 23 ? 2.343 3.164 -10.559 1.00 0.00 23 LEU A CA 12
ATOM 21392 C C . LEU A 1 23 ? 2.374 3.742 -9.136 1.00 0.00 23 LEU A C 12
ATOM 21393 O O . LEU A 1 23 ? 1.345 4.019 -8.554 1.00 0.00 23 LEU A O 12
ATOM 21409 N N . ILE A 1 24 ? 3.538 3.920 -8.567 1.00 0.00 24 ILE A N 12
ATOM 21410 C CA . ILE A 1 24 ? 3.603 4.471 -7.178 1.00 0.00 24 ILE A CA 12
ATOM 21411 C C . ILE A 1 24 ? 4.133 5.908 -7.185 1.00 0.00 24 ILE A C 12
ATOM 21412 O O . ILE A 1 24 ? 3.685 6.748 -6.429 1.00 0.00 24 ILE A O 12
ATOM 21428 N N . GLU A 1 25 ? 5.089 6.196 -8.023 1.00 0.00 25 GLU A N 12
ATOM 21429 C CA . GLU A 1 25 ? 5.650 7.580 -8.067 1.00 0.00 25 GLU A CA 12
ATOM 21430 C C . GLU A 1 25 ? 4.636 8.544 -8.685 1.00 0.00 25 GLU A C 12
ATOM 21431 O O . GLU A 1 25 ? 4.534 9.690 -8.293 1.00 0.00 25 GLU A O 12
ATOM 21443 N N . ASP A 1 26 ? 3.889 8.092 -9.652 1.00 0.00 26 ASP A N 12
ATOM 21444 C CA . ASP A 1 26 ? 2.886 8.984 -10.297 1.00 0.00 26 ASP A CA 12
ATOM 21445 C C . ASP A 1 26 ? 1.772 9.337 -9.305 1.00 0.00 26 ASP A C 12
ATOM 21446 O O . ASP A 1 26 ? 1.354 10.474 -9.204 1.00 0.00 26 ASP A O 12
ATOM 21455 N N . THR A 1 27 ? 1.291 8.371 -8.572 1.00 0.00 27 THR A N 12
ATOM 21456 C CA . THR A 1 27 ? 0.209 8.650 -7.588 1.00 0.00 27 THR A CA 12
ATOM 21457 C C . THR A 1 27 ? 0.669 9.727 -6.605 1.00 0.00 27 THR A C 12
ATOM 21458 O O . THR A 1 27 ? -0.030 10.685 -6.344 1.00 0.00 27 THR A O 12
ATOM 21469 N N . LEU A 1 28 ? 1.846 9.575 -6.064 1.00 0.00 28 LEU A N 12
ATOM 21470 C CA . LEU A 1 28 ? 2.367 10.587 -5.100 1.00 0.00 28 LEU A CA 12
ATOM 21471 C C . LEU A 1 28 ? 2.570 11.924 -5.823 1.00 0.00 28 LEU A C 12
ATOM 21472 O O . LEU A 1 28 ? 2.283 12.979 -5.293 1.00 0.00 28 LEU A O 12
ATOM 21488 N N . CYS A 1 29 ? 3.059 11.885 -7.031 1.00 0.00 29 CYS A N 12
ATOM 21489 C CA . CYS A 1 29 ? 3.276 13.149 -7.789 1.00 0.00 29 CYS A CA 12
ATOM 21490 C C . CYS A 1 29 ? 2.045 14.052 -7.668 1.00 0.00 29 CYS A C 12
ATOM 21491 O O . CYS A 1 29 ? 2.134 15.258 -7.786 1.00 0.00 29 CYS A O 12
ATOM 21499 N N . GLU A 1 30 ? 0.897 13.474 -7.441 1.00 0.00 30 GLU A N 12
ATOM 21500 C CA . GLU A 1 30 ? -0.340 14.289 -7.320 1.00 0.00 30 GLU A CA 12
ATOM 21501 C C . GLU A 1 30 ? -0.645 14.594 -5.848 1.00 0.00 30 GLU A C 12
ATOM 21502 O O . GLU A 1 30 ? -0.798 15.735 -5.462 1.00 0.00 30 GLU A O 12
ATOM 21514 N N . LEU A 1 31 ? -0.741 13.584 -5.023 1.00 0.00 31 LEU A N 12
ATOM 21515 C CA . LEU A 1 31 ? -1.043 13.826 -3.581 1.00 0.00 31 LEU A CA 12
ATOM 21516 C C . LEU A 1 31 ? 0.141 14.517 -2.895 1.00 0.00 31 LEU A C 12
ATOM 21517 O O . LEU A 1 31 ? -0.002 15.571 -2.308 1.00 0.00 31 LEU A O 12
ATOM 21533 N N . GLY A 1 32 ? 1.309 13.937 -2.965 1.00 0.00 32 GLY A N 12
ATOM 21534 C CA . GLY A 1 32 ? 2.491 14.574 -2.316 1.00 0.00 32 GLY A CA 12
ATOM 21535 C C . GLY A 1 32 ? 2.935 13.740 -1.112 1.00 0.00 32 GLY A C 12
ATOM 21536 O O . GLY A 1 32 ? 3.581 14.235 -0.210 1.00 0.00 32 GLY A O 12
ATOM 21540 N N . HIS A 1 33 ? 2.600 12.479 -1.088 1.00 0.00 33 HIS A N 12
ATOM 21541 C CA . HIS A 1 33 ? 3.014 11.623 0.060 1.00 0.00 33 HIS A CA 12
ATOM 21542 C C . HIS A 1 33 ? 4.481 11.890 0.406 1.00 0.00 33 HIS A C 12
ATOM 21543 O O . HIS A 1 33 ? 5.190 12.548 -0.329 1.00 0.00 33 HIS A O 12
ATOM 21557 N N . GLU A 1 34 ? 4.939 11.389 1.520 1.00 0.00 34 GLU A N 12
ATOM 21558 C CA . GLU A 1 34 ? 6.358 11.621 1.912 1.00 0.00 34 GLU A CA 12
ATOM 21559 C C . GLU A 1 34 ? 7.288 10.690 1.128 1.00 0.00 34 GLU A C 12
ATOM 21560 O O . GLU A 1 34 ? 8.028 11.120 0.267 1.00 0.00 34 GLU A O 12
ATOM 21572 N N . VAL A 1 35 ? 7.254 9.418 1.418 1.00 0.00 35 VAL A N 12
ATOM 21573 C CA . VAL A 1 35 ? 8.135 8.461 0.688 1.00 0.00 35 VAL A CA 12
ATOM 21574 C C . VAL A 1 35 ? 7.462 7.089 0.595 1.00 0.00 35 VAL A C 12
ATOM 21575 O O . VAL A 1 35 ? 7.221 6.438 1.591 1.00 0.00 35 VAL A O 12
ATOM 21588 N N . ALA A 1 36 ? 7.158 6.647 -0.595 1.00 0.00 36 ALA A N 12
ATOM 21589 C CA . ALA A 1 36 ? 6.505 5.327 -0.759 1.00 0.00 36 ALA A CA 12
ATOM 21590 C C . ALA A 1 36 ? 7.556 4.251 -1.026 1.00 0.00 36 ALA A C 12
ATOM 21591 O O . ALA A 1 36 ? 8.742 4.513 -1.025 1.00 0.00 36 ALA A O 12
ATOM 21598 N N . ALA A 1 37 ? 7.132 3.044 -1.260 1.00 0.00 37 ALA A N 12
ATOM 21599 C CA . ALA A 1 37 ? 8.108 1.952 -1.536 1.00 0.00 37 ALA A CA 12
ATOM 21600 C C . ALA A 1 37 ? 7.755 1.271 -2.860 1.00 0.00 37 ALA A C 12
ATOM 21601 O O . ALA A 1 37 ? 6.602 1.034 -3.150 1.00 0.00 37 ALA A O 12
ATOM 21608 N N . THR A 1 38 ? 8.730 0.968 -3.675 1.00 0.00 38 THR A N 12
ATOM 21609 C CA . THR A 1 38 ? 8.427 0.324 -4.982 1.00 0.00 38 THR A CA 12
ATOM 21610 C C . THR A 1 38 ? 9.000 -1.094 -5.051 1.00 0.00 38 THR A C 12
ATOM 21611 O O . THR A 1 38 ? 9.807 -1.500 -4.237 1.00 0.00 38 THR A O 12
ATOM 21622 N N . ALA A 1 39 ? 8.573 -1.842 -6.027 1.00 0.00 39 ALA A N 12
ATOM 21623 C CA . ALA A 1 39 ? 9.057 -3.244 -6.195 1.00 0.00 39 ALA A CA 12
ATOM 21624 C C . ALA A 1 39 ? 8.841 -4.015 -4.903 1.00 0.00 39 ALA A C 12
ATOM 21625 O O . ALA A 1 39 ? 8.499 -3.442 -3.898 1.00 0.00 39 ALA A O 12
ATOM 21632 N N . SER A 1 40 ? 9.038 -5.304 -4.917 1.00 0.00 40 SER A N 12
ATOM 21633 C CA . SER A 1 40 ? 8.841 -6.090 -3.667 1.00 0.00 40 SER A CA 12
ATOM 21634 C C . SER A 1 40 ? 10.184 -6.349 -2.993 1.00 0.00 40 SER A C 12
ATOM 21635 O O . SER A 1 40 ? 11.053 -7.004 -3.534 1.00 0.00 40 SER A O 12
ATOM 21643 N N . ARG A 1 41 ? 10.360 -5.824 -1.815 1.00 0.00 41 ARG A N 12
ATOM 21644 C CA . ARG A 1 41 ? 11.640 -6.013 -1.098 1.00 0.00 41 ARG A CA 12
ATOM 21645 C C . ARG A 1 41 ? 11.393 -6.599 0.295 1.00 0.00 41 ARG A C 12
ATOM 21646 O O . ARG A 1 41 ? 10.613 -6.080 1.067 1.00 0.00 41 ARG A O 12
ATOM 21667 N N . MET A 1 42 ? 12.055 -7.674 0.624 1.00 0.00 42 MET A N 12
ATOM 21668 C CA . MET A 1 42 ? 11.862 -8.284 1.968 1.00 0.00 42 MET A CA 12
ATOM 21669 C C . MET A 1 42 ? 12.403 -7.344 3.048 1.00 0.00 42 MET A C 12
ATOM 21670 O O . MET A 1 42 ? 11.849 -7.237 4.125 1.00 0.00 42 MET A O 12
ATOM 21684 N N . GLN A 1 43 ? 13.478 -6.656 2.766 1.00 0.00 43 GLN A N 12
ATOM 21685 C CA . GLN A 1 43 ? 14.048 -5.717 3.775 1.00 0.00 43 GLN A CA 12
ATOM 21686 C C . GLN A 1 43 ? 13.039 -4.605 4.075 1.00 0.00 43 GLN A C 12
ATOM 21687 O O . GLN A 1 43 ? 12.623 -4.420 5.201 1.00 0.00 43 GLN A O 12
ATOM 21701 N N . GLU A 1 44 ? 12.634 -3.866 3.075 1.00 0.00 44 GLU A N 12
ATOM 21702 C CA . GLU A 1 44 ? 11.647 -2.776 3.312 1.00 0.00 44 GLU A CA 12
ATOM 21703 C C . GLU A 1 44 ? 10.339 -3.369 3.835 1.00 0.00 44 GLU A C 12
ATOM 21704 O O . GLU A 1 44 ? 9.776 -2.897 4.802 1.00 0.00 44 GLU A O 12
ATOM 21716 N N . ALA A 1 45 ? 9.853 -4.411 3.214 1.00 0.00 45 ALA A N 12
ATOM 21717 C CA . ALA A 1 45 ? 8.590 -5.033 3.699 1.00 0.00 45 ALA A CA 12
ATOM 21718 C C . ALA A 1 45 ? 8.647 -5.142 5.220 1.00 0.00 45 ALA A C 12
ATOM 21719 O O . ALA A 1 45 ? 7.699 -4.839 5.917 1.00 0.00 45 ALA A O 12
ATOM 21726 N N . LEU A 1 46 ? 9.771 -5.555 5.735 1.00 0.00 46 LEU A N 12
ATOM 21727 C CA . LEU A 1 46 ? 9.926 -5.669 7.207 1.00 0.00 46 LEU A CA 12
ATOM 21728 C C . LEU A 1 46 ? 9.788 -4.284 7.838 1.00 0.00 46 LEU A C 12
ATOM 21729 O O . LEU A 1 46 ? 9.190 -4.117 8.883 1.00 0.00 46 LEU A O 12
ATOM 21745 N N . ASP A 1 47 ? 10.340 -3.290 7.200 1.00 0.00 47 ASP A N 12
ATOM 21746 C CA . ASP A 1 47 ? 10.249 -1.906 7.745 1.00 0.00 47 ASP A CA 12
ATOM 21747 C C . ASP A 1 47 ? 8.784 -1.476 7.859 1.00 0.00 47 ASP A C 12
ATOM 21748 O O . ASP A 1 47 ? 8.372 -0.925 8.860 1.00 0.00 47 ASP A O 12
ATOM 21757 N N . ILE A 1 48 ? 7.984 -1.732 6.855 1.00 0.00 48 ILE A N 12
ATOM 21758 C CA . ILE A 1 48 ? 6.548 -1.336 6.951 1.00 0.00 48 ILE A CA 12
ATOM 21759 C C . ILE A 1 48 ? 5.861 -2.238 7.980 1.00 0.00 48 ILE A C 12
ATOM 21760 O O . ILE A 1 48 ? 4.802 -1.932 8.489 1.00 0.00 48 ILE A O 12
ATOM 21776 N N . ALA A 1 49 ? 6.477 -3.346 8.298 1.00 0.00 49 ALA A N 12
ATOM 21777 C CA . ALA A 1 49 ? 5.893 -4.272 9.300 1.00 0.00 49 ALA A CA 12
ATOM 21778 C C . ALA A 1 49 ? 6.368 -3.881 10.700 1.00 0.00 49 ALA A C 12
ATOM 21779 O O . ALA A 1 49 ? 5.634 -3.966 11.664 1.00 0.00 49 ALA A O 12
ATOM 21786 N N . ARG A 1 50 ? 7.594 -3.446 10.813 1.00 0.00 50 ARG A N 12
ATOM 21787 C CA . ARG A 1 50 ? 8.125 -3.040 12.139 1.00 0.00 50 ARG A CA 12
ATOM 21788 C C . ARG A 1 50 ? 7.855 -1.553 12.372 1.00 0.00 50 ARG A C 12
ATOM 21789 O O . ARG A 1 50 ? 7.827 -1.081 13.491 1.00 0.00 50 ARG A O 12
ATOM 21810 N N . LYS A 1 51 ? 7.659 -0.813 11.317 1.00 0.00 51 LYS A N 12
ATOM 21811 C CA . LYS A 1 51 ? 7.393 0.645 11.464 1.00 0.00 51 LYS A CA 12
ATOM 21812 C C . LYS A 1 51 ? 6.163 0.877 12.347 1.00 0.00 51 LYS A C 12
ATOM 21813 O O . LYS A 1 51 ? 6.104 1.827 13.100 1.00 0.00 51 LYS A O 12
ATOM 21832 N N . GLY A 1 52 ? 5.181 0.018 12.259 1.00 0.00 52 GLY A N 12
ATOM 21833 C CA . GLY A 1 52 ? 3.958 0.199 13.095 1.00 0.00 52 GLY A CA 12
ATOM 21834 C C . GLY A 1 52 ? 3.553 1.673 13.076 1.00 0.00 52 GLY A C 12
ATOM 21835 O O . GLY A 1 52 ? 2.967 2.182 14.011 1.00 0.00 52 GLY A O 12
ATOM 21839 N N . GLN A 1 53 ? 3.871 2.364 12.016 1.00 0.00 53 GLN A N 12
ATOM 21840 C CA . GLN A 1 53 ? 3.517 3.810 11.932 1.00 0.00 53 GLN A CA 12
ATOM 21841 C C . GLN A 1 53 ? 3.135 4.193 10.499 1.00 0.00 53 GLN A C 12
ATOM 21842 O O . GLN A 1 53 ? 2.329 5.076 10.284 1.00 0.00 53 GLN A O 12
ATOM 21856 N N . PHE A 1 54 ? 3.705 3.547 9.516 1.00 0.00 54 PHE A N 12
ATOM 21857 C CA . PHE A 1 54 ? 3.361 3.898 8.111 1.00 0.00 54 PHE A CA 12
ATOM 21858 C C . PHE A 1 54 ? 1.843 3.966 7.947 1.00 0.00 54 PHE A C 12
ATOM 21859 O O . PHE A 1 54 ? 1.097 3.711 8.871 1.00 0.00 54 PHE A O 12
ATOM 21876 N N . ASP A 1 55 ? 1.376 4.327 6.788 1.00 0.00 55 ASP A N 12
ATOM 21877 C CA . ASP A 1 55 ? -0.094 4.430 6.590 1.00 0.00 55 ASP A CA 12
ATOM 21878 C C . ASP A 1 55 ? -0.635 3.260 5.766 1.00 0.00 55 ASP A C 12
ATOM 21879 O O . ASP A 1 55 ? -1.745 2.814 5.980 1.00 0.00 55 ASP A O 12
ATOM 21888 N N . ILE A 1 56 ? 0.108 2.770 4.810 1.00 0.00 56 ILE A N 12
ATOM 21889 C CA . ILE A 1 56 ? -0.434 1.651 3.987 1.00 0.00 56 ILE A CA 12
ATOM 21890 C C . ILE A 1 56 ? 0.645 0.629 3.597 1.00 0.00 56 ILE A C 12
ATOM 21891 O O . ILE A 1 56 ? 1.828 0.875 3.732 1.00 0.00 56 ILE A O 12
ATOM 21907 N N . ALA A 1 57 ? 0.231 -0.539 3.144 1.00 0.00 57 ALA A N 12
ATOM 21908 C CA . ALA A 1 57 ? 1.217 -1.604 2.785 1.00 0.00 57 ALA A CA 12
ATOM 21909 C C . ALA A 1 57 ? 0.711 -2.492 1.640 1.00 0.00 57 ALA A C 12
ATOM 21910 O O . ALA A 1 57 ? -0.080 -3.385 1.852 1.00 0.00 57 ALA A O 12
ATOM 21917 N N . ILE A 1 58 ? 1.194 -2.302 0.444 1.00 0.00 58 ILE A N 12
ATOM 21918 C CA . ILE A 1 58 ? 0.749 -3.179 -0.676 1.00 0.00 58 ILE A CA 12
ATOM 21919 C C . ILE A 1 58 ? 1.854 -4.184 -0.992 1.00 0.00 58 ILE A C 12
ATOM 21920 O O . ILE A 1 58 ? 2.976 -3.820 -1.288 1.00 0.00 58 ILE A O 12
ATOM 21936 N N . ILE A 1 59 ? 1.554 -5.445 -0.901 1.00 0.00 59 ILE A N 12
ATOM 21937 C CA . ILE A 1 59 ? 2.593 -6.480 -1.164 1.00 0.00 59 ILE A CA 12
ATOM 21938 C C . ILE A 1 59 ? 1.989 -7.630 -1.969 1.00 0.00 59 ILE A C 12
ATOM 21939 O O . ILE A 1 59 ? 1.592 -8.621 -1.409 1.00 0.00 59 ILE A O 12
ATOM 21955 N N . ASP A 1 60 ? 1.908 -7.514 -3.264 1.00 0.00 60 ASP A N 12
ATOM 21956 C CA . ASP A 1 60 ? 1.296 -8.626 -4.070 1.00 0.00 60 ASP A CA 12
ATOM 21957 C C . ASP A 1 60 ? 1.662 -9.996 -3.475 1.00 0.00 60 ASP A C 12
ATOM 21958 O O . ASP A 1 60 ? 2.817 -10.350 -3.365 1.00 0.00 60 ASP A O 12
ATOM 21967 N N . VAL A 1 61 ? 0.674 -10.749 -3.060 1.00 0.00 61 VAL A N 12
ATOM 21968 C CA . VAL A 1 61 ? 0.950 -12.079 -2.434 1.00 0.00 61 VAL A CA 12
ATOM 21969 C C . VAL A 1 61 ? 0.830 -13.225 -3.447 1.00 0.00 61 VAL A C 12
ATOM 21970 O O . VAL A 1 61 ? 0.815 -14.383 -3.080 1.00 0.00 61 VAL A O 12
ATOM 21983 N N . ASN A 1 62 ? 0.757 -12.925 -4.712 1.00 0.00 62 ASN A N 12
ATOM 21984 C CA . ASN A 1 62 ? 0.653 -14.023 -5.717 1.00 0.00 62 ASN A CA 12
ATOM 21985 C C . ASN A 1 62 ? 1.203 -13.576 -7.070 1.00 0.00 62 ASN A C 12
ATOM 21986 O O . ASN A 1 62 ? 0.979 -14.212 -8.080 1.00 0.00 62 ASN A O 12
ATOM 21997 N N . LEU A 1 63 ? 1.926 -12.494 -7.101 1.00 0.00 63 LEU A N 12
ATOM 21998 C CA . LEU A 1 63 ? 2.490 -12.025 -8.394 1.00 0.00 63 LEU A CA 12
ATOM 21999 C C . LEU A 1 63 ? 3.978 -12.357 -8.461 1.00 0.00 63 LEU A C 12
ATOM 22000 O O . LEU A 1 63 ? 4.738 -12.029 -7.573 1.00 0.00 63 LEU A O 12
ATOM 22016 N N . ASP A 1 64 ? 4.396 -13.015 -9.509 1.00 0.00 64 ASP A N 12
ATOM 22017 C CA . ASP A 1 64 ? 5.836 -13.387 -9.649 1.00 0.00 64 ASP A CA 12
ATOM 22018 C C . ASP A 1 64 ? 6.187 -14.539 -8.699 1.00 0.00 64 ASP A C 12
ATOM 22019 O O . ASP A 1 64 ? 7.297 -15.033 -8.699 1.00 0.00 64 ASP A O 12
ATOM 22028 N N . GLY A 1 65 ? 5.254 -14.982 -7.895 1.00 0.00 65 GLY A N 12
ATOM 22029 C CA . GLY A 1 65 ? 5.557 -16.109 -6.966 1.00 0.00 65 GLY A CA 12
ATOM 22030 C C . GLY A 1 65 ? 5.375 -15.665 -5.514 1.00 0.00 65 GLY A C 12
ATOM 22031 O O . GLY A 1 65 ? 6.295 -15.733 -4.723 1.00 0.00 65 GLY A O 12
ATOM 22035 N N . GLU A 1 66 ? 4.192 -15.227 -5.161 1.00 0.00 66 GLU A N 12
ATOM 22036 C CA . GLU A 1 66 ? 3.926 -14.786 -3.755 1.00 0.00 66 GLU A CA 12
ATOM 22037 C C . GLU A 1 66 ? 5.174 -14.147 -3.142 1.00 0.00 66 GLU A C 12
ATOM 22038 O O . GLU A 1 66 ? 5.714 -14.644 -2.173 1.00 0.00 66 GLU A O 12
ATOM 22050 N N . PRO A 1 67 ? 5.588 -13.061 -3.735 1.00 0.00 67 PRO A N 12
ATOM 22051 C CA . PRO A 1 67 ? 6.786 -12.337 -3.249 1.00 0.00 67 PRO A CA 12
ATOM 22052 C C . PRO A 1 67 ? 6.446 -11.507 -2.009 1.00 0.00 67 PRO A C 12
ATOM 22053 O O . PRO A 1 67 ? 7.254 -10.739 -1.531 1.00 0.00 67 PRO A O 12
ATOM 22064 N N . SER A 1 68 ? 5.259 -11.648 -1.489 1.00 0.00 68 SER A N 12
ATOM 22065 C CA . SER A 1 68 ? 4.881 -10.853 -0.285 1.00 0.00 68 SER A CA 12
ATOM 22066 C C . SER A 1 68 ? 5.381 -11.539 0.992 1.00 0.00 68 SER A C 12
ATOM 22067 O O . SER A 1 68 ? 4.982 -11.203 2.088 1.00 0.00 68 SER A O 12
ATOM 22075 N N . TYR A 1 69 ? 6.278 -12.479 0.856 1.00 0.00 69 TYR A N 12
ATOM 22076 C CA . TYR A 1 69 ? 6.843 -13.183 2.051 1.00 0.00 69 TYR A CA 12
ATOM 22077 C C . TYR A 1 69 ? 5.728 -13.599 3.022 1.00 0.00 69 TYR A C 12
ATOM 22078 O O . TYR A 1 69 ? 4.555 -13.339 2.796 1.00 0.00 69 TYR A O 12
ATOM 22096 N N . PRO A 1 70 ? 6.138 -14.258 4.071 1.00 0.00 70 PRO A N 12
ATOM 22097 C CA . PRO A 1 70 ? 5.177 -14.749 5.082 1.00 0.00 70 PRO A CA 12
ATOM 22098 C C . PRO A 1 70 ? 4.597 -13.598 5.907 1.00 0.00 70 PRO A C 12
ATOM 22099 O O . PRO A 1 70 ? 3.811 -13.817 6.805 1.00 0.00 70 PRO A O 12
ATOM 22110 N N . VAL A 1 71 ? 4.952 -12.372 5.622 1.00 0.00 71 VAL A N 12
ATOM 22111 C CA . VAL A 1 71 ? 4.364 -11.269 6.426 1.00 0.00 71 VAL A CA 12
ATOM 22112 C C . VAL A 1 71 ? 3.123 -10.729 5.713 1.00 0.00 71 VAL A C 12
ATOM 22113 O O . VAL A 1 71 ? 2.036 -10.783 6.251 1.00 0.00 71 VAL A O 12
ATOM 22126 N N . ALA A 1 72 ? 3.247 -10.261 4.494 1.00 0.00 72 ALA A N 12
ATOM 22127 C CA . ALA A 1 72 ? 2.026 -9.800 3.769 1.00 0.00 72 ALA A CA 12
ATOM 22128 C C . ALA A 1 72 ? 0.968 -10.871 3.958 1.00 0.00 72 ALA A C 12
ATOM 22129 O O . ALA A 1 72 ? -0.194 -10.606 4.191 1.00 0.00 72 ALA A O 12
ATOM 22136 N N . ASP A 1 73 ? 1.405 -12.095 3.890 1.00 0.00 73 ASP A N 12
ATOM 22137 C CA . ASP A 1 73 ? 0.489 -13.238 4.097 1.00 0.00 73 ASP A CA 12
ATOM 22138 C C . ASP A 1 73 ? -0.212 -13.089 5.440 1.00 0.00 73 ASP A C 12
ATOM 22139 O O . ASP A 1 73 ? -1.421 -13.143 5.545 1.00 0.00 73 ASP A O 12
ATOM 22148 N N . ILE A 1 74 ? 0.567 -12.909 6.467 1.00 0.00 74 ILE A N 12
ATOM 22149 C CA . ILE A 1 74 ? 0.000 -12.760 7.832 1.00 0.00 74 ILE A CA 12
ATOM 22150 C C . ILE A 1 74 ? -0.705 -11.413 7.958 1.00 0.00 74 ILE A C 12
ATOM 22151 O O . ILE A 1 74 ? -1.772 -11.309 8.531 1.00 0.00 74 ILE A O 12
ATOM 22167 N N . LEU A 1 75 ? -0.123 -10.381 7.418 1.00 0.00 75 LEU A N 12
ATOM 22168 C CA . LEU A 1 75 ? -0.771 -9.048 7.500 1.00 0.00 75 LEU A CA 12
ATOM 22169 C C . LEU A 1 75 ? -2.199 -9.154 6.968 1.00 0.00 75 LEU A C 12
ATOM 22170 O O . LEU A 1 75 ? -3.052 -8.343 7.266 1.00 0.00 75 LEU A O 12
ATOM 22186 N N . ALA A 1 76 ? -2.458 -10.161 6.180 1.00 0.00 76 ALA A N 12
ATOM 22187 C CA . ALA A 1 76 ? -3.816 -10.348 5.617 1.00 0.00 76 ALA A CA 12
ATOM 22188 C C . ALA A 1 76 ? -4.643 -11.258 6.530 1.00 0.00 76 ALA A C 12
ATOM 22189 O O . ALA A 1 76 ? -5.854 -11.177 6.571 1.00 0.00 76 ALA A O 12
ATOM 22196 N N . GLU A 1 77 ? -3.996 -12.126 7.260 1.00 0.00 77 GLU A N 12
ATOM 22197 C CA . GLU A 1 77 ? -4.743 -13.042 8.167 1.00 0.00 77 GLU A CA 12
ATOM 22198 C C . GLU A 1 77 ? -5.540 -12.234 9.201 1.00 0.00 77 GLU A C 12
ATOM 22199 O O . GLU A 1 77 ? -6.654 -12.577 9.545 1.00 0.00 77 GLU A O 12
ATOM 22211 N N . ARG A 1 78 ? -4.979 -11.164 9.698 1.00 0.00 78 ARG A N 12
ATOM 22212 C CA . ARG A 1 78 ? -5.705 -10.343 10.702 1.00 0.00 78 ARG A CA 12
ATOM 22213 C C . ARG A 1 78 ? -6.068 -8.976 10.111 1.00 0.00 78 ARG A C 12
ATOM 22214 O O . ARG A 1 78 ? -7.044 -8.365 10.494 1.00 0.00 78 ARG A O 12
ATOM 22235 N N . ASN A 1 79 ? -5.295 -8.501 9.172 1.00 0.00 79 ASN A N 12
ATOM 22236 C CA . ASN A 1 79 ? -5.590 -7.184 8.546 1.00 0.00 79 ASN A CA 12
ATOM 22237 C C . ASN A 1 79 ? -5.643 -6.073 9.604 1.00 0.00 79 ASN A C 12
ATOM 22238 O O . ASN A 1 79 ? -6.301 -6.185 10.619 1.00 0.00 79 ASN A O 12
ATOM 22249 N N . VAL A 1 80 ? -4.947 -5.000 9.360 1.00 0.00 80 VAL A N 12
ATOM 22250 C CA . VAL A 1 80 ? -4.927 -3.855 10.325 1.00 0.00 80 VAL A CA 12
ATOM 22251 C C . VAL A 1 80 ? -5.084 -2.559 9.518 1.00 0.00 80 VAL A C 12
ATOM 22252 O O . VAL A 1 80 ? -5.388 -2.628 8.345 1.00 0.00 80 VAL A O 12
ATOM 22265 N N . PRO A 1 81 ? -4.862 -1.408 10.118 1.00 0.00 81 PRO A N 12
ATOM 22266 C CA . PRO A 1 81 ? -4.985 -0.154 9.333 1.00 0.00 81 PRO A CA 12
ATOM 22267 C C . PRO A 1 81 ? -3.940 -0.177 8.226 1.00 0.00 81 PRO A C 12
ATOM 22268 O O . PRO A 1 81 ? -2.752 -0.187 8.481 1.00 0.00 81 PRO A O 12
ATOM 22279 N N . PHE A 1 82 ? -4.384 -0.227 7.001 1.00 0.00 82 PHE A N 12
ATOM 22280 C CA . PHE A 1 82 ? -3.437 -0.313 5.858 1.00 0.00 82 PHE A CA 12
ATOM 22281 C C . PHE A 1 82 ? -4.188 -0.495 4.540 1.00 0.00 82 PHE A C 12
ATOM 22282 O O . PHE A 1 82 ? -5.303 -0.048 4.360 1.00 0.00 82 PHE A O 12
ATOM 22299 N N . ILE A 1 83 ? -3.564 -1.201 3.641 1.00 0.00 83 ILE A N 12
ATOM 22300 C CA . ILE A 1 83 ? -4.175 -1.507 2.331 1.00 0.00 83 ILE A CA 12
ATOM 22301 C C . ILE A 1 83 ? -3.291 -2.535 1.646 1.00 0.00 83 ILE A C 12
ATOM 22302 O O . ILE A 1 83 ? -2.088 -2.476 1.752 1.00 0.00 83 ILE A O 12
ATOM 22318 N N . PHE A 1 84 ? -3.862 -3.482 0.972 1.00 0.00 84 PHE A N 12
ATOM 22319 C CA . PHE A 1 84 ? -3.020 -4.519 0.325 1.00 0.00 84 PHE A CA 12
ATOM 22320 C C . PHE A 1 84 ? -3.720 -5.109 -0.882 1.00 0.00 84 PHE A C 12
ATOM 22321 O O . PHE A 1 84 ? -4.931 -5.182 -0.948 1.00 0.00 84 PHE A O 12
ATOM 22338 N N . ALA A 1 85 ? -2.971 -5.555 -1.827 1.00 0.00 85 ALA A N 12
ATOM 22339 C CA . ALA A 1 85 ? -3.604 -6.160 -3.012 1.00 0.00 85 ALA A CA 12
ATOM 22340 C C . ALA A 1 85 ? -2.864 -7.441 -3.393 1.00 0.00 85 ALA A C 12
ATOM 22341 O O . ALA A 1 85 ? -1.731 -7.650 -3.004 1.00 0.00 85 ALA A O 12
ATOM 22348 N N . THR A 1 86 ? -3.487 -8.302 -4.146 1.00 0.00 86 THR A N 12
ATOM 22349 C CA . THR A 1 86 ? -2.803 -9.567 -4.539 1.00 0.00 86 THR A CA 12
ATOM 22350 C C . THR A 1 86 ? -3.397 -10.116 -5.837 1.00 0.00 86 THR A C 12
ATOM 22351 O O . THR A 1 86 ? -4.424 -9.663 -6.302 1.00 0.00 86 THR A O 12
ATOM 22362 N N . GLY A 1 87 ? -2.769 -11.104 -6.417 1.00 0.00 87 GLY A N 12
ATOM 22363 C CA . GLY A 1 87 ? -3.310 -11.694 -7.673 1.00 0.00 87 GLY A CA 12
ATOM 22364 C C . GLY A 1 87 ? -4.555 -12.511 -7.330 1.00 0.00 87 GLY A C 12
ATOM 22365 O O . GLY A 1 87 ? -4.618 -13.703 -7.563 1.00 0.00 87 GLY A O 12
ATOM 22369 N N . TYR A 1 88 ? -5.543 -11.876 -6.763 1.00 0.00 88 TYR A N 12
ATOM 22370 C CA . TYR A 1 88 ? -6.787 -12.601 -6.384 1.00 0.00 88 TYR A CA 12
ATOM 22371 C C . TYR A 1 88 ? -7.917 -11.593 -6.139 1.00 0.00 88 TYR A C 12
ATOM 22372 O O . TYR A 1 88 ? -9.009 -11.734 -6.656 1.00 0.00 88 TYR A O 12
ATOM 22390 N N . GLY A 1 89 ? -7.663 -10.571 -5.365 1.00 0.00 89 GLY A N 12
ATOM 22391 C CA . GLY A 1 89 ? -8.726 -9.557 -5.110 1.00 0.00 89 GLY A CA 12
ATOM 22392 C C . GLY A 1 89 ? -9.026 -9.458 -3.613 1.00 0.00 89 GLY A C 12
ATOM 22393 O O . GLY A 1 89 ? -10.133 -9.150 -3.220 1.00 0.00 89 GLY A O 12
ATOM 22397 N N . SER A 1 90 ? -8.050 -9.700 -2.779 1.00 0.00 90 SER A N 12
ATOM 22398 C CA . SER A 1 90 ? -8.276 -9.606 -1.304 1.00 0.00 90 SER A CA 12
ATOM 22399 C C . SER A 1 90 ? -9.425 -10.522 -0.864 1.00 0.00 90 SER A C 12
ATOM 22400 O O . SER A 1 90 ? -10.490 -10.528 -1.446 1.00 0.00 90 SER A O 12
ATOM 22408 N N . LYS A 1 91 ? -9.220 -11.295 0.167 1.00 0.00 91 LYS A N 12
ATOM 22409 C CA . LYS A 1 91 ? -10.300 -12.202 0.643 1.00 0.00 91 LYS A CA 12
ATOM 22410 C C . LYS A 1 91 ? -11.255 -11.452 1.582 1.00 0.00 91 LYS A C 12
ATOM 22411 O O . LYS A 1 91 ? -11.794 -12.019 2.511 1.00 0.00 91 LYS A O 12
ATOM 22430 N N . GLY A 1 92 ? -11.453 -10.182 1.363 1.00 0.00 92 GLY A N 12
ATOM 22431 C CA . GLY A 1 92 ? -12.352 -9.407 2.260 1.00 0.00 92 GLY A CA 12
ATOM 22432 C C . GLY A 1 92 ? -11.491 -8.666 3.283 1.00 0.00 92 GLY A C 12
ATOM 22433 O O . GLY A 1 92 ? -11.967 -8.233 4.313 1.00 0.00 92 GLY A O 12
ATOM 22437 N N . LEU A 1 93 ? -10.220 -8.530 2.994 1.00 0.00 93 LEU A N 12
ATOM 22438 C CA . LEU A 1 93 ? -9.286 -7.827 3.924 1.00 0.00 93 LEU A CA 12
ATOM 22439 C C . LEU A 1 93 ? -9.995 -6.689 4.678 1.00 0.00 93 LEU A C 12
ATOM 22440 O O . LEU A 1 93 ? -10.649 -5.843 4.103 1.00 0.00 93 LEU A O 12
ATOM 22456 N N . ASP A 1 94 ? -9.884 -6.691 5.980 1.00 0.00 94 ASP A N 12
ATOM 22457 C CA . ASP A 1 94 ? -10.562 -5.646 6.808 1.00 0.00 94 ASP A CA 12
ATOM 22458 C C . ASP A 1 94 ? -9.545 -4.680 7.416 1.00 0.00 94 ASP A C 12
ATOM 22459 O O . ASP A 1 94 ? -8.402 -5.021 7.636 1.00 0.00 94 ASP A O 12
ATOM 22468 N N . THR A 1 95 ? -9.959 -3.477 7.700 1.00 0.00 95 THR A N 12
ATOM 22469 C CA . THR A 1 95 ? -9.021 -2.492 8.303 1.00 0.00 95 THR A CA 12
ATOM 22470 C C . THR A 1 95 ? -9.751 -1.184 8.599 1.00 0.00 95 THR A C 12
ATOM 22471 O O . THR A 1 95 ? -10.928 -1.043 8.332 1.00 0.00 95 THR A O 12
ATOM 22482 N N . ARG A 1 96 ? -9.053 -0.215 9.120 1.00 0.00 96 ARG A N 12
ATOM 22483 C CA . ARG A 1 96 ? -9.698 1.095 9.399 1.00 0.00 96 ARG A CA 12
ATOM 22484 C C . ARG A 1 96 ? -9.909 1.838 8.079 1.00 0.00 96 ARG A C 12
ATOM 22485 O O . ARG A 1 96 ? -10.348 2.971 8.053 1.00 0.00 96 ARG A O 12
ATOM 22506 N N . TYR A 1 97 ? -9.568 1.213 6.980 1.00 0.00 97 TYR A N 12
ATOM 22507 C CA . TYR A 1 97 ? -9.710 1.882 5.661 1.00 0.00 97 TYR A CA 12
ATOM 22508 C C . TYR A 1 97 ? -11.057 1.556 4.995 1.00 0.00 97 TYR A C 12
ATOM 22509 O O . TYR A 1 97 ? -11.649 2.406 4.366 1.00 0.00 97 TYR A O 12
ATOM 22527 N N . SER A 1 98 ? -11.540 0.342 5.127 1.00 0.00 98 SER A N 12
ATOM 22528 C CA . SER A 1 98 ? -12.852 -0.043 4.515 1.00 0.00 98 SER A CA 12
ATOM 22529 C C . SER A 1 98 ? -12.728 -0.262 3.008 1.00 0.00 98 SER A C 12
ATOM 22530 O O . SER A 1 98 ? -13.409 0.375 2.231 1.00 0.00 98 SER A O 12
ATOM 22538 N N . ASN A 1 99 ? -11.895 -1.176 2.583 1.00 0.00 99 ASN A N 12
ATOM 22539 C CA . ASN A 1 99 ? -11.780 -1.438 1.121 1.00 0.00 99 ASN A CA 12
ATOM 22540 C C . ASN A 1 99 ? -11.414 -0.151 0.375 1.00 0.00 99 ASN A C 12
ATOM 22541 O O . ASN A 1 99 ? -12.169 0.797 0.344 1.00 0.00 99 ASN A O 12
ATOM 22552 N N . ILE A 1 100 ? -10.240 -0.099 -0.189 1.00 0.00 100 ILE A N 12
ATOM 22553 C CA . ILE A 1 100 ? -9.791 1.147 -0.891 1.00 0.00 100 ILE A CA 12
ATOM 22554 C C . ILE A 1 100 ? -9.174 0.785 -2.283 1.00 0.00 100 ILE A C 12
ATOM 22555 O O . ILE A 1 100 ? -9.781 0.005 -2.989 1.00 0.00 100 ILE A O 12
ATOM 22571 N N . PRO A 1 101 ? -8.013 1.328 -2.689 1.00 0.00 101 PRO A N 12
ATOM 22572 C CA . PRO A 1 101 ? -7.461 0.946 -4.029 1.00 0.00 101 PRO A CA 12
ATOM 22573 C C . PRO A 1 101 ? -6.859 -0.465 -3.992 1.00 0.00 101 PRO A C 12
ATOM 22574 O O . PRO A 1 101 ? -6.111 -0.853 -4.867 1.00 0.00 101 PRO A O 12
ATOM 22585 N N . LEU A 1 102 ? -7.142 -1.211 -2.965 1.00 0.00 102 LEU A N 12
ATOM 22586 C CA . LEU A 1 102 ? -6.559 -2.573 -2.823 1.00 0.00 102 LEU A CA 12
ATOM 22587 C C . LEU A 1 102 ? -7.096 -3.560 -3.872 1.00 0.00 102 LEU A C 12
ATOM 22588 O O . LEU A 1 102 ? -7.372 -3.199 -4.999 1.00 0.00 102 LEU A O 12
ATOM 22604 N N . LEU A 1 103 ? -7.232 -4.810 -3.489 1.00 0.00 103 LEU A N 12
ATOM 22605 C CA . LEU A 1 103 ? -7.748 -5.867 -4.418 1.00 0.00 103 LEU A CA 12
ATOM 22606 C C . LEU A 1 103 ? -6.683 -6.282 -5.442 1.00 0.00 103 LEU A C 12
ATOM 22607 O O . LEU A 1 103 ? -5.961 -7.235 -5.233 1.00 0.00 103 LEU A O 12
ATOM 22623 N N . THR A 1 104 ? -6.579 -5.591 -6.543 1.00 0.00 104 THR A N 12
ATOM 22624 C CA . THR A 1 104 ? -5.561 -5.977 -7.565 1.00 0.00 104 THR A CA 12
ATOM 22625 C C . THR A 1 104 ? -5.602 -5.039 -8.779 1.00 0.00 104 THR A C 12
ATOM 22626 O O . THR A 1 104 ? -4.635 -4.927 -9.504 1.00 0.00 104 THR A O 12
ATOM 22637 N N . LYS A 1 105 ? -6.716 -4.384 -9.013 1.00 0.00 105 LYS A N 12
ATOM 22638 C CA . LYS A 1 105 ? -6.829 -3.464 -10.188 1.00 0.00 105 LYS A CA 12
ATOM 22639 C C . LYS A 1 105 ? -5.483 -2.803 -10.504 1.00 0.00 105 LYS A C 12
ATOM 22640 O O . LYS A 1 105 ? -4.700 -2.528 -9.616 1.00 0.00 105 LYS A O 12
ATOM 22659 N N . PRO A 1 106 ? -5.255 -2.591 -11.773 1.00 0.00 106 PRO A N 12
ATOM 22660 C CA . PRO A 1 106 ? -3.984 -1.979 -12.230 1.00 0.00 106 PRO A CA 12
ATOM 22661 C C . PRO A 1 106 ? -3.934 -0.477 -11.908 1.00 0.00 106 PRO A C 12
ATOM 22662 O O . PRO A 1 106 ? -3.580 -0.087 -10.813 1.00 0.00 106 PRO A O 12
ATOM 22673 N N . PHE A 1 107 ? -4.262 0.373 -12.850 1.00 0.00 107 PHE A N 12
ATOM 22674 C CA . PHE A 1 107 ? -4.200 1.842 -12.578 1.00 0.00 107 PHE A CA 12
ATOM 22675 C C . PHE A 1 107 ? -5.596 2.470 -12.569 1.00 0.00 107 PHE A C 12
ATOM 22676 O O . PHE A 1 107 ? -6.082 2.874 -11.534 1.00 0.00 107 PHE A O 12
ATOM 22693 N N . LEU A 1 108 ? -6.214 2.567 -13.725 1.00 0.00 108 LEU A N 12
ATOM 22694 C CA . LEU A 1 108 ? -7.582 3.184 -13.852 1.00 0.00 108 LEU A CA 12
ATOM 22695 C C . LEU A 1 108 ? -8.289 3.321 -12.493 1.00 0.00 108 LEU A C 12
ATOM 22696 O O . LEU A 1 108 ? -7.966 4.192 -11.706 1.00 0.00 108 LEU A O 12
ATOM 22712 N N . ASP A 1 109 ? -9.251 2.482 -12.208 1.00 0.00 109 ASP A N 12
ATOM 22713 C CA . ASP A 1 109 ? -9.964 2.588 -10.902 1.00 0.00 109 ASP A CA 12
ATOM 22714 C C . ASP A 1 109 ? -8.960 2.607 -9.749 1.00 0.00 109 ASP A C 12
ATOM 22715 O O . ASP A 1 109 ? -9.193 3.213 -8.722 1.00 0.00 109 ASP A O 12
ATOM 22724 N N . SER A 1 110 ? -7.847 1.947 -9.908 1.00 0.00 110 SER A N 12
ATOM 22725 C CA . SER A 1 110 ? -6.834 1.930 -8.815 1.00 0.00 110 SER A CA 12
ATOM 22726 C C . SER A 1 110 ? -6.613 3.349 -8.283 1.00 0.00 110 SER A C 12
ATOM 22727 O O . SER A 1 110 ? -6.984 3.667 -7.171 1.00 0.00 110 SER A O 12
ATOM 22735 N N . GLU A 1 111 ? -6.019 4.204 -9.071 1.00 0.00 111 GLU A N 12
ATOM 22736 C CA . GLU A 1 111 ? -5.776 5.605 -8.612 1.00 0.00 111 GLU A CA 12
ATOM 22737 C C . GLU A 1 111 ? -7.055 6.207 -8.032 1.00 0.00 111 GLU A C 12
ATOM 22738 O O . GLU A 1 111 ? -7.034 6.892 -7.028 1.00 0.00 111 GLU A O 12
ATOM 22750 N N . LEU A 1 112 ? -8.168 5.956 -8.659 1.00 0.00 112 LEU A N 12
ATOM 22751 C CA . LEU A 1 112 ? -9.455 6.519 -8.133 1.00 0.00 112 LEU A CA 12
ATOM 22752 C C . LEU A 1 112 ? -9.752 5.901 -6.772 1.00 0.00 112 LEU A C 12
ATOM 22753 O O . LEU A 1 112 ? -9.756 6.570 -5.759 1.00 0.00 112 LEU A O 12
ATOM 22769 N N . GLU A 1 113 ? -9.986 4.620 -6.742 1.00 0.00 113 GLU A N 12
ATOM 22770 C CA . GLU A 1 113 ? -10.267 3.951 -5.444 1.00 0.00 113 GLU A CA 12
ATOM 22771 C C . GLU A 1 113 ? -9.215 4.376 -4.435 1.00 0.00 113 GLU A C 12
ATOM 22772 O O . GLU A 1 113 ? -9.462 4.461 -3.245 1.00 0.00 113 GLU A O 12
ATOM 22784 N N . ALA A 1 114 ? -8.028 4.626 -4.908 1.00 0.00 114 ALA A N 12
ATOM 22785 C CA . ALA A 1 114 ? -6.936 5.011 -3.982 1.00 0.00 114 ALA A CA 12
ATOM 22786 C C . ALA A 1 114 ? -7.087 6.433 -3.456 1.00 0.00 114 ALA A C 12
ATOM 22787 O O . ALA A 1 114 ? -6.545 6.765 -2.422 1.00 0.00 114 ALA A O 12
ATOM 22794 N N . VAL A 1 115 ? -7.781 7.293 -4.137 1.00 0.00 115 VAL A N 12
ATOM 22795 C CA . VAL A 1 115 ? -7.878 8.677 -3.601 1.00 0.00 115 VAL A CA 12
ATOM 22796 C C . VAL A 1 115 ? -9.306 9.058 -3.196 1.00 0.00 115 VAL A C 12
ATOM 22797 O O . VAL A 1 115 ? -9.503 9.918 -2.361 1.00 0.00 115 VAL A O 12
ATOM 22810 N N . LEU A 1 116 ? -10.303 8.456 -3.777 1.00 0.00 116 LEU A N 12
ATOM 22811 C CA . LEU A 1 116 ? -11.699 8.836 -3.405 1.00 0.00 116 LEU A CA 12
ATOM 22812 C C . LEU A 1 116 ? -12.192 8.004 -2.212 1.00 0.00 116 LEU A C 12
ATOM 22813 O O . LEU A 1 116 ? -13.146 8.367 -1.553 1.00 0.00 116 LEU A O 12
ATOM 22829 N N . VAL A 1 117 ? -11.559 6.900 -1.914 1.00 0.00 117 VAL A N 12
ATOM 22830 C CA . VAL A 1 117 ? -12.035 6.090 -0.756 1.00 0.00 117 VAL A CA 12
ATOM 22831 C C . VAL A 1 117 ? -11.536 6.690 0.559 1.00 0.00 117 VAL A C 12
ATOM 22832 O O . VAL A 1 117 ? -12.164 6.553 1.589 1.00 0.00 117 VAL A O 12
ATOM 22845 N N . GLN A 1 118 ? -10.420 7.368 0.538 1.00 0.00 118 GLN A N 12
ATOM 22846 C CA . GLN A 1 118 ? -9.911 7.983 1.788 1.00 0.00 118 GLN A CA 12
ATOM 22847 C C . GLN A 1 118 ? -10.790 9.168 2.140 1.00 0.00 118 GLN A C 12
ATOM 22848 O O . GLN A 1 118 ? -11.711 9.054 2.923 1.00 0.00 118 GLN A O 12
ATOM 22862 N N . ILE A 1 119 ? -10.532 10.295 1.535 1.00 0.00 119 ILE A N 12
ATOM 22863 C CA . ILE A 1 119 ? -11.364 11.491 1.794 1.00 0.00 119 ILE A CA 12
ATOM 22864 C C . ILE A 1 119 ? -11.772 11.542 3.272 1.00 0.00 119 ILE A C 12
ATOM 22865 O O . ILE A 1 119 ? -12.812 12.048 3.629 1.00 0.00 119 ILE A O 12
ATOM 22881 N N . SER A 1 120 ? -10.945 11.006 4.130 1.00 0.00 120 SER A N 12
ATOM 22882 C CA . SER A 1 120 ? -11.263 11.001 5.590 1.00 0.00 120 SER A CA 12
ATOM 22883 C C . SER A 1 120 ? -12.480 10.098 5.856 1.00 0.00 120 SER A C 12
ATOM 22884 O O . SER A 1 120 ? -12.370 8.889 5.802 1.00 0.00 120 SER A O 12
ATOM 22892 N N . LYS A 1 121 ? -13.635 10.663 6.140 1.00 0.00 121 LYS A N 12
ATOM 22893 C CA . LYS A 1 121 ? -14.852 9.824 6.400 1.00 0.00 121 LYS A CA 12
ATOM 22894 C C . LYS A 1 121 ? -14.796 9.224 7.808 1.00 0.00 121 LYS A C 12
ATOM 22895 O O . LYS A 1 121 ? -15.244 8.121 8.048 1.00 0.00 121 LYS A O 12
ATOM 22914 N N . GLU A 1 122 ? -14.255 9.959 8.736 1.00 0.00 122 GLU A N 12
ATOM 22915 C CA . GLU A 1 122 ? -14.166 9.471 10.142 1.00 0.00 122 GLU A CA 12
ATOM 22916 C C . GLU A 1 122 ? -13.934 10.667 11.061 1.00 0.00 122 GLU A C 12
ATOM 22917 O O . GLU A 1 122 ? -13.370 10.546 12.131 1.00 0.00 122 GLU A O 12
ATOM 22929 N N . VAL A 1 123 ? -14.371 11.820 10.626 1.00 0.00 123 VAL A N 12
ATOM 22930 C CA . VAL A 1 123 ? -14.202 13.070 11.422 1.00 0.00 123 VAL A CA 12
ATOM 22931 C C . VAL A 1 123 ? -12.933 13.012 12.279 1.00 0.00 123 VAL A C 12
ATOM 22932 O O . VAL A 1 123 ? -11.924 12.547 11.776 1.00 0.00 123 VAL A O 12
ATOM 22945 N N . GLY A 1 1 ? 15.551 13.168 2.300 1.00 0.00 1 GLY A N 13
ATOM 22946 C CA . GLY A 1 1 ? 14.721 12.569 1.217 1.00 0.00 1 GLY A CA 13
ATOM 22947 C C . GLY A 1 1 ? 15.052 11.082 1.082 1.00 0.00 1 GLY A C 13
ATOM 22948 O O . GLY A 1 1 ? 15.588 10.644 0.083 1.00 0.00 1 GLY A O 13
ATOM 22954 N N . SER A 1 2 ? 14.736 10.301 2.077 1.00 0.00 2 SER A N 13
ATOM 22955 C CA . SER A 1 2 ? 15.033 8.841 2.001 1.00 0.00 2 SER A CA 13
ATOM 22956 C C . SER A 1 2 ? 14.378 8.109 3.176 1.00 0.00 2 SER A C 13
ATOM 22957 O O . SER A 1 2 ? 13.831 7.035 3.022 1.00 0.00 2 SER A O 13
ATOM 22965 N N . HIS A 1 3 ? 14.429 8.681 4.348 1.00 0.00 3 HIS A N 13
ATOM 22966 C CA . HIS A 1 3 ? 13.808 8.012 5.529 1.00 0.00 3 HIS A CA 13
ATOM 22967 C C . HIS A 1 3 ? 13.375 9.050 6.573 1.00 0.00 3 HIS A C 13
ATOM 22968 O O . HIS A 1 3 ? 13.078 8.717 7.703 1.00 0.00 3 HIS A O 13
ATOM 22982 N N . MET A 1 4 ? 13.328 10.303 6.204 1.00 0.00 4 MET A N 13
ATOM 22983 C CA . MET A 1 4 ? 12.905 11.351 7.178 1.00 0.00 4 MET A CA 13
ATOM 22984 C C . MET A 1 4 ? 11.399 11.599 7.051 1.00 0.00 4 MET A C 13
ATOM 22985 O O . MET A 1 4 ? 10.745 11.049 6.188 1.00 0.00 4 MET A O 13
ATOM 22999 N N . THR A 1 5 ? 10.840 12.422 7.897 1.00 0.00 5 THR A N 13
ATOM 23000 C CA . THR A 1 5 ? 9.380 12.695 7.808 1.00 0.00 5 THR A CA 13
ATOM 23001 C C . THR A 1 5 ? 9.128 14.199 7.804 1.00 0.00 5 THR A C 13
ATOM 23002 O O . THR A 1 5 ? 9.938 14.979 8.264 1.00 0.00 5 THR A O 13
ATOM 23013 N N . GLU A 1 6 ? 8.003 14.607 7.301 1.00 0.00 6 GLU A N 13
ATOM 23014 C CA . GLU A 1 6 ? 7.679 16.056 7.276 1.00 0.00 6 GLU A CA 13
ATOM 23015 C C . GLU A 1 6 ? 6.257 16.245 6.746 1.00 0.00 6 GLU A C 13
ATOM 23016 O O . GLU A 1 6 ? 6.051 16.732 5.652 1.00 0.00 6 GLU A O 13
ATOM 23028 N N . ARG A 1 7 ? 5.278 15.845 7.513 1.00 0.00 7 ARG A N 13
ATOM 23029 C CA . ARG A 1 7 ? 3.860 15.977 7.062 1.00 0.00 7 ARG A CA 13
ATOM 23030 C C . ARG A 1 7 ? 3.603 15.041 5.885 1.00 0.00 7 ARG A C 13
ATOM 23031 O O . ARG A 1 7 ? 2.565 15.086 5.256 1.00 0.00 7 ARG A O 13
ATOM 23052 N N . ARG A 1 8 ? 4.542 14.192 5.581 1.00 0.00 8 ARG A N 13
ATOM 23053 C CA . ARG A 1 8 ? 4.351 13.256 4.445 1.00 0.00 8 ARG A CA 13
ATOM 23054 C C . ARG A 1 8 ? 3.963 11.882 4.978 1.00 0.00 8 ARG A C 13
ATOM 23055 O O . ARG A 1 8 ? 4.712 11.243 5.689 1.00 0.00 8 ARG A O 13
ATOM 23076 N N . LEU A 1 9 ? 2.796 11.425 4.638 1.00 0.00 9 LEU A N 13
ATOM 23077 C CA . LEU A 1 9 ? 2.354 10.101 5.118 1.00 0.00 9 LEU A CA 13
ATOM 23078 C C . LEU A 1 9 ? 3.213 9.036 4.467 1.00 0.00 9 LEU A C 13
ATOM 23079 O O . LEU A 1 9 ? 3.978 9.316 3.566 1.00 0.00 9 LEU A O 13
ATOM 23095 N N . ARG A 1 10 ? 3.117 7.823 4.904 1.00 0.00 10 ARG A N 13
ATOM 23096 C CA . ARG A 1 10 ? 3.961 6.787 4.277 1.00 0.00 10 ARG A CA 13
ATOM 23097 C C . ARG A 1 10 ? 3.096 5.650 3.733 1.00 0.00 10 ARG A C 13
ATOM 23098 O O . ARG A 1 10 ? 2.452 4.935 4.474 1.00 0.00 10 ARG A O 13
ATOM 23119 N N . VAL A 1 11 ? 3.077 5.479 2.442 1.00 0.00 11 VAL A N 13
ATOM 23120 C CA . VAL A 1 11 ? 2.256 4.388 1.848 1.00 0.00 11 VAL A CA 13
ATOM 23121 C C . VAL A 1 11 ? 3.163 3.247 1.378 1.00 0.00 11 VAL A C 13
ATOM 23122 O O . VAL A 1 11 ? 3.728 3.292 0.304 1.00 0.00 11 VAL A O 13
ATOM 23135 N N . LEU A 1 12 ? 3.302 2.221 2.175 1.00 0.00 12 LEU A N 13
ATOM 23136 C CA . LEU A 1 12 ? 4.169 1.073 1.773 1.00 0.00 12 LEU A CA 13
ATOM 23137 C C . LEU A 1 12 ? 3.486 0.282 0.660 1.00 0.00 12 LEU A C 13
ATOM 23138 O O . LEU A 1 12 ? 2.744 -0.648 0.913 1.00 0.00 12 LEU A O 13
ATOM 23154 N N . VAL A 1 13 ? 3.717 0.642 -0.571 1.00 0.00 13 VAL A N 13
ATOM 23155 C CA . VAL A 1 13 ? 3.061 -0.100 -1.684 1.00 0.00 13 VAL A CA 13
ATOM 23156 C C . VAL A 1 13 ? 4.068 -1.024 -2.368 1.00 0.00 13 VAL A C 13
ATOM 23157 O O . VAL A 1 13 ? 5.206 -0.663 -2.587 1.00 0.00 13 VAL A O 13
ATOM 23170 N N . VAL A 1 14 ? 3.658 -2.222 -2.693 1.00 0.00 14 VAL A N 13
ATOM 23171 C CA . VAL A 1 14 ? 4.594 -3.176 -3.345 1.00 0.00 14 VAL A CA 13
ATOM 23172 C C . VAL A 1 14 ? 3.825 -4.298 -4.054 1.00 0.00 14 VAL A C 13
ATOM 23173 O O . VAL A 1 14 ? 2.790 -4.748 -3.595 1.00 0.00 14 VAL A O 13
ATOM 23186 N N . GLU A 1 15 ? 4.331 -4.765 -5.167 1.00 0.00 15 GLU A N 13
ATOM 23187 C CA . GLU A 1 15 ? 3.639 -5.874 -5.894 1.00 0.00 15 GLU A CA 13
ATOM 23188 C C . GLU A 1 15 ? 4.192 -6.074 -7.312 1.00 0.00 15 GLU A C 13
ATOM 23189 O O . GLU A 1 15 ? 5.103 -6.847 -7.530 1.00 0.00 15 GLU A O 13
ATOM 23201 N N . ASP A 1 16 ? 3.611 -5.423 -8.283 1.00 0.00 16 ASP A N 13
ATOM 23202 C CA . ASP A 1 16 ? 4.054 -5.614 -9.694 1.00 0.00 16 ASP A CA 13
ATOM 23203 C C . ASP A 1 16 ? 5.385 -4.918 -9.993 1.00 0.00 16 ASP A C 13
ATOM 23204 O O . ASP A 1 16 ? 5.438 -3.930 -10.698 1.00 0.00 16 ASP A O 13
ATOM 23213 N N . GLU A 1 17 ? 6.451 -5.464 -9.482 1.00 0.00 17 GLU A N 13
ATOM 23214 C CA . GLU A 1 17 ? 7.820 -4.908 -9.724 1.00 0.00 17 GLU A CA 13
ATOM 23215 C C . GLU A 1 17 ? 7.812 -3.405 -10.063 1.00 0.00 17 GLU A C 13
ATOM 23216 O O . GLU A 1 17 ? 7.737 -2.567 -9.188 1.00 0.00 17 GLU A O 13
ATOM 23228 N N . SER A 1 18 ? 7.926 -3.057 -11.322 1.00 0.00 18 SER A N 13
ATOM 23229 C CA . SER A 1 18 ? 7.971 -1.612 -11.699 1.00 0.00 18 SER A CA 13
ATOM 23230 C C . SER A 1 18 ? 6.580 -1.058 -12.016 1.00 0.00 18 SER A C 13
ATOM 23231 O O . SER A 1 18 ? 6.414 0.131 -12.202 1.00 0.00 18 SER A O 13
ATOM 23239 N N . MET A 1 19 ? 5.576 -1.885 -12.076 1.00 0.00 19 MET A N 13
ATOM 23240 C CA . MET A 1 19 ? 4.217 -1.354 -12.375 1.00 0.00 19 MET A CA 13
ATOM 23241 C C . MET A 1 19 ? 3.714 -0.566 -11.166 1.00 0.00 19 MET A C 13
ATOM 23242 O O . MET A 1 19 ? 2.952 0.372 -11.287 1.00 0.00 19 MET A O 13
ATOM 23256 N N . ILE A 1 20 ? 4.159 -0.944 -10.002 1.00 0.00 20 ILE A N 13
ATOM 23257 C CA . ILE A 1 20 ? 3.741 -0.230 -8.758 1.00 0.00 20 ILE A CA 13
ATOM 23258 C C . ILE A 1 20 ? 4.692 0.928 -8.483 1.00 0.00 20 ILE A C 13
ATOM 23259 O O . ILE A 1 20 ? 4.340 1.908 -7.857 1.00 0.00 20 ILE A O 13
ATOM 23275 N N . ALA A 1 21 ? 5.901 0.810 -8.939 1.00 0.00 21 ALA A N 13
ATOM 23276 C CA . ALA A 1 21 ? 6.899 1.883 -8.705 1.00 0.00 21 ALA A CA 13
ATOM 23277 C C . ALA A 1 21 ? 6.371 3.230 -9.207 1.00 0.00 21 ALA A C 13
ATOM 23278 O O . ALA A 1 21 ? 5.911 4.047 -8.436 1.00 0.00 21 ALA A O 13
ATOM 23285 N N . MET A 1 22 ? 6.412 3.474 -10.490 1.00 0.00 22 MET A N 13
ATOM 23286 C CA . MET A 1 22 ? 5.882 4.771 -10.996 1.00 0.00 22 MET A CA 13
ATOM 23287 C C . MET A 1 22 ? 4.465 4.953 -10.459 1.00 0.00 22 MET A C 13
ATOM 23288 O O . MET A 1 22 ? 3.951 6.049 -10.362 1.00 0.00 22 MET A O 13
ATOM 23302 N N . LEU A 1 23 ? 3.841 3.866 -10.103 1.00 0.00 23 LEU A N 13
ATOM 23303 C CA . LEU A 1 23 ? 2.459 3.919 -9.559 1.00 0.00 23 LEU A CA 13
ATOM 23304 C C . LEU A 1 23 ? 2.415 4.726 -8.256 1.00 0.00 23 LEU A C 13
ATOM 23305 O O . LEU A 1 23 ? 1.437 5.382 -7.961 1.00 0.00 23 LEU A O 13
ATOM 23321 N N . ILE A 1 24 ? 3.456 4.675 -7.467 1.00 0.00 24 ILE A N 13
ATOM 23322 C CA . ILE A 1 24 ? 3.444 5.434 -6.181 1.00 0.00 24 ILE A CA 13
ATOM 23323 C C . ILE A 1 24 ? 4.288 6.707 -6.290 1.00 0.00 24 ILE A C 13
ATOM 23324 O O . ILE A 1 24 ? 3.885 7.767 -5.851 1.00 0.00 24 ILE A O 13
ATOM 23340 N N . GLU A 1 25 ? 5.456 6.614 -6.859 1.00 0.00 25 GLU A N 13
ATOM 23341 C CA . GLU A 1 25 ? 6.318 7.822 -6.979 1.00 0.00 25 GLU A CA 13
ATOM 23342 C C . GLU A 1 25 ? 5.597 8.908 -7.779 1.00 0.00 25 GLU A C 13
ATOM 23343 O O . GLU A 1 25 ? 5.898 10.079 -7.663 1.00 0.00 25 GLU A O 13
ATOM 23355 N N . ASP A 1 26 ? 4.644 8.533 -8.587 1.00 0.00 26 ASP A N 13
ATOM 23356 C CA . ASP A 1 26 ? 3.911 9.555 -9.385 1.00 0.00 26 ASP A CA 13
ATOM 23357 C C . ASP A 1 26 ? 2.724 10.102 -8.580 1.00 0.00 26 ASP A C 13
ATOM 23358 O O . ASP A 1 26 ? 2.571 11.299 -8.432 1.00 0.00 26 ASP A O 13
ATOM 23367 N N . THR A 1 27 ? 1.892 9.250 -8.038 1.00 0.00 27 THR A N 13
ATOM 23368 C CA . THR A 1 27 ? 0.752 9.762 -7.234 1.00 0.00 27 THR A CA 13
ATOM 23369 C C . THR A 1 27 ? 1.313 10.498 -6.022 1.00 0.00 27 THR A C 13
ATOM 23370 O O . THR A 1 27 ? 0.757 11.471 -5.552 1.00 0.00 27 THR A O 13
ATOM 23381 N N . LEU A 1 28 ? 2.435 10.046 -5.534 1.00 0.00 28 LEU A N 13
ATOM 23382 C CA . LEU A 1 28 ? 3.076 10.717 -4.374 1.00 0.00 28 LEU A CA 13
ATOM 23383 C C . LEU A 1 28 ? 3.559 12.099 -4.807 1.00 0.00 28 LEU A C 13
ATOM 23384 O O . LEU A 1 28 ? 3.485 13.059 -4.067 1.00 0.00 28 LEU A O 13
ATOM 23400 N N . CYS A 1 29 ? 4.046 12.203 -6.015 1.00 0.00 29 CYS A N 13
ATOM 23401 C CA . CYS A 1 29 ? 4.527 13.518 -6.516 1.00 0.00 29 CYS A CA 13
ATOM 23402 C C . CYS A 1 29 ? 3.436 14.574 -6.315 1.00 0.00 29 CYS A C 13
ATOM 23403 O O . CYS A 1 29 ? 3.708 15.708 -5.975 1.00 0.00 29 CYS A O 13
ATOM 23411 N N . GLU A 1 30 ? 2.200 14.203 -6.520 1.00 0.00 30 GLU A N 13
ATOM 23412 C CA . GLU A 1 30 ? 1.085 15.168 -6.340 1.00 0.00 30 GLU A CA 13
ATOM 23413 C C . GLU A 1 30 ? 0.468 15.013 -4.944 1.00 0.00 30 GLU A C 13
ATOM 23414 O O . GLU A 1 30 ? -0.048 15.955 -4.375 1.00 0.00 30 GLU A O 13
ATOM 23426 N N . LEU A 1 31 ? 0.515 13.829 -4.391 1.00 0.00 31 LEU A N 13
ATOM 23427 C CA . LEU A 1 31 ? -0.073 13.611 -3.035 1.00 0.00 31 LEU A CA 13
ATOM 23428 C C . LEU A 1 31 ? 0.837 14.203 -1.953 1.00 0.00 31 LEU A C 13
ATOM 23429 O O . LEU A 1 31 ? 0.421 15.032 -1.167 1.00 0.00 31 LEU A O 13
ATOM 23445 N N . GLY A 1 32 ? 2.076 13.790 -1.905 1.00 0.00 32 GLY A N 13
ATOM 23446 C CA . GLY A 1 32 ? 3.000 14.340 -0.873 1.00 0.00 32 GLY A CA 13
ATOM 23447 C C . GLY A 1 32 ? 3.519 13.211 0.024 1.00 0.00 32 GLY A C 13
ATOM 23448 O O . GLY A 1 32 ? 4.384 13.418 0.851 1.00 0.00 32 GLY A O 13
ATOM 23452 N N . HIS A 1 33 ? 3.000 12.022 -0.122 1.00 0.00 33 HIS A N 13
ATOM 23453 C CA . HIS A 1 33 ? 3.477 10.897 0.738 1.00 0.00 33 HIS A CA 13
ATOM 23454 C C . HIS A 1 33 ? 5.009 10.917 0.834 1.00 0.00 33 HIS A C 13
ATOM 23455 O O . HIS A 1 33 ? 5.675 11.629 0.111 1.00 0.00 33 HIS A O 13
ATOM 23469 N N . GLU A 1 34 ? 5.573 10.146 1.727 1.00 0.00 34 GLU A N 13
ATOM 23470 C CA . GLU A 1 34 ? 7.062 10.131 1.875 1.00 0.00 34 GLU A CA 13
ATOM 23471 C C . GLU A 1 34 ? 7.650 8.837 1.304 1.00 0.00 34 GLU A C 13
ATOM 23472 O O . GLU A 1 34 ? 8.277 8.076 2.012 1.00 0.00 34 GLU A O 13
ATOM 23484 N N . VAL A 1 35 ? 7.447 8.598 0.029 1.00 0.00 35 VAL A N 13
ATOM 23485 C CA . VAL A 1 35 ? 7.979 7.358 -0.637 1.00 0.00 35 VAL A CA 13
ATOM 23486 C C . VAL A 1 35 ? 8.161 6.222 0.375 1.00 0.00 35 VAL A C 13
ATOM 23487 O O . VAL A 1 35 ? 9.160 6.140 1.061 1.00 0.00 35 VAL A O 13
ATOM 23500 N N . ALA A 1 36 ? 7.197 5.352 0.486 1.00 0.00 36 ALA A N 13
ATOM 23501 C CA . ALA A 1 36 ? 7.313 4.243 1.466 1.00 0.00 36 ALA A CA 13
ATOM 23502 C C . ALA A 1 36 ? 7.817 2.954 0.795 1.00 0.00 36 ALA A C 13
ATOM 23503 O O . ALA A 1 36 ? 8.975 2.607 0.917 1.00 0.00 36 ALA A O 13
ATOM 23510 N N . ALA A 1 37 ? 6.974 2.230 0.101 1.00 0.00 37 ALA A N 13
ATOM 23511 C CA . ALA A 1 37 ? 7.457 0.969 -0.542 1.00 0.00 37 ALA A CA 13
ATOM 23512 C C . ALA A 1 37 ? 7.131 0.947 -2.039 1.00 0.00 37 ALA A C 13
ATOM 23513 O O . ALA A 1 37 ? 6.155 1.517 -2.486 1.00 0.00 37 ALA A O 13
ATOM 23520 N N . THR A 1 38 ? 7.947 0.274 -2.812 1.00 0.00 38 THR A N 13
ATOM 23521 C CA . THR A 1 38 ? 7.710 0.181 -4.281 1.00 0.00 38 THR A CA 13
ATOM 23522 C C . THR A 1 38 ? 8.027 -1.241 -4.759 1.00 0.00 38 THR A C 13
ATOM 23523 O O . THR A 1 38 ? 8.889 -1.905 -4.219 1.00 0.00 38 THR A O 13
ATOM 23534 N N . ALA A 1 39 ? 7.335 -1.719 -5.755 1.00 0.00 39 ALA A N 13
ATOM 23535 C CA . ALA A 1 39 ? 7.605 -3.104 -6.242 1.00 0.00 39 ALA A CA 13
ATOM 23536 C C . ALA A 1 39 ? 7.396 -4.080 -5.094 1.00 0.00 39 ALA A C 13
ATOM 23537 O O . ALA A 1 39 ? 7.193 -3.677 -3.977 1.00 0.00 39 ALA A O 13
ATOM 23544 N N . SER A 1 40 ? 7.446 -5.357 -5.334 1.00 0.00 40 SER A N 13
ATOM 23545 C CA . SER A 1 40 ? 7.252 -6.298 -4.200 1.00 0.00 40 SER A CA 13
ATOM 23546 C C . SER A 1 40 ? 8.608 -6.725 -3.652 1.00 0.00 40 SER A C 13
ATOM 23547 O O . SER A 1 40 ? 9.396 -7.358 -4.326 1.00 0.00 40 SER A O 13
ATOM 23555 N N . ARG A 1 41 ? 8.891 -6.361 -2.433 1.00 0.00 41 ARG A N 13
ATOM 23556 C CA . ARG A 1 41 ? 10.197 -6.714 -1.832 1.00 0.00 41 ARG A CA 13
ATOM 23557 C C . ARG A 1 41 ? 9.996 -7.455 -0.509 1.00 0.00 41 ARG A C 13
ATOM 23558 O O . ARG A 1 41 ? 9.091 -7.163 0.247 1.00 0.00 41 ARG A O 13
ATOM 23579 N N . MET A 1 42 ? 10.833 -8.413 -0.226 1.00 0.00 42 MET A N 13
ATOM 23580 C CA . MET A 1 42 ? 10.693 -9.173 1.041 1.00 0.00 42 MET A CA 13
ATOM 23581 C C . MET A 1 42 ? 11.394 -8.434 2.182 1.00 0.00 42 MET A C 13
ATOM 23582 O O . MET A 1 42 ? 11.048 -8.585 3.335 1.00 0.00 42 MET A O 13
ATOM 23596 N N . GLN A 1 43 ? 12.374 -7.632 1.867 1.00 0.00 43 GLN A N 13
ATOM 23597 C CA . GLN A 1 43 ? 13.096 -6.875 2.930 1.00 0.00 43 GLN A CA 13
ATOM 23598 C C . GLN A 1 43 ? 12.323 -5.602 3.286 1.00 0.00 43 GLN A C 13
ATOM 23599 O O . GLN A 1 43 ? 12.007 -5.357 4.434 1.00 0.00 43 GLN A O 13
ATOM 23613 N N . GLU A 1 44 ? 12.015 -4.793 2.309 1.00 0.00 44 GLU A N 13
ATOM 23614 C CA . GLU A 1 44 ? 11.263 -3.538 2.588 1.00 0.00 44 GLU A CA 13
ATOM 23615 C C . GLU A 1 44 ? 9.912 -3.870 3.221 1.00 0.00 44 GLU A C 13
ATOM 23616 O O . GLU A 1 44 ? 9.492 -3.243 4.172 1.00 0.00 44 GLU A O 13
ATOM 23628 N N . ALA A 1 45 ? 9.236 -4.863 2.711 1.00 0.00 45 ALA A N 13
ATOM 23629 C CA . ALA A 1 45 ? 7.923 -5.241 3.302 1.00 0.00 45 ALA A CA 13
ATOM 23630 C C . ALA A 1 45 ? 8.152 -5.707 4.736 1.00 0.00 45 ALA A C 13
ATOM 23631 O O . ALA A 1 45 ? 7.363 -5.453 5.624 1.00 0.00 45 ALA A O 13
ATOM 23638 N N . LEU A 1 46 ? 9.245 -6.377 4.965 1.00 0.00 46 LEU A N 13
ATOM 23639 C CA . LEU A 1 46 ? 9.559 -6.851 6.335 1.00 0.00 46 LEU A CA 13
ATOM 23640 C C . LEU A 1 46 ? 9.495 -5.670 7.301 1.00 0.00 46 LEU A C 13
ATOM 23641 O O . LEU A 1 46 ? 9.146 -5.814 8.456 1.00 0.00 46 LEU A O 13
ATOM 23657 N N . ASP A 1 47 ? 9.828 -4.498 6.832 1.00 0.00 47 ASP A N 13
ATOM 23658 C CA . ASP A 1 47 ? 9.783 -3.307 7.716 1.00 0.00 47 ASP A CA 13
ATOM 23659 C C . ASP A 1 47 ? 8.326 -2.869 7.927 1.00 0.00 47 ASP A C 13
ATOM 23660 O O . ASP A 1 47 ? 7.882 -2.678 9.042 1.00 0.00 47 ASP A O 13
ATOM 23669 N N . ILE A 1 48 ? 7.578 -2.713 6.866 1.00 0.00 48 ILE A N 13
ATOM 23670 C CA . ILE A 1 48 ? 6.153 -2.288 7.028 1.00 0.00 48 ILE A CA 13
ATOM 23671 C C . ILE A 1 48 ? 5.409 -3.338 7.858 1.00 0.00 48 ILE A C 13
ATOM 23672 O O . ILE A 1 48 ? 4.491 -3.031 8.592 1.00 0.00 48 ILE A O 13
ATOM 23688 N N . ALA A 1 49 ? 5.816 -4.574 7.760 1.00 0.00 49 ALA A N 13
ATOM 23689 C CA . ALA A 1 49 ? 5.155 -5.638 8.559 1.00 0.00 49 ALA A CA 13
ATOM 23690 C C . ALA A 1 49 ? 5.482 -5.417 10.033 1.00 0.00 49 ALA A C 13
ATOM 23691 O O . ALA A 1 49 ? 4.611 -5.375 10.878 1.00 0.00 49 ALA A O 13
ATOM 23698 N N . ARG A 1 50 ? 6.739 -5.254 10.339 1.00 0.00 50 ARG A N 13
ATOM 23699 C CA . ARG A 1 50 ? 7.138 -5.011 11.745 1.00 0.00 50 ARG A CA 13
ATOM 23700 C C . ARG A 1 50 ? 6.881 -3.546 12.097 1.00 0.00 50 ARG A C 13
ATOM 23701 O O . ARG A 1 50 ? 7.003 -3.139 13.236 1.00 0.00 50 ARG A O 13
ATOM 23722 N N . LYS A 1 51 ? 6.527 -2.749 11.123 1.00 0.00 51 LYS A N 13
ATOM 23723 C CA . LYS A 1 51 ? 6.263 -1.312 11.398 1.00 0.00 51 LYS A CA 13
ATOM 23724 C C . LYS A 1 51 ? 5.060 -1.174 12.321 1.00 0.00 51 LYS A C 13
ATOM 23725 O O . LYS A 1 51 ? 5.127 -0.535 13.352 1.00 0.00 51 LYS A O 13
ATOM 23744 N N . GLY A 1 52 ? 3.960 -1.772 11.955 1.00 0.00 52 GLY A N 13
ATOM 23745 C CA . GLY A 1 52 ? 2.739 -1.680 12.801 1.00 0.00 52 GLY A CA 13
ATOM 23746 C C . GLY A 1 52 ? 2.239 -0.231 12.830 1.00 0.00 52 GLY A C 13
ATOM 23747 O O . GLY A 1 52 ? 1.108 0.052 12.488 1.00 0.00 52 GLY A O 13
ATOM 23751 N N . GLN A 1 53 ? 3.069 0.688 13.249 1.00 0.00 53 GLN A N 13
ATOM 23752 C CA . GLN A 1 53 ? 2.645 2.115 13.317 1.00 0.00 53 GLN A CA 13
ATOM 23753 C C . GLN A 1 53 ? 2.597 2.758 11.923 1.00 0.00 53 GLN A C 13
ATOM 23754 O O . GLN A 1 53 ? 1.877 3.714 11.710 1.00 0.00 53 GLN A O 13
ATOM 23768 N N . PHE A 1 54 ? 3.347 2.260 10.971 1.00 0.00 54 PHE A N 13
ATOM 23769 C CA . PHE A 1 54 ? 3.308 2.884 9.611 1.00 0.00 54 PHE A CA 13
ATOM 23770 C C . PHE A 1 54 ? 1.854 3.147 9.210 1.00 0.00 54 PHE A C 13
ATOM 23771 O O . PHE A 1 54 ? 0.934 2.675 9.848 1.00 0.00 54 PHE A O 13
ATOM 23788 N N . ASP A 1 55 ? 1.632 3.937 8.195 1.00 0.00 55 ASP A N 13
ATOM 23789 C CA . ASP A 1 55 ? 0.228 4.268 7.813 1.00 0.00 55 ASP A CA 13
ATOM 23790 C C . ASP A 1 55 ? -0.409 3.242 6.865 1.00 0.00 55 ASP A C 13
ATOM 23791 O O . ASP A 1 55 ? -1.552 2.873 7.047 1.00 0.00 55 ASP A O 13
ATOM 23800 N N . ILE A 1 56 ? 0.263 2.798 5.834 1.00 0.00 56 ILE A N 13
ATOM 23801 C CA . ILE A 1 56 ? -0.427 1.843 4.911 1.00 0.00 56 ILE A CA 13
ATOM 23802 C C . ILE A 1 56 ? 0.508 0.767 4.346 1.00 0.00 56 ILE A C 13
ATOM 23803 O O . ILE A 1 56 ? 1.713 0.902 4.371 1.00 0.00 56 ILE A O 13
ATOM 23819 N N . ALA A 1 57 ? -0.058 -0.324 3.860 1.00 0.00 57 ALA A N 13
ATOM 23820 C CA . ALA A 1 57 ? 0.783 -1.441 3.318 1.00 0.00 57 ALA A CA 13
ATOM 23821 C C . ALA A 1 57 ? 0.119 -2.138 2.117 1.00 0.00 57 ALA A C 13
ATOM 23822 O O . ALA A 1 57 ? -0.744 -2.968 2.291 1.00 0.00 57 ALA A O 13
ATOM 23829 N N . ILE A 1 58 ? 0.540 -1.872 0.906 1.00 0.00 58 ILE A N 13
ATOM 23830 C CA . ILE A 1 58 ? -0.082 -2.589 -0.245 1.00 0.00 58 ILE A CA 13
ATOM 23831 C C . ILE A 1 58 ? 0.890 -3.643 -0.766 1.00 0.00 58 ILE A C 13
ATOM 23832 O O . ILE A 1 58 ? 2.004 -3.351 -1.154 1.00 0.00 58 ILE A O 13
ATOM 23848 N N . ILE A 1 59 ? 0.467 -4.870 -0.755 1.00 0.00 59 ILE A N 13
ATOM 23849 C CA . ILE A 1 59 ? 1.335 -5.989 -1.217 1.00 0.00 59 ILE A CA 13
ATOM 23850 C C . ILE A 1 59 ? 0.481 -7.037 -1.937 1.00 0.00 59 ILE A C 13
ATOM 23851 O O . ILE A 1 59 ? 0.096 -8.030 -1.360 1.00 0.00 59 ILE A O 13
ATOM 23867 N N . ASP A 1 60 ? 0.181 -6.820 -3.187 1.00 0.00 60 ASP A N 13
ATOM 23868 C CA . ASP A 1 60 ? -0.659 -7.801 -3.945 1.00 0.00 60 ASP A CA 13
ATOM 23869 C C . ASP A 1 60 ? -0.310 -9.239 -3.547 1.00 0.00 60 ASP A C 13
ATOM 23870 O O . ASP A 1 60 ? 0.838 -9.572 -3.339 1.00 0.00 60 ASP A O 13
ATOM 23879 N N . VAL A 1 61 ? -1.298 -10.092 -3.439 1.00 0.00 61 VAL A N 13
ATOM 23880 C CA . VAL A 1 61 ? -1.027 -11.508 -3.051 1.00 0.00 61 VAL A CA 13
ATOM 23881 C C . VAL A 1 61 ? -1.095 -12.425 -4.280 1.00 0.00 61 VAL A C 13
ATOM 23882 O O . VAL A 1 61 ? -1.081 -13.634 -4.164 1.00 0.00 61 VAL A O 13
ATOM 23895 N N . ASN A 1 62 ? -1.167 -11.862 -5.455 1.00 0.00 62 ASN A N 13
ATOM 23896 C CA . ASN A 1 62 ? -1.233 -12.711 -6.682 1.00 0.00 62 ASN A CA 13
ATOM 23897 C C . ASN A 1 62 ? -0.703 -11.950 -7.895 1.00 0.00 62 ASN A C 13
ATOM 23898 O O . ASN A 1 62 ? -0.909 -12.344 -9.026 1.00 0.00 62 ASN A O 13
ATOM 23909 N N . LEU A 1 63 ? -0.010 -10.872 -7.674 1.00 0.00 63 LEU A N 13
ATOM 23910 C CA . LEU A 1 63 ? 0.544 -10.102 -8.818 1.00 0.00 63 LEU A CA 13
ATOM 23911 C C . LEU A 1 63 ? 2.053 -10.307 -8.860 1.00 0.00 63 LEU A C 13
ATOM 23912 O O . LEU A 1 63 ? 2.714 -10.312 -7.841 1.00 0.00 63 LEU A O 13
ATOM 23928 N N . ASP A 1 64 ? 2.600 -10.505 -10.026 1.00 0.00 64 ASP A N 13
ATOM 23929 C CA . ASP A 1 64 ? 4.069 -10.741 -10.138 1.00 0.00 64 ASP A CA 13
ATOM 23930 C C . ASP A 1 64 ? 4.419 -12.148 -9.624 1.00 0.00 64 ASP A C 13
ATOM 23931 O O . ASP A 1 64 ? 5.551 -12.580 -9.713 1.00 0.00 64 ASP A O 13
ATOM 23940 N N . GLY A 1 65 ? 3.459 -12.878 -9.101 1.00 0.00 65 GLY A N 13
ATOM 23941 C CA . GLY A 1 65 ? 3.764 -14.255 -8.610 1.00 0.00 65 GLY A CA 13
ATOM 23942 C C . GLY A 1 65 ? 3.429 -14.381 -7.125 1.00 0.00 65 GLY A C 13
ATOM 23943 O O . GLY A 1 65 ? 4.025 -15.161 -6.410 1.00 0.00 65 GLY A O 13
ATOM 23947 N N . GLU A 1 66 ? 2.478 -13.630 -6.655 1.00 0.00 66 GLU A N 13
ATOM 23948 C CA . GLU A 1 66 ? 2.104 -13.719 -5.222 1.00 0.00 66 GLU A CA 13
ATOM 23949 C C . GLU A 1 66 ? 3.320 -13.476 -4.318 1.00 0.00 66 GLU A C 13
ATOM 23950 O O . GLU A 1 66 ? 3.511 -14.182 -3.347 1.00 0.00 66 GLU A O 13
ATOM 23962 N N . PRO A 1 67 ? 4.097 -12.473 -4.648 1.00 0.00 67 PRO A N 13
ATOM 23963 C CA . PRO A 1 67 ? 5.290 -12.135 -3.829 1.00 0.00 67 PRO A CA 13
ATOM 23964 C C . PRO A 1 67 ? 4.878 -11.347 -2.576 1.00 0.00 67 PRO A C 13
ATOM 23965 O O . PRO A 1 67 ? 5.589 -10.467 -2.130 1.00 0.00 67 PRO A O 13
ATOM 23976 N N . SER A 1 68 ? 3.733 -11.635 -2.015 1.00 0.00 68 SER A N 13
ATOM 23977 C CA . SER A 1 68 ? 3.282 -10.881 -0.809 1.00 0.00 68 SER A CA 13
ATOM 23978 C C . SER A 1 68 ? 3.841 -11.502 0.471 1.00 0.00 68 SER A C 13
ATOM 23979 O O . SER A 1 68 ? 3.357 -11.246 1.557 1.00 0.00 68 SER A O 13
ATOM 23987 N N . TYR A 1 69 ? 4.861 -12.305 0.349 1.00 0.00 69 TYR A N 13
ATOM 23988 C CA . TYR A 1 69 ? 5.479 -12.950 1.546 1.00 0.00 69 TYR A CA 13
ATOM 23989 C C . TYR A 1 69 ? 4.409 -13.608 2.426 1.00 0.00 69 TYR A C 13
ATOM 23990 O O . TYR A 1 69 ? 3.217 -13.391 2.260 1.00 0.00 69 TYR A O 13
ATOM 24008 N N . PRO A 1 70 ? 4.884 -14.397 3.349 1.00 0.00 70 PRO A N 13
ATOM 24009 C CA . PRO A 1 70 ? 3.981 -15.106 4.280 1.00 0.00 70 PRO A CA 13
ATOM 24010 C C . PRO A 1 70 ? 3.291 -14.102 5.198 1.00 0.00 70 PRO A C 13
ATOM 24011 O O . PRO A 1 70 ? 2.423 -14.455 5.972 1.00 0.00 70 PRO A O 13
ATOM 24022 N N . VAL A 1 71 ? 3.653 -12.848 5.118 1.00 0.00 71 VAL A N 13
ATOM 24023 C CA . VAL A 1 71 ? 2.980 -11.860 5.995 1.00 0.00 71 VAL A CA 13
ATOM 24024 C C . VAL A 1 71 ? 1.786 -11.235 5.271 1.00 0.00 71 VAL A C 13
ATOM 24025 O O . VAL A 1 71 ? 0.675 -11.473 5.663 1.00 0.00 71 VAL A O 13
ATOM 24038 N N . ALA A 1 72 ? 1.975 -10.483 4.206 1.00 0.00 72 ALA A N 13
ATOM 24039 C CA . ALA A 1 72 ? 0.790 -9.923 3.474 1.00 0.00 72 ALA A CA 13
ATOM 24040 C C . ALA A 1 72 ? -0.327 -10.952 3.511 1.00 0.00 72 ALA A C 13
ATOM 24041 O O . ALA A 1 72 ? -1.494 -10.644 3.651 1.00 0.00 72 ALA A O 13
ATOM 24048 N N . ASP A 1 73 ? 0.063 -12.189 3.424 1.00 0.00 73 ASP A N 13
ATOM 24049 C CA . ASP A 1 73 ? -0.912 -13.297 3.492 1.00 0.00 73 ASP A CA 13
ATOM 24050 C C . ASP A 1 73 ? -1.509 -13.354 4.893 1.00 0.00 73 ASP A C 13
ATOM 24051 O O . ASP A 1 73 ? -2.708 -13.295 5.094 1.00 0.00 73 ASP A O 13
ATOM 24060 N N . ILE A 1 74 ? -0.650 -13.469 5.862 1.00 0.00 74 ILE A N 13
ATOM 24061 C CA . ILE A 1 74 ? -1.107 -13.535 7.274 1.00 0.00 74 ILE A CA 13
ATOM 24062 C C . ILE A 1 74 ? -1.687 -12.185 7.685 1.00 0.00 74 ILE A C 13
ATOM 24063 O O . ILE A 1 74 ? -2.695 -12.107 8.358 1.00 0.00 74 ILE A O 13
ATOM 24079 N N . LEU A 1 75 ? -1.070 -11.117 7.262 1.00 0.00 75 LEU A N 13
ATOM 24080 C CA . LEU A 1 75 ? -1.599 -9.778 7.602 1.00 0.00 75 LEU A CA 13
ATOM 24081 C C . LEU A 1 75 ? -3.092 -9.766 7.288 1.00 0.00 75 LEU A C 13
ATOM 24082 O O . LEU A 1 75 ? -3.884 -9.152 7.976 1.00 0.00 75 LEU A O 13
ATOM 24098 N N . ALA A 1 76 ? -3.480 -10.472 6.261 1.00 0.00 76 ALA A N 13
ATOM 24099 C CA . ALA A 1 76 ? -4.909 -10.545 5.902 1.00 0.00 76 ALA A CA 13
ATOM 24100 C C . ALA A 1 76 ? -5.670 -11.271 7.011 1.00 0.00 76 ALA A C 13
ATOM 24101 O O . ALA A 1 76 ? -6.652 -10.781 7.531 1.00 0.00 76 ALA A O 13
ATOM 24108 N N . GLU A 1 77 ? -5.213 -12.437 7.385 1.00 0.00 77 GLU A N 13
ATOM 24109 C CA . GLU A 1 77 ? -5.902 -13.193 8.473 1.00 0.00 77 GLU A CA 13
ATOM 24110 C C . GLU A 1 77 ? -6.097 -12.280 9.695 1.00 0.00 77 GLU A C 13
ATOM 24111 O O . GLU A 1 77 ? -6.981 -12.485 10.503 1.00 0.00 77 GLU A O 13
ATOM 24123 N N . ARG A 1 78 ? -5.272 -11.275 9.829 1.00 0.00 78 ARG A N 13
ATOM 24124 C CA . ARG A 1 78 ? -5.389 -10.343 10.983 1.00 0.00 78 ARG A CA 13
ATOM 24125 C C . ARG A 1 78 ? -5.230 -8.899 10.502 1.00 0.00 78 ARG A C 13
ATOM 24126 O O . ARG A 1 78 ? -4.431 -8.145 11.018 1.00 0.00 78 ARG A O 13
ATOM 24147 N N . ASN A 1 79 ? -5.970 -8.521 9.501 1.00 0.00 79 ASN A N 13
ATOM 24148 C CA . ASN A 1 79 ? -5.854 -7.137 8.958 1.00 0.00 79 ASN A CA 13
ATOM 24149 C C . ASN A 1 79 ? -6.164 -6.077 10.027 1.00 0.00 79 ASN A C 13
ATOM 24150 O O . ASN A 1 79 ? -7.149 -6.153 10.734 1.00 0.00 79 ASN A O 13
ATOM 24161 N N . VAL A 1 80 ? -5.311 -5.091 10.141 1.00 0.00 80 VAL A N 13
ATOM 24162 C CA . VAL A 1 80 ? -5.513 -4.001 11.153 1.00 0.00 80 VAL A CA 13
ATOM 24163 C C . VAL A 1 80 ? -5.569 -2.639 10.405 1.00 0.00 80 VAL A C 13
ATOM 24164 O O . VAL A 1 80 ? -5.926 -2.628 9.243 1.00 0.00 80 VAL A O 13
ATOM 24177 N N . PRO A 1 81 ? -5.234 -1.521 11.045 1.00 0.00 81 PRO A N 13
ATOM 24178 C CA . PRO A 1 81 ? -5.298 -0.222 10.318 1.00 0.00 81 PRO A CA 13
ATOM 24179 C C . PRO A 1 81 ? -4.178 -0.171 9.280 1.00 0.00 81 PRO A C 13
ATOM 24180 O O . PRO A 1 81 ? -3.047 -0.493 9.572 1.00 0.00 81 PRO A O 13
ATOM 24191 N N . PHE A 1 82 ? -4.516 0.194 8.068 1.00 0.00 82 PHE A N 13
ATOM 24192 C CA . PHE A 1 82 ? -3.536 0.228 6.939 1.00 0.00 82 PHE A CA 13
ATOM 24193 C C . PHE A 1 82 ? -4.308 0.215 5.613 1.00 0.00 82 PHE A C 13
ATOM 24194 O O . PHE A 1 82 ? -5.326 0.860 5.462 1.00 0.00 82 PHE A O 13
ATOM 24211 N N . ILE A 1 83 ? -3.849 -0.569 4.675 1.00 0.00 83 ILE A N 13
ATOM 24212 C CA . ILE A 1 83 ? -4.550 -0.707 3.380 1.00 0.00 83 ILE A CA 13
ATOM 24213 C C . ILE A 1 83 ? -3.892 -1.843 2.608 1.00 0.00 83 ILE A C 13
ATOM 24214 O O . ILE A 1 83 ? -2.714 -2.071 2.748 1.00 0.00 83 ILE A O 13
ATOM 24230 N N . PHE A 1 84 ? -4.629 -2.553 1.806 1.00 0.00 84 PHE A N 13
ATOM 24231 C CA . PHE A 1 84 ? -4.010 -3.672 1.047 1.00 0.00 84 PHE A CA 13
ATOM 24232 C C . PHE A 1 84 ? -4.815 -4.012 -0.209 1.00 0.00 84 PHE A C 13
ATOM 24233 O O . PHE A 1 84 ? -5.972 -3.640 -0.376 1.00 0.00 84 PHE A O 13
ATOM 24250 N N . ALA A 1 85 ? -4.216 -4.745 -1.088 1.00 0.00 85 ALA A N 13
ATOM 24251 C CA . ALA A 1 85 ? -4.937 -5.147 -2.307 1.00 0.00 85 ALA A CA 13
ATOM 24252 C C . ALA A 1 85 ? -4.435 -6.520 -2.751 1.00 0.00 85 ALA A C 13
ATOM 24253 O O . ALA A 1 85 ? -3.282 -6.856 -2.568 1.00 0.00 85 ALA A O 13
ATOM 24260 N N . THR A 1 86 ? -5.284 -7.321 -3.316 1.00 0.00 86 THR A N 13
ATOM 24261 C CA . THR A 1 86 ? -4.837 -8.673 -3.750 1.00 0.00 86 THR A CA 13
ATOM 24262 C C . THR A 1 86 ? -5.694 -9.164 -4.911 1.00 0.00 86 THR A C 13
ATOM 24263 O O . THR A 1 86 ? -6.795 -8.696 -5.110 1.00 0.00 86 THR A O 13
ATOM 24274 N N . GLY A 1 87 ? -5.209 -10.113 -5.667 1.00 0.00 87 GLY A N 13
ATOM 24275 C CA . GLY A 1 87 ? -6.018 -10.642 -6.801 1.00 0.00 87 GLY A CA 13
ATOM 24276 C C . GLY A 1 87 ? -7.258 -11.332 -6.226 1.00 0.00 87 GLY A C 13
ATOM 24277 O O . GLY A 1 87 ? -7.444 -12.526 -6.359 1.00 0.00 87 GLY A O 13
ATOM 24281 N N . TYR A 1 88 ? -8.092 -10.578 -5.567 1.00 0.00 88 TYR A N 13
ATOM 24282 C CA . TYR A 1 88 ? -9.317 -11.144 -4.944 1.00 0.00 88 TYR A CA 13
ATOM 24283 C C . TYR A 1 88 ? -10.269 -9.996 -4.586 1.00 0.00 88 TYR A C 13
ATOM 24284 O O . TYR A 1 88 ? -11.464 -10.085 -4.781 1.00 0.00 88 TYR A O 13
ATOM 24302 N N . GLY A 1 89 ? -9.745 -8.913 -4.058 1.00 0.00 89 GLY A N 13
ATOM 24303 C CA . GLY A 1 89 ? -10.627 -7.765 -3.689 1.00 0.00 89 GLY A CA 13
ATOM 24304 C C . GLY A 1 89 ? -10.733 -7.653 -2.162 1.00 0.00 89 GLY A C 13
ATOM 24305 O O . GLY A 1 89 ? -11.705 -7.151 -1.633 1.00 0.00 89 GLY A O 13
ATOM 24309 N N . SER A 1 90 ? -9.735 -8.109 -1.456 1.00 0.00 90 SER A N 13
ATOM 24310 C CA . SER A 1 90 ? -9.756 -8.032 0.036 1.00 0.00 90 SER A CA 13
ATOM 24311 C C . SER A 1 90 ? -11.045 -8.635 0.617 1.00 0.00 90 SER A C 13
ATOM 24312 O O . SER A 1 90 ? -12.093 -8.021 0.594 1.00 0.00 90 SER A O 13
ATOM 24320 N N . LYS A 1 91 ? -10.968 -9.838 1.140 1.00 0.00 91 LYS A N 13
ATOM 24321 C CA . LYS A 1 91 ? -12.197 -10.485 1.730 1.00 0.00 91 LYS A CA 13
ATOM 24322 C C . LYS A 1 91 ? -13.005 -9.444 2.515 1.00 0.00 91 LYS A C 13
ATOM 24323 O O . LYS A 1 91 ? -13.977 -8.901 2.028 1.00 0.00 91 LYS A O 13
ATOM 24342 N N . GLY A 1 92 ? -12.607 -9.161 3.726 1.00 0.00 92 GLY A N 13
ATOM 24343 C CA . GLY A 1 92 ? -13.343 -8.158 4.543 1.00 0.00 92 GLY A CA 13
ATOM 24344 C C . GLY A 1 92 ? -12.352 -7.453 5.466 1.00 0.00 92 GLY A C 13
ATOM 24345 O O . GLY A 1 92 ? -12.711 -6.965 6.520 1.00 0.00 92 GLY A O 13
ATOM 24349 N N . LEU A 1 93 ? -11.105 -7.405 5.069 1.00 0.00 93 LEU A N 13
ATOM 24350 C CA . LEU A 1 93 ? -10.064 -6.738 5.905 1.00 0.00 93 LEU A CA 13
ATOM 24351 C C . LEU A 1 93 ? -10.640 -5.521 6.637 1.00 0.00 93 LEU A C 13
ATOM 24352 O O . LEU A 1 93 ? -11.394 -4.741 6.092 1.00 0.00 93 LEU A O 13
ATOM 24368 N N . ASP A 1 94 ? -10.300 -5.370 7.885 1.00 0.00 94 ASP A N 13
ATOM 24369 C CA . ASP A 1 94 ? -10.829 -4.223 8.671 1.00 0.00 94 ASP A CA 13
ATOM 24370 C C . ASP A 1 94 ? -9.711 -3.220 8.917 1.00 0.00 94 ASP A C 13
ATOM 24371 O O . ASP A 1 94 ? -8.546 -3.564 8.917 1.00 0.00 94 ASP A O 13
ATOM 24380 N N . THR A 1 95 ? -10.048 -1.980 9.100 1.00 0.00 95 THR A N 13
ATOM 24381 C CA . THR A 1 95 ? -8.989 -0.963 9.315 1.00 0.00 95 THR A CA 13
ATOM 24382 C C . THR A 1 95 ? -9.617 0.387 9.646 1.00 0.00 95 THR A C 13
ATOM 24383 O O . THR A 1 95 ? -10.703 0.704 9.202 1.00 0.00 95 THR A O 13
ATOM 24394 N N . ARG A 1 96 ? -8.931 1.201 10.399 1.00 0.00 96 ARG A N 13
ATOM 24395 C CA . ARG A 1 96 ? -9.483 2.545 10.723 1.00 0.00 96 ARG A CA 13
ATOM 24396 C C . ARG A 1 96 ? -9.662 3.336 9.424 1.00 0.00 96 ARG A C 13
ATOM 24397 O O . ARG A 1 96 ? -10.246 4.402 9.404 1.00 0.00 96 ARG A O 13
ATOM 24418 N N . TYR A 1 97 ? -9.146 2.816 8.340 1.00 0.00 97 TYR A N 13
ATOM 24419 C CA . TYR A 1 97 ? -9.254 3.514 7.034 1.00 0.00 97 TYR A CA 13
ATOM 24420 C C . TYR A 1 97 ? -10.691 3.439 6.495 1.00 0.00 97 TYR A C 13
ATOM 24421 O O . TYR A 1 97 ? -11.002 3.979 5.451 1.00 0.00 97 TYR A O 13
ATOM 24439 N N . SER A 1 98 ? -11.574 2.797 7.217 1.00 0.00 98 SER A N 13
ATOM 24440 C CA . SER A 1 98 ? -12.995 2.707 6.773 1.00 0.00 98 SER A CA 13
ATOM 24441 C C . SER A 1 98 ? -13.105 1.995 5.429 1.00 0.00 98 SER A C 13
ATOM 24442 O O . SER A 1 98 ? -13.960 2.310 4.628 1.00 0.00 98 SER A O 13
ATOM 24450 N N . ASN A 1 99 ? -12.265 1.028 5.178 1.00 0.00 99 ASN A N 13
ATOM 24451 C CA . ASN A 1 99 ? -12.353 0.297 3.883 1.00 0.00 99 ASN A CA 13
ATOM 24452 C C . ASN A 1 99 ? -12.593 1.273 2.720 1.00 0.00 99 ASN A C 13
ATOM 24453 O O . ASN A 1 99 ? -13.711 1.662 2.441 1.00 0.00 99 ASN A O 13
ATOM 24464 N N . ILE A 1 100 ? -11.553 1.650 2.023 1.00 0.00 100 ILE A N 13
ATOM 24465 C CA . ILE A 1 100 ? -11.728 2.583 0.864 1.00 0.00 100 ILE A CA 13
ATOM 24466 C C . ILE A 1 100 ? -10.986 2.001 -0.379 1.00 0.00 100 ILE A C 13
ATOM 24467 O O . ILE A 1 100 ? -11.489 1.035 -0.916 1.00 0.00 100 ILE A O 13
ATOM 24483 N N . PRO A 1 101 ? -9.842 2.515 -0.843 1.00 0.00 101 PRO A N 13
ATOM 24484 C CA . PRO A 1 101 ? -9.214 1.861 -2.029 1.00 0.00 101 PRO A CA 13
ATOM 24485 C C . PRO A 1 101 ? -8.742 0.452 -1.699 1.00 0.00 101 PRO A C 13
ATOM 24486 O O . PRO A 1 101 ? -7.562 0.163 -1.731 1.00 0.00 101 PRO A O 13
ATOM 24497 N N . LEU A 1 102 ? -9.641 -0.434 -1.396 1.00 0.00 102 LEU A N 13
ATOM 24498 C CA . LEU A 1 102 ? -9.213 -1.818 -1.083 1.00 0.00 102 LEU A CA 13
ATOM 24499 C C . LEU A 1 102 ? -9.581 -2.739 -2.241 1.00 0.00 102 LEU A C 13
ATOM 24500 O O . LEU A 1 102 ? -10.732 -2.838 -2.616 1.00 0.00 102 LEU A O 13
ATOM 24516 N N . LEU A 1 103 ? -8.617 -3.410 -2.814 1.00 0.00 103 LEU A N 13
ATOM 24517 C CA . LEU A 1 103 ? -8.933 -4.320 -3.964 1.00 0.00 103 LEU A CA 13
ATOM 24518 C C . LEU A 1 103 ? -7.638 -4.811 -4.638 1.00 0.00 103 LEU A C 13
ATOM 24519 O O . LEU A 1 103 ? -6.820 -5.454 -4.014 1.00 0.00 103 LEU A O 13
ATOM 24535 N N . THR A 1 104 ? -7.438 -4.521 -5.902 1.00 0.00 104 THR A N 13
ATOM 24536 C CA . THR A 1 104 ? -6.196 -4.982 -6.582 1.00 0.00 104 THR A CA 13
ATOM 24537 C C . THR A 1 104 ? -6.071 -4.353 -7.967 1.00 0.00 104 THR A C 13
ATOM 24538 O O . THR A 1 104 ? -5.795 -3.176 -8.095 1.00 0.00 104 THR A O 13
ATOM 24549 N N . LYS A 1 105 ? -6.249 -5.116 -9.002 1.00 0.00 105 LYS A N 13
ATOM 24550 C CA . LYS A 1 105 ? -6.116 -4.548 -10.363 1.00 0.00 105 LYS A CA 13
ATOM 24551 C C . LYS A 1 105 ? -4.706 -3.985 -10.556 1.00 0.00 105 LYS A C 13
ATOM 24552 O O . LYS A 1 105 ? -4.058 -3.591 -9.606 1.00 0.00 105 LYS A O 13
ATOM 24571 N N . PRO A 1 106 ? -4.274 -3.980 -11.786 1.00 0.00 106 PRO A N 13
ATOM 24572 C CA . PRO A 1 106 ? -2.919 -3.476 -12.115 1.00 0.00 106 PRO A CA 13
ATOM 24573 C C . PRO A 1 106 ? -2.867 -1.955 -11.967 1.00 0.00 106 PRO A C 13
ATOM 24574 O O . PRO A 1 106 ? -2.601 -1.435 -10.902 1.00 0.00 106 PRO A O 13
ATOM 24585 N N . PHE A 1 107 ? -3.122 -1.234 -13.023 1.00 0.00 107 PHE A N 13
ATOM 24586 C CA . PHE A 1 107 ? -3.088 0.251 -12.929 1.00 0.00 107 PHE A CA 13
ATOM 24587 C C . PHE A 1 107 ? -4.474 0.815 -13.259 1.00 0.00 107 PHE A C 13
ATOM 24588 O O . PHE A 1 107 ? -5.482 0.189 -12.997 1.00 0.00 107 PHE A O 13
ATOM 24605 N N . LEU A 1 108 ? -4.540 1.985 -13.830 1.00 0.00 108 LEU A N 13
ATOM 24606 C CA . LEU A 1 108 ? -5.870 2.571 -14.169 1.00 0.00 108 LEU A CA 13
ATOM 24607 C C . LEU A 1 108 ? -6.846 2.395 -12.992 1.00 0.00 108 LEU A C 13
ATOM 24608 O O . LEU A 1 108 ? -6.619 2.915 -11.922 1.00 0.00 108 LEU A O 13
ATOM 24624 N N . ASP A 1 109 ? -7.929 1.676 -13.188 1.00 0.00 109 ASP A N 13
ATOM 24625 C CA . ASP A 1 109 ? -8.935 1.469 -12.094 1.00 0.00 109 ASP A CA 13
ATOM 24626 C C . ASP A 1 109 ? -8.282 1.397 -10.705 1.00 0.00 109 ASP A C 13
ATOM 24627 O O . ASP A 1 109 ? -8.894 1.727 -9.709 1.00 0.00 109 ASP A O 13
ATOM 24636 N N . SER A 1 110 ? -7.064 0.949 -10.625 1.00 0.00 110 SER A N 13
ATOM 24637 C CA . SER A 1 110 ? -6.394 0.831 -9.295 1.00 0.00 110 SER A CA 13
ATOM 24638 C C . SER A 1 110 ? -6.008 2.197 -8.712 1.00 0.00 110 SER A C 13
ATOM 24639 O O . SER A 1 110 ? -6.555 2.643 -7.723 1.00 0.00 110 SER A O 13
ATOM 24647 N N . GLU A 1 111 ? -5.044 2.845 -9.306 1.00 0.00 111 GLU A N 13
ATOM 24648 C CA . GLU A 1 111 ? -4.577 4.164 -8.785 1.00 0.00 111 GLU A CA 13
ATOM 24649 C C . GLU A 1 111 ? -5.759 5.085 -8.479 1.00 0.00 111 GLU A C 13
ATOM 24650 O O . GLU A 1 111 ? -5.846 5.681 -7.424 1.00 0.00 111 GLU A O 13
ATOM 24662 N N . LEU A 1 112 ? -6.649 5.220 -9.409 1.00 0.00 112 LEU A N 13
ATOM 24663 C CA . LEU A 1 112 ? -7.820 6.134 -9.186 1.00 0.00 112 LEU A CA 13
ATOM 24664 C C . LEU A 1 112 ? -8.411 5.898 -7.799 1.00 0.00 112 LEU A C 13
ATOM 24665 O O . LEU A 1 112 ? -8.378 6.764 -6.949 1.00 0.00 112 LEU A O 13
ATOM 24681 N N . GLU A 1 113 ? -8.961 4.738 -7.558 1.00 0.00 113 GLU A N 13
ATOM 24682 C CA . GLU A 1 113 ? -9.549 4.486 -6.215 1.00 0.00 113 GLU A CA 13
ATOM 24683 C C . GLU A 1 113 ? -8.554 4.896 -5.149 1.00 0.00 113 GLU A C 13
ATOM 24684 O O . GLU A 1 113 ? -8.806 5.770 -4.348 1.00 0.00 113 GLU A O 13
ATOM 24696 N N . ALA A 1 114 ? -7.421 4.266 -5.144 1.00 0.00 114 ALA A N 13
ATOM 24697 C CA . ALA A 1 114 ? -6.385 4.582 -4.124 1.00 0.00 114 ALA A CA 13
ATOM 24698 C C . ALA A 1 114 ? -6.351 6.071 -3.778 1.00 0.00 114 ALA A C 13
ATOM 24699 O O . ALA A 1 114 ? -5.934 6.445 -2.700 1.00 0.00 114 ALA A O 13
ATOM 24706 N N . VAL A 1 115 ? -6.780 6.931 -4.655 1.00 0.00 115 VAL A N 13
ATOM 24707 C CA . VAL A 1 115 ? -6.745 8.374 -4.304 1.00 0.00 115 VAL A CA 13
ATOM 24708 C C . VAL A 1 115 ? -8.161 8.956 -4.211 1.00 0.00 115 VAL A C 13
ATOM 24709 O O . VAL A 1 115 ? -8.368 9.999 -3.622 1.00 0.00 115 VAL A O 13
ATOM 24722 N N . LEU A 1 116 ? -9.139 8.300 -4.774 1.00 0.00 116 LEU A N 13
ATOM 24723 C CA . LEU A 1 116 ? -10.529 8.841 -4.694 1.00 0.00 116 LEU A CA 13
ATOM 24724 C C . LEU A 1 116 ? -11.253 8.244 -3.487 1.00 0.00 116 LEU A C 13
ATOM 24725 O O . LEU A 1 116 ? -12.185 8.821 -2.962 1.00 0.00 116 LEU A O 13
ATOM 24741 N N . VAL A 1 117 ? -10.812 7.107 -3.025 1.00 0.00 117 VAL A N 13
ATOM 24742 C CA . VAL A 1 117 ? -11.461 6.490 -1.823 1.00 0.00 117 VAL A CA 13
ATOM 24743 C C . VAL A 1 117 ? -10.631 6.839 -0.591 1.00 0.00 117 VAL A C 13
ATOM 24744 O O . VAL A 1 117 ? -11.123 6.879 0.519 1.00 0.00 117 VAL A O 13
ATOM 24757 N N . GLN A 1 118 ? -9.370 7.106 -0.787 1.00 0.00 118 GLN A N 13
ATOM 24758 C CA . GLN A 1 118 ? -8.496 7.468 0.360 1.00 0.00 118 GLN A CA 13
ATOM 24759 C C . GLN A 1 118 ? -8.509 8.981 0.563 1.00 0.00 118 GLN A C 13
ATOM 24760 O O . GLN A 1 118 ? -7.496 9.586 0.851 1.00 0.00 118 GLN A O 13
ATOM 24774 N N . ILE A 1 119 ? -9.650 9.599 0.417 1.00 0.00 119 ILE A N 13
ATOM 24775 C CA . ILE A 1 119 ? -9.714 11.073 0.608 1.00 0.00 119 ILE A CA 13
ATOM 24776 C C . ILE A 1 119 ? -10.707 11.418 1.715 1.00 0.00 119 ILE A C 13
ATOM 24777 O O . ILE A 1 119 ? -10.824 12.555 2.126 1.00 0.00 119 ILE A O 13
ATOM 24793 N N . SER A 1 120 ? -11.390 10.435 2.233 1.00 0.00 120 SER A N 13
ATOM 24794 C CA . SER A 1 120 ? -12.337 10.695 3.351 1.00 0.00 120 SER A CA 13
ATOM 24795 C C . SER A 1 120 ? -11.559 10.608 4.668 1.00 0.00 120 SER A C 13
ATOM 24796 O O . SER A 1 120 ? -12.116 10.439 5.734 1.00 0.00 120 SER A O 13
ATOM 24804 N N . LYS A 1 121 ? -10.259 10.716 4.577 1.00 0.00 121 LYS A N 13
ATOM 24805 C CA . LYS A 1 121 ? -9.383 10.642 5.773 1.00 0.00 121 LYS A CA 13
ATOM 24806 C C . LYS A 1 121 ? -9.753 11.731 6.780 1.00 0.00 121 LYS A C 13
ATOM 24807 O O . LYS A 1 121 ? -10.182 12.806 6.409 1.00 0.00 121 LYS A O 13
ATOM 24826 N N . GLU A 1 122 ? -9.597 11.454 8.050 1.00 0.00 122 GLU A N 13
ATOM 24827 C CA . GLU A 1 122 ? -9.946 12.463 9.093 1.00 0.00 122 GLU A CA 13
ATOM 24828 C C . GLU A 1 122 ? -11.230 13.173 8.686 1.00 0.00 122 GLU A C 13
ATOM 24829 O O . GLU A 1 122 ? -11.435 14.332 8.980 1.00 0.00 122 GLU A O 13
ATOM 24841 N N . VAL A 1 123 ? -12.080 12.459 7.997 1.00 0.00 123 VAL A N 13
ATOM 24842 C CA . VAL A 1 123 ? -13.374 13.024 7.518 1.00 0.00 123 VAL A CA 13
ATOM 24843 C C . VAL A 1 123 ? -13.257 14.533 7.265 1.00 0.00 123 VAL A C 13
ATOM 24844 O O . VAL A 1 123 ? -14.224 15.233 7.517 1.00 0.00 123 VAL A O 13
ATOM 24857 N N . GLY A 1 1 ? 12.187 27.029 -3.749 1.00 0.00 1 GLY A N 14
ATOM 24858 C CA . GLY A 1 1 ? 13.114 27.170 -2.590 1.00 0.00 1 GLY A CA 14
ATOM 24859 C C . GLY A 1 1 ? 13.102 25.882 -1.763 1.00 0.00 1 GLY A C 14
ATOM 24860 O O . GLY A 1 1 ? 13.086 24.790 -2.296 1.00 0.00 1 GLY A O 14
ATOM 24866 N N . SER A 1 2 ? 13.108 26.001 -0.463 1.00 0.00 2 SER A N 14
ATOM 24867 C CA . SER A 1 2 ? 13.097 24.784 0.398 1.00 0.00 2 SER A CA 14
ATOM 24868 C C . SER A 1 2 ? 12.843 25.169 1.858 1.00 0.00 2 SER A C 14
ATOM 24869 O O . SER A 1 2 ? 13.483 26.050 2.399 1.00 0.00 2 SER A O 14
ATOM 24877 N N . HIS A 1 3 ? 11.912 24.516 2.499 1.00 0.00 3 HIS A N 14
ATOM 24878 C CA . HIS A 1 3 ? 11.614 24.843 3.923 1.00 0.00 3 HIS A CA 14
ATOM 24879 C C . HIS A 1 3 ? 11.676 23.574 4.778 1.00 0.00 3 HIS A C 14
ATOM 24880 O O . HIS A 1 3 ? 11.054 23.481 5.818 1.00 0.00 3 HIS A O 14
ATOM 24894 N N . MET A 1 4 ? 12.428 22.598 4.348 1.00 0.00 4 MET A N 14
ATOM 24895 C CA . MET A 1 4 ? 12.542 21.332 5.130 1.00 0.00 4 MET A CA 14
ATOM 24896 C C . MET A 1 4 ? 11.217 20.555 5.085 1.00 0.00 4 MET A C 14
ATOM 24897 O O . MET A 1 4 ? 10.282 20.940 4.412 1.00 0.00 4 MET A O 14
ATOM 24911 N N . THR A 1 5 ? 11.138 19.465 5.799 1.00 0.00 5 THR A N 14
ATOM 24912 C CA . THR A 1 5 ? 9.881 18.661 5.804 1.00 0.00 5 THR A CA 14
ATOM 24913 C C . THR A 1 5 ? 9.390 18.470 7.241 1.00 0.00 5 THR A C 14
ATOM 24914 O O . THR A 1 5 ? 10.124 18.670 8.188 1.00 0.00 5 THR A O 14
ATOM 24925 N N . GLU A 1 6 ? 8.155 18.088 7.415 1.00 0.00 6 GLU A N 14
ATOM 24926 C CA . GLU A 1 6 ? 7.631 17.892 8.796 1.00 0.00 6 GLU A CA 14
ATOM 24927 C C . GLU A 1 6 ? 6.573 16.785 8.817 1.00 0.00 6 GLU A C 14
ATOM 24928 O O . GLU A 1 6 ? 5.757 16.711 9.713 1.00 0.00 6 GLU A O 14
ATOM 24940 N N . ARG A 1 7 ? 6.582 15.920 7.841 1.00 0.00 7 ARG A N 14
ATOM 24941 C CA . ARG A 1 7 ? 5.576 14.820 7.815 1.00 0.00 7 ARG A CA 14
ATOM 24942 C C . ARG A 1 7 ? 5.982 13.750 6.799 1.00 0.00 7 ARG A C 14
ATOM 24943 O O . ARG A 1 7 ? 5.476 13.703 5.696 1.00 0.00 7 ARG A O 14
ATOM 24964 N N . ARG A 1 8 ? 6.889 12.888 7.166 1.00 0.00 8 ARG A N 14
ATOM 24965 C CA . ARG A 1 8 ? 7.324 11.816 6.227 1.00 0.00 8 ARG A CA 14
ATOM 24966 C C . ARG A 1 8 ? 6.560 10.526 6.532 1.00 0.00 8 ARG A C 14
ATOM 24967 O O . ARG A 1 8 ? 6.796 9.878 7.532 1.00 0.00 8 ARG A O 14
ATOM 24988 N N . LEU A 1 9 ? 5.646 10.147 5.683 1.00 0.00 9 LEU A N 14
ATOM 24989 C CA . LEU A 1 9 ? 4.874 8.907 5.929 1.00 0.00 9 LEU A CA 14
ATOM 24990 C C . LEU A 1 9 ? 5.542 7.739 5.210 1.00 0.00 9 LEU A C 14
ATOM 24991 O O . LEU A 1 9 ? 6.434 7.926 4.406 1.00 0.00 9 LEU A O 14
ATOM 25007 N N . ARG A 1 10 ? 5.127 6.536 5.486 1.00 0.00 10 ARG A N 14
ATOM 25008 C CA . ARG A 1 10 ? 5.758 5.379 4.801 1.00 0.00 10 ARG A CA 14
ATOM 25009 C C . ARG A 1 10 ? 4.688 4.485 4.171 1.00 0.00 10 ARG A C 14
ATOM 25010 O O . ARG A 1 10 ? 3.822 3.959 4.846 1.00 0.00 10 ARG A O 14
ATOM 25031 N N . VAL A 1 11 ? 4.738 4.311 2.881 1.00 0.00 11 VAL A N 14
ATOM 25032 C CA . VAL A 1 11 ? 3.722 3.455 2.205 1.00 0.00 11 VAL A CA 14
ATOM 25033 C C . VAL A 1 11 ? 4.363 2.156 1.701 1.00 0.00 11 VAL A C 14
ATOM 25034 O O . VAL A 1 11 ? 4.866 2.088 0.595 1.00 0.00 11 VAL A O 14
ATOM 25047 N N . LEU A 1 12 ? 4.351 1.117 2.498 1.00 0.00 12 LEU A N 14
ATOM 25048 C CA . LEU A 1 12 ? 4.960 -0.166 2.044 1.00 0.00 12 LEU A CA 14
ATOM 25049 C C . LEU A 1 12 ? 4.057 -0.829 1.008 1.00 0.00 12 LEU A C 14
ATOM 25050 O O . LEU A 1 12 ? 3.019 -1.367 1.326 1.00 0.00 12 LEU A O 14
ATOM 25066 N N . VAL A 1 13 ? 4.439 -0.791 -0.232 1.00 0.00 13 VAL A N 14
ATOM 25067 C CA . VAL A 1 13 ? 3.597 -1.421 -1.278 1.00 0.00 13 VAL A CA 14
ATOM 25068 C C . VAL A 1 13 ? 4.447 -2.343 -2.146 1.00 0.00 13 VAL A C 14
ATOM 25069 O O . VAL A 1 13 ? 5.563 -2.024 -2.506 1.00 0.00 13 VAL A O 14
ATOM 25082 N N . VAL A 1 14 ? 3.930 -3.489 -2.477 1.00 0.00 14 VAL A N 14
ATOM 25083 C CA . VAL A 1 14 ? 4.710 -4.441 -3.309 1.00 0.00 14 VAL A CA 14
ATOM 25084 C C . VAL A 1 14 ? 3.756 -5.358 -4.101 1.00 0.00 14 VAL A C 14
ATOM 25085 O O . VAL A 1 14 ? 2.720 -5.765 -3.610 1.00 0.00 14 VAL A O 14
ATOM 25098 N N . GLU A 1 15 ? 4.090 -5.680 -5.329 1.00 0.00 15 GLU A N 14
ATOM 25099 C CA . GLU A 1 15 ? 3.187 -6.566 -6.140 1.00 0.00 15 GLU A CA 14
ATOM 25100 C C . GLU A 1 15 ? 3.984 -7.507 -7.059 1.00 0.00 15 GLU A C 14
ATOM 25101 O O . GLU A 1 15 ? 3.980 -8.703 -6.860 1.00 0.00 15 GLU A O 14
ATOM 25113 N N . ASP A 1 16 ? 4.668 -6.991 -8.050 1.00 0.00 16 ASP A N 14
ATOM 25114 C CA . ASP A 1 16 ? 5.463 -7.879 -8.959 1.00 0.00 16 ASP A CA 14
ATOM 25115 C C . ASP A 1 16 ? 5.906 -7.117 -10.211 1.00 0.00 16 ASP A C 14
ATOM 25116 O O . ASP A 1 16 ? 5.796 -7.614 -11.314 1.00 0.00 16 ASP A O 14
ATOM 25125 N N . GLU A 1 17 ? 6.406 -5.920 -10.065 1.00 0.00 17 GLU A N 14
ATOM 25126 C CA . GLU A 1 17 ? 6.844 -5.162 -11.273 1.00 0.00 17 GLU A CA 14
ATOM 25127 C C . GLU A 1 17 ? 7.270 -3.739 -10.909 1.00 0.00 17 GLU A C 14
ATOM 25128 O O . GLU A 1 17 ? 7.357 -3.375 -9.753 1.00 0.00 17 GLU A O 14
ATOM 25140 N N . SER A 1 18 ? 7.533 -2.930 -11.901 1.00 0.00 18 SER A N 14
ATOM 25141 C CA . SER A 1 18 ? 7.950 -1.527 -11.634 1.00 0.00 18 SER A CA 14
ATOM 25142 C C . SER A 1 18 ? 6.740 -0.593 -11.726 1.00 0.00 18 SER A C 14
ATOM 25143 O O . SER A 1 18 ? 6.838 0.588 -11.458 1.00 0.00 18 SER A O 14
ATOM 25151 N N . MET A 1 19 ? 5.596 -1.113 -12.090 1.00 0.00 19 MET A N 14
ATOM 25152 C CA . MET A 1 19 ? 4.385 -0.246 -12.179 1.00 0.00 19 MET A CA 14
ATOM 25153 C C . MET A 1 19 ? 4.019 0.245 -10.779 1.00 0.00 19 MET A C 14
ATOM 25154 O O . MET A 1 19 ? 3.286 1.198 -10.608 1.00 0.00 19 MET A O 14
ATOM 25168 N N . ILE A 1 20 ? 4.552 -0.400 -9.779 1.00 0.00 20 ILE A N 14
ATOM 25169 C CA . ILE A 1 20 ? 4.277 0.015 -8.374 1.00 0.00 20 ILE A CA 14
ATOM 25170 C C . ILE A 1 20 ? 5.479 0.780 -7.828 1.00 0.00 20 ILE A C 14
ATOM 25171 O O . ILE A 1 20 ? 5.528 1.143 -6.670 1.00 0.00 20 ILE A O 14
ATOM 25187 N N . ALA A 1 21 ? 6.455 1.017 -8.659 1.00 0.00 21 ALA A N 14
ATOM 25188 C CA . ALA A 1 21 ? 7.666 1.747 -8.209 1.00 0.00 21 ALA A CA 14
ATOM 25189 C C . ALA A 1 21 ? 7.576 3.217 -8.634 1.00 0.00 21 ALA A C 14
ATOM 25190 O O . ALA A 1 21 ? 7.426 4.098 -7.812 1.00 0.00 21 ALA A O 14
ATOM 25197 N N . MET A 1 22 ? 7.642 3.494 -9.908 1.00 0.00 22 MET A N 14
ATOM 25198 C CA . MET A 1 22 ? 7.532 4.912 -10.353 1.00 0.00 22 MET A CA 14
ATOM 25199 C C . MET A 1 22 ? 6.202 5.480 -9.847 1.00 0.00 22 MET A C 14
ATOM 25200 O O . MET A 1 22 ? 6.011 6.676 -9.758 1.00 0.00 22 MET A O 14
ATOM 25214 N N . LEU A 1 23 ? 5.287 4.611 -9.512 1.00 0.00 23 LEU A N 14
ATOM 25215 C CA . LEU A 1 23 ? 3.962 5.061 -9.003 1.00 0.00 23 LEU A CA 14
ATOM 25216 C C . LEU A 1 23 ? 4.068 5.394 -7.510 1.00 0.00 23 LEU A C 14
ATOM 25217 O O . LEU A 1 23 ? 3.189 6.003 -6.935 1.00 0.00 23 LEU A O 14
ATOM 25233 N N . ILE A 1 24 ? 5.143 5.004 -6.878 1.00 0.00 24 ILE A N 14
ATOM 25234 C CA . ILE A 1 24 ? 5.294 5.308 -5.425 1.00 0.00 24 ILE A CA 14
ATOM 25235 C C . ILE A 1 24 ? 6.175 6.547 -5.236 1.00 0.00 24 ILE A C 14
ATOM 25236 O O . ILE A 1 24 ? 6.004 7.311 -4.304 1.00 0.00 24 ILE A O 14
ATOM 25252 N N . GLU A 1 25 ? 7.103 6.756 -6.123 1.00 0.00 25 GLU A N 14
ATOM 25253 C CA . GLU A 1 25 ? 7.992 7.945 -6.013 1.00 0.00 25 GLU A CA 14
ATOM 25254 C C . GLU A 1 25 ? 7.279 9.171 -6.580 1.00 0.00 25 GLU A C 14
ATOM 25255 O O . GLU A 1 25 ? 7.360 10.259 -6.045 1.00 0.00 25 GLU A O 14
ATOM 25267 N N . ASP A 1 26 ? 6.575 8.995 -7.661 1.00 0.00 26 ASP A N 14
ATOM 25268 C CA . ASP A 1 26 ? 5.845 10.135 -8.273 1.00 0.00 26 ASP A CA 14
ATOM 25269 C C . ASP A 1 26 ? 4.756 10.626 -7.313 1.00 0.00 26 ASP A C 14
ATOM 25270 O O . ASP A 1 26 ? 4.559 11.811 -7.131 1.00 0.00 26 ASP A O 14
ATOM 25279 N N . THR A 1 27 ? 4.055 9.717 -6.691 1.00 0.00 27 THR A N 14
ATOM 25280 C CA . THR A 1 27 ? 2.988 10.123 -5.737 1.00 0.00 27 THR A CA 14
ATOM 25281 C C . THR A 1 27 ? 3.591 10.982 -4.623 1.00 0.00 27 THR A C 14
ATOM 25282 O O . THR A 1 27 ? 3.065 12.019 -4.271 1.00 0.00 27 THR A O 14
ATOM 25293 N N . LEU A 1 28 ? 4.695 10.558 -4.068 1.00 0.00 28 LEU A N 14
ATOM 25294 C CA . LEU A 1 28 ? 5.336 11.352 -2.981 1.00 0.00 28 LEU A CA 14
ATOM 25295 C C . LEU A 1 28 ? 5.761 12.721 -3.517 1.00 0.00 28 LEU A C 14
ATOM 25296 O O . LEU A 1 28 ? 5.692 13.719 -2.827 1.00 0.00 28 LEU A O 14
ATOM 25312 N N . CYS A 1 29 ? 6.198 12.773 -4.745 1.00 0.00 29 CYS A N 14
ATOM 25313 C CA . CYS A 1 29 ? 6.622 14.074 -5.325 1.00 0.00 29 CYS A CA 14
ATOM 25314 C C . CYS A 1 29 ? 5.573 15.136 -5.007 1.00 0.00 29 CYS A C 14
ATOM 25315 O O . CYS A 1 29 ? 5.854 16.319 -4.983 1.00 0.00 29 CYS A O 14
ATOM 25323 N N . GLU A 1 30 ? 4.359 14.720 -4.764 1.00 0.00 30 GLU A N 14
ATOM 25324 C CA . GLU A 1 30 ? 3.287 15.699 -4.449 1.00 0.00 30 GLU A CA 14
ATOM 25325 C C . GLU A 1 30 ? 3.099 15.830 -2.933 1.00 0.00 30 GLU A C 14
ATOM 25326 O O . GLU A 1 30 ? 3.210 16.904 -2.378 1.00 0.00 30 GLU A O 14
ATOM 25338 N N . LEU A 1 31 ? 2.814 14.747 -2.259 1.00 0.00 31 LEU A N 14
ATOM 25339 C CA . LEU A 1 31 ? 2.617 14.820 -0.780 1.00 0.00 31 LEU A CA 14
ATOM 25340 C C . LEU A 1 31 ? 3.964 14.993 -0.073 1.00 0.00 31 LEU A C 14
ATOM 25341 O O . LEU A 1 31 ? 4.167 15.929 0.674 1.00 0.00 31 LEU A O 14
ATOM 25357 N N . GLY A 1 32 ? 4.887 14.101 -0.304 1.00 0.00 32 GLY A N 14
ATOM 25358 C CA . GLY A 1 32 ? 6.218 14.225 0.354 1.00 0.00 32 GLY A CA 14
ATOM 25359 C C . GLY A 1 32 ? 6.596 12.909 1.038 1.00 0.00 32 GLY A C 14
ATOM 25360 O O . GLY A 1 32 ? 7.570 12.841 1.761 1.00 0.00 32 GLY A O 14
ATOM 25364 N N . HIS A 1 33 ? 5.843 11.861 0.815 1.00 0.00 33 HIS A N 14
ATOM 25365 C CA . HIS A 1 33 ? 6.181 10.553 1.454 1.00 0.00 33 HIS A CA 14
ATOM 25366 C C . HIS A 1 33 ? 7.692 10.321 1.382 1.00 0.00 33 HIS A C 14
ATOM 25367 O O . HIS A 1 33 ? 8.362 10.812 0.495 1.00 0.00 33 HIS A O 14
ATOM 25381 N N . GLU A 1 34 ? 8.237 9.590 2.312 1.00 0.00 34 GLU A N 14
ATOM 25382 C CA . GLU A 1 34 ? 9.707 9.345 2.300 1.00 0.00 34 GLU A CA 14
ATOM 25383 C C . GLU A 1 34 ? 10.048 8.182 1.367 1.00 0.00 34 GLU A C 14
ATOM 25384 O O . GLU A 1 34 ? 10.615 8.363 0.308 1.00 0.00 34 GLU A O 14
ATOM 25396 N N . VAL A 1 35 ? 9.710 6.989 1.764 1.00 0.00 35 VAL A N 14
ATOM 25397 C CA . VAL A 1 35 ? 10.010 5.793 0.926 1.00 0.00 35 VAL A CA 14
ATOM 25398 C C . VAL A 1 35 ? 9.489 4.547 1.638 1.00 0.00 35 VAL A C 14
ATOM 25399 O O . VAL A 1 35 ? 9.386 4.519 2.849 1.00 0.00 35 VAL A O 14
ATOM 25412 N N . ALA A 1 36 ? 9.148 3.521 0.915 1.00 0.00 36 ALA A N 14
ATOM 25413 C CA . ALA A 1 36 ? 8.626 2.307 1.585 1.00 0.00 36 ALA A CA 14
ATOM 25414 C C . ALA A 1 36 ? 8.936 1.048 0.766 1.00 0.00 36 ALA A C 14
ATOM 25415 O O . ALA A 1 36 ? 10.065 0.601 0.723 1.00 0.00 36 ALA A O 14
ATOM 25422 N N . ALA A 1 37 ? 7.958 0.455 0.121 1.00 0.00 37 ALA A N 14
ATOM 25423 C CA . ALA A 1 37 ? 8.256 -0.776 -0.666 1.00 0.00 37 ALA A CA 14
ATOM 25424 C C . ALA A 1 37 ? 7.815 -0.609 -2.120 1.00 0.00 37 ALA A C 14
ATOM 25425 O O . ALA A 1 37 ? 6.873 0.094 -2.416 1.00 0.00 37 ALA A O 14
ATOM 25432 N N . THR A 1 38 ? 8.497 -1.261 -3.024 1.00 0.00 38 THR A N 14
ATOM 25433 C CA . THR A 1 38 ? 8.135 -1.162 -4.467 1.00 0.00 38 THR A CA 14
ATOM 25434 C C . THR A 1 38 ? 8.240 -2.547 -5.112 1.00 0.00 38 THR A C 14
ATOM 25435 O O . THR A 1 38 ? 9.202 -3.261 -4.912 1.00 0.00 38 THR A O 14
ATOM 25446 N N . ALA A 1 39 ? 7.252 -2.942 -5.868 1.00 0.00 39 ALA A N 14
ATOM 25447 C CA . ALA A 1 39 ? 7.293 -4.294 -6.503 1.00 0.00 39 ALA A CA 14
ATOM 25448 C C . ALA A 1 39 ? 7.170 -5.350 -5.413 1.00 0.00 39 ALA A C 14
ATOM 25449 O O . ALA A 1 39 ? 7.112 -5.025 -4.259 1.00 0.00 39 ALA A O 14
ATOM 25456 N N . SER A 1 40 ? 7.108 -6.606 -5.745 1.00 0.00 40 SER A N 14
ATOM 25457 C CA . SER A 1 40 ? 6.967 -7.611 -4.655 1.00 0.00 40 SER A CA 14
ATOM 25458 C C . SER A 1 40 ? 8.282 -8.316 -4.361 1.00 0.00 40 SER A C 14
ATOM 25459 O O . SER A 1 40 ? 8.935 -8.860 -5.230 1.00 0.00 40 SER A O 14
ATOM 25467 N N . ARG A 1 41 ? 8.665 -8.290 -3.115 1.00 0.00 41 ARG A N 14
ATOM 25468 C CA . ARG A 1 41 ? 9.927 -8.928 -2.689 1.00 0.00 41 ARG A CA 14
ATOM 25469 C C . ARG A 1 41 ? 9.746 -9.540 -1.297 1.00 0.00 41 ARG A C 14
ATOM 25470 O O . ARG A 1 41 ? 9.482 -8.849 -0.333 1.00 0.00 41 ARG A O 14
ATOM 25491 N N . MET A 1 42 ? 9.878 -10.831 -1.185 1.00 0.00 42 MET A N 14
ATOM 25492 C CA . MET A 1 42 ? 9.705 -11.487 0.142 1.00 0.00 42 MET A CA 14
ATOM 25493 C C . MET A 1 42 ? 10.427 -10.693 1.236 1.00 0.00 42 MET A C 14
ATOM 25494 O O . MET A 1 42 ? 9.909 -10.497 2.317 1.00 0.00 42 MET A O 14
ATOM 25508 N N . GLN A 1 43 ? 11.623 -10.245 0.970 1.00 0.00 43 GLN A N 14
ATOM 25509 C CA . GLN A 1 43 ? 12.380 -9.475 2.000 1.00 0.00 43 GLN A CA 14
ATOM 25510 C C . GLN A 1 43 ? 11.650 -8.174 2.349 1.00 0.00 43 GLN A C 14
ATOM 25511 O O . GLN A 1 43 ? 11.584 -7.781 3.497 1.00 0.00 43 GLN A O 14
ATOM 25525 N N . GLU A 1 44 ? 11.106 -7.497 1.373 1.00 0.00 44 GLU A N 14
ATOM 25526 C CA . GLU A 1 44 ? 10.390 -6.222 1.660 1.00 0.00 44 GLU A CA 14
ATOM 25527 C C . GLU A 1 44 ? 9.175 -6.484 2.547 1.00 0.00 44 GLU A C 14
ATOM 25528 O O . GLU A 1 44 ? 8.992 -5.851 3.566 1.00 0.00 44 GLU A O 14
ATOM 25540 N N . ALA A 1 45 ? 8.351 -7.425 2.176 1.00 0.00 45 ALA A N 14
ATOM 25541 C CA . ALA A 1 45 ? 7.156 -7.732 3.008 1.00 0.00 45 ALA A CA 14
ATOM 25542 C C . ALA A 1 45 ? 7.615 -7.945 4.440 1.00 0.00 45 ALA A C 14
ATOM 25543 O O . ALA A 1 45 ? 6.932 -7.622 5.391 1.00 0.00 45 ALA A O 14
ATOM 25550 N N . LEU A 1 46 ? 8.794 -8.467 4.584 1.00 0.00 46 LEU A N 14
ATOM 25551 C CA . LEU A 1 46 ? 9.356 -8.690 5.931 1.00 0.00 46 LEU A CA 14
ATOM 25552 C C . LEU A 1 46 ? 9.469 -7.348 6.644 1.00 0.00 46 LEU A C 14
ATOM 25553 O O . LEU A 1 46 ? 8.908 -7.149 7.697 1.00 0.00 46 LEU A O 14
ATOM 25569 N N . ASP A 1 47 ? 10.175 -6.421 6.061 1.00 0.00 47 ASP A N 14
ATOM 25570 C CA . ASP A 1 47 ? 10.321 -5.081 6.695 1.00 0.00 47 ASP A CA 14
ATOM 25571 C C . ASP A 1 47 ? 8.958 -4.541 7.125 1.00 0.00 47 ASP A C 14
ATOM 25572 O O . ASP A 1 47 ? 8.833 -3.884 8.136 1.00 0.00 47 ASP A O 14
ATOM 25581 N N . ILE A 1 48 ? 7.939 -4.803 6.360 1.00 0.00 48 ILE A N 14
ATOM 25582 C CA . ILE A 1 48 ? 6.584 -4.293 6.717 1.00 0.00 48 ILE A CA 14
ATOM 25583 C C . ILE A 1 48 ? 5.835 -5.342 7.548 1.00 0.00 48 ILE A C 14
ATOM 25584 O O . ILE A 1 48 ? 4.763 -5.093 8.062 1.00 0.00 48 ILE A O 14
ATOM 25600 N N . ALA A 1 49 ? 6.391 -6.517 7.674 1.00 0.00 49 ALA A N 14
ATOM 25601 C CA . ALA A 1 49 ? 5.710 -7.578 8.460 1.00 0.00 49 ALA A CA 14
ATOM 25602 C C . ALA A 1 49 ? 5.984 -7.412 9.954 1.00 0.00 49 ALA A C 14
ATOM 25603 O O . ALA A 1 49 ? 5.100 -7.108 10.729 1.00 0.00 49 ALA A O 14
ATOM 25610 N N . ARG A 1 50 ? 7.199 -7.623 10.363 1.00 0.00 50 ARG A N 14
ATOM 25611 C CA . ARG A 1 50 ? 7.536 -7.496 11.807 1.00 0.00 50 ARG A CA 14
ATOM 25612 C C . ARG A 1 50 ? 7.465 -6.032 12.267 1.00 0.00 50 ARG A C 14
ATOM 25613 O O . ARG A 1 50 ? 7.540 -5.742 13.445 1.00 0.00 50 ARG A O 14
ATOM 25634 N N . LYS A 1 51 ? 7.327 -5.108 11.353 1.00 0.00 51 LYS A N 14
ATOM 25635 C CA . LYS A 1 51 ? 7.260 -3.672 11.753 1.00 0.00 51 LYS A CA 14
ATOM 25636 C C . LYS A 1 51 ? 5.943 -3.386 12.483 1.00 0.00 51 LYS A C 14
ATOM 25637 O O . LYS A 1 51 ? 5.931 -2.881 13.589 1.00 0.00 51 LYS A O 14
ATOM 25656 N N . GLY A 1 52 ? 4.834 -3.725 11.881 1.00 0.00 52 GLY A N 14
ATOM 25657 C CA . GLY A 1 52 ? 3.509 -3.504 12.541 1.00 0.00 52 GLY A CA 14
ATOM 25658 C C . GLY A 1 52 ? 3.127 -2.012 12.602 1.00 0.00 52 GLY A C 14
ATOM 25659 O O . GLY A 1 52 ? 1.962 -1.679 12.697 1.00 0.00 52 GLY A O 14
ATOM 25663 N N . GLN A 1 53 ? 4.073 -1.109 12.575 1.00 0.00 53 GLN A N 14
ATOM 25664 C CA . GLN A 1 53 ? 3.717 0.339 12.662 1.00 0.00 53 GLN A CA 14
ATOM 25665 C C . GLN A 1 53 ? 3.691 0.988 11.278 1.00 0.00 53 GLN A C 14
ATOM 25666 O O . GLN A 1 53 ? 3.121 2.048 11.101 1.00 0.00 53 GLN A O 14
ATOM 25680 N N . PHE A 1 54 ? 4.313 0.385 10.300 1.00 0.00 54 PHE A N 14
ATOM 25681 C CA . PHE A 1 54 ? 4.319 1.008 8.945 1.00 0.00 54 PHE A CA 14
ATOM 25682 C C . PHE A 1 54 ? 2.925 1.543 8.614 1.00 0.00 54 PHE A C 14
ATOM 25683 O O . PHE A 1 54 ? 1.922 0.932 8.928 1.00 0.00 54 PHE A O 14
ATOM 25700 N N . ASP A 1 55 ? 2.859 2.695 8.012 1.00 0.00 55 ASP A N 14
ATOM 25701 C CA . ASP A 1 55 ? 1.537 3.300 7.691 1.00 0.00 55 ASP A CA 14
ATOM 25702 C C . ASP A 1 55 ? 0.717 2.421 6.739 1.00 0.00 55 ASP A C 14
ATOM 25703 O O . ASP A 1 55 ? -0.469 2.241 6.932 1.00 0.00 55 ASP A O 14
ATOM 25712 N N . ILE A 1 56 ? 1.307 1.895 5.697 1.00 0.00 56 ILE A N 14
ATOM 25713 C CA . ILE A 1 56 ? 0.494 1.069 4.750 1.00 0.00 56 ILE A CA 14
ATOM 25714 C C . ILE A 1 56 ? 1.225 -0.208 4.320 1.00 0.00 56 ILE A C 14
ATOM 25715 O O . ILE A 1 56 ? 2.385 -0.388 4.612 1.00 0.00 56 ILE A O 14
ATOM 25731 N N . ALA A 1 57 ? 0.541 -1.118 3.649 1.00 0.00 57 ALA A N 14
ATOM 25732 C CA . ALA A 1 57 ? 1.209 -2.391 3.243 1.00 0.00 57 ALA A CA 14
ATOM 25733 C C . ALA A 1 57 ? 0.466 -3.064 2.079 1.00 0.00 57 ALA A C 14
ATOM 25734 O O . ALA A 1 57 ? -0.550 -3.693 2.276 1.00 0.00 57 ALA A O 14
ATOM 25741 N N . ILE A 1 58 ? 0.968 -2.975 0.876 1.00 0.00 58 ILE A N 14
ATOM 25742 C CA . ILE A 1 58 ? 0.268 -3.635 -0.260 1.00 0.00 58 ILE A CA 14
ATOM 25743 C C . ILE A 1 58 ? 1.058 -4.851 -0.711 1.00 0.00 58 ILE A C 14
ATOM 25744 O O . ILE A 1 58 ? 2.271 -4.848 -0.744 1.00 0.00 58 ILE A O 14
ATOM 25760 N N . ILE A 1 59 ? 0.370 -5.894 -1.048 1.00 0.00 59 ILE A N 14
ATOM 25761 C CA . ILE A 1 59 ? 1.054 -7.130 -1.489 1.00 0.00 59 ILE A CA 14
ATOM 25762 C C . ILE A 1 59 ? 0.090 -7.958 -2.348 1.00 0.00 59 ILE A C 14
ATOM 25763 O O . ILE A 1 59 ? -0.520 -8.888 -1.868 1.00 0.00 59 ILE A O 14
ATOM 25779 N N . ASP A 1 60 ? -0.071 -7.616 -3.596 1.00 0.00 60 ASP A N 14
ATOM 25780 C CA . ASP A 1 60 ? -1.024 -8.381 -4.470 1.00 0.00 60 ASP A CA 14
ATOM 25781 C C . ASP A 1 60 ? -0.998 -9.878 -4.140 1.00 0.00 60 ASP A C 14
ATOM 25782 O O . ASP A 1 60 ? 0.005 -10.541 -4.307 1.00 0.00 60 ASP A O 14
ATOM 25791 N N . VAL A 1 61 ? -2.098 -10.409 -3.670 1.00 0.00 61 VAL A N 14
ATOM 25792 C CA . VAL A 1 61 ? -2.144 -11.860 -3.317 1.00 0.00 61 VAL A CA 14
ATOM 25793 C C . VAL A 1 61 ? -2.518 -12.714 -4.538 1.00 0.00 61 VAL A C 14
ATOM 25794 O O . VAL A 1 61 ? -2.775 -13.896 -4.415 1.00 0.00 61 VAL A O 14
ATOM 25807 N N . ASN A 1 62 ? -2.549 -12.140 -5.709 1.00 0.00 62 ASN A N 14
ATOM 25808 C CA . ASN A 1 62 ? -2.906 -12.949 -6.911 1.00 0.00 62 ASN A CA 14
ATOM 25809 C C . ASN A 1 62 ? -2.401 -12.282 -8.188 1.00 0.00 62 ASN A C 14
ATOM 25810 O O . ASN A 1 62 ? -3.168 -11.928 -9.060 1.00 0.00 62 ASN A O 14
ATOM 25821 N N . LEU A 1 63 ? -1.117 -12.120 -8.315 1.00 0.00 63 LEU A N 14
ATOM 25822 C CA . LEU A 1 63 ? -0.569 -11.492 -9.546 1.00 0.00 63 LEU A CA 14
ATOM 25823 C C . LEU A 1 63 ? 0.669 -12.258 -10.000 1.00 0.00 63 LEU A C 14
ATOM 25824 O O . LEU A 1 63 ? 1.563 -12.524 -9.223 1.00 0.00 63 LEU A O 14
ATOM 25840 N N . ASP A 1 64 ? 0.727 -12.635 -11.246 1.00 0.00 64 ASP A N 14
ATOM 25841 C CA . ASP A 1 64 ? 1.905 -13.409 -11.722 1.00 0.00 64 ASP A CA 14
ATOM 25842 C C . ASP A 1 64 ? 1.934 -14.759 -11.001 1.00 0.00 64 ASP A C 14
ATOM 25843 O O . ASP A 1 64 ? 2.910 -15.483 -11.048 1.00 0.00 64 ASP A O 14
ATOM 25852 N N . GLY A 1 65 ? 0.866 -15.095 -10.321 1.00 0.00 65 GLY A N 14
ATOM 25853 C CA . GLY A 1 65 ? 0.820 -16.385 -9.582 1.00 0.00 65 GLY A CA 14
ATOM 25854 C C . GLY A 1 65 ? 0.327 -16.118 -8.161 1.00 0.00 65 GLY A C 14
ATOM 25855 O O . GLY A 1 65 ? -0.661 -16.680 -7.736 1.00 0.00 65 GLY A O 14
ATOM 25859 N N . GLU A 1 66 ? 1.020 -15.245 -7.449 1.00 0.00 66 GLU A N 14
ATOM 25860 C CA . GLU A 1 66 ? 0.661 -14.859 -6.033 1.00 0.00 66 GLU A CA 14
ATOM 25861 C C . GLU A 1 66 ? 1.933 -14.785 -5.177 1.00 0.00 66 GLU A C 14
ATOM 25862 O O . GLU A 1 66 ? 2.154 -15.627 -4.330 1.00 0.00 66 GLU A O 14
ATOM 25874 N N . PRO A 1 67 ? 2.728 -13.775 -5.421 1.00 0.00 67 PRO A N 14
ATOM 25875 C CA . PRO A 1 67 ? 3.982 -13.592 -4.657 1.00 0.00 67 PRO A CA 14
ATOM 25876 C C . PRO A 1 67 ? 3.709 -12.803 -3.371 1.00 0.00 67 PRO A C 14
ATOM 25877 O O . PRO A 1 67 ? 4.542 -12.052 -2.905 1.00 0.00 67 PRO A O 14
ATOM 25888 N N . SER A 1 68 ? 2.544 -12.955 -2.804 1.00 0.00 68 SER A N 14
ATOM 25889 C CA . SER A 1 68 ? 2.210 -12.200 -1.561 1.00 0.00 68 SER A CA 14
ATOM 25890 C C . SER A 1 68 ? 2.605 -12.999 -0.317 1.00 0.00 68 SER A C 14
ATOM 25891 O O . SER A 1 68 ? 2.316 -12.608 0.795 1.00 0.00 68 SER A O 14
ATOM 25899 N N . TYR A 1 69 ? 3.270 -14.106 -0.506 1.00 0.00 69 TYR A N 14
ATOM 25900 C CA . TYR A 1 69 ? 3.707 -14.955 0.648 1.00 0.00 69 TYR A CA 14
ATOM 25901 C C . TYR A 1 69 ? 2.571 -15.150 1.660 1.00 0.00 69 TYR A C 14
ATOM 25902 O O . TYR A 1 69 ? 1.499 -14.577 1.543 1.00 0.00 69 TYR A O 14
ATOM 25920 N N . PRO A 1 70 ? 2.856 -15.965 2.637 1.00 0.00 70 PRO A N 14
ATOM 25921 C CA . PRO A 1 70 ? 1.864 -16.254 3.695 1.00 0.00 70 PRO A CA 14
ATOM 25922 C C . PRO A 1 70 ? 1.669 -15.020 4.574 1.00 0.00 70 PRO A C 14
ATOM 25923 O O . PRO A 1 70 ? 0.842 -15.005 5.463 1.00 0.00 70 PRO A O 14
ATOM 25934 N N . VAL A 1 71 ? 2.422 -13.977 4.332 1.00 0.00 71 VAL A N 14
ATOM 25935 C CA . VAL A 1 71 ? 2.263 -12.754 5.160 1.00 0.00 71 VAL A CA 14
ATOM 25936 C C . VAL A 1 71 ? 1.085 -11.941 4.644 1.00 0.00 71 VAL A C 14
ATOM 25937 O O . VAL A 1 71 ? 0.063 -11.872 5.285 1.00 0.00 71 VAL A O 14
ATOM 25950 N N . ALA A 1 72 ? 1.198 -11.361 3.473 1.00 0.00 72 ALA A N 14
ATOM 25951 C CA . ALA A 1 72 ? 0.043 -10.606 2.898 1.00 0.00 72 ALA A CA 14
ATOM 25952 C C . ALA A 1 72 ? -1.209 -11.398 3.208 1.00 0.00 72 ALA A C 14
ATOM 25953 O O . ALA A 1 72 ? -2.254 -10.874 3.536 1.00 0.00 72 ALA A O 14
ATOM 25960 N N . ASP A 1 73 ? -1.062 -12.687 3.134 1.00 0.00 73 ASP A N 14
ATOM 25961 C CA . ASP A 1 73 ? -2.179 -13.592 3.451 1.00 0.00 73 ASP A CA 14
ATOM 25962 C C . ASP A 1 73 ? -2.595 -13.373 4.901 1.00 0.00 73 ASP A C 14
ATOM 25963 O O . ASP A 1 73 ? -3.736 -13.098 5.213 1.00 0.00 73 ASP A O 14
ATOM 25972 N N . ILE A 1 74 ? -1.642 -13.491 5.783 1.00 0.00 74 ILE A N 14
ATOM 25973 C CA . ILE A 1 74 ? -1.911 -13.294 7.234 1.00 0.00 74 ILE A CA 14
ATOM 25974 C C . ILE A 1 74 ? -2.268 -11.831 7.484 1.00 0.00 74 ILE A C 14
ATOM 25975 O O . ILE A 1 74 ? -3.192 -11.514 8.210 1.00 0.00 74 ILE A O 14
ATOM 25991 N N . LEU A 1 75 ? -1.552 -10.940 6.862 1.00 0.00 75 LEU A N 14
ATOM 25992 C CA . LEU A 1 75 ? -1.851 -9.498 7.028 1.00 0.00 75 LEU A CA 14
ATOM 25993 C C . LEU A 1 75 ? -3.348 -9.285 6.816 1.00 0.00 75 LEU A C 14
ATOM 25994 O O . LEU A 1 75 ? -3.933 -8.337 7.300 1.00 0.00 75 LEU A O 14
ATOM 26010 N N . ALA A 1 76 ? -3.968 -10.179 6.093 1.00 0.00 76 ALA A N 14
ATOM 26011 C CA . ALA A 1 76 ? -5.424 -10.067 5.835 1.00 0.00 76 ALA A CA 14
ATOM 26012 C C . ALA A 1 76 ? -6.218 -10.776 6.937 1.00 0.00 76 ALA A C 14
ATOM 26013 O O . ALA A 1 76 ? -7.325 -10.392 7.260 1.00 0.00 76 ALA A O 14
ATOM 26020 N N . GLU A 1 77 ? -5.670 -11.816 7.510 1.00 0.00 77 GLU A N 14
ATOM 26021 C CA . GLU A 1 77 ? -6.409 -12.547 8.579 1.00 0.00 77 GLU A CA 14
ATOM 26022 C C . GLU A 1 77 ? -6.729 -11.610 9.751 1.00 0.00 77 GLU A C 14
ATOM 26023 O O . GLU A 1 77 ? -7.688 -11.811 10.469 1.00 0.00 77 GLU A O 14
ATOM 26035 N N . ARG A 1 78 ? -5.946 -10.581 9.946 1.00 0.00 78 ARG A N 14
ATOM 26036 C CA . ARG A 1 78 ? -6.224 -9.637 11.062 1.00 0.00 78 ARG A CA 14
ATOM 26037 C C . ARG A 1 78 ? -6.274 -8.199 10.538 1.00 0.00 78 ARG A C 14
ATOM 26038 O O . ARG A 1 78 ? -6.973 -7.358 11.069 1.00 0.00 78 ARG A O 14
ATOM 26059 N N . ASN A 1 79 ? -5.548 -7.918 9.493 1.00 0.00 79 ASN A N 14
ATOM 26060 C CA . ASN A 1 79 ? -5.556 -6.543 8.913 1.00 0.00 79 ASN A CA 14
ATOM 26061 C C . ASN A 1 79 ? -5.238 -5.489 9.980 1.00 0.00 79 ASN A C 14
ATOM 26062 O O . ASN A 1 79 ? -6.090 -5.085 10.746 1.00 0.00 79 ASN A O 14
ATOM 26073 N N . VAL A 1 80 ? -4.019 -5.025 10.010 1.00 0.00 80 VAL A N 14
ATOM 26074 C CA . VAL A 1 80 ? -3.627 -3.971 10.997 1.00 0.00 80 VAL A CA 14
ATOM 26075 C C . VAL A 1 80 ? -3.754 -2.609 10.294 1.00 0.00 80 VAL A C 14
ATOM 26076 O O . VAL A 1 80 ? -4.240 -2.555 9.186 1.00 0.00 80 VAL A O 14
ATOM 26089 N N . PRO A 1 81 ? -3.310 -1.543 10.910 1.00 0.00 81 PRO A N 14
ATOM 26090 C CA . PRO A 1 81 ? -3.416 -0.233 10.231 1.00 0.00 81 PRO A CA 14
ATOM 26091 C C . PRO A 1 81 ? -2.602 -0.299 8.951 1.00 0.00 81 PRO A C 14
ATOM 26092 O O . PRO A 1 81 ? -1.404 -0.500 8.972 1.00 0.00 81 PRO A O 14
ATOM 26103 N N . PHE A 1 82 ? -3.257 -0.189 7.831 1.00 0.00 82 PHE A N 14
ATOM 26104 C CA . PHE A 1 82 ? -2.535 -0.316 6.539 1.00 0.00 82 PHE A CA 14
ATOM 26105 C C . PHE A 1 82 ? -3.472 -0.163 5.336 1.00 0.00 82 PHE A C 14
ATOM 26106 O O . PHE A 1 82 ? -4.432 0.582 5.352 1.00 0.00 82 PHE A O 14
ATOM 26123 N N . ILE A 1 83 ? -3.194 -0.923 4.314 1.00 0.00 83 ILE A N 14
ATOM 26124 C CA . ILE A 1 83 ? -4.027 -0.936 3.091 1.00 0.00 83 ILE A CA 14
ATOM 26125 C C . ILE A 1 83 ? -3.540 -2.098 2.241 1.00 0.00 83 ILE A C 14
ATOM 26126 O O . ILE A 1 83 ? -2.404 -2.499 2.367 1.00 0.00 83 ILE A O 14
ATOM 26142 N N . PHE A 1 84 ? -4.368 -2.655 1.404 1.00 0.00 84 PHE A N 14
ATOM 26143 C CA . PHE A 1 84 ? -3.890 -3.821 0.593 1.00 0.00 84 PHE A CA 14
ATOM 26144 C C . PHE A 1 84 ? -4.669 -3.979 -0.718 1.00 0.00 84 PHE A C 14
ATOM 26145 O O . PHE A 1 84 ? -5.748 -3.440 -0.915 1.00 0.00 84 PHE A O 14
ATOM 26162 N N . ALA A 1 85 ? -4.127 -4.749 -1.614 1.00 0.00 85 ALA A N 14
ATOM 26163 C CA . ALA A 1 85 ? -4.821 -4.993 -2.898 1.00 0.00 85 ALA A CA 14
ATOM 26164 C C . ALA A 1 85 ? -4.479 -6.399 -3.393 1.00 0.00 85 ALA A C 14
ATOM 26165 O O . ALA A 1 85 ? -3.398 -6.902 -3.157 1.00 0.00 85 ALA A O 14
ATOM 26172 N N . THR A 1 86 ? -5.387 -7.044 -4.065 1.00 0.00 86 THR A N 14
ATOM 26173 C CA . THR A 1 86 ? -5.102 -8.423 -4.558 1.00 0.00 86 THR A CA 14
ATOM 26174 C C . THR A 1 86 ? -5.881 -8.695 -5.847 1.00 0.00 86 THR A C 14
ATOM 26175 O O . THR A 1 86 ? -6.841 -8.016 -6.152 1.00 0.00 86 THR A O 14
ATOM 26186 N N . GLY A 1 87 ? -5.488 -9.691 -6.595 1.00 0.00 87 GLY A N 14
ATOM 26187 C CA . GLY A 1 87 ? -6.224 -10.014 -7.850 1.00 0.00 87 GLY A CA 14
ATOM 26188 C C . GLY A 1 87 ? -7.610 -10.533 -7.475 1.00 0.00 87 GLY A C 14
ATOM 26189 O O . GLY A 1 87 ? -7.955 -11.668 -7.739 1.00 0.00 87 GLY A O 14
ATOM 26193 N N . TYR A 1 88 ? -8.398 -9.711 -6.839 1.00 0.00 88 TYR A N 14
ATOM 26194 C CA . TYR A 1 88 ? -9.755 -10.149 -6.419 1.00 0.00 88 TYR A CA 14
ATOM 26195 C C . TYR A 1 88 ? -10.530 -8.958 -5.833 1.00 0.00 88 TYR A C 14
ATOM 26196 O O . TYR A 1 88 ? -11.726 -8.838 -6.015 1.00 0.00 88 TYR A O 14
ATOM 26214 N N . GLY A 1 89 ? -9.863 -8.074 -5.137 1.00 0.00 89 GLY A N 14
ATOM 26215 C CA . GLY A 1 89 ? -10.577 -6.901 -4.557 1.00 0.00 89 GLY A CA 14
ATOM 26216 C C . GLY A 1 89 ? -10.510 -6.944 -3.025 1.00 0.00 89 GLY A C 14
ATOM 26217 O O . GLY A 1 89 ? -11.229 -6.237 -2.347 1.00 0.00 89 GLY A O 14
ATOM 26221 N N . SER A 1 90 ? -9.655 -7.763 -2.472 1.00 0.00 90 SER A N 14
ATOM 26222 C CA . SER A 1 90 ? -9.553 -7.841 -0.982 1.00 0.00 90 SER A CA 14
ATOM 26223 C C . SER A 1 90 ? -10.819 -8.471 -0.398 1.00 0.00 90 SER A C 14
ATOM 26224 O O . SER A 1 90 ? -11.835 -8.571 -1.057 1.00 0.00 90 SER A O 14
ATOM 26232 N N . LYS A 1 91 ? -10.772 -8.880 0.839 1.00 0.00 91 LYS A N 14
ATOM 26233 C CA . LYS A 1 91 ? -11.978 -9.482 1.472 1.00 0.00 91 LYS A CA 14
ATOM 26234 C C . LYS A 1 91 ? -12.706 -8.397 2.257 1.00 0.00 91 LYS A C 14
ATOM 26235 O O . LYS A 1 91 ? -13.889 -8.483 2.522 1.00 0.00 91 LYS A O 14
ATOM 26254 N N . GLY A 1 92 ? -11.992 -7.374 2.632 1.00 0.00 92 GLY A N 14
ATOM 26255 C CA . GLY A 1 92 ? -12.611 -6.268 3.404 1.00 0.00 92 GLY A CA 14
ATOM 26256 C C . GLY A 1 92 ? -11.730 -5.938 4.608 1.00 0.00 92 GLY A C 14
ATOM 26257 O O . GLY A 1 92 ? -12.226 -5.633 5.674 1.00 0.00 92 GLY A O 14
ATOM 26261 N N . LEU A 1 93 ? -10.426 -6.009 4.444 1.00 0.00 93 LEU A N 14
ATOM 26262 C CA . LEU A 1 93 ? -9.502 -5.703 5.585 1.00 0.00 93 LEU A CA 14
ATOM 26263 C C . LEU A 1 93 ? -10.114 -4.638 6.507 1.00 0.00 93 LEU A C 14
ATOM 26264 O O . LEU A 1 93 ? -10.591 -3.610 6.071 1.00 0.00 93 LEU A O 14
ATOM 26280 N N . ASP A 1 94 ? -10.127 -4.901 7.783 1.00 0.00 94 ASP A N 14
ATOM 26281 C CA . ASP A 1 94 ? -10.736 -3.930 8.746 1.00 0.00 94 ASP A CA 14
ATOM 26282 C C . ASP A 1 94 ? -9.662 -3.256 9.596 1.00 0.00 94 ASP A C 14
ATOM 26283 O O . ASP A 1 94 ? -9.171 -3.824 10.551 1.00 0.00 94 ASP A O 14
ATOM 26292 N N . THR A 1 95 ? -9.293 -2.052 9.267 1.00 0.00 95 THR A N 14
ATOM 26293 C CA . THR A 1 95 ? -8.249 -1.364 10.070 1.00 0.00 95 THR A CA 14
ATOM 26294 C C . THR A 1 95 ? -8.542 0.141 10.150 1.00 0.00 95 THR A C 14
ATOM 26295 O O . THR A 1 95 ? -9.563 0.609 9.685 1.00 0.00 95 THR A O 14
ATOM 26306 N N . ARG A 1 96 ? -7.667 0.896 10.754 1.00 0.00 96 ARG A N 14
ATOM 26307 C CA . ARG A 1 96 ? -7.905 2.368 10.889 1.00 0.00 96 ARG A CA 14
ATOM 26308 C C . ARG A 1 96 ? -8.149 3.024 9.527 1.00 0.00 96 ARG A C 14
ATOM 26309 O O . ARG A 1 96 ? -8.587 4.154 9.446 1.00 0.00 96 ARG A O 14
ATOM 26330 N N . TYR A 1 97 ? -7.856 2.342 8.458 1.00 0.00 97 TYR A N 14
ATOM 26331 C CA . TYR A 1 97 ? -8.055 2.951 7.114 1.00 0.00 97 TYR A CA 14
ATOM 26332 C C . TYR A 1 97 ? -9.520 2.846 6.664 1.00 0.00 97 TYR A C 14
ATOM 26333 O O . TYR A 1 97 ? -10.108 3.833 6.269 1.00 0.00 97 TYR A O 14
ATOM 26351 N N . SER A 1 98 ? -10.118 1.677 6.739 1.00 0.00 98 SER A N 14
ATOM 26352 C CA . SER A 1 98 ? -11.559 1.510 6.350 1.00 0.00 98 SER A CA 14
ATOM 26353 C C . SER A 1 98 ? -11.744 1.367 4.836 1.00 0.00 98 SER A C 14
ATOM 26354 O O . SER A 1 98 ? -12.467 2.124 4.219 1.00 0.00 98 SER A O 14
ATOM 26362 N N . ASN A 1 99 ? -11.144 0.375 4.241 1.00 0.00 99 ASN A N 14
ATOM 26363 C CA . ASN A 1 99 ? -11.344 0.161 2.777 1.00 0.00 99 ASN A CA 14
ATOM 26364 C C . ASN A 1 99 ? -11.180 1.462 1.983 1.00 0.00 99 ASN A C 14
ATOM 26365 O O . ASN A 1 99 ? -12.084 2.270 1.906 1.00 0.00 99 ASN A O 14
ATOM 26376 N N . ILE A 1 100 ? -10.038 1.663 1.383 1.00 0.00 100 ILE A N 14
ATOM 26377 C CA . ILE A 1 100 ? -9.817 2.908 0.580 1.00 0.00 100 ILE A CA 14
ATOM 26378 C C . ILE A 1 100 ? -9.117 2.533 -0.756 1.00 0.00 100 ILE A C 14
ATOM 26379 O O . ILE A 1 100 ? -9.804 2.037 -1.627 1.00 0.00 100 ILE A O 14
ATOM 26395 N N . PRO A 1 101 ? -7.805 2.707 -0.938 1.00 0.00 101 PRO A N 14
ATOM 26396 C CA . PRO A 1 101 ? -7.222 2.273 -2.233 1.00 0.00 101 PRO A CA 14
ATOM 26397 C C . PRO A 1 101 ? -7.041 0.756 -2.187 1.00 0.00 101 PRO A C 14
ATOM 26398 O O . PRO A 1 101 ? -5.967 0.244 -2.432 1.00 0.00 101 PRO A O 14
ATOM 26409 N N . LEU A 1 102 ? -8.070 0.033 -1.837 1.00 0.00 102 LEU A N 14
ATOM 26410 C CA . LEU A 1 102 ? -7.933 -1.440 -1.734 1.00 0.00 102 LEU A CA 14
ATOM 26411 C C . LEU A 1 102 ? -8.651 -2.134 -2.882 1.00 0.00 102 LEU A C 14
ATOM 26412 O O . LEU A 1 102 ? -9.826 -1.928 -3.099 1.00 0.00 102 LEU A O 14
ATOM 26428 N N . LEU A 1 103 ? -7.939 -2.970 -3.596 1.00 0.00 103 LEU A N 14
ATOM 26429 C CA . LEU A 1 103 ? -8.542 -3.725 -4.749 1.00 0.00 103 LEU A CA 14
ATOM 26430 C C . LEU A 1 103 ? -7.433 -4.215 -5.701 1.00 0.00 103 LEU A C 14
ATOM 26431 O O . LEU A 1 103 ? -6.422 -4.730 -5.268 1.00 0.00 103 LEU A O 14
ATOM 26447 N N . THR A 1 104 ? -7.612 -4.068 -6.993 1.00 0.00 104 THR A N 14
ATOM 26448 C CA . THR A 1 104 ? -6.575 -4.532 -7.952 1.00 0.00 104 THR A CA 14
ATOM 26449 C C . THR A 1 104 ? -6.426 -3.531 -9.104 1.00 0.00 104 THR A C 14
ATOM 26450 O O . THR A 1 104 ? -7.029 -3.678 -10.149 1.00 0.00 104 THR A O 14
ATOM 26461 N N . LYS A 1 105 ? -5.627 -2.516 -8.924 1.00 0.00 105 LYS A N 14
ATOM 26462 C CA . LYS A 1 105 ? -5.441 -1.511 -10.011 1.00 0.00 105 LYS A CA 14
ATOM 26463 C C . LYS A 1 105 ? -4.020 -0.945 -9.969 1.00 0.00 105 LYS A C 14
ATOM 26464 O O . LYS A 1 105 ? -3.688 -0.162 -9.100 1.00 0.00 105 LYS A O 14
ATOM 26483 N N . PRO A 1 106 ? -3.227 -1.361 -10.918 1.00 0.00 106 PRO A N 14
ATOM 26484 C CA . PRO A 1 106 ? -1.825 -0.890 -10.998 1.00 0.00 106 PRO A CA 14
ATOM 26485 C C . PRO A 1 106 ? -1.789 0.553 -11.513 1.00 0.00 106 PRO A C 14
ATOM 26486 O O . PRO A 1 106 ? -2.175 0.830 -12.631 1.00 0.00 106 PRO A O 14
ATOM 26497 N N . PHE A 1 107 ? -1.337 1.474 -10.707 1.00 0.00 107 PHE A N 14
ATOM 26498 C CA . PHE A 1 107 ? -1.291 2.894 -11.161 1.00 0.00 107 PHE A CA 14
ATOM 26499 C C . PHE A 1 107 ? -2.656 3.301 -11.722 1.00 0.00 107 PHE A C 14
ATOM 26500 O O . PHE A 1 107 ? -2.829 3.438 -12.916 1.00 0.00 107 PHE A O 14
ATOM 26517 N N . LEU A 1 108 ? -3.630 3.484 -10.872 1.00 0.00 108 LEU A N 14
ATOM 26518 C CA . LEU A 1 108 ? -4.983 3.868 -11.366 1.00 0.00 108 LEU A CA 14
ATOM 26519 C C . LEU A 1 108 ? -5.864 4.323 -10.193 1.00 0.00 108 LEU A C 14
ATOM 26520 O O . LEU A 1 108 ? -5.380 4.876 -9.221 1.00 0.00 108 LEU A O 14
ATOM 26536 N N . ASP A 1 109 ? -7.152 4.104 -10.273 1.00 0.00 109 ASP A N 14
ATOM 26537 C CA . ASP A 1 109 ? -8.044 4.529 -9.159 1.00 0.00 109 ASP A CA 14
ATOM 26538 C C . ASP A 1 109 ? -7.395 4.189 -7.815 1.00 0.00 109 ASP A C 14
ATOM 26539 O O . ASP A 1 109 ? -7.646 4.831 -6.818 1.00 0.00 109 ASP A O 14
ATOM 26548 N N . SER A 1 110 ? -6.551 3.194 -7.782 1.00 0.00 110 SER A N 14
ATOM 26549 C CA . SER A 1 110 ? -5.882 2.836 -6.501 1.00 0.00 110 SER A CA 14
ATOM 26550 C C . SER A 1 110 ? -5.382 4.107 -5.811 1.00 0.00 110 SER A C 14
ATOM 26551 O O . SER A 1 110 ? -5.901 4.515 -4.791 1.00 0.00 110 SER A O 14
ATOM 26559 N N . GLU A 1 111 ? -4.389 4.746 -6.368 1.00 0.00 111 GLU A N 14
ATOM 26560 C CA . GLU A 1 111 ? -3.872 6.000 -5.748 1.00 0.00 111 GLU A CA 14
ATOM 26561 C C . GLU A 1 111 ? -5.022 6.986 -5.555 1.00 0.00 111 GLU A C 14
ATOM 26562 O O . GLU A 1 111 ? -5.192 7.570 -4.501 1.00 0.00 111 GLU A O 14
ATOM 26574 N N . LEU A 1 112 ? -5.823 7.163 -6.568 1.00 0.00 112 LEU A N 14
ATOM 26575 C CA . LEU A 1 112 ? -6.977 8.106 -6.443 1.00 0.00 112 LEU A CA 14
ATOM 26576 C C . LEU A 1 112 ? -7.798 7.712 -5.220 1.00 0.00 112 LEU A C 14
ATOM 26577 O O . LEU A 1 112 ? -8.023 8.498 -4.321 1.00 0.00 112 LEU A O 14
ATOM 26593 N N . GLU A 1 113 ? -8.230 6.486 -5.178 1.00 0.00 113 GLU A N 14
ATOM 26594 C CA . GLU A 1 113 ? -9.019 6.009 -4.016 1.00 0.00 113 GLU A CA 14
ATOM 26595 C C . GLU A 1 113 ? -8.140 6.024 -2.774 1.00 0.00 113 GLU A C 14
ATOM 26596 O O . GLU A 1 113 ? -8.614 5.966 -1.657 1.00 0.00 113 GLU A O 14
ATOM 26608 N N . ALA A 1 114 ? -6.853 6.083 -2.971 1.00 0.00 114 ALA A N 14
ATOM 26609 C CA . ALA A 1 114 ? -5.924 6.072 -1.812 1.00 0.00 114 ALA A CA 14
ATOM 26610 C C . ALA A 1 114 ? -5.935 7.394 -1.056 1.00 0.00 114 ALA A C 14
ATOM 26611 O O . ALA A 1 114 ? -5.527 7.455 0.086 1.00 0.00 114 ALA A O 14
ATOM 26618 N N . VAL A 1 115 ? -6.358 8.460 -1.666 1.00 0.00 115 VAL A N 14
ATOM 26619 C CA . VAL A 1 115 ? -6.325 9.748 -0.920 1.00 0.00 115 VAL A CA 14
ATOM 26620 C C . VAL A 1 115 ? -7.725 10.325 -0.666 1.00 0.00 115 VAL A C 14
ATOM 26621 O O . VAL A 1 115 ? -7.958 10.960 0.343 1.00 0.00 115 VAL A O 14
ATOM 26634 N N . LEU A 1 116 ? -8.651 10.149 -1.567 1.00 0.00 116 LEU A N 14
ATOM 26635 C CA . LEU A 1 116 ? -10.004 10.740 -1.342 1.00 0.00 116 LEU A CA 14
ATOM 26636 C C . LEU A 1 116 ? -10.960 9.746 -0.662 1.00 0.00 116 LEU A C 14
ATOM 26637 O O . LEU A 1 116 ? -11.953 10.142 -0.086 1.00 0.00 116 LEU A O 14
ATOM 26653 N N . VAL A 1 117 ? -10.688 8.469 -0.711 1.00 0.00 117 VAL A N 14
ATOM 26654 C CA . VAL A 1 117 ? -11.621 7.510 -0.046 1.00 0.00 117 VAL A CA 14
ATOM 26655 C C . VAL A 1 117 ? -11.412 7.524 1.467 1.00 0.00 117 VAL A C 14
ATOM 26656 O O . VAL A 1 117 ? -12.283 7.149 2.225 1.00 0.00 117 VAL A O 14
ATOM 26669 N N . GLN A 1 118 ? -10.267 7.959 1.916 1.00 0.00 118 GLN A N 14
ATOM 26670 C CA . GLN A 1 118 ? -10.014 7.999 3.384 1.00 0.00 118 GLN A CA 14
ATOM 26671 C C . GLN A 1 118 ? -11.103 8.812 4.081 1.00 0.00 118 GLN A C 14
ATOM 26672 O O . GLN A 1 118 ? -11.265 8.750 5.283 1.00 0.00 118 GLN A O 14
ATOM 26686 N N . ILE A 1 119 ? -11.845 9.581 3.337 1.00 0.00 119 ILE A N 14
ATOM 26687 C CA . ILE A 1 119 ? -12.914 10.406 3.959 1.00 0.00 119 ILE A CA 14
ATOM 26688 C C . ILE A 1 119 ? -14.233 10.262 3.189 1.00 0.00 119 ILE A C 14
ATOM 26689 O O . ILE A 1 119 ? -15.279 10.660 3.664 1.00 0.00 119 ILE A O 14
ATOM 26705 N N . SER A 1 120 ? -14.196 9.692 2.011 1.00 0.00 120 SER A N 14
ATOM 26706 C CA . SER A 1 120 ? -15.451 9.522 1.222 1.00 0.00 120 SER A CA 14
ATOM 26707 C C . SER A 1 120 ? -16.596 9.107 2.147 1.00 0.00 120 SER A C 14
ATOM 26708 O O . SER A 1 120 ? -17.633 9.738 2.190 1.00 0.00 120 SER A O 14
ATOM 26716 N N . LYS A 1 121 ? -16.410 8.057 2.895 1.00 0.00 121 LYS A N 14
ATOM 26717 C CA . LYS A 1 121 ? -17.483 7.611 3.824 1.00 0.00 121 LYS A CA 14
ATOM 26718 C C . LYS A 1 121 ? -18.791 7.409 3.058 1.00 0.00 121 LYS A C 14
ATOM 26719 O O . LYS A 1 121 ? -19.483 8.352 2.735 1.00 0.00 121 LYS A O 14
ATOM 26738 N N . GLU A 1 122 ? -19.111 6.180 2.746 1.00 0.00 122 GLU A N 14
ATOM 26739 C CA . GLU A 1 122 ? -20.358 5.886 1.981 1.00 0.00 122 GLU A CA 14
ATOM 26740 C C . GLU A 1 122 ? -20.538 6.927 0.884 1.00 0.00 122 GLU A C 14
ATOM 26741 O O . GLU A 1 122 ? -21.643 7.238 0.485 1.00 0.00 122 GLU A O 14
ATOM 26753 N N . VAL A 1 123 ? -19.437 7.453 0.406 1.00 0.00 123 VAL A N 14
ATOM 26754 C CA . VAL A 1 123 ? -19.455 8.485 -0.672 1.00 0.00 123 VAL A CA 14
ATOM 26755 C C . VAL A 1 123 ? -20.800 9.214 -0.735 1.00 0.00 123 VAL A C 14
ATOM 26756 O O . VAL A 1 123 ? -21.026 10.076 0.099 1.00 0.00 123 VAL A O 14
ATOM 26769 N N . GLY A 1 1 ? 9.790 27.454 9.792 1.00 0.00 1 GLY A N 15
ATOM 26770 C CA . GLY A 1 1 ? 11.072 28.206 9.683 1.00 0.00 1 GLY A CA 15
ATOM 26771 C C . GLY A 1 1 ? 12.246 27.251 9.911 1.00 0.00 1 GLY A C 15
ATOM 26772 O O . GLY A 1 1 ? 12.307 26.553 10.904 1.00 0.00 1 GLY A O 15
ATOM 26778 N N . SER A 1 2 ? 13.180 27.215 9.001 1.00 0.00 2 SER A N 15
ATOM 26779 C CA . SER A 1 2 ? 14.348 26.305 9.170 1.00 0.00 2 SER A CA 15
ATOM 26780 C C . SER A 1 2 ? 13.876 24.921 9.625 1.00 0.00 2 SER A C 15
ATOM 26781 O O . SER A 1 2 ? 13.845 24.623 10.802 1.00 0.00 2 SER A O 15
ATOM 26789 N N . HIS A 1 3 ? 13.510 24.074 8.702 1.00 0.00 3 HIS A N 15
ATOM 26790 C CA . HIS A 1 3 ? 13.041 22.710 9.083 1.00 0.00 3 HIS A CA 15
ATOM 26791 C C . HIS A 1 3 ? 13.555 21.671 8.080 1.00 0.00 3 HIS A C 15
ATOM 26792 O O . HIS A 1 3 ? 14.101 22.009 7.048 1.00 0.00 3 HIS A O 15
ATOM 26806 N N . MET A 1 4 ? 13.387 20.412 8.377 1.00 0.00 4 MET A N 15
ATOM 26807 C CA . MET A 1 4 ? 13.868 19.355 7.440 1.00 0.00 4 MET A CA 15
ATOM 26808 C C . MET A 1 4 ? 12.825 18.241 7.299 1.00 0.00 4 MET A C 15
ATOM 26809 O O . MET A 1 4 ? 12.708 17.619 6.262 1.00 0.00 4 MET A O 15
ATOM 26823 N N . THR A 1 5 ? 12.067 17.980 8.330 1.00 0.00 5 THR A N 15
ATOM 26824 C CA . THR A 1 5 ? 11.040 16.905 8.244 1.00 0.00 5 THR A CA 15
ATOM 26825 C C . THR A 1 5 ? 9.643 17.504 8.403 1.00 0.00 5 THR A C 15
ATOM 26826 O O . THR A 1 5 ? 9.475 18.572 8.957 1.00 0.00 5 THR A O 15
ATOM 26837 N N . GLU A 1 6 ? 8.640 16.825 7.926 1.00 0.00 6 GLU A N 15
ATOM 26838 C CA . GLU A 1 6 ? 7.257 17.358 8.055 1.00 0.00 6 GLU A CA 15
ATOM 26839 C C . GLU A 1 6 ? 6.245 16.216 7.947 1.00 0.00 6 GLU A C 15
ATOM 26840 O O . GLU A 1 6 ? 5.397 16.205 7.077 1.00 0.00 6 GLU A O 15
ATOM 26852 N N . ARG A 1 7 ? 6.333 15.249 8.818 1.00 0.00 7 ARG A N 15
ATOM 26853 C CA . ARG A 1 7 ? 5.382 14.104 8.754 1.00 0.00 7 ARG A CA 15
ATOM 26854 C C . ARG A 1 7 ? 5.548 13.371 7.422 1.00 0.00 7 ARG A C 15
ATOM 26855 O O . ARG A 1 7 ? 4.820 13.605 6.479 1.00 0.00 7 ARG A O 15
ATOM 26876 N N . ARG A 1 8 ? 6.502 12.484 7.337 1.00 0.00 8 ARG A N 15
ATOM 26877 C CA . ARG A 1 8 ? 6.714 11.738 6.067 1.00 0.00 8 ARG A CA 15
ATOM 26878 C C . ARG A 1 8 ? 5.985 10.399 6.132 1.00 0.00 8 ARG A C 15
ATOM 26879 O O . ARG A 1 8 ? 6.176 9.621 7.046 1.00 0.00 8 ARG A O 15
ATOM 26900 N N . LEU A 1 9 ? 5.148 10.121 5.175 1.00 0.00 9 LEU A N 15
ATOM 26901 C CA . LEU A 1 9 ? 4.414 8.839 5.194 1.00 0.00 9 LEU A CA 15
ATOM 26902 C C . LEU A 1 9 ? 5.109 7.833 4.281 1.00 0.00 9 LEU A C 15
ATOM 26903 O O . LEU A 1 9 ? 5.931 8.194 3.456 1.00 0.00 9 LEU A O 15
ATOM 26919 N N . ARG A 1 10 ? 4.795 6.577 4.414 1.00 0.00 10 ARG A N 15
ATOM 26920 C CA . ARG A 1 10 ? 5.456 5.570 3.546 1.00 0.00 10 ARG A CA 15
ATOM 26921 C C . ARG A 1 10 ? 4.457 4.500 3.106 1.00 0.00 10 ARG A C 15
ATOM 26922 O O . ARG A 1 10 ? 3.777 3.899 3.915 1.00 0.00 10 ARG A O 15
ATOM 26943 N N . VAL A 1 11 ? 4.377 4.247 1.831 1.00 0.00 11 VAL A N 15
ATOM 26944 C CA . VAL A 1 11 ? 3.438 3.201 1.330 1.00 0.00 11 VAL A CA 15
ATOM 26945 C C . VAL A 1 11 ? 4.242 1.990 0.846 1.00 0.00 11 VAL A C 15
ATOM 26946 O O . VAL A 1 11 ? 4.644 1.911 -0.301 1.00 0.00 11 VAL A O 15
ATOM 26959 N N . LEU A 1 12 ? 4.504 1.049 1.712 1.00 0.00 12 LEU A N 15
ATOM 26960 C CA . LEU A 1 12 ? 5.300 -0.135 1.287 1.00 0.00 12 LEU A CA 15
ATOM 26961 C C . LEU A 1 12 ? 4.478 -0.978 0.317 1.00 0.00 12 LEU A C 15
ATOM 26962 O O . LEU A 1 12 ? 3.729 -1.850 0.711 1.00 0.00 12 LEU A O 15
ATOM 26978 N N . VAL A 1 13 ? 4.606 -0.711 -0.954 1.00 0.00 13 VAL A N 15
ATOM 26979 C CA . VAL A 1 13 ? 3.823 -1.479 -1.959 1.00 0.00 13 VAL A CA 15
ATOM 26980 C C . VAL A 1 13 ? 4.699 -2.542 -2.610 1.00 0.00 13 VAL A C 15
ATOM 26981 O O . VAL A 1 13 ? 5.864 -2.327 -2.876 1.00 0.00 13 VAL A O 15
ATOM 26994 N N . VAL A 1 14 ? 4.148 -3.693 -2.864 1.00 0.00 14 VAL A N 15
ATOM 26995 C CA . VAL A 1 14 ? 4.950 -4.771 -3.491 1.00 0.00 14 VAL A CA 15
ATOM 26996 C C . VAL A 1 14 ? 4.040 -5.710 -4.293 1.00 0.00 14 VAL A C 15
ATOM 26997 O O . VAL A 1 14 ? 2.914 -5.977 -3.920 1.00 0.00 14 VAL A O 15
ATOM 27010 N N . GLU A 1 15 ? 4.516 -6.197 -5.405 1.00 0.00 15 GLU A N 15
ATOM 27011 C CA . GLU A 1 15 ? 3.678 -7.104 -6.244 1.00 0.00 15 GLU A CA 15
ATOM 27012 C C . GLU A 1 15 ? 4.520 -7.754 -7.347 1.00 0.00 15 GLU A C 15
ATOM 27013 O O . GLU A 1 15 ? 4.753 -8.947 -7.332 1.00 0.00 15 GLU A O 15
ATOM 27025 N N . ASP A 1 16 ? 4.979 -6.995 -8.308 1.00 0.00 16 ASP A N 15
ATOM 27026 C CA . ASP A 1 16 ? 5.794 -7.613 -9.386 1.00 0.00 16 ASP A CA 15
ATOM 27027 C C . ASP A 1 16 ? 6.614 -6.568 -10.157 1.00 0.00 16 ASP A C 15
ATOM 27028 O O . ASP A 1 16 ? 6.157 -5.973 -11.112 1.00 0.00 16 ASP A O 15
ATOM 27037 N N . GLU A 1 17 ? 7.838 -6.377 -9.745 1.00 0.00 17 GLU A N 15
ATOM 27038 C CA . GLU A 1 17 ? 8.758 -5.412 -10.425 1.00 0.00 17 GLU A CA 15
ATOM 27039 C C . GLU A 1 17 ? 8.042 -4.155 -10.946 1.00 0.00 17 GLU A C 15
ATOM 27040 O O . GLU A 1 17 ? 6.985 -3.776 -10.483 1.00 0.00 17 GLU A O 15
ATOM 27052 N N . SER A 1 18 ? 8.665 -3.505 -11.898 1.00 0.00 18 SER A N 15
ATOM 27053 C CA . SER A 1 18 ? 8.128 -2.240 -12.500 1.00 0.00 18 SER A CA 15
ATOM 27054 C C . SER A 1 18 ? 6.604 -2.108 -12.386 1.00 0.00 18 SER A C 15
ATOM 27055 O O . SER A 1 18 ? 6.098 -1.054 -12.055 1.00 0.00 18 SER A O 15
ATOM 27063 N N . MET A 1 19 ? 5.862 -3.141 -12.673 1.00 0.00 19 MET A N 15
ATOM 27064 C CA . MET A 1 19 ? 4.374 -3.022 -12.593 1.00 0.00 19 MET A CA 15
ATOM 27065 C C . MET A 1 19 ? 3.975 -2.287 -11.322 1.00 0.00 19 MET A C 15
ATOM 27066 O O . MET A 1 19 ? 2.940 -1.657 -11.250 1.00 0.00 19 MET A O 15
ATOM 27080 N N . ILE A 1 20 ? 4.796 -2.359 -10.325 1.00 0.00 20 ILE A N 15
ATOM 27081 C CA . ILE A 1 20 ? 4.491 -1.665 -9.054 1.00 0.00 20 ILE A CA 15
ATOM 27082 C C . ILE A 1 20 ? 5.311 -0.379 -8.973 1.00 0.00 20 ILE A C 15
ATOM 27083 O O . ILE A 1 20 ? 4.980 0.545 -8.257 1.00 0.00 20 ILE A O 15
ATOM 27099 N N . ALA A 1 21 ? 6.385 -0.323 -9.710 1.00 0.00 21 ALA A N 15
ATOM 27100 C CA . ALA A 1 21 ? 7.244 0.890 -9.694 1.00 0.00 21 ALA A CA 15
ATOM 27101 C C . ALA A 1 21 ? 6.392 2.137 -9.923 1.00 0.00 21 ALA A C 15
ATOM 27102 O O . ALA A 1 21 ? 5.879 2.719 -8.991 1.00 0.00 21 ALA A O 15
ATOM 27109 N N . MET A 1 22 ? 6.225 2.545 -11.156 1.00 0.00 22 MET A N 15
ATOM 27110 C CA . MET A 1 22 ? 5.388 3.750 -11.431 1.00 0.00 22 MET A CA 15
ATOM 27111 C C . MET A 1 22 ? 4.154 3.713 -10.533 1.00 0.00 22 MET A C 15
ATOM 27112 O O . MET A 1 22 ? 3.630 4.731 -10.125 1.00 0.00 22 MET A O 15
ATOM 27126 N N . LEU A 1 23 ? 3.702 2.534 -10.211 1.00 0.00 23 LEU A N 15
ATOM 27127 C CA . LEU A 1 23 ? 2.515 2.399 -9.325 1.00 0.00 23 LEU A CA 15
ATOM 27128 C C . LEU A 1 23 ? 2.735 3.145 -8.002 1.00 0.00 23 LEU A C 15
ATOM 27129 O O . LEU A 1 23 ? 1.794 3.534 -7.339 1.00 0.00 23 LEU A O 15
ATOM 27145 N N . ILE A 1 24 ? 3.967 3.332 -7.600 1.00 0.00 24 ILE A N 15
ATOM 27146 C CA . ILE A 1 24 ? 4.224 4.033 -6.304 1.00 0.00 24 ILE A CA 15
ATOM 27147 C C . ILE A 1 24 ? 4.722 5.467 -6.526 1.00 0.00 24 ILE A C 15
ATOM 27148 O O . ILE A 1 24 ? 4.267 6.392 -5.885 1.00 0.00 24 ILE A O 15
ATOM 27164 N N . GLU A 1 25 ? 5.657 5.661 -7.414 1.00 0.00 25 GLU A N 15
ATOM 27165 C CA . GLU A 1 25 ? 6.178 7.040 -7.650 1.00 0.00 25 GLU A CA 15
ATOM 27166 C C . GLU A 1 25 ? 5.075 7.942 -8.210 1.00 0.00 25 GLU A C 15
ATOM 27167 O O . GLU A 1 25 ? 5.117 9.149 -8.067 1.00 0.00 25 GLU A O 15
ATOM 27179 N N . ASP A 1 26 ? 4.087 7.372 -8.844 1.00 0.00 26 ASP A N 15
ATOM 27180 C CA . ASP A 1 26 ? 2.987 8.209 -9.403 1.00 0.00 26 ASP A CA 15
ATOM 27181 C C . ASP A 1 26 ? 2.078 8.697 -8.271 1.00 0.00 26 ASP A C 15
ATOM 27182 O O . ASP A 1 26 ? 1.705 9.852 -8.221 1.00 0.00 26 ASP A O 15
ATOM 27191 N N . THR A 1 27 ? 1.727 7.830 -7.357 1.00 0.00 27 THR A N 15
ATOM 27192 C CA . THR A 1 27 ? 0.854 8.253 -6.227 1.00 0.00 27 THR A CA 15
ATOM 27193 C C . THR A 1 27 ? 1.569 9.316 -5.393 1.00 0.00 27 THR A C 15
ATOM 27194 O O . THR A 1 27 ? 1.044 10.382 -5.144 1.00 0.00 27 THR A O 15
ATOM 27205 N N . LEU A 1 28 ? 2.771 9.036 -4.969 1.00 0.00 28 LEU A N 15
ATOM 27206 C CA . LEU A 1 28 ? 3.525 10.036 -4.163 1.00 0.00 28 LEU A CA 15
ATOM 27207 C C . LEU A 1 28 ? 3.691 11.321 -4.981 1.00 0.00 28 LEU A C 15
ATOM 27208 O O . LEU A 1 28 ? 3.750 12.410 -4.445 1.00 0.00 28 LEU A O 15
ATOM 27224 N N . CYS A 1 29 ? 3.762 11.198 -6.278 1.00 0.00 29 CYS A N 15
ATOM 27225 C CA . CYS A 1 29 ? 3.916 12.406 -7.134 1.00 0.00 29 CYS A CA 15
ATOM 27226 C C . CYS A 1 29 ? 2.806 13.409 -6.817 1.00 0.00 29 CYS A C 15
ATOM 27227 O O . CYS A 1 29 ? 2.946 14.598 -7.027 1.00 0.00 29 CYS A O 15
ATOM 27235 N N . GLU A 1 30 ? 1.701 12.933 -6.312 1.00 0.00 30 GLU A N 15
ATOM 27236 C CA . GLU A 1 30 ? 0.577 13.843 -5.978 1.00 0.00 30 GLU A CA 15
ATOM 27237 C C . GLU A 1 30 ? 0.646 14.250 -4.505 1.00 0.00 30 GLU A C 15
ATOM 27238 O O . GLU A 1 30 ? 0.712 15.418 -4.177 1.00 0.00 30 GLU A O 15
ATOM 27250 N N . LEU A 1 31 ? 0.637 13.296 -3.614 1.00 0.00 31 LEU A N 15
ATOM 27251 C CA . LEU A 1 31 ? 0.707 13.633 -2.163 1.00 0.00 31 LEU A CA 15
ATOM 27252 C C . LEU A 1 31 ? 2.113 14.118 -1.811 1.00 0.00 31 LEU A C 15
ATOM 27253 O O . LEU A 1 31 ? 2.303 15.212 -1.315 1.00 0.00 31 LEU A O 15
ATOM 27269 N N . GLY A 1 32 ? 3.099 13.308 -2.067 1.00 0.00 32 GLY A N 15
ATOM 27270 C CA . GLY A 1 32 ? 4.498 13.704 -1.754 1.00 0.00 32 GLY A CA 15
ATOM 27271 C C . GLY A 1 32 ? 5.188 12.543 -1.043 1.00 0.00 32 GLY A C 15
ATOM 27272 O O . GLY A 1 32 ? 6.233 12.086 -1.458 1.00 0.00 32 GLY A O 15
ATOM 27276 N N . HIS A 1 33 ? 4.589 12.052 0.012 1.00 0.00 33 HIS A N 15
ATOM 27277 C CA . HIS A 1 33 ? 5.177 10.905 0.763 1.00 0.00 33 HIS A CA 15
ATOM 27278 C C . HIS A 1 33 ? 6.708 10.990 0.784 1.00 0.00 33 HIS A C 15
ATOM 27279 O O . HIS A 1 33 ? 7.287 12.036 0.566 1.00 0.00 33 HIS A O 15
ATOM 27293 N N . GLU A 1 34 ? 7.368 9.897 1.045 1.00 0.00 34 GLU A N 15
ATOM 27294 C CA . GLU A 1 34 ? 8.859 9.912 1.068 1.00 0.00 34 GLU A CA 15
ATOM 27295 C C . GLU A 1 34 ? 9.394 8.789 0.177 1.00 0.00 34 GLU A C 15
ATOM 27296 O O . GLU A 1 34 ? 10.004 9.024 -0.847 1.00 0.00 34 GLU A O 15
ATOM 27308 N N . VAL A 1 35 ? 9.152 7.570 0.564 1.00 0.00 35 VAL A N 15
ATOM 27309 C CA . VAL A 1 35 ? 9.620 6.402 -0.236 1.00 0.00 35 VAL A CA 15
ATOM 27310 C C . VAL A 1 35 ? 9.194 5.119 0.474 1.00 0.00 35 VAL A C 15
ATOM 27311 O O . VAL A 1 35 ? 9.199 5.051 1.688 1.00 0.00 35 VAL A O 15
ATOM 27324 N N . ALA A 1 36 ? 8.812 4.104 -0.250 1.00 0.00 36 ALA A N 15
ATOM 27325 C CA . ALA A 1 36 ? 8.381 2.860 0.435 1.00 0.00 36 ALA A CA 15
ATOM 27326 C C . ALA A 1 36 ? 8.870 1.602 -0.293 1.00 0.00 36 ALA A C 15
ATOM 27327 O O . ALA A 1 36 ? 10.057 1.361 -0.385 1.00 0.00 36 ALA A O 15
ATOM 27334 N N . ALA A 1 37 ? 7.977 0.770 -0.780 1.00 0.00 37 ALA A N 15
ATOM 27335 C CA . ALA A 1 37 ? 8.448 -0.479 -1.449 1.00 0.00 37 ALA A CA 15
ATOM 27336 C C . ALA A 1 37 ? 7.892 -0.624 -2.866 1.00 0.00 37 ALA A C 15
ATOM 27337 O O . ALA A 1 37 ? 6.835 -0.122 -3.197 1.00 0.00 37 ALA A O 15
ATOM 27344 N N . THR A 1 38 ? 8.610 -1.335 -3.694 1.00 0.00 38 THR A N 15
ATOM 27345 C CA . THR A 1 38 ? 8.164 -1.565 -5.096 1.00 0.00 38 THR A CA 15
ATOM 27346 C C . THR A 1 38 ? 8.561 -2.980 -5.538 1.00 0.00 38 THR A C 15
ATOM 27347 O O . THR A 1 38 ? 9.725 -3.325 -5.553 1.00 0.00 38 THR A O 15
ATOM 27358 N N . ALA A 1 39 ? 7.578 -3.786 -5.880 1.00 0.00 39 ALA A N 15
ATOM 27359 C CA . ALA A 1 39 ? 7.792 -5.208 -6.328 1.00 0.00 39 ALA A CA 15
ATOM 27360 C C . ALA A 1 39 ? 7.574 -6.134 -5.144 1.00 0.00 39 ALA A C 15
ATOM 27361 O O . ALA A 1 39 ? 7.479 -5.691 -4.027 1.00 0.00 39 ALA A O 15
ATOM 27368 N N . SER A 1 40 ? 7.453 -7.407 -5.368 1.00 0.00 40 SER A N 15
ATOM 27369 C CA . SER A 1 40 ? 7.202 -8.315 -4.218 1.00 0.00 40 SER A CA 15
ATOM 27370 C C . SER A 1 40 ? 8.509 -8.867 -3.655 1.00 0.00 40 SER A C 15
ATOM 27371 O O . SER A 1 40 ? 9.238 -9.587 -4.310 1.00 0.00 40 SER A O 15
ATOM 27379 N N . ARG A 1 41 ? 8.799 -8.521 -2.430 1.00 0.00 41 ARG A N 15
ATOM 27380 C CA . ARG A 1 41 ? 10.042 -8.995 -1.777 1.00 0.00 41 ARG A CA 15
ATOM 27381 C C . ARG A 1 41 ? 9.717 -9.545 -0.387 1.00 0.00 41 ARG A C 15
ATOM 27382 O O . ARG A 1 41 ? 8.859 -9.036 0.307 1.00 0.00 41 ARG A O 15
ATOM 27403 N N . MET A 1 42 ? 10.383 -10.586 0.021 1.00 0.00 42 MET A N 15
ATOM 27404 C CA . MET A 1 42 ? 10.100 -11.173 1.356 1.00 0.00 42 MET A CA 15
ATOM 27405 C C . MET A 1 42 ? 10.824 -10.396 2.463 1.00 0.00 42 MET A C 15
ATOM 27406 O O . MET A 1 42 ? 10.326 -10.266 3.563 1.00 0.00 42 MET A O 15
ATOM 27420 N N . GLN A 1 43 ? 11.985 -9.867 2.187 1.00 0.00 43 GLN A N 15
ATOM 27421 C CA . GLN A 1 43 ? 12.710 -9.092 3.236 1.00 0.00 43 GLN A CA 15
ATOM 27422 C C . GLN A 1 43 ? 11.976 -7.772 3.488 1.00 0.00 43 GLN A C 15
ATOM 27423 O O . GLN A 1 43 ? 11.659 -7.428 4.610 1.00 0.00 43 GLN A O 15
ATOM 27437 N N . GLU A 1 44 ? 11.697 -7.036 2.445 1.00 0.00 44 GLU A N 15
ATOM 27438 C CA . GLU A 1 44 ? 10.976 -5.744 2.610 1.00 0.00 44 GLU A CA 15
ATOM 27439 C C . GLU A 1 44 ? 9.602 -5.995 3.231 1.00 0.00 44 GLU A C 15
ATOM 27440 O O . GLU A 1 44 ? 9.235 -5.387 4.218 1.00 0.00 44 GLU A O 15
ATOM 27452 N N . ALA A 1 45 ? 8.842 -6.895 2.665 1.00 0.00 45 ALA A N 15
ATOM 27453 C CA . ALA A 1 45 ? 7.495 -7.190 3.235 1.00 0.00 45 ALA A CA 15
ATOM 27454 C C . ALA A 1 45 ? 7.616 -7.305 4.750 1.00 0.00 45 ALA A C 15
ATOM 27455 O O . ALA A 1 45 ? 6.869 -6.704 5.496 1.00 0.00 45 ALA A O 15
ATOM 27462 N N . LEU A 1 46 ? 8.574 -8.058 5.209 1.00 0.00 46 LEU A N 15
ATOM 27463 C CA . LEU A 1 46 ? 8.771 -8.197 6.674 1.00 0.00 46 LEU A CA 15
ATOM 27464 C C . LEU A 1 46 ? 8.913 -6.803 7.288 1.00 0.00 46 LEU A C 15
ATOM 27465 O O . LEU A 1 46 ? 8.321 -6.493 8.302 1.00 0.00 46 LEU A O 15
ATOM 27481 N N . ASP A 1 47 ? 9.680 -5.952 6.663 1.00 0.00 47 ASP A N 15
ATOM 27482 C CA . ASP A 1 47 ? 9.846 -4.573 7.195 1.00 0.00 47 ASP A CA 15
ATOM 27483 C C . ASP A 1 47 ? 8.472 -3.947 7.439 1.00 0.00 47 ASP A C 15
ATOM 27484 O O . ASP A 1 47 ? 8.325 -3.056 8.246 1.00 0.00 47 ASP A O 15
ATOM 27493 N N . ILE A 1 48 ? 7.465 -4.413 6.746 1.00 0.00 48 ILE A N 15
ATOM 27494 C CA . ILE A 1 48 ? 6.095 -3.856 6.938 1.00 0.00 48 ILE A CA 15
ATOM 27495 C C . ILE A 1 48 ? 5.282 -4.799 7.842 1.00 0.00 48 ILE A C 15
ATOM 27496 O O . ILE A 1 48 ? 4.576 -4.368 8.731 1.00 0.00 48 ILE A O 15
ATOM 27512 N N . ALA A 1 49 ? 5.386 -6.084 7.624 1.00 0.00 49 ALA A N 15
ATOM 27513 C CA . ALA A 1 49 ? 4.623 -7.051 8.461 1.00 0.00 49 ALA A CA 15
ATOM 27514 C C . ALA A 1 49 ? 4.979 -6.871 9.936 1.00 0.00 49 ALA A C 15
ATOM 27515 O O . ALA A 1 49 ? 4.117 -6.784 10.788 1.00 0.00 49 ALA A O 15
ATOM 27522 N N . ARG A 1 50 ? 6.242 -6.813 10.242 1.00 0.00 50 ARG A N 15
ATOM 27523 C CA . ARG A 1 50 ? 6.656 -6.637 11.660 1.00 0.00 50 ARG A CA 15
ATOM 27524 C C . ARG A 1 50 ? 6.551 -5.162 12.054 1.00 0.00 50 ARG A C 15
ATOM 27525 O O . ARG A 1 50 ? 6.746 -4.797 13.197 1.00 0.00 50 ARG A O 15
ATOM 27546 N N . LYS A 1 51 ? 6.253 -4.311 11.111 1.00 0.00 51 LYS A N 15
ATOM 27547 C CA . LYS A 1 51 ? 6.144 -2.859 11.416 1.00 0.00 51 LYS A CA 15
ATOM 27548 C C . LYS A 1 51 ? 4.867 -2.557 12.199 1.00 0.00 51 LYS A C 15
ATOM 27549 O O . LYS A 1 51 ? 4.894 -1.890 13.214 1.00 0.00 51 LYS A O 15
ATOM 27568 N N . GLY A 1 52 ? 3.740 -3.015 11.723 1.00 0.00 52 GLY A N 15
ATOM 27569 C CA . GLY A 1 52 ? 2.467 -2.718 12.435 1.00 0.00 52 GLY A CA 15
ATOM 27570 C C . GLY A 1 52 ? 2.444 -1.225 12.754 1.00 0.00 52 GLY A C 15
ATOM 27571 O O . GLY A 1 52 ? 1.810 -0.782 13.692 1.00 0.00 52 GLY A O 15
ATOM 27575 N N . GLN A 1 53 ? 3.155 -0.449 11.980 1.00 0.00 53 GLN A N 15
ATOM 27576 C CA . GLN A 1 53 ? 3.209 1.020 12.229 1.00 0.00 53 GLN A CA 15
ATOM 27577 C C . GLN A 1 53 ? 3.356 1.804 10.914 1.00 0.00 53 GLN A C 15
ATOM 27578 O O . GLN A 1 53 ? 3.062 2.982 10.866 1.00 0.00 53 GLN A O 15
ATOM 27592 N N . PHE A 1 54 ? 3.816 1.187 9.849 1.00 0.00 54 PHE A N 15
ATOM 27593 C CA . PHE A 1 54 ? 3.969 1.953 8.581 1.00 0.00 54 PHE A CA 15
ATOM 27594 C C . PHE A 1 54 ? 2.649 2.624 8.216 1.00 0.00 54 PHE A C 15
ATOM 27595 O O . PHE A 1 54 ? 1.727 2.679 9.005 1.00 0.00 54 PHE A O 15
ATOM 27612 N N . ASP A 1 55 ? 2.548 3.139 7.026 1.00 0.00 55 ASP A N 15
ATOM 27613 C CA . ASP A 1 55 ? 1.285 3.810 6.618 1.00 0.00 55 ASP A CA 15
ATOM 27614 C C . ASP A 1 55 ? 0.447 2.888 5.727 1.00 0.00 55 ASP A C 15
ATOM 27615 O O . ASP A 1 55 ? -0.755 2.811 5.869 1.00 0.00 55 ASP A O 15
ATOM 27624 N N . ILE A 1 56 ? 1.062 2.193 4.804 1.00 0.00 56 ILE A N 15
ATOM 27625 C CA . ILE A 1 56 ? 0.266 1.299 3.912 1.00 0.00 56 ILE A CA 15
ATOM 27626 C C . ILE A 1 56 ? 1.048 0.031 3.542 1.00 0.00 56 ILE A C 15
ATOM 27627 O O . ILE A 1 56 ? 2.245 -0.049 3.735 1.00 0.00 56 ILE A O 15
ATOM 27643 N N . ALA A 1 57 ? 0.369 -0.972 3.030 1.00 0.00 57 ALA A N 15
ATOM 27644 C CA . ALA A 1 57 ? 1.070 -2.241 2.674 1.00 0.00 57 ALA A CA 15
ATOM 27645 C C . ALA A 1 57 ? 0.368 -2.947 1.506 1.00 0.00 57 ALA A C 15
ATOM 27646 O O . ALA A 1 57 ? -0.633 -3.602 1.691 1.00 0.00 57 ALA A O 15
ATOM 27653 N N . ILE A 1 58 ? 0.897 -2.860 0.315 1.00 0.00 58 ILE A N 15
ATOM 27654 C CA . ILE A 1 58 ? 0.248 -3.554 -0.835 1.00 0.00 58 ILE A CA 15
ATOM 27655 C C . ILE A 1 58 ? 1.065 -4.785 -1.209 1.00 0.00 58 ILE A C 15
ATOM 27656 O O . ILE A 1 58 ? 2.271 -4.727 -1.312 1.00 0.00 58 ILE A O 15
ATOM 27672 N N . ILE A 1 59 ? 0.423 -5.901 -1.401 1.00 0.00 59 ILE A N 15
ATOM 27673 C CA . ILE A 1 59 ? 1.175 -7.136 -1.752 1.00 0.00 59 ILE A CA 15
ATOM 27674 C C . ILE A 1 59 ? 0.301 -8.070 -2.602 1.00 0.00 59 ILE A C 15
ATOM 27675 O O . ILE A 1 59 ? -0.238 -9.036 -2.108 1.00 0.00 59 ILE A O 15
ATOM 27691 N N . ASP A 1 60 ? 0.152 -7.799 -3.865 1.00 0.00 60 ASP A N 15
ATOM 27692 C CA . ASP A 1 60 ? -0.695 -8.688 -4.726 1.00 0.00 60 ASP A CA 15
ATOM 27693 C C . ASP A 1 60 ? -0.448 -10.167 -4.396 1.00 0.00 60 ASP A C 15
ATOM 27694 O O . ASP A 1 60 ? 0.660 -10.654 -4.500 1.00 0.00 60 ASP A O 15
ATOM 27703 N N . VAL A 1 61 ? -1.472 -10.880 -3.995 1.00 0.00 61 VAL A N 15
ATOM 27704 C CA . VAL A 1 61 ? -1.297 -12.327 -3.641 1.00 0.00 61 VAL A CA 15
ATOM 27705 C C . VAL A 1 61 ? -1.737 -13.256 -4.781 1.00 0.00 61 VAL A C 15
ATOM 27706 O O . VAL A 1 61 ? -2.201 -14.354 -4.543 1.00 0.00 61 VAL A O 15
ATOM 27719 N N . ASN A 1 62 ? -1.599 -12.845 -6.008 1.00 0.00 62 ASN A N 15
ATOM 27720 C CA . ASN A 1 62 ? -2.020 -13.743 -7.124 1.00 0.00 62 ASN A CA 15
ATOM 27721 C C . ASN A 1 62 ? -1.451 -13.275 -8.463 1.00 0.00 62 ASN A C 15
ATOM 27722 O O . ASN A 1 62 ? -1.937 -13.648 -9.512 1.00 0.00 62 ASN A O 15
ATOM 27733 N N . LEU A 1 63 ? -0.430 -12.470 -8.447 1.00 0.00 63 LEU A N 15
ATOM 27734 C CA . LEU A 1 63 ? 0.149 -12.002 -9.733 1.00 0.00 63 LEU A CA 15
ATOM 27735 C C . LEU A 1 63 ? 1.584 -12.506 -9.869 1.00 0.00 63 LEU A C 15
ATOM 27736 O O . LEU A 1 63 ? 2.378 -12.406 -8.957 1.00 0.00 63 LEU A O 15
ATOM 27752 N N . ASP A 1 64 ? 1.919 -13.056 -11.002 1.00 0.00 64 ASP A N 15
ATOM 27753 C CA . ASP A 1 64 ? 3.298 -13.581 -11.204 1.00 0.00 64 ASP A CA 15
ATOM 27754 C C . ASP A 1 64 ? 3.524 -14.839 -10.353 1.00 0.00 64 ASP A C 15
ATOM 27755 O O . ASP A 1 64 ? 4.595 -15.413 -10.362 1.00 0.00 64 ASP A O 15
ATOM 27764 N N . GLY A 1 65 ? 2.528 -15.287 -9.625 1.00 0.00 65 GLY A N 15
ATOM 27765 C CA . GLY A 1 65 ? 2.721 -16.518 -8.803 1.00 0.00 65 GLY A CA 15
ATOM 27766 C C . GLY A 1 65 ? 2.362 -16.253 -7.342 1.00 0.00 65 GLY A C 15
ATOM 27767 O O . GLY A 1 65 ? 2.810 -16.948 -6.451 1.00 0.00 65 GLY A O 15
ATOM 27771 N N . GLU A 1 66 ? 1.555 -15.268 -7.083 1.00 0.00 66 GLU A N 15
ATOM 27772 C CA . GLU A 1 66 ? 1.170 -14.981 -5.675 1.00 0.00 66 GLU A CA 15
ATOM 27773 C C . GLU A 1 66 ? 2.416 -14.766 -4.811 1.00 0.00 66 GLU A C 15
ATOM 27774 O O . GLU A 1 66 ? 2.655 -15.499 -3.872 1.00 0.00 66 GLU A O 15
ATOM 27786 N N . PRO A 1 67 ? 3.167 -13.758 -5.160 1.00 0.00 67 PRO A N 15
ATOM 27787 C CA . PRO A 1 67 ? 4.404 -13.428 -4.412 1.00 0.00 67 PRO A CA 15
ATOM 27788 C C . PRO A 1 67 ? 4.082 -12.624 -3.145 1.00 0.00 67 PRO A C 15
ATOM 27789 O O . PRO A 1 67 ? 4.931 -11.948 -2.600 1.00 0.00 67 PRO A O 15
ATOM 27800 N N . SER A 1 68 ? 2.866 -12.680 -2.676 1.00 0.00 68 SER A N 15
ATOM 27801 C CA . SER A 1 68 ? 2.504 -11.905 -1.454 1.00 0.00 68 SER A CA 15
ATOM 27802 C C . SER A 1 68 ? 2.797 -12.712 -0.186 1.00 0.00 68 SER A C 15
ATOM 27803 O O . SER A 1 68 ? 2.463 -12.305 0.910 1.00 0.00 68 SER A O 15
ATOM 27811 N N . TYR A 1 69 ? 3.428 -13.843 -0.336 1.00 0.00 69 TYR A N 15
ATOM 27812 C CA . TYR A 1 69 ? 3.771 -14.710 0.836 1.00 0.00 69 TYR A CA 15
ATOM 27813 C C . TYR A 1 69 ? 2.590 -14.850 1.810 1.00 0.00 69 TYR A C 15
ATOM 27814 O O . TYR A 1 69 ? 1.554 -14.213 1.673 1.00 0.00 69 TYR A O 15
ATOM 27832 N N . PRO A 1 70 ? 2.793 -15.710 2.767 1.00 0.00 70 PRO A N 15
ATOM 27833 C CA . PRO A 1 70 ? 1.752 -15.986 3.780 1.00 0.00 70 PRO A CA 15
ATOM 27834 C C . PRO A 1 70 ? 1.582 -14.806 4.737 1.00 0.00 70 PRO A C 15
ATOM 27835 O O . PRO A 1 70 ? 0.788 -14.863 5.655 1.00 0.00 70 PRO A O 15
ATOM 27846 N N . VAL A 1 71 ? 2.295 -13.729 4.544 1.00 0.00 71 VAL A N 15
ATOM 27847 C CA . VAL A 1 71 ? 2.104 -12.589 5.480 1.00 0.00 71 VAL A CA 15
ATOM 27848 C C . VAL A 1 71 ? 0.969 -11.707 4.958 1.00 0.00 71 VAL A C 15
ATOM 27849 O O . VAL A 1 71 ? -0.039 -11.559 5.613 1.00 0.00 71 VAL A O 15
ATOM 27862 N N . ALA A 1 72 ? 1.078 -11.180 3.765 1.00 0.00 72 ALA A N 15
ATOM 27863 C CA . ALA A 1 72 ? -0.058 -10.393 3.213 1.00 0.00 72 ALA A CA 15
ATOM 27864 C C . ALA A 1 72 ? -1.308 -11.220 3.439 1.00 0.00 72 ALA A C 15
ATOM 27865 O O . ALA A 1 72 ? -2.361 -10.727 3.794 1.00 0.00 72 ALA A O 15
ATOM 27872 N N . ASP A 1 73 ? -1.160 -12.503 3.269 1.00 0.00 73 ASP A N 15
ATOM 27873 C CA . ASP A 1 73 ? -2.289 -13.423 3.506 1.00 0.00 73 ASP A CA 15
ATOM 27874 C C . ASP A 1 73 ? -2.794 -13.217 4.929 1.00 0.00 73 ASP A C 15
ATOM 27875 O O . ASP A 1 73 ? -3.957 -12.963 5.171 1.00 0.00 73 ASP A O 15
ATOM 27884 N N . ILE A 1 74 ? -1.899 -13.316 5.874 1.00 0.00 74 ILE A N 15
ATOM 27885 C CA . ILE A 1 74 ? -2.284 -13.113 7.295 1.00 0.00 74 ILE A CA 15
ATOM 27886 C C . ILE A 1 74 ? -2.655 -11.649 7.486 1.00 0.00 74 ILE A C 15
ATOM 27887 O O . ILE A 1 74 ? -3.496 -11.302 8.291 1.00 0.00 74 ILE A O 15
ATOM 27903 N N . LEU A 1 75 ? -2.067 -10.789 6.707 1.00 0.00 75 LEU A N 15
ATOM 27904 C CA . LEU A 1 75 ? -2.420 -9.358 6.796 1.00 0.00 75 LEU A CA 15
ATOM 27905 C C . LEU A 1 75 ? -3.933 -9.243 6.573 1.00 0.00 75 LEU A C 15
ATOM 27906 O O . LEU A 1 75 ? -4.569 -8.287 6.968 1.00 0.00 75 LEU A O 15
ATOM 27922 N N . ALA A 1 76 ? -4.510 -10.258 5.976 1.00 0.00 76 ALA A N 15
ATOM 27923 C CA . ALA A 1 76 ? -5.973 -10.291 5.753 1.00 0.00 76 ALA A CA 15
ATOM 27924 C C . ALA A 1 76 ? -6.599 -11.084 6.901 1.00 0.00 76 ALA A C 15
ATOM 27925 O O . ALA A 1 76 ? -7.759 -10.947 7.233 1.00 0.00 76 ALA A O 15
ATOM 27932 N N . GLU A 1 77 ? -5.801 -11.917 7.504 1.00 0.00 77 GLU A N 15
ATOM 27933 C CA . GLU A 1 77 ? -6.250 -12.750 8.642 1.00 0.00 77 GLU A CA 15
ATOM 27934 C C . GLU A 1 77 ? -6.540 -11.858 9.855 1.00 0.00 77 GLU A C 15
ATOM 27935 O O . GLU A 1 77 ? -7.265 -12.227 10.758 1.00 0.00 77 GLU A O 15
ATOM 27947 N N . ARG A 1 78 ? -5.969 -10.685 9.872 1.00 0.00 78 ARG A N 15
ATOM 27948 C CA . ARG A 1 78 ? -6.189 -9.749 11.008 1.00 0.00 78 ARG A CA 15
ATOM 27949 C C . ARG A 1 78 ? -6.280 -8.304 10.497 1.00 0.00 78 ARG A C 15
ATOM 27950 O O . ARG A 1 78 ? -7.035 -7.500 11.007 1.00 0.00 78 ARG A O 15
ATOM 27971 N N . ASN A 1 79 ? -5.527 -7.980 9.482 1.00 0.00 79 ASN A N 15
ATOM 27972 C CA . ASN A 1 79 ? -5.562 -6.609 8.909 1.00 0.00 79 ASN A CA 15
ATOM 27973 C C . ASN A 1 79 ? -5.242 -5.535 9.956 1.00 0.00 79 ASN A C 15
ATOM 27974 O O . ASN A 1 79 ? -5.671 -5.591 11.092 1.00 0.00 79 ASN A O 15
ATOM 27985 N N . VAL A 1 80 ? -4.488 -4.551 9.547 1.00 0.00 80 VAL A N 15
ATOM 27986 C CA . VAL A 1 80 ? -4.098 -3.424 10.446 1.00 0.00 80 VAL A CA 15
ATOM 27987 C C . VAL A 1 80 ? -4.244 -2.123 9.629 1.00 0.00 80 VAL A C 15
ATOM 27988 O O . VAL A 1 80 ? -4.637 -2.189 8.482 1.00 0.00 80 VAL A O 15
ATOM 28001 N N . PRO A 1 81 ? -3.917 -0.983 10.194 1.00 0.00 81 PRO A N 15
ATOM 28002 C CA . PRO A 1 81 ? -4.028 0.271 9.407 1.00 0.00 81 PRO A CA 15
ATOM 28003 C C . PRO A 1 81 ? -3.124 0.143 8.188 1.00 0.00 81 PRO A C 15
ATOM 28004 O O . PRO A 1 81 ? -1.933 -0.063 8.308 1.00 0.00 81 PRO A O 15
ATOM 28015 N N . PHE A 1 82 ? -3.697 0.212 7.017 1.00 0.00 82 PHE A N 15
ATOM 28016 C CA . PHE A 1 82 ? -2.897 0.025 5.775 1.00 0.00 82 PHE A CA 15
ATOM 28017 C C . PHE A 1 82 ? -3.778 0.037 4.522 1.00 0.00 82 PHE A C 15
ATOM 28018 O O . PHE A 1 82 ? -4.783 0.713 4.448 1.00 0.00 82 PHE A O 15
ATOM 28035 N N . ILE A 1 83 ? -3.387 -0.747 3.549 1.00 0.00 83 ILE A N 15
ATOM 28036 C CA . ILE A 1 83 ? -4.145 -0.860 2.276 1.00 0.00 83 ILE A CA 15
ATOM 28037 C C . ILE A 1 83 ? -3.569 -2.045 1.500 1.00 0.00 83 ILE A C 15
ATOM 28038 O O . ILE A 1 83 ? -2.383 -2.272 1.539 1.00 0.00 83 ILE A O 15
ATOM 28054 N N . PHE A 1 84 ? -4.379 -2.812 0.822 1.00 0.00 84 PHE A N 15
ATOM 28055 C CA . PHE A 1 84 ? -3.823 -3.989 0.092 1.00 0.00 84 PHE A CA 15
ATOM 28056 C C . PHE A 1 84 ? -4.526 -4.229 -1.249 1.00 0.00 84 PHE A C 15
ATOM 28057 O O . PHE A 1 84 ? -5.595 -3.702 -1.538 1.00 0.00 84 PHE A O 15
ATOM 28074 N N . ALA A 1 85 ? -3.934 -5.044 -2.070 1.00 0.00 85 ALA A N 15
ATOM 28075 C CA . ALA A 1 85 ? -4.558 -5.348 -3.373 1.00 0.00 85 ALA A CA 15
ATOM 28076 C C . ALA A 1 85 ? -4.233 -6.786 -3.782 1.00 0.00 85 ALA A C 15
ATOM 28077 O O . ALA A 1 85 ? -3.118 -7.241 -3.629 1.00 0.00 85 ALA A O 15
ATOM 28084 N N . THR A 1 86 ? -5.189 -7.507 -4.303 1.00 0.00 86 THR A N 15
ATOM 28085 C CA . THR A 1 86 ? -4.910 -8.913 -4.719 1.00 0.00 86 THR A CA 15
ATOM 28086 C C . THR A 1 86 ? -5.698 -9.264 -5.991 1.00 0.00 86 THR A C 15
ATOM 28087 O O . THR A 1 86 ? -6.432 -8.455 -6.523 1.00 0.00 86 THR A O 15
ATOM 28098 N N . GLY A 1 87 ? -5.523 -10.456 -6.493 1.00 0.00 87 GLY A N 15
ATOM 28099 C CA . GLY A 1 87 ? -6.226 -10.869 -7.747 1.00 0.00 87 GLY A CA 15
ATOM 28100 C C . GLY A 1 87 ? -7.753 -10.727 -7.633 1.00 0.00 87 GLY A C 15
ATOM 28101 O O . GLY A 1 87 ? -8.429 -10.574 -8.631 1.00 0.00 87 GLY A O 15
ATOM 28105 N N . TYR A 1 88 ? -8.324 -10.791 -6.456 1.00 0.00 88 TYR A N 15
ATOM 28106 C CA . TYR A 1 88 ? -9.814 -10.671 -6.380 1.00 0.00 88 TYR A CA 15
ATOM 28107 C C . TYR A 1 88 ? -10.243 -9.250 -5.986 1.00 0.00 88 TYR A C 15
ATOM 28108 O O . TYR A 1 88 ? -11.377 -8.866 -6.194 1.00 0.00 88 TYR A O 15
ATOM 28126 N N . GLY A 1 89 ? -9.353 -8.451 -5.458 1.00 0.00 89 GLY A N 15
ATOM 28127 C CA . GLY A 1 89 ? -9.738 -7.051 -5.107 1.00 0.00 89 GLY A CA 15
ATOM 28128 C C . GLY A 1 89 ? -10.070 -6.919 -3.616 1.00 0.00 89 GLY A C 15
ATOM 28129 O O . GLY A 1 89 ? -11.007 -6.242 -3.242 1.00 0.00 89 GLY A O 15
ATOM 28133 N N . SER A 1 90 ? -9.300 -7.536 -2.764 1.00 0.00 90 SER A N 15
ATOM 28134 C CA . SER A 1 90 ? -9.554 -7.424 -1.293 1.00 0.00 90 SER A CA 15
ATOM 28135 C C . SER A 1 90 ? -10.965 -7.897 -0.926 1.00 0.00 90 SER A C 15
ATOM 28136 O O . SER A 1 90 ? -11.943 -7.521 -1.541 1.00 0.00 90 SER A O 15
ATOM 28144 N N . LYS A 1 91 ? -11.070 -8.717 0.087 1.00 0.00 91 LYS A N 15
ATOM 28145 C CA . LYS A 1 91 ? -12.403 -9.218 0.518 1.00 0.00 91 LYS A CA 15
ATOM 28146 C C . LYS A 1 91 ? -13.119 -8.157 1.363 1.00 0.00 91 LYS A C 15
ATOM 28147 O O . LYS A 1 91 ? -14.223 -8.362 1.828 1.00 0.00 91 LYS A O 15
ATOM 28166 N N . GLY A 1 92 ? -12.493 -7.029 1.572 1.00 0.00 92 GLY A N 15
ATOM 28167 C CA . GLY A 1 92 ? -13.128 -5.957 2.396 1.00 0.00 92 GLY A CA 15
ATOM 28168 C C . GLY A 1 92 ? -12.428 -5.892 3.754 1.00 0.00 92 GLY A C 15
ATOM 28169 O O . GLY A 1 92 ? -13.043 -5.652 4.773 1.00 0.00 92 GLY A O 15
ATOM 28173 N N . LEU A 1 93 ? -11.144 -6.125 3.770 1.00 0.00 93 LEU A N 15
ATOM 28174 C CA . LEU A 1 93 ? -10.389 -6.099 5.058 1.00 0.00 93 LEU A CA 15
ATOM 28175 C C . LEU A 1 93 ? -10.804 -4.907 5.927 1.00 0.00 93 LEU A C 15
ATOM 28176 O O . LEU A 1 93 ? -11.537 -4.037 5.502 1.00 0.00 93 LEU A O 15
ATOM 28192 N N . ASP A 1 94 ? -10.323 -4.856 7.141 1.00 0.00 94 ASP A N 15
ATOM 28193 C CA . ASP A 1 94 ? -10.674 -3.713 8.030 1.00 0.00 94 ASP A CA 15
ATOM 28194 C C . ASP A 1 94 ? -9.448 -2.823 8.230 1.00 0.00 94 ASP A C 15
ATOM 28195 O O . ASP A 1 94 ? -8.323 -3.272 8.146 1.00 0.00 94 ASP A O 15
ATOM 28204 N N . THR A 1 95 ? -9.658 -1.566 8.487 1.00 0.00 95 THR A N 15
ATOM 28205 C CA . THR A 1 95 ? -8.506 -0.645 8.682 1.00 0.00 95 THR A CA 15
ATOM 28206 C C . THR A 1 95 ? -9.017 0.773 8.923 1.00 0.00 95 THR A C 15
ATOM 28207 O O . THR A 1 95 ? -10.134 1.104 8.581 1.00 0.00 95 THR A O 15
ATOM 28218 N N . ARG A 1 96 ? -8.203 1.621 9.485 1.00 0.00 96 ARG A N 15
ATOM 28219 C CA . ARG A 1 96 ? -8.646 3.024 9.715 1.00 0.00 96 ARG A CA 15
ATOM 28220 C C . ARG A 1 96 ? -8.874 3.701 8.363 1.00 0.00 96 ARG A C 15
ATOM 28221 O O . ARG A 1 96 ? -9.376 4.805 8.281 1.00 0.00 96 ARG A O 15
ATOM 28242 N N . TYR A 1 97 ? -8.490 3.042 7.303 1.00 0.00 97 TYR A N 15
ATOM 28243 C CA . TYR A 1 97 ? -8.652 3.622 5.948 1.00 0.00 97 TYR A CA 15
ATOM 28244 C C . TYR A 1 97 ? -10.123 3.567 5.505 1.00 0.00 97 TYR A C 15
ATOM 28245 O O . TYR A 1 97 ? -10.540 4.297 4.628 1.00 0.00 97 TYR A O 15
ATOM 28263 N N . SER A 1 98 ? -10.914 2.732 6.128 1.00 0.00 98 SER A N 15
ATOM 28264 C CA . SER A 1 98 ? -12.364 2.649 5.782 1.00 0.00 98 SER A CA 15
ATOM 28265 C C . SER A 1 98 ? -12.572 2.143 4.359 1.00 0.00 98 SER A C 15
ATOM 28266 O O . SER A 1 98 ? -13.458 2.597 3.662 1.00 0.00 98 SER A O 15
ATOM 28274 N N . ASN A 1 99 ? -11.789 1.198 3.920 1.00 0.00 99 ASN A N 15
ATOM 28275 C CA . ASN A 1 99 ? -11.987 0.671 2.544 1.00 0.00 99 ASN A CA 15
ATOM 28276 C C . ASN A 1 99 ? -11.902 1.804 1.515 1.00 0.00 99 ASN A C 15
ATOM 28277 O O . ASN A 1 99 ? -12.734 2.688 1.471 1.00 0.00 99 ASN A O 15
ATOM 28288 N N . ILE A 1 100 ? -10.900 1.775 0.687 1.00 0.00 100 ILE A N 15
ATOM 28289 C CA . ILE A 1 100 ? -10.746 2.840 -0.349 1.00 0.00 100 ILE A CA 15
ATOM 28290 C C . ILE A 1 100 ? -9.912 2.285 -1.544 1.00 0.00 100 ILE A C 15
ATOM 28291 O O . ILE A 1 100 ? -10.477 1.533 -2.314 1.00 0.00 100 ILE A O 15
ATOM 28307 N N . PRO A 1 101 ? -8.623 2.596 -1.718 1.00 0.00 101 PRO A N 15
ATOM 28308 C CA . PRO A 1 101 ? -7.892 1.998 -2.876 1.00 0.00 101 PRO A CA 15
ATOM 28309 C C . PRO A 1 101 ? -7.742 0.490 -2.691 1.00 0.00 101 PRO A C 15
ATOM 28310 O O . PRO A 1 101 ? -6.649 -0.036 -2.760 1.00 0.00 101 PRO A O 15
ATOM 28321 N N . LEU A 1 102 ? -8.805 -0.223 -2.451 1.00 0.00 102 LEU A N 15
ATOM 28322 C CA . LEU A 1 102 ? -8.648 -1.684 -2.266 1.00 0.00 102 LEU A CA 15
ATOM 28323 C C . LEU A 1 102 ? -8.999 -2.404 -3.564 1.00 0.00 102 LEU A C 15
ATOM 28324 O O . LEU A 1 102 ? -10.082 -2.245 -4.089 1.00 0.00 102 LEU A O 15
ATOM 28340 N N . LEU A 1 103 ? -8.098 -3.191 -4.095 1.00 0.00 103 LEU A N 15
ATOM 28341 C CA . LEU A 1 103 ? -8.423 -3.898 -5.378 1.00 0.00 103 LEU A CA 15
ATOM 28342 C C . LEU A 1 103 ? -7.211 -4.650 -5.930 1.00 0.00 103 LEU A C 15
ATOM 28343 O O . LEU A 1 103 ? -6.246 -4.882 -5.243 1.00 0.00 103 LEU A O 15
ATOM 28359 N N . THR A 1 104 ? -7.267 -5.038 -7.174 1.00 0.00 104 THR A N 15
ATOM 28360 C CA . THR A 1 104 ? -6.131 -5.781 -7.782 1.00 0.00 104 THR A CA 15
ATOM 28361 C C . THR A 1 104 ? -5.126 -4.808 -8.412 1.00 0.00 104 THR A C 15
ATOM 28362 O O . THR A 1 104 ? -3.941 -4.870 -8.154 1.00 0.00 104 THR A O 15
ATOM 28373 N N . LYS A 1 105 ? -5.596 -3.907 -9.233 1.00 0.00 105 LYS A N 15
ATOM 28374 C CA . LYS A 1 105 ? -4.678 -2.923 -9.880 1.00 0.00 105 LYS A CA 15
ATOM 28375 C C . LYS A 1 105 ? -5.370 -1.559 -9.971 1.00 0.00 105 LYS A C 15
ATOM 28376 O O . LYS A 1 105 ? -6.532 -1.478 -10.315 1.00 0.00 105 LYS A O 15
ATOM 28395 N N . PRO A 1 106 ? -4.640 -0.530 -9.631 1.00 0.00 106 PRO A N 15
ATOM 28396 C CA . PRO A 1 106 ? -5.210 0.832 -9.654 1.00 0.00 106 PRO A CA 15
ATOM 28397 C C . PRO A 1 106 ? -5.196 1.410 -11.082 1.00 0.00 106 PRO A C 15
ATOM 28398 O O . PRO A 1 106 ? -5.950 0.980 -11.932 1.00 0.00 106 PRO A O 15
ATOM 28409 N N . PHE A 1 107 ? -4.354 2.376 -11.361 1.00 0.00 107 PHE A N 15
ATOM 28410 C CA . PHE A 1 107 ? -4.318 2.959 -12.733 1.00 0.00 107 PHE A CA 15
ATOM 28411 C C . PHE A 1 107 ? -5.720 3.399 -13.173 1.00 0.00 107 PHE A C 15
ATOM 28412 O O . PHE A 1 107 ? -6.091 3.250 -14.321 1.00 0.00 107 PHE A O 15
ATOM 28429 N N . LEU A 1 108 ? -6.505 3.939 -12.277 1.00 0.00 108 LEU A N 15
ATOM 28430 C CA . LEU A 1 108 ? -7.879 4.381 -12.663 1.00 0.00 108 LEU A CA 15
ATOM 28431 C C . LEU A 1 108 ? -8.665 4.836 -11.424 1.00 0.00 108 LEU A C 15
ATOM 28432 O O . LEU A 1 108 ? -8.107 5.378 -10.485 1.00 0.00 108 LEU A O 15
ATOM 28448 N N . ASP A 1 109 ? -9.958 4.625 -11.417 1.00 0.00 109 ASP A N 15
ATOM 28449 C CA . ASP A 1 109 ? -10.783 5.043 -10.244 1.00 0.00 109 ASP A CA 15
ATOM 28450 C C . ASP A 1 109 ? -10.034 4.751 -8.944 1.00 0.00 109 ASP A C 15
ATOM 28451 O O . ASP A 1 109 ? -10.197 5.437 -7.954 1.00 0.00 109 ASP A O 15
ATOM 28460 N N . SER A 1 110 ? -9.205 3.744 -8.944 1.00 0.00 110 SER A N 15
ATOM 28461 C CA . SER A 1 110 ? -8.436 3.415 -7.712 1.00 0.00 110 SER A CA 15
ATOM 28462 C C . SER A 1 110 ? -7.603 4.620 -7.293 1.00 0.00 110 SER A C 15
ATOM 28463 O O . SER A 1 110 ? -7.772 5.151 -6.215 1.00 0.00 110 SER A O 15
ATOM 28471 N N . GLU A 1 111 ? -6.714 5.066 -8.144 1.00 0.00 111 GLU A N 15
ATOM 28472 C CA . GLU A 1 111 ? -5.887 6.256 -7.797 1.00 0.00 111 GLU A CA 15
ATOM 28473 C C . GLU A 1 111 ? -6.786 7.292 -7.128 1.00 0.00 111 GLU A C 15
ATOM 28474 O O . GLU A 1 111 ? -6.406 7.970 -6.191 1.00 0.00 111 GLU A O 15
ATOM 28486 N N . LEU A 1 112 ? -8.001 7.376 -7.588 1.00 0.00 112 LEU A N 15
ATOM 28487 C CA . LEU A 1 112 ? -8.967 8.331 -6.969 1.00 0.00 112 LEU A CA 15
ATOM 28488 C C . LEU A 1 112 ? -9.294 7.825 -5.569 1.00 0.00 112 LEU A C 15
ATOM 28489 O O . LEU A 1 112 ? -9.236 8.551 -4.597 1.00 0.00 112 LEU A O 15
ATOM 28505 N N . GLU A 1 113 ? -9.610 6.563 -5.463 1.00 0.00 113 GLU A N 15
ATOM 28506 C CA . GLU A 1 113 ? -9.913 5.982 -4.131 1.00 0.00 113 GLU A CA 15
ATOM 28507 C C . GLU A 1 113 ? -8.648 6.019 -3.286 1.00 0.00 113 GLU A C 15
ATOM 28508 O O . GLU A 1 113 ? -8.694 6.199 -2.091 1.00 0.00 113 GLU A O 15
ATOM 28520 N N . ALA A 1 114 ? -7.517 5.840 -3.912 1.00 0.00 114 ALA A N 15
ATOM 28521 C CA . ALA A 1 114 ? -6.229 5.836 -3.156 1.00 0.00 114 ALA A CA 15
ATOM 28522 C C . ALA A 1 114 ? -5.959 7.177 -2.481 1.00 0.00 114 ALA A C 15
ATOM 28523 O O . ALA A 1 114 ? -5.193 7.255 -1.541 1.00 0.00 114 ALA A O 15
ATOM 28530 N N . VAL A 1 115 ? -6.560 8.235 -2.932 1.00 0.00 115 VAL A N 15
ATOM 28531 C CA . VAL A 1 115 ? -6.289 9.537 -2.265 1.00 0.00 115 VAL A CA 15
ATOM 28532 C C . VAL A 1 115 ? -7.492 9.976 -1.428 1.00 0.00 115 VAL A C 15
ATOM 28533 O O . VAL A 1 115 ? -7.340 10.595 -0.394 1.00 0.00 115 VAL A O 15
ATOM 28546 N N . LEU A 1 116 ? -8.683 9.652 -1.846 1.00 0.00 116 LEU A N 15
ATOM 28547 C CA . LEU A 1 116 ? -9.871 10.051 -1.040 1.00 0.00 116 LEU A CA 15
ATOM 28548 C C . LEU A 1 116 ? -9.865 9.288 0.286 1.00 0.00 116 LEU A C 15
ATOM 28549 O O . LEU A 1 116 ? -10.606 9.597 1.198 1.00 0.00 116 LEU A O 15
ATOM 28565 N N . VAL A 1 117 ? -9.025 8.290 0.396 1.00 0.00 117 VAL A N 15
ATOM 28566 C CA . VAL A 1 117 ? -8.960 7.499 1.662 1.00 0.00 117 VAL A CA 15
ATOM 28567 C C . VAL A 1 117 ? -9.029 8.432 2.868 1.00 0.00 117 VAL A C 15
ATOM 28568 O O . VAL A 1 117 ? -9.589 8.102 3.893 1.00 0.00 117 VAL A O 15
ATOM 28581 N N . GLN A 1 118 ? -8.446 9.591 2.755 1.00 0.00 118 GLN A N 15
ATOM 28582 C CA . GLN A 1 118 ? -8.453 10.542 3.895 1.00 0.00 118 GLN A CA 15
ATOM 28583 C C . GLN A 1 118 ? -9.041 11.889 3.466 1.00 0.00 118 GLN A C 15
ATOM 28584 O O . GLN A 1 118 ? -8.397 12.916 3.543 1.00 0.00 118 GLN A O 15
ATOM 28598 N N . ILE A 1 119 ? -10.265 11.884 3.017 1.00 0.00 119 ILE A N 15
ATOM 28599 C CA . ILE A 1 119 ? -10.916 13.153 2.580 1.00 0.00 119 ILE A CA 15
ATOM 28600 C C . ILE A 1 119 ? -11.658 13.796 3.756 1.00 0.00 119 ILE A C 15
ATOM 28601 O O . ILE A 1 119 ? -12.452 14.698 3.585 1.00 0.00 119 ILE A O 15
ATOM 28617 N N . SER A 1 120 ? -11.397 13.338 4.952 1.00 0.00 120 SER A N 15
ATOM 28618 C CA . SER A 1 120 ? -12.077 13.915 6.153 1.00 0.00 120 SER A CA 15
ATOM 28619 C C . SER A 1 120 ? -13.542 13.478 6.198 1.00 0.00 120 SER A C 15
ATOM 28620 O O . SER A 1 120 ? -14.435 14.287 6.358 1.00 0.00 120 SER A O 15
ATOM 28628 N N . LYS A 1 121 ? -13.798 12.206 6.063 1.00 0.00 121 LYS A N 15
ATOM 28629 C CA . LYS A 1 121 ? -15.207 11.725 6.105 1.00 0.00 121 LYS A CA 15
ATOM 28630 C C . LYS A 1 121 ? -15.596 11.384 7.544 1.00 0.00 121 LYS A C 15
ATOM 28631 O O . LYS A 1 121 ? -15.061 10.472 8.139 1.00 0.00 121 LYS A O 15
ATOM 28650 N N . GLU A 1 122 ? -16.509 12.127 8.112 1.00 0.00 122 GLU A N 15
ATOM 28651 C CA . GLU A 1 122 ? -16.929 11.864 9.519 1.00 0.00 122 GLU A CA 15
ATOM 28652 C C . GLU A 1 122 ? -15.698 11.586 10.376 1.00 0.00 122 GLU A C 15
ATOM 28653 O O . GLU A 1 122 ? -15.770 10.903 11.378 1.00 0.00 122 GLU A O 15
ATOM 28665 N N . VAL A 1 123 ? -14.577 12.125 9.971 1.00 0.00 123 VAL A N 15
ATOM 28666 C CA . VAL A 1 123 ? -13.299 11.933 10.714 1.00 0.00 123 VAL A CA 15
ATOM 28667 C C . VAL A 1 123 ? -13.309 10.646 11.546 1.00 0.00 123 VAL A C 15
ATOM 28668 O O . VAL A 1 123 ? -12.889 10.701 12.690 1.00 0.00 123 VAL A O 15
ATOM 28681 N N . GLY A 1 1 ? 19.389 9.427 20.021 1.00 0.00 1 GLY A N 16
ATOM 28682 C CA . GLY A 1 1 ? 18.178 9.579 19.166 1.00 0.00 1 GLY A CA 16
ATOM 28683 C C . GLY A 1 1 ? 18.100 11.012 18.641 1.00 0.00 1 GLY A C 16
ATOM 28684 O O . GLY A 1 1 ? 18.587 11.937 19.261 1.00 0.00 1 GLY A O 16
ATOM 28690 N N . SER A 1 2 ? 17.492 11.204 17.503 1.00 0.00 2 SER A N 16
ATOM 28691 C CA . SER A 1 2 ? 17.383 12.579 16.938 1.00 0.00 2 SER A CA 16
ATOM 28692 C C . SER A 1 2 ? 16.327 12.615 15.830 1.00 0.00 2 SER A C 16
ATOM 28693 O O . SER A 1 2 ? 16.615 12.357 14.679 1.00 0.00 2 SER A O 16
ATOM 28701 N N . HIS A 1 3 ? 15.106 12.936 16.167 1.00 0.00 3 HIS A N 16
ATOM 28702 C CA . HIS A 1 3 ? 14.041 12.989 15.125 1.00 0.00 3 HIS A CA 16
ATOM 28703 C C . HIS A 1 3 ? 14.497 13.874 13.964 1.00 0.00 3 HIS A C 16
ATOM 28704 O O . HIS A 1 3 ? 15.611 14.360 13.945 1.00 0.00 3 HIS A O 16
ATOM 28718 N N . MET A 1 4 ? 13.654 14.085 12.991 1.00 0.00 4 MET A N 16
ATOM 28719 C CA . MET A 1 4 ? 14.058 14.938 11.833 1.00 0.00 4 MET A CA 16
ATOM 28720 C C . MET A 1 4 ? 12.835 15.326 10.997 1.00 0.00 4 MET A C 16
ATOM 28721 O O . MET A 1 4 ? 12.656 16.475 10.644 1.00 0.00 4 MET A O 16
ATOM 28735 N N . THR A 1 5 ? 11.994 14.382 10.674 1.00 0.00 5 THR A N 16
ATOM 28736 C CA . THR A 1 5 ? 10.790 14.709 9.856 1.00 0.00 5 THR A CA 16
ATOM 28737 C C . THR A 1 5 ? 9.520 14.214 10.553 1.00 0.00 5 THR A C 16
ATOM 28738 O O . THR A 1 5 ? 9.568 13.355 11.411 1.00 0.00 5 THR A O 16
ATOM 28749 N N . GLU A 1 6 ? 8.383 14.747 10.191 1.00 0.00 6 GLU A N 16
ATOM 28750 C CA . GLU A 1 6 ? 7.114 14.301 10.837 1.00 0.00 6 GLU A CA 16
ATOM 28751 C C . GLU A 1 6 ? 5.900 14.695 9.985 1.00 0.00 6 GLU A C 16
ATOM 28752 O O . GLU A 1 6 ? 4.785 14.751 10.467 1.00 0.00 6 GLU A O 16
ATOM 28764 N N . ARG A 1 7 ? 6.101 14.960 8.721 1.00 0.00 7 ARG A N 16
ATOM 28765 C CA . ARG A 1 7 ? 4.950 15.338 7.844 1.00 0.00 7 ARG A CA 16
ATOM 28766 C C . ARG A 1 7 ? 5.122 14.713 6.462 1.00 0.00 7 ARG A C 16
ATOM 28767 O O . ARG A 1 7 ? 4.650 15.232 5.471 1.00 0.00 7 ARG A O 16
ATOM 28788 N N . ARG A 1 8 ? 5.796 13.606 6.389 1.00 0.00 8 ARG A N 16
ATOM 28789 C CA . ARG A 1 8 ? 6.003 12.953 5.074 1.00 0.00 8 ARG A CA 16
ATOM 28790 C C . ARG A 1 8 ? 5.030 11.787 4.919 1.00 0.00 8 ARG A C 16
ATOM 28791 O O . ARG A 1 8 ? 5.016 10.870 5.717 1.00 0.00 8 ARG A O 16
ATOM 28812 N N . LEU A 1 9 ? 4.221 11.806 3.898 1.00 0.00 9 LEU A N 16
ATOM 28813 C CA . LEU A 1 9 ? 3.266 10.693 3.702 1.00 0.00 9 LEU A CA 16
ATOM 28814 C C . LEU A 1 9 ? 4.036 9.490 3.178 1.00 0.00 9 LEU A C 16
ATOM 28815 O O . LEU A 1 9 ? 4.900 9.624 2.335 1.00 0.00 9 LEU A O 16
ATOM 28831 N N . ARG A 1 10 ? 3.768 8.320 3.674 1.00 0.00 10 ARG A N 16
ATOM 28832 C CA . ARG A 1 10 ? 4.544 7.157 3.184 1.00 0.00 10 ARG A CA 16
ATOM 28833 C C . ARG A 1 10 ? 3.630 6.098 2.561 1.00 0.00 10 ARG A C 16
ATOM 28834 O O . ARG A 1 10 ? 2.588 5.765 3.087 1.00 0.00 10 ARG A O 16
ATOM 28855 N N . VAL A 1 11 ? 4.025 5.565 1.440 1.00 0.00 11 VAL A N 16
ATOM 28856 C CA . VAL A 1 11 ? 3.193 4.524 0.773 1.00 0.00 11 VAL A CA 16
ATOM 28857 C C . VAL A 1 11 ? 4.060 3.318 0.391 1.00 0.00 11 VAL A C 16
ATOM 28858 O O . VAL A 1 11 ? 4.614 3.256 -0.686 1.00 0.00 11 VAL A O 16
ATOM 28871 N N . LEU A 1 12 ? 4.178 2.356 1.264 1.00 0.00 12 LEU A N 16
ATOM 28872 C CA . LEU A 1 12 ? 5.007 1.156 0.946 1.00 0.00 12 LEU A CA 16
ATOM 28873 C C . LEU A 1 12 ? 4.144 0.102 0.247 1.00 0.00 12 LEU A C 16
ATOM 28874 O O . LEU A 1 12 ? 3.507 -0.707 0.885 1.00 0.00 12 LEU A O 16
ATOM 28890 N N . VAL A 1 13 ? 4.102 0.108 -1.057 1.00 0.00 13 VAL A N 16
ATOM 28891 C CA . VAL A 1 13 ? 3.255 -0.889 -1.770 1.00 0.00 13 VAL A CA 16
ATOM 28892 C C . VAL A 1 13 ? 4.110 -1.847 -2.594 1.00 0.00 13 VAL A C 16
ATOM 28893 O O . VAL A 1 13 ? 5.156 -1.494 -3.100 1.00 0.00 13 VAL A O 16
ATOM 28906 N N . VAL A 1 14 ? 3.663 -3.061 -2.727 1.00 0.00 14 VAL A N 16
ATOM 28907 C CA . VAL A 1 14 ? 4.433 -4.059 -3.512 1.00 0.00 14 VAL A CA 16
ATOM 28908 C C . VAL A 1 14 ? 3.470 -5.076 -4.145 1.00 0.00 14 VAL A C 16
ATOM 28909 O O . VAL A 1 14 ? 2.509 -5.505 -3.532 1.00 0.00 14 VAL A O 16
ATOM 28922 N N . GLU A 1 15 ? 3.704 -5.444 -5.378 1.00 0.00 15 GLU A N 16
ATOM 28923 C CA . GLU A 1 15 ? 2.782 -6.406 -6.055 1.00 0.00 15 GLU A CA 16
ATOM 28924 C C . GLU A 1 15 ? 3.545 -7.414 -6.916 1.00 0.00 15 GLU A C 16
ATOM 28925 O O . GLU A 1 15 ? 3.499 -8.604 -6.677 1.00 0.00 15 GLU A O 16
ATOM 28937 N N . ASP A 1 16 ? 4.232 -6.956 -7.930 1.00 0.00 16 ASP A N 16
ATOM 28938 C CA . ASP A 1 16 ? 4.970 -7.908 -8.802 1.00 0.00 16 ASP A CA 16
ATOM 28939 C C . ASP A 1 16 ? 6.037 -7.191 -9.642 1.00 0.00 16 ASP A C 16
ATOM 28940 O O . ASP A 1 16 ? 7.207 -7.506 -9.555 1.00 0.00 16 ASP A O 16
ATOM 28949 N N . GLU A 1 17 ? 5.661 -6.249 -10.472 1.00 0.00 17 GLU A N 16
ATOM 28950 C CA . GLU A 1 17 ? 6.697 -5.573 -11.309 1.00 0.00 17 GLU A CA 16
ATOM 28951 C C . GLU A 1 17 ? 6.219 -4.217 -11.859 1.00 0.00 17 GLU A C 16
ATOM 28952 O O . GLU A 1 17 ? 5.541 -3.460 -11.193 1.00 0.00 17 GLU A O 16
ATOM 28964 N N . SER A 1 18 ? 6.614 -3.907 -13.069 1.00 0.00 18 SER A N 16
ATOM 28965 C CA . SER A 1 18 ? 6.252 -2.600 -13.706 1.00 0.00 18 SER A CA 16
ATOM 28966 C C . SER A 1 18 ? 4.782 -2.208 -13.498 1.00 0.00 18 SER A C 16
ATOM 28967 O O . SER A 1 18 ? 4.424 -1.058 -13.659 1.00 0.00 18 SER A O 16
ATOM 28975 N N . MET A 1 19 ? 3.920 -3.124 -13.158 1.00 0.00 19 MET A N 16
ATOM 28976 C CA . MET A 1 19 ? 2.491 -2.737 -12.971 1.00 0.00 19 MET A CA 16
ATOM 28977 C C . MET A 1 19 ? 2.355 -1.847 -11.751 1.00 0.00 19 MET A C 16
ATOM 28978 O O . MET A 1 19 ? 1.648 -0.859 -11.753 1.00 0.00 19 MET A O 16
ATOM 28992 N N . ILE A 1 20 ? 3.028 -2.200 -10.707 1.00 0.00 20 ILE A N 16
ATOM 28993 C CA . ILE A 1 20 ? 2.953 -1.398 -9.470 1.00 0.00 20 ILE A CA 16
ATOM 28994 C C . ILE A 1 20 ? 4.184 -0.516 -9.356 1.00 0.00 20 ILE A C 16
ATOM 28995 O O . ILE A 1 20 ? 4.624 -0.167 -8.278 1.00 0.00 20 ILE A O 16
ATOM 29011 N N . ALA A 1 21 ? 4.747 -0.166 -10.468 1.00 0.00 21 ALA A N 16
ATOM 29012 C CA . ALA A 1 21 ? 5.960 0.682 -10.456 1.00 0.00 21 ALA A CA 16
ATOM 29013 C C . ALA A 1 21 ? 5.611 2.100 -10.915 1.00 0.00 21 ALA A C 16
ATOM 29014 O O . ALA A 1 21 ? 5.163 2.914 -10.136 1.00 0.00 21 ALA A O 16
ATOM 29021 N N . MET A 1 22 ? 5.799 2.404 -12.169 1.00 0.00 22 MET A N 16
ATOM 29022 C CA . MET A 1 22 ? 5.460 3.774 -12.653 1.00 0.00 22 MET A CA 16
ATOM 29023 C C . MET A 1 22 ? 4.106 4.203 -12.088 1.00 0.00 22 MET A C 16
ATOM 29024 O O . MET A 1 22 ? 3.846 5.375 -11.890 1.00 0.00 22 MET A O 16
ATOM 29038 N N . LEU A 1 23 ? 3.243 3.262 -11.822 1.00 0.00 23 LEU A N 16
ATOM 29039 C CA . LEU A 1 23 ? 1.907 3.612 -11.264 1.00 0.00 23 LEU A CA 16
ATOM 29040 C C . LEU A 1 23 ? 2.058 4.167 -9.839 1.00 0.00 23 LEU A C 16
ATOM 29041 O O . LEU A 1 23 ? 1.124 4.687 -9.264 1.00 0.00 23 LEU A O 16
ATOM 29057 N N . ILE A 1 24 ? 3.228 4.065 -9.261 1.00 0.00 24 ILE A N 16
ATOM 29058 C CA . ILE A 1 24 ? 3.417 4.589 -7.875 1.00 0.00 24 ILE A CA 16
ATOM 29059 C C . ILE A 1 24 ? 4.306 5.838 -7.874 1.00 0.00 24 ILE A C 16
ATOM 29060 O O . ILE A 1 24 ? 4.172 6.702 -7.029 1.00 0.00 24 ILE A O 16
ATOM 29076 N N . GLU A 1 25 ? 5.208 5.946 -8.810 1.00 0.00 25 GLU A N 16
ATOM 29077 C CA . GLU A 1 25 ? 6.095 7.144 -8.851 1.00 0.00 25 GLU A CA 16
ATOM 29078 C C . GLU A 1 25 ? 5.343 8.317 -9.476 1.00 0.00 25 GLU A C 16
ATOM 29079 O O . GLU A 1 25 ? 5.648 9.469 -9.235 1.00 0.00 25 GLU A O 16
ATOM 29091 N N . ASP A 1 26 ? 4.352 8.028 -10.271 1.00 0.00 26 ASP A N 16
ATOM 29092 C CA . ASP A 1 26 ? 3.564 9.115 -10.912 1.00 0.00 26 ASP A CA 16
ATOM 29093 C C . ASP A 1 26 ? 2.492 9.615 -9.938 1.00 0.00 26 ASP A C 16
ATOM 29094 O O . ASP A 1 26 ? 2.290 10.802 -9.778 1.00 0.00 26 ASP A O 16
ATOM 29103 N N . THR A 1 27 ? 1.815 8.717 -9.276 1.00 0.00 27 THR A N 16
ATOM 29104 C CA . THR A 1 27 ? 0.774 9.143 -8.302 1.00 0.00 27 THR A CA 16
ATOM 29105 C C . THR A 1 27 ? 1.403 10.085 -7.277 1.00 0.00 27 THR A C 16
ATOM 29106 O O . THR A 1 27 ? 0.874 11.135 -6.969 1.00 0.00 27 THR A O 16
ATOM 29117 N N . LEU A 1 28 ? 2.542 9.718 -6.759 1.00 0.00 28 LEU A N 16
ATOM 29118 C CA . LEU A 1 28 ? 3.231 10.586 -5.766 1.00 0.00 28 LEU A CA 16
ATOM 29119 C C . LEU A 1 28 ? 3.517 11.950 -6.403 1.00 0.00 28 LEU A C 16
ATOM 29120 O O . LEU A 1 28 ? 3.321 12.985 -5.796 1.00 0.00 28 LEU A O 16
ATOM 29136 N N . CYS A 1 29 ? 3.970 11.957 -7.627 1.00 0.00 29 CYS A N 16
ATOM 29137 C CA . CYS A 1 29 ? 4.255 13.250 -8.302 1.00 0.00 29 CYS A CA 16
ATOM 29138 C C . CYS A 1 29 ? 3.077 14.202 -8.096 1.00 0.00 29 CYS A C 16
ATOM 29139 O O . CYS A 1 29 ? 3.228 15.408 -8.097 1.00 0.00 29 CYS A O 16
ATOM 29147 N N . GLU A 1 30 ? 1.901 13.661 -7.928 1.00 0.00 30 GLU A N 16
ATOM 29148 C CA . GLU A 1 30 ? 0.703 14.518 -7.728 1.00 0.00 30 GLU A CA 16
ATOM 29149 C C . GLU A 1 30 ? 0.362 14.654 -6.237 1.00 0.00 30 GLU A C 16
ATOM 29150 O O . GLU A 1 30 ? -0.434 15.488 -5.853 1.00 0.00 30 GLU A O 16
ATOM 29162 N N . LEU A 1 31 ? 0.938 13.837 -5.393 1.00 0.00 31 LEU A N 16
ATOM 29163 C CA . LEU A 1 31 ? 0.611 13.930 -3.937 1.00 0.00 31 LEU A CA 16
ATOM 29164 C C . LEU A 1 31 ? 1.779 14.531 -3.145 1.00 0.00 31 LEU A C 16
ATOM 29165 O O . LEU A 1 31 ? 1.627 15.524 -2.462 1.00 0.00 31 LEU A O 16
ATOM 29181 N N . GLY A 1 32 ? 2.941 13.943 -3.226 1.00 0.00 32 GLY A N 16
ATOM 29182 C CA . GLY A 1 32 ? 4.103 14.495 -2.469 1.00 0.00 32 GLY A CA 16
ATOM 29183 C C . GLY A 1 32 ? 4.782 13.380 -1.667 1.00 0.00 32 GLY A C 16
ATOM 29184 O O . GLY A 1 32 ? 5.927 13.505 -1.285 1.00 0.00 32 GLY A O 16
ATOM 29188 N N . HIS A 1 33 ? 4.067 12.305 -1.409 1.00 0.00 33 HIS A N 16
ATOM 29189 C CA . HIS A 1 33 ? 4.621 11.145 -0.627 1.00 0.00 33 HIS A CA 16
ATOM 29190 C C . HIS A 1 33 ? 6.154 11.156 -0.593 1.00 0.00 33 HIS A C 16
ATOM 29191 O O . HIS A 1 33 ? 6.810 11.393 -1.588 1.00 0.00 33 HIS A O 16
ATOM 29205 N N . GLU A 1 34 ? 6.725 10.903 0.553 1.00 0.00 34 GLU A N 16
ATOM 29206 C CA . GLU A 1 34 ? 8.212 10.906 0.672 1.00 0.00 34 GLU A CA 16
ATOM 29207 C C . GLU A 1 34 ? 8.830 9.785 -0.164 1.00 0.00 34 GLU A C 16
ATOM 29208 O O . GLU A 1 34 ? 9.452 10.025 -1.179 1.00 0.00 34 GLU A O 16
ATOM 29220 N N . VAL A 1 35 ? 8.669 8.562 0.255 1.00 0.00 35 VAL A N 16
ATOM 29221 C CA . VAL A 1 35 ? 9.255 7.432 -0.517 1.00 0.00 35 VAL A CA 16
ATOM 29222 C C . VAL A 1 35 ? 8.391 6.188 -0.352 1.00 0.00 35 VAL A C 16
ATOM 29223 O O . VAL A 1 35 ? 8.206 5.683 0.738 1.00 0.00 35 VAL A O 16
ATOM 29236 N N . ALA A 1 36 ? 7.852 5.702 -1.427 1.00 0.00 36 ALA A N 16
ATOM 29237 C CA . ALA A 1 36 ? 6.989 4.507 -1.356 1.00 0.00 36 ALA A CA 16
ATOM 29238 C C . ALA A 1 36 ? 7.745 3.274 -1.850 1.00 0.00 36 ALA A C 16
ATOM 29239 O O . ALA A 1 36 ? 8.928 3.324 -2.120 1.00 0.00 36 ALA A O 16
ATOM 29246 N N . ALA A 1 37 ? 7.064 2.171 -1.986 1.00 0.00 37 ALA A N 16
ATOM 29247 C CA . ALA A 1 37 ? 7.735 0.937 -2.481 1.00 0.00 37 ALA A CA 16
ATOM 29248 C C . ALA A 1 37 ? 6.977 0.413 -3.701 1.00 0.00 37 ALA A C 16
ATOM 29249 O O . ALA A 1 37 ? 5.790 0.615 -3.827 1.00 0.00 37 ALA A O 16
ATOM 29256 N N . THR A 1 38 ? 7.650 -0.237 -4.608 1.00 0.00 38 THR A N 16
ATOM 29257 C CA . THR A 1 38 ? 6.950 -0.741 -5.826 1.00 0.00 38 THR A CA 16
ATOM 29258 C C . THR A 1 38 ? 7.336 -2.193 -6.125 1.00 0.00 38 THR A C 16
ATOM 29259 O O . THR A 1 38 ? 8.444 -2.625 -5.874 1.00 0.00 38 THR A O 16
ATOM 29270 N N . ALA A 1 39 ? 6.416 -2.940 -6.668 1.00 0.00 39 ALA A N 16
ATOM 29271 C CA . ALA A 1 39 ? 6.684 -4.372 -7.008 1.00 0.00 39 ALA A CA 16
ATOM 29272 C C . ALA A 1 39 ? 6.742 -5.205 -5.737 1.00 0.00 39 ALA A C 16
ATOM 29273 O O . ALA A 1 39 ? 6.733 -4.677 -4.653 1.00 0.00 39 ALA A O 16
ATOM 29280 N N . SER A 1 40 ? 6.792 -6.500 -5.849 1.00 0.00 40 SER A N 16
ATOM 29281 C CA . SER A 1 40 ? 6.843 -7.327 -4.615 1.00 0.00 40 SER A CA 16
ATOM 29282 C C . SER A 1 40 ? 8.269 -7.777 -4.323 1.00 0.00 40 SER A C 16
ATOM 29283 O O . SER A 1 40 ? 8.895 -8.479 -5.094 1.00 0.00 40 SER A O 16
ATOM 29291 N N . ARG A 1 41 ? 8.781 -7.352 -3.202 1.00 0.00 41 ARG A N 16
ATOM 29292 C CA . ARG A 1 41 ? 10.161 -7.706 -2.813 1.00 0.00 41 ARG A CA 16
ATOM 29293 C C . ARG A 1 41 ? 10.216 -8.011 -1.314 1.00 0.00 41 ARG A C 16
ATOM 29294 O O . ARG A 1 41 ? 9.940 -7.164 -0.489 1.00 0.00 41 ARG A O 16
ATOM 29315 N N . MET A 1 42 ? 10.565 -9.212 -0.956 1.00 0.00 42 MET A N 16
ATOM 29316 C CA . MET A 1 42 ? 10.627 -9.570 0.489 1.00 0.00 42 MET A CA 16
ATOM 29317 C C . MET A 1 42 ? 11.508 -8.576 1.256 1.00 0.00 42 MET A C 16
ATOM 29318 O O . MET A 1 42 ? 11.229 -8.238 2.389 1.00 0.00 42 MET A O 16
ATOM 29332 N N . GLN A 1 43 ? 12.563 -8.100 0.653 1.00 0.00 43 GLN A N 16
ATOM 29333 C CA . GLN A 1 43 ? 13.445 -7.124 1.357 1.00 0.00 43 GLN A CA 16
ATOM 29334 C C . GLN A 1 43 ? 12.664 -5.838 1.647 1.00 0.00 43 GLN A C 16
ATOM 29335 O O . GLN A 1 43 ? 12.728 -5.294 2.732 1.00 0.00 43 GLN A O 16
ATOM 29349 N N . GLU A 1 44 ? 11.922 -5.353 0.687 1.00 0.00 44 GLU A N 16
ATOM 29350 C CA . GLU A 1 44 ? 11.134 -4.110 0.912 1.00 0.00 44 GLU A CA 16
ATOM 29351 C C . GLU A 1 44 ? 9.972 -4.393 1.864 1.00 0.00 44 GLU A C 16
ATOM 29352 O O . GLU A 1 44 ? 9.734 -3.658 2.800 1.00 0.00 44 GLU A O 16
ATOM 29364 N N . ALA A 1 45 ? 9.247 -5.458 1.640 1.00 0.00 45 ALA A N 16
ATOM 29365 C CA . ALA A 1 45 ? 8.109 -5.777 2.547 1.00 0.00 45 ALA A CA 16
ATOM 29366 C C . ALA A 1 45 ? 8.559 -5.582 3.994 1.00 0.00 45 ALA A C 16
ATOM 29367 O O . ALA A 1 45 ? 7.820 -5.106 4.834 1.00 0.00 45 ALA A O 16
ATOM 29374 N N . LEU A 1 46 ? 9.784 -5.927 4.275 1.00 0.00 46 LEU A N 16
ATOM 29375 C CA . LEU A 1 46 ? 10.325 -5.750 5.647 1.00 0.00 46 LEU A CA 16
ATOM 29376 C C . LEU A 1 46 ? 10.366 -4.260 5.983 1.00 0.00 46 LEU A C 16
ATOM 29377 O O . LEU A 1 46 ? 10.088 -3.847 7.091 1.00 0.00 46 LEU A O 16
ATOM 29393 N N . ASP A 1 47 ? 10.717 -3.455 5.017 1.00 0.00 47 ASP A N 16
ATOM 29394 C CA . ASP A 1 47 ? 10.789 -1.984 5.245 1.00 0.00 47 ASP A CA 16
ATOM 29395 C C . ASP A 1 47 ? 9.411 -1.427 5.617 1.00 0.00 47 ASP A C 16
ATOM 29396 O O . ASP A 1 47 ? 9.307 -0.366 6.182 1.00 0.00 47 ASP A O 16
ATOM 29405 N N . ILE A 1 48 ? 8.356 -2.129 5.300 1.00 0.00 48 ILE A N 16
ATOM 29406 C CA . ILE A 1 48 ? 6.987 -1.639 5.646 1.00 0.00 48 ILE A CA 16
ATOM 29407 C C . ILE A 1 48 ? 6.482 -2.385 6.888 1.00 0.00 48 ILE A C 16
ATOM 29408 O O . ILE A 1 48 ? 5.454 -2.064 7.442 1.00 0.00 48 ILE A O 16
ATOM 29424 N N . ALA A 1 49 ? 7.189 -3.400 7.304 1.00 0.00 49 ALA A N 16
ATOM 29425 C CA . ALA A 1 49 ? 6.745 -4.201 8.477 1.00 0.00 49 ALA A CA 16
ATOM 29426 C C . ALA A 1 49 ? 7.244 -3.626 9.808 1.00 0.00 49 ALA A C 16
ATOM 29427 O O . ALA A 1 49 ? 6.466 -3.250 10.662 1.00 0.00 49 ALA A O 16
ATOM 29434 N N . ARG A 1 50 ? 8.531 -3.597 10.007 1.00 0.00 50 ARG A N 16
ATOM 29435 C CA . ARG A 1 50 ? 9.083 -3.095 11.300 1.00 0.00 50 ARG A CA 16
ATOM 29436 C C . ARG A 1 50 ? 8.733 -1.623 11.534 1.00 0.00 50 ARG A C 16
ATOM 29437 O O . ARG A 1 50 ? 8.831 -1.128 12.639 1.00 0.00 50 ARG A O 16
ATOM 29458 N N . LYS A 1 51 ? 8.330 -0.911 10.519 1.00 0.00 51 LYS A N 16
ATOM 29459 C CA . LYS A 1 51 ? 7.989 0.526 10.734 1.00 0.00 51 LYS A CA 16
ATOM 29460 C C . LYS A 1 51 ? 6.894 0.652 11.786 1.00 0.00 51 LYS A C 16
ATOM 29461 O O . LYS A 1 51 ? 7.020 1.387 12.743 1.00 0.00 51 LYS A O 16
ATOM 29480 N N . GLY A 1 52 ? 5.810 -0.051 11.605 1.00 0.00 52 GLY A N 16
ATOM 29481 C CA . GLY A 1 52 ? 4.694 0.042 12.582 1.00 0.00 52 GLY A CA 16
ATOM 29482 C C . GLY A 1 52 ? 4.097 1.452 12.527 1.00 0.00 52 GLY A C 16
ATOM 29483 O O . GLY A 1 52 ? 3.266 1.815 13.336 1.00 0.00 52 GLY A O 16
ATOM 29487 N N . GLN A 1 53 ? 4.518 2.253 11.579 1.00 0.00 53 GLN A N 16
ATOM 29488 C CA . GLN A 1 53 ? 3.976 3.645 11.476 1.00 0.00 53 GLN A CA 16
ATOM 29489 C C . GLN A 1 53 ? 3.746 4.034 10.010 1.00 0.00 53 GLN A C 16
ATOM 29490 O O . GLN A 1 53 ? 2.992 4.945 9.726 1.00 0.00 53 GLN A O 16
ATOM 29504 N N . PHE A 1 54 ? 4.397 3.379 9.075 1.00 0.00 54 PHE A N 16
ATOM 29505 C CA . PHE A 1 54 ? 4.201 3.760 7.648 1.00 0.00 54 PHE A CA 16
ATOM 29506 C C . PHE A 1 54 ? 2.716 4.016 7.388 1.00 0.00 54 PHE A C 16
ATOM 29507 O O . PHE A 1 54 ? 1.863 3.585 8.139 1.00 0.00 54 PHE A O 16
ATOM 29524 N N . ASP A 1 55 ? 2.399 4.748 6.359 1.00 0.00 55 ASP A N 16
ATOM 29525 C CA . ASP A 1 55 ? 0.969 5.069 6.092 1.00 0.00 55 ASP A CA 16
ATOM 29526 C C . ASP A 1 55 ? 0.224 3.900 5.439 1.00 0.00 55 ASP A C 16
ATOM 29527 O O . ASP A 1 55 ? -0.836 3.516 5.890 1.00 0.00 55 ASP A O 16
ATOM 29536 N N . ILE A 1 56 ? 0.731 3.338 4.373 1.00 0.00 56 ILE A N 16
ATOM 29537 C CA . ILE A 1 56 ? -0.026 2.222 3.733 1.00 0.00 56 ILE A CA 16
ATOM 29538 C C . ILE A 1 56 ? 0.872 1.042 3.357 1.00 0.00 56 ILE A C 16
ATOM 29539 O O . ILE A 1 56 ? 2.083 1.127 3.401 1.00 0.00 56 ILE A O 16
ATOM 29555 N N . ALA A 1 57 ? 0.271 -0.077 3.010 1.00 0.00 57 ALA A N 16
ATOM 29556 C CA . ALA A 1 57 ? 1.082 -1.280 2.658 1.00 0.00 57 ALA A CA 16
ATOM 29557 C C . ALA A 1 57 ? 0.318 -2.220 1.710 1.00 0.00 57 ALA A C 16
ATOM 29558 O O . ALA A 1 57 ? -0.514 -2.989 2.136 1.00 0.00 57 ALA A O 16
ATOM 29565 N N . ILE A 1 58 ? 0.623 -2.206 0.442 1.00 0.00 58 ILE A N 16
ATOM 29566 C CA . ILE A 1 58 ? -0.076 -3.124 -0.502 1.00 0.00 58 ILE A CA 16
ATOM 29567 C C . ILE A 1 58 ? 0.818 -4.315 -0.799 1.00 0.00 58 ILE A C 16
ATOM 29568 O O . ILE A 1 58 ? 1.989 -4.171 -1.089 1.00 0.00 58 ILE A O 16
ATOM 29584 N N . ILE A 1 59 ? 0.278 -5.490 -0.708 1.00 0.00 59 ILE A N 16
ATOM 29585 C CA . ILE A 1 59 ? 1.099 -6.702 -0.957 1.00 0.00 59 ILE A CA 16
ATOM 29586 C C . ILE A 1 59 ? 0.243 -7.796 -1.587 1.00 0.00 59 ILE A C 16
ATOM 29587 O O . ILE A 1 59 ? -0.245 -8.664 -0.900 1.00 0.00 59 ILE A O 16
ATOM 29603 N N . ASP A 1 60 ? 0.055 -7.772 -2.871 1.00 0.00 60 ASP A N 16
ATOM 29604 C CA . ASP A 1 60 ? -0.784 -8.835 -3.514 1.00 0.00 60 ASP A CA 16
ATOM 29605 C C . ASP A 1 60 ? -0.542 -10.195 -2.846 1.00 0.00 60 ASP A C 16
ATOM 29606 O O . ASP A 1 60 ? 0.489 -10.427 -2.245 1.00 0.00 60 ASP A O 16
ATOM 29615 N N . VAL A 1 61 ? -1.486 -11.093 -2.935 1.00 0.00 61 VAL A N 16
ATOM 29616 C CA . VAL A 1 61 ? -1.302 -12.426 -2.295 1.00 0.00 61 VAL A CA 16
ATOM 29617 C C . VAL A 1 61 ? -1.670 -13.542 -3.280 1.00 0.00 61 VAL A C 16
ATOM 29618 O O . VAL A 1 61 ? -2.183 -14.576 -2.901 1.00 0.00 61 VAL A O 16
ATOM 29631 N N . ASN A 1 62 ? -1.400 -13.342 -4.540 1.00 0.00 62 ASN A N 16
ATOM 29632 C CA . ASN A 1 62 ? -1.719 -14.388 -5.556 1.00 0.00 62 ASN A CA 16
ATOM 29633 C C . ASN A 1 62 ? -0.877 -14.150 -6.808 1.00 0.00 62 ASN A C 16
ATOM 29634 O O . ASN A 1 62 ? -0.117 -14.998 -7.233 1.00 0.00 62 ASN A O 16
ATOM 29645 N N . LEU A 1 63 ? -0.988 -12.986 -7.383 1.00 0.00 63 LEU A N 16
ATOM 29646 C CA . LEU A 1 63 ? -0.175 -12.663 -8.588 1.00 0.00 63 LEU A CA 16
ATOM 29647 C C . LEU A 1 63 ? 1.220 -12.256 -8.119 1.00 0.00 63 LEU A C 16
ATOM 29648 O O . LEU A 1 63 ? 1.463 -11.110 -7.797 1.00 0.00 63 LEU A O 16
ATOM 29664 N N . ASP A 1 64 ? 2.120 -13.200 -8.015 1.00 0.00 64 ASP A N 16
ATOM 29665 C CA . ASP A 1 64 ? 3.499 -12.903 -7.504 1.00 0.00 64 ASP A CA 16
ATOM 29666 C C . ASP A 1 64 ? 3.444 -12.583 -6.003 1.00 0.00 64 ASP A C 16
ATOM 29667 O O . ASP A 1 64 ? 4.309 -12.980 -5.249 1.00 0.00 64 ASP A O 16
ATOM 29676 N N . GLY A 1 65 ? 2.429 -11.879 -5.559 1.00 0.00 65 GLY A N 16
ATOM 29677 C CA . GLY A 1 65 ? 2.313 -11.566 -4.115 1.00 0.00 65 GLY A CA 16
ATOM 29678 C C . GLY A 1 65 ? 1.876 -12.835 -3.381 1.00 0.00 65 GLY A C 16
ATOM 29679 O O . GLY A 1 65 ? 1.941 -12.906 -2.170 1.00 0.00 65 GLY A O 16
ATOM 29683 N N . GLU A 1 66 ? 1.447 -13.842 -4.123 1.00 0.00 66 GLU A N 16
ATOM 29684 C CA . GLU A 1 66 ? 1.022 -15.143 -3.504 1.00 0.00 66 GLU A CA 16
ATOM 29685 C C . GLU A 1 66 ? 1.754 -15.374 -2.191 1.00 0.00 66 GLU A C 16
ATOM 29686 O O . GLU A 1 66 ? 1.136 -15.563 -1.162 1.00 0.00 66 GLU A O 16
ATOM 29698 N N . PRO A 1 67 ? 3.046 -15.301 -2.259 1.00 0.00 67 PRO A N 16
ATOM 29699 C CA . PRO A 1 67 ? 3.873 -15.451 -1.044 1.00 0.00 67 PRO A CA 16
ATOM 29700 C C . PRO A 1 67 ? 3.434 -14.434 0.013 1.00 0.00 67 PRO A C 16
ATOM 29701 O O . PRO A 1 67 ? 2.961 -14.797 1.072 1.00 0.00 67 PRO A O 16
ATOM 29712 N N . SER A 1 68 ? 3.563 -13.166 -0.266 1.00 0.00 68 SER A N 16
ATOM 29713 C CA . SER A 1 68 ? 3.126 -12.132 0.724 1.00 0.00 68 SER A CA 16
ATOM 29714 C C . SER A 1 68 ? 3.857 -12.288 2.071 1.00 0.00 68 SER A C 16
ATOM 29715 O O . SER A 1 68 ? 3.563 -11.595 3.031 1.00 0.00 68 SER A O 16
ATOM 29723 N N . TYR A 1 69 ? 4.814 -13.176 2.153 1.00 0.00 69 TYR A N 16
ATOM 29724 C CA . TYR A 1 69 ? 5.559 -13.372 3.435 1.00 0.00 69 TYR A CA 16
ATOM 29725 C C . TYR A 1 69 ? 4.581 -13.541 4.602 1.00 0.00 69 TYR A C 16
ATOM 29726 O O . TYR A 1 69 ? 3.382 -13.352 4.464 1.00 0.00 69 TYR A O 16
ATOM 29744 N N . PRO A 1 70 ? 5.141 -13.878 5.729 1.00 0.00 70 PRO A N 16
ATOM 29745 C CA . PRO A 1 70 ? 4.332 -14.068 6.950 1.00 0.00 70 PRO A CA 16
ATOM 29746 C C . PRO A 1 70 ? 3.857 -12.712 7.473 1.00 0.00 70 PRO A C 16
ATOM 29747 O O . PRO A 1 70 ? 3.199 -12.627 8.491 1.00 0.00 70 PRO A O 16
ATOM 29758 N N . VAL A 1 71 ? 4.183 -11.647 6.785 1.00 0.00 71 VAL A N 16
ATOM 29759 C CA . VAL A 1 71 ? 3.736 -10.313 7.262 1.00 0.00 71 VAL A CA 16
ATOM 29760 C C . VAL A 1 71 ? 2.467 -9.868 6.530 1.00 0.00 71 VAL A C 16
ATOM 29761 O O . VAL A 1 71 ? 1.423 -9.853 7.127 1.00 0.00 71 VAL A O 16
ATOM 29774 N N . ALA A 1 72 ? 2.506 -9.536 5.252 1.00 0.00 72 ALA A N 16
ATOM 29775 C CA . ALA A 1 72 ? 1.226 -9.147 4.573 1.00 0.00 72 ALA A CA 16
ATOM 29776 C C . ALA A 1 72 ? 0.158 -10.131 5.012 1.00 0.00 72 ALA A C 16
ATOM 29777 O O . ALA A 1 72 ? -1.002 -9.804 5.172 1.00 0.00 72 ALA A O 16
ATOM 29784 N N . ASP A 1 73 ? 0.581 -11.336 5.255 1.00 0.00 73 ASP A N 16
ATOM 29785 C CA . ASP A 1 73 ? -0.350 -12.372 5.741 1.00 0.00 73 ASP A CA 16
ATOM 29786 C C . ASP A 1 73 ? -0.861 -11.957 7.113 1.00 0.00 73 ASP A C 16
ATOM 29787 O O . ASP A 1 73 ? -2.047 -11.895 7.373 1.00 0.00 73 ASP A O 16
ATOM 29796 N N . ILE A 1 74 ? 0.060 -11.661 7.985 1.00 0.00 74 ILE A N 16
ATOM 29797 C CA . ILE A 1 74 ? -0.307 -11.226 9.360 1.00 0.00 74 ILE A CA 16
ATOM 29798 C C . ILE A 1 74 ? -0.942 -9.845 9.274 1.00 0.00 74 ILE A C 16
ATOM 29799 O O . ILE A 1 74 ? -1.965 -9.573 9.870 1.00 0.00 74 ILE A O 16
ATOM 29815 N N . LEU A 1 75 ? -0.347 -8.984 8.498 1.00 0.00 75 LEU A N 16
ATOM 29816 C CA . LEU A 1 75 ? -0.900 -7.626 8.310 1.00 0.00 75 LEU A CA 16
ATOM 29817 C C . LEU A 1 75 ? -2.413 -7.742 8.138 1.00 0.00 75 LEU A C 16
ATOM 29818 O O . LEU A 1 75 ? -3.164 -6.851 8.469 1.00 0.00 75 LEU A O 16
ATOM 29834 N N . ALA A 1 76 ? -2.855 -8.858 7.626 1.00 0.00 76 ALA A N 16
ATOM 29835 C CA . ALA A 1 76 ? -4.304 -9.081 7.424 1.00 0.00 76 ALA A CA 16
ATOM 29836 C C . ALA A 1 76 ? -4.956 -9.626 8.705 1.00 0.00 76 ALA A C 16
ATOM 29837 O O . ALA A 1 76 ? -6.083 -9.299 9.022 1.00 0.00 76 ALA A O 16
ATOM 29844 N N . GLU A 1 77 ? -4.263 -10.464 9.436 1.00 0.00 77 GLU A N 16
ATOM 29845 C CA . GLU A 1 77 ? -4.855 -11.037 10.683 1.00 0.00 77 GLU A CA 16
ATOM 29846 C C . GLU A 1 77 ? -4.954 -9.975 11.791 1.00 0.00 77 GLU A C 16
ATOM 29847 O O . GLU A 1 77 ? -5.709 -10.120 12.733 1.00 0.00 77 GLU A O 16
ATOM 29859 N N . ARG A 1 78 ? -4.203 -8.911 11.690 1.00 0.00 78 ARG A N 16
ATOM 29860 C CA . ARG A 1 78 ? -4.262 -7.852 12.733 1.00 0.00 78 ARG A CA 16
ATOM 29861 C C . ARG A 1 78 ? -4.046 -6.480 12.096 1.00 0.00 78 ARG A C 16
ATOM 29862 O O . ARG A 1 78 ? -3.663 -5.531 12.751 1.00 0.00 78 ARG A O 16
ATOM 29883 N N . ASN A 1 79 ? -4.275 -6.388 10.815 1.00 0.00 79 ASN A N 16
ATOM 29884 C CA . ASN A 1 79 ? -4.076 -5.093 10.086 1.00 0.00 79 ASN A CA 16
ATOM 29885 C C . ASN A 1 79 ? -4.376 -3.883 10.975 1.00 0.00 79 ASN A C 16
ATOM 29886 O O . ASN A 1 79 ? -5.229 -3.914 11.839 1.00 0.00 79 ASN A O 16
ATOM 29897 N N . VAL A 1 80 ? -3.663 -2.816 10.745 1.00 0.00 80 VAL A N 16
ATOM 29898 C CA . VAL A 1 80 ? -3.853 -1.560 11.532 1.00 0.00 80 VAL A CA 16
ATOM 29899 C C . VAL A 1 80 ? -4.142 -0.431 10.514 1.00 0.00 80 VAL A C 16
ATOM 29900 O O . VAL A 1 80 ? -4.664 -0.729 9.458 1.00 0.00 80 VAL A O 16
ATOM 29913 N N . PRO A 1 81 ? -3.813 0.822 10.793 1.00 0.00 81 PRO A N 16
ATOM 29914 C CA . PRO A 1 81 ? -4.100 1.862 9.776 1.00 0.00 81 PRO A CA 16
ATOM 29915 C C . PRO A 1 81 ? -3.194 1.615 8.573 1.00 0.00 81 PRO A C 16
ATOM 29916 O O . PRO A 1 81 ? -1.984 1.623 8.681 1.00 0.00 81 PRO A O 16
ATOM 29927 N N . PHE A 1 82 ? -3.780 1.344 7.443 1.00 0.00 82 PHE A N 16
ATOM 29928 C CA . PHE A 1 82 ? -2.972 1.023 6.233 1.00 0.00 82 PHE A CA 16
ATOM 29929 C C . PHE A 1 82 ? -3.892 0.712 5.051 1.00 0.00 82 PHE A C 16
ATOM 29930 O O . PHE A 1 82 ? -4.976 1.243 4.921 1.00 0.00 82 PHE A O 16
ATOM 29947 N N . ILE A 1 83 ? -3.465 -0.195 4.224 1.00 0.00 83 ILE A N 16
ATOM 29948 C CA . ILE A 1 83 ? -4.284 -0.632 3.069 1.00 0.00 83 ILE A CA 16
ATOM 29949 C C . ILE A 1 83 ? -3.616 -1.859 2.465 1.00 0.00 83 ILE A C 16
ATOM 29950 O O . ILE A 1 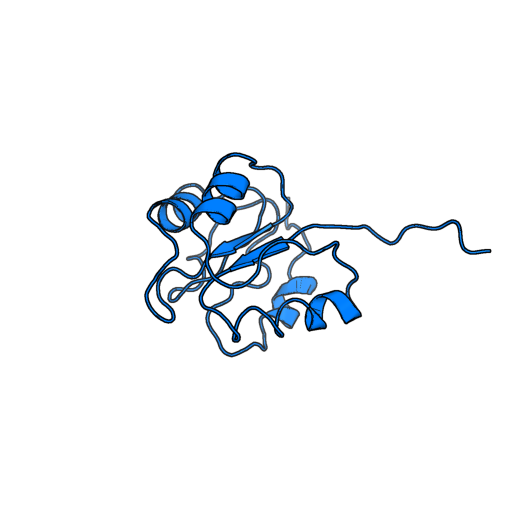83 ? -2.436 -2.057 2.638 1.00 0.00 83 ILE A O 16
ATOM 29966 N N . PHE A 1 84 ? -4.348 -2.683 1.775 1.00 0.00 84 PHE A N 16
ATOM 29967 C CA . PHE A 1 84 ? -3.724 -3.900 1.186 1.00 0.00 84 PHE A CA 16
ATOM 29968 C C . PHE A 1 84 ? -4.533 -4.401 -0.006 1.00 0.00 84 PHE A C 16
ATOM 29969 O O . PHE A 1 84 ? -5.650 -3.974 -0.263 1.00 0.00 84 PHE A O 16
ATOM 29986 N N . ALA A 1 85 ? -3.977 -5.298 -0.749 1.00 0.00 85 ALA A N 16
ATOM 29987 C CA . ALA A 1 85 ? -4.712 -5.818 -1.916 1.00 0.00 85 ALA A CA 16
ATOM 29988 C C . ALA A 1 85 ? -4.295 -7.254 -2.208 1.00 0.00 85 ALA A C 16
ATOM 29989 O O . ALA A 1 85 ? -3.275 -7.722 -1.745 1.00 0.00 85 ALA A O 16
ATOM 29996 N N . THR A 1 86 ? -5.067 -7.954 -2.983 1.00 0.00 86 THR A N 16
ATOM 29997 C CA . THR A 1 86 ? -4.695 -9.360 -3.307 1.00 0.00 86 THR A CA 16
ATOM 29998 C C . THR A 1 86 ? -5.529 -9.870 -4.484 1.00 0.00 86 THR A C 16
ATOM 29999 O O . THR A 1 86 ? -6.545 -9.301 -4.830 1.00 0.00 86 THR A O 16
ATOM 30010 N N . GLY A 1 87 ? -5.109 -10.939 -5.104 1.00 0.00 87 GLY A N 16
ATOM 30011 C CA . GLY A 1 87 ? -5.878 -11.482 -6.257 1.00 0.00 87 GLY A CA 16
ATOM 30012 C C . GLY A 1 87 ? -7.361 -11.532 -5.893 1.00 0.00 87 GLY A C 16
ATOM 30013 O O . GLY A 1 87 ? -8.224 -11.462 -6.746 1.00 0.00 87 GLY A O 16
ATOM 30017 N N . TYR A 1 88 ? -7.663 -11.650 -4.629 1.00 0.00 88 TYR A N 16
ATOM 30018 C CA . TYR A 1 88 ? -9.091 -11.702 -4.207 1.00 0.00 88 TYR A CA 16
ATOM 30019 C C . TYR A 1 88 ? -9.723 -10.313 -4.318 1.00 0.00 88 TYR A C 16
ATOM 30020 O O . TYR A 1 88 ? -10.611 -10.088 -5.115 1.00 0.00 88 TYR A O 16
ATOM 30038 N N . GLY A 1 89 ? -9.296 -9.391 -3.503 1.00 0.00 89 GLY A N 16
ATOM 30039 C CA . GLY A 1 89 ? -9.904 -8.037 -3.548 1.00 0.00 89 GLY A CA 16
ATOM 30040 C C . GLY A 1 89 ? -9.933 -7.440 -2.136 1.00 0.00 89 GLY A C 16
ATOM 30041 O O . GLY A 1 89 ? -10.032 -6.240 -1.975 1.00 0.00 89 GLY A O 16
ATOM 30045 N N . SER A 1 90 ? -9.821 -8.272 -1.118 1.00 0.00 90 SER A N 16
ATOM 30046 C CA . SER A 1 90 ? -9.820 -7.776 0.307 1.00 0.00 90 SER A CA 16
ATOM 30047 C C . SER A 1 90 ? -10.330 -8.844 1.288 1.00 0.00 90 SER A C 16
ATOM 30048 O O . SER A 1 90 ? -11.516 -8.952 1.530 1.00 0.00 90 SER A O 16
ATOM 30056 N N . LYS A 1 91 ? -9.438 -9.613 1.870 1.00 0.00 91 LYS A N 16
ATOM 30057 C CA . LYS A 1 91 ? -9.853 -10.671 2.849 1.00 0.00 91 LYS A CA 16
ATOM 30058 C C . LYS A 1 91 ? -10.503 -10.066 4.102 1.00 0.00 91 LYS A C 16
ATOM 30059 O O . LYS A 1 91 ? -10.102 -10.347 5.213 1.00 0.00 91 LYS A O 16
ATOM 30078 N N . GLY A 1 92 ? -11.516 -9.256 3.940 1.00 0.00 92 GLY A N 16
ATOM 30079 C CA . GLY A 1 92 ? -12.189 -8.656 5.130 1.00 0.00 92 GLY A CA 16
ATOM 30080 C C . GLY A 1 92 ? -11.163 -7.902 5.980 1.00 0.00 92 GLY A C 16
ATOM 30081 O O . GLY A 1 92 ? -11.313 -7.770 7.179 1.00 0.00 92 GLY A O 16
ATOM 30085 N N . LEU A 1 93 ? -10.118 -7.410 5.372 1.00 0.00 93 LEU A N 16
ATOM 30086 C CA . LEU A 1 93 ? -9.082 -6.670 6.150 1.00 0.00 93 LEU A CA 16
ATOM 30087 C C . LEU A 1 93 ? -9.714 -5.535 6.968 1.00 0.00 93 LEU A C 16
ATOM 30088 O O . LEU A 1 93 ? -10.570 -4.813 6.500 1.00 0.00 93 LEU A O 16
ATOM 30104 N N . ASP A 1 94 ? -9.291 -5.371 8.192 1.00 0.00 94 ASP A N 16
ATOM 30105 C CA . ASP A 1 94 ? -9.855 -4.277 9.036 1.00 0.00 94 ASP A CA 16
ATOM 30106 C C . ASP A 1 94 ? -8.801 -3.191 9.259 1.00 0.00 94 ASP A C 16
ATOM 30107 O O . ASP A 1 94 ? -7.614 -3.450 9.233 1.00 0.00 94 ASP A O 16
ATOM 30116 N N . THR A 1 95 ? -9.223 -1.978 9.480 1.00 0.00 95 THR A N 16
ATOM 30117 C CA . THR A 1 95 ? -8.241 -0.880 9.708 1.00 0.00 95 THR A CA 16
ATOM 30118 C C . THR A 1 95 ? -8.964 0.451 9.868 1.00 0.00 95 THR A C 16
ATOM 30119 O O . THR A 1 95 ? -10.109 0.597 9.488 1.00 0.00 95 THR A O 16
ATOM 30130 N N . ARG A 1 96 ? -8.299 1.432 10.406 1.00 0.00 96 ARG A N 16
ATOM 30131 C CA . ARG A 1 96 ? -8.946 2.760 10.560 1.00 0.00 96 ARG A CA 16
ATOM 30132 C C . ARG A 1 96 ? -9.524 3.188 9.217 1.00 0.00 96 ARG A C 16
ATOM 30133 O O . ARG A 1 96 ? -10.400 4.026 9.139 1.00 0.00 96 ARG A O 16
ATOM 30154 N N . TYR A 1 97 ? -9.032 2.617 8.155 1.00 0.00 97 TYR A N 16
ATOM 30155 C CA . TYR A 1 97 ? -9.549 2.994 6.814 1.00 0.00 97 TYR A CA 16
ATOM 30156 C C . TYR A 1 97 ? -10.988 2.465 6.640 1.00 0.00 97 TYR A C 16
ATOM 30157 O O . TYR A 1 97 ? -11.861 3.196 6.220 1.00 0.00 97 TYR A O 16
ATOM 30175 N N . SER A 1 98 ? -11.254 1.224 7.013 1.00 0.00 98 SER A N 16
ATOM 30176 C CA . SER A 1 98 ? -12.648 0.664 6.940 1.00 0.00 98 SER A CA 16
ATOM 30177 C C . SER A 1 98 ? -13.064 0.260 5.525 1.00 0.00 98 SER A C 16
ATOM 30178 O O . SER A 1 98 ? -13.934 0.876 4.944 1.00 0.00 98 SER A O 16
ATOM 30186 N N . ASN A 1 99 ? -12.498 -0.787 4.976 1.00 0.00 99 ASN A N 16
ATOM 30187 C CA . ASN A 1 99 ? -12.934 -1.216 3.609 1.00 0.00 99 ASN A CA 16
ATOM 30188 C C . ASN A 1 99 ? -12.909 -0.020 2.657 1.00 0.00 99 ASN A C 16
ATOM 30189 O O . ASN A 1 99 ? -13.801 0.804 2.666 1.00 0.00 99 ASN A O 16
ATOM 30200 N N . ILE A 1 100 ? -11.881 0.097 1.862 1.00 0.00 100 ILE A N 16
ATOM 30201 C CA . ILE A 1 100 ? -11.758 1.267 0.958 1.00 0.00 100 ILE A CA 16
ATOM 30202 C C . ILE A 1 100 ? -10.800 0.904 -0.222 1.00 0.00 100 ILE A C 16
ATOM 30203 O O . ILE A 1 100 ? -11.034 -0.114 -0.844 1.00 0.00 100 ILE A O 16
ATOM 30219 N N . PRO A 1 101 ? -9.758 1.684 -0.548 1.00 0.00 101 PRO A N 16
ATOM 30220 C CA . PRO A 1 101 ? -8.899 1.269 -1.692 1.00 0.00 101 PRO A CA 16
ATOM 30221 C C . PRO A 1 101 ? -8.175 -0.037 -1.402 1.00 0.00 101 PRO A C 16
ATOM 30222 O O . PRO A 1 101 ? -7.010 -0.047 -1.056 1.00 0.00 101 PRO A O 16
ATOM 30233 N N . LEU A 1 102 ? -8.842 -1.144 -1.556 1.00 0.00 102 LEU A N 16
ATOM 30234 C CA . LEU A 1 102 ? -8.163 -2.438 -1.304 1.00 0.00 102 LEU A CA 16
ATOM 30235 C C . LEU A 1 102 ? -8.716 -3.513 -2.232 1.00 0.00 102 LEU A C 16
ATOM 30236 O O . LEU A 1 102 ? -9.911 -3.674 -2.336 1.00 0.00 102 LEU A O 16
ATOM 30252 N N . LEU A 1 103 ? -7.835 -4.253 -2.878 1.00 0.00 103 LEU A N 16
ATOM 30253 C CA . LEU A 1 103 ? -8.246 -5.367 -3.818 1.00 0.00 103 LEU A CA 16
ATOM 30254 C C . LEU A 1 103 ? -7.214 -5.524 -4.947 1.00 0.00 103 LEU A C 16
ATOM 30255 O O . LEU A 1 103 ? -6.044 -5.314 -4.753 1.00 0.00 103 LEU A O 16
ATOM 30271 N N . THR A 1 104 ? -7.635 -5.883 -6.133 1.00 0.00 104 THR A N 16
ATOM 30272 C CA . THR A 1 104 ? -6.666 -6.023 -7.253 1.00 0.00 104 THR A CA 16
ATOM 30273 C C . THR A 1 104 ? -6.830 -4.827 -8.196 1.00 0.00 104 THR A C 16
ATOM 30274 O O . THR A 1 104 ? -7.933 -4.425 -8.506 1.00 0.00 104 THR A O 16
ATOM 30285 N N . LYS A 1 105 ? -5.756 -4.247 -8.648 1.00 0.00 105 LYS A N 16
ATOM 30286 C CA . LYS A 1 105 ? -5.886 -3.067 -9.560 1.00 0.00 105 LYS A CA 16
ATOM 30287 C C . LYS A 1 105 ? -5.029 -3.252 -10.813 1.00 0.00 105 LYS A C 16
ATOM 30288 O O . LYS A 1 105 ? -3.954 -3.814 -10.757 1.00 0.00 105 LYS A O 16
ATOM 30307 N N . PRO A 1 106 ? -5.544 -2.756 -11.907 1.00 0.00 106 PRO A N 16
ATOM 30308 C CA . PRO A 1 106 ? -4.829 -2.851 -13.200 1.00 0.00 106 PRO A CA 16
ATOM 30309 C C . PRO A 1 106 ? -3.727 -1.787 -13.266 1.00 0.00 106 PRO A C 16
ATOM 30310 O O . PRO A 1 106 ? -2.582 -2.044 -12.951 1.00 0.00 106 PRO A O 16
ATOM 30321 N N . PHE A 1 107 ? -4.070 -0.592 -13.661 1.00 0.00 107 PHE A N 16
ATOM 30322 C CA . PHE A 1 107 ? -3.053 0.493 -13.734 1.00 0.00 107 PHE A CA 16
ATOM 30323 C C . PHE A 1 107 ? -3.734 1.856 -13.588 1.00 0.00 107 PHE A C 16
ATOM 30324 O O . PHE A 1 107 ? -3.190 2.878 -13.956 1.00 0.00 107 PHE A O 16
ATOM 30341 N N . LEU A 1 108 ? -4.922 1.875 -13.045 1.00 0.00 108 LEU A N 16
ATOM 30342 C CA . LEU A 1 108 ? -5.643 3.168 -12.862 1.00 0.00 108 LEU A CA 16
ATOM 30343 C C . LEU A 1 108 ? -6.559 3.087 -11.639 1.00 0.00 108 LEU A C 16
ATOM 30344 O O . LEU A 1 108 ? -6.654 4.016 -10.862 1.00 0.00 108 LEU A O 16
ATOM 30360 N N . ASP A 1 109 ? -7.227 1.979 -11.452 1.00 0.00 109 ASP A N 16
ATOM 30361 C CA . ASP A 1 109 ? -8.123 1.840 -10.267 1.00 0.00 109 ASP A CA 16
ATOM 30362 C C . ASP A 1 109 ? -7.338 2.165 -8.996 1.00 0.00 109 ASP A C 16
ATOM 30363 O O . ASP A 1 109 ? -7.899 2.473 -7.964 1.00 0.00 109 ASP A O 16
ATOM 30372 N N . SER A 1 110 ? -6.039 2.091 -9.078 1.00 0.00 110 SER A N 16
ATOM 30373 C CA . SER A 1 110 ? -5.172 2.382 -7.901 1.00 0.00 110 SER A CA 16
ATOM 30374 C C . SER A 1 110 ? -5.315 3.837 -7.454 1.00 0.00 110 SER A C 16
ATOM 30375 O O . SER A 1 110 ? -5.831 4.130 -6.396 1.00 0.00 110 SER A O 16
ATOM 30383 N N . GLU A 1 111 ? -4.835 4.750 -8.250 1.00 0.00 111 GLU A N 16
ATOM 30384 C CA . GLU A 1 111 ? -4.917 6.186 -7.870 1.00 0.00 111 GLU A CA 16
ATOM 30385 C C . GLU A 1 111 ? -6.356 6.576 -7.529 1.00 0.00 111 GLU A C 16
ATOM 30386 O O . GLU A 1 111 ? -6.615 7.189 -6.515 1.00 0.00 111 GLU A O 16
ATOM 30398 N N . LEU A 1 112 ? -7.295 6.247 -8.371 1.00 0.00 112 LEU A N 16
ATOM 30399 C CA . LEU A 1 112 ? -8.708 6.638 -8.078 1.00 0.00 112 LEU A CA 16
ATOM 30400 C C . LEU A 1 112 ? -9.239 5.948 -6.820 1.00 0.00 112 LEU A C 16
ATOM 30401 O O . LEU A 1 112 ? -9.807 6.587 -5.956 1.00 0.00 112 LEU A O 16
ATOM 30417 N N . GLU A 1 113 ? -9.082 4.661 -6.698 1.00 0.00 113 GLU A N 16
ATOM 30418 C CA . GLU A 1 113 ? -9.611 3.983 -5.481 1.00 0.00 113 GLU A CA 16
ATOM 30419 C C . GLU A 1 113 ? -8.866 4.466 -4.236 1.00 0.00 113 GLU A C 16
ATOM 30420 O O . GLU A 1 113 ? -9.448 4.699 -3.195 1.00 0.00 113 GLU A O 16
ATOM 30432 N N . ALA A 1 114 ? -7.573 4.565 -4.328 1.00 0.00 114 ALA A N 16
ATOM 30433 C CA . ALA A 1 114 ? -6.752 4.967 -3.150 1.00 0.00 114 ALA A CA 16
ATOM 30434 C C . ALA A 1 114 ? -7.130 6.337 -2.572 1.00 0.00 114 ALA A C 16
ATOM 30435 O O . ALA A 1 114 ? -6.911 6.586 -1.404 1.00 0.00 114 ALA A O 16
ATOM 30442 N N . VAL A 1 115 ? -7.651 7.245 -3.349 1.00 0.00 115 VAL A N 16
ATOM 30443 C CA . VAL A 1 115 ? -7.965 8.586 -2.760 1.00 0.00 115 VAL A CA 16
ATOM 30444 C C . VAL A 1 115 ? -9.474 8.869 -2.726 1.00 0.00 115 VAL A C 16
ATOM 30445 O O . VAL A 1 115 ? -9.939 9.659 -1.927 1.00 0.00 115 VAL A O 16
ATOM 30458 N N . LEU A 1 116 ? -10.242 8.259 -3.583 1.00 0.00 116 LEU A N 16
ATOM 30459 C CA . LEU A 1 116 ? -11.712 8.538 -3.582 1.00 0.00 116 LEU A CA 16
ATOM 30460 C C . LEU A 1 116 ? -12.474 7.537 -2.708 1.00 0.00 116 LEU A C 16
ATOM 30461 O O . LEU A 1 116 ? -13.433 7.890 -2.050 1.00 0.00 116 LEU A O 16
ATOM 30477 N N . VAL A 1 117 ? -12.078 6.294 -2.694 1.00 0.00 117 VAL A N 16
ATOM 30478 C CA . VAL A 1 117 ? -12.820 5.308 -1.857 1.00 0.00 117 VAL A CA 16
ATOM 30479 C C . VAL A 1 117 ? -12.835 5.754 -0.394 1.00 0.00 117 VAL A C 16
ATOM 30480 O O . VAL A 1 117 ? -13.686 5.356 0.375 1.00 0.00 117 VAL A O 16
ATOM 30493 N N . GLN A 1 118 ? -11.911 6.590 -0.003 1.00 0.00 118 GLN A N 16
ATOM 30494 C CA . GLN A 1 118 ? -11.890 7.069 1.410 1.00 0.00 118 GLN A CA 16
ATOM 30495 C C . GLN A 1 118 ? -12.820 8.277 1.565 1.00 0.00 118 GLN A C 16
ATOM 30496 O O . GLN A 1 118 ? -12.630 9.110 2.430 1.00 0.00 118 GLN A O 16
ATOM 30510 N N . ILE A 1 119 ? -13.818 8.385 0.729 1.00 0.00 119 ILE A N 16
ATOM 30511 C CA . ILE A 1 119 ? -14.745 9.545 0.828 1.00 0.00 119 ILE A CA 16
ATOM 30512 C C . ILE A 1 119 ? -16.093 9.210 0.166 1.00 0.00 119 ILE A C 16
ATOM 30513 O O . ILE A 1 119 ? -16.853 10.084 -0.197 1.00 0.00 119 ILE A O 16
ATOM 30529 N N . SER A 1 120 ? -16.394 7.949 0.008 1.00 0.00 120 SER A N 16
ATOM 30530 C CA . SER A 1 120 ? -17.690 7.566 -0.627 1.00 0.00 120 SER A CA 16
ATOM 30531 C C . SER A 1 120 ? -18.825 7.623 0.400 1.00 0.00 120 SER A C 16
ATOM 30532 O O . SER A 1 120 ? -19.976 7.411 0.077 1.00 0.00 120 SER A O 16
ATOM 30540 N N . LYS A 1 121 ? -18.512 7.906 1.634 1.00 0.00 121 LYS A N 16
ATOM 30541 C CA . LYS A 1 121 ? -19.577 7.972 2.676 1.00 0.00 121 LYS A CA 16
ATOM 30542 C C . LYS A 1 121 ? -20.771 8.788 2.163 1.00 0.00 121 LYS A C 16
ATOM 30543 O O . LYS A 1 121 ? -20.653 9.962 1.878 1.00 0.00 121 LYS A O 16
ATOM 30562 N N . GLU A 1 122 ? -21.911 8.161 2.025 1.00 0.00 122 GLU A N 16
ATOM 30563 C CA . GLU A 1 122 ? -23.117 8.879 1.516 1.00 0.00 122 GLU A CA 16
ATOM 30564 C C . GLU A 1 122 ? -22.715 9.775 0.351 1.00 0.00 122 GLU A C 16
ATOM 30565 O O . GLU A 1 122 ? -23.309 10.806 0.104 1.00 0.00 122 GLU A O 16
ATOM 30577 N N . VAL A 1 123 ? -21.703 9.378 -0.364 1.00 0.00 123 VAL A N 16
ATOM 30578 C CA . VAL A 1 123 ? -21.235 10.184 -1.519 1.00 0.00 123 VAL A CA 16
ATOM 30579 C C . VAL A 1 123 ? -21.110 11.656 -1.124 1.00 0.00 123 VAL A C 16
ATOM 30580 O O . VAL A 1 123 ? -21.266 12.496 -1.993 1.00 0.00 123 VAL A O 16
ATOM 30593 N N . GLY A 1 1 ? 18.287 22.834 1.548 1.00 0.00 1 GLY A N 17
ATOM 30594 C CA . GLY A 1 1 ? 17.188 21.830 1.473 1.00 0.00 1 GLY A CA 17
ATOM 30595 C C . GLY A 1 1 ? 15.836 22.542 1.566 1.00 0.00 1 GLY A C 17
ATOM 30596 O O . GLY A 1 1 ? 15.184 22.788 0.571 1.00 0.00 1 GLY A O 17
ATOM 30602 N N . SER A 1 2 ? 15.413 22.879 2.756 1.00 0.00 2 SER A N 17
ATOM 30603 C CA . SER A 1 2 ? 14.104 23.580 2.918 1.00 0.00 2 SER A CA 17
ATOM 30604 C C . SER A 1 2 ? 12.948 22.646 2.542 1.00 0.00 2 SER A C 17
ATOM 30605 O O . SER A 1 2 ? 11.896 23.084 2.117 1.00 0.00 2 SER A O 17
ATOM 30613 N N . HIS A 1 3 ? 13.134 21.363 2.697 1.00 0.00 3 HIS A N 17
ATOM 30614 C CA . HIS A 1 3 ? 12.048 20.397 2.351 1.00 0.00 3 HIS A CA 17
ATOM 30615 C C . HIS A 1 3 ? 12.198 19.115 3.175 1.00 0.00 3 HIS A C 17
ATOM 30616 O O . HIS A 1 3 ? 12.080 18.019 2.664 1.00 0.00 3 HIS A O 17
ATOM 30630 N N . MET A 1 4 ? 12.459 19.245 4.448 1.00 0.00 4 MET A N 17
ATOM 30631 C CA . MET A 1 4 ? 12.620 18.034 5.305 1.00 0.00 4 MET A CA 17
ATOM 30632 C C . MET A 1 4 ? 11.276 17.319 5.482 1.00 0.00 4 MET A C 17
ATOM 30633 O O . MET A 1 4 ? 11.062 16.248 4.951 1.00 0.00 4 MET A O 17
ATOM 30647 N N . THR A 1 5 ? 10.371 17.897 6.226 1.00 0.00 5 THR A N 17
ATOM 30648 C CA . THR A 1 5 ? 9.051 17.240 6.431 1.00 0.00 5 THR A CA 17
ATOM 30649 C C . THR A 1 5 ? 7.920 18.232 6.158 1.00 0.00 5 THR A C 17
ATOM 30650 O O . THR A 1 5 ? 8.126 19.430 6.127 1.00 0.00 5 THR A O 17
ATOM 30661 N N . GLU A 1 6 ? 6.727 17.743 5.964 1.00 0.00 6 GLU A N 17
ATOM 30662 C CA . GLU A 1 6 ? 5.581 18.656 5.695 1.00 0.00 6 GLU A CA 17
ATOM 30663 C C . GLU A 1 6 ? 4.269 17.863 5.691 1.00 0.00 6 GLU A C 17
ATOM 30664 O O . GLU A 1 6 ? 3.509 17.906 4.744 1.00 0.00 6 GLU A O 17
ATOM 30676 N N . ARG A 1 7 ? 4.002 17.132 6.741 1.00 0.00 7 ARG A N 17
ATOM 30677 C CA . ARG A 1 7 ? 2.746 16.326 6.792 1.00 0.00 7 ARG A CA 17
ATOM 30678 C C . ARG A 1 7 ? 2.726 15.325 5.643 1.00 0.00 7 ARG A C 17
ATOM 30679 O O . ARG A 1 7 ? 1.948 15.446 4.716 1.00 0.00 7 ARG A O 17
ATOM 30700 N N . ARG A 1 8 ? 3.576 14.343 5.684 1.00 0.00 8 ARG A N 17
ATOM 30701 C CA . ARG A 1 8 ? 3.598 13.351 4.578 1.00 0.00 8 ARG A CA 17
ATOM 30702 C C . ARG A 1 8 ? 3.264 11.957 5.104 1.00 0.00 8 ARG A C 17
ATOM 30703 O O . ARG A 1 8 ? 4.019 11.372 5.854 1.00 0.00 8 ARG A O 17
ATOM 30724 N N . LEU A 1 9 ? 2.159 11.404 4.689 1.00 0.00 9 LEU A N 17
ATOM 30725 C CA . LEU A 1 9 ? 1.814 10.034 5.135 1.00 0.00 9 LEU A CA 17
ATOM 30726 C C . LEU A 1 9 ? 2.694 9.072 4.350 1.00 0.00 9 LEU A C 17
ATOM 30727 O O . LEU A 1 9 ? 3.364 9.473 3.419 1.00 0.00 9 LEU A O 17
ATOM 30743 N N . ARG A 1 10 ? 2.740 7.826 4.698 1.00 0.00 10 ARG A N 17
ATOM 30744 C CA . ARG A 1 10 ? 3.631 6.922 3.926 1.00 0.00 10 ARG A CA 17
ATOM 30745 C C . ARG A 1 10 ? 2.943 5.587 3.647 1.00 0.00 10 ARG A C 17
ATOM 30746 O O . ARG A 1 10 ? 2.274 5.025 4.491 1.00 0.00 10 ARG A O 17
ATOM 30767 N N . VAL A 1 11 ? 3.113 5.069 2.469 1.00 0.00 11 VAL A N 17
ATOM 30768 C CA . VAL A 1 11 ? 2.479 3.767 2.136 1.00 0.00 11 VAL A CA 17
ATOM 30769 C C . VAL A 1 11 ? 3.542 2.772 1.671 1.00 0.00 11 VAL A C 17
ATOM 30770 O O . VAL A 1 11 ? 4.096 2.897 0.597 1.00 0.00 11 VAL A O 17
ATOM 30783 N N . LEU A 1 12 ? 3.827 1.778 2.468 1.00 0.00 12 LEU A N 17
ATOM 30784 C CA . LEU A 1 12 ? 4.842 0.766 2.060 1.00 0.00 12 LEU A CA 17
ATOM 30785 C C . LEU A 1 12 ? 4.239 -0.114 0.973 1.00 0.00 12 LEU A C 17
ATOM 30786 O O . LEU A 1 12 ? 3.658 -1.143 1.253 1.00 0.00 12 LEU A O 17
ATOM 30802 N N . VAL A 1 13 ? 4.326 0.287 -0.261 1.00 0.00 13 VAL A N 17
ATOM 30803 C CA . VAL A 1 13 ? 3.701 -0.538 -1.318 1.00 0.00 13 VAL A CA 17
ATOM 30804 C C . VAL A 1 13 ? 4.713 -1.378 -2.080 1.00 0.00 13 VAL A C 17
ATOM 30805 O O . VAL A 1 13 ? 5.801 -0.952 -2.405 1.00 0.00 13 VAL A O 17
ATOM 30818 N N . VAL A 1 14 ? 4.325 -2.582 -2.368 1.00 0.00 14 VAL A N 17
ATOM 30819 C CA . VAL A 1 14 ? 5.194 -3.511 -3.117 1.00 0.00 14 VAL A CA 17
ATOM 30820 C C . VAL A 1 14 ? 4.296 -4.556 -3.786 1.00 0.00 14 VAL A C 17
ATOM 30821 O O . VAL A 1 14 ? 3.247 -4.899 -3.269 1.00 0.00 14 VAL A O 17
ATOM 30834 N N . GLU A 1 15 ? 4.650 -5.046 -4.942 1.00 0.00 15 GLU A N 17
ATOM 30835 C CA . GLU A 1 15 ? 3.734 -6.030 -5.593 1.00 0.00 15 GLU A CA 17
ATOM 30836 C C . GLU A 1 15 ? 4.297 -6.564 -6.922 1.00 0.00 15 GLU A C 17
ATOM 30837 O O . GLU A 1 15 ? 4.334 -7.758 -7.141 1.00 0.00 15 GLU A O 17
ATOM 30849 N N . ASP A 1 16 ? 4.714 -5.711 -7.818 1.00 0.00 16 ASP A N 17
ATOM 30850 C CA . ASP A 1 16 ? 5.239 -6.221 -9.115 1.00 0.00 16 ASP A CA 17
ATOM 30851 C C . ASP A 1 16 ? 6.612 -5.618 -9.443 1.00 0.00 16 ASP A C 17
ATOM 30852 O O . ASP A 1 16 ? 7.610 -5.992 -8.859 1.00 0.00 16 ASP A O 17
ATOM 30861 N N . GLU A 1 17 ? 6.686 -4.711 -10.384 1.00 0.00 17 GLU A N 17
ATOM 30862 C CA . GLU A 1 17 ? 8.014 -4.131 -10.742 1.00 0.00 17 GLU A CA 17
ATOM 30863 C C . GLU A 1 17 ? 7.932 -2.605 -10.909 1.00 0.00 17 GLU A C 17
ATOM 30864 O O . GLU A 1 17 ? 7.961 -1.869 -9.942 1.00 0.00 17 GLU A O 17
ATOM 30876 N N . SER A 1 18 ? 7.851 -2.119 -12.122 1.00 0.00 18 SER A N 17
ATOM 30877 C CA . SER A 1 18 ? 7.793 -0.642 -12.332 1.00 0.00 18 SER A CA 17
ATOM 30878 C C . SER A 1 18 ? 6.347 -0.139 -12.352 1.00 0.00 18 SER A C 17
ATOM 30879 O O . SER A 1 18 ? 6.093 1.035 -12.176 1.00 0.00 18 SER A O 17
ATOM 30887 N N . MET A 1 19 ? 5.395 -1.004 -12.568 1.00 0.00 19 MET A N 17
ATOM 30888 C CA . MET A 1 19 ? 3.978 -0.540 -12.595 1.00 0.00 19 MET A CA 17
ATOM 30889 C C . MET A 1 19 ? 3.617 0.073 -11.242 1.00 0.00 19 MET A C 17
ATOM 30890 O O . MET A 1 19 ? 2.847 1.009 -11.152 1.00 0.00 19 MET A O 17
ATOM 30904 N N . ILE A 1 20 ? 4.180 -0.453 -10.193 1.00 0.00 20 ILE A N 17
ATOM 30905 C CA . ILE A 1 20 ? 3.893 0.081 -8.830 1.00 0.00 20 ILE A CA 17
ATOM 30906 C C . ILE A 1 20 ? 4.899 1.176 -8.470 1.00 0.00 20 ILE A C 17
ATOM 30907 O O . ILE A 1 20 ? 4.884 1.716 -7.382 1.00 0.00 20 ILE A O 17
ATOM 30923 N N . ALA A 1 21 ? 5.774 1.505 -9.376 1.00 0.00 21 ALA A N 17
ATOM 30924 C CA . ALA A 1 21 ? 6.783 2.562 -9.091 1.00 0.00 21 ALA A CA 17
ATOM 30925 C C . ALA A 1 21 ? 6.304 3.907 -9.643 1.00 0.00 21 ALA A C 17
ATOM 30926 O O . ALA A 1 21 ? 6.178 4.876 -8.922 1.00 0.00 21 ALA A O 17
ATOM 30933 N N . MET A 1 22 ? 6.027 3.970 -10.916 1.00 0.00 22 MET A N 17
ATOM 30934 C CA . MET A 1 22 ? 5.545 5.248 -11.512 1.00 0.00 22 MET A CA 17
ATOM 30935 C C . MET A 1 22 ? 4.092 5.499 -11.097 1.00 0.00 22 MET A C 17
ATOM 30936 O O . MET A 1 22 ? 3.499 6.504 -11.439 1.00 0.00 22 MET A O 17
ATOM 30950 N N . LEU A 1 23 ? 3.517 4.584 -10.362 1.00 0.00 23 LEU A N 17
ATOM 30951 C CA . LEU A 1 23 ? 2.103 4.749 -9.918 1.00 0.00 23 LEU A CA 17
ATOM 30952 C C . LEU A 1 23 ? 2.062 5.277 -8.477 1.00 0.00 23 LEU A C 17
ATOM 30953 O O . LEU A 1 23 ? 1.120 5.925 -8.069 1.00 0.00 23 LEU A O 17
ATOM 30969 N N . ILE A 1 24 ? 3.077 5.009 -7.699 1.00 0.00 24 ILE A N 17
ATOM 30970 C CA . ILE A 1 24 ? 3.078 5.501 -6.289 1.00 0.00 24 ILE A CA 17
ATOM 30971 C C . ILE A 1 24 ? 3.734 6.881 -6.198 1.00 0.00 24 ILE A C 17
ATOM 30972 O O . ILE A 1 24 ? 3.268 7.757 -5.497 1.00 0.00 24 ILE A O 17
ATOM 30988 N N . GLU A 1 25 ? 4.819 7.076 -6.892 1.00 0.00 25 GLU A N 17
ATOM 30989 C CA . GLU A 1 25 ? 5.514 8.394 -6.835 1.00 0.00 25 GLU A CA 17
ATOM 30990 C C . GLU A 1 25 ? 4.761 9.445 -7.657 1.00 0.00 25 GLU A C 17
ATOM 30991 O O . GLU A 1 25 ? 4.825 10.624 -7.374 1.00 0.00 25 GLU A O 17
ATOM 31003 N N . ASP A 1 26 ? 4.052 9.034 -8.673 1.00 0.00 26 ASP A N 17
ATOM 31004 C CA . ASP A 1 26 ? 3.308 10.025 -9.502 1.00 0.00 26 ASP A CA 17
ATOM 31005 C C . ASP A 1 26 ? 2.054 10.511 -8.761 1.00 0.00 26 ASP A C 17
ATOM 31006 O O . ASP A 1 26 ? 1.812 11.697 -8.653 1.00 0.00 26 ASP A O 17
ATOM 31015 N N . THR A 1 27 ? 1.259 9.613 -8.242 1.00 0.00 27 THR A N 17
ATOM 31016 C CA . THR A 1 27 ? 0.038 10.050 -7.509 1.00 0.00 27 THR A CA 17
ATOM 31017 C C . THR A 1 27 ? 0.435 11.009 -6.389 1.00 0.00 27 THR A C 17
ATOM 31018 O O . THR A 1 27 ? -0.206 12.016 -6.158 1.00 0.00 27 THR A O 17
ATOM 31029 N N . LEU A 1 28 ? 1.499 10.708 -5.701 1.00 0.00 28 LEU A N 17
ATOM 31030 C CA . LEU A 1 28 ? 1.955 11.605 -4.608 1.00 0.00 28 LEU A CA 17
ATOM 31031 C C . LEU A 1 28 ? 2.292 12.980 -5.191 1.00 0.00 28 LEU A C 17
ATOM 31032 O O . LEU A 1 28 ? 2.025 14.004 -4.594 1.00 0.00 28 LEU A O 17
ATOM 31048 N N . CYS A 1 29 ? 2.876 13.004 -6.359 1.00 0.00 29 CYS A N 17
ATOM 31049 C CA . CYS A 1 29 ? 3.229 14.304 -6.988 1.00 0.00 29 CYS A CA 17
ATOM 31050 C C . CYS A 1 29 ? 2.009 15.227 -6.984 1.00 0.00 29 CYS A C 17
ATOM 31051 O O . CYS A 1 29 ? 2.127 16.431 -7.092 1.00 0.00 29 CYS A O 17
ATOM 31059 N N . GLU A 1 30 ? 0.835 14.666 -6.862 1.00 0.00 30 GLU A N 17
ATOM 31060 C CA . GLU A 1 30 ? -0.394 15.501 -6.852 1.00 0.00 30 GLU A CA 17
ATOM 31061 C C . GLU A 1 30 ? -0.833 15.793 -5.414 1.00 0.00 30 GLU A C 17
ATOM 31062 O O . GLU A 1 30 ? -1.461 16.798 -5.138 1.00 0.00 30 GLU A O 17
ATOM 31074 N N . LEU A 1 31 ? -0.517 14.921 -4.494 1.00 0.00 31 LEU A N 17
ATOM 31075 C CA . LEU A 1 31 ? -0.933 15.154 -3.079 1.00 0.00 31 LEU A CA 17
ATOM 31076 C C . LEU A 1 31 ? 0.261 15.595 -2.221 1.00 0.00 31 LEU A C 17
ATOM 31077 O O . LEU A 1 31 ? 0.231 16.639 -1.599 1.00 0.00 31 LEU A O 17
ATOM 31093 N N . GLY A 1 32 ? 1.313 14.822 -2.180 1.00 0.00 32 GLY A N 17
ATOM 31094 C CA . GLY A 1 32 ? 2.490 15.229 -1.358 1.00 0.00 32 GLY A CA 17
ATOM 31095 C C . GLY A 1 32 ? 3.014 14.034 -0.556 1.00 0.00 32 GLY A C 17
ATOM 31096 O O . GLY A 1 32 ? 4.128 14.046 -0.072 1.00 0.00 32 GLY A O 17
ATOM 31100 N N . HIS A 1 33 ? 2.219 13.008 -0.410 1.00 0.00 33 HIS A N 17
ATOM 31101 C CA . HIS A 1 33 ? 2.662 11.808 0.362 1.00 0.00 33 HIS A CA 17
ATOM 31102 C C . HIS A 1 33 ? 4.142 11.512 0.104 1.00 0.00 33 HIS A C 17
ATOM 31103 O O . HIS A 1 33 ? 4.704 11.929 -0.888 1.00 0.00 33 HIS A O 17
ATOM 31117 N N . GLU A 1 34 ? 4.775 10.792 0.991 1.00 0.00 34 GLU A N 17
ATOM 31118 C CA . GLU A 1 34 ? 6.214 10.467 0.789 1.00 0.00 34 GLU A CA 17
ATOM 31119 C C . GLU A 1 34 ? 6.382 8.970 0.528 1.00 0.00 34 GLU A C 17
ATOM 31120 O O . GLU A 1 34 ? 6.686 8.208 1.423 1.00 0.00 34 GLU A O 17
ATOM 31132 N N . VAL A 1 35 ? 6.171 8.564 -0.700 1.00 0.00 35 VAL A N 17
ATOM 31133 C CA . VAL A 1 35 ? 6.299 7.124 -1.092 1.00 0.00 35 VAL A CA 17
ATOM 31134 C C . VAL A 1 35 ? 7.201 6.359 -0.123 1.00 0.00 35 VAL A C 17
ATOM 31135 O O . VAL A 1 35 ? 8.225 6.848 0.310 1.00 0.00 35 VAL A O 17
ATOM 31148 N N . ALA A 1 36 ? 6.820 5.164 0.228 1.00 0.00 36 ALA A N 17
ATOM 31149 C CA . ALA A 1 36 ? 7.640 4.373 1.175 1.00 0.00 36 ALA A CA 17
ATOM 31150 C C . ALA A 1 36 ? 8.234 3.143 0.485 1.00 0.00 36 ALA A C 17
ATOM 31151 O O . ALA A 1 36 ? 9.434 2.959 0.462 1.00 0.00 36 ALA A O 17
ATOM 31158 N N . ALA A 1 37 ? 7.410 2.293 -0.071 1.00 0.00 37 ALA A N 17
ATOM 31159 C CA . ALA A 1 37 ? 7.951 1.080 -0.743 1.00 0.00 37 ALA A CA 17
ATOM 31160 C C . ALA A 1 37 ? 7.440 0.985 -2.182 1.00 0.00 37 ALA A C 17
ATOM 31161 O O . ALA A 1 37 ? 6.348 1.420 -2.494 1.00 0.00 37 ALA A O 17
ATOM 31168 N N . THR A 1 38 ? 8.222 0.405 -3.056 1.00 0.00 38 THR A N 17
ATOM 31169 C CA . THR A 1 38 ? 7.795 0.262 -4.479 1.00 0.00 38 THR A CA 17
ATOM 31170 C C . THR A 1 38 ? 8.241 -1.102 -5.026 1.00 0.00 38 THR A C 17
ATOM 31171 O O . THR A 1 38 ? 9.325 -1.570 -4.739 1.00 0.00 38 THR A O 17
ATOM 31182 N N . ALA A 1 39 ? 7.403 -1.747 -5.799 1.00 0.00 39 ALA A N 17
ATOM 31183 C CA . ALA A 1 39 ? 7.761 -3.092 -6.357 1.00 0.00 39 ALA A CA 17
ATOM 31184 C C . ALA A 1 39 ? 7.710 -4.133 -5.246 1.00 0.00 39 ALA A C 17
ATOM 31185 O O . ALA A 1 39 ? 7.601 -3.802 -4.091 1.00 0.00 39 ALA A O 17
ATOM 31192 N N . SER A 1 40 ? 7.770 -5.391 -5.571 1.00 0.00 40 SER A N 17
ATOM 31193 C CA . SER A 1 40 ? 7.702 -6.417 -4.495 1.00 0.00 40 SER A CA 17
ATOM 31194 C C . SER A 1 40 ? 9.104 -6.793 -4.005 1.00 0.00 40 SER A C 17
ATOM 31195 O O . SER A 1 40 ? 9.944 -7.242 -4.760 1.00 0.00 40 SER A O 17
ATOM 31203 N N . ARG A 1 41 ? 9.352 -6.605 -2.733 1.00 0.00 41 ARG A N 17
ATOM 31204 C CA . ARG A 1 41 ? 10.682 -6.938 -2.158 1.00 0.00 41 ARG A CA 17
ATOM 31205 C C . ARG A 1 41 ? 10.497 -7.693 -0.836 1.00 0.00 41 ARG A C 17
ATOM 31206 O O . ARG A 1 41 ? 9.743 -7.278 0.023 1.00 0.00 41 ARG A O 17
ATOM 31227 N N . MET A 1 42 ? 11.172 -8.797 -0.666 1.00 0.00 42 MET A N 17
ATOM 31228 C CA . MET A 1 42 ? 11.029 -9.575 0.596 1.00 0.00 42 MET A CA 17
ATOM 31229 C C . MET A 1 42 ? 11.804 -8.902 1.733 1.00 0.00 42 MET A C 17
ATOM 31230 O O . MET A 1 42 ? 11.438 -9.004 2.882 1.00 0.00 42 MET A O 17
ATOM 31244 N N . GLN A 1 43 ? 12.873 -8.221 1.422 1.00 0.00 43 GLN A N 17
ATOM 31245 C CA . GLN A 1 43 ? 13.672 -7.551 2.491 1.00 0.00 43 GLN A CA 17
ATOM 31246 C C . GLN A 1 43 ? 12.884 -6.389 3.100 1.00 0.00 43 GLN A C 17
ATOM 31247 O O . GLN A 1 43 ? 12.631 -6.351 4.288 1.00 0.00 43 GLN A O 17
ATOM 31261 N N . GLU A 1 44 ? 12.498 -5.438 2.295 1.00 0.00 44 GLU A N 17
ATOM 31262 C CA . GLU A 1 44 ? 11.732 -4.276 2.821 1.00 0.00 44 GLU A CA 17
ATOM 31263 C C . GLU A 1 44 ? 10.349 -4.734 3.282 1.00 0.00 44 GLU A C 17
ATOM 31264 O O . GLU A 1 44 ? 9.780 -4.192 4.209 1.00 0.00 44 GLU A O 17
ATOM 31276 N N . ALA A 1 45 ? 9.813 -5.740 2.650 1.00 0.00 45 ALA A N 17
ATOM 31277 C CA . ALA A 1 45 ? 8.476 -6.246 3.060 1.00 0.00 45 ALA A CA 17
ATOM 31278 C C . ALA A 1 45 ? 8.600 -6.917 4.423 1.00 0.00 45 ALA A C 17
ATOM 31279 O O . ALA A 1 45 ? 7.707 -6.861 5.243 1.00 0.00 45 ALA A O 17
ATOM 31286 N N . LEU A 1 46 ? 9.716 -7.537 4.676 1.00 0.00 46 LEU A N 17
ATOM 31287 C CA . LEU A 1 46 ? 9.915 -8.195 5.988 1.00 0.00 46 LEU A CA 17
ATOM 31288 C C . LEU A 1 46 ? 9.820 -7.144 7.092 1.00 0.00 46 LEU A C 17
ATOM 31289 O O . LEU A 1 46 ? 9.426 -7.425 8.206 1.00 0.00 46 LEU A O 17
ATOM 31305 N N . ASP A 1 47 ? 10.185 -5.928 6.782 1.00 0.00 47 ASP A N 17
ATOM 31306 C CA . ASP A 1 47 ? 10.125 -4.845 7.798 1.00 0.00 47 ASP A CA 17
ATOM 31307 C C . ASP A 1 47 ? 8.673 -4.423 8.053 1.00 0.00 47 ASP A C 17
ATOM 31308 O O . ASP A 1 47 ? 8.214 -4.414 9.175 1.00 0.00 47 ASP A O 17
ATOM 31317 N N . ILE A 1 48 ? 7.945 -4.073 7.022 1.00 0.00 48 ILE A N 17
ATOM 31318 C CA . ILE A 1 48 ? 6.519 -3.648 7.234 1.00 0.00 48 ILE A CA 17
ATOM 31319 C C . ILE A 1 48 ? 5.701 -4.832 7.767 1.00 0.00 48 ILE A C 17
ATOM 31320 O O . ILE A 1 48 ? 4.570 -4.677 8.178 1.00 0.00 48 ILE A O 17
ATOM 31336 N N . ALA A 1 49 ? 6.259 -6.009 7.765 1.00 0.00 49 ALA A N 17
ATOM 31337 C CA . ALA A 1 49 ? 5.503 -7.181 8.275 1.00 0.00 49 ALA A CA 17
ATOM 31338 C C . ALA A 1 49 ? 5.755 -7.335 9.770 1.00 0.00 49 ALA A C 17
ATOM 31339 O O . ALA A 1 49 ? 4.885 -7.719 10.526 1.00 0.00 49 ALA A O 17
ATOM 31346 N N . ARG A 1 50 ? 6.943 -7.032 10.199 1.00 0.00 50 ARG A N 17
ATOM 31347 C CA . ARG A 1 50 ? 7.264 -7.151 11.635 1.00 0.00 50 ARG A CA 17
ATOM 31348 C C . ARG A 1 50 ? 7.332 -5.756 12.263 1.00 0.00 50 ARG A C 17
ATOM 31349 O O . ARG A 1 50 ? 7.270 -5.602 13.466 1.00 0.00 50 ARG A O 17
ATOM 31370 N N . LYS A 1 51 ? 7.449 -4.739 11.449 1.00 0.00 51 LYS A N 17
ATOM 31371 C CA . LYS A 1 51 ? 7.511 -3.349 11.984 1.00 0.00 51 LYS A CA 17
ATOM 31372 C C . LYS A 1 51 ? 6.186 -2.992 12.661 1.00 0.00 51 LYS A C 17
ATOM 31373 O O . LYS A 1 51 ? 6.155 -2.486 13.766 1.00 0.00 51 LYS A O 17
ATOM 31392 N N . GLY A 1 52 ? 5.091 -3.245 11.999 1.00 0.00 52 GLY A N 17
ATOM 31393 C CA . GLY A 1 52 ? 3.770 -2.911 12.596 1.00 0.00 52 GLY A CA 17
ATOM 31394 C C . GLY A 1 52 ? 3.768 -1.435 12.991 1.00 0.00 52 GLY A C 17
ATOM 31395 O O . GLY A 1 52 ? 3.419 -1.076 14.097 1.00 0.00 52 GLY A O 17
ATOM 31399 N N . GLN A 1 53 ? 4.162 -0.576 12.090 1.00 0.00 53 GLN A N 17
ATOM 31400 C CA . GLN A 1 53 ? 4.193 0.882 12.404 1.00 0.00 53 GLN A CA 17
ATOM 31401 C C . GLN A 1 53 ? 3.859 1.693 11.151 1.00 0.00 53 GLN A C 17
ATOM 31402 O O . GLN A 1 53 ? 3.111 2.649 11.204 1.00 0.00 53 GLN A O 17
ATOM 31416 N N . PHE A 1 54 ? 4.400 1.312 10.025 1.00 0.00 54 PHE A N 17
ATOM 31417 C CA . PHE A 1 54 ? 4.105 2.052 8.764 1.00 0.00 54 PHE A CA 17
ATOM 31418 C C . PHE A 1 54 ? 2.616 2.401 8.708 1.00 0.00 54 PHE A C 17
ATOM 31419 O O . PHE A 1 54 ? 1.785 1.686 9.232 1.00 0.00 54 PHE A O 17
ATOM 31436 N N . ASP A 1 55 ? 2.268 3.485 8.079 1.00 0.00 55 ASP A N 17
ATOM 31437 C CA . ASP A 1 55 ? 0.828 3.858 8.001 1.00 0.00 55 ASP A CA 17
ATOM 31438 C C . ASP A 1 55 ? 0.049 2.783 7.237 1.00 0.00 55 ASP A C 17
ATOM 31439 O O . ASP A 1 55 ? -0.911 2.228 7.735 1.00 0.00 55 ASP A O 17
ATOM 31448 N N . ILE A 1 56 ? 0.449 2.489 6.029 1.00 0.00 56 ILE A N 17
ATOM 31449 C CA . ILE A 1 56 ? -0.283 1.455 5.241 1.00 0.00 56 ILE A CA 17
ATOM 31450 C C . ILE A 1 56 ? 0.692 0.520 4.529 1.00 0.00 56 ILE A C 17
ATOM 31451 O O . ILE A 1 56 ? 1.866 0.808 4.410 1.00 0.00 56 ILE A O 17
ATOM 31467 N N . ALA A 1 57 ? 0.219 -0.606 4.055 1.00 0.00 57 ALA A N 17
ATOM 31468 C CA . ALA A 1 57 ? 1.132 -1.546 3.361 1.00 0.00 57 ALA A CA 17
ATOM 31469 C C . ALA A 1 57 ? 0.466 -2.116 2.113 1.00 0.00 57 ALA A C 17
ATOM 31470 O O . ALA A 1 57 ? -0.733 -2.081 1.960 1.00 0.00 57 ALA A O 17
ATOM 31477 N N . ILE A 1 58 ? 1.240 -2.663 1.232 1.00 0.00 58 ILE A N 17
ATOM 31478 C CA . ILE A 1 58 ? 0.666 -3.279 0.011 1.00 0.00 58 ILE A CA 17
ATOM 31479 C C . ILE A 1 58 ? 1.640 -4.346 -0.485 1.00 0.00 58 ILE A C 17
ATOM 31480 O O . ILE A 1 58 ? 2.821 -4.112 -0.629 1.00 0.00 58 ILE A O 17
ATOM 31496 N N . ILE A 1 59 ? 1.149 -5.517 -0.718 1.00 0.00 59 ILE A N 17
ATOM 31497 C CA . ILE A 1 59 ? 2.021 -6.644 -1.177 1.00 0.00 59 ILE A CA 17
ATOM 31498 C C . ILE A 1 59 ? 1.196 -7.600 -2.039 1.00 0.00 59 ILE A C 17
ATOM 31499 O O . ILE A 1 59 ? 0.916 -8.717 -1.652 1.00 0.00 59 ILE A O 17
ATOM 31515 N N . ASP A 1 60 ? 0.790 -7.166 -3.198 1.00 0.00 60 ASP A N 17
ATOM 31516 C CA . ASP A 1 60 ? -0.037 -8.050 -4.076 1.00 0.00 60 ASP A CA 17
ATOM 31517 C C . ASP A 1 60 ? 0.526 -9.470 -4.082 1.00 0.00 60 ASP A C 17
ATOM 31518 O O . ASP A 1 60 ? 1.646 -9.701 -4.492 1.00 0.00 60 ASP A O 17
ATOM 31527 N N . VAL A 1 61 ? -0.240 -10.426 -3.634 1.00 0.00 61 VAL A N 17
ATOM 31528 C CA . VAL A 1 61 ? 0.266 -11.830 -3.622 1.00 0.00 61 VAL A CA 17
ATOM 31529 C C . VAL A 1 61 ? -0.140 -12.561 -4.900 1.00 0.00 61 VAL A C 17
ATOM 31530 O O . VAL A 1 61 ? -0.325 -13.762 -4.905 1.00 0.00 61 VAL A O 17
ATOM 31543 N N . ASN A 1 62 ? -0.269 -11.854 -5.991 1.00 0.00 62 ASN A N 17
ATOM 31544 C CA . ASN A 1 62 ? -0.652 -12.532 -7.267 1.00 0.00 62 ASN A CA 17
ATOM 31545 C C . ASN A 1 62 ? -0.302 -11.683 -8.487 1.00 0.00 62 ASN A C 17
ATOM 31546 O O . ASN A 1 62 ? -0.719 -11.977 -9.589 1.00 0.00 62 ASN A O 17
ATOM 31557 N N . LEU A 1 63 ? 0.448 -10.638 -8.319 1.00 0.00 63 LEU A N 17
ATOM 31558 C CA . LEU A 1 63 ? 0.790 -9.800 -9.492 1.00 0.00 63 LEU A CA 17
ATOM 31559 C C . LEU A 1 63 ? 2.289 -9.872 -9.756 1.00 0.00 63 LEU A C 17
ATOM 31560 O O . LEU A 1 63 ? 3.097 -9.663 -8.873 1.00 0.00 63 LEU A O 17
ATOM 31576 N N . ASP A 1 64 ? 2.655 -10.181 -10.970 1.00 0.00 64 ASP A N 17
ATOM 31577 C CA . ASP A 1 64 ? 4.097 -10.291 -11.335 1.00 0.00 64 ASP A CA 17
ATOM 31578 C C . ASP A 1 64 ? 4.681 -11.619 -10.842 1.00 0.00 64 ASP A C 17
ATOM 31579 O O . ASP A 1 64 ? 5.788 -11.974 -11.196 1.00 0.00 64 ASP A O 17
ATOM 31588 N N . GLY A 1 65 ? 3.970 -12.370 -10.035 1.00 0.00 65 GLY A N 17
ATOM 31589 C CA . GLY A 1 65 ? 4.560 -13.661 -9.572 1.00 0.00 65 GLY A CA 17
ATOM 31590 C C . GLY A 1 65 ? 3.634 -14.351 -8.577 1.00 0.00 65 GLY A C 17
ATOM 31591 O O . GLY A 1 65 ? 3.530 -15.560 -8.561 1.00 0.00 65 GLY A O 17
ATOM 31595 N N . GLU A 1 66 ? 2.995 -13.591 -7.732 1.00 0.00 66 GLU A N 17
ATOM 31596 C CA . GLU A 1 66 ? 2.086 -14.164 -6.701 1.00 0.00 66 GLU A CA 17
ATOM 31597 C C . GLU A 1 66 ? 2.879 -14.686 -5.492 1.00 0.00 66 GLU A C 17
ATOM 31598 O O . GLU A 1 66 ? 2.451 -15.621 -4.844 1.00 0.00 66 GLU A O 17
ATOM 31610 N N . PRO A 1 67 ? 4.005 -14.065 -5.206 1.00 0.00 67 PRO A N 17
ATOM 31611 C CA . PRO A 1 67 ? 4.814 -14.499 -4.047 1.00 0.00 67 PRO A CA 17
ATOM 31612 C C . PRO A 1 67 ? 4.165 -14.027 -2.741 1.00 0.00 67 PRO A C 17
ATOM 31613 O O . PRO A 1 67 ? 3.495 -14.775 -2.057 1.00 0.00 67 PRO A O 17
ATOM 31624 N N . SER A 1 68 ? 4.369 -12.787 -2.397 1.00 0.00 68 SER A N 17
ATOM 31625 C CA . SER A 1 68 ? 3.785 -12.209 -1.135 1.00 0.00 68 SER A CA 17
ATOM 31626 C C . SER A 1 68 ? 4.065 -13.058 0.126 1.00 0.00 68 SER A C 17
ATOM 31627 O O . SER A 1 68 ? 3.728 -12.649 1.218 1.00 0.00 68 SER A O 17
ATOM 31635 N N . TYR A 1 69 ? 4.675 -14.215 0.006 1.00 0.00 69 TYR A N 17
ATOM 31636 C CA . TYR A 1 69 ? 4.959 -15.068 1.205 1.00 0.00 69 TYR A CA 17
ATOM 31637 C C . TYR A 1 69 ? 3.735 -15.162 2.132 1.00 0.00 69 TYR A C 17
ATOM 31638 O O . TYR A 1 69 ? 2.719 -14.511 1.933 1.00 0.00 69 TYR A O 17
ATOM 31656 N N . PRO A 1 70 ? 3.869 -15.999 3.122 1.00 0.00 70 PRO A N 17
ATOM 31657 C CA . PRO A 1 70 ? 2.768 -16.207 4.081 1.00 0.00 70 PRO A CA 17
ATOM 31658 C C . PRO A 1 70 ? 2.610 -15.008 5.015 1.00 0.00 70 PRO A C 17
ATOM 31659 O O . PRO A 1 70 ? 1.826 -15.049 5.940 1.00 0.00 70 PRO A O 17
ATOM 31670 N N . VAL A 1 71 ? 3.325 -13.932 4.801 1.00 0.00 71 VAL A N 17
ATOM 31671 C CA . VAL A 1 71 ? 3.133 -12.784 5.720 1.00 0.00 71 VAL A CA 17
ATOM 31672 C C . VAL A 1 71 ? 2.054 -11.861 5.158 1.00 0.00 71 VAL A C 17
ATOM 31673 O O . VAL A 1 71 ? 1.112 -11.525 5.847 1.00 0.00 71 VAL A O 17
ATOM 31686 N N . ALA A 1 72 ? 2.112 -11.510 3.901 1.00 0.00 72 ALA A N 17
ATOM 31687 C CA . ALA A 1 72 ? 1.007 -10.701 3.345 1.00 0.00 72 ALA A CA 17
ATOM 31688 C C . ALA A 1 72 ? -0.234 -11.529 3.584 1.00 0.00 72 ALA A C 17
ATOM 31689 O O . ALA A 1 72 ? -1.295 -11.040 3.915 1.00 0.00 72 ALA A O 17
ATOM 31696 N N . ASP A 1 73 ? -0.059 -12.817 3.461 1.00 0.00 73 ASP A N 17
ATOM 31697 C CA . ASP A 1 73 ? -1.168 -13.754 3.722 1.00 0.00 73 ASP A CA 17
ATOM 31698 C C . ASP A 1 73 ? -1.623 -13.570 5.162 1.00 0.00 73 ASP A C 17
ATOM 31699 O O . ASP A 1 73 ? -2.779 -13.337 5.452 1.00 0.00 73 ASP A O 17
ATOM 31708 N N . ILE A 1 74 ? -0.686 -13.658 6.063 1.00 0.00 74 ILE A N 17
ATOM 31709 C CA . ILE A 1 74 ? -1.002 -13.472 7.504 1.00 0.00 74 ILE A CA 17
ATOM 31710 C C . ILE A 1 74 ? -1.618 -12.095 7.680 1.00 0.00 74 ILE A C 17
ATOM 31711 O O . ILE A 1 74 ? -2.641 -11.927 8.311 1.00 0.00 74 ILE A O 17
ATOM 31727 N N . LEU A 1 75 ? -1.005 -11.109 7.100 1.00 0.00 75 LEU A N 17
ATOM 31728 C CA . LEU A 1 75 ? -1.551 -9.740 7.203 1.00 0.00 75 LEU A CA 17
ATOM 31729 C C . LEU A 1 75 ? -3.060 -9.771 6.918 1.00 0.00 75 LEU A C 17
ATOM 31730 O O . LEU A 1 75 ? -3.808 -8.930 7.375 1.00 0.00 75 LEU A O 17
ATOM 31746 N N . ALA A 1 76 ? -3.509 -10.751 6.175 1.00 0.00 76 ALA A N 17
ATOM 31747 C CA . ALA A 1 76 ? -4.957 -10.864 5.861 1.00 0.00 76 ALA A CA 17
ATOM 31748 C C . ALA A 1 76 ? -5.637 -11.827 6.844 1.00 0.00 76 ALA A C 17
ATOM 31749 O O . ALA A 1 76 ? -6.847 -11.907 6.913 1.00 0.00 76 ALA A O 17
ATOM 31756 N N . GLU A 1 77 ? -4.864 -12.568 7.592 1.00 0.00 77 GLU A N 17
ATOM 31757 C CA . GLU A 1 77 ? -5.456 -13.532 8.558 1.00 0.00 77 GLU A CA 17
ATOM 31758 C C . GLU A 1 77 ? -5.823 -12.812 9.867 1.00 0.00 77 GLU A C 17
ATOM 31759 O O . GLU A 1 77 ? -6.840 -13.091 10.472 1.00 0.00 77 GLU A O 17
ATOM 31771 N N . ARG A 1 78 ? -5.008 -11.890 10.306 1.00 0.00 78 ARG A N 17
ATOM 31772 C CA . ARG A 1 78 ? -5.316 -11.160 11.568 1.00 0.00 78 ARG A CA 17
ATOM 31773 C C . ARG A 1 78 ? -5.596 -9.683 11.269 1.00 0.00 78 ARG A C 17
ATOM 31774 O O . ARG A 1 78 ? -6.393 -9.047 11.928 1.00 0.00 78 ARG A O 17
ATOM 31795 N N . ASN A 1 79 ? -4.964 -9.157 10.254 1.00 0.00 79 ASN A N 17
ATOM 31796 C CA . ASN A 1 79 ? -5.176 -7.734 9.838 1.00 0.00 79 ASN A CA 17
ATOM 31797 C C . ASN A 1 79 ? -5.327 -6.767 11.025 1.00 0.00 79 ASN A C 17
ATOM 31798 O O . ASN A 1 79 ? -6.309 -6.771 11.741 1.00 0.00 79 ASN A O 17
ATOM 31809 N N . VAL A 1 80 ? -4.359 -5.907 11.191 1.00 0.00 80 VAL A N 17
ATOM 31810 C CA . VAL A 1 80 ? -4.399 -4.881 12.277 1.00 0.00 80 VAL A CA 17
ATOM 31811 C C . VAL A 1 80 ? -4.569 -3.500 11.587 1.00 0.00 80 VAL A C 17
ATOM 31812 O O . VAL A 1 80 ? -5.329 -3.426 10.643 1.00 0.00 80 VAL A O 17
ATOM 31825 N N . PRO A 1 81 ? -3.889 -2.445 12.016 1.00 0.00 81 PRO A N 17
ATOM 31826 C CA . PRO A 1 81 ? -4.043 -1.152 11.302 1.00 0.00 81 PRO A CA 17
ATOM 31827 C C . PRO A 1 81 ? -3.126 -1.141 10.069 1.00 0.00 81 PRO A C 17
ATOM 31828 O O . PRO A 1 81 ? -1.926 -1.281 10.188 1.00 0.00 81 PRO A O 17
ATOM 31839 N N . PHE A 1 82 ? -3.685 -0.987 8.893 1.00 0.00 82 PHE A N 17
ATOM 31840 C CA . PHE A 1 82 ? -2.862 -0.987 7.642 1.00 0.00 82 PHE A CA 17
ATOM 31841 C C . PHE A 1 82 ? -3.795 -1.002 6.434 1.00 0.00 82 PHE A C 17
ATOM 31842 O O . PHE A 1 82 ? -4.915 -0.534 6.478 1.00 0.00 82 PHE A O 17
ATOM 31859 N N . ILE A 1 83 ? -3.338 -1.605 5.379 1.00 0.00 83 ILE A N 17
ATOM 31860 C CA . ILE A 1 83 ? -4.163 -1.756 4.163 1.00 0.00 83 ILE A CA 17
ATOM 31861 C C . ILE A 1 83 ? -3.458 -2.747 3.249 1.00 0.00 83 ILE A C 17
ATOM 31862 O O . ILE A 1 83 ? -2.262 -2.927 3.348 1.00 0.00 83 ILE A O 17
ATOM 31878 N N . PHE A 1 84 ? -4.182 -3.413 2.394 1.00 0.00 84 PHE A N 17
ATOM 31879 C CA . PHE A 1 84 ? -3.520 -4.419 1.513 1.00 0.00 84 PHE A CA 17
ATOM 31880 C C . PHE A 1 84 ? -4.331 -4.694 0.248 1.00 0.00 84 PHE A C 17
ATOM 31881 O O . PHE A 1 84 ? -5.494 -4.346 0.128 1.00 0.00 84 PHE A O 17
ATOM 31898 N N . ALA A 1 85 ? -3.720 -5.349 -0.692 1.00 0.00 85 ALA A N 17
ATOM 31899 C CA . ALA A 1 85 ? -4.434 -5.692 -1.938 1.00 0.00 85 ALA A CA 17
ATOM 31900 C C . ALA A 1 85 ? -3.922 -7.035 -2.459 1.00 0.00 85 ALA A C 17
ATOM 31901 O O . ALA A 1 85 ? -2.876 -7.502 -2.054 1.00 0.00 85 ALA A O 17
ATOM 31908 N N . THR A 1 86 ? -4.636 -7.665 -3.348 1.00 0.00 86 THR A N 17
ATOM 31909 C CA . THR A 1 86 ? -4.152 -8.977 -3.868 1.00 0.00 86 THR A CA 17
ATOM 31910 C C . THR A 1 86 ? -5.013 -9.470 -5.030 1.00 0.00 86 THR A C 17
ATOM 31911 O O . THR A 1 86 ? -5.994 -8.858 -5.405 1.00 0.00 86 THR A O 17
ATOM 31922 N N . GLY A 1 87 ? -4.634 -10.579 -5.601 1.00 0.00 87 GLY A N 17
ATOM 31923 C CA . GLY A 1 87 ? -5.397 -11.146 -6.746 1.00 0.00 87 GLY A CA 17
ATOM 31924 C C . GLY A 1 87 ? -6.858 -11.394 -6.356 1.00 0.00 87 GLY A C 17
ATOM 31925 O O . GLY A 1 87 ? -7.757 -11.129 -7.129 1.00 0.00 87 GLY A O 17
ATOM 31929 N N . TYR A 1 88 ? -7.119 -11.913 -5.182 1.00 0.00 88 TYR A N 17
ATOM 31930 C CA . TYR A 1 88 ? -8.543 -12.171 -4.812 1.00 0.00 88 TYR A CA 17
ATOM 31931 C C . TYR A 1 88 ? -9.241 -10.874 -4.392 1.00 0.00 88 TYR A C 17
ATOM 31932 O O . TYR A 1 88 ? -10.452 -10.816 -4.311 1.00 0.00 88 TYR A O 17
ATOM 31950 N N . GLY A 1 89 ? -8.501 -9.821 -4.157 1.00 0.00 89 GLY A N 17
ATOM 31951 C CA . GLY A 1 89 ? -9.148 -8.533 -3.786 1.00 0.00 89 GLY A CA 17
ATOM 31952 C C . GLY A 1 89 ? -9.594 -8.547 -2.321 1.00 0.00 89 GLY A C 17
ATOM 31953 O O . GLY A 1 89 ? -10.765 -8.417 -2.021 1.00 0.00 89 GLY A O 17
ATOM 31957 N N . SER A 1 90 ? -8.672 -8.683 -1.409 1.00 0.00 90 SER A N 17
ATOM 31958 C CA . SER A 1 90 ? -9.032 -8.686 0.041 1.00 0.00 90 SER A CA 17
ATOM 31959 C C . SER A 1 90 ? -10.045 -9.794 0.355 1.00 0.00 90 SER A C 17
ATOM 31960 O O . SER A 1 90 ? -11.056 -9.934 -0.303 1.00 0.00 90 SER A O 17
ATOM 31968 N N . LYS A 1 91 ? -9.780 -10.578 1.366 1.00 0.00 91 LYS A N 17
ATOM 31969 C CA . LYS A 1 91 ? -10.715 -11.669 1.737 1.00 0.00 91 LYS A CA 17
ATOM 31970 C C . LYS A 1 91 ? -11.483 -11.287 3.003 1.00 0.00 91 LYS A C 17
ATOM 31971 O O . LYS A 1 91 ? -11.576 -12.055 3.941 1.00 0.00 91 LYS A O 17
ATOM 31990 N N . GLY A 1 92 ? -12.024 -10.102 3.043 1.00 0.00 92 GLY A N 17
ATOM 31991 C CA . GLY A 1 92 ? -12.772 -9.667 4.255 1.00 0.00 92 GLY A CA 17
ATOM 31992 C C . GLY A 1 92 ? -11.866 -8.787 5.121 1.00 0.00 92 GLY A C 17
ATOM 31993 O O . GLY A 1 92 ? -12.307 -8.210 6.095 1.00 0.00 92 GLY A O 17
ATOM 31997 N N . LEU A 1 93 ? -10.606 -8.693 4.755 1.00 0.00 93 LEU A N 17
ATOM 31998 C CA . LEU A 1 93 ? -9.611 -7.859 5.510 1.00 0.00 93 LEU A CA 17
ATOM 31999 C C . LEU A 1 93 ? -10.296 -6.860 6.451 1.00 0.00 93 LEU A C 17
ATOM 32000 O O . LEU A 1 93 ? -11.060 -6.015 6.027 1.00 0.00 93 LEU A O 17
ATOM 32016 N N . ASP A 1 94 ? -10.024 -6.952 7.725 1.00 0.00 94 ASP A N 17
ATOM 32017 C CA . ASP A 1 94 ? -10.653 -6.006 8.698 1.00 0.00 94 ASP A CA 17
ATOM 32018 C C . ASP A 1 94 ? -9.594 -5.059 9.262 1.00 0.00 94 ASP A C 17
ATOM 32019 O O . ASP A 1 94 ? -8.505 -5.470 9.603 1.00 0.00 94 ASP A O 17
ATOM 32028 N N . THR A 1 95 ? -9.893 -3.797 9.370 1.00 0.00 95 THR A N 17
ATOM 32029 C CA . THR A 1 95 ? -8.878 -2.856 9.915 1.00 0.00 95 THR A CA 17
ATOM 32030 C C . THR A 1 95 ? -9.527 -1.536 10.315 1.00 0.00 95 THR A C 17
ATOM 32031 O O . THR A 1 95 ? -10.644 -1.238 9.940 1.00 0.00 95 THR A O 17
ATOM 32042 N N . ARG A 1 96 ? -8.820 -0.732 11.059 1.00 0.00 96 ARG A N 17
ATOM 32043 C CA . ARG A 1 96 ? -9.371 0.587 11.472 1.00 0.00 96 ARG A CA 17
ATOM 32044 C C . ARG A 1 96 ? -9.420 1.527 10.263 1.00 0.00 96 ARG A C 17
ATOM 32045 O O . ARG A 1 96 ? -9.808 2.674 10.371 1.00 0.00 96 ARG A O 17
ATOM 32066 N N . TYR A 1 97 ? -9.015 1.053 9.113 1.00 0.00 97 TYR A N 17
ATOM 32067 C CA . TYR A 1 97 ? -9.024 1.916 7.901 1.00 0.00 97 TYR A CA 17
ATOM 32068 C C . TYR A 1 97 ? -10.419 1.945 7.262 1.00 0.00 97 TYR A C 17
ATOM 32069 O O . TYR A 1 97 ? -10.646 2.619 6.276 1.00 0.00 97 TYR A O 17
ATOM 32087 N N . SER A 1 98 ? -11.363 1.242 7.834 1.00 0.00 98 SER A N 17
ATOM 32088 C CA . SER A 1 98 ? -12.756 1.251 7.285 1.00 0.00 98 SER A CA 17
ATOM 32089 C C . SER A 1 98 ? -12.853 0.496 5.955 1.00 0.00 98 SER A C 17
ATOM 32090 O O . SER A 1 98 ? -13.697 0.798 5.140 1.00 0.00 98 SER A O 17
ATOM 32098 N N . ASN A 1 99 ? -12.019 -0.488 5.732 1.00 0.00 99 ASN A N 17
ATOM 32099 C CA . ASN A 1 99 ? -12.099 -1.254 4.448 1.00 0.00 99 ASN A CA 17
ATOM 32100 C C . ASN A 1 99 ? -12.319 -0.299 3.268 1.00 0.00 99 ASN A C 17
ATOM 32101 O O . ASN A 1 99 ? -13.422 0.128 2.993 1.00 0.00 99 ASN A O 17
ATOM 32112 N N . ILE A 1 100 ? -11.275 0.037 2.565 1.00 0.00 100 ILE A N 17
ATOM 32113 C CA . ILE A 1 100 ? -11.424 0.970 1.407 1.00 0.00 100 ILE A CA 17
ATOM 32114 C C . ILE A 1 100 ? -10.443 0.555 0.267 1.00 0.00 100 ILE A C 17
ATOM 32115 O O . ILE A 1 100 ? -10.784 -0.352 -0.465 1.00 0.00 100 ILE A O 17
ATOM 32131 N N . PRO A 1 101 ? -9.262 1.155 0.106 1.00 0.00 101 PRO A N 17
ATOM 32132 C CA . PRO A 1 101 ? -8.362 0.687 -0.990 1.00 0.00 101 PRO A CA 17
ATOM 32133 C C . PRO A 1 101 ? -7.826 -0.704 -0.708 1.00 0.00 101 PRO A C 17
ATOM 32134 O O . PRO A 1 101 ? -6.630 -0.902 -0.629 1.00 0.00 101 PRO A O 17
ATOM 32145 N N . LEU A 1 102 ? -8.664 -1.673 -0.546 1.00 0.00 102 LEU A N 17
ATOM 32146 C CA . LEU A 1 102 ? -8.115 -3.014 -0.263 1.00 0.00 102 LEU A CA 17
ATOM 32147 C C . LEU A 1 102 ? -8.709 -4.055 -1.195 1.00 0.00 102 LEU A C 17
ATOM 32148 O O . LEU A 1 102 ? -9.867 -4.407 -1.104 1.00 0.00 102 LEU A O 17
ATOM 32164 N N . LEU A 1 103 ? -7.892 -4.545 -2.083 1.00 0.00 103 LEU A N 17
ATOM 32165 C CA . LEU A 1 103 ? -8.327 -5.578 -3.068 1.00 0.00 103 LEU A CA 17
ATOM 32166 C C . LEU A 1 103 ? -7.373 -5.560 -4.267 1.00 0.00 103 LEU A C 17
ATOM 32167 O O . LEU A 1 103 ? -6.293 -5.011 -4.199 1.00 0.00 103 LEU A O 17
ATOM 32183 N N . THR A 1 104 ? -7.762 -6.144 -5.367 1.00 0.00 104 THR A N 17
ATOM 32184 C CA . THR A 1 104 ? -6.870 -6.142 -6.562 1.00 0.00 104 THR A CA 17
ATOM 32185 C C . THR A 1 104 ? -6.631 -4.705 -7.037 1.00 0.00 104 THR A C 17
ATOM 32186 O O . THR A 1 104 ? -7.561 -3.952 -7.250 1.00 0.00 104 THR A O 17
ATOM 32197 N N . LYS A 1 105 ? -5.394 -4.313 -7.197 1.00 0.00 105 LYS A N 17
ATOM 32198 C CA . LYS A 1 105 ? -5.109 -2.919 -7.648 1.00 0.00 105 LYS A CA 17
ATOM 32199 C C . LYS A 1 105 ? -4.697 -2.899 -9.123 1.00 0.00 105 LYS A C 17
ATOM 32200 O O . LYS A 1 105 ? -3.576 -3.224 -9.460 1.00 0.00 105 LYS A O 17
ATOM 32219 N N . PRO A 1 106 ? -5.621 -2.499 -9.952 1.00 0.00 106 PRO A N 17
ATOM 32220 C CA . PRO A 1 106 ? -5.351 -2.410 -11.404 1.00 0.00 106 PRO A CA 17
ATOM 32221 C C . PRO A 1 106 ? -4.575 -1.126 -11.727 1.00 0.00 106 PRO A C 17
ATOM 32222 O O . PRO A 1 106 ? -3.360 -1.110 -11.735 1.00 0.00 106 PRO A O 17
ATOM 32233 N N . PHE A 1 107 ? -5.267 -0.050 -11.992 1.00 0.00 107 PHE A N 17
ATOM 32234 C CA . PHE A 1 107 ? -4.568 1.231 -12.315 1.00 0.00 107 PHE A CA 17
ATOM 32235 C C . PHE A 1 107 ? -5.591 2.337 -12.584 1.00 0.00 107 PHE A C 17
ATOM 32236 O O . PHE A 1 107 ? -6.700 2.074 -13.004 1.00 0.00 107 PHE A O 17
ATOM 32253 N N . LEU A 1 108 ? -5.230 3.572 -12.349 1.00 0.00 108 LEU A N 17
ATOM 32254 C CA . LEU A 1 108 ? -6.190 4.686 -12.595 1.00 0.00 108 LEU A CA 17
ATOM 32255 C C . LEU A 1 108 ? -7.422 4.483 -11.705 1.00 0.00 108 LEU A C 17
ATOM 32256 O O . LEU A 1 108 ? -7.537 5.071 -10.639 1.00 0.00 108 LEU A O 17
ATOM 32272 N N . ASP A 1 109 ? -8.320 3.616 -12.105 1.00 0.00 109 ASP A N 17
ATOM 32273 C CA . ASP A 1 109 ? -9.513 3.334 -11.264 1.00 0.00 109 ASP A CA 17
ATOM 32274 C C . ASP A 1 109 ? -9.040 2.926 -9.868 1.00 0.00 109 ASP A C 17
ATOM 32275 O O . ASP A 1 109 ? -9.784 2.944 -8.912 1.00 0.00 109 ASP A O 17
ATOM 32284 N N . SER A 1 110 ? -7.793 2.557 -9.761 1.00 0.00 110 SER A N 17
ATOM 32285 C CA . SER A 1 110 ? -7.223 2.148 -8.453 1.00 0.00 110 SER A CA 17
ATOM 32286 C C . SER A 1 110 ? -6.705 3.372 -7.704 1.00 0.00 110 SER A C 17
ATOM 32287 O O . SER A 1 110 ? -6.976 3.560 -6.536 1.00 0.00 110 SER A O 17
ATOM 32295 N N . GLU A 1 111 ? -5.952 4.202 -8.378 1.00 0.00 111 GLU A N 17
ATOM 32296 C CA . GLU A 1 111 ? -5.402 5.418 -7.719 1.00 0.00 111 GLU A CA 17
ATOM 32297 C C . GLU A 1 111 ? -6.458 6.028 -6.804 1.00 0.00 111 GLU A C 17
ATOM 32298 O O . GLU A 1 111 ? -6.160 6.512 -5.725 1.00 0.00 111 GLU A O 17
ATOM 32310 N N . LEU A 1 112 ? -7.695 6.002 -7.214 1.00 0.00 112 LEU A N 17
ATOM 32311 C CA . LEU A 1 112 ? -8.751 6.590 -6.332 1.00 0.00 112 LEU A CA 17
ATOM 32312 C C . LEU A 1 112 ? -8.850 5.807 -5.021 1.00 0.00 112 LEU A C 17
ATOM 32313 O O . LEU A 1 112 ? -8.512 6.307 -3.968 1.00 0.00 112 LEU A O 17
ATOM 32329 N N . GLU A 1 113 ? -9.327 4.593 -5.069 1.00 0.00 113 GLU A N 17
ATOM 32330 C CA . GLU A 1 113 ? -9.465 3.800 -3.818 1.00 0.00 113 GLU A CA 17
ATOM 32331 C C . GLU A 1 113 ? -8.252 3.996 -2.901 1.00 0.00 113 GLU A C 17
ATOM 32332 O O . GLU A 1 113 ? -8.393 4.334 -1.740 1.00 0.00 113 GLU A O 17
ATOM 32344 N N . ALA A 1 114 ? -7.063 3.772 -3.395 1.00 0.00 114 ALA A N 17
ATOM 32345 C CA . ALA A 1 114 ? -5.854 3.923 -2.532 1.00 0.00 114 ALA A CA 17
ATOM 32346 C C . ALA A 1 114 ? -5.946 5.183 -1.676 1.00 0.00 114 ALA A C 17
ATOM 32347 O O . ALA A 1 114 ? -5.618 5.167 -0.507 1.00 0.00 114 ALA A O 17
ATOM 32354 N N . VAL A 1 115 ? -6.381 6.276 -2.237 1.00 0.00 115 VAL A N 17
ATOM 32355 C CA . VAL A 1 115 ? -6.476 7.523 -1.425 1.00 0.00 115 VAL A CA 17
ATOM 32356 C C . VAL A 1 115 ? -7.840 7.619 -0.734 1.00 0.00 115 VAL A C 17
ATOM 32357 O O . VAL A 1 115 ? -7.948 8.114 0.369 1.00 0.00 115 VAL A O 17
ATOM 32370 N N . LEU A 1 116 ? -8.878 7.142 -1.365 1.00 0.00 116 LEU A N 17
ATOM 32371 C CA . LEU A 1 116 ? -10.234 7.200 -0.738 1.00 0.00 116 LEU A CA 17
ATOM 32372 C C . LEU A 1 116 ? -10.149 6.840 0.750 1.00 0.00 116 LEU A C 17
ATOM 32373 O O . LEU A 1 116 ? -10.943 7.272 1.562 1.00 0.00 116 LEU A O 17
ATOM 32389 N N . VAL A 1 117 ? -9.193 6.030 1.088 1.00 0.00 117 VAL A N 17
ATOM 32390 C CA . VAL A 1 117 ? -9.012 5.580 2.502 1.00 0.00 117 VAL A CA 17
ATOM 32391 C C . VAL A 1 117 ? -9.069 6.750 3.490 1.00 0.00 117 VAL A C 17
ATOM 32392 O O . VAL A 1 117 ? -9.732 6.677 4.507 1.00 0.00 117 VAL A O 17
ATOM 32405 N N . GLN A 1 118 ? -8.372 7.818 3.223 1.00 0.00 118 GLN A N 17
ATOM 32406 C CA . GLN A 1 118 ? -8.394 8.960 4.179 1.00 0.00 118 GLN A CA 17
ATOM 32407 C C . GLN A 1 118 ? -8.625 10.271 3.445 1.00 0.00 118 GLN A C 17
ATOM 32408 O O . GLN A 1 118 ? -7.751 11.107 3.339 1.00 0.00 118 GLN A O 17
ATOM 32422 N N . ILE A 1 119 ? -9.806 10.443 2.932 1.00 0.00 119 ILE A N 17
ATOM 32423 C CA . ILE A 1 119 ? -10.124 11.692 2.187 1.00 0.00 119 ILE A CA 17
ATOM 32424 C C . ILE A 1 119 ? -11.601 12.067 2.378 1.00 0.00 119 ILE A C 17
ATOM 32425 O O . ILE A 1 119 ? -11.925 13.165 2.783 1.00 0.00 119 ILE A O 17
ATOM 32441 N N . SER A 1 120 ? -12.492 11.162 2.095 1.00 0.00 120 SER A N 17
ATOM 32442 C CA . SER A 1 120 ? -13.953 11.448 2.260 1.00 0.00 120 SER A CA 17
ATOM 32443 C C . SER A 1 120 ? -14.753 10.219 1.855 1.00 0.00 120 SER A C 17
ATOM 32444 O O . SER A 1 120 ? -15.319 9.538 2.686 1.00 0.00 120 SER A O 17
ATOM 32452 N N . LYS A 1 121 ? -14.795 9.935 0.573 1.00 0.00 121 LYS A N 17
ATOM 32453 C CA . LYS A 1 121 ? -15.544 8.744 0.065 1.00 0.00 121 LYS A CA 17
ATOM 32454 C C . LYS A 1 121 ? -17.042 9.041 0.002 1.00 0.00 121 LYS A C 17
ATOM 32455 O O . LYS A 1 121 ? -17.873 8.162 0.123 1.00 0.00 121 LYS A O 17
ATOM 32474 N N . GLU A 1 122 ? -17.384 10.279 -0.211 1.00 0.00 122 GLU A N 17
ATOM 32475 C CA . GLU A 1 122 ? -18.819 10.664 -0.312 1.00 0.00 122 GLU A CA 17
ATOM 32476 C C . GLU A 1 122 ? -18.945 11.879 -1.227 1.00 0.00 122 GLU A C 17
ATOM 32477 O O . GLU A 1 122 ? -19.928 12.591 -1.206 1.00 0.00 122 GLU A O 17
ATOM 32489 N N . VAL A 1 123 ? -17.942 12.108 -2.031 1.00 0.00 123 VAL A N 17
ATOM 32490 C CA . VAL A 1 123 ? -17.958 13.271 -2.966 1.00 0.00 123 VAL A CA 17
ATOM 32491 C C . VAL A 1 123 ? -18.621 14.480 -2.302 1.00 0.00 123 VAL A C 17
ATOM 32492 O O . VAL A 1 123 ? -19.460 15.095 -2.940 1.00 0.00 123 VAL A O 17
ATOM 32505 N N . GLY A 1 1 ? 24.902 16.295 5.159 1.00 0.00 1 GLY A N 18
ATOM 32506 C CA . GLY A 1 1 ? 24.322 15.036 5.711 1.00 0.00 1 GLY A CA 18
ATOM 32507 C C . GLY A 1 1 ? 23.106 15.371 6.574 1.00 0.00 1 GLY A C 18
ATOM 32508 O O . GLY A 1 1 ? 22.828 14.711 7.555 1.00 0.00 1 GLY A O 18
ATOM 32514 N N . SER A 1 2 ? 22.379 16.393 6.219 1.00 0.00 2 SER A N 18
ATOM 32515 C CA . SER A 1 2 ? 21.181 16.770 7.023 1.00 0.00 2 SER A CA 18
ATOM 32516 C C . SER A 1 2 ? 19.898 16.435 6.259 1.00 0.00 2 SER A C 18
ATOM 32517 O O . SER A 1 2 ? 19.932 15.941 5.150 1.00 0.00 2 SER A O 18
ATOM 32525 N N . HIS A 1 3 ? 18.766 16.700 6.849 1.00 0.00 3 HIS A N 18
ATOM 32526 C CA . HIS A 1 3 ? 17.475 16.399 6.164 1.00 0.00 3 HIS A CA 18
ATOM 32527 C C . HIS A 1 3 ? 16.347 17.214 6.801 1.00 0.00 3 HIS A C 18
ATOM 32528 O O . HIS A 1 3 ? 16.189 17.236 8.005 1.00 0.00 3 HIS A O 18
ATOM 32542 N N . MET A 1 4 ? 15.565 17.888 6.003 1.00 0.00 4 MET A N 18
ATOM 32543 C CA . MET A 1 4 ? 14.454 18.704 6.566 1.00 0.00 4 MET A CA 18
ATOM 32544 C C . MET A 1 4 ? 13.149 17.906 6.557 1.00 0.00 4 MET A C 18
ATOM 32545 O O . MET A 1 4 ? 12.370 17.985 5.628 1.00 0.00 4 MET A O 18
ATOM 32559 N N . THR A 1 5 ? 12.897 17.143 7.584 1.00 0.00 5 THR A N 18
ATOM 32560 C CA . THR A 1 5 ? 11.637 16.356 7.624 1.00 0.00 5 THR A CA 18
ATOM 32561 C C . THR A 1 5 ? 10.919 16.582 8.948 1.00 0.00 5 THR A C 18
ATOM 32562 O O . THR A 1 5 ? 11.479 17.087 9.901 1.00 0.00 5 THR A O 18
ATOM 32573 N N . GLU A 1 6 ? 9.680 16.207 9.006 1.00 0.00 6 GLU A N 18
ATOM 32574 C CA . GLU A 1 6 ? 8.898 16.384 10.262 1.00 0.00 6 GLU A CA 18
ATOM 32575 C C . GLU A 1 6 ? 7.519 15.719 10.141 1.00 0.00 6 GLU A C 18
ATOM 32576 O O . GLU A 1 6 ? 6.894 15.387 11.129 1.00 0.00 6 GLU A O 18
ATOM 32588 N N . ARG A 1 7 ? 7.037 15.518 8.941 1.00 0.00 7 ARG A N 18
ATOM 32589 C CA . ARG A 1 7 ? 5.702 14.874 8.768 1.00 0.00 7 ARG A CA 18
ATOM 32590 C C . ARG A 1 7 ? 5.652 14.143 7.428 1.00 0.00 7 ARG A C 18
ATOM 32591 O O . ARG A 1 7 ? 4.987 14.570 6.504 1.00 0.00 7 ARG A O 18
ATOM 32612 N N . ARG A 1 8 ? 6.346 13.049 7.310 1.00 0.00 8 ARG A N 18
ATOM 32613 C CA . ARG A 1 8 ? 6.329 12.303 6.024 1.00 0.00 8 ARG A CA 18
ATOM 32614 C C . ARG A 1 8 ? 5.459 11.058 6.158 1.00 0.00 8 ARG A C 18
ATOM 32615 O O . ARG A 1 8 ? 5.563 10.317 7.115 1.00 0.00 8 ARG A O 18
ATOM 32636 N N . LEU A 1 9 ? 4.605 10.818 5.208 1.00 0.00 9 LEU A N 18
ATOM 32637 C CA . LEU A 1 9 ? 3.742 9.621 5.286 1.00 0.00 9 LEU A CA 18
ATOM 32638 C C . LEU A 1 9 ? 4.464 8.444 4.640 1.00 0.00 9 LEU A C 18
ATOM 32639 O O . LEU A 1 9 ? 5.216 8.610 3.700 1.00 0.00 9 LEU A O 18
ATOM 32655 N N . ARG A 1 10 ? 4.263 7.258 5.134 1.00 0.00 10 ARG A N 18
ATOM 32656 C CA . ARG A 1 10 ? 4.967 6.096 4.533 1.00 0.00 10 ARG A CA 18
ATOM 32657 C C . ARG A 1 10 ? 3.977 5.180 3.806 1.00 0.00 10 ARG A C 18
ATOM 32658 O O . ARG A 1 10 ? 2.902 4.896 4.296 1.00 0.00 10 ARG A O 18
ATOM 32679 N N . VAL A 1 11 ? 4.336 4.712 2.642 1.00 0.00 11 VAL A N 18
ATOM 32680 C CA . VAL A 1 11 ? 3.419 3.807 1.883 1.00 0.00 11 VAL A CA 18
ATOM 32681 C C . VAL A 1 11 ? 4.203 2.621 1.316 1.00 0.00 11 VAL A C 18
ATOM 32682 O O . VAL A 1 11 ? 4.617 2.627 0.173 1.00 0.00 11 VAL A O 18
ATOM 32695 N N . LEU A 1 12 ? 4.401 1.598 2.100 1.00 0.00 12 LEU A N 18
ATOM 32696 C CA . LEU A 1 12 ? 5.152 0.412 1.600 1.00 0.00 12 LEU A CA 18
ATOM 32697 C C . LEU A 1 12 ? 4.316 -0.315 0.552 1.00 0.00 12 LEU A C 18
ATOM 32698 O O . LEU A 1 12 ? 3.592 -1.243 0.854 1.00 0.00 12 LEU A O 18
ATOM 32714 N N . VAL A 1 13 ? 4.404 0.103 -0.679 1.00 0.00 13 VAL A N 18
ATOM 32715 C CA . VAL A 1 13 ? 3.606 -0.563 -1.738 1.00 0.00 13 VAL A CA 18
ATOM 32716 C C . VAL A 1 13 ? 4.460 -1.576 -2.482 1.00 0.00 13 VAL A C 18
ATOM 32717 O O . VAL A 1 13 ? 5.594 -1.318 -2.833 1.00 0.00 13 VAL A O 18
ATOM 32730 N N . VAL A 1 14 ? 3.921 -2.736 -2.710 1.00 0.00 14 VAL A N 18
ATOM 32731 C CA . VAL A 1 14 ? 4.695 -3.784 -3.410 1.00 0.00 14 VAL A CA 18
ATOM 32732 C C . VAL A 1 14 ? 3.740 -4.791 -4.068 1.00 0.00 14 VAL A C 18
ATOM 32733 O O . VAL A 1 14 ? 2.725 -5.158 -3.509 1.00 0.00 14 VAL A O 18
ATOM 32746 N N . GLU A 1 15 ? 4.049 -5.236 -5.256 1.00 0.00 15 GLU A N 18
ATOM 32747 C CA . GLU A 1 15 ? 3.144 -6.213 -5.932 1.00 0.00 15 GLU A CA 18
ATOM 32748 C C . GLU A 1 15 ? 3.826 -6.853 -7.150 1.00 0.00 15 GLU A C 18
ATOM 32749 O O . GLU A 1 15 ? 3.731 -8.044 -7.364 1.00 0.00 15 GLU A O 18
ATOM 32761 N N . ASP A 1 16 ? 4.508 -6.079 -7.952 1.00 0.00 16 ASP A N 18
ATOM 32762 C CA . ASP A 1 16 ? 5.178 -6.665 -9.144 1.00 0.00 16 ASP A CA 18
ATOM 32763 C C . ASP A 1 16 ? 6.519 -5.975 -9.413 1.00 0.00 16 ASP A C 18
ATOM 32764 O O . ASP A 1 16 ? 7.518 -6.297 -8.802 1.00 0.00 16 ASP A O 18
ATOM 32773 N N . GLU A 1 17 ? 6.566 -5.043 -10.331 1.00 0.00 17 GLU A N 18
ATOM 32774 C CA . GLU A 1 17 ? 7.869 -4.377 -10.619 1.00 0.00 17 GLU A CA 18
ATOM 32775 C C . GLU A 1 17 ? 7.678 -2.992 -11.253 1.00 0.00 17 GLU A C 18
ATOM 32776 O O . GLU A 1 17 ? 7.923 -1.978 -10.629 1.00 0.00 17 GLU A O 18
ATOM 32788 N N . SER A 1 18 ? 7.282 -2.940 -12.497 1.00 0.00 18 SER A N 18
ATOM 32789 C CA . SER A 1 18 ? 7.123 -1.617 -13.177 1.00 0.00 18 SER A CA 18
ATOM 32790 C C . SER A 1 18 ? 5.695 -1.070 -13.052 1.00 0.00 18 SER A C 18
ATOM 32791 O O . SER A 1 18 ? 5.459 0.105 -13.251 1.00 0.00 18 SER A O 18
ATOM 32799 N N . MET A 1 19 ? 4.738 -1.895 -12.735 1.00 0.00 19 MET A N 18
ATOM 32800 C CA . MET A 1 19 ? 3.333 -1.385 -12.618 1.00 0.00 19 MET A CA 18
ATOM 32801 C C . MET A 1 19 ? 3.144 -0.674 -11.283 1.00 0.00 19 MET A C 18
ATOM 32802 O O . MET A 1 19 ? 2.467 0.330 -11.188 1.00 0.00 19 MET A O 18
ATOM 32816 N N . ILE A 1 20 ? 3.733 -1.196 -10.251 1.00 0.00 20 ILE A N 18
ATOM 32817 C CA . ILE A 1 20 ? 3.588 -0.565 -8.914 1.00 0.00 20 ILE A CA 18
ATOM 32818 C C . ILE A 1 20 ? 4.701 0.442 -8.683 1.00 0.00 20 ILE A C 18
ATOM 32819 O O . ILE A 1 20 ? 4.892 0.947 -7.593 1.00 0.00 20 ILE A O 18
ATOM 32835 N N . ALA A 1 21 ? 5.438 0.727 -9.704 1.00 0.00 21 ALA A N 18
ATOM 32836 C CA . ALA A 1 21 ? 6.550 1.688 -9.578 1.00 0.00 21 ALA A CA 18
ATOM 32837 C C . ALA A 1 21 ? 6.017 3.115 -9.699 1.00 0.00 21 ALA A C 18
ATOM 32838 O O . ALA A 1 21 ? 5.742 3.766 -8.712 1.00 0.00 21 ALA A O 18
ATOM 32845 N N . MET A 1 22 ? 5.838 3.604 -10.894 1.00 0.00 22 MET A N 18
ATOM 32846 C CA . MET A 1 22 ? 5.291 4.981 -11.043 1.00 0.00 22 MET A CA 18
ATOM 32847 C C . MET A 1 22 ? 3.997 5.085 -10.232 1.00 0.00 22 MET A C 18
ATOM 32848 O O . MET A 1 22 ? 3.557 6.158 -9.867 1.00 0.00 22 MET A O 18
ATOM 32862 N N . LEU A 1 23 ? 3.393 3.963 -9.949 1.00 0.00 23 LEU A N 18
ATOM 32863 C CA . LEU A 1 23 ? 2.129 3.953 -9.162 1.00 0.00 23 LEU A CA 18
ATOM 32864 C C . LEU A 1 23 ? 2.338 4.589 -7.782 1.00 0.00 23 LEU A C 18
ATOM 32865 O O . LEU A 1 23 ? 1.413 5.097 -7.182 1.00 0.00 23 LEU A O 18
ATOM 32881 N N . ILE A 1 24 ? 3.538 4.559 -7.268 1.00 0.00 24 ILE A N 18
ATOM 32882 C CA . ILE A 1 24 ? 3.774 5.161 -5.922 1.00 0.00 24 ILE A CA 18
ATOM 32883 C C . ILE A 1 24 ? 4.391 6.555 -6.052 1.00 0.00 24 ILE A C 18
ATOM 32884 O O . ILE A 1 24 ? 4.163 7.425 -5.235 1.00 0.00 24 ILE A O 18
ATOM 32900 N N . GLU A 1 25 ? 5.176 6.770 -7.067 1.00 0.00 25 GLU A N 18
ATOM 32901 C CA . GLU A 1 25 ? 5.818 8.102 -7.243 1.00 0.00 25 GLU A CA 18
ATOM 32902 C C . GLU A 1 25 ? 4.824 9.104 -7.836 1.00 0.00 25 GLU A C 18
ATOM 32903 O O . GLU A 1 25 ? 5.085 10.290 -7.894 1.00 0.00 25 GLU A O 18
ATOM 32915 N N . ASP A 1 26 ? 3.686 8.643 -8.275 1.00 0.00 26 ASP A N 18
ATOM 32916 C CA . ASP A 1 26 ? 2.687 9.583 -8.859 1.00 0.00 26 ASP A CA 18
ATOM 32917 C C . ASP A 1 26 ? 1.762 10.117 -7.761 1.00 0.00 26 ASP A C 18
ATOM 32918 O O . ASP A 1 26 ? 1.548 11.308 -7.648 1.00 0.00 26 ASP A O 18
ATOM 32927 N N . THR A 1 27 ? 1.231 9.258 -6.933 1.00 0.00 27 THR A N 18
ATOM 32928 C CA . THR A 1 27 ? 0.355 9.751 -5.840 1.00 0.00 27 THR A CA 18
ATOM 32929 C C . THR A 1 27 ? 1.193 10.635 -4.925 1.00 0.00 27 THR A C 18
ATOM 32930 O O . THR A 1 27 ? 0.715 11.589 -4.343 1.00 0.00 27 THR A O 18
ATOM 32941 N N . LEU A 1 28 ? 2.455 10.322 -4.817 1.00 0.00 28 LEU A N 18
ATOM 32942 C CA . LEU A 1 28 ? 3.365 11.135 -3.969 1.00 0.00 28 LEU A CA 18
ATOM 32943 C C . LEU A 1 28 ? 3.550 12.513 -4.610 1.00 0.00 28 LEU A C 18
ATOM 32944 O O . LEU A 1 28 ? 3.599 13.523 -3.938 1.00 0.00 28 LEU A O 18
ATOM 32960 N N . CYS A 1 29 ? 3.654 12.556 -5.910 1.00 0.00 29 CYS A N 18
ATOM 32961 C CA . CYS A 1 29 ? 3.837 13.865 -6.597 1.00 0.00 29 CYS A CA 18
ATOM 32962 C C . CYS A 1 29 ? 2.775 14.864 -6.130 1.00 0.00 29 CYS A C 18
ATOM 32963 O O . CYS A 1 29 ? 3.023 16.049 -6.029 1.00 0.00 29 CYS A O 18
ATOM 32971 N N . GLU A 1 30 ? 1.588 14.392 -5.863 1.00 0.00 30 GLU A N 18
ATOM 32972 C CA . GLU A 1 30 ? 0.499 15.307 -5.422 1.00 0.00 30 GLU A CA 18
ATOM 32973 C C . GLU A 1 30 ? 0.369 15.312 -3.894 1.00 0.00 30 GLU A C 18
ATOM 32974 O O . GLU A 1 30 ? -0.215 16.210 -3.319 1.00 0.00 30 GLU A O 18
ATOM 32986 N N . LEU A 1 31 ? 0.892 14.315 -3.231 1.00 0.00 31 LEU A N 18
ATOM 32987 C CA . LEU A 1 31 ? 0.774 14.271 -1.743 1.00 0.00 31 LEU A CA 18
ATOM 32988 C C . LEU A 1 31 ? 2.091 14.682 -1.075 1.00 0.00 31 LEU A C 18
ATOM 32989 O O . LEU A 1 31 ? 2.133 15.600 -0.282 1.00 0.00 31 LEU A O 18
ATOM 33005 N N . GLY A 1 32 ? 3.166 14.009 -1.382 1.00 0.00 32 GLY A N 18
ATOM 33006 C CA . GLY A 1 32 ? 4.469 14.370 -0.754 1.00 0.00 32 GLY A CA 18
ATOM 33007 C C . GLY A 1 32 ? 5.084 13.133 -0.090 1.00 0.00 32 GLY A C 18
ATOM 33008 O O . GLY A 1 32 ? 6.183 13.187 0.423 1.00 0.00 32 GLY A O 18
ATOM 33012 N N . HIS A 1 33 ? 4.373 12.030 -0.096 1.00 0.00 33 HIS A N 18
ATOM 33013 C CA . HIS A 1 33 ? 4.884 10.767 0.529 1.00 0.00 33 HIS A CA 18
ATOM 33014 C C . HIS A 1 33 ? 6.414 10.697 0.484 1.00 0.00 33 HIS A C 18
ATOM 33015 O O . HIS A 1 33 ? 7.045 11.200 -0.424 1.00 0.00 33 HIS A O 18
ATOM 33029 N N . GLU A 1 34 ? 7.012 10.072 1.461 1.00 0.00 34 GLU A N 18
ATOM 33030 C CA . GLU A 1 34 ? 8.500 9.963 1.483 1.00 0.00 34 GLU A CA 18
ATOM 33031 C C . GLU A 1 34 ? 8.957 8.731 0.698 1.00 0.00 34 GLU A C 18
ATOM 33032 O O . GLU A 1 34 ? 10.033 8.215 0.920 1.00 0.00 34 GLU A O 18
ATOM 33044 N N . VAL A 1 35 ? 8.144 8.252 -0.206 1.00 0.00 35 VAL A N 18
ATOM 33045 C CA . VAL A 1 35 ? 8.526 7.040 -0.992 1.00 0.00 35 VAL A CA 18
ATOM 33046 C C . VAL A 1 35 ? 8.788 5.877 -0.034 1.00 0.00 35 VAL A C 18
ATOM 33047 O O . VAL A 1 35 ? 9.627 5.956 0.840 1.00 0.00 35 VAL A O 18
ATOM 33060 N N . ALA A 1 36 ? 8.066 4.804 -0.175 1.00 0.00 36 ALA A N 18
ATOM 33061 C CA . ALA A 1 36 ? 8.271 3.662 0.748 1.00 0.00 36 ALA A CA 18
ATOM 33062 C C . ALA A 1 36 ? 8.741 2.416 -0.005 1.00 0.00 36 ALA A C 18
ATOM 33063 O O . ALA A 1 36 ? 9.925 2.187 -0.152 1.00 0.00 36 ALA A O 18
ATOM 33070 N N . ALA A 1 37 ? 7.838 1.593 -0.472 1.00 0.00 37 ALA A N 18
ATOM 33071 C CA . ALA A 1 37 ? 8.279 0.362 -1.190 1.00 0.00 37 ALA A CA 18
ATOM 33072 C C . ALA A 1 37 ? 7.647 0.271 -2.582 1.00 0.00 37 ALA A C 18
ATOM 33073 O O . ALA A 1 37 ? 6.608 0.842 -2.849 1.00 0.00 37 ALA A O 18
ATOM 33080 N N . THR A 1 38 ? 8.276 -0.463 -3.463 1.00 0.00 38 THR A N 18
ATOM 33081 C CA . THR A 1 38 ? 7.744 -0.633 -4.843 1.00 0.00 38 THR A CA 18
ATOM 33082 C C . THR A 1 38 ? 7.980 -2.077 -5.296 1.00 0.00 38 THR A C 18
ATOM 33083 O O . THR A 1 38 ? 8.908 -2.729 -4.860 1.00 0.00 38 THR A O 18
ATOM 33094 N N . ALA A 1 39 ? 7.142 -2.588 -6.151 1.00 0.00 39 ALA A N 18
ATOM 33095 C CA . ALA A 1 39 ? 7.317 -3.998 -6.610 1.00 0.00 39 ALA A CA 18
ATOM 33096 C C . ALA A 1 39 ? 7.126 -4.938 -5.425 1.00 0.00 39 ALA A C 18
ATOM 33097 O O . ALA A 1 39 ? 7.058 -4.504 -4.301 1.00 0.00 39 ALA A O 18
ATOM 33104 N N . SER A 1 40 ? 7.028 -6.217 -5.651 1.00 0.00 40 SER A N 18
ATOM 33105 C CA . SER A 1 40 ? 6.831 -7.139 -4.499 1.00 0.00 40 SER A CA 18
ATOM 33106 C C . SER A 1 40 ? 8.170 -7.674 -3.997 1.00 0.00 40 SER A C 18
ATOM 33107 O O . SER A 1 40 ? 8.949 -8.238 -4.740 1.00 0.00 40 SER A O 18
ATOM 33115 N N . ARG A 1 41 ? 8.438 -7.495 -2.733 1.00 0.00 41 ARG A N 18
ATOM 33116 C CA . ARG A 1 41 ? 9.716 -7.981 -2.159 1.00 0.00 41 ARG A CA 18
ATOM 33117 C C . ARG A 1 41 ? 9.468 -8.591 -0.778 1.00 0.00 41 ARG A C 18
ATOM 33118 O O . ARG A 1 41 ? 8.604 -8.156 -0.043 1.00 0.00 41 ARG A O 18
ATOM 33139 N N . MET A 1 42 ? 10.212 -9.600 -0.422 1.00 0.00 42 MET A N 18
ATOM 33140 C CA . MET A 1 42 ? 10.012 -10.240 0.904 1.00 0.00 42 MET A CA 18
ATOM 33141 C C . MET A 1 42 ? 10.748 -9.460 1.998 1.00 0.00 42 MET A C 18
ATOM 33142 O O . MET A 1 42 ? 10.293 -9.373 3.122 1.00 0.00 42 MET A O 18
ATOM 33156 N N . GLN A 1 43 ? 11.878 -8.889 1.682 1.00 0.00 43 GLN A N 18
ATOM 33157 C CA . GLN A 1 43 ? 12.632 -8.113 2.707 1.00 0.00 43 GLN A CA 18
ATOM 33158 C C . GLN A 1 43 ? 11.835 -6.868 3.102 1.00 0.00 43 GLN A C 18
ATOM 33159 O O . GLN A 1 43 ? 11.536 -6.652 4.260 1.00 0.00 43 GLN A O 18
ATOM 33173 N N . GLU A 1 44 ? 11.479 -6.053 2.147 1.00 0.00 44 GLU A N 18
ATOM 33174 C CA . GLU A 1 44 ? 10.691 -4.830 2.466 1.00 0.00 44 GLU A CA 18
ATOM 33175 C C . GLU A 1 44 ? 9.397 -5.223 3.181 1.00 0.00 44 GLU A C 18
ATOM 33176 O O . GLU A 1 44 ? 9.033 -4.650 4.189 1.00 0.00 44 GLU A O 18
ATOM 33188 N N . ALA A 1 45 ? 8.705 -6.203 2.667 1.00 0.00 45 ALA A N 18
ATOM 33189 C CA . ALA A 1 45 ? 7.437 -6.644 3.316 1.00 0.00 45 ALA A CA 18
ATOM 33190 C C . ALA A 1 45 ? 7.679 -6.918 4.801 1.00 0.00 45 ALA A C 18
ATOM 33191 O O . ALA A 1 45 ? 6.907 -6.518 5.650 1.00 0.00 45 ALA A O 18
ATOM 33198 N N . LEU A 1 46 ? 8.749 -7.596 5.120 1.00 0.00 46 LEU A N 18
ATOM 33199 C CA . LEU A 1 46 ? 9.044 -7.889 6.549 1.00 0.00 46 LEU A CA 18
ATOM 33200 C C . LEU A 1 46 ? 9.081 -6.583 7.334 1.00 0.00 46 LEU A C 18
ATOM 33201 O O . LEU A 1 46 ? 8.477 -6.453 8.377 1.00 0.00 46 LEU A O 18
ATOM 33217 N N . ASP A 1 47 ? 9.768 -5.602 6.830 1.00 0.00 47 ASP A N 18
ATOM 33218 C CA . ASP A 1 47 ? 9.816 -4.305 7.546 1.00 0.00 47 ASP A CA 18
ATOM 33219 C C . ASP A 1 47 ? 8.389 -3.799 7.713 1.00 0.00 47 ASP A C 18
ATOM 33220 O O . ASP A 1 47 ? 7.886 -3.664 8.810 1.00 0.00 47 ASP A O 18
ATOM 33229 N N . ILE A 1 48 ? 7.724 -3.551 6.621 1.00 0.00 48 ILE A N 18
ATOM 33230 C CA . ILE A 1 48 ? 6.303 -3.080 6.708 1.00 0.00 48 ILE A CA 18
ATOM 33231 C C . ILE A 1 48 ? 5.503 -4.098 7.525 1.00 0.00 48 ILE A C 18
ATOM 33232 O O . ILE A 1 48 ? 4.438 -3.806 8.033 1.00 0.00 48 ILE A O 18
ATOM 33248 N N . ALA A 1 49 ? 6.013 -5.292 7.652 1.00 0.00 49 ALA A N 18
ATOM 33249 C CA . ALA A 1 49 ? 5.293 -6.333 8.427 1.00 0.00 49 ALA A CA 18
ATOM 33250 C C . ALA A 1 49 ? 5.616 -6.210 9.919 1.00 0.00 49 ALA A C 18
ATOM 33251 O O . ALA A 1 49 ? 4.736 -6.024 10.736 1.00 0.00 49 ALA A O 18
ATOM 33258 N N . ARG A 1 50 ? 6.864 -6.319 10.286 1.00 0.00 50 ARG A N 18
ATOM 33259 C CA . ARG A 1 50 ? 7.222 -6.215 11.728 1.00 0.00 50 ARG A CA 18
ATOM 33260 C C . ARG A 1 50 ? 7.110 -4.761 12.202 1.00 0.00 50 ARG A C 18
ATOM 33261 O O . ARG A 1 50 ? 7.123 -4.482 13.383 1.00 0.00 50 ARG A O 18
ATOM 33282 N N . LYS A 1 51 ? 7.006 -3.834 11.289 1.00 0.00 51 LYS A N 18
ATOM 33283 C CA . LYS A 1 51 ? 6.899 -2.402 11.688 1.00 0.00 51 LYS A CA 18
ATOM 33284 C C . LYS A 1 51 ? 5.600 -2.153 12.451 1.00 0.00 51 LYS A C 18
ATOM 33285 O O . LYS A 1 51 ? 5.596 -1.510 13.481 1.00 0.00 51 LYS A O 18
ATOM 33304 N N . GLY A 1 52 ? 4.494 -2.643 11.956 1.00 0.00 52 GLY A N 18
ATOM 33305 C CA . GLY A 1 52 ? 3.209 -2.402 12.668 1.00 0.00 52 GLY A CA 18
ATOM 33306 C C . GLY A 1 52 ? 3.148 -0.924 13.045 1.00 0.00 52 GLY A C 18
ATOM 33307 O O . GLY A 1 52 ? 2.530 -0.538 14.017 1.00 0.00 52 GLY A O 18
ATOM 33311 N N . GLN A 1 53 ? 3.814 -0.100 12.283 1.00 0.00 53 GLN A N 18
ATOM 33312 C CA . GLN A 1 53 ? 3.835 1.356 12.584 1.00 0.00 53 GLN A CA 18
ATOM 33313 C C . GLN A 1 53 ? 3.670 2.174 11.299 1.00 0.00 53 GLN A C 18
ATOM 33314 O O . GLN A 1 53 ? 3.066 3.228 11.300 1.00 0.00 53 GLN A O 18
ATOM 33328 N N . PHE A 1 54 ? 4.206 1.708 10.203 1.00 0.00 54 PHE A N 18
ATOM 33329 C CA . PHE A 1 54 ? 4.074 2.482 8.936 1.00 0.00 54 PHE A CA 18
ATOM 33330 C C . PHE A 1 54 ? 2.634 2.969 8.767 1.00 0.00 54 PHE A C 18
ATOM 33331 O O . PHE A 1 54 ? 1.734 2.531 9.456 1.00 0.00 54 PHE A O 18
ATOM 33348 N N . ASP A 1 55 ? 2.415 3.896 7.875 1.00 0.00 55 ASP A N 18
ATOM 33349 C CA . ASP A 1 55 ? 1.040 4.436 7.682 1.00 0.00 55 ASP A CA 18
ATOM 33350 C C . ASP A 1 55 ? 0.179 3.493 6.838 1.00 0.00 55 ASP A C 18
ATOM 33351 O O . ASP A 1 55 ? -0.908 3.120 7.231 1.00 0.00 55 ASP A O 18
ATOM 33360 N N . ILE A 1 56 ? 0.634 3.126 5.670 1.00 0.00 56 ILE A N 18
ATOM 33361 C CA . ILE A 1 56 ? -0.193 2.234 4.801 1.00 0.00 56 ILE A CA 18
ATOM 33362 C C . ILE A 1 56 ? 0.687 1.203 4.080 1.00 0.00 56 ILE A C 18
ATOM 33363 O O . ILE A 1 56 ? 1.896 1.325 4.050 1.00 0.00 56 ILE A O 18
ATOM 33379 N N . ALA A 1 57 ? 0.096 0.182 3.499 1.00 0.00 57 ALA A N 18
ATOM 33380 C CA . ALA A 1 57 ? 0.921 -0.841 2.794 1.00 0.00 57 ALA A CA 18
ATOM 33381 C C . ALA A 1 57 ? 0.162 -1.434 1.598 1.00 0.00 57 ALA A C 18
ATOM 33382 O O . ALA A 1 57 ? -1.036 -1.300 1.481 1.00 0.00 57 ALA A O 18
ATOM 33389 N N . ILE A 1 58 ? 0.853 -2.105 0.718 1.00 0.00 58 ILE A N 18
ATOM 33390 C CA . ILE A 1 58 ? 0.172 -2.737 -0.452 1.00 0.00 58 ILE A CA 18
ATOM 33391 C C . ILE A 1 58 ? 0.989 -3.947 -0.913 1.00 0.00 58 ILE A C 18
ATOM 33392 O O . ILE A 1 58 ? 2.127 -3.825 -1.325 1.00 0.00 58 ILE A O 18
ATOM 33408 N N . ILE A 1 59 ? 0.422 -5.117 -0.816 1.00 0.00 59 ILE A N 18
ATOM 33409 C CA . ILE A 1 59 ? 1.158 -6.354 -1.212 1.00 0.00 59 ILE A CA 18
ATOM 33410 C C . ILE A 1 59 ? 0.226 -7.316 -1.953 1.00 0.00 59 ILE A C 18
ATOM 33411 O O . ILE A 1 59 ? -0.292 -8.241 -1.373 1.00 0.00 59 ILE A O 18
ATOM 33427 N N . ASP A 1 60 ? 0.007 -7.111 -3.220 1.00 0.00 60 ASP A N 18
ATOM 33428 C CA . ASP A 1 60 ? -0.906 -8.023 -3.981 1.00 0.00 60 ASP A CA 18
ATOM 33429 C C . ASP A 1 60 ? -0.750 -9.475 -3.517 1.00 0.00 60 ASP A C 18
ATOM 33430 O O . ASP A 1 60 ? 0.345 -9.986 -3.394 1.00 0.00 60 ASP A O 18
ATOM 33439 N N . VAL A 1 61 ? -1.846 -10.138 -3.254 1.00 0.00 61 VAL A N 18
ATOM 33440 C CA . VAL A 1 61 ? -1.775 -11.553 -2.791 1.00 0.00 61 VAL A CA 18
ATOM 33441 C C . VAL A 1 61 ? -2.154 -12.506 -3.931 1.00 0.00 61 VAL A C 18
ATOM 33442 O O . VAL A 1 61 ? -2.428 -13.668 -3.719 1.00 0.00 61 VAL A O 18
ATOM 33455 N N . ASN A 1 62 ? -2.168 -12.014 -5.137 1.00 0.00 62 ASN A N 18
ATOM 33456 C CA . ASN A 1 62 ? -2.518 -12.876 -6.303 1.00 0.00 62 ASN A CA 18
ATOM 33457 C C . ASN A 1 62 ? -2.104 -12.173 -7.588 1.00 0.00 62 ASN A C 18
ATOM 33458 O O . ASN A 1 62 ? -2.676 -12.384 -8.639 1.00 0.00 62 ASN A O 18
ATOM 33469 N N . LEU A 1 63 ? -1.126 -11.322 -7.508 1.00 0.00 63 LEU A N 18
ATOM 33470 C CA . LEU A 1 63 ? -0.690 -10.590 -8.721 1.00 0.00 63 LEU A CA 18
ATOM 33471 C C . LEU A 1 63 ? 0.557 -11.234 -9.316 1.00 0.00 63 LEU A C 18
ATOM 33472 O O . LEU A 1 63 ? 1.445 -11.677 -8.614 1.00 0.00 63 LEU A O 18
ATOM 33488 N N . ASP A 1 64 ? 0.625 -11.277 -10.611 1.00 0.00 64 ASP A N 18
ATOM 33489 C CA . ASP A 1 64 ? 1.803 -11.875 -11.291 1.00 0.00 64 ASP A CA 18
ATOM 33490 C C . ASP A 1 64 ? 2.219 -13.216 -10.666 1.00 0.00 64 ASP A C 18
ATOM 33491 O O . ASP A 1 64 ? 3.304 -13.695 -10.930 1.00 0.00 64 ASP A O 18
ATOM 33500 N N . GLY A 1 65 ? 1.400 -13.852 -9.858 1.00 0.00 65 GLY A N 18
ATOM 33501 C CA . GLY A 1 65 ? 1.859 -15.156 -9.296 1.00 0.00 65 GLY A CA 18
ATOM 33502 C C . GLY A 1 65 ? 1.160 -15.493 -7.980 1.00 0.00 65 GLY A C 18
ATOM 33503 O O . GLY A 1 65 ? 0.874 -16.642 -7.732 1.00 0.00 65 GLY A O 18
ATOM 33507 N N . GLU A 1 66 ? 0.919 -14.508 -7.140 1.00 0.00 66 GLU A N 18
ATOM 33508 C CA . GLU A 1 66 ? 0.260 -14.728 -5.804 1.00 0.00 66 GLU A CA 18
ATOM 33509 C C . GLU A 1 66 ? 1.299 -14.976 -4.703 1.00 0.00 66 GLU A C 18
ATOM 33510 O O . GLU A 1 66 ? 1.050 -15.750 -3.800 1.00 0.00 66 GLU A O 18
ATOM 33522 N N . PRO A 1 67 ? 2.423 -14.303 -4.781 1.00 0.00 67 PRO A N 18
ATOM 33523 C CA . PRO A 1 67 ? 3.450 -14.474 -3.738 1.00 0.00 67 PRO A CA 18
ATOM 33524 C C . PRO A 1 67 ? 3.029 -13.739 -2.466 1.00 0.00 67 PRO A C 18
ATOM 33525 O O . PRO A 1 67 ? 2.523 -14.326 -1.531 1.00 0.00 67 PRO A O 18
ATOM 33536 N N . SER A 1 68 ? 3.246 -12.455 -2.428 1.00 0.00 68 SER A N 18
ATOM 33537 C CA . SER A 1 68 ? 2.876 -11.648 -1.222 1.00 0.00 68 SER A CA 18
ATOM 33538 C C . SER A 1 68 ? 3.328 -12.334 0.080 1.00 0.00 68 SER A C 18
ATOM 33539 O O . SER A 1 68 ? 2.945 -11.927 1.158 1.00 0.00 68 SER A O 18
ATOM 33547 N N . TYR A 1 69 ? 4.161 -13.344 -0.014 1.00 0.00 69 TYR A N 18
ATOM 33548 C CA . TYR A 1 69 ? 4.666 -14.058 1.200 1.00 0.00 69 TYR A CA 18
ATOM 33549 C C . TYR A 1 69 ? 3.545 -14.344 2.210 1.00 0.00 69 TYR A C 18
ATOM 33550 O O . TYR A 1 69 ? 2.418 -13.888 2.079 1.00 0.00 69 TYR A O 18
ATOM 33568 N N . PRO A 1 70 ? 3.909 -15.106 3.202 1.00 0.00 70 PRO A N 18
ATOM 33569 C CA . PRO A 1 70 ? 2.953 -15.482 4.265 1.00 0.00 70 PRO A CA 18
ATOM 33570 C C . PRO A 1 70 ? 2.585 -14.261 5.108 1.00 0.00 70 PRO A C 18
ATOM 33571 O O . PRO A 1 70 ? 1.768 -14.347 6.004 1.00 0.00 70 PRO A O 18
ATOM 33582 N N . VAL A 1 71 ? 3.164 -13.119 4.832 1.00 0.00 71 VAL A N 18
ATOM 33583 C CA . VAL A 1 71 ? 2.803 -11.926 5.642 1.00 0.00 71 VAL A CA 18
ATOM 33584 C C . VAL A 1 71 ? 1.619 -11.217 4.991 1.00 0.00 71 VAL A C 18
ATOM 33585 O O . VAL A 1 71 ? 0.551 -11.203 5.547 1.00 0.00 71 VAL A O 18
ATOM 33598 N N . ALA A 1 72 ? 1.774 -10.667 3.809 1.00 0.00 72 ALA A N 18
ATOM 33599 C CA . ALA A 1 72 ? 0.607 -10.015 3.133 1.00 0.00 72 ALA A CA 18
ATOM 33600 C C . ALA A 1 72 ? -0.616 -10.871 3.406 1.00 0.00 72 ALA A C 18
ATOM 33601 O O . ALA A 1 72 ? -1.713 -10.393 3.619 1.00 0.00 72 ALA A O 18
ATOM 33608 N N . ASP A 1 73 ? -0.391 -12.153 3.443 1.00 0.00 73 ASP A N 18
ATOM 33609 C CA . ASP A 1 73 ? -1.480 -13.106 3.749 1.00 0.00 73 ASP A CA 18
ATOM 33610 C C . ASP A 1 73 ? -1.920 -12.911 5.197 1.00 0.00 73 ASP A C 18
ATOM 33611 O O . ASP A 1 73 ? -3.078 -12.690 5.502 1.00 0.00 73 ASP A O 18
ATOM 33620 N N . ILE A 1 74 ? -0.975 -12.986 6.087 1.00 0.00 74 ILE A N 18
ATOM 33621 C CA . ILE A 1 74 ? -1.279 -12.803 7.532 1.00 0.00 74 ILE A CA 18
ATOM 33622 C C . ILE A 1 74 ? -1.747 -11.369 7.767 1.00 0.00 74 ILE A C 18
ATOM 33623 O O . ILE A 1 74 ? -2.640 -11.109 8.547 1.00 0.00 74 ILE A O 18
ATOM 33639 N N . LEU A 1 75 ? -1.155 -10.441 7.074 1.00 0.00 75 LEU A N 18
ATOM 33640 C CA . LEU A 1 75 ? -1.556 -9.024 7.220 1.00 0.00 75 LEU A CA 18
ATOM 33641 C C . LEU A 1 75 ? -3.051 -8.896 6.932 1.00 0.00 75 LEU A C 18
ATOM 33642 O O . LEU A 1 75 ? -3.715 -8.014 7.425 1.00 0.00 75 LEU A O 18
ATOM 33658 N N . ALA A 1 76 ? -3.582 -9.784 6.139 1.00 0.00 76 ALA A N 18
ATOM 33659 C CA . ALA A 1 76 ? -5.031 -9.730 5.815 1.00 0.00 76 ALA A CA 18
ATOM 33660 C C . ALA A 1 76 ? -5.857 -10.289 6.976 1.00 0.00 76 ALA A C 18
ATOM 33661 O O . ALA A 1 76 ? -6.944 -9.826 7.255 1.00 0.00 76 ALA A O 18
ATOM 33668 N N . GLU A 1 77 ? -5.360 -11.293 7.647 1.00 0.00 77 GLU A N 18
ATOM 33669 C CA . GLU A 1 77 ? -6.134 -11.883 8.776 1.00 0.00 77 GLU A CA 18
ATOM 33670 C C . GLU A 1 77 ? -6.088 -10.979 10.021 1.00 0.00 77 GLU A C 18
ATOM 33671 O O . GLU A 1 77 ? -6.912 -11.097 10.907 1.00 0.00 77 GLU A O 18
ATOM 33683 N N . ARG A 1 78 ? -5.138 -10.084 10.102 1.00 0.00 78 ARG A N 18
ATOM 33684 C CA . ARG A 1 78 ? -5.060 -9.190 11.296 1.00 0.00 78 ARG A CA 18
ATOM 33685 C C . ARG A 1 78 ? -4.857 -7.723 10.880 1.00 0.00 78 ARG A C 18
ATOM 33686 O O . ARG A 1 78 ? -5.230 -6.818 11.597 1.00 0.00 78 ARG A O 18
ATOM 33707 N N . ASN A 1 79 ? -4.277 -7.505 9.725 1.00 0.00 79 ASN A N 18
ATOM 33708 C CA . ASN A 1 79 ? -4.021 -6.119 9.189 1.00 0.00 79 ASN A CA 18
ATOM 33709 C C . ASN A 1 79 ? -4.197 -5.005 10.232 1.00 0.00 79 ASN A C 18
ATOM 33710 O O . ASN A 1 79 ? -5.288 -4.709 10.679 1.00 0.00 79 ASN A O 18
ATOM 33721 N N . VAL A 1 80 ? -3.115 -4.365 10.581 1.00 0.00 80 VAL A N 18
ATOM 33722 C CA . VAL A 1 80 ? -3.153 -3.234 11.558 1.00 0.00 80 VAL A CA 18
ATOM 33723 C C . VAL A 1 80 ? -3.555 -1.950 10.786 1.00 0.00 80 VAL A C 18
ATOM 33724 O O . VAL A 1 80 ? -3.992 -2.065 9.658 1.00 0.00 80 VAL A O 18
ATOM 33737 N N . PRO A 1 81 ? -3.420 -0.764 11.363 1.00 0.00 81 PRO A N 18
ATOM 33738 C CA . PRO A 1 81 ? -3.816 0.451 10.604 1.00 0.00 81 PRO A CA 18
ATOM 33739 C C . PRO A 1 81 ? -2.965 0.542 9.341 1.00 0.00 81 PRO A C 18
ATOM 33740 O O . PRO A 1 81 ? -1.753 0.571 9.396 1.00 0.00 81 PRO A O 18
ATOM 33751 N N . PHE A 1 82 ? -3.602 0.531 8.198 1.00 0.00 82 PHE A N 18
ATOM 33752 C CA . PHE A 1 82 ? -2.849 0.545 6.915 1.00 0.00 82 PHE A CA 18
ATOM 33753 C C . PHE A 1 82 ? -3.813 0.451 5.721 1.00 0.00 82 PHE A C 18
ATOM 33754 O O . PHE A 1 82 ? -4.929 0.928 5.752 1.00 0.00 82 PHE A O 18
ATOM 33771 N N . ILE A 1 83 ? -3.376 -0.231 4.696 1.00 0.00 83 ILE A N 18
ATOM 33772 C CA . ILE A 1 83 ? -4.214 -0.473 3.494 1.00 0.00 83 ILE A CA 18
ATOM 33773 C C . ILE A 1 83 ? -3.575 -1.631 2.734 1.00 0.00 83 ILE A C 18
ATOM 33774 O O . ILE A 1 83 ? -2.466 -2.023 3.039 1.00 0.00 83 ILE A O 18
ATOM 33790 N N . PHE A 1 84 ? -4.255 -2.195 1.780 1.00 0.00 84 PHE A N 18
ATOM 33791 C CA . PHE A 1 84 ? -3.662 -3.343 1.039 1.00 0.00 84 PHE A CA 18
ATOM 33792 C C . PHE A 1 84 ? -4.328 -3.515 -0.327 1.00 0.00 84 PHE A C 18
ATOM 33793 O O . PHE A 1 84 ? -5.369 -2.942 -0.629 1.00 0.00 84 PHE A O 18
ATOM 33810 N N . ALA A 1 85 ? -3.742 -4.311 -1.160 1.00 0.00 85 ALA A N 18
ATOM 33811 C CA . ALA A 1 85 ? -4.345 -4.535 -2.486 1.00 0.00 85 ALA A CA 18
ATOM 33812 C C . ALA A 1 85 ? -4.146 -5.995 -2.899 1.00 0.00 85 ALA A C 18
ATOM 33813 O O . ALA A 1 85 ? -3.163 -6.618 -2.552 1.00 0.00 85 ALA A O 18
ATOM 33820 N N . THR A 1 86 ? -5.072 -6.548 -3.628 1.00 0.00 86 THR A N 18
ATOM 33821 C CA . THR A 1 86 ? -4.931 -7.970 -4.049 1.00 0.00 86 THR A CA 18
ATOM 33822 C C . THR A 1 86 ? -5.759 -8.219 -5.311 1.00 0.00 86 THR A C 18
ATOM 33823 O O . THR A 1 86 ? -6.464 -7.348 -5.771 1.00 0.00 86 THR A O 18
ATOM 33834 N N . GLY A 1 87 ? -5.687 -9.399 -5.866 1.00 0.00 87 GLY A N 18
ATOM 33835 C CA . GLY A 1 87 ? -6.479 -9.695 -7.097 1.00 0.00 87 GLY A CA 18
ATOM 33836 C C . GLY A 1 87 ? -7.876 -9.076 -6.978 1.00 0.00 87 GLY A C 18
ATOM 33837 O O . GLY A 1 87 ? -8.506 -8.751 -7.966 1.00 0.00 87 GLY A O 18
ATOM 33841 N N . TYR A 1 88 ? -8.364 -8.908 -5.777 1.00 0.00 88 TYR A N 18
ATOM 33842 C CA . TYR A 1 88 ? -9.715 -8.304 -5.598 1.00 0.00 88 TYR A CA 18
ATOM 33843 C C . TYR A 1 88 ? -9.638 -7.115 -4.634 1.00 0.00 88 TYR A C 18
ATOM 33844 O O . TYR A 1 88 ? -10.586 -6.802 -3.942 1.00 0.00 88 TYR A O 18
ATOM 33862 N N . GLY A 1 89 ? -8.515 -6.445 -4.591 1.00 0.00 89 GLY A N 18
ATOM 33863 C CA . GLY A 1 89 ? -8.375 -5.271 -3.682 1.00 0.00 89 GLY A CA 18
ATOM 33864 C C . GLY A 1 89 ? -8.063 -5.749 -2.264 1.00 0.00 89 GLY A C 18
ATOM 33865 O O . GLY A 1 89 ? -6.979 -5.548 -1.755 1.00 0.00 89 GLY A O 18
ATOM 33869 N N . SER A 1 90 ? -9.007 -6.378 -1.623 1.00 0.00 90 SER A N 18
ATOM 33870 C CA . SER A 1 90 ? -8.773 -6.869 -0.236 1.00 0.00 90 SER A CA 18
ATOM 33871 C C . SER A 1 90 ? -10.039 -7.543 0.302 1.00 0.00 90 SER A C 18
ATOM 33872 O O . SER A 1 90 ? -11.120 -6.995 0.235 1.00 0.00 90 SER A O 18
ATOM 33880 N N . LYS A 1 91 ? -9.912 -8.728 0.834 1.00 0.00 91 LYS A N 18
ATOM 33881 C CA . LYS A 1 91 ? -11.106 -9.434 1.375 1.00 0.00 91 LYS A CA 18
ATOM 33882 C C . LYS A 1 91 ? -11.659 -8.674 2.581 1.00 0.00 91 LYS A C 18
ATOM 33883 O O . LYS A 1 91 ? -11.633 -9.160 3.695 1.00 0.00 91 LYS A O 18
ATOM 33902 N N . GLY A 1 92 ? -12.148 -7.483 2.375 1.00 0.00 92 GLY A N 18
ATOM 33903 C CA . GLY A 1 92 ? -12.684 -6.697 3.519 1.00 0.00 92 GLY A CA 18
ATOM 33904 C C . GLY A 1 92 ? -11.606 -6.589 4.596 1.00 0.00 92 GLY A C 18
ATOM 33905 O O . GLY A 1 92 ? -11.861 -6.811 5.764 1.00 0.00 92 GLY A O 18
ATOM 33909 N N . LEU A 1 93 ? -10.399 -6.251 4.212 1.00 0.00 93 LEU A N 18
ATOM 33910 C CA . LEU A 1 93 ? -9.304 -6.128 5.218 1.00 0.00 93 LEU A CA 18
ATOM 33911 C C . LEU A 1 93 ? -9.842 -5.434 6.473 1.00 0.00 93 LEU A C 18
ATOM 33912 O O . LEU A 1 93 ? -10.712 -4.589 6.398 1.00 0.00 93 LEU A O 18
ATOM 33928 N N . ASP A 1 94 ? -9.336 -5.778 7.620 1.00 0.00 94 ASP A N 18
ATOM 33929 C CA . ASP A 1 94 ? -9.834 -5.122 8.864 1.00 0.00 94 ASP A CA 18
ATOM 33930 C C . ASP A 1 94 ? -8.756 -4.206 9.431 1.00 0.00 94 ASP A C 18
ATOM 33931 O O . ASP A 1 94 ? -7.618 -4.596 9.597 1.00 0.00 94 ASP A O 18
ATOM 33940 N N . THR A 1 95 ? -9.099 -2.984 9.716 1.00 0.00 95 THR A N 18
ATOM 33941 C CA . THR A 1 95 ? -8.087 -2.040 10.255 1.00 0.00 95 THR A CA 18
ATOM 33942 C C . THR A 1 95 ? -8.770 -0.777 10.762 1.00 0.00 95 THR A C 18
ATOM 33943 O O . THR A 1 95 ? -9.981 -0.684 10.802 1.00 0.00 95 THR A O 18
ATOM 33954 N N . ARG A 1 96 ? -8.004 0.204 11.129 1.00 0.00 96 ARG A N 18
ATOM 33955 C CA . ARG A 1 96 ? -8.611 1.469 11.607 1.00 0.00 96 ARG A CA 18
ATOM 33956 C C . ARG A 1 96 ? -8.960 2.343 10.405 1.00 0.00 96 ARG A C 18
ATOM 33957 O O . ARG A 1 96 ? -9.280 3.506 10.544 1.00 0.00 96 ARG A O 18
ATOM 33978 N N . TYR A 1 97 ? -8.883 1.798 9.216 1.00 0.00 97 TYR A N 18
ATOM 33979 C CA . TYR A 1 97 ? -9.194 2.623 8.015 1.00 0.00 97 TYR A CA 18
ATOM 33980 C C . TYR A 1 97 ? -10.671 2.496 7.612 1.00 0.00 97 TYR A C 18
ATOM 33981 O O . TYR A 1 97 ? -11.269 3.471 7.210 1.00 0.00 97 TYR A O 18
ATOM 33999 N N . SER A 1 98 ? -11.259 1.316 7.747 1.00 0.00 98 SER A N 18
ATOM 34000 C CA . SER A 1 98 ? -12.718 1.096 7.412 1.00 0.00 98 SER A CA 18
ATOM 34001 C C . SER A 1 98 ? -12.910 0.584 5.987 1.00 0.00 98 SER A C 18
ATOM 34002 O O . SER A 1 98 ? -13.610 1.195 5.206 1.00 0.00 98 SER A O 18
ATOM 34010 N N . ASN A 1 99 ? -12.331 -0.539 5.643 1.00 0.00 99 ASN A N 18
ATOM 34011 C CA . ASN A 1 99 ? -12.531 -1.077 4.262 1.00 0.00 99 ASN A CA 18
ATOM 34012 C C . ASN A 1 99 ? -12.509 0.073 3.259 1.00 0.00 99 ASN A C 18
ATOM 34013 O O . ASN A 1 99 ? -13.314 0.161 2.353 1.00 0.00 99 ASN A O 18
ATOM 34024 N N . ILE A 1 100 ? -11.589 0.962 3.454 1.00 0.00 100 ILE A N 18
ATOM 34025 C CA . ILE A 1 100 ? -11.466 2.156 2.566 1.00 0.00 100 ILE A CA 18
ATOM 34026 C C . ILE A 1 100 ? -11.032 1.717 1.150 1.00 0.00 100 ILE A C 18
ATOM 34027 O O . ILE A 1 100 ? -11.265 0.582 0.787 1.00 0.00 100 ILE A O 18
ATOM 34043 N N . PRO A 1 101 ? -10.449 2.606 0.360 1.00 0.00 101 PRO A N 18
ATOM 34044 C CA . PRO A 1 101 ? -10.064 2.212 -1.020 1.00 0.00 101 PRO A CA 18
ATOM 34045 C C . PRO A 1 101 ? -8.993 1.125 -1.067 1.00 0.00 101 PRO A C 18
ATOM 34046 O O . PRO A 1 101 ? -7.838 1.339 -0.753 1.00 0.00 101 PRO A O 18
ATOM 34057 N N . LEU A 1 102 ? -9.387 -0.030 -1.521 1.00 0.00 102 LEU A N 18
ATOM 34058 C CA . LEU A 1 102 ? -8.441 -1.169 -1.685 1.00 0.00 102 LEU A CA 18
ATOM 34059 C C . LEU A 1 102 ? -8.205 -1.329 -3.182 1.00 0.00 102 LEU A C 18
ATOM 34060 O O . LEU A 1 102 ? -8.976 -0.815 -3.968 1.00 0.00 102 LEU A O 18
ATOM 34076 N N . LEU A 1 103 ? -7.174 -1.994 -3.631 1.00 0.00 103 LEU A N 18
ATOM 34077 C CA . LEU A 1 103 ? -7.042 -2.056 -5.123 1.00 0.00 103 LEU A CA 18
ATOM 34078 C C . LEU A 1 103 ? -6.111 -3.154 -5.650 1.00 0.00 103 LEU A C 18
ATOM 34079 O O . LEU A 1 103 ? -5.609 -3.992 -4.930 1.00 0.00 103 LEU A O 18
ATOM 34095 N N . THR A 1 104 ? -5.907 -3.116 -6.944 1.00 0.00 104 THR A N 18
ATOM 34096 C CA . THR A 1 104 ? -5.038 -4.093 -7.654 1.00 0.00 104 THR A CA 18
ATOM 34097 C C . THR A 1 104 ? -4.652 -3.500 -9.018 1.00 0.00 104 THR A C 18
ATOM 34098 O O . THR A 1 104 ? -4.396 -2.320 -9.136 1.00 0.00 104 THR A O 18
ATOM 34109 N N . LYS A 1 105 ? -4.638 -4.301 -10.051 1.00 0.00 105 LYS A N 18
ATOM 34110 C CA . LYS A 1 105 ? -4.300 -3.777 -11.415 1.00 0.00 105 LYS A CA 18
ATOM 34111 C C . LYS A 1 105 ? -3.074 -2.852 -11.368 1.00 0.00 105 LYS A C 18
ATOM 34112 O O . LYS A 1 105 ? -2.458 -2.682 -10.334 1.00 0.00 105 LYS A O 18
ATOM 34131 N N . PRO A 1 106 ? -2.760 -2.287 -12.509 1.00 0.00 106 PRO A N 18
ATOM 34132 C CA . PRO A 1 106 ? -1.607 -1.373 -12.629 1.00 0.00 106 PRO A CA 18
ATOM 34133 C C . PRO A 1 106 ? -2.028 0.081 -12.361 1.00 0.00 106 PRO A C 18
ATOM 34134 O O . PRO A 1 106 ? -1.686 0.658 -11.348 1.00 0.00 106 PRO A O 18
ATOM 34145 N N . PHE A 1 107 ? -2.759 0.679 -13.269 1.00 0.00 107 PHE A N 18
ATOM 34146 C CA . PHE A 1 107 ? -3.191 2.097 -13.071 1.00 0.00 107 PHE A CA 18
ATOM 34147 C C . PHE A 1 107 ? -4.702 2.236 -13.287 1.00 0.00 107 PHE A C 18
ATOM 34148 O O . PHE A 1 107 ? -5.442 1.276 -13.206 1.00 0.00 107 PHE A O 18
ATOM 34165 N N . LEU A 1 108 ? -5.165 3.429 -13.567 1.00 0.00 108 LEU A N 18
ATOM 34166 C CA . LEU A 1 108 ? -6.626 3.633 -13.794 1.00 0.00 108 LEU A CA 18
ATOM 34167 C C . LEU A 1 108 ? -7.399 3.340 -12.497 1.00 0.00 108 LEU A C 18
ATOM 34168 O O . LEU A 1 108 ? -6.957 3.717 -11.429 1.00 0.00 108 LEU A O 18
ATOM 34184 N N . ASP A 1 109 ? -8.547 2.696 -12.575 1.00 0.00 109 ASP A N 18
ATOM 34185 C CA . ASP A 1 109 ? -9.342 2.391 -11.339 1.00 0.00 109 ASP A CA 18
ATOM 34186 C C . ASP A 1 109 ? -8.418 2.129 -10.146 1.00 0.00 109 ASP A C 18
ATOM 34187 O O . ASP A 1 109 ? -8.748 2.404 -9.011 1.00 0.00 109 ASP A O 18
ATOM 34196 N N . SER A 1 110 ? -7.265 1.594 -10.409 1.00 0.00 110 SER A N 18
ATOM 34197 C CA . SER A 1 110 ? -6.287 1.288 -9.329 1.00 0.00 110 SER A CA 18
ATOM 34198 C C . SER A 1 110 ? -5.986 2.498 -8.433 1.00 0.00 110 SER A C 18
ATOM 34199 O O . SER A 1 110 ? -6.283 2.500 -7.254 1.00 0.00 110 SER A O 18
ATOM 34207 N N . GLU A 1 111 ? -5.345 3.498 -8.971 1.00 0.00 111 GLU A N 18
ATOM 34208 C CA . GLU A 1 111 ? -4.959 4.678 -8.146 1.00 0.00 111 GLU A CA 18
ATOM 34209 C C . GLU A 1 111 ? -6.159 5.545 -7.756 1.00 0.00 111 GLU A C 18
ATOM 34210 O O . GLU A 1 111 ? -6.260 6.002 -6.630 1.00 0.00 111 GLU A O 18
ATOM 34222 N N . LEU A 1 112 ? -7.059 5.804 -8.660 1.00 0.00 112 LEU A N 18
ATOM 34223 C CA . LEU A 1 112 ? -8.211 6.679 -8.283 1.00 0.00 112 LEU A CA 18
ATOM 34224 C C . LEU A 1 112 ? -8.930 6.116 -7.061 1.00 0.00 112 LEU A C 18
ATOM 34225 O O . LEU A 1 112 ? -9.044 6.771 -6.045 1.00 0.00 112 LEU A O 18
ATOM 34241 N N . GLU A 1 113 ? -9.400 4.906 -7.138 1.00 0.00 113 GLU A N 18
ATOM 34242 C CA . GLU A 1 113 ? -10.094 4.313 -5.963 1.00 0.00 113 GLU A CA 18
ATOM 34243 C C . GLU A 1 113 ? -9.200 4.419 -4.734 1.00 0.00 113 GLU A C 18
ATOM 34244 O O . GLU A 1 113 ? -9.552 5.024 -3.745 1.00 0.00 113 GLU A O 18
ATOM 34256 N N . ALA A 1 114 ? -8.042 3.831 -4.799 1.00 0.00 114 ALA A N 18
ATOM 34257 C CA . ALA A 1 114 ? -7.106 3.870 -3.642 1.00 0.00 114 ALA A CA 18
ATOM 34258 C C . ALA A 1 114 ? -7.057 5.257 -2.972 1.00 0.00 114 ALA A C 18
ATOM 34259 O O . ALA A 1 114 ? -6.599 5.380 -1.854 1.00 0.00 114 ALA A O 18
ATOM 34266 N N . VAL A 1 115 ? -7.474 6.310 -3.634 1.00 0.00 115 VAL A N 18
ATOM 34267 C CA . VAL A 1 115 ? -7.371 7.656 -2.980 1.00 0.00 115 VAL A CA 18
ATOM 34268 C C . VAL A 1 115 ? -8.730 8.325 -2.664 1.00 0.00 115 VAL A C 18
ATOM 34269 O O . VAL A 1 115 ? -8.840 9.044 -1.692 1.00 0.00 115 VAL A O 18
ATOM 34282 N N . LEU A 1 116 ? -9.742 8.170 -3.481 1.00 0.00 116 LEU A N 18
ATOM 34283 C CA . LEU A 1 116 ? -11.027 8.897 -3.187 1.00 0.00 116 LEU A CA 18
ATOM 34284 C C . LEU A 1 116 ? -12.058 8.071 -2.390 1.00 0.00 116 LEU A C 18
ATOM 34285 O O . LEU A 1 116 ? -12.942 8.633 -1.774 1.00 0.00 116 LEU A O 18
ATOM 34301 N N . VAL A 1 117 ? -11.989 6.768 -2.391 1.00 0.00 117 VAL A N 18
ATOM 34302 C CA . VAL A 1 117 ? -13.015 5.988 -1.620 1.00 0.00 117 VAL A CA 18
ATOM 34303 C C . VAL A 1 117 ? -13.191 6.562 -0.214 1.00 0.00 117 VAL A C 18
ATOM 34304 O O . VAL A 1 117 ? -14.284 6.897 0.198 1.00 0.00 117 VAL A O 18
ATOM 34317 N N . GLN A 1 118 ? -12.125 6.671 0.530 1.00 0.00 118 GLN A N 18
ATOM 34318 C CA . GLN A 1 118 ? -12.237 7.214 1.910 1.00 0.00 118 GLN A CA 18
ATOM 34319 C C . GLN A 1 118 ? -13.123 8.457 1.906 1.00 0.00 118 GLN A C 18
ATOM 34320 O O . GLN A 1 118 ? -13.930 8.654 2.792 1.00 0.00 118 GLN A O 18
ATOM 34334 N N . ILE A 1 119 ? -12.975 9.289 0.908 1.00 0.00 119 ILE A N 18
ATOM 34335 C CA . ILE A 1 119 ? -13.801 10.529 0.816 1.00 0.00 119 ILE A CA 18
ATOM 34336 C C . ILE A 1 119 ? -14.070 11.110 2.212 1.00 0.00 119 ILE A C 18
ATOM 34337 O O . ILE A 1 119 ? -15.093 11.719 2.453 1.00 0.00 119 ILE A O 18
ATOM 34353 N N . SER A 1 120 ? -13.161 10.919 3.134 1.00 0.00 120 SER A N 18
ATOM 34354 C CA . SER A 1 120 ? -13.370 11.452 4.512 1.00 0.00 120 SER A CA 18
ATOM 34355 C C . SER A 1 120 ? -14.815 11.209 4.938 1.00 0.00 120 SER A C 18
ATOM 34356 O O . SER A 1 120 ? -15.529 12.118 5.311 1.00 0.00 120 SER A O 18
ATOM 34364 N N . LYS A 1 121 ? -15.251 9.987 4.872 1.00 0.00 121 LYS A N 18
ATOM 34365 C CA . LYS A 1 121 ? -16.654 9.672 5.254 1.00 0.00 121 LYS A CA 18
ATOM 34366 C C . LYS A 1 121 ? -16.669 8.855 6.549 1.00 0.00 121 LYS A C 18
ATOM 34367 O O . LYS A 1 121 ? -17.665 8.267 6.921 1.00 0.00 121 LYS A O 18
ATOM 34386 N N . GLU A 1 122 ? -15.559 8.827 7.233 1.00 0.00 122 GLU A N 18
ATOM 34387 C CA . GLU A 1 122 ? -15.458 8.066 8.509 1.00 0.00 122 GLU A CA 18
ATOM 34388 C C . GLU A 1 122 ? -13.987 7.975 8.909 1.00 0.00 122 GLU A C 18
ATOM 34389 O O . GLU A 1 122 ? -13.523 6.959 9.386 1.00 0.00 122 GLU A O 18
ATOM 34401 N N . VAL A 1 123 ? -13.250 9.036 8.700 1.00 0.00 123 VAL A N 18
ATOM 34402 C CA . VAL A 1 123 ? -11.799 9.032 9.047 1.00 0.00 123 VAL A CA 18
ATOM 34403 C C . VAL A 1 123 ? -11.560 8.266 10.352 1.00 0.00 123 VAL A C 18
ATOM 34404 O O . VAL A 1 123 ? -10.578 7.546 10.423 1.00 0.00 123 VAL A O 18
ATOM 34417 N N . GLY A 1 1 ? 14.039 21.137 3.423 1.00 0.00 1 GLY A N 19
ATOM 34418 C CA . GLY A 1 1 ? 13.700 19.704 3.650 1.00 0.00 1 GLY A CA 19
ATOM 34419 C C . GLY A 1 1 ? 12.757 19.222 2.548 1.00 0.00 1 GLY A C 19
ATOM 34420 O O . GLY A 1 1 ? 11.582 19.532 2.542 1.00 0.00 1 GLY A O 19
ATOM 34426 N N . SER A 1 2 ? 13.263 18.465 1.614 1.00 0.00 2 SER A N 19
ATOM 34427 C CA . SER A 1 2 ? 12.394 17.962 0.510 1.00 0.00 2 SER A CA 19
ATOM 34428 C C . SER A 1 2 ? 11.704 19.132 -0.198 1.00 0.00 2 SER A C 19
ATOM 34429 O O . SER A 1 2 ? 12.281 20.184 -0.387 1.00 0.00 2 SER A O 19
ATOM 34437 N N . HIS A 1 3 ? 10.470 18.957 -0.586 1.00 0.00 3 HIS A N 19
ATOM 34438 C CA . HIS A 1 3 ? 9.739 20.060 -1.277 1.00 0.00 3 HIS A CA 19
ATOM 34439 C C . HIS A 1 3 ? 8.259 20.019 -0.894 1.00 0.00 3 HIS A C 19
ATOM 34440 O O . HIS A 1 3 ? 7.587 19.026 -1.092 1.00 0.00 3 HIS A O 19
ATOM 34454 N N . MET A 1 4 ? 7.746 21.085 -0.341 1.00 0.00 4 MET A N 19
ATOM 34455 C CA . MET A 1 4 ? 6.311 21.093 0.061 1.00 0.00 4 MET A CA 19
ATOM 34456 C C . MET A 1 4 ? 6.038 19.905 0.988 1.00 0.00 4 MET A C 19
ATOM 34457 O O . MET A 1 4 ? 5.980 18.771 0.555 1.00 0.00 4 MET A O 19
ATOM 34471 N N . THR A 1 5 ? 5.881 20.147 2.260 1.00 0.00 5 THR A N 19
ATOM 34472 C CA . THR A 1 5 ? 5.627 19.021 3.197 1.00 0.00 5 THR A CA 19
ATOM 34473 C C . THR A 1 5 ? 4.423 19.326 4.084 1.00 0.00 5 THR A C 19
ATOM 34474 O O . THR A 1 5 ? 4.029 20.463 4.255 1.00 0.00 5 THR A O 19
ATOM 34485 N N . GLU A 1 6 ? 3.841 18.313 4.649 1.00 0.00 6 GLU A N 19
ATOM 34486 C CA . GLU A 1 6 ? 2.664 18.519 5.529 1.00 0.00 6 GLU A CA 19
ATOM 34487 C C . GLU A 1 6 ? 2.269 17.174 6.140 1.00 0.00 6 GLU A C 19
ATOM 34488 O O . GLU A 1 6 ? 1.244 16.607 5.816 1.00 0.00 6 GLU A O 19
ATOM 34500 N N . ARG A 1 7 ? 3.097 16.643 6.996 1.00 0.00 7 ARG A N 19
ATOM 34501 C CA . ARG A 1 7 ? 2.793 15.318 7.597 1.00 0.00 7 ARG A CA 19
ATOM 34502 C C . ARG A 1 7 ? 2.730 14.279 6.478 1.00 0.00 7 ARG A C 19
ATOM 34503 O O . ARG A 1 7 ? 1.669 13.829 6.094 1.00 0.00 7 ARG A O 19
ATOM 34524 N N . ARG A 1 8 ? 3.860 13.903 5.945 1.00 0.00 8 ARG A N 19
ATOM 34525 C CA . ARG A 1 8 ? 3.870 12.906 4.845 1.00 0.00 8 ARG A CA 19
ATOM 34526 C C . ARG A 1 8 ? 4.028 11.511 5.424 1.00 0.00 8 ARG A C 19
ATOM 34527 O O . ARG A 1 8 ? 4.848 11.271 6.288 1.00 0.00 8 ARG A O 19
ATOM 34548 N N . LEU A 1 9 ? 3.245 10.589 4.961 1.00 0.00 9 LEU A N 19
ATOM 34549 C CA . LEU A 1 9 ? 3.341 9.215 5.485 1.00 0.00 9 LEU A CA 19
ATOM 34550 C C . LEU A 1 9 ? 4.098 8.339 4.494 1.00 0.00 9 LEU A C 19
ATOM 34551 O O . LEU A 1 9 ? 4.357 8.742 3.381 1.00 0.00 9 LEU A O 19
ATOM 34567 N N . ARG A 1 10 ? 4.449 7.142 4.872 1.00 0.00 10 ARG A N 19
ATOM 34568 C CA . ARG A 1 10 ? 5.185 6.269 3.913 1.00 0.00 10 ARG A CA 19
ATOM 34569 C C . ARG A 1 10 ? 4.272 5.134 3.449 1.00 0.00 10 ARG A C 19
ATOM 34570 O O . ARG A 1 10 ? 3.427 4.660 4.182 1.00 0.00 10 ARG A O 19
ATOM 34591 N N . VAL A 1 11 ? 4.434 4.691 2.238 1.00 0.00 11 VAL A N 19
ATOM 34592 C CA . VAL A 1 11 ? 3.577 3.583 1.740 1.00 0.00 11 VAL A CA 19
ATOM 34593 C C . VAL A 1 11 ? 4.444 2.360 1.441 1.00 0.00 11 VAL A C 19
ATOM 34594 O O . VAL A 1 11 ? 4.980 2.218 0.359 1.00 0.00 11 VAL A O 19
ATOM 34607 N N . LEU A 1 12 ? 4.583 1.469 2.386 1.00 0.00 12 LEU A N 19
ATOM 34608 C CA . LEU A 1 12 ? 5.413 0.260 2.133 1.00 0.00 12 LEU A CA 19
ATOM 34609 C C . LEU A 1 12 ? 4.703 -0.596 1.096 1.00 0.00 12 LEU A C 19
ATOM 34610 O O . LEU A 1 12 ? 3.989 -1.522 1.412 1.00 0.00 12 LEU A O 19
ATOM 34626 N N . VAL A 1 13 ? 4.887 -0.278 -0.147 1.00 0.00 13 VAL A N 19
ATOM 34627 C CA . VAL A 1 13 ? 4.201 -1.054 -1.211 1.00 0.00 13 VAL A CA 19
ATOM 34628 C C . VAL A 1 13 ? 5.137 -2.086 -1.816 1.00 0.00 13 VAL A C 19
ATOM 34629 O O . VAL A 1 13 ? 6.340 -2.021 -1.674 1.00 0.00 13 VAL A O 19
ATOM 34642 N N . VAL A 1 14 ? 4.579 -3.077 -2.440 1.00 0.00 14 VAL A N 19
ATOM 34643 C CA . VAL A 1 14 ? 5.417 -4.160 -3.002 1.00 0.00 14 VAL A CA 19
ATOM 34644 C C . VAL A 1 14 ? 4.566 -5.045 -3.933 1.00 0.00 14 VAL A C 19
ATOM 34645 O O . VAL A 1 14 ? 3.382 -5.255 -3.700 1.00 0.00 14 VAL A O 19
ATOM 34658 N N . GLU A 1 15 ? 5.144 -5.562 -4.992 1.00 0.00 15 GLU A N 19
ATOM 34659 C CA . GLU A 1 15 ? 4.333 -6.417 -5.909 1.00 0.00 15 GLU A CA 19
ATOM 34660 C C . GLU A 1 15 ? 5.157 -6.959 -7.094 1.00 0.00 15 GLU A C 19
ATOM 34661 O O . GLU A 1 15 ? 5.059 -8.121 -7.433 1.00 0.00 15 GLU A O 19
ATOM 34673 N N . ASP A 1 16 ? 5.946 -6.141 -7.738 1.00 0.00 16 ASP A N 19
ATOM 34674 C CA . ASP A 1 16 ? 6.729 -6.647 -8.895 1.00 0.00 16 ASP A CA 19
ATOM 34675 C C . ASP A 1 16 ? 7.926 -5.747 -9.199 1.00 0.00 16 ASP A C 19
ATOM 34676 O O . ASP A 1 16 ? 7.788 -4.599 -9.566 1.00 0.00 16 ASP A O 19
ATOM 34685 N N . GLU A 1 17 ? 9.089 -6.304 -9.040 1.00 0.00 17 GLU A N 19
ATOM 34686 C CA . GLU A 1 17 ? 10.383 -5.593 -9.290 1.00 0.00 17 GLU A CA 19
ATOM 34687 C C . GLU A 1 17 ? 10.233 -4.148 -9.808 1.00 0.00 17 GLU A C 19
ATOM 34688 O O . GLU A 1 17 ? 10.141 -3.214 -9.036 1.00 0.00 17 GLU A O 19
ATOM 34700 N N . SER A 1 18 ? 10.277 -3.949 -11.105 1.00 0.00 18 SER A N 19
ATOM 34701 C CA . SER A 1 18 ? 10.214 -2.554 -11.654 1.00 0.00 18 SER A CA 19
ATOM 34702 C C . SER A 1 18 ? 8.784 -2.067 -11.928 1.00 0.00 18 SER A C 19
ATOM 34703 O O . SER A 1 18 ? 8.572 -0.896 -12.175 1.00 0.00 18 SER A O 19
ATOM 34711 N N . MET A 1 19 ? 7.801 -2.915 -11.888 1.00 0.00 19 MET A N 19
ATOM 34712 C CA . MET A 1 19 ? 6.419 -2.415 -12.145 1.00 0.00 19 MET A CA 19
ATOM 34713 C C . MET A 1 19 ? 6.019 -1.481 -11.003 1.00 0.00 19 MET A C 19
ATOM 34714 O O . MET A 1 19 ? 5.811 -0.297 -11.186 1.00 0.00 19 MET A O 19
ATOM 34728 N N . ILE A 1 20 ? 5.939 -2.017 -9.823 1.00 0.00 20 ILE A N 19
ATOM 34729 C CA . ILE A 1 20 ? 5.585 -1.202 -8.625 1.00 0.00 20 ILE A CA 19
ATOM 34730 C C . ILE A 1 20 ? 6.633 -0.105 -8.413 1.00 0.00 20 ILE A C 19
ATOM 34731 O O . ILE A 1 20 ? 6.359 0.937 -7.850 1.00 0.00 20 ILE A O 19
ATOM 34747 N N . ALA A 1 21 ? 7.836 -0.349 -8.856 1.00 0.00 21 ALA A N 19
ATOM 34748 C CA . ALA A 1 21 ? 8.931 0.652 -8.690 1.00 0.00 21 ALA A CA 19
ATOM 34749 C C . ALA A 1 21 ? 8.474 2.043 -9.137 1.00 0.00 21 ALA A C 19
ATOM 34750 O O . ALA A 1 21 ? 7.976 2.819 -8.349 1.00 0.00 21 ALA A O 19
ATOM 34757 N N . MET A 1 22 ? 8.631 2.367 -10.396 1.00 0.00 22 MET A N 19
ATOM 34758 C CA . MET A 1 22 ? 8.187 3.709 -10.877 1.00 0.00 22 MET A CA 19
ATOM 34759 C C . MET A 1 22 ? 6.813 4.019 -10.282 1.00 0.00 22 MET A C 19
ATOM 34760 O O . MET A 1 22 ? 6.434 5.159 -10.097 1.00 0.00 22 MET A O 19
ATOM 34774 N N . LEU A 1 23 ? 6.076 2.991 -9.979 1.00 0.00 23 LEU A N 19
ATOM 34775 C CA . LEU A 1 23 ? 4.723 3.154 -9.385 1.00 0.00 23 LEU A CA 19
ATOM 34776 C C . LEU A 1 23 ? 4.816 3.737 -7.971 1.00 0.00 23 LEU A C 19
ATOM 34777 O O . LEU A 1 23 ? 3.821 4.091 -7.370 1.00 0.00 23 LEU A O 19
ATOM 34793 N N . ILE A 1 24 ? 5.999 3.821 -7.429 1.00 0.00 24 ILE A N 19
ATOM 34794 C CA . ILE A 1 24 ? 6.145 4.361 -6.046 1.00 0.00 24 ILE A CA 19
ATOM 34795 C C . ILE A 1 24 ? 6.839 5.720 -6.063 1.00 0.00 24 ILE A C 19
ATOM 34796 O O . ILE A 1 24 ? 6.581 6.568 -5.232 1.00 0.00 24 ILE A O 19
ATOM 34812 N N . GLU A 1 25 ? 7.710 5.946 -7.002 1.00 0.00 25 GLU A N 19
ATOM 34813 C CA . GLU A 1 25 ? 8.401 7.262 -7.055 1.00 0.00 25 GLU A CA 19
ATOM 34814 C C . GLU A 1 25 ? 7.495 8.280 -7.751 1.00 0.00 25 GLU A C 19
ATOM 34815 O O . GLU A 1 25 ? 7.602 9.472 -7.543 1.00 0.00 25 GLU A O 19
ATOM 34827 N N . ASP A 1 26 ? 6.584 7.809 -8.559 1.00 0.00 26 ASP A N 19
ATOM 34828 C CA . ASP A 1 26 ? 5.647 8.733 -9.256 1.00 0.00 26 ASP A CA 19
ATOM 34829 C C . ASP A 1 26 ? 4.407 8.956 -8.382 1.00 0.00 26 ASP A C 19
ATOM 34830 O O . ASP A 1 26 ? 3.965 10.072 -8.188 1.00 0.00 26 ASP A O 19
ATOM 34839 N N . THR A 1 27 ? 3.856 7.903 -7.838 1.00 0.00 27 THR A N 19
ATOM 34840 C CA . THR A 1 27 ? 2.665 8.061 -6.963 1.00 0.00 27 THR A CA 19
ATOM 34841 C C . THR A 1 27 ? 3.035 8.974 -5.797 1.00 0.00 27 THR A C 19
ATOM 34842 O O . THR A 1 27 ? 2.272 9.827 -5.388 1.00 0.00 27 THR A O 19
ATOM 34853 N N . LEU A 1 28 ? 4.221 8.813 -5.277 1.00 0.00 28 LEU A N 19
ATOM 34854 C CA . LEU A 1 28 ? 4.669 9.683 -4.159 1.00 0.00 28 LEU A CA 19
ATOM 34855 C C . LEU A 1 28 ? 4.789 11.116 -4.679 1.00 0.00 28 LEU A C 19
ATOM 34856 O O . LEU A 1 28 ? 4.412 12.062 -4.016 1.00 0.00 28 LEU A O 19
ATOM 34872 N N . CYS A 1 29 ? 5.299 11.283 -5.870 1.00 0.00 29 CYS A N 19
ATOM 34873 C CA . CYS A 1 29 ? 5.422 12.655 -6.434 1.00 0.00 29 CYS A CA 19
ATOM 34874 C C . CYS A 1 29 ? 4.053 13.341 -6.410 1.00 0.00 29 CYS A C 19
ATOM 34875 O O . CYS A 1 29 ? 3.948 14.534 -6.204 1.00 0.00 29 CYS A O 19
ATOM 34883 N N . GLU A 1 30 ? 3.003 12.590 -6.617 1.00 0.00 30 GLU A N 19
ATOM 34884 C CA . GLU A 1 30 ? 1.641 13.186 -6.603 1.00 0.00 30 GLU A CA 19
ATOM 34885 C C . GLU A 1 30 ? 1.103 13.234 -5.171 1.00 0.00 30 GLU A C 19
ATOM 34886 O O . GLU A 1 30 ? 0.678 14.266 -4.690 1.00 0.00 30 GLU A O 19
ATOM 34898 N N . LEU A 1 31 ? 1.121 12.124 -4.485 1.00 0.00 31 LEU A N 19
ATOM 34899 C CA . LEU A 1 31 ? 0.612 12.104 -3.084 1.00 0.00 31 LEU A CA 19
ATOM 34900 C C . LEU A 1 31 ? 1.518 12.945 -2.182 1.00 0.00 31 LEU A C 19
ATOM 34901 O O . LEU A 1 31 ? 1.075 13.866 -1.524 1.00 0.00 31 LEU A O 19
ATOM 34917 N N . GLY A 1 32 ? 2.785 12.635 -2.146 1.00 0.00 32 GLY A N 19
ATOM 34918 C CA . GLY A 1 32 ? 3.718 13.416 -1.286 1.00 0.00 32 GLY A CA 19
ATOM 34919 C C . GLY A 1 32 ? 4.176 12.552 -0.109 1.00 0.00 32 GLY A C 19
ATOM 34920 O O . GLY A 1 32 ? 4.919 12.995 0.744 1.00 0.00 32 GLY A O 19
ATOM 34924 N N . HIS A 1 33 ? 3.739 11.322 -0.056 1.00 0.00 33 HIS A N 19
ATOM 34925 C CA . HIS A 1 33 ? 4.149 10.430 1.066 1.00 0.00 33 HIS A CA 19
ATOM 34926 C C . HIS A 1 33 ? 5.674 10.393 1.189 1.00 0.00 33 HIS A C 19
ATOM 34927 O O . HIS A 1 33 ? 6.378 11.182 0.590 1.00 0.00 33 HIS A O 19
ATOM 34941 N N . GLU A 1 34 ? 6.185 9.476 1.959 1.00 0.00 34 GLU A N 19
ATOM 34942 C CA . GLU A 1 34 ? 7.658 9.372 2.126 1.00 0.00 34 GLU A CA 19
ATOM 34943 C C . GLU A 1 34 ? 8.139 8.000 1.650 1.00 0.00 34 GLU A C 19
ATOM 34944 O O . GLU A 1 34 ? 7.630 6.982 2.071 1.00 0.00 34 GLU A O 19
ATOM 34956 N N . VAL A 1 35 ? 9.111 7.989 0.769 1.00 0.00 35 VAL A N 19
ATOM 34957 C CA . VAL A 1 35 ? 9.672 6.708 0.219 1.00 0.00 35 VAL A CA 19
ATOM 34958 C C . VAL A 1 35 ? 9.384 5.536 1.158 1.00 0.00 35 VAL A C 19
ATOM 34959 O O . VAL A 1 35 ? 9.537 5.647 2.358 1.00 0.00 35 VAL A O 19
ATOM 34972 N N . ALA A 1 36 ? 8.944 4.422 0.635 1.00 0.00 36 ALA A N 19
ATOM 34973 C CA . ALA A 1 36 ? 8.627 3.278 1.531 1.00 0.00 36 ALA A CA 19
ATOM 34974 C C . ALA A 1 36 ? 9.143 1.946 0.965 1.00 0.00 36 ALA A C 19
ATOM 34975 O O . ALA A 1 36 ? 10.323 1.662 1.015 1.00 0.00 36 ALA A O 19
ATOM 34982 N N . ALA A 1 37 ? 8.273 1.116 0.445 1.00 0.00 37 ALA A N 19
ATOM 34983 C CA . ALA A 1 37 ? 8.731 -0.196 -0.094 1.00 0.00 37 ALA A CA 19
ATOM 34984 C C . ALA A 1 37 ? 8.288 -0.360 -1.546 1.00 0.00 37 ALA A C 19
ATOM 34985 O O . ALA A 1 37 ? 7.239 0.099 -1.938 1.00 0.00 37 ALA A O 19
ATOM 34992 N N . THR A 1 38 ? 9.083 -1.021 -2.338 1.00 0.00 38 THR A N 19
ATOM 34993 C CA . THR A 1 38 ? 8.723 -1.232 -3.770 1.00 0.00 38 THR A CA 19
ATOM 34994 C C . THR A 1 38 ? 9.226 -2.600 -4.242 1.00 0.00 38 THR A C 19
ATOM 34995 O O . THR A 1 38 ? 10.326 -2.999 -3.917 1.00 0.00 38 THR A O 19
ATOM 35006 N N . ALA A 1 39 ? 8.410 -3.316 -4.986 1.00 0.00 39 ALA A N 19
ATOM 35007 C CA . ALA A 1 39 ? 8.779 -4.684 -5.498 1.00 0.00 39 ALA A CA 19
ATOM 35008 C C . ALA A 1 39 ? 8.310 -5.711 -4.481 1.00 0.00 39 ALA A C 19
ATOM 35009 O O . ALA A 1 39 ? 7.575 -5.380 -3.590 1.00 0.00 39 ALA A O 19
ATOM 35016 N N . SER A 1 40 ? 8.695 -6.945 -4.577 1.00 0.00 40 SER A N 19
ATOM 35017 C CA . SER A 1 40 ? 8.193 -7.896 -3.549 1.00 0.00 40 SER A CA 19
ATOM 35018 C C . SER A 1 40 ? 9.314 -8.740 -2.969 1.00 0.00 40 SER A C 19
ATOM 35019 O O . SER A 1 40 ? 9.949 -9.529 -3.639 1.00 0.00 40 SER A O 19
ATOM 35027 N N . ARG A 1 41 ? 9.544 -8.562 -1.702 1.00 0.00 41 ARG A N 19
ATOM 35028 C CA . ARG A 1 41 ? 10.601 -9.317 -1.006 1.00 0.00 41 ARG A CA 19
ATOM 35029 C C . ARG A 1 41 ? 10.046 -9.879 0.304 1.00 0.00 41 ARG A C 19
ATOM 35030 O O . ARG A 1 41 ? 9.245 -9.252 0.969 1.00 0.00 41 ARG A O 19
ATOM 35051 N N . MET A 1 42 ? 10.449 -11.058 0.674 1.00 0.00 42 MET A N 19
ATOM 35052 C CA . MET A 1 42 ? 9.931 -11.659 1.929 1.00 0.00 42 MET A CA 19
ATOM 35053 C C . MET A 1 42 ? 10.592 -11.013 3.154 1.00 0.00 42 MET A C 19
ATOM 35054 O O . MET A 1 42 ? 9.961 -10.809 4.170 1.00 0.00 42 MET A O 19
ATOM 35068 N N . GLN A 1 43 ? 11.851 -10.679 3.061 1.00 0.00 43 GLN A N 19
ATOM 35069 C CA . GLN A 1 43 ? 12.543 -10.034 4.214 1.00 0.00 43 GLN A CA 19
ATOM 35070 C C . GLN A 1 43 ? 11.977 -8.629 4.437 1.00 0.00 43 GLN A C 19
ATOM 35071 O O . GLN A 1 43 ? 11.477 -8.312 5.497 1.00 0.00 43 GLN A O 19
ATOM 35085 N N . GLU A 1 44 ? 12.043 -7.785 3.443 1.00 0.00 44 GLU A N 19
ATOM 35086 C CA . GLU A 1 44 ? 11.499 -6.409 3.606 1.00 0.00 44 GLU A CA 19
ATOM 35087 C C . GLU A 1 44 ? 10.017 -6.489 3.958 1.00 0.00 44 GLU A C 19
ATOM 35088 O O . GLU A 1 44 ? 9.560 -5.887 4.909 1.00 0.00 44 GLU A O 19
ATOM 35100 N N . ALA A 1 45 ? 9.264 -7.252 3.214 1.00 0.00 45 ALA A N 19
ATOM 35101 C CA . ALA A 1 45 ? 7.818 -7.386 3.537 1.00 0.00 45 ALA A CA 19
ATOM 35102 C C . ALA A 1 45 ? 7.701 -7.677 5.028 1.00 0.00 45 ALA A C 19
ATOM 35103 O O . ALA A 1 45 ? 6.879 -7.124 5.729 1.00 0.00 45 ALA A O 19
ATOM 35110 N N . LEU A 1 46 ? 8.561 -8.523 5.512 1.00 0.00 46 LEU A N 19
ATOM 35111 C CA . LEU A 1 46 ? 8.573 -8.852 6.959 1.00 0.00 46 LEU A CA 19
ATOM 35112 C C . LEU A 1 46 ? 8.719 -7.550 7.747 1.00 0.00 46 LEU A C 19
ATOM 35113 O O . LEU A 1 46 ? 7.944 -7.254 8.633 1.00 0.00 46 LEU A O 19
ATOM 35129 N N . ASP A 1 47 ? 9.700 -6.759 7.406 1.00 0.00 47 ASP A N 19
ATOM 35130 C CA . ASP A 1 47 ? 9.903 -5.463 8.112 1.00 0.00 47 ASP A CA 19
ATOM 35131 C C . ASP A 1 47 ? 8.597 -4.671 8.133 1.00 0.00 47 ASP A C 19
ATOM 35132 O O . ASP A 1 47 ? 8.245 -4.064 9.124 1.00 0.00 47 ASP A O 19
ATOM 35141 N N . ILE A 1 48 ? 7.868 -4.683 7.050 1.00 0.00 48 ILE A N 19
ATOM 35142 C CA . ILE A 1 48 ? 6.575 -3.935 7.027 1.00 0.00 48 ILE A CA 19
ATOM 35143 C C . ILE A 1 48 ? 5.550 -4.709 7.863 1.00 0.00 48 ILE A C 19
ATOM 35144 O O . ILE A 1 48 ? 4.499 -4.210 8.201 1.00 0.00 48 ILE A O 19
ATOM 35160 N N . ALA A 1 49 ? 5.863 -5.931 8.200 1.00 0.00 49 ALA A N 19
ATOM 35161 C CA . ALA A 1 49 ? 4.933 -6.745 9.021 1.00 0.00 49 ALA A CA 19
ATOM 35162 C C . ALA A 1 49 ? 5.299 -6.629 10.503 1.00 0.00 49 ALA A C 19
ATOM 35163 O O . ALA A 1 49 ? 4.441 -6.571 11.361 1.00 0.00 49 ALA A O 19
ATOM 35170 N N . ARG A 1 50 ? 6.570 -6.605 10.812 1.00 0.00 50 ARG A N 19
ATOM 35171 C CA . ARG A 1 50 ? 6.985 -6.505 12.237 1.00 0.00 50 ARG A CA 19
ATOM 35172 C C . ARG A 1 50 ? 7.213 -5.039 12.625 1.00 0.00 50 ARG A C 19
ATOM 35173 O O . ARG A 1 50 ? 7.575 -4.736 13.745 1.00 0.00 50 ARG A O 19
ATOM 35194 N N . LYS A 1 51 ? 7.024 -4.128 11.706 1.00 0.00 51 LYS A N 19
ATOM 35195 C CA . LYS A 1 51 ? 7.254 -2.691 12.021 1.00 0.00 51 LYS A CA 19
ATOM 35196 C C . LYS A 1 51 ? 5.947 -1.982 12.393 1.00 0.00 51 LYS A C 19
ATOM 35197 O O . LYS A 1 51 ? 5.857 -1.333 13.415 1.00 0.00 51 LYS A O 19
ATOM 35216 N N . GLY A 1 52 ? 4.936 -2.091 11.575 1.00 0.00 52 GLY A N 19
ATOM 35217 C CA . GLY A 1 52 ? 3.648 -1.410 11.894 1.00 0.00 52 GLY A CA 19
ATOM 35218 C C . GLY A 1 52 ? 3.871 0.105 11.956 1.00 0.00 52 GLY A C 19
ATOM 35219 O O . GLY A 1 52 ? 3.032 0.846 12.425 1.00 0.00 52 GLY A O 19
ATOM 35223 N N . GLN A 1 53 ? 5.000 0.569 11.489 1.00 0.00 53 GLN A N 19
ATOM 35224 C CA . GLN A 1 53 ? 5.279 2.036 11.526 1.00 0.00 53 GLN A CA 19
ATOM 35225 C C . GLN A 1 53 ? 5.588 2.550 10.116 1.00 0.00 53 GLN A C 19
ATOM 35226 O O . GLN A 1 53 ? 6.379 3.452 9.928 1.00 0.00 53 GLN A O 19
ATOM 35240 N N . PHE A 1 54 ? 4.961 1.980 9.127 1.00 0.00 54 PHE A N 19
ATOM 35241 C CA . PHE A 1 54 ? 5.201 2.419 7.720 1.00 0.00 54 PHE A CA 19
ATOM 35242 C C . PHE A 1 54 ? 3.912 2.992 7.129 1.00 0.00 54 PHE A C 19
ATOM 35243 O O . PHE A 1 54 ? 3.814 3.238 5.946 1.00 0.00 54 PHE A O 19
ATOM 35260 N N . ASP A 1 55 ? 2.926 3.191 7.953 1.00 0.00 55 ASP A N 19
ATOM 35261 C CA . ASP A 1 55 ? 1.626 3.739 7.475 1.00 0.00 55 ASP A CA 19
ATOM 35262 C C . ASP A 1 55 ? 0.858 2.725 6.620 1.00 0.00 55 ASP A C 19
ATOM 35263 O O . ASP A 1 55 ? -0.248 2.355 6.952 1.00 0.00 55 ASP A O 19
ATOM 35272 N N . ILE A 1 56 ? 1.392 2.297 5.502 1.00 0.00 56 ILE A N 19
ATOM 35273 C CA . ILE A 1 56 ? 0.598 1.350 4.657 1.00 0.00 56 ILE A CA 19
ATOM 35274 C C . ILE A 1 56 ? 1.443 0.222 4.049 1.00 0.00 56 ILE A C 19
ATOM 35275 O O . ILE A 1 56 ? 2.653 0.294 3.984 1.00 0.00 56 ILE A O 19
ATOM 35291 N N . ALA A 1 57 ? 0.797 -0.842 3.615 1.00 0.00 57 ALA A N 19
ATOM 35292 C CA . ALA A 1 57 ? 1.554 -1.991 3.042 1.00 0.00 57 ALA A CA 19
ATOM 35293 C C . ALA A 1 57 ? 0.862 -2.555 1.799 1.00 0.00 57 ALA A C 19
ATOM 35294 O O . ALA A 1 57 ? -0.191 -3.147 1.883 1.00 0.00 57 ALA A O 19
ATOM 35301 N N . ILE A 1 58 ? 1.459 -2.423 0.654 1.00 0.00 58 ILE A N 19
ATOM 35302 C CA . ILE A 1 58 ? 0.828 -2.994 -0.563 1.00 0.00 58 ILE A CA 19
ATOM 35303 C C . ILE A 1 58 ? 1.613 -4.226 -1.003 1.00 0.00 58 ILE A C 19
ATOM 35304 O O . ILE A 1 58 ? 2.808 -4.184 -1.200 1.00 0.00 58 ILE A O 19
ATOM 35320 N N . ILE A 1 59 ? 0.941 -5.324 -1.136 1.00 0.00 59 ILE A N 19
ATOM 35321 C CA . ILE A 1 59 ? 1.614 -6.585 -1.548 1.00 0.00 59 ILE A CA 19
ATOM 35322 C C . ILE A 1 59 ? 0.665 -7.357 -2.463 1.00 0.00 59 ILE A C 19
ATOM 35323 O O . ILE A 1 59 ? 0.166 -8.406 -2.111 1.00 0.00 59 ILE A O 19
ATOM 35339 N N . ASP A 1 60 ? 0.389 -6.828 -3.621 1.00 0.00 60 ASP A N 19
ATOM 35340 C CA . ASP A 1 60 ? -0.561 -7.516 -4.546 1.00 0.00 60 ASP A CA 19
ATOM 35341 C C . ASP A 1 60 ? -0.316 -9.025 -4.551 1.00 0.00 60 ASP A C 19
ATOM 35342 O O . ASP A 1 60 ? 0.806 -9.486 -4.483 1.00 0.00 60 ASP A O 19
ATOM 35351 N N . VAL A 1 61 ? -1.365 -9.798 -4.627 1.00 0.00 61 VAL A N 19
ATOM 35352 C CA . VAL A 1 61 ? -1.198 -11.282 -4.631 1.00 0.00 61 VAL A CA 19
ATOM 35353 C C . VAL A 1 61 ? -2.058 -11.922 -5.729 1.00 0.00 61 VAL A C 19
ATOM 35354 O O . VAL A 1 61 ? -2.870 -12.788 -5.469 1.00 0.00 61 VAL A O 19
ATOM 35367 N N . ASN A 1 62 ? -1.881 -11.507 -6.956 1.00 0.00 62 ASN A N 19
ATOM 35368 C CA . ASN A 1 62 ? -2.682 -12.096 -8.072 1.00 0.00 62 ASN A CA 19
ATOM 35369 C C . ASN A 1 62 ? -2.049 -11.723 -9.418 1.00 0.00 62 ASN A C 19
ATOM 35370 O O . ASN A 1 62 ? -1.765 -12.569 -10.244 1.00 0.00 62 ASN A O 19
ATOM 35381 N N . LEU A 1 63 ? -1.815 -10.458 -9.629 1.00 0.00 63 LEU A N 19
ATOM 35382 C CA . LEU A 1 63 ? -1.186 -10.004 -10.900 1.00 0.00 63 LEU A CA 19
ATOM 35383 C C . LEU A 1 63 ? 0.145 -9.322 -10.548 1.00 0.00 63 LEU A C 19
ATOM 35384 O O . LEU A 1 63 ? 0.186 -8.348 -9.825 1.00 0.00 63 LEU A O 19
ATOM 35400 N N . ASP A 1 64 ? 1.244 -9.873 -10.996 1.00 0.00 64 ASP A N 19
ATOM 35401 C CA . ASP A 1 64 ? 2.583 -9.299 -10.642 1.00 0.00 64 ASP A CA 19
ATOM 35402 C C . ASP A 1 64 ? 2.847 -9.445 -9.140 1.00 0.00 64 ASP A C 19
ATOM 35403 O O . ASP A 1 64 ? 3.882 -9.929 -8.735 1.00 0.00 64 ASP A O 19
ATOM 35412 N N . GLY A 1 65 ? 1.923 -9.020 -8.313 1.00 0.00 65 GLY A N 19
ATOM 35413 C CA . GLY A 1 65 ? 2.115 -9.136 -6.845 1.00 0.00 65 GLY A CA 19
ATOM 35414 C C . GLY A 1 65 ? 2.038 -10.604 -6.444 1.00 0.00 65 GLY A C 19
ATOM 35415 O O . GLY A 1 65 ? 2.403 -10.960 -5.342 1.00 0.00 65 GLY A O 19
ATOM 35419 N N . GLU A 1 66 ? 1.568 -11.453 -7.346 1.00 0.00 66 GLU A N 19
ATOM 35420 C CA . GLU A 1 66 ? 1.466 -12.931 -7.060 1.00 0.00 66 GLU A CA 19
ATOM 35421 C C . GLU A 1 66 ? 2.406 -13.304 -5.924 1.00 0.00 66 GLU A C 19
ATOM 35422 O O . GLU A 1 66 ? 1.982 -13.817 -4.908 1.00 0.00 66 GLU A O 19
ATOM 35434 N N . PRO A 1 67 ? 3.651 -12.976 -6.112 1.00 0.00 67 PRO A N 19
ATOM 35435 C CA . PRO A 1 67 ? 4.679 -13.208 -5.065 1.00 0.00 67 PRO A CA 19
ATOM 35436 C C . PRO A 1 67 ? 4.381 -12.401 -3.790 1.00 0.00 67 PRO A C 19
ATOM 35437 O O . PRO A 1 67 ? 5.243 -11.727 -3.262 1.00 0.00 67 PRO A O 19
ATOM 35448 N N . SER A 1 68 ? 3.176 -12.471 -3.282 1.00 0.00 68 SER A N 19
ATOM 35449 C CA . SER A 1 68 ? 2.843 -11.718 -2.038 1.00 0.00 68 SER A CA 19
ATOM 35450 C C . SER A 1 68 ? 2.976 -12.645 -0.823 1.00 0.00 68 SER A C 19
ATOM 35451 O O . SER A 1 68 ? 2.627 -12.294 0.288 1.00 0.00 68 SER A O 19
ATOM 35459 N N . TYR A 1 69 ? 3.493 -13.827 -1.038 1.00 0.00 69 TYR A N 19
ATOM 35460 C CA . TYR A 1 69 ? 3.673 -14.815 0.070 1.00 0.00 69 TYR A CA 19
ATOM 35461 C C . TYR A 1 69 ? 2.391 -14.962 0.898 1.00 0.00 69 TYR A C 19
ATOM 35462 O O . TYR A 1 69 ? 1.438 -14.209 0.752 1.00 0.00 69 TYR A O 19
ATOM 35480 N N . PRO A 1 70 ? 2.419 -15.948 1.750 1.00 0.00 70 PRO A N 19
ATOM 35481 C CA . PRO A 1 70 ? 1.260 -16.235 2.623 1.00 0.00 70 PRO A CA 19
ATOM 35482 C C . PRO A 1 70 ? 1.080 -15.123 3.652 1.00 0.00 70 PRO A C 19
ATOM 35483 O O . PRO A 1 70 ? 0.142 -15.133 4.425 1.00 0.00 70 PRO A O 19
ATOM 35494 N N . VAL A 1 71 ? 1.953 -14.150 3.668 1.00 0.00 71 VAL A N 19
ATOM 35495 C CA . VAL A 1 71 ? 1.775 -13.055 4.650 1.00 0.00 71 VAL A CA 19
ATOM 35496 C C . VAL A 1 71 ? 0.722 -12.092 4.134 1.00 0.00 71 VAL A C 19
ATOM 35497 O O . VAL A 1 71 ? -0.347 -12.007 4.690 1.00 0.00 71 VAL A O 19
ATOM 35510 N N . ALA A 1 72 ? 0.987 -11.394 3.054 1.00 0.00 72 ALA A N 19
ATOM 35511 C CA . ALA A 1 72 ? -0.059 -10.482 2.501 1.00 0.00 72 ALA A CA 19
ATOM 35512 C C . ALA A 1 72 ? -1.380 -11.225 2.569 1.00 0.00 72 ALA A C 19
ATOM 35513 O O . ALA A 1 72 ? -2.419 -10.684 2.896 1.00 0.00 72 ALA A O 19
ATOM 35520 N N . ASP A 1 73 ? -1.307 -12.496 2.304 1.00 0.00 73 ASP A N 19
ATOM 35521 C CA . ASP A 1 73 ? -2.506 -13.352 2.389 1.00 0.00 73 ASP A CA 19
ATOM 35522 C C . ASP A 1 73 ? -3.061 -13.285 3.805 1.00 0.00 73 ASP A C 19
ATOM 35523 O O . ASP A 1 73 ? -4.209 -12.963 4.037 1.00 0.00 73 ASP A O 19
ATOM 35532 N N . ILE A 1 74 ? -2.219 -13.590 4.749 1.00 0.00 74 ILE A N 19
ATOM 35533 C CA . ILE A 1 74 ? -2.635 -13.558 6.177 1.00 0.00 74 ILE A CA 19
ATOM 35534 C C . ILE A 1 74 ? -2.945 -12.118 6.567 1.00 0.00 74 ILE A C 19
ATOM 35535 O O . ILE A 1 74 ? -3.926 -11.831 7.225 1.00 0.00 74 ILE A O 19
ATOM 35551 N N . LEU A 1 75 ? -2.124 -11.209 6.131 1.00 0.00 75 LEU A N 19
ATOM 35552 C CA . LEU A 1 75 ? -2.362 -9.779 6.429 1.00 0.00 75 LEU A CA 19
ATOM 35553 C C . LEU A 1 75 ? -3.836 -9.473 6.178 1.00 0.00 75 LEU A C 19
ATOM 35554 O O . LEU A 1 75 ? -4.407 -8.578 6.756 1.00 0.00 75 LEU A O 19
ATOM 35570 N N . ALA A 1 76 ? -4.454 -10.225 5.312 1.00 0.00 76 ALA A N 19
ATOM 35571 C CA . ALA A 1 76 ? -5.887 -10.000 5.012 1.00 0.00 76 ALA A CA 19
ATOM 35572 C C . ALA A 1 76 ? -6.765 -10.769 6.004 1.00 0.00 76 ALA A C 19
ATOM 35573 O O . ALA A 1 76 ? -7.818 -10.311 6.401 1.00 0.00 76 ALA A O 19
ATOM 35580 N N . GLU A 1 77 ? -6.339 -11.936 6.400 1.00 0.00 77 GLU A N 19
ATOM 35581 C CA . GLU A 1 77 ? -7.148 -12.740 7.360 1.00 0.00 77 GLU A CA 19
ATOM 35582 C C . GLU A 1 77 ? -7.467 -11.920 8.615 1.00 0.00 77 GLU A C 19
ATOM 35583 O O . GLU A 1 77 ? -8.611 -11.787 9.003 1.00 0.00 77 GLU A O 19
ATOM 35595 N N . ARG A 1 78 ? -6.468 -11.376 9.258 1.00 0.00 78 ARG A N 19
ATOM 35596 C CA . ARG A 1 78 ? -6.723 -10.579 10.488 1.00 0.00 78 ARG A CA 19
ATOM 35597 C C . ARG A 1 78 ? -6.579 -9.079 10.205 1.00 0.00 78 ARG A C 19
ATOM 35598 O O . ARG A 1 78 ? -7.193 -8.256 10.855 1.00 0.00 78 ARG A O 19
ATOM 35619 N N . ASN A 1 79 ? -5.787 -8.720 9.233 1.00 0.00 79 ASN A N 19
ATOM 35620 C CA . ASN A 1 79 ? -5.609 -7.279 8.894 1.00 0.00 79 ASN A CA 19
ATOM 35621 C C . ASN A 1 79 ? -5.142 -6.465 10.105 1.00 0.00 79 ASN A C 19
ATOM 35622 O O . ASN A 1 79 ? -5.517 -6.709 11.234 1.00 0.00 79 ASN A O 19
ATOM 35633 N N . VAL A 1 80 ? -4.313 -5.495 9.849 1.00 0.00 80 VAL A N 19
ATOM 35634 C CA . VAL A 1 80 ? -3.771 -4.620 10.926 1.00 0.00 80 VAL A CA 19
ATOM 35635 C C . VAL A 1 80 ? -3.787 -3.174 10.394 1.00 0.00 80 VAL A C 19
ATOM 35636 O O . VAL A 1 80 ? -4.236 -2.963 9.290 1.00 0.00 80 VAL A O 19
ATOM 35649 N N . PRO A 1 81 ? -3.295 -2.214 11.143 1.00 0.00 81 PRO A N 19
ATOM 35650 C CA . PRO A 1 81 ? -3.283 -0.824 10.620 1.00 0.00 81 PRO A CA 19
ATOM 35651 C C . PRO A 1 81 ? -2.414 -0.785 9.369 1.00 0.00 81 PRO A C 19
ATOM 35652 O O . PRO A 1 81 ? -1.227 -1.041 9.423 1.00 0.00 81 PRO A O 19
ATOM 35663 N N . PHE A 1 82 ? -3.012 -0.499 8.242 1.00 0.00 82 PHE A N 19
ATOM 35664 C CA . PHE A 1 82 ? -2.253 -0.488 6.959 1.00 0.00 82 PHE A CA 19
ATOM 35665 C C . PHE A 1 82 ? -3.204 -0.294 5.773 1.00 0.00 82 PHE A C 19
ATOM 35666 O O . PHE A 1 82 ? -4.199 0.400 5.850 1.00 0.00 82 PHE A O 19
ATOM 35683 N N . ILE A 1 83 ? -2.908 -0.960 4.691 1.00 0.00 83 ILE A N 19
ATOM 35684 C CA . ILE A 1 83 ? -3.774 -0.906 3.489 1.00 0.00 83 ILE A CA 19
ATOM 35685 C C . ILE A 1 83 ? -3.274 -1.972 2.520 1.00 0.00 83 ILE A C 19
ATOM 35686 O O . ILE A 1 83 ? -2.160 -2.434 2.656 1.00 0.00 83 ILE A O 19
ATOM 35702 N N . PHE A 1 84 ? -4.074 -2.397 1.577 1.00 0.00 84 PHE A N 19
ATOM 35703 C CA . PHE A 1 84 ? -3.597 -3.472 0.660 1.00 0.00 84 PHE A CA 19
ATOM 35704 C C . PHE A 1 84 ? -4.357 -3.494 -0.668 1.00 0.00 84 PHE A C 19
ATOM 35705 O O . PHE A 1 84 ? -5.422 -2.916 -0.825 1.00 0.00 84 PHE A O 19
ATOM 35722 N N . ALA A 1 85 ? -3.831 -4.207 -1.616 1.00 0.00 85 ALA A N 19
ATOM 35723 C CA . ALA A 1 85 ? -4.527 -4.333 -2.909 1.00 0.00 85 ALA A CA 19
ATOM 35724 C C . ALA A 1 85 ? -4.268 -5.715 -3.503 1.00 0.00 85 ALA A C 19
ATOM 35725 O O . ALA A 1 85 ? -3.140 -6.109 -3.699 1.00 0.00 85 ALA A O 19
ATOM 35732 N N . THR A 1 86 ? -5.301 -6.442 -3.808 1.00 0.00 86 THR A N 19
ATOM 35733 C CA . THR A 1 86 ? -5.114 -7.785 -4.415 1.00 0.00 86 THR A CA 19
ATOM 35734 C C . THR A 1 86 ? -6.131 -7.972 -5.545 1.00 0.00 86 THR A C 19
ATOM 35735 O O . THR A 1 86 ? -7.036 -7.180 -5.712 1.00 0.00 86 THR A O 19
ATOM 35746 N N . GLY A 1 87 ? -5.978 -8.996 -6.335 1.00 0.00 87 GLY A N 19
ATOM 35747 C CA . GLY A 1 87 ? -6.921 -9.213 -7.468 1.00 0.00 87 GLY A CA 19
ATOM 35748 C C . GLY A 1 87 ? -8.372 -9.337 -6.979 1.00 0.00 87 GLY A C 19
ATOM 35749 O O . GLY A 1 87 ? -9.288 -9.355 -7.778 1.00 0.00 87 GLY A O 19
ATOM 35753 N N . TYR A 1 88 ? -8.616 -9.433 -5.693 1.00 0.00 88 TYR A N 19
ATOM 35754 C CA . TYR A 1 88 ? -10.038 -9.564 -5.249 1.00 0.00 88 TYR A CA 19
ATOM 35755 C C . TYR A 1 88 ? -10.538 -8.310 -4.502 1.00 0.00 88 TYR A C 19
ATOM 35756 O O . TYR A 1 88 ? -11.728 -8.139 -4.324 1.00 0.00 88 TYR A O 19
ATOM 35774 N N . GLY A 1 89 ? -9.677 -7.403 -4.104 1.00 0.00 89 GLY A N 19
ATOM 35775 C CA . GLY A 1 89 ? -10.189 -6.165 -3.431 1.00 0.00 89 GLY A CA 19
ATOM 35776 C C . GLY A 1 89 ? -10.079 -6.245 -1.902 1.00 0.00 89 GLY A C 19
ATOM 35777 O O . GLY A 1 89 ? -10.974 -5.833 -1.191 1.00 0.00 89 GLY A O 19
ATOM 35781 N N . SER A 1 90 ? -8.988 -6.737 -1.389 1.00 0.00 90 SER A N 19
ATOM 35782 C CA . SER A 1 90 ? -8.816 -6.805 0.099 1.00 0.00 90 SER A CA 19
ATOM 35783 C C . SER A 1 90 ? -10.031 -7.444 0.795 1.00 0.00 90 SER A C 19
ATOM 35784 O O . SER A 1 90 ? -10.182 -7.331 1.994 1.00 0.00 90 SER A O 19
ATOM 35792 N N . LYS A 1 91 ? -10.884 -8.110 0.057 1.00 0.00 91 LYS A N 19
ATOM 35793 C CA . LYS A 1 91 ? -12.092 -8.764 0.662 1.00 0.00 91 LYS A CA 19
ATOM 35794 C C . LYS A 1 91 ? -12.598 -7.995 1.889 1.00 0.00 91 LYS A C 19
ATOM 35795 O O . LYS A 1 91 ? -12.941 -8.578 2.898 1.00 0.00 91 LYS A O 19
ATOM 35814 N N . GLY A 1 92 ? -12.648 -6.693 1.813 1.00 0.00 92 GLY A N 19
ATOM 35815 C CA . GLY A 1 92 ? -13.134 -5.897 2.979 1.00 0.00 92 GLY A CA 19
ATOM 35816 C C . GLY A 1 92 ? -12.150 -6.036 4.143 1.00 0.00 92 GLY A C 19
ATOM 35817 O O . GLY A 1 92 ? -12.514 -6.434 5.232 1.00 0.00 92 GLY A O 19
ATOM 35821 N N . LEU A 1 93 ? -10.907 -5.712 3.920 1.00 0.00 93 LEU A N 19
ATOM 35822 C CA . LEU A 1 93 ? -9.895 -5.823 5.011 1.00 0.00 93 LEU A CA 19
ATOM 35823 C C . LEU A 1 93 ? -10.335 -4.991 6.226 1.00 0.00 93 LEU A C 19
ATOM 35824 O O . LEU A 1 93 ? -11.061 -4.026 6.099 1.00 0.00 93 LEU A O 19
ATOM 35840 N N . ASP A 1 94 ? -9.892 -5.353 7.398 1.00 0.00 94 ASP A N 19
ATOM 35841 C CA . ASP A 1 94 ? -10.273 -4.569 8.609 1.00 0.00 94 ASP A CA 19
ATOM 35842 C C . ASP A 1 94 ? -9.048 -3.821 9.142 1.00 0.00 94 ASP A C 19
ATOM 35843 O O . ASP A 1 94 ? -7.963 -4.361 9.205 1.00 0.00 94 ASP A O 19
ATOM 35852 N N . THR A 1 95 ? -9.204 -2.582 9.514 1.00 0.00 95 THR A N 19
ATOM 35853 C CA . THR A 1 95 ? -8.031 -1.815 10.025 1.00 0.00 95 THR A CA 19
ATOM 35854 C C . THR A 1 95 ? -8.465 -0.432 10.505 1.00 0.00 95 THR A C 19
ATOM 35855 O O . THR A 1 95 ? -9.568 0.009 10.249 1.00 0.00 95 THR A O 19
ATOM 35866 N N . ARG A 1 96 ? -7.597 0.261 11.187 1.00 0.00 96 ARG A N 19
ATOM 35867 C CA . ARG A 1 96 ? -7.949 1.625 11.672 1.00 0.00 96 ARG A CA 19
ATOM 35868 C C . ARG A 1 96 ? -8.090 2.576 10.484 1.00 0.00 96 ARG A C 19
ATOM 35869 O O . ARG A 1 96 ? -8.484 3.716 10.629 1.00 0.00 96 ARG A O 19
ATOM 35890 N N . TYR A 1 97 ? -7.770 2.114 9.306 1.00 0.00 97 TYR A N 19
ATOM 35891 C CA . TYR A 1 97 ? -7.887 2.990 8.110 1.00 0.00 97 TYR A CA 19
ATOM 35892 C C . TYR A 1 97 ? -9.354 3.086 7.682 1.00 0.00 97 TYR A C 19
ATOM 35893 O O . TYR A 1 97 ? -9.766 4.060 7.087 1.00 0.00 97 TYR A O 19
ATOM 35911 N N . SER A 1 98 ? -10.139 2.084 8.010 1.00 0.00 98 SER A N 19
ATOM 35912 C CA . SER A 1 98 ? -11.595 2.074 7.668 1.00 0.00 98 SER A CA 19
ATOM 35913 C C . SER A 1 98 ? -11.809 1.547 6.257 1.00 0.00 98 SER A C 19
ATOM 35914 O O . SER A 1 98 ? -12.527 2.145 5.485 1.00 0.00 98 SER A O 19
ATOM 35922 N N . ASN A 1 99 ? -11.201 0.430 5.923 1.00 0.00 99 ASN A N 19
ATOM 35923 C CA . ASN A 1 99 ? -11.378 -0.157 4.556 1.00 0.00 99 ASN A CA 19
ATOM 35924 C C . ASN A 1 99 ? -10.841 0.798 3.488 1.00 0.00 99 ASN A C 19
ATOM 35925 O O . ASN A 1 99 ? -9.957 0.466 2.724 1.00 0.00 99 ASN A O 19
ATOM 35936 N N . ILE A 1 100 ? -11.362 1.986 3.455 1.00 0.00 100 ILE A N 19
ATOM 35937 C CA . ILE A 1 100 ? -10.892 3.001 2.478 1.00 0.00 100 ILE A CA 19
ATOM 35938 C C . ILE A 1 100 ? -10.662 2.364 1.096 1.00 0.00 100 ILE A C 19
ATOM 35939 O O . ILE A 1 100 ? -11.135 1.276 0.834 1.00 0.00 100 ILE A O 19
ATOM 35955 N N . PRO A 1 101 ? -9.968 3.079 0.241 1.00 0.00 101 PRO A N 19
ATOM 35956 C CA . PRO A 1 101 ? -9.713 2.587 -1.134 1.00 0.00 101 PRO A CA 19
ATOM 35957 C C . PRO A 1 101 ? -8.580 1.547 -1.187 1.00 0.00 101 PRO A C 19
ATOM 35958 O O . PRO A 1 101 ? -7.414 1.869 -1.080 1.00 0.00 101 PRO A O 19
ATOM 35969 N N . LEU A 1 102 ? -8.932 0.306 -1.382 1.00 0.00 102 LEU A N 19
ATOM 35970 C CA . LEU A 1 102 ? -7.919 -0.797 -1.482 1.00 0.00 102 LEU A CA 19
ATOM 35971 C C . LEU A 1 102 ? -8.347 -1.725 -2.627 1.00 0.00 102 LEU A C 19
ATOM 35972 O O . LEU A 1 102 ? -9.521 -1.947 -2.830 1.00 0.00 102 LEU A O 19
ATOM 35988 N N . LEU A 1 103 ? -7.432 -2.270 -3.387 1.00 0.00 103 LEU A N 19
ATOM 35989 C CA . LEU A 1 103 ? -7.873 -3.168 -4.510 1.00 0.00 103 LEU A CA 19
ATOM 35990 C C . LEU A 1 103 ? -6.700 -3.616 -5.397 1.00 0.00 103 LEU A C 19
ATOM 35991 O O . LEU A 1 103 ? -5.918 -4.448 -5.011 1.00 0.00 103 LEU A O 19
ATOM 36007 N N . THR A 1 104 ? -6.576 -3.111 -6.597 1.00 0.00 104 THR A N 19
ATOM 36008 C CA . THR A 1 104 ? -5.457 -3.579 -7.461 1.00 0.00 104 THR A CA 19
ATOM 36009 C C . THR A 1 104 ? -5.158 -2.597 -8.600 1.00 0.00 104 THR A C 19
ATOM 36010 O O . THR A 1 104 ? -5.040 -1.406 -8.392 1.00 0.00 104 THR A O 19
ATOM 36021 N N . LYS A 1 105 ? -5.002 -3.104 -9.801 1.00 0.00 105 LYS A N 19
ATOM 36022 C CA . LYS A 1 105 ? -4.677 -2.235 -10.967 1.00 0.00 105 LYS A CA 19
ATOM 36023 C C . LYS A 1 105 ? -3.319 -1.556 -10.745 1.00 0.00 105 LYS A C 19
ATOM 36024 O O . LYS A 1 105 ? -2.883 -1.394 -9.622 1.00 0.00 105 LYS A O 19
ATOM 36043 N N . PRO A 1 106 ? -2.687 -1.189 -11.835 1.00 0.00 106 PRO A N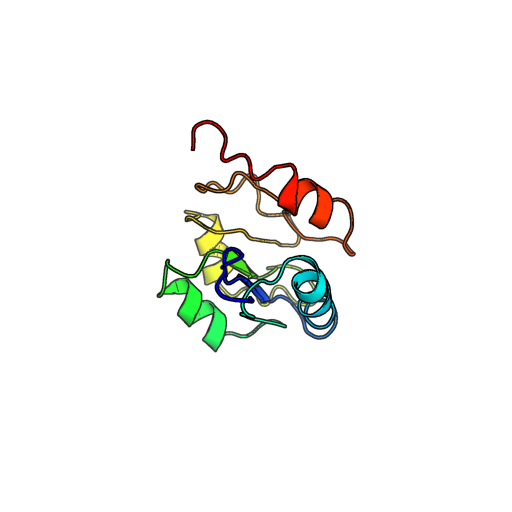 19
ATOM 36044 C CA . PRO A 1 106 ? -1.361 -0.532 -11.784 1.00 0.00 106 PRO A CA 19
ATOM 36045 C C . PRO A 1 106 ? -1.456 1.011 -11.820 1.00 0.00 106 PRO A C 19
ATOM 36046 O O . PRO A 1 106 ? -2.483 1.586 -12.120 1.00 0.00 106 PRO A O 19
ATOM 36057 N N . PHE A 1 107 ? -0.352 1.663 -11.542 1.00 0.00 107 PHE A N 19
ATOM 36058 C CA . PHE A 1 107 ? -0.268 3.165 -11.566 1.00 0.00 107 PHE A CA 19
ATOM 36059 C C . PHE A 1 107 ? -1.576 3.863 -11.139 1.00 0.00 107 PHE A C 19
ATOM 36060 O O . PHE A 1 107 ? -1.982 3.771 -10.001 1.00 0.00 107 PHE A O 19
ATOM 36077 N N . LEU A 1 108 ? -2.213 4.605 -12.020 1.00 0.00 108 LEU A N 19
ATOM 36078 C CA . LEU A 1 108 ? -3.457 5.337 -11.619 1.00 0.00 108 LEU A CA 19
ATOM 36079 C C . LEU A 1 108 ? -4.463 4.387 -10.982 1.00 0.00 108 LEU A C 19
ATOM 36080 O O . LEU A 1 108 ? -5.340 4.812 -10.244 1.00 0.00 108 LEU A O 19
ATOM 36096 N N . ASP A 1 109 ? -4.338 3.118 -11.283 1.00 0.00 109 ASP A N 19
ATOM 36097 C CA . ASP A 1 109 ? -5.263 2.073 -10.750 1.00 0.00 109 ASP A CA 19
ATOM 36098 C C . ASP A 1 109 ? -6.210 2.636 -9.694 1.00 0.00 109 ASP A C 19
ATOM 36099 O O . ASP A 1 109 ? -7.145 3.345 -10.008 1.00 0.00 109 ASP A O 19
ATOM 36108 N N . SER A 1 110 ? -5.975 2.351 -8.455 1.00 0.00 110 SER A N 19
ATOM 36109 C CA . SER A 1 110 ? -6.848 2.892 -7.399 1.00 0.00 110 SER A CA 19
ATOM 36110 C C . SER A 1 110 ? -6.298 4.224 -6.927 1.00 0.00 110 SER A C 19
ATOM 36111 O O . SER A 1 110 ? -6.929 4.917 -6.169 1.00 0.00 110 SER A O 19
ATOM 36119 N N . GLU A 1 111 ? -5.118 4.589 -7.377 1.00 0.00 111 GLU A N 19
ATOM 36120 C CA . GLU A 1 111 ? -4.521 5.893 -6.953 1.00 0.00 111 GLU A CA 19
ATOM 36121 C C . GLU A 1 111 ? -5.630 6.925 -6.824 1.00 0.00 111 GLU A C 19
ATOM 36122 O O . GLU A 1 111 ? -5.607 7.798 -5.977 1.00 0.00 111 GLU A O 19
ATOM 36134 N N . LEU A 1 112 ? -6.637 6.773 -7.629 1.00 0.00 112 LEU A N 19
ATOM 36135 C CA . LEU A 1 112 ? -7.802 7.699 -7.530 1.00 0.00 112 LEU A CA 19
ATOM 36136 C C . LEU A 1 112 ? -8.557 7.326 -6.264 1.00 0.00 112 LEU A C 19
ATOM 36137 O O . LEU A 1 112 ? -8.556 8.044 -5.284 1.00 0.00 112 LEU A O 19
ATOM 36153 N N . GLU A 1 113 ? -9.165 6.175 -6.270 1.00 0.00 113 GLU A N 19
ATOM 36154 C CA . GLU A 1 113 ? -9.882 5.709 -5.061 1.00 0.00 113 GLU A CA 19
ATOM 36155 C C . GLU A 1 113 ? -8.900 5.686 -3.901 1.00 0.00 113 GLU A C 19
ATOM 36156 O O . GLU A 1 113 ? -9.105 6.324 -2.896 1.00 0.00 113 GLU A O 19
ATOM 36168 N N . ALA A 1 114 ? -7.828 4.956 -4.054 1.00 0.00 114 ALA A N 19
ATOM 36169 C CA . ALA A 1 114 ? -6.800 4.855 -2.977 1.00 0.00 114 ALA A CA 19
ATOM 36170 C C . ALA A 1 114 ? -6.631 6.188 -2.243 1.00 0.00 114 ALA A C 19
ATOM 36171 O O . ALA A 1 114 ? -6.329 6.217 -1.066 1.00 0.00 114 ALA A O 19
ATOM 36178 N N . VAL A 1 115 ? -6.811 7.295 -2.912 1.00 0.00 115 VAL A N 19
ATOM 36179 C CA . VAL A 1 115 ? -6.644 8.597 -2.205 1.00 0.00 115 VAL A CA 19
ATOM 36180 C C . VAL A 1 115 ? -7.993 9.313 -2.026 1.00 0.00 115 VAL A C 19
ATOM 36181 O O . VAL A 1 115 ? -8.126 10.196 -1.202 1.00 0.00 115 VAL A O 19
ATOM 36194 N N . LEU A 1 116 ? -8.989 8.958 -2.796 1.00 0.00 116 LEU A N 19
ATOM 36195 C CA . LEU A 1 116 ? -10.315 9.645 -2.667 1.00 0.00 116 LEU A CA 19
ATOM 36196 C C . LEU A 1 116 ? -11.276 8.884 -1.740 1.00 0.00 116 LEU A C 19
ATOM 36197 O O . LEU A 1 116 ? -12.194 9.460 -1.193 1.00 0.00 116 LEU A O 19
ATOM 36213 N N . VAL A 1 117 ? -11.100 7.599 -1.570 1.00 0.00 117 VAL A N 19
ATOM 36214 C CA . VAL A 1 117 ? -12.042 6.838 -0.689 1.00 0.00 117 VAL A CA 19
ATOM 36215 C C . VAL A 1 117 ? -11.593 6.880 0.769 1.00 0.00 117 VAL A C 19
ATOM 36216 O O . VAL A 1 117 ? -12.331 6.517 1.663 1.00 0.00 117 VAL A O 19
ATOM 36229 N N . GLN A 1 118 ? -10.390 7.303 1.023 1.00 0.00 118 GLN A N 19
ATOM 36230 C CA . GLN A 1 118 ? -9.914 7.340 2.433 1.00 0.00 118 GLN A CA 19
ATOM 36231 C C . GLN A 1 118 ? -10.397 8.603 3.142 1.00 0.00 118 GLN A C 19
ATOM 36232 O O . GLN A 1 118 ? -9.903 8.960 4.192 1.00 0.00 118 GLN A O 19
ATOM 36246 N N . ILE A 1 119 ? -11.359 9.278 2.586 1.00 0.00 119 ILE A N 19
ATOM 36247 C CA . ILE A 1 119 ? -11.867 10.510 3.243 1.00 0.00 119 ILE A CA 19
ATOM 36248 C C . ILE A 1 119 ? -12.846 10.136 4.361 1.00 0.00 119 ILE A C 19
ATOM 36249 O O . ILE A 1 119 ? -13.388 10.987 5.037 1.00 0.00 119 ILE A O 19
ATOM 36265 N N . SER A 1 120 ? -13.071 8.868 4.559 1.00 0.00 120 SER A N 19
ATOM 36266 C CA . SER A 1 120 ? -14.013 8.438 5.631 1.00 0.00 120 SER A CA 19
ATOM 36267 C C . SER A 1 120 ? -13.422 8.744 7.009 1.00 0.00 120 SER A C 19
ATOM 36268 O O . SER A 1 120 ? -12.660 7.973 7.560 1.00 0.00 120 SER A O 19
ATOM 36276 N N . LYS A 1 121 ? -13.775 9.865 7.570 1.00 0.00 121 LYS A N 19
ATOM 36277 C CA . LYS A 1 121 ? -13.246 10.229 8.914 1.00 0.00 121 LYS A CA 19
ATOM 36278 C C . LYS A 1 121 ? -14.399 10.636 9.833 1.00 0.00 121 LYS A C 19
ATOM 36279 O O . LYS A 1 121 ? -14.203 10.986 10.980 1.00 0.00 121 LYS A O 19
ATOM 36298 N N . GLU A 1 122 ? -15.603 10.586 9.332 1.00 0.00 122 GLU A N 19
ATOM 36299 C CA . GLU A 1 122 ? -16.781 10.964 10.162 1.00 0.00 122 GLU A CA 19
ATOM 36300 C C . GLU A 1 122 ? -18.044 10.324 9.586 1.00 0.00 122 GLU A C 19
ATOM 36301 O O . GLU A 1 122 ? -19.149 10.767 9.830 1.00 0.00 122 GLU A O 19
ATOM 36313 N N . VAL A 1 123 ? -17.882 9.276 8.829 1.00 0.00 123 VAL A N 19
ATOM 36314 C CA . VAL A 1 123 ? -19.060 8.587 8.237 1.00 0.00 123 VAL A CA 19
ATOM 36315 C C . VAL A 1 123 ? -20.099 9.601 7.753 1.00 0.00 123 VAL A C 19
ATOM 36316 O O . VAL A 1 123 ? -19.912 10.143 6.676 1.00 0.00 123 VAL A O 19
ATOM 36329 N N . GLY A 1 1 ? 1.522 21.859 9.251 1.00 0.00 1 GLY A N 20
ATOM 36330 C CA . GLY A 1 1 ? 2.729 22.069 10.101 1.00 0.00 1 GLY A CA 20
ATOM 36331 C C . GLY A 1 1 ? 3.873 22.613 9.243 1.00 0.00 1 GLY A C 20
ATOM 36332 O O . GLY A 1 1 ? 4.051 22.223 8.105 1.00 0.00 1 GLY A O 20
ATOM 36338 N N . SER A 1 2 ? 4.652 23.512 9.781 1.00 0.00 2 SER A N 20
ATOM 36339 C CA . SER A 1 2 ? 5.787 24.083 8.999 1.00 0.00 2 SER A CA 20
ATOM 36340 C C . SER A 1 2 ? 5.305 24.527 7.614 1.00 0.00 2 SER A C 20
ATOM 36341 O O . SER A 1 2 ? 4.164 24.903 7.437 1.00 0.00 2 SER A O 20
ATOM 36349 N N . HIS A 1 3 ? 6.163 24.488 6.630 1.00 0.00 3 HIS A N 20
ATOM 36350 C CA . HIS A 1 3 ? 5.742 24.913 5.262 1.00 0.00 3 HIS A CA 20
ATOM 36351 C C . HIS A 1 3 ? 6.155 23.868 4.221 1.00 0.00 3 HIS A C 20
ATOM 36352 O O . HIS A 1 3 ? 5.334 23.149 3.685 1.00 0.00 3 HIS A O 20
ATOM 36366 N N . MET A 1 4 ? 7.423 23.791 3.925 1.00 0.00 4 MET A N 20
ATOM 36367 C CA . MET A 1 4 ? 7.905 22.810 2.908 1.00 0.00 4 MET A CA 20
ATOM 36368 C C . MET A 1 4 ? 7.275 21.432 3.128 1.00 0.00 4 MET A C 20
ATOM 36369 O O . MET A 1 4 ? 7.009 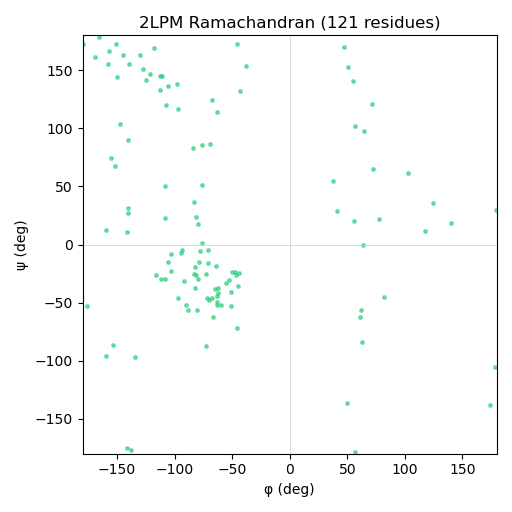20.709 2.188 1.00 0.00 4 MET A O 20
ATOM 36383 N N . THR A 1 5 ? 7.041 21.050 4.355 1.00 0.00 5 THR A N 20
ATOM 36384 C CA . THR A 1 5 ? 6.441 19.709 4.605 1.00 0.00 5 THR A CA 20
ATOM 36385 C C . THR A 1 5 ? 5.234 19.819 5.538 1.00 0.00 5 THR A C 20
ATOM 36386 O O . THR A 1 5 ? 5.035 20.813 6.207 1.00 0.00 5 THR A O 20
ATOM 36397 N N . GLU A 1 6 ? 4.431 18.794 5.581 1.00 0.00 6 GLU A N 20
ATOM 36398 C CA . GLU A 1 6 ? 3.232 18.805 6.460 1.00 0.00 6 GLU A CA 20
ATOM 36399 C C . GLU A 1 6 ? 2.743 17.368 6.654 1.00 0.00 6 GLU A C 20
ATOM 36400 O O . GLU A 1 6 ? 1.685 16.991 6.191 1.00 0.00 6 GLU A O 20
ATOM 36412 N N . ARG A 1 7 ? 3.527 16.565 7.320 1.00 0.00 7 ARG A N 20
ATOM 36413 C CA . ARG A 1 7 ? 3.147 15.140 7.546 1.00 0.00 7 ARG A CA 20
ATOM 36414 C C . ARG A 1 7 ? 3.208 14.368 6.228 1.00 0.00 7 ARG A C 20
ATOM 36415 O O . ARG A 1 7 ? 2.297 14.417 5.426 1.00 0.00 7 ARG A O 20
ATOM 36436 N N . ARG A 1 8 ? 4.270 13.648 6.001 1.00 0.00 8 ARG A N 20
ATOM 36437 C CA . ARG A 1 8 ? 4.381 12.867 4.742 1.00 0.00 8 ARG A CA 20
ATOM 36438 C C . ARG A 1 8 ? 3.977 11.420 5.016 1.00 0.00 8 ARG A C 20
ATOM 36439 O O . ARG A 1 8 ? 4.425 10.814 5.969 1.00 0.00 8 ARG A O 20
ATOM 36460 N N . LEU A 1 9 ? 3.129 10.860 4.203 1.00 0.00 9 LEU A N 20
ATOM 36461 C CA . LEU A 1 9 ? 2.705 9.462 4.440 1.00 0.00 9 LEU A CA 20
ATOM 36462 C C . LEU A 1 9 ? 3.644 8.514 3.705 1.00 0.00 9 LEU A C 20
ATOM 36463 O O . LEU A 1 9 ? 4.445 8.930 2.892 1.00 0.00 9 LEU A O 20
ATOM 36479 N N . ARG A 1 10 ? 3.560 7.245 3.974 1.00 0.00 10 ARG A N 20
ATOM 36480 C CA . ARG A 1 10 ? 4.459 6.297 3.271 1.00 0.00 10 ARG A CA 20
ATOM 36481 C C . ARG A 1 10 ? 3.665 5.094 2.764 1.00 0.00 10 ARG A C 20
ATOM 36482 O O . ARG A 1 10 ? 3.276 4.226 3.519 1.00 0.00 10 ARG A O 20
ATOM 36503 N N . VAL A 1 11 ? 3.427 5.033 1.491 1.00 0.00 11 VAL A N 20
ATOM 36504 C CA . VAL A 1 11 ? 2.658 3.882 0.939 1.00 0.00 11 VAL A CA 20
ATOM 36505 C C . VAL A 1 11 ? 3.607 2.743 0.569 1.00 0.00 11 VAL A C 20
ATOM 36506 O O . VAL A 1 11 ? 4.052 2.637 -0.556 1.00 0.00 11 VAL A O 20
ATOM 36519 N N . LEU A 1 12 ? 3.925 1.885 1.504 1.00 0.00 12 LEU A N 20
ATOM 36520 C CA . LEU A 1 12 ? 4.848 0.763 1.181 1.00 0.00 12 LEU A CA 20
ATOM 36521 C C . LEU A 1 12 ? 4.144 -0.185 0.224 1.00 0.00 12 LEU A C 20
ATOM 36522 O O . LEU A 1 12 ? 3.432 -1.082 0.630 1.00 0.00 12 LEU A O 20
ATOM 36538 N N . VAL A 1 13 ? 4.327 0.014 -1.048 1.00 0.00 13 VAL A N 20
ATOM 36539 C CA . VAL A 1 13 ? 3.654 -0.868 -2.030 1.00 0.00 13 VAL A CA 20
ATOM 36540 C C . VAL A 1 13 ? 4.679 -1.725 -2.771 1.00 0.00 13 VAL A C 20
ATOM 36541 O O . VAL A 1 13 ? 5.696 -1.239 -3.226 1.00 0.00 13 VAL A O 20
ATOM 36554 N N . VAL A 1 14 ? 4.421 -3.000 -2.897 1.00 0.00 14 VAL A N 20
ATOM 36555 C CA . VAL A 1 14 ? 5.384 -3.885 -3.609 1.00 0.00 14 VAL A CA 20
ATOM 36556 C C . VAL A 1 14 ? 4.644 -4.897 -4.499 1.00 0.00 14 VAL A C 20
ATOM 36557 O O . VAL A 1 14 ? 3.476 -5.197 -4.292 1.00 0.00 14 VAL A O 20
ATOM 36570 N N . GLU A 1 15 ? 5.313 -5.422 -5.498 1.00 0.00 15 GLU A N 20
ATOM 36571 C CA . GLU A 1 15 ? 4.641 -6.400 -6.401 1.00 0.00 15 GLU A CA 20
ATOM 36572 C C . GLU A 1 15 ? 5.643 -7.081 -7.348 1.00 0.00 15 GLU A C 20
ATOM 36573 O O . GLU A 1 15 ? 6.040 -8.208 -7.129 1.00 0.00 15 GLU A O 20
ATOM 36585 N N . ASP A 1 16 ? 6.042 -6.424 -8.411 1.00 0.00 16 ASP A N 20
ATOM 36586 C CA . ASP A 1 16 ? 6.991 -7.065 -9.361 1.00 0.00 16 ASP A CA 20
ATOM 36587 C C . ASP A 1 16 ? 7.997 -6.059 -9.926 1.00 0.00 16 ASP A C 20
ATOM 36588 O O . ASP A 1 16 ? 7.726 -5.377 -10.889 1.00 0.00 16 ASP A O 20
ATOM 36597 N N . GLU A 1 17 ? 9.160 -6.001 -9.341 1.00 0.00 17 GLU A N 20
ATOM 36598 C CA . GLU A 1 17 ? 10.245 -5.080 -9.816 1.00 0.00 17 GLU A CA 20
ATOM 36599 C C . GLU A 1 17 ? 9.736 -3.911 -10.681 1.00 0.00 17 GLU A C 20
ATOM 36600 O O . GLU A 1 17 ? 9.474 -2.832 -10.188 1.00 0.00 17 GLU A O 20
ATOM 36612 N N . SER A 1 18 ? 9.653 -4.103 -11.975 1.00 0.00 18 SER A N 20
ATOM 36613 C CA . SER A 1 18 ? 9.230 -2.987 -12.885 1.00 0.00 18 SER A CA 20
ATOM 36614 C C . SER A 1 18 ? 7.708 -2.800 -12.955 1.00 0.00 18 SER A C 20
ATOM 36615 O O . SER A 1 18 ? 7.231 -1.855 -13.550 1.00 0.00 18 SER A O 20
ATOM 36623 N N . MET A 1 19 ? 6.936 -3.668 -12.374 1.00 0.00 19 MET A N 20
ATOM 36624 C CA . MET A 1 19 ? 5.457 -3.487 -12.447 1.00 0.00 19 MET A CA 20
ATOM 36625 C C . MET A 1 19 ? 5.001 -2.490 -11.382 1.00 0.00 19 MET A C 20
ATOM 36626 O O . MET A 1 19 ? 4.320 -1.524 -11.665 1.00 0.00 19 MET A O 20
ATOM 36640 N N . ILE A 1 20 ? 5.381 -2.719 -10.162 1.00 0.00 20 ILE A N 20
ATOM 36641 C CA . ILE A 1 20 ? 4.989 -1.797 -9.062 1.00 0.00 20 ILE A CA 20
ATOM 36642 C C . ILE A 1 20 ? 5.910 -0.581 -9.051 1.00 0.00 20 ILE A C 20
ATOM 36643 O O . ILE A 1 20 ? 5.582 0.463 -8.524 1.00 0.00 20 ILE A O 20
ATOM 36659 N N . ALA A 1 21 ? 7.065 -0.720 -9.630 1.00 0.00 21 ALA A N 20
ATOM 36660 C CA . ALA A 1 21 ? 8.035 0.405 -9.668 1.00 0.00 21 ALA A CA 20
ATOM 36661 C C . ALA A 1 21 ? 7.369 1.677 -10.210 1.00 0.00 21 ALA A C 20
ATOM 36662 O O . ALA A 1 21 ? 6.811 2.460 -9.468 1.00 0.00 21 ALA A O 20
ATOM 36669 N N . MET A 1 22 ? 7.422 1.892 -11.497 1.00 0.00 22 MET A N 20
ATOM 36670 C CA . MET A 1 22 ? 6.789 3.115 -12.072 1.00 0.00 22 MET A CA 20
ATOM 36671 C C . MET A 1 22 ? 5.346 3.249 -11.571 1.00 0.00 22 MET A C 20
ATOM 36672 O O . MET A 1 22 ? 4.763 4.315 -11.602 1.00 0.00 22 MET A O 20
ATOM 36686 N N . LEU A 1 23 ? 4.767 2.169 -11.119 1.00 0.00 23 LEU A N 20
ATOM 36687 C CA . LEU A 1 23 ? 3.359 2.216 -10.624 1.00 0.00 23 LEU A CA 20
ATOM 36688 C C . LEU A 1 23 ? 3.247 3.048 -9.336 1.00 0.00 23 LEU A C 20
ATOM 36689 O O . LEU A 1 23 ? 2.193 3.560 -9.017 1.00 0.00 23 LEU A O 20
ATOM 36705 N N . ILE A 1 24 ? 4.310 3.184 -8.586 1.00 0.00 24 ILE A N 20
ATOM 36706 C CA . ILE A 1 24 ? 4.219 3.981 -7.323 1.00 0.00 24 ILE A CA 20
ATOM 36707 C C . ILE A 1 24 ? 5.007 5.288 -7.433 1.00 0.00 24 ILE A C 20
ATOM 36708 O O . ILE A 1 24 ? 4.567 6.329 -6.986 1.00 0.00 24 ILE A O 20
ATOM 36724 N N . GLU A 1 25 ? 6.172 5.245 -8.010 1.00 0.00 25 GLU A N 20
ATOM 36725 C CA . GLU A 1 25 ? 6.988 6.487 -8.130 1.00 0.00 25 GLU A CA 20
ATOM 36726 C C . GLU A 1 25 ? 6.208 7.573 -8.871 1.00 0.00 25 GLU A C 20
ATOM 36727 O O . GLU A 1 25 ? 6.564 8.734 -8.840 1.00 0.00 25 GLU A O 20
ATOM 36739 N N . ASP A 1 26 ? 5.147 7.209 -9.534 1.00 0.00 26 ASP A N 20
ATOM 36740 C CA . ASP A 1 26 ? 4.350 8.230 -10.269 1.00 0.00 26 ASP A CA 20
ATOM 36741 C C . ASP A 1 26 ? 3.334 8.884 -9.326 1.00 0.00 26 ASP A C 20
ATOM 36742 O O . ASP A 1 26 ? 3.212 10.092 -9.282 1.00 0.00 26 ASP A O 20
ATOM 36751 N N . THR A 1 27 ? 2.616 8.107 -8.557 1.00 0.00 27 THR A N 20
ATOM 36752 C CA . THR A 1 27 ? 1.638 8.714 -7.615 1.00 0.00 27 THR A CA 20
ATOM 36753 C C . THR A 1 27 ? 2.398 9.557 -6.593 1.00 0.00 27 THR A C 20
ATOM 36754 O O . THR A 1 27 ? 2.116 10.721 -6.394 1.00 0.00 27 THR A O 20
ATOM 36765 N N . LEU A 1 28 ? 3.380 8.975 -5.962 1.00 0.00 28 LEU A N 20
ATOM 36766 C CA . LEU A 1 28 ? 4.185 9.738 -4.971 1.00 0.00 28 LEU A CA 20
ATOM 36767 C C . LEU A 1 28 ? 4.780 10.969 -5.658 1.00 0.00 28 LEU A C 20
ATOM 36768 O O . LEU A 1 28 ? 4.813 12.049 -5.103 1.00 0.00 28 LEU A O 20
ATOM 36784 N N . CYS A 1 29 ? 5.239 10.812 -6.871 1.00 0.00 29 CYS A N 20
ATOM 36785 C CA . CYS A 1 29 ? 5.817 11.972 -7.601 1.00 0.00 29 CYS A CA 20
ATOM 36786 C C . CYS A 1 29 ? 4.879 13.172 -7.472 1.00 0.00 29 CYS A C 20
ATOM 36787 O O . CYS A 1 29 ? 5.306 14.304 -7.357 1.00 0.00 29 CYS A O 20
ATOM 36795 N N . GLU A 1 30 ? 3.597 12.926 -7.491 1.00 0.00 30 GLU A N 20
ATOM 36796 C CA . GLU A 1 30 ? 2.615 14.032 -7.371 1.00 0.00 30 GLU A CA 20
ATOM 36797 C C . GLU A 1 30 ? 2.153 14.183 -5.917 1.00 0.00 30 GLU A C 20
ATOM 36798 O O . GLU A 1 30 ? 1.984 15.279 -5.420 1.00 0.00 30 GLU A O 20
ATOM 36810 N N . LEU A 1 31 ? 1.938 13.088 -5.233 1.00 0.00 31 LEU A N 20
ATOM 36811 C CA . LEU A 1 31 ? 1.476 13.169 -3.814 1.00 0.00 31 LEU A CA 20
ATOM 36812 C C . LEU A 1 31 ? 2.547 13.828 -2.937 1.00 0.00 31 LEU A C 20
ATOM 36813 O O . LEU A 1 31 ? 2.301 14.825 -2.288 1.00 0.00 31 LEU A O 20
ATOM 36829 N N . GLY A 1 32 ? 3.736 13.286 -2.916 1.00 0.00 32 GLY A N 20
ATOM 36830 C CA . GLY A 1 32 ? 4.814 13.897 -2.085 1.00 0.00 32 GLY A CA 20
ATOM 36831 C C . GLY A 1 32 ? 5.231 12.932 -0.971 1.00 0.00 32 GLY A C 20
ATOM 36832 O O . GLY A 1 32 ? 6.122 13.222 -0.197 1.00 0.00 32 GLY A O 20
ATOM 36836 N N . HIS A 1 33 ? 4.591 11.795 -0.880 1.00 0.00 33 HIS A N 20
ATOM 36837 C CA . HIS A 1 33 ? 4.946 10.808 0.185 1.00 0.00 33 HIS A CA 20
ATOM 36838 C C . HIS A 1 33 ? 6.462 10.775 0.415 1.00 0.00 33 HIS A C 20
ATOM 36839 O O . HIS A 1 33 ? 7.236 11.209 -0.415 1.00 0.00 33 HIS A O 20
ATOM 36853 N N . GLU A 1 34 ? 6.890 10.268 1.539 1.00 0.00 34 GLU A N 20
ATOM 36854 C CA . GLU A 1 34 ? 8.354 10.217 1.826 1.00 0.00 34 GLU A CA 20
ATOM 36855 C C . GLU A 1 34 ? 8.964 8.915 1.296 1.00 0.00 34 GLU A C 20
ATOM 36856 O O . GLU A 1 34 ? 9.637 8.203 2.013 1.00 0.00 34 GLU A O 20
ATOM 36868 N N . VAL A 1 35 ? 8.735 8.597 0.049 1.00 0.00 35 VAL A N 20
ATOM 36869 C CA . VAL A 1 35 ? 9.304 7.338 -0.517 1.00 0.00 35 VAL A CA 20
ATOM 36870 C C . VAL A 1 35 ? 8.882 6.146 0.342 1.00 0.00 35 VAL A C 20
ATOM 36871 O O . VAL A 1 35 ? 9.328 5.984 1.460 1.00 0.00 35 VAL A O 20
ATOM 36884 N N . ALA A 1 36 ? 8.021 5.309 -0.163 1.00 0.00 36 ALA A N 20
ATOM 36885 C CA . ALA A 1 36 ? 7.578 4.146 0.641 1.00 0.00 36 ALA A CA 20
ATOM 36886 C C . ALA A 1 36 ? 8.224 2.855 0.125 1.00 0.00 36 ALA A C 20
ATOM 36887 O O . ALA A 1 36 ? 9.409 2.645 0.298 1.00 0.00 36 ALA A O 20
ATOM 36894 N N . ALA A 1 37 ? 7.478 1.975 -0.495 1.00 0.00 37 ALA A N 20
ATOM 36895 C CA . ALA A 1 37 ? 8.111 0.719 -0.983 1.00 0.00 37 ALA A CA 20
ATOM 36896 C C . ALA A 1 37 ? 7.872 0.528 -2.479 1.00 0.00 37 ALA A C 20
ATOM 36897 O O . ALA A 1 37 ? 6.807 0.803 -2.998 1.00 0.00 37 ALA A O 20
ATOM 36904 N N . THR A 1 38 ? 8.864 0.036 -3.163 1.00 0.00 38 THR A N 20
ATOM 36905 C CA . THR A 1 38 ? 8.736 -0.212 -4.625 1.00 0.00 38 THR A CA 20
ATOM 36906 C C . THR A 1 38 ? 9.235 -1.626 -4.929 1.00 0.00 38 THR A C 20
ATOM 36907 O O . THR A 1 38 ? 10.116 -2.136 -4.266 1.00 0.00 38 THR A O 20
ATOM 36918 N N . ALA A 1 39 ? 8.665 -2.277 -5.902 1.00 0.00 39 ALA A N 20
ATOM 36919 C CA . ALA A 1 39 ? 9.099 -3.671 -6.209 1.00 0.00 39 ALA A CA 20
ATOM 36920 C C . ALA A 1 39 ? 8.693 -4.561 -5.041 1.00 0.00 39 ALA A C 20
ATOM 36921 O O . ALA A 1 39 ? 7.998 -4.125 -4.152 1.00 0.00 39 ALA A O 20
ATOM 36928 N N . SER A 1 40 ? 9.111 -5.793 -5.013 1.00 0.00 40 SER A N 20
ATOM 36929 C CA . SER A 1 40 ? 8.716 -6.651 -3.863 1.00 0.00 40 SER A CA 20
ATOM 36930 C C . SER A 1 40 ? 9.937 -7.237 -3.179 1.00 0.00 40 SER A C 20
ATOM 36931 O O . SER A 1 40 ? 10.783 -7.865 -3.782 1.00 0.00 40 SER A O 20
ATOM 36939 N N . ARG A 1 41 ? 10.028 -6.988 -1.905 1.00 0.00 41 ARG A N 20
ATOM 36940 C CA . ARG A 1 41 ? 11.178 -7.462 -1.116 1.00 0.00 41 ARG A CA 20
ATOM 36941 C C . ARG A 1 41 ? 10.701 -8.165 0.157 1.00 0.00 41 ARG A C 20
ATOM 36942 O O . ARG A 1 41 ? 9.919 -7.629 0.916 1.00 0.00 41 ARG A O 20
ATOM 36963 N N . MET A 1 42 ? 11.170 -9.356 0.401 1.00 0.00 42 MET A N 20
ATOM 36964 C CA . MET A 1 42 ? 10.746 -10.080 1.629 1.00 0.00 42 MET A CA 20
ATOM 36965 C C . MET A 1 42 ? 11.238 -9.334 2.871 1.00 0.00 42 MET A C 20
ATOM 36966 O O . MET A 1 42 ? 10.527 -9.187 3.845 1.00 0.00 42 MET A O 20
ATOM 36980 N N . GLN A 1 43 ? 12.450 -8.852 2.839 1.00 0.00 43 GLN A N 20
ATOM 36981 C CA . GLN A 1 43 ? 12.986 -8.107 4.011 1.00 0.00 43 GLN A CA 20
ATOM 36982 C C . GLN A 1 43 ? 12.045 -6.957 4.366 1.00 0.00 43 GLN A C 20
ATOM 36983 O O . GLN A 1 43 ? 11.738 -6.723 5.519 1.00 0.00 43 GLN A O 20
ATOM 36997 N N . GLU A 1 44 ? 11.580 -6.240 3.380 1.00 0.00 44 GLU A N 20
ATOM 36998 C CA . GLU A 1 44 ? 10.654 -5.109 3.652 1.00 0.00 44 GLU A CA 20
ATOM 36999 C C . GLU A 1 44 ? 9.333 -5.640 4.207 1.00 0.00 44 GLU A C 20
ATOM 37000 O O . GLU A 1 44 ? 8.808 -5.127 5.175 1.00 0.00 44 GLU A O 20
ATOM 37012 N N . ALA A 1 45 ? 8.796 -6.672 3.608 1.00 0.00 45 ALA A N 20
ATOM 37013 C CA . ALA A 1 45 ? 7.515 -7.238 4.115 1.00 0.00 45 ALA A CA 20
ATOM 37014 C C . ALA A 1 45 ? 7.572 -7.309 5.640 1.00 0.00 45 ALA A C 20
ATOM 37015 O O . ALA A 1 45 ? 6.667 -6.884 6.331 1.00 0.00 45 ALA A O 20
ATOM 37022 N N . LEU A 1 46 ? 8.648 -7.818 6.168 1.00 0.00 46 LEU A N 20
ATOM 37023 C CA . LEU A 1 46 ? 8.788 -7.888 7.644 1.00 0.00 46 LEU A CA 20
ATOM 37024 C C . LEU A 1 46 ? 8.755 -6.466 8.203 1.00 0.00 46 LEU A C 20
ATOM 37025 O O . LEU A 1 46 ? 7.990 -6.150 9.089 1.00 0.00 46 LEU A O 20
ATOM 37041 N N . ASP A 1 47 ? 9.573 -5.601 7.670 1.00 0.00 47 ASP A N 20
ATOM 37042 C CA . ASP A 1 47 ? 9.584 -4.192 8.152 1.00 0.00 47 ASP A CA 20
ATOM 37043 C C . ASP A 1 47 ? 8.159 -3.636 8.147 1.00 0.00 47 ASP A C 20
ATOM 37044 O O . ASP A 1 47 ? 7.736 -2.975 9.075 1.00 0.00 47 ASP A O 20
ATOM 37053 N N . ILE A 1 48 ? 7.412 -3.911 7.111 1.00 0.00 48 ILE A N 20
ATOM 37054 C CA . ILE A 1 48 ? 6.010 -3.410 7.049 1.00 0.00 48 ILE A CA 20
ATOM 37055 C C . ILE A 1 48 ? 5.092 -4.366 7.824 1.00 0.00 48 ILE A C 20
ATOM 37056 O O . ILE A 1 48 ? 3.919 -4.117 8.002 1.00 0.00 48 ILE A O 20
ATOM 37072 N N . ALA A 1 49 ? 5.618 -5.468 8.279 1.00 0.00 49 ALA A N 20
ATOM 37073 C CA . ALA A 1 49 ? 4.779 -6.431 9.036 1.00 0.00 49 ALA A CA 20
ATOM 37074 C C . ALA A 1 49 ? 4.895 -6.185 10.546 1.00 0.00 49 ALA A C 20
ATOM 37075 O O . ALA A 1 49 ? 3.925 -6.280 11.270 1.00 0.00 49 ALA A O 20
ATOM 37082 N N . ARG A 1 50 ? 6.071 -5.883 11.034 1.00 0.00 50 ARG A N 20
ATOM 37083 C CA . ARG A 1 50 ? 6.224 -5.651 12.498 1.00 0.00 50 ARG A CA 20
ATOM 37084 C C . ARG A 1 50 ? 6.207 -4.150 12.812 1.00 0.00 50 ARG A C 20
ATOM 37085 O O . ARG A 1 50 ? 5.906 -3.745 13.917 1.00 0.00 50 ARG A O 20
ATOM 37106 N N . LYS A 1 51 ? 6.540 -3.324 11.858 1.00 0.00 51 LYS A N 20
ATOM 37107 C CA . LYS A 1 51 ? 6.557 -1.854 12.117 1.00 0.00 51 LYS A CA 20
ATOM 37108 C C . LYS A 1 51 ? 5.173 -1.347 12.523 1.00 0.00 51 LYS A C 20
ATOM 37109 O O . LYS A 1 51 ? 5.039 -0.589 13.463 1.00 0.00 51 LYS A O 20
ATOM 37128 N N . GLY A 1 52 ? 4.146 -1.736 11.818 1.00 0.00 52 GLY A N 20
ATOM 37129 C CA . GLY A 1 52 ? 2.787 -1.239 12.172 1.00 0.00 52 GLY A CA 20
ATOM 37130 C C . GLY A 1 52 ? 2.884 0.275 12.378 1.00 0.00 52 GLY A C 20
ATOM 37131 O O . GLY A 1 52 ? 2.888 0.764 13.490 1.00 0.00 52 GLY A O 20
ATOM 37135 N N . GLN A 1 53 ? 2.996 1.015 11.307 1.00 0.00 53 GLN A N 20
ATOM 37136 C CA . GLN A 1 53 ? 3.134 2.501 11.420 1.00 0.00 53 GLN A CA 20
ATOM 37137 C C . GLN A 1 53 ? 3.502 3.103 10.052 1.00 0.00 53 GLN A C 20
ATOM 37138 O O . GLN A 1 53 ? 3.282 4.270 9.795 1.00 0.00 53 GLN A O 20
ATOM 37152 N N . PHE A 1 54 ? 4.068 2.311 9.180 1.00 0.00 54 PHE A N 20
ATOM 37153 C CA . PHE A 1 54 ? 4.476 2.801 7.817 1.00 0.00 54 PHE A CA 20
ATOM 37154 C C . PHE A 1 54 ? 3.275 3.223 6.948 1.00 0.00 54 PHE A C 20
ATOM 37155 O O . PHE A 1 54 ? 3.276 3.013 5.752 1.00 0.00 54 PHE A O 20
ATOM 37172 N N . ASP A 1 55 ? 2.270 3.825 7.518 1.00 0.00 55 ASP A N 20
ATOM 37173 C CA . ASP A 1 55 ? 1.096 4.268 6.715 1.00 0.00 55 ASP A CA 20
ATOM 37174 C C . ASP A 1 55 ? 0.384 3.086 6.033 1.00 0.00 55 ASP A C 20
ATOM 37175 O O . ASP A 1 55 ? -0.768 2.848 6.305 1.00 0.00 55 ASP A O 20
ATOM 37184 N N . ILE A 1 56 ? 1.027 2.357 5.141 1.00 0.00 56 ILE A N 20
ATOM 37185 C CA . ILE A 1 56 ? 0.297 1.224 4.460 1.00 0.00 56 ILE A CA 20
ATOM 37186 C C . ILE A 1 56 ? 1.253 0.146 3.897 1.00 0.00 56 ILE A C 20
ATOM 37187 O O . ILE A 1 56 ? 2.456 0.308 3.898 1.00 0.00 56 ILE A O 20
ATOM 37203 N N . ALA A 1 57 ? 0.714 -0.972 3.425 1.00 0.00 57 ALA A N 20
ATOM 37204 C CA . ALA A 1 57 ? 1.592 -2.069 2.886 1.00 0.00 57 ALA A CA 20
ATOM 37205 C C . ALA A 1 57 ? 0.901 -2.829 1.739 1.00 0.00 57 ALA A C 20
ATOM 37206 O O . ALA A 1 57 ? 0.005 -3.607 1.967 1.00 0.00 57 ALA A O 20
ATOM 37213 N N . ILE A 1 58 ? 1.318 -2.647 0.514 1.00 0.00 58 ILE A N 20
ATOM 37214 C CA . ILE A 1 58 ? 0.656 -3.391 -0.596 1.00 0.00 58 ILE A CA 20
ATOM 37215 C C . ILE A 1 58 ? 1.586 -4.465 -1.151 1.00 0.00 58 ILE A C 20
ATOM 37216 O O . ILE A 1 58 ? 2.753 -4.236 -1.400 1.00 0.00 58 ILE A O 20
ATOM 37232 N N . ILE A 1 59 ? 1.060 -5.637 -1.340 1.00 0.00 59 ILE A N 20
ATOM 37233 C CA . ILE A 1 59 ? 1.869 -6.765 -1.869 1.00 0.00 59 ILE A CA 20
ATOM 37234 C C . ILE A 1 59 ? 0.972 -7.660 -2.723 1.00 0.00 59 ILE A C 20
ATOM 37235 O O . ILE A 1 59 ? 0.479 -8.659 -2.261 1.00 0.00 59 ILE A O 20
ATOM 37251 N N . ASP A 1 60 ? 0.735 -7.311 -3.950 1.00 0.00 60 ASP A N 20
ATOM 37252 C CA . ASP A 1 60 ? -0.160 -8.169 -4.791 1.00 0.00 60 ASP A CA 20
ATOM 37253 C C . ASP A 1 60 ? 0.184 -9.648 -4.608 1.00 0.00 60 ASP A C 20
ATOM 37254 O O . ASP A 1 60 ? 1.329 -10.045 -4.695 1.00 0.00 60 ASP A O 20
ATOM 37263 N N . VAL A 1 61 ? -0.799 -10.466 -4.354 1.00 0.00 61 VAL A N 20
ATOM 37264 C CA . VAL A 1 61 ? -0.523 -11.919 -4.163 1.00 0.00 61 VAL A CA 20
ATOM 37265 C C . VAL A 1 61 ? -0.969 -12.725 -5.383 1.00 0.00 61 VAL A C 20
ATOM 37266 O O . VAL A 1 61 ? -1.471 -13.823 -5.261 1.00 0.00 61 VAL A O 20
ATOM 37279 N N . ASN A 1 62 ? -0.783 -12.193 -6.556 1.00 0.00 62 ASN A N 20
ATOM 37280 C CA . ASN A 1 62 ? -1.184 -12.943 -7.781 1.00 0.00 62 ASN A CA 20
ATOM 37281 C C . ASN A 1 62 ? -0.553 -12.317 -9.023 1.00 0.00 62 ASN A C 20
ATOM 37282 O O . ASN A 1 62 ? -1.004 -12.526 -10.131 1.00 0.00 62 ASN A O 20
ATOM 37293 N N . LEU A 1 63 ? 0.489 -11.557 -8.852 1.00 0.00 63 LEU A N 20
ATOM 37294 C CA . LEU A 1 63 ? 1.145 -10.931 -10.026 1.00 0.00 63 LEU A CA 20
ATOM 37295 C C . LEU A 1 63 ? 2.558 -11.480 -10.156 1.00 0.00 63 LEU A C 20
ATOM 37296 O O . LEU A 1 63 ? 3.311 -11.499 -9.204 1.00 0.00 63 LEU A O 20
ATOM 37312 N N . ASP A 1 64 ? 2.914 -11.946 -11.324 1.00 0.00 64 ASP A N 20
ATOM 37313 C CA . ASP A 1 64 ? 4.276 -12.520 -11.536 1.00 0.00 64 ASP A CA 20
ATOM 37314 C C . ASP A 1 64 ? 4.353 -13.947 -10.975 1.00 0.00 64 ASP A C 20
ATOM 37315 O O . ASP A 1 64 ? 5.274 -14.681 -11.275 1.00 0.00 64 ASP A O 20
ATOM 37324 N N . GLY A 1 65 ? 3.395 -14.365 -10.178 1.00 0.00 65 GLY A N 20
ATOM 37325 C CA . GLY A 1 65 ? 3.455 -15.758 -9.643 1.00 0.00 65 GLY A CA 20
ATOM 37326 C C . GLY A 1 65 ? 3.232 -15.772 -8.130 1.00 0.00 65 GLY A C 20
ATOM 37327 O O . GLY A 1 65 ? 3.881 -16.501 -7.408 1.00 0.00 65 GLY A O 20
ATOM 37331 N N . GLU A 1 66 ? 2.312 -14.993 -7.643 1.00 0.00 66 GLU A N 20
ATOM 37332 C CA . GLU A 1 66 ? 2.045 -14.991 -6.176 1.00 0.00 66 GLU A CA 20
ATOM 37333 C C . GLU A 1 66 ? 3.306 -14.624 -5.385 1.00 0.00 66 GLU A C 20
ATOM 37334 O O . GLU A 1 66 ? 3.741 -15.377 -4.537 1.00 0.00 66 GLU A O 20
ATOM 37346 N N . PRO A 1 67 ? 3.850 -13.472 -5.678 1.00 0.00 67 PRO A N 20
ATOM 37347 C CA . PRO A 1 67 ? 5.062 -13.005 -4.970 1.00 0.00 67 PRO A CA 20
ATOM 37348 C C . PRO A 1 67 ? 4.684 -12.313 -3.653 1.00 0.00 67 PRO A C 20
ATOM 37349 O O . PRO A 1 67 ? 5.414 -11.484 -3.145 1.00 0.00 67 PRO A O 20
ATOM 37360 N N . SER A 1 68 ? 3.545 -12.642 -3.103 1.00 0.00 68 SER A N 20
ATOM 37361 C CA . SER A 1 68 ? 3.109 -12.004 -1.826 1.00 0.00 68 SER A CA 20
ATOM 37362 C C . SER A 1 68 ? 3.584 -12.824 -0.627 1.00 0.00 68 SER A C 20
ATOM 37363 O O . SER A 1 68 ? 3.183 -12.595 0.496 1.00 0.00 68 SER A O 20
ATOM 37371 N N . TYR A 1 69 ? 4.434 -13.782 -0.860 1.00 0.00 69 TYR A N 20
ATOM 37372 C CA . TYR A 1 69 ? 4.937 -14.635 0.255 1.00 0.00 69 TYR A CA 20
ATOM 37373 C C . TYR A 1 69 ? 3.760 -15.191 1.065 1.00 0.00 69 TYR A C 20
ATOM 37374 O O . TYR A 1 69 ? 2.623 -14.766 0.914 1.00 0.00 69 TYR A O 20
ATOM 37392 N N . PRO A 1 70 ? 4.077 -16.127 1.909 1.00 0.00 70 PRO A N 20
ATOM 37393 C CA . PRO A 1 70 ? 3.048 -16.757 2.760 1.00 0.00 70 PRO A CA 20
ATOM 37394 C C . PRO A 1 70 ? 2.557 -15.758 3.803 1.00 0.00 70 PRO A C 20
ATOM 37395 O O . PRO A 1 70 ? 1.653 -16.037 4.565 1.00 0.00 70 PRO A O 20
ATOM 37406 N N . VAL A 1 71 ? 3.143 -14.590 3.845 1.00 0.00 71 VAL A N 20
ATOM 37407 C CA . VAL A 1 71 ? 2.687 -13.592 4.847 1.00 0.00 71 VAL A CA 20
ATOM 37408 C C . VAL A 1 71 ? 1.579 -12.717 4.270 1.00 0.00 71 VAL A C 20
ATOM 37409 O O . VAL A 1 71 ? 0.461 -12.819 4.710 1.00 0.00 71 VAL A O 20
ATOM 37422 N N . ALA A 1 72 ? 1.837 -11.885 3.281 1.00 0.00 72 ALA A N 20
ATOM 37423 C CA . ALA A 1 72 ? 0.717 -11.075 2.711 1.00 0.00 72 ALA A CA 20
ATOM 37424 C C . ALA A 1 72 ? -0.502 -11.973 2.616 1.00 0.00 72 ALA A C 20
ATOM 37425 O O . ALA A 1 72 ? -1.630 -11.563 2.805 1.00 0.00 72 ALA A O 20
ATOM 37432 N N . ASP A 1 73 ? -0.248 -13.223 2.355 1.00 0.00 73 ASP A N 20
ATOM 37433 C CA . ASP A 1 73 ? -1.340 -14.213 2.276 1.00 0.00 73 ASP A CA 20
ATOM 37434 C C . ASP A 1 73 ? -1.985 -14.355 3.651 1.00 0.00 73 ASP A C 20
ATOM 37435 O O . ASP A 1 73 ? -3.185 -14.246 3.824 1.00 0.00 73 ASP A O 20
ATOM 37444 N N . ILE A 1 74 ? -1.165 -14.600 4.631 1.00 0.00 74 ILE A N 20
ATOM 37445 C CA . ILE A 1 74 ? -1.671 -14.758 6.021 1.00 0.00 74 ILE A CA 20
ATOM 37446 C C . ILE A 1 74 ? -2.080 -13.396 6.571 1.00 0.00 74 ILE A C 20
ATOM 37447 O O . ILE A 1 74 ? -3.112 -13.248 7.201 1.00 0.00 74 ILE A O 20
ATOM 37463 N N . LEU A 1 75 ? -1.293 -12.388 6.312 1.00 0.00 75 LEU A N 20
ATOM 37464 C CA . LEU A 1 75 ? -1.653 -11.035 6.790 1.00 0.00 75 LEU A CA 20
ATOM 37465 C C . LEU A 1 75 ? -3.122 -10.803 6.455 1.00 0.00 75 LEU A C 20
ATOM 37466 O O . LEU A 1 75 ? -3.880 -10.282 7.240 1.00 0.00 75 LEU A O 20
ATOM 37482 N N . ALA A 1 76 ? -3.526 -11.233 5.293 1.00 0.00 76 ALA A N 20
ATOM 37483 C CA . ALA A 1 76 ? -4.946 -11.084 4.885 1.00 0.00 76 ALA A CA 20
ATOM 37484 C C . ALA A 1 76 ? -5.849 -11.869 5.841 1.00 0.00 76 ALA A C 20
ATOM 37485 O O . ALA A 1 76 ? -6.869 -11.384 6.287 1.00 0.00 76 ALA A O 20
ATOM 37492 N N . GLU A 1 77 ? -5.483 -13.083 6.151 1.00 0.00 77 GLU A N 20
ATOM 37493 C CA . GLU A 1 77 ? -6.324 -13.906 7.073 1.00 0.00 77 GLU A CA 20
ATOM 37494 C C . GLU A 1 77 ? -6.684 -13.115 8.339 1.00 0.00 77 GLU A C 20
ATOM 37495 O O . GLU A 1 77 ? -7.681 -13.382 8.982 1.00 0.00 77 GLU A O 20
ATOM 37507 N N . ARG A 1 78 ? -5.890 -12.142 8.701 1.00 0.00 78 ARG A N 20
ATOM 37508 C CA . ARG A 1 78 ? -6.201 -11.338 9.921 1.00 0.00 78 ARG A CA 20
ATOM 37509 C C . ARG A 1 78 ? -5.844 -9.859 9.695 1.00 0.00 78 ARG A C 20
ATOM 37510 O O . ARG A 1 78 ? -6.692 -8.991 9.748 1.00 0.00 78 ARG A O 20
ATOM 37531 N N . ASN A 1 79 ? -4.603 -9.576 9.412 1.00 0.00 79 ASN A N 20
ATOM 37532 C CA . ASN A 1 79 ? -4.178 -8.177 9.141 1.00 0.00 79 ASN A CA 20
ATOM 37533 C C . ASN A 1 79 ? -4.434 -7.237 10.327 1.00 0.00 79 ASN A C 20
ATOM 37534 O O . ASN A 1 79 ? -5.163 -7.545 11.248 1.00 0.00 79 ASN A O 20
ATOM 37545 N N . VAL A 1 80 ? -3.800 -6.092 10.293 1.00 0.00 80 VAL A N 20
ATOM 37546 C CA . VAL A 1 80 ? -3.932 -5.079 11.390 1.00 0.00 80 VAL A CA 20
ATOM 37547 C C . VAL A 1 80 ? -4.043 -3.677 10.728 1.00 0.00 80 VAL A C 20
ATOM 37548 O O . VAL A 1 80 ? -4.617 -3.596 9.666 1.00 0.00 80 VAL A O 20
ATOM 37561 N N . PRO A 1 81 ? -3.495 -2.606 11.306 1.00 0.00 81 PRO A N 20
ATOM 37562 C CA . PRO A 1 81 ? -3.597 -1.292 10.610 1.00 0.00 81 PRO A CA 20
ATOM 37563 C C . PRO A 1 81 ? -2.693 -1.351 9.377 1.00 0.00 81 PRO A C 20
ATOM 37564 O O . PRO A 1 81 ? -1.522 -1.649 9.486 1.00 0.00 81 PRO A O 20
ATOM 37575 N N . PHE A 1 82 ? -3.239 -1.123 8.207 1.00 0.00 82 PHE A N 20
ATOM 37576 C CA . PHE A 1 82 ? -2.446 -1.241 6.962 1.00 0.00 82 PHE A CA 20
ATOM 37577 C C . PHE A 1 82 ? -3.394 -1.190 5.769 1.00 0.00 82 PHE A C 20
ATOM 37578 O O . PHE A 1 82 ? -4.543 -0.820 5.871 1.00 0.00 82 PHE A O 20
ATOM 37595 N N . ILE A 1 83 ? -2.932 -1.671 4.666 1.00 0.00 83 ILE A N 20
ATOM 37596 C CA . ILE A 1 83 ? -3.792 -1.754 3.474 1.00 0.00 83 ILE A CA 20
ATOM 37597 C C . ILE A 1 83 ? -3.174 -2.759 2.525 1.00 0.00 83 ILE A C 20
ATOM 37598 O O . ILE A 1 83 ? -2.004 -3.045 2.624 1.00 0.00 83 ILE A O 20
ATOM 37614 N N . PHE A 1 84 ? -3.942 -3.308 1.631 1.00 0.00 84 PHE A N 20
ATOM 37615 C CA . PHE A 1 84 ? -3.359 -4.329 0.711 1.00 0.00 84 PHE A CA 20
ATOM 37616 C C . PHE A 1 84 ? -4.173 -4.496 -0.576 1.00 0.00 84 PHE A C 20
ATOM 37617 O O . PHE A 1 84 ? -5.318 -4.077 -0.697 1.00 0.00 84 PHE A O 20
ATOM 37634 N N . ALA A 1 85 ? -3.592 -5.146 -1.537 1.00 0.00 85 ALA A N 20
ATOM 37635 C CA . ALA A 1 85 ? -4.320 -5.396 -2.796 1.00 0.00 85 ALA A CA 20
ATOM 37636 C C . ALA A 1 85 ? -3.832 -6.709 -3.410 1.00 0.00 85 ALA A C 20
ATOM 37637 O O . ALA A 1 85 ? -2.654 -7.004 -3.403 1.00 0.00 85 ALA A O 20
ATOM 37644 N N . THR A 1 86 ? -4.718 -7.501 -3.937 1.00 0.00 86 THR A N 20
ATOM 37645 C CA . THR A 1 86 ? -4.283 -8.794 -4.543 1.00 0.00 86 THR A CA 20
ATOM 37646 C C . THR A 1 86 ? -5.120 -9.098 -5.783 1.00 0.00 86 THR A C 20
ATOM 37647 O O . THR A 1 86 ? -6.280 -8.753 -5.845 1.00 0.00 86 THR A O 20
ATOM 37658 N N . GLY A 1 87 ? -4.533 -9.745 -6.762 1.00 0.00 87 GLY A N 20
ATOM 37659 C CA . GLY A 1 87 ? -5.280 -10.085 -8.012 1.00 0.00 87 GLY A CA 20
ATOM 37660 C C . GLY A 1 87 ? -6.735 -10.404 -7.675 1.00 0.00 87 GLY A C 20
ATOM 37661 O O . GLY A 1 87 ? -7.635 -10.154 -8.452 1.00 0.00 87 GLY A O 20
ATOM 37665 N N . TYR A 1 88 ? -6.973 -10.946 -6.514 1.00 0.00 88 TYR A N 20
ATOM 37666 C CA . TYR A 1 88 ? -8.366 -11.273 -6.115 1.00 0.00 88 TYR A CA 20
ATOM 37667 C C . TYR A 1 88 ? -9.177 -9.984 -5.891 1.00 0.00 88 TYR A C 20
ATOM 37668 O O . TYR A 1 88 ? -10.231 -9.803 -6.468 1.00 0.00 88 TYR A O 20
ATOM 37686 N N . GLY A 1 89 ? -8.699 -9.083 -5.068 1.00 0.00 89 GLY A N 20
ATOM 37687 C CA . GLY A 1 89 ? -9.465 -7.822 -4.839 1.00 0.00 89 GLY A CA 20
ATOM 37688 C C . GLY A 1 89 ? -9.852 -7.684 -3.360 1.00 0.00 89 GLY A C 20
ATOM 37689 O O . GLY A 1 89 ? -10.777 -6.973 -3.021 1.00 0.00 89 GLY A O 20
ATOM 37693 N N . SER A 1 90 ? -9.150 -8.342 -2.475 1.00 0.00 90 SER A N 20
ATOM 37694 C CA . SER A 1 90 ? -9.476 -8.227 -1.017 1.00 0.00 90 SER A CA 20
ATOM 37695 C C . SER A 1 90 ? -10.797 -8.937 -0.682 1.00 0.00 90 SER A C 20
ATOM 37696 O O . SER A 1 90 ? -11.835 -8.632 -1.234 1.00 0.00 90 SER A O 20
ATOM 37704 N N . LYS A 1 91 ? -10.764 -9.867 0.242 1.00 0.00 91 LYS A N 20
ATOM 37705 C CA . LYS A 1 91 ? -12.013 -10.582 0.643 1.00 0.00 91 LYS A CA 20
ATOM 37706 C C . LYS A 1 91 ? -12.819 -9.703 1.607 1.00 0.00 91 LYS A C 20
ATOM 37707 O O . LYS A 1 91 ? -13.805 -10.123 2.180 1.00 0.00 91 LYS A O 20
ATOM 37726 N N . GLY A 1 92 ? -12.376 -8.496 1.806 1.00 0.00 92 GLY A N 20
ATOM 37727 C CA . GLY A 1 92 ? -13.057 -7.570 2.746 1.00 0.00 92 GLY A CA 20
ATOM 37728 C C . GLY A 1 92 ? -11.966 -6.731 3.397 1.00 0.00 92 GLY A C 20
ATOM 37729 O O . GLY A 1 92 ? -12.018 -5.519 3.409 1.00 0.00 92 GLY A O 20
ATOM 37733 N N . LEU A 1 93 ? -10.952 -7.386 3.899 1.00 0.00 93 LEU A N 20
ATOM 37734 C CA . LEU A 1 93 ? -9.806 -6.666 4.521 1.00 0.00 93 LEU A CA 20
ATOM 37735 C C . LEU A 1 93 ? -10.287 -5.606 5.519 1.00 0.00 93 LEU A C 20
ATOM 37736 O O . LEU A 1 93 ? -10.862 -4.601 5.154 1.00 0.00 93 LEU A O 20
ATOM 37752 N N . ASP A 1 94 ? -10.049 -5.829 6.782 1.00 0.00 94 ASP A N 20
ATOM 37753 C CA . ASP A 1 94 ? -10.490 -4.846 7.816 1.00 0.00 94 ASP A CA 20
ATOM 37754 C C . ASP A 1 94 ? -9.288 -4.129 8.428 1.00 0.00 94 ASP A C 20
ATOM 37755 O O . ASP A 1 94 ? -8.196 -4.659 8.470 1.00 0.00 94 ASP A O 20
ATOM 37764 N N . THR A 1 95 ? -9.482 -2.932 8.911 1.00 0.00 95 THR A N 20
ATOM 37765 C CA . THR A 1 95 ? -8.347 -2.185 9.524 1.00 0.00 95 THR A CA 20
ATOM 37766 C C . THR A 1 95 ? -8.789 -0.786 9.947 1.00 0.00 95 THR A C 20
ATOM 37767 O O . THR A 1 95 ? -9.863 -0.332 9.608 1.00 0.00 95 THR A O 20
ATOM 37778 N N . ARG A 1 96 ? -7.954 -0.090 10.668 1.00 0.00 96 ARG A N 20
ATOM 37779 C CA . ARG A 1 96 ? -8.316 1.291 11.087 1.00 0.00 96 ARG A CA 20
ATOM 37780 C C . ARG A 1 96 ? -8.237 2.225 9.877 1.00 0.00 96 ARG A C 20
ATOM 37781 O O . ARG A 1 96 ? -8.547 3.396 9.962 1.00 0.00 96 ARG A O 20
ATOM 37802 N N . TYR A 1 97 ? -7.821 1.711 8.747 1.00 0.00 97 TYR A N 20
ATOM 37803 C CA . TYR A 1 97 ? -7.720 2.569 7.532 1.00 0.00 97 TYR A CA 20
ATOM 37804 C C . TYR A 1 97 ? -9.091 2.693 6.859 1.00 0.00 97 TYR A C 20
ATOM 37805 O O . TYR A 1 97 ? -9.245 3.378 5.867 1.00 0.00 97 TYR A O 20
ATOM 37823 N N . SER A 1 98 ? -10.086 2.038 7.400 1.00 0.00 98 SER A N 20
ATOM 37824 C CA . SER A 1 98 ? -11.454 2.117 6.815 1.00 0.00 98 SER A CA 20
ATOM 37825 C C . SER A 1 98 ? -11.452 1.606 5.376 1.00 0.00 98 SER A C 20
ATOM 37826 O O . SER A 1 98 ? -12.268 2.005 4.571 1.00 0.00 98 SER A O 20
ATOM 37834 N N . ASN A 1 99 ? -10.546 0.724 5.046 1.00 0.00 99 ASN A N 20
ATOM 37835 C CA . ASN A 1 99 ? -10.503 0.192 3.659 1.00 0.00 99 ASN A CA 20
ATOM 37836 C C . ASN A 1 99 ? -10.327 1.348 2.672 1.00 0.00 99 ASN A C 20
ATOM 37837 O O . ASN A 1 99 ? -11.164 2.216 2.561 1.00 0.00 99 ASN A O 20
ATOM 37848 N N . ILE A 1 100 ? -9.230 1.368 1.970 1.00 0.00 100 ILE A N 20
ATOM 37849 C CA . ILE A 1 100 ? -8.975 2.478 1.001 1.00 0.00 100 ILE A CA 20
ATOM 37850 C C . ILE A 1 100 ? -8.414 1.903 -0.336 1.00 0.00 100 ILE A C 20
ATOM 37851 O O . ILE A 1 100 ? -9.209 1.442 -1.131 1.00 0.00 100 ILE A O 20
ATOM 37867 N N . PRO A 1 101 ? -7.104 1.885 -0.587 1.00 0.00 101 PRO A N 20
ATOM 37868 C CA . PRO A 1 101 ? -6.623 1.289 -1.869 1.00 0.00 101 PRO A CA 20
ATOM 37869 C C . PRO A 1 101 ? -6.694 -0.232 -1.804 1.00 0.00 101 PRO A C 20
ATOM 37870 O O . PRO A 1 101 ? -5.760 -0.921 -2.167 1.00 0.00 101 PRO A O 20
ATOM 37881 N N . LEU A 1 102 ? -7.777 -0.765 -1.338 1.00 0.00 102 LEU A N 20
ATOM 37882 C CA . LEU A 1 102 ? -7.881 -2.236 -1.247 1.00 0.00 102 LEU A CA 20
ATOM 37883 C C . LEU A 1 102 ? -8.476 -2.804 -2.530 1.00 0.00 102 LEU A C 20
ATOM 37884 O O . LEU A 1 102 ? -9.626 -2.600 -2.841 1.00 0.00 102 LEU A O 20
ATOM 37900 N N . LEU A 1 103 ? -7.691 -3.515 -3.289 1.00 0.00 103 LEU A N 20
ATOM 37901 C CA . LEU A 1 103 ? -8.225 -4.085 -4.569 1.00 0.00 103 LEU A CA 20
ATOM 37902 C C . LEU A 1 103 ? -7.083 -4.646 -5.426 1.00 0.00 103 LEU A C 20
ATOM 37903 O O . LEU A 1 103 ? -6.080 -5.106 -4.921 1.00 0.00 103 LEU A O 20
ATOM 37919 N N . THR A 1 104 ? -7.234 -4.601 -6.726 1.00 0.00 104 THR A N 20
ATOM 37920 C CA . THR A 1 104 ? -6.173 -5.114 -7.630 1.00 0.00 104 THR A CA 20
ATOM 37921 C C . THR A 1 104 ? -6.129 -4.278 -8.910 1.00 0.00 104 THR A C 20
ATOM 37922 O O . THR A 1 104 ? -6.196 -3.065 -8.869 1.00 0.00 104 THR A O 20
ATOM 37933 N N . LYS A 1 105 ? -6.021 -4.911 -10.046 1.00 0.00 105 LYS A N 20
ATOM 37934 C CA . LYS A 1 105 ? -5.981 -4.147 -11.323 1.00 0.00 105 LYS A CA 20
ATOM 37935 C C . LYS A 1 105 ? -4.797 -3.178 -11.325 1.00 0.00 105 LYS A C 20
ATOM 37936 O O . LYS A 1 105 ? -4.204 -2.921 -10.296 1.00 0.00 105 LYS A O 20
ATOM 37955 N N . PRO A 1 106 ? -4.488 -2.671 -12.487 1.00 0.00 106 PRO A N 20
ATOM 37956 C CA . PRO A 1 106 ? -3.359 -1.717 -12.626 1.00 0.00 106 PRO A CA 20
ATOM 37957 C C . PRO A 1 106 ? -3.667 -0.391 -11.919 1.00 0.00 106 PRO A C 20
ATOM 37958 O O . PRO A 1 106 ? -3.602 0.667 -12.510 1.00 0.00 106 PRO A O 20
ATOM 37969 N N . PHE A 1 107 ? -3.986 -0.442 -10.652 1.00 0.00 107 PHE A N 20
ATOM 37970 C CA . PHE A 1 107 ? -4.281 0.811 -9.900 1.00 0.00 107 PHE A CA 20
ATOM 37971 C C . PHE A 1 107 ? -5.114 1.778 -10.756 1.00 0.00 107 PHE A C 20
ATOM 37972 O O . PHE A 1 107 ? -6.201 1.451 -11.190 1.00 0.00 107 PHE A O 20
ATOM 37989 N N . LEU A 1 108 ? -4.623 2.969 -10.997 1.00 0.00 108 LEU A N 20
ATOM 37990 C CA . LEU A 1 108 ? -5.400 3.943 -11.815 1.00 0.00 108 LEU A CA 20
ATOM 37991 C C . LEU A 1 108 ? -6.828 4.060 -11.259 1.00 0.00 108 LEU A C 20
ATOM 37992 O O . LEU A 1 108 ? -7.050 4.703 -10.250 1.00 0.00 108 LEU A O 20
ATOM 38008 N N . ASP A 1 109 ? -7.800 3.442 -11.883 1.00 0.00 109 ASP A N 20
ATOM 38009 C CA . ASP A 1 109 ? -9.187 3.531 -11.351 1.00 0.00 109 ASP A CA 20
ATOM 38010 C C . ASP A 1 109 ? -9.204 3.052 -9.897 1.00 0.00 109 ASP A C 20
ATOM 38011 O O . ASP A 1 109 ? -10.139 3.285 -9.160 1.00 0.00 109 ASP A O 20
ATOM 38020 N N . SER A 1 110 ? -8.169 2.381 -9.486 1.00 0.00 110 SER A N 20
ATOM 38021 C CA . SER A 1 110 ? -8.097 1.881 -8.089 1.00 0.00 110 SER A CA 20
ATOM 38022 C C . SER A 1 110 ? -7.459 2.939 -7.186 1.00 0.00 110 SER A C 20
ATOM 38023 O O . SER A 1 110 ? -8.043 3.377 -6.215 1.00 0.00 110 SER A O 20
ATOM 38031 N N . GLU A 1 111 ? -6.257 3.340 -7.506 1.00 0.00 111 GLU A N 20
ATOM 38032 C CA . GLU A 1 111 ? -5.548 4.362 -6.680 1.00 0.00 111 GLU A CA 20
ATOM 38033 C C . GLU A 1 111 ? -6.523 5.423 -6.167 1.00 0.00 111 GLU A C 20
ATOM 38034 O O . GLU A 1 111 ? -6.406 5.896 -5.053 1.00 0.00 111 GLU A O 20
ATOM 38046 N N . LEU A 1 112 ? -7.484 5.808 -6.962 1.00 0.00 112 LEU A N 20
ATOM 38047 C CA . LEU A 1 112 ? -8.445 6.844 -6.480 1.00 0.00 112 LEU A CA 20
ATOM 38048 C C . LEU A 1 112 ? -9.014 6.428 -5.129 1.00 0.00 112 LEU A C 20
ATOM 38049 O O . LEU A 1 112 ? -9.394 7.251 -4.321 1.00 0.00 112 LEU A O 20
ATOM 38065 N N . GLU A 1 113 ? -9.068 5.154 -4.873 1.00 0.00 113 GLU A N 20
ATOM 38066 C CA . GLU A 1 113 ? -9.603 4.687 -3.570 1.00 0.00 113 GLU A CA 20
ATOM 38067 C C . GLU A 1 113 ? -8.542 4.871 -2.496 1.00 0.00 113 GLU A C 20
ATOM 38068 O O . GLU A 1 113 ? -8.834 5.007 -1.324 1.00 0.00 113 GLU A O 20
ATOM 38080 N N . ALA A 1 114 ? -7.306 4.856 -2.898 1.00 0.00 114 ALA A N 20
ATOM 38081 C CA . ALA A 1 114 ? -6.197 5.003 -1.925 1.00 0.00 114 ALA A CA 20
ATOM 38082 C C . ALA A 1 114 ? -6.155 6.400 -1.323 1.00 0.00 114 ALA A C 20
ATOM 38083 O O . ALA A 1 114 ? -5.702 6.589 -0.212 1.00 0.00 114 ALA A O 20
ATOM 38090 N N . VAL A 1 115 ? -6.594 7.388 -2.042 1.00 0.00 115 VAL A N 20
ATOM 38091 C CA . VAL A 1 115 ? -6.531 8.765 -1.472 1.00 0.00 115 VAL A CA 20
ATOM 38092 C C . VAL A 1 115 ? -7.930 9.340 -1.241 1.00 0.00 115 VAL A C 20
ATOM 38093 O O . VAL A 1 115 ? -8.176 10.001 -0.251 1.00 0.00 115 VAL A O 20
ATOM 38106 N N . LEU A 1 116 ? -8.849 9.111 -2.136 1.00 0.00 116 LEU A N 20
ATOM 38107 C CA . LEU A 1 116 ? -10.215 9.669 -1.935 1.00 0.00 116 LEU A CA 20
ATOM 38108 C C . LEU A 1 116 ? -10.874 9.011 -0.725 1.00 0.00 116 LEU A C 20
ATOM 38109 O O . LEU A 1 116 ? -11.670 9.613 -0.033 1.00 0.00 116 LEU A O 20
ATOM 38125 N N . VAL A 1 117 ? -10.545 7.777 -0.466 1.00 0.00 117 VAL A N 20
ATOM 38126 C CA . VAL A 1 117 ? -11.148 7.077 0.697 1.00 0.00 117 VAL A CA 20
ATOM 38127 C C . VAL A 1 117 ? -10.287 7.288 1.936 1.00 0.00 117 VAL A C 20
ATOM 38128 O O . VAL A 1 117 ? -10.749 7.180 3.055 1.00 0.00 117 VAL A O 20
ATOM 38141 N N . GLN A 1 118 ? -9.035 7.585 1.743 1.00 0.00 118 GLN A N 20
ATOM 38142 C CA . GLN A 1 118 ? -8.135 7.802 2.889 1.00 0.00 118 GLN A CA 20
ATOM 38143 C C . GLN A 1 118 ? -8.108 9.293 3.230 1.00 0.00 118 GLN A C 20
ATOM 38144 O O . GLN A 1 118 ? -7.135 9.813 3.740 1.00 0.00 118 GLN A O 20
ATOM 38158 N N . ILE A 1 119 ? -9.176 9.985 2.945 1.00 0.00 119 ILE A N 20
ATOM 38159 C CA . ILE A 1 119 ? -9.220 11.441 3.247 1.00 0.00 119 ILE A CA 20
ATOM 38160 C C . ILE A 1 119 ? -10.450 11.768 4.104 1.00 0.00 119 ILE A C 20
ATOM 38161 O O . ILE A 1 119 ? -10.511 12.800 4.742 1.00 0.00 119 ILE A O 20
ATOM 38177 N N . SER A 1 120 ? -11.423 10.894 4.129 1.00 0.00 120 SER A N 20
ATOM 38178 C CA . SER A 1 120 ? -12.640 11.153 4.951 1.00 0.00 120 SER A CA 20
ATOM 38179 C C . SER A 1 120 ? -12.233 11.773 6.287 1.00 0.00 120 SER A C 20
ATOM 38180 O O . SER A 1 120 ? -12.130 12.977 6.412 1.00 0.00 120 SER A O 20
ATOM 38188 N N . LYS A 1 121 ? -11.985 10.959 7.279 1.00 0.00 121 LYS A N 20
ATOM 38189 C CA . LYS A 1 121 ? -11.568 11.500 8.605 1.00 0.00 121 LYS A CA 20
ATOM 38190 C C . LYS A 1 121 ? -12.368 12.763 8.917 1.00 0.00 121 LYS A C 20
ATOM 38191 O O . LYS A 1 121 ? -11.915 13.864 8.672 1.00 0.00 121 LYS A O 20
ATOM 38210 N N . GLU A 1 122 ? -13.570 12.610 9.415 1.00 0.00 122 GLU A N 20
ATOM 38211 C CA . GLU A 1 122 ? -14.421 13.801 9.704 1.00 0.00 122 GLU A CA 20
ATOM 38212 C C . GLU A 1 122 ? -14.282 14.793 8.554 1.00 0.00 122 GLU A C 20
ATOM 38213 O O . GLU A 1 122 ? -14.421 15.987 8.726 1.00 0.00 122 GLU A O 20
ATOM 38225 N N . VAL A 1 123 ? -14.004 14.270 7.383 1.00 0.00 123 VAL A N 20
ATOM 38226 C CA . VAL A 1 123 ? -13.829 15.104 6.159 1.00 0.00 123 VAL A CA 20
ATOM 38227 C C . VAL A 1 123 ? -13.492 16.558 6.505 1.00 0.00 123 VAL A C 20
ATOM 38228 O O . VAL A 1 123 ? -12.329 16.834 6.752 1.00 0.00 123 VAL A O 20
#

Radius of gyration: 13.78 Å; Cα contacts (8 Å, |Δi|>4): 240; chains: 1; bounding box: 29×48×27 Å

Foldseek 3Di:
DDPPDDDAAAAAAEEAQVLQACLPCVVCVPVVHPYHHYYDDPVVVVVCVPVLRRRAHEYAQPHPHGSSPVCVVVCLVPNEAHEYEYQQQRPPRDYPQQYFLGYDDSCPVRCCRVDVVSPPPVD

Organism: Rhizobium meliloti (strain 1021) (NCBI:txid266834)

Solvent-accessible surface area: 7734 Å² total; per-residue (Å²): 123,111,169,165,107,107,177,144,73,96,24,19,11,0,13,18,110,72,145,0,30,145,27,21,118,62,35,48,98,139,95,18,51,65,99,34,2,60,29,32,140,147,133,67,1,107,67,2,21,181,112,36,139,8,41,17,0,10,1,1,13,83,61,114,52,106,42,0,32,96,35,0,59,91,17,6,136,154,10,41,53,0,3,2,1,0,36,102,8,0,122,57,4,78,30,160,40,16,58,2,23,44,20,34,86,128,74,110,30,6,83,86,58,19,92,134,24,86,123,38,124,146,116